Protein 2DGV (pdb70)

Solvent-accessible surface area: 6091 Å² total; per-residue (Å²): 135,101,122,46,60,121,39,12,30,33,0,41,0,88,72,2,17,121,121,14,68,110,119,94,0,48,86,69,2,45,149,31,21,108,1,86,95,15,70,20,74,113,100,155,67,127,25,118,7,23,0,3,0,76,1,108,39,61,128,29,0,99,153,0,6,175,105,16,82,37,40,131,11,97,66,103,104,5,58,0,132,37,30,123,132,40,106,56,138,105,108,131

Nearest PDB structures (foldseek):
  2dgv-assembly1_A  TM=9.023E-01  e=2.043E-18  Homo sapiens
  2dh9-assembly1_A  TM=8.837E-01  e=1.088E-16  Homo sapiens
  2d9p-assembly1_A  TM=7.949E-01  e=2.572E-08  Homo sapiens
  2cq3-assembly1_A  TM=7.608E-01  e=2.253E-08  Homo sapiens
  7vrl-assembly1_B  TM=7.573E-01  e=8.478E-08  Homo sapiens

Structure (mmCIF, N/CA/C/O backbone):
data_2DGV
#
_entry.id   2DGV
#
loop_
_atom_site.group_PDB
_atom_site.id
_atom_site.type_symbol
_atom_site.label_atom_id
_atom_site.label_alt_id
_atom_site.label_comp_id
_atom_site.label_asym_id
_atom_site.label_entity_id
_atom_site.label_seq_id
_atom_site.pdbx_PDB_ins_code
_atom_site.Cartn_x
_atom_site.Cartn_y
_atom_site.Cartn_z
_atom_site.occupancy
_atom_site.B_iso_or_equiv
_atom_site.auth_seq_id
_atom_site.auth_comp_id
_atom_site.auth_asym_id
_atom_site.auth_atom_id
_atom_site.pdbx_PDB_model_num
ATOM 1 N N . GLY A 1 1 ? 23.668 -5.524 2.241 1.00 0.00 644 GLY A N 1
ATOM 2 C CA . GLY A 1 1 ? 23.349 -4.665 3.366 1.00 0.00 644 GLY A CA 1
ATOM 3 C C . GLY A 1 1 ? 22.953 -3.267 2.933 1.00 0.00 644 GLY A C 1
ATOM 4 O O . GLY A 1 1 ? 23.030 -2.930 1.752 1.00 0.00 644 GLY A O 1
ATOM 8 N N . SER A 1 2 ? 22.525 -2.452 3.892 1.00 0.00 645 SER A N 1
ATOM 9 C CA . SER A 1 2 ? 22.110 -1.084 3.603 1.00 0.00 645 SER A CA 1
ATOM 10 C C . SER A 1 2 ? 22.031 -0.258 4.884 1.00 0.00 645 SER A C 1
ATOM 11 O O . SER A 1 2 ? 22.160 -0.789 5.987 1.00 0.00 645 SER A O 1
ATOM 19 N N . SER A 1 3 ? 21.817 1.044 4.728 1.00 0.00 646 SER A N 1
ATOM 20 C CA . SER A 1 3 ? 21.724 1.945 5.871 1.00 0.00 646 SER A CA 1
ATOM 21 C C . SER A 1 3 ? 20.417 2.730 5.839 1.00 0.00 646 SER A C 1
ATOM 22 O O . SER A 1 3 ? 20.393 3.931 6.108 1.00 0.00 646 SER A O 1
ATOM 30 N N . GLY A 1 4 ? 19.328 2.042 5.509 1.00 0.00 647 GLY A N 1
ATOM 31 C CA . GLY A 1 4 ? 18.031 2.689 5.447 1.00 0.00 647 GLY A CA 1
ATOM 32 C C . GLY A 1 4 ? 17.211 2.465 6.702 1.00 0.00 647 GLY A C 1
ATOM 33 O O . GLY A 1 4 ? 17.762 2.305 7.791 1.00 0.00 647 GLY A O 1
ATOM 37 N N . SER A 1 5 ? 15.891 2.456 6.551 1.00 0.00 648 SER A N 1
ATOM 38 C CA . SER A 1 5 ? 14.993 2.255 7.683 1.00 0.00 648 SER A CA 1
ATOM 39 C C . SER A 1 5 ? 15.313 0.950 8.405 1.00 0.00 648 SER A C 1
ATOM 40 O O . SER A 1 5 ? 15.415 -0.107 7.784 1.00 0.00 648 SER A O 1
ATOM 48 N N . SER A 1 6 ? 15.469 1.034 9.723 1.00 0.00 649 SER A N 1
ATOM 49 C CA . SER A 1 6 ? 15.781 -0.139 10.531 1.00 0.00 649 SER A CA 1
ATOM 50 C C . SER A 1 6 ? 14.560 -1.043 10.671 1.00 0.00 649 SER A C 1
ATOM 51 O O . SER A 1 6 ? 13.711 -0.828 11.535 1.00 0.00 649 SER A O 1
ATOM 59 N N . GLY A 1 7 ? 14.479 -2.055 9.813 1.00 0.00 650 GLY A N 1
ATOM 60 C CA . GLY A 1 7 ? 13.359 -2.977 9.857 1.00 0.00 650 GLY A CA 1
ATOM 61 C C . GLY A 1 7 ? 12.370 -2.741 8.733 1.00 0.00 650 GLY A C 1
ATOM 62 O O . GLY A 1 7 ? 11.612 -1.772 8.758 1.00 0.00 650 GLY A O 1
ATOM 66 N N . ALA A 1 8 ? 12.379 -3.628 7.744 1.00 0.00 651 ALA A N 1
ATOM 67 C CA . ALA A 1 8 ? 11.475 -3.512 6.606 1.00 0.00 651 ALA A CA 1
ATOM 68 C C . ALA A 1 8 ? 10.127 -4.159 6.907 1.00 0.00 651 ALA A C 1
ATOM 69 O O . ALA A 1 8 ? 9.930 -5.349 6.659 1.00 0.00 651 ALA A O 1
ATOM 76 N N . CYS A 1 9 ? 9.203 -3.368 7.441 1.00 0.00 652 CYS A N 1
ATOM 77 C CA . CYS A 1 9 ? 7.874 -3.865 7.778 1.00 0.00 652 CYS A CA 1
ATOM 78 C C . CYS A 1 9 ? 6.862 -3.481 6.702 1.00 0.00 652 CYS A C 1
ATOM 79 O O . CYS A 1 9 ? 5.885 -4.193 6.475 1.00 0.00 652 CYS A O 1
ATOM 87 N N . GLN A 1 10 ? 7.105 -2.352 6.045 1.00 0.00 653 GLN A N 1
ATOM 88 C CA . GLN A 1 10 ? 6.213 -1.873 4.995 1.00 0.00 653 GLN A CA 1
ATOM 89 C C . GLN A 1 10 ? 6.678 -2.355 3.625 1.00 0.00 653 GLN A C 1
ATOM 90 O O . GLN A 1 10 ? 7.864 -2.609 3.415 1.00 0.00 653 GLN A O 1
ATOM 104 N N . ILE A 1 11 ? 5.736 -2.480 2.696 1.00 0.00 654 ILE A N 1
ATOM 105 C CA . ILE A 1 11 ? 6.049 -2.931 1.346 1.00 0.00 654 ILE A CA 1
ATOM 106 C C . ILE A 1 11 ? 5.320 -2.091 0.302 1.00 0.00 654 ILE A C 1
ATOM 107 O O . ILE A 1 11 ? 4.545 -1.196 0.641 1.00 0.00 654 ILE A O 1
ATOM 123 N N . PHE A 1 12 ? 5.571 -2.388 -0.968 1.00 0.00 655 PHE A N 1
ATOM 124 C CA . PHE A 1 12 ? 4.938 -1.661 -2.063 1.00 0.00 655 PHE A CA 1
ATOM 125 C C . PHE A 1 12 ? 4.336 -2.626 -3.080 1.00 0.00 655 PHE A C 1
ATOM 126 O O . PHE A 1 12 ? 4.836 -3.735 -3.271 1.00 0.00 655 PHE A O 1
ATOM 143 N N . VAL A 1 13 ? 3.260 -2.196 -3.731 1.00 0.00 656 VAL A N 1
ATOM 144 C CA . VAL A 1 13 ? 2.590 -3.020 -4.729 1.00 0.00 656 VAL A CA 1
ATOM 145 C C . VAL A 1 13 ? 2.264 -2.212 -5.980 1.00 0.00 656 VAL A C 1
ATOM 146 O O . VAL A 1 13 ? 2.070 -0.998 -5.914 1.00 0.00 656 VAL A O 1
ATOM 159 N N . ARG A 1 14 ? 2.205 -2.893 -7.120 1.00 0.00 657 ARG A N 1
ATOM 160 C CA . ARG A 1 14 ? 1.904 -2.239 -8.387 1.00 0.00 657 ARG A CA 1
ATOM 161 C C . ARG A 1 14 ? 1.154 -3.183 -9.322 1.00 0.00 657 ARG A C 1
ATOM 162 O O . ARG A 1 14 ? 1.163 -4.398 -9.130 1.00 0.00 657 ARG A O 1
ATOM 183 N N . ASN A 1 15 ? 0.507 -2.615 -10.334 1.00 0.00 658 ASN A N 1
ATOM 184 C CA . ASN A 1 15 ? -0.249 -3.406 -11.299 1.00 0.00 658 ASN A CA 1
ATOM 185 C C . ASN A 1 15 ? -1.438 -4.089 -10.630 1.00 0.00 658 ASN A C 1
ATOM 186 O O . ASN A 1 15 ? -1.664 -5.286 -10.812 1.00 0.00 658 ASN A O 1
ATOM 197 N N . LEU A 1 16 ? -2.195 -3.320 -9.855 1.00 0.00 659 LEU A N 1
ATOM 198 C CA . LEU A 1 16 ? -3.363 -3.849 -9.159 1.00 0.00 659 LEU A CA 1
ATOM 199 C C . LEU A 1 16 ? -4.640 -3.566 -9.944 1.00 0.00 659 LEU A C 1
ATOM 200 O O . LEU A 1 16 ? -4.793 -2.517 -10.571 1.00 0.00 659 LEU A O 1
ATOM 216 N N . PRO A 1 17 ? -5.581 -4.521 -9.908 1.00 0.00 660 PRO A N 1
ATOM 217 C CA . PRO A 1 17 ? -6.863 -4.396 -10.608 1.00 0.00 660 PRO A CA 1
ATOM 218 C C . PRO A 1 17 ? -7.533 -3.049 -10.355 1.00 0.00 660 PRO A C 1
ATOM 219 O O . PRO A 1 17 ? -7.708 -2.638 -9.208 1.00 0.00 660 PRO A O 1
ATOM 230 N N . PHE A 1 18 ? -7.906 -2.368 -11.432 1.00 0.00 661 PHE A N 1
ATOM 231 C CA . PHE A 1 18 ? -8.557 -1.067 -11.327 1.00 0.00 661 PHE A CA 1
ATOM 232 C C . PHE A 1 18 ? -9.652 -1.091 -10.265 1.00 0.00 661 PHE A C 1
ATOM 233 O O . PHE A 1 18 ? -9.929 -0.080 -9.619 1.00 0.00 661 PHE A O 1
ATOM 250 N N . ASP A 1 19 ? -10.272 -2.253 -10.090 1.00 0.00 662 ASP A N 1
ATOM 251 C CA . ASP A 1 19 ? -11.337 -2.411 -9.106 1.00 0.00 662 ASP A CA 1
ATOM 252 C C . ASP A 1 19 ? -10.761 -2.686 -7.720 1.00 0.00 662 ASP A C 1
ATOM 253 O O . ASP A 1 19 ? -11.371 -2.350 -6.705 1.00 0.00 662 ASP A O 1
ATOM 262 N N . PHE A 1 20 ? -9.582 -3.299 -7.686 1.00 0.00 663 PHE A N 1
ATOM 263 C CA . PHE A 1 20 ? -8.924 -3.620 -6.425 1.00 0.00 663 PHE A CA 1
ATOM 264 C C . PHE A 1 20 ? -9.076 -2.478 -5.425 1.00 0.00 663 PHE A C 1
ATOM 265 O O . PHE A 1 20 ? -8.690 -1.341 -5.700 1.00 0.00 663 PHE A O 1
ATOM 282 N N . THR A 1 21 ? -9.641 -2.788 -4.263 1.00 0.00 664 THR A N 1
ATOM 283 C CA . THR A 1 21 ? -9.846 -1.788 -3.222 1.00 0.00 664 THR A CA 1
ATOM 284 C C . THR A 1 21 ? -8.855 -1.974 -2.078 1.00 0.00 664 THR A C 1
ATOM 285 O O . THR A 1 21 ? -8.061 -2.914 -2.080 1.00 0.00 664 THR A O 1
ATOM 296 N N . TRP A 1 22 ? -8.909 -1.074 -1.104 1.00 0.00 665 TRP A N 1
ATOM 297 C CA . TRP A 1 22 ? -8.016 -1.140 0.048 1.00 0.00 665 TRP A CA 1
ATOM 298 C C . TRP A 1 22 ? -8.354 -2.337 0.930 1.00 0.00 665 TRP A C 1
ATOM 299 O O . TRP A 1 22 ? -7.478 -3.126 1.285 1.00 0.00 665 TRP A O 1
ATOM 320 N N . LYS A 1 23 ? -9.628 -2.466 1.282 1.00 0.00 666 LYS A N 1
ATOM 321 C CA . LYS A 1 23 ? -10.083 -3.567 2.123 1.00 0.00 666 LYS A CA 1
ATOM 322 C C . LYS A 1 23 ? -9.526 -4.897 1.625 1.00 0.00 666 LYS A C 1
ATOM 323 O O . LYS A 1 23 ? -8.956 -5.669 2.395 1.00 0.00 666 LYS A O 1
ATOM 342 N N . MET A 1 24 ? -9.695 -5.157 0.332 1.00 0.00 667 MET A N 1
ATOM 343 C CA . MET A 1 24 ? -9.207 -6.393 -0.268 1.00 0.00 667 MET A CA 1
ATOM 344 C C . MET A 1 24 ? -7.686 -6.475 -0.183 1.00 0.00 667 MET A C 1
ATOM 345 O O . MET A 1 24 ? -7.130 -7.507 0.197 1.00 0.00 667 MET A O 1
ATOM 359 N N . LEU A 1 25 ? -7.018 -5.383 -0.537 1.00 0.00 668 LEU A N 1
ATOM 360 C CA . LEU A 1 25 ? -5.561 -5.332 -0.501 1.00 0.00 668 LEU A CA 1
ATOM 361 C C . LEU A 1 25 ? -5.034 -5.785 0.857 1.00 0.00 668 LEU A C 1
ATOM 362 O O . LEU A 1 25 ? -4.057 -6.531 0.939 1.00 0.00 668 LEU A O 1
ATOM 378 N N . LYS A 1 26 ? -5.688 -5.332 1.921 1.00 0.00 669 LYS A N 1
ATOM 379 C CA . LYS A 1 26 ? -5.288 -5.693 3.276 1.00 0.00 669 LYS A CA 1
ATOM 380 C C . LYS A 1 26 ? -5.475 -7.188 3.518 1.00 0.00 669 LYS A C 1
ATOM 381 O O . LYS A 1 26 ? -4.505 -7.945 3.562 1.00 0.00 669 LYS A O 1
ATOM 400 N N . ASP A 1 27 ? -6.727 -7.605 3.674 1.00 0.00 670 ASP A N 1
ATOM 401 C CA . ASP A 1 27 ? -7.040 -9.010 3.909 1.00 0.00 670 ASP A CA 1
ATOM 402 C C . ASP A 1 27 ? -6.268 -9.907 2.947 1.00 0.00 670 ASP A C 1
ATOM 403 O O . ASP A 1 27 ? -6.040 -11.085 3.226 1.00 0.00 670 ASP A O 1
ATOM 412 N N . LYS A 1 28 ? -5.869 -9.344 1.811 1.00 0.00 671 LYS A N 1
ATOM 413 C CA . LYS A 1 28 ? -5.123 -10.092 0.807 1.00 0.00 671 LYS A CA 1
ATOM 414 C C . LYS A 1 28 ? -3.714 -10.408 1.299 1.00 0.00 671 LYS A C 1
ATOM 415 O O . LYS A 1 28 ? -3.201 -11.506 1.081 1.00 0.00 671 LYS A O 1
ATOM 434 N N . PHE A 1 29 ? -3.094 -9.440 1.966 1.00 0.00 672 PHE A N 1
ATOM 435 C CA . PHE A 1 29 ? -1.745 -9.616 2.490 1.00 0.00 672 PHE A CA 1
ATOM 436 C C . PHE A 1 29 ? -1.781 -10.175 3.909 1.00 0.00 672 PHE A C 1
ATOM 437 O O . PHE A 1 29 ? -0.751 -10.554 4.465 1.00 0.00 672 PHE A O 1
ATOM 454 N N . ASN A 1 30 ? -2.976 -10.223 4.490 1.00 0.00 673 ASN A N 1
ATOM 455 C CA . ASN A 1 30 ? -3.148 -10.734 5.845 1.00 0.00 673 ASN A CA 1
ATOM 456 C C . ASN A 1 30 ? -2.631 -12.165 5.956 1.00 0.00 673 ASN A C 1
ATOM 457 O O . ASN A 1 30 ? -2.090 -12.562 6.987 1.00 0.00 673 ASN A O 1
ATOM 468 N N . GLU A 1 31 ? -2.802 -12.935 4.885 1.00 0.00 674 GLU A N 1
ATOM 469 C CA . GLU A 1 31 ? -2.353 -14.322 4.863 1.00 0.00 674 GLU A CA 1
ATOM 470 C C . GLU A 1 31 ? -0.965 -14.455 5.484 1.00 0.00 674 GLU A C 1
ATOM 471 O O . GLU A 1 31 ? -0.713 -15.360 6.281 1.00 0.00 674 GLU A O 1
ATOM 483 N N . CYS A 1 32 ? -0.069 -13.547 5.114 1.00 0.00 675 CYS A N 1
ATOM 484 C CA . CYS A 1 32 ? 1.295 -13.562 5.633 1.00 0.00 675 CYS A CA 1
ATOM 485 C C . CYS A 1 32 ? 1.312 -13.248 7.125 1.00 0.00 675 CYS A C 1
ATOM 486 O O . CYS A 1 32 ? 1.698 -14.084 7.941 1.00 0.00 675 CYS A O 1
ATOM 494 N N . GLY A 1 33 ? 0.892 -12.036 7.474 1.00 0.00 676 GLY A N 1
ATOM 495 C CA . GLY A 1 33 ? 0.869 -11.632 8.868 1.00 0.00 676 GLY A CA 1
ATOM 496 C C . GLY A 1 33 ? -0.290 -10.707 9.184 1.00 0.00 676 GLY A C 1
ATOM 497 O O . GLY A 1 33 ? -1.313 -10.724 8.499 1.00 0.00 676 GLY A O 1
ATOM 501 N N . HIS A 1 34 ? -0.131 -9.897 10.226 1.00 0.00 677 HIS A N 1
ATOM 502 C CA . HIS A 1 34 ? -1.173 -8.961 10.633 1.00 0.00 677 HIS A CA 1
ATOM 503 C C . HIS A 1 34 ? -0.960 -7.596 9.986 1.00 0.00 677 HIS A C 1
ATOM 504 O O . HIS A 1 34 ? -0.104 -6.821 10.413 1.00 0.00 677 HIS A O 1
ATOM 519 N N . VAL A 1 35 ? -1.744 -7.308 8.952 1.00 0.00 678 VAL A N 1
ATOM 520 C CA . VAL A 1 35 ? -1.641 -6.036 8.245 1.00 0.00 678 VAL A CA 1
ATOM 521 C C . VAL A 1 35 ? -2.275 -4.908 9.051 1.00 0.00 678 VAL A C 1
ATOM 522 O O . VAL A 1 35 ? -3.389 -5.043 9.559 1.00 0.00 678 VAL A O 1
ATOM 535 N N . LEU A 1 36 ? -1.559 -3.794 9.162 1.00 0.00 679 LEU A N 1
ATOM 536 C CA . LEU A 1 36 ? -2.052 -2.640 9.906 1.00 0.00 679 LEU A CA 1
ATOM 537 C C . LEU A 1 36 ? -2.457 -1.515 8.959 1.00 0.00 679 LEU A C 1
ATOM 538 O O . LEU A 1 36 ? -3.620 -1.110 8.922 1.00 0.00 679 LEU A O 1
ATOM 554 N N . TYR A 1 37 ? -1.493 -1.016 8.194 1.00 0.00 680 TYR A N 1
ATOM 555 C CA . TYR A 1 37 ? -1.750 0.062 7.247 1.00 0.00 680 TYR A CA 1
ATOM 556 C C . TYR A 1 37 ? -1.959 -0.488 5.839 1.00 0.00 680 TYR A C 1
ATOM 557 O O . TYR A 1 37 ? -1.156 -1.277 5.343 1.00 0.00 680 TYR A O 1
ATOM 575 N N . ALA A 1 38 ? -3.045 -0.064 5.201 1.00 0.00 681 ALA A N 1
ATOM 576 C CA . ALA A 1 38 ? -3.361 -0.510 3.849 1.00 0.00 681 ALA A CA 1
ATOM 577 C C . ALA A 1 38 ? -4.242 0.503 3.128 1.00 0.00 681 ALA A C 1
ATOM 578 O O . ALA A 1 38 ? -5.324 0.848 3.603 1.00 0.00 681 ALA A O 1
ATOM 585 N N . ASP A 1 39 ? -3.772 0.977 1.979 1.00 0.00 682 ASP A N 1
ATOM 586 C CA . ASP A 1 39 ? -4.518 1.952 1.192 1.00 0.00 682 ASP A CA 1
ATOM 587 C C . ASP A 1 39 ? -4.176 1.829 -0.290 1.00 0.00 682 ASP A C 1
ATOM 588 O O . ASP A 1 39 ? -3.191 1.189 -0.659 1.00 0.00 682 ASP A O 1
ATOM 597 N N . ILE A 1 40 ? -4.996 2.446 -1.134 1.00 0.00 683 ILE A N 1
ATOM 598 C CA . ILE A 1 40 ? -4.780 2.406 -2.575 1.00 0.00 683 ILE A CA 1
ATOM 599 C C . ILE A 1 40 ? -4.487 3.798 -3.126 1.00 0.00 683 ILE A C 1
ATOM 600 O O . ILE A 1 40 ? -5.327 4.696 -3.054 1.00 0.00 683 ILE A O 1
ATOM 616 N N . LYS A 1 41 ? -3.292 3.969 -3.679 1.00 0.00 684 LYS A N 1
ATOM 617 C CA . LYS A 1 41 ? -2.887 5.250 -4.246 1.00 0.00 684 LYS A CA 1
ATOM 618 C C . LYS A 1 41 ? -3.825 5.665 -5.375 1.00 0.00 684 LYS A C 1
ATOM 619 O O . LYS A 1 41 ? -4.211 4.845 -6.208 1.00 0.00 684 LYS A O 1
ATOM 638 N N . MET A 1 42 ? -4.187 6.944 -5.398 1.00 0.00 685 MET A N 1
ATOM 639 C CA . MET A 1 42 ? -5.077 7.468 -6.428 1.00 0.00 685 MET A CA 1
ATOM 640 C C . MET A 1 42 ? -4.621 8.848 -6.891 1.00 0.00 685 MET A C 1
ATOM 641 O O . MET A 1 42 ? -3.932 9.560 -6.162 1.00 0.00 685 MET A O 1
ATOM 655 N N . GLU A 1 43 ? -5.009 9.217 -8.107 1.00 0.00 686 GLU A N 1
ATOM 656 C CA . GLU A 1 43 ? -4.638 10.512 -8.667 1.00 0.00 686 GLU A CA 1
ATOM 657 C C . GLU A 1 43 ? -5.853 11.215 -9.264 1.00 0.00 686 GLU A C 1
ATOM 658 O O . GLU A 1 43 ? -6.432 10.751 -10.245 1.00 0.00 686 GLU A O 1
ATOM 670 N N . ASN A 1 44 ? -6.234 12.338 -8.663 1.00 0.00 687 ASN A N 1
ATOM 671 C CA . ASN A 1 44 ? -7.381 13.105 -9.134 1.00 0.00 687 ASN A CA 1
ATOM 672 C C . ASN A 1 44 ? -8.619 12.221 -9.246 1.00 0.00 687 ASN A C 1
ATOM 673 O O . ASN A 1 44 ? -9.441 12.396 -10.144 1.00 0.00 687 ASN A O 1
ATOM 684 N N . GLY A 1 45 ? -8.745 11.268 -8.327 1.00 0.00 688 GLY A N 1
ATOM 685 C CA . GLY A 1 45 ? -9.885 10.370 -8.340 1.00 0.00 688 GLY A CA 1
ATOM 686 C C . GLY A 1 45 ? -9.750 9.278 -9.382 1.00 0.00 688 GLY A C 1
ATOM 687 O O . GLY A 1 45 ? -10.735 8.877 -10.003 1.00 0.00 688 GLY A O 1
ATOM 691 N N . LYS A 1 46 ? -8.528 8.795 -9.576 1.00 0.00 689 LYS A N 1
ATOM 692 C CA . LYS A 1 46 ? -8.266 7.742 -10.551 1.00 0.00 689 LYS A CA 1
ATOM 693 C C . LYS A 1 46 ? -7.295 6.709 -9.988 1.00 0.00 689 LYS A C 1
ATOM 694 O O . LYS A 1 46 ? -6.160 7.035 -9.641 1.00 0.00 689 LYS A O 1
ATOM 713 N N . SER A 1 47 ? -7.747 5.462 -9.903 1.00 0.00 690 SER A N 1
ATOM 714 C CA . SER A 1 47 ? -6.919 4.382 -9.380 1.00 0.00 690 SER A CA 1
ATOM 715 C C . SER A 1 47 ? -5.625 4.255 -10.180 1.00 0.00 690 SER A C 1
ATOM 716 O O . SER A 1 47 ? -5.632 4.323 -11.409 1.00 0.00 690 SER A O 1
ATOM 724 N N . LYS A 1 48 ? -4.516 4.068 -9.473 1.00 0.00 691 LYS A N 1
ATOM 725 C CA . LYS A 1 48 ? -3.214 3.930 -10.114 1.00 0.00 691 LYS A CA 1
ATOM 726 C C . LYS A 1 48 ? -2.777 2.468 -10.148 1.00 0.00 691 LYS A C 1
ATOM 727 O O . LYS A 1 48 ? -1.857 2.102 -10.878 1.00 0.00 691 LYS A O 1
ATOM 746 N N . GLY A 1 49 ? -3.446 1.637 -9.354 1.00 0.00 692 GLY A N 1
ATOM 747 C CA . GLY A 1 49 ? -3.113 0.225 -9.311 1.00 0.00 692 GLY A CA 1
ATOM 748 C C . GLY A 1 49 ? -1.916 -0.062 -8.426 1.00 0.00 692 GLY A C 1
ATOM 749 O O . GLY A 1 49 ? -1.352 -1.156 -8.468 1.00 0.00 692 GLY A O 1
ATOM 753 N N . CYS A 1 50 ? -1.527 0.923 -7.623 1.00 0.00 693 CYS A N 1
ATOM 754 C CA . CYS A 1 50 ? -0.388 0.772 -6.725 1.00 0.00 693 CYS A CA 1
ATOM 755 C C . CYS A 1 50 ? -0.774 1.122 -5.292 1.00 0.00 693 CYS A C 1
ATOM 756 O O . CYS A 1 50 ? -1.393 2.155 -5.040 1.00 0.00 693 CYS A O 1
ATOM 764 N N . GLY A 1 51 ? -0.406 0.252 -4.356 1.00 0.00 694 GLY A N 1
ATOM 765 C CA . GLY A 1 51 ? -0.725 0.486 -2.960 1.00 0.00 694 GLY A CA 1
ATOM 766 C C . GLY A 1 51 ? 0.413 0.107 -2.033 1.00 0.00 694 GLY A C 1
ATOM 767 O O . GLY A 1 51 ? 1.521 -0.185 -2.486 1.00 0.00 694 GLY A O 1
ATOM 771 N N . VAL A 1 52 ? 0.142 0.111 -0.732 1.00 0.00 695 VAL A N 1
ATOM 772 C CA . VAL A 1 52 ? 1.153 -0.235 0.260 1.00 0.00 695 VAL A CA 1
ATOM 773 C C . VAL A 1 52 ? 0.551 -1.058 1.394 1.00 0.00 695 VAL A C 1
ATOM 774 O O . VAL A 1 52 ? -0.642 -0.959 1.682 1.00 0.00 695 VAL A O 1
ATOM 787 N N . VAL A 1 53 ? 1.385 -1.871 2.035 1.00 0.00 696 VAL A N 1
ATOM 788 C CA . VAL A 1 53 ? 0.935 -2.710 3.139 1.00 0.00 696 VAL A CA 1
ATOM 789 C C . VAL A 1 53 ? 1.970 -2.746 4.258 1.00 0.00 696 VAL A C 1
ATOM 790 O O . VAL A 1 53 ? 3.130 -3.092 4.036 1.00 0.00 696 VAL A O 1
ATOM 803 N N . LYS A 1 54 ? 1.541 -2.386 5.464 1.00 0.00 697 LYS A N 1
ATOM 804 C CA . LYS A 1 54 ? 2.429 -2.378 6.621 1.00 0.00 697 LYS A CA 1
ATOM 805 C C . LYS A 1 54 ? 2.101 -3.529 7.566 1.00 0.00 697 LYS A C 1
ATOM 806 O O . LYS A 1 54 ? 0.932 -3.840 7.799 1.00 0.00 697 LYS A O 1
ATOM 825 N N . PHE A 1 55 ? 3.138 -4.157 8.109 1.00 0.00 698 PHE A N 1
ATOM 826 C CA . PHE A 1 55 ? 2.960 -5.273 9.030 1.00 0.00 698 PHE A CA 1
ATOM 827 C C . PHE A 1 55 ? 3.482 -4.921 10.420 1.00 0.00 698 PHE A C 1
ATOM 828 O O . PHE A 1 55 ? 4.100 -3.875 10.614 1.00 0.00 698 PHE A O 1
ATOM 845 N N . GLU A 1 56 ? 3.229 -5.802 11.382 1.00 0.00 699 GLU A N 1
ATOM 846 C CA . GLU A 1 56 ? 3.672 -5.583 12.754 1.00 0.00 699 GLU A CA 1
ATOM 847 C C . GLU A 1 56 ? 5.171 -5.838 12.888 1.00 0.00 699 GLU A C 1
ATOM 848 O O . GLU A 1 56 ? 5.887 -5.069 13.528 1.00 0.00 699 GLU A O 1
ATOM 860 N N . SER A 1 57 ? 5.637 -6.925 12.281 1.00 0.00 700 SER A N 1
ATOM 861 C CA . SER A 1 57 ? 7.049 -7.285 12.336 1.00 0.00 700 SER A CA 1
ATOM 862 C C . SER A 1 57 ? 7.726 -7.035 10.991 1.00 0.00 700 SER A C 1
ATOM 863 O O . SER A 1 57 ? 7.118 -7.162 9.928 1.00 0.00 700 SER A O 1
ATOM 871 N N . PRO A 1 58 ? 9.016 -6.672 11.038 1.00 0.00 701 PRO A N 1
ATOM 872 C CA . PRO A 1 58 ? 9.805 -6.398 9.833 1.00 0.00 701 PRO A CA 1
ATOM 873 C C . PRO A 1 58 ? 10.088 -7.660 9.025 1.00 0.00 701 PRO A C 1
ATOM 874 O O . PRO A 1 58 ? 10.168 -7.617 7.798 1.00 0.00 701 PRO A O 1
ATOM 885 N N . GLU A 1 59 ? 10.238 -8.782 9.722 1.00 0.00 702 GLU A N 1
ATOM 886 C CA . GLU A 1 59 ? 10.512 -10.056 9.068 1.00 0.00 702 GLU A CA 1
ATOM 887 C C . GLU A 1 59 ? 9.355 -10.461 8.159 1.00 0.00 702 GLU A C 1
ATOM 888 O O . GLU A 1 59 ? 9.565 -10.926 7.039 1.00 0.00 702 GLU A O 1
ATOM 900 N N . VAL A 1 60 ? 8.133 -10.281 8.650 1.00 0.00 703 VAL A N 1
ATOM 901 C CA . VAL A 1 60 ? 6.942 -10.626 7.883 1.00 0.00 703 VAL A CA 1
ATOM 902 C C . VAL A 1 60 ? 6.986 -10.007 6.491 1.00 0.00 703 VAL A C 1
ATOM 903 O O . VAL A 1 60 ? 6.962 -10.714 5.485 1.00 0.00 703 VAL A O 1
ATOM 916 N N . ALA A 1 61 ? 7.051 -8.680 6.442 1.00 0.00 704 ALA A N 1
ATOM 917 C CA . ALA A 1 61 ? 7.100 -7.965 5.173 1.00 0.00 704 ALA A CA 1
ATOM 918 C C . ALA A 1 61 ? 8.033 -8.660 4.187 1.00 0.00 704 ALA A C 1
ATOM 919 O O . ALA A 1 61 ? 7.614 -9.067 3.104 1.00 0.00 704 ALA A O 1
ATOM 926 N N . GLU A 1 62 ? 9.300 -8.791 4.569 1.00 0.00 705 GLU A N 1
ATOM 927 C CA . GLU A 1 62 ? 10.291 -9.436 3.716 1.00 0.00 705 GLU A CA 1
ATOM 928 C C . GLU A 1 62 ? 9.724 -10.705 3.087 1.00 0.00 705 GLU A C 1
ATOM 929 O O . GLU A 1 62 ? 10.098 -11.080 1.975 1.00 0.00 705 GLU A O 1
ATOM 941 N N . ARG A 1 63 ? 8.821 -11.363 3.806 1.00 0.00 706 ARG A N 1
ATOM 942 C CA . ARG A 1 63 ? 8.203 -12.591 3.320 1.00 0.00 706 ARG A CA 1
ATOM 943 C C . ARG A 1 63 ? 7.049 -12.280 2.370 1.00 0.00 706 ARG A C 1
ATOM 944 O O . ARG A 1 63 ? 7.049 -12.711 1.218 1.00 0.00 706 ARG A O 1
ATOM 965 N N . ALA A 1 64 ? 6.069 -11.531 2.864 1.00 0.00 707 ALA A N 1
ATOM 966 C CA . ALA A 1 64 ? 4.911 -11.162 2.060 1.00 0.00 707 ALA A CA 1
ATOM 967 C C . ALA A 1 64 ? 5.333 -10.704 0.667 1.00 0.00 707 ALA A C 1
ATOM 968 O O . ALA A 1 64 ? 4.592 -10.873 -0.302 1.00 0.00 707 ALA A O 1
ATOM 975 N N . CYS A 1 65 ? 6.525 -10.125 0.576 1.00 0.00 708 CYS A N 1
ATOM 976 C CA . CYS A 1 65 ? 7.044 -9.642 -0.699 1.00 0.00 708 CYS A CA 1
ATOM 977 C C . CYS A 1 65 ? 7.079 -10.764 -1.732 1.00 0.00 708 CYS A C 1
ATOM 978 O O . CYS A 1 65 ? 6.386 -10.707 -2.747 1.00 0.00 708 CYS A O 1
ATOM 986 N N . ARG A 1 66 ? 7.892 -11.781 -1.466 1.00 0.00 709 ARG A N 1
ATOM 987 C CA . ARG A 1 66 ? 8.020 -12.914 -2.374 1.00 0.00 709 ARG A CA 1
ATOM 988 C C . ARG A 1 66 ? 6.710 -13.690 -2.463 1.00 0.00 709 ARG A C 1
ATOM 989 O O . ARG A 1 66 ? 6.301 -14.115 -3.543 1.00 0.00 709 ARG A O 1
ATOM 1010 N N . MET A 1 67 ? 6.057 -13.871 -1.320 1.00 0.00 710 MET A N 1
ATOM 1011 C CA . MET A 1 67 ? 4.792 -14.596 -1.269 1.00 0.00 710 MET A CA 1
ATOM 1012 C C . MET A 1 67 ? 3.774 -13.981 -2.225 1.00 0.00 710 MET A C 1
ATOM 1013 O O . MET A 1 67 ? 2.947 -14.685 -2.802 1.00 0.00 710 MET A O 1
ATOM 1027 N N . MET A 1 68 ? 3.842 -12.663 -2.386 1.00 0.00 711 MET A N 1
ATOM 1028 C CA . MET A 1 68 ? 2.926 -11.955 -3.273 1.00 0.00 711 MET A CA 1
ATOM 1029 C C . MET A 1 68 ? 3.633 -11.528 -4.555 1.00 0.00 711 MET A C 1
ATOM 1030 O O . MET A 1 68 ? 2.989 -11.159 -5.536 1.00 0.00 711 MET A O 1
ATOM 1044 N N . ASN A 1 69 ? 4.961 -11.582 -4.540 1.00 0.00 712 ASN A N 1
ATOM 1045 C CA . ASN A 1 69 ? 5.754 -11.200 -5.703 1.00 0.00 712 ASN A CA 1
ATOM 1046 C C . ASN A 1 69 ? 5.311 -11.973 -6.941 1.00 0.00 712 ASN A C 1
ATOM 1047 O O . ASN A 1 69 ? 5.538 -13.177 -7.049 1.00 0.00 712 ASN A O 1
ATOM 1058 N N . GLY A 1 70 ? 4.678 -11.270 -7.876 1.00 0.00 713 GLY A N 1
ATOM 1059 C CA . GLY A 1 70 ? 4.213 -11.905 -9.095 1.00 0.00 713 GLY A CA 1
ATOM 1060 C C . GLY A 1 70 ? 2.866 -12.577 -8.921 1.00 0.00 713 GLY A C 1
ATOM 1061 O O . GLY A 1 70 ? 2.527 -13.502 -9.658 1.00 0.00 713 GLY A O 1
ATOM 1065 N N . MET A 1 71 ? 2.096 -12.112 -7.943 1.00 0.00 714 MET A N 1
ATOM 1066 C CA . MET A 1 71 ? 0.778 -12.675 -7.674 1.00 0.00 714 MET A CA 1
ATOM 1067 C C . MET A 1 71 ? -0.215 -12.278 -8.763 1.00 0.00 714 MET A C 1
ATOM 1068 O O . MET A 1 71 ? -0.761 -11.175 -8.747 1.00 0.00 714 MET A O 1
ATOM 1082 N N . LYS A 1 72 ? -0.443 -13.184 -9.708 1.00 0.00 715 LYS A N 1
ATOM 1083 C CA . LYS A 1 72 ? -1.370 -12.930 -10.804 1.00 0.00 715 LYS A CA 1
ATOM 1084 C C . LYS A 1 72 ? -2.723 -12.463 -10.275 1.00 0.00 715 LYS A C 1
ATOM 1085 O O . LYS A 1 72 ? -3.536 -13.269 -9.821 1.00 0.00 715 LYS A O 1
ATOM 1104 N N . LEU A 1 73 ? -2.958 -11.157 -10.338 1.00 0.00 716 LEU A N 1
ATOM 1105 C CA . LEU A 1 73 ? -4.214 -10.582 -9.867 1.00 0.00 716 LEU A CA 1
ATOM 1106 C C . LEU A 1 73 ? -5.159 -10.308 -11.033 1.00 0.00 716 LEU A C 1
ATOM 1107 O O . LEU A 1 73 ? -4.836 -9.540 -11.939 1.00 0.00 716 LEU A O 1
ATOM 1123 N N . SER A 1 74 ? -6.328 -10.940 -11.002 1.00 0.00 717 SER A N 1
ATOM 1124 C CA . SER A 1 74 ? -7.319 -10.765 -12.057 1.00 0.00 717 SER A CA 1
ATOM 1125 C C . SER A 1 74 ? -6.651 -10.718 -13.428 1.00 0.00 717 SER A C 1
ATOM 1126 O O . SER A 1 74 ? -6.991 -9.887 -14.269 1.00 0.00 717 SER A O 1
ATOM 1134 N N . GLY A 1 75 ? -5.698 -11.619 -13.646 1.00 0.00 718 GLY A N 1
ATOM 1135 C CA . GLY A 1 75 ? -4.996 -11.665 -14.915 1.00 0.00 718 GLY A CA 1
ATOM 1136 C C . GLY A 1 75 ? -3.978 -10.551 -15.056 1.00 0.00 718 GLY A C 1
ATOM 1137 O O . GLY A 1 75 ? -3.656 -10.132 -16.168 1.00 0.00 718 GLY A O 1
ATOM 1141 N N . ARG A 1 76 ? -3.472 -10.069 -13.926 1.00 0.00 719 ARG A N 1
ATOM 1142 C CA . ARG A 1 76 ? -2.486 -8.994 -13.927 1.00 0.00 719 ARG A CA 1
ATOM 1143 C C . ARG A 1 76 ? -1.412 -9.240 -12.872 1.00 0.00 719 ARG A C 1
ATOM 1144 O O . ARG A 1 76 ? -1.679 -9.168 -11.673 1.00 0.00 719 ARG A O 1
ATOM 1165 N N . GLU A 1 77 ? -0.197 -9.530 -13.329 1.00 0.00 720 GLU A N 1
ATOM 1166 C CA . GLU A 1 77 ? 0.916 -9.787 -12.423 1.00 0.00 720 GLU A CA 1
ATOM 1167 C C . GLU A 1 77 ? 1.317 -8.517 -11.678 1.00 0.00 720 GLU A C 1
ATOM 1168 O O . GLU A 1 77 ? 1.557 -7.476 -12.290 1.00 0.00 720 GLU A O 1
ATOM 1180 N N . ILE A 1 78 ? 1.387 -8.612 -10.355 1.00 0.00 721 ILE A N 1
ATOM 1181 C CA . ILE A 1 78 ? 1.758 -7.472 -9.527 1.00 0.00 721 ILE A CA 1
ATOM 1182 C C . ILE A 1 78 ? 3.225 -7.545 -9.116 1.00 0.00 721 ILE A C 1
ATOM 1183 O O . ILE A 1 78 ? 3.794 -8.631 -9.000 1.00 0.00 721 ILE A O 1
ATOM 1199 N N . ASP A 1 79 ? 3.831 -6.383 -8.897 1.00 0.00 722 ASP A N 1
ATOM 1200 C CA . ASP A 1 79 ? 5.232 -6.315 -8.496 1.00 0.00 722 ASP A CA 1
ATOM 1201 C C . ASP A 1 79 ? 5.358 -5.948 -7.021 1.00 0.00 722 ASP A C 1
ATOM 1202 O O . ASP A 1 79 ? 5.251 -4.779 -6.650 1.00 0.00 722 ASP A O 1
ATOM 1211 N N . VAL A 1 80 ? 5.584 -6.955 -6.183 1.00 0.00 723 VAL A N 1
ATOM 1212 C CA . VAL A 1 80 ? 5.725 -6.738 -4.748 1.00 0.00 723 VAL A CA 1
ATOM 1213 C C . VAL A 1 80 ? 7.193 -6.663 -4.345 1.00 0.00 723 VAL A C 1
ATOM 1214 O O . VAL A 1 80 ? 8.011 -7.468 -4.790 1.00 0.00 723 VAL A O 1
ATOM 1227 N N . ARG A 1 81 ? 7.520 -5.691 -3.499 1.00 0.00 724 ARG A N 1
ATOM 1228 C CA . ARG A 1 81 ? 8.890 -5.511 -3.035 1.00 0.00 724 ARG A CA 1
ATOM 1229 C C . ARG A 1 81 ? 8.922 -4.731 -1.724 1.00 0.00 724 ARG A C 1
ATOM 1230 O O . ARG A 1 81 ? 7.938 -4.096 -1.344 1.00 0.00 724 ARG A O 1
ATOM 1251 N N . ILE A 1 82 ? 10.059 -4.786 -1.037 1.00 0.00 725 ILE A N 1
ATOM 1252 C CA . ILE A 1 82 ? 10.219 -4.085 0.231 1.00 0.00 725 ILE A CA 1
ATOM 1253 C C . ILE A 1 82 ? 10.498 -2.602 0.008 1.00 0.00 725 ILE A C 1
ATOM 1254 O O . ILE A 1 82 ? 11.317 -2.234 -0.835 1.00 0.00 725 ILE A O 1
ATOM 1270 N N . ASP A 1 83 ? 9.815 -1.756 0.771 1.00 0.00 726 ASP A N 1
ATOM 1271 C CA . ASP A 1 83 ? 9.992 -0.313 0.659 1.00 0.00 726 ASP A CA 1
ATOM 1272 C C . ASP A 1 83 ? 11.107 0.171 1.581 1.00 0.00 726 ASP A C 1
ATOM 1273 O O . ASP A 1 83 ? 11.011 0.052 2.802 1.00 0.00 726 ASP A O 1
ATOM 1282 N N . ARG A 1 84 ? 12.164 0.715 0.987 1.00 0.00 727 ARG A N 1
ATOM 1283 C CA . ARG A 1 84 ? 13.298 1.214 1.755 1.00 0.00 727 ARG A CA 1
ATOM 1284 C C . ARG A 1 84 ? 13.120 2.692 2.089 1.00 0.00 727 ARG A C 1
ATOM 1285 O O . ARG A 1 84 ? 13.690 3.193 3.058 1.00 0.00 727 ARG A O 1
ATOM 1306 N N . ASN A 1 85 ? 12.326 3.385 1.279 1.00 0.00 728 ASN A N 1
ATOM 1307 C CA . ASN A 1 85 ? 12.073 4.806 1.489 1.00 0.00 728 ASN A CA 1
ATOM 1308 C C . ASN A 1 85 ? 10.610 5.052 1.844 1.00 0.00 728 ASN A C 1
ATOM 1309 O O . ASN A 1 85 ? 9.848 5.591 1.042 1.00 0.00 728 ASN A O 1
ATOM 1320 N N . ALA A 1 86 ? 10.226 4.654 3.052 1.00 0.00 729 ALA A N 1
ATOM 1321 C CA . ALA A 1 86 ? 8.855 4.834 3.515 1.00 0.00 729 ALA A CA 1
ATOM 1322 C C . ALA A 1 86 ? 8.773 5.926 4.576 1.00 0.00 729 ALA A C 1
ATOM 1323 O O . ALA A 1 86 ? 7.856 5.940 5.397 1.00 0.00 729 ALA A O 1
ATOM 1330 N N . SER A 1 87 ? 9.737 6.841 4.554 1.00 0.00 730 SER A N 1
ATOM 1331 C CA . SER A 1 87 ? 9.776 7.935 5.517 1.00 0.00 730 SER A CA 1
ATOM 1332 C C . SER A 1 87 ? 9.141 9.194 4.935 1.00 0.00 730 SER A C 1
ATOM 1333 O O . SER A 1 87 ? 9.742 9.881 4.109 1.00 0.00 730 SER A O 1
ATOM 1341 N N . GLY A 1 88 ? 7.921 9.491 5.372 1.00 0.00 731 GLY A N 1
ATOM 1342 C CA . GLY A 1 88 ? 7.224 10.666 4.884 1.00 0.00 731 GLY A CA 1
ATOM 1343 C C . GLY A 1 88 ? 6.456 10.396 3.605 1.00 0.00 731 GLY A C 1
ATOM 1344 O O . GLY A 1 88 ? 6.495 9.296 3.053 1.00 0.00 731 GLY A O 1
ATOM 1348 N N . PRO A 1 89 ? 5.737 11.416 3.115 1.00 0.00 732 PRO A N 1
ATOM 1349 C CA . PRO A 1 89 ? 4.942 11.308 1.888 1.00 0.00 732 PRO A CA 1
ATOM 1350 C C . PRO A 1 89 ? 5.813 11.194 0.641 1.00 0.00 732 PRO A C 1
ATOM 1351 O O . PRO A 1 89 ? 6.878 11.805 0.559 1.00 0.00 732 PRO A O 1
ATOM 1362 N N . SER A 1 90 ? 5.352 10.409 -0.327 1.00 0.00 733 SER A N 1
ATOM 1363 C CA . SER A 1 90 ? 6.091 10.214 -1.569 1.00 0.00 733 SER A CA 1
ATOM 1364 C C . SER A 1 90 ? 5.317 10.777 -2.757 1.00 0.00 733 SER A C 1
ATOM 1365 O O . SER A 1 90 ? 4.573 10.058 -3.424 1.00 0.00 733 SER A O 1
ATOM 1373 N N . SER A 1 91 ? 5.498 12.068 -3.014 1.00 0.00 734 SER A N 1
ATOM 1374 C CA . SER A 1 91 ? 4.814 12.731 -4.119 1.00 0.00 734 SER A CA 1
ATOM 1375 C C . SER A 1 91 ? 5.455 14.081 -4.424 1.00 0.00 734 SER A C 1
ATOM 1376 O O . SER A 1 91 ? 5.717 14.874 -3.521 1.00 0.00 734 SER A O 1
ATOM 1384 N N . GLY A 1 92 ? 5.707 14.334 -5.705 1.00 0.00 735 GLY A N 1
ATOM 1385 C CA . GLY A 1 92 ? 6.316 15.588 -6.108 1.00 0.00 735 GLY A CA 1
ATOM 1386 C C . GLY A 1 92 ? 5.572 16.793 -5.569 1.00 0.00 735 GLY A C 1
ATOM 1387 O O . GLY A 1 92 ? 6.158 17.645 -4.901 1.00 0.00 735 GLY A O 1
ATOM 1391 N N . GLY A 1 1 ? 31.939 -1.207 4.495 1.00 0.00 644 GLY A N 2
ATOM 1392 C CA . GLY A 1 1 ? 30.961 -0.463 3.723 1.00 0.00 644 GLY A CA 2
ATOM 1393 C C . GLY A 1 1 ? 29.926 0.216 4.597 1.00 0.00 644 GLY A C 2
ATOM 1394 O O . GLY A 1 1 ? 30.227 0.640 5.713 1.00 0.00 644 GLY A O 2
ATOM 1398 N N . SER A 1 2 ? 28.702 0.320 4.090 1.00 0.00 645 SER A N 2
ATOM 1399 C CA . SER A 1 2 ? 27.619 0.957 4.831 1.00 0.00 645 SER A CA 2
ATOM 1400 C C . SER A 1 2 ? 26.973 -0.026 5.801 1.00 0.00 645 SER A C 2
ATOM 1401 O O . SER A 1 2 ? 27.194 -1.234 5.717 1.00 0.00 645 SER A O 2
ATOM 1409 N N . SER A 1 3 ? 26.173 0.500 6.723 1.00 0.00 646 SER A N 2
ATOM 1410 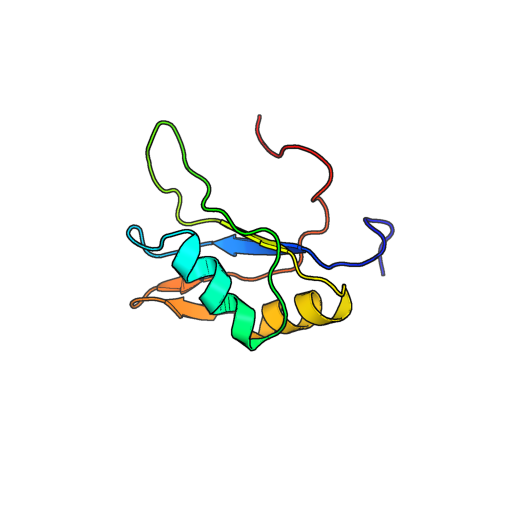C CA . SER A 1 3 ? 25.496 -0.330 7.713 1.00 0.00 646 SER A CA 2
ATOM 1411 C C . SER A 1 3 ? 24.300 0.404 8.311 1.00 0.00 646 SER A C 2
ATOM 1412 O O . SER A 1 3 ? 24.435 1.504 8.844 1.00 0.00 646 SER A O 2
ATOM 1420 N N . GLY A 1 4 ? 23.127 -0.215 8.217 1.00 0.00 647 GLY A N 2
ATOM 1421 C CA . GLY A 1 4 ? 21.922 0.393 8.752 1.00 0.00 647 GLY A CA 2
ATOM 1422 C C . GLY A 1 4 ? 20.665 -0.340 8.328 1.00 0.00 647 GLY A C 2
ATOM 1423 O O . GLY A 1 4 ? 20.294 -0.322 7.154 1.00 0.00 647 GLY A O 2
ATOM 1427 N N . SER A 1 5 ? 20.009 -0.989 9.284 1.00 0.00 648 SER A N 2
ATOM 1428 C CA . SER A 1 5 ? 18.789 -1.737 9.002 1.00 0.00 648 SER A CA 2
ATOM 1429 C C . SER A 1 5 ? 17.612 -1.174 9.794 1.00 0.00 648 SER A C 2
ATOM 1430 O O . SER A 1 5 ? 17.687 -1.020 11.013 1.00 0.00 648 SER A O 2
ATOM 1438 N N . SER A 1 6 ? 16.526 -0.870 9.091 1.00 0.00 649 SER A N 2
ATOM 1439 C CA . SER A 1 6 ? 15.334 -0.321 9.726 1.00 0.00 649 SER A CA 2
ATOM 1440 C C . SER A 1 6 ? 14.159 -1.287 9.604 1.00 0.00 649 SER A C 2
ATOM 1441 O O . SER A 1 6 ? 14.221 -2.267 8.862 1.00 0.00 649 SER A O 2
ATOM 1449 N N . GLY A 1 7 ? 13.088 -1.003 10.339 1.00 0.00 650 GLY A N 2
ATOM 1450 C CA . GLY A 1 7 ? 11.914 -1.855 10.299 1.00 0.00 650 GLY A CA 2
ATOM 1451 C C . GLY A 1 7 ? 11.224 -1.830 8.949 1.00 0.00 650 GLY A C 2
ATOM 1452 O O . GLY A 1 7 ? 10.375 -0.976 8.695 1.00 0.00 650 GLY A O 2
ATOM 1456 N N . ALA A 1 8 ? 11.591 -2.767 8.082 1.00 0.00 651 ALA A N 2
ATOM 1457 C CA . ALA A 1 8 ? 11.002 -2.849 6.751 1.00 0.00 651 ALA A CA 2
ATOM 1458 C C . ALA A 1 8 ? 9.659 -3.572 6.789 1.00 0.00 651 ALA A C 2
ATOM 1459 O O . ALA A 1 8 ? 9.453 -4.557 6.079 1.00 0.00 651 ALA A O 2
ATOM 1466 N N . CYS A 1 9 ? 8.750 -3.077 7.622 1.00 0.00 652 CYS A N 2
ATOM 1467 C CA . CYS A 1 9 ? 7.427 -3.677 7.753 1.00 0.00 652 CYS A CA 2
ATOM 1468 C C . CYS A 1 9 ? 6.504 -3.210 6.632 1.00 0.00 652 CYS A C 2
ATOM 1469 O O . CYS A 1 9 ? 5.499 -3.855 6.334 1.00 0.00 652 CYS A O 2
ATOM 1477 N N . GLN A 1 10 ? 6.853 -2.086 6.016 1.00 0.00 653 GLN A N 2
ATOM 1478 C CA . GLN A 1 10 ? 6.054 -1.532 4.928 1.00 0.00 653 GLN A CA 2
ATOM 1479 C C . GLN A 1 10 ? 6.586 -1.989 3.574 1.00 0.00 653 GLN A C 2
ATOM 1480 O O . GLN A 1 10 ? 7.796 -2.112 3.382 1.00 0.00 653 GLN A O 2
ATOM 1494 N N . ILE A 1 11 ? 5.675 -2.240 2.640 1.00 0.00 654 ILE A N 2
ATOM 1495 C CA . ILE A 1 11 ? 6.053 -2.683 1.304 1.00 0.00 654 ILE A CA 2
ATOM 1496 C C . ILE A 1 11 ? 5.311 -1.893 0.232 1.00 0.00 654 ILE A C 2
ATOM 1497 O O . ILE A 1 11 ? 4.443 -1.075 0.538 1.00 0.00 654 ILE A O 2
ATOM 1513 N N . PHE A 1 12 ? 5.657 -2.144 -1.026 1.00 0.00 655 PHE A N 2
ATOM 1514 C CA . PHE A 1 12 ? 5.023 -1.456 -2.145 1.00 0.00 655 PHE A CA 2
ATOM 1515 C C . PHE A 1 12 ? 4.361 -2.454 -3.091 1.00 0.00 655 PHE A C 2
ATOM 1516 O O . PHE A 1 12 ? 4.708 -3.634 -3.110 1.00 0.00 655 PHE A O 2
ATOM 1533 N N . VAL A 1 13 ? 3.403 -1.969 -3.876 1.00 0.00 656 VAL A N 2
ATOM 1534 C CA . VAL A 1 13 ? 2.692 -2.817 -4.826 1.00 0.00 656 VAL A CA 2
ATOM 1535 C C . VAL A 1 13 ? 2.301 -2.034 -6.075 1.00 0.00 656 VAL A C 2
ATOM 1536 O O . VAL A 1 13 ? 2.004 -0.842 -6.004 1.00 0.00 656 VAL A O 2
ATOM 1549 N N . ARG A 1 14 ? 2.302 -2.714 -7.217 1.00 0.00 657 ARG A N 2
ATOM 1550 C CA . ARG A 1 14 ? 1.947 -2.082 -8.482 1.00 0.00 657 ARG A CA 2
ATOM 1551 C C . ARG A 1 14 ? 1.238 -3.070 -9.403 1.00 0.00 657 ARG A C 2
ATOM 1552 O O . ARG A 1 14 ? 1.377 -4.284 -9.253 1.00 0.00 657 ARG A O 2
ATOM 1573 N N . ASN A 1 15 ? 0.477 -2.542 -10.356 1.00 0.00 658 ASN A N 2
ATOM 1574 C CA . ASN A 1 15 ? -0.255 -3.377 -11.301 1.00 0.00 658 ASN A CA 2
ATOM 1575 C C . ASN A 1 15 ? -1.420 -4.083 -10.613 1.00 0.00 658 ASN A C 2
ATOM 1576 O O . ASN A 1 15 ? -1.585 -5.298 -10.737 1.00 0.00 658 ASN A O 2
ATOM 1587 N N . LEU A 1 16 ? -2.226 -3.315 -9.889 1.00 0.00 659 LEU A N 2
ATOM 1588 C CA . LEU A 1 16 ? -3.377 -3.866 -9.181 1.00 0.00 659 LEU A CA 2
ATOM 1589 C C . LEU A 1 16 ? -4.666 -3.609 -9.956 1.00 0.00 659 LEU A C 2
ATOM 1590 O O . LEU A 1 16 ? -4.843 -2.567 -10.586 1.00 0.00 659 LEU A O 2
ATOM 1606 N N . PRO A 1 17 ? -5.589 -4.581 -9.907 1.00 0.00 660 PRO A N 2
ATOM 1607 C CA . PRO A 1 17 ? -6.879 -4.483 -10.596 1.00 0.00 660 PRO A CA 2
ATOM 1608 C C . PRO A 1 17 ? -7.571 -3.148 -10.343 1.00 0.00 660 PRO A C 2
ATOM 1609 O O . PRO A 1 17 ? -7.797 -2.762 -9.196 1.00 0.00 660 PRO A O 2
ATOM 1620 N N . PHE A 1 18 ? -7.906 -2.447 -11.421 1.00 0.00 661 PHE A N 2
ATOM 1621 C CA . PHE A 1 18 ? -8.572 -1.154 -11.316 1.00 0.00 661 PHE A CA 2
ATOM 1622 C C . PHE A 1 18 ? -9.659 -1.189 -10.246 1.00 0.00 661 PHE A C 2
ATOM 1623 O O . PHE A 1 18 ? -9.870 -0.210 -9.528 1.00 0.00 661 PHE A O 2
ATOM 1640 N N . ASP A 1 19 ? -10.347 -2.321 -10.145 1.00 0.00 662 ASP A N 2
ATOM 1641 C CA . ASP A 1 19 ? -11.412 -2.484 -9.163 1.00 0.00 662 ASP A CA 2
ATOM 1642 C C . ASP A 1 19 ? -10.836 -2.700 -7.767 1.00 0.00 662 ASP A C 2
ATOM 1643 O O . ASP A 1 19 ? -11.437 -2.305 -6.768 1.00 0.00 662 ASP A O 2
ATOM 1652 N N . PHE A 1 20 ? -9.668 -3.332 -7.706 1.00 0.00 663 PHE A N 2
ATOM 1653 C CA . PHE A 1 20 ? -9.011 -3.603 -6.432 1.00 0.00 663 PHE A CA 2
ATOM 1654 C C . PHE A 1 20 ? -9.177 -2.427 -5.474 1.00 0.00 663 PHE A C 2
ATOM 1655 O O . PHE A 1 20 ? -8.890 -1.281 -5.822 1.00 0.00 663 PHE A O 2
ATOM 1672 N N . THR A 1 21 ? -9.643 -2.719 -4.264 1.00 0.00 664 THR A N 2
ATOM 1673 C CA . THR A 1 21 ? -9.849 -1.687 -3.255 1.00 0.00 664 THR A CA 2
ATOM 1674 C C . THR A 1 21 ? -8.886 -1.861 -2.086 1.00 0.00 664 THR A C 2
ATOM 1675 O O . THR A 1 21 ? -8.132 -2.833 -2.030 1.00 0.00 664 THR A O 2
ATOM 1686 N N . TRP A 1 22 ? -8.916 -0.914 -1.156 1.00 0.00 665 TRP A N 2
ATOM 1687 C CA . TRP A 1 22 ? -8.044 -0.963 0.013 1.00 0.00 665 TRP A CA 2
ATOM 1688 C C . TRP A 1 22 ? -8.373 -2.169 0.887 1.00 0.00 665 TRP A C 2
ATOM 1689 O O . TRP A 1 22 ? -7.491 -2.951 1.242 1.00 0.00 665 TRP A O 2
ATOM 1710 N N . LYS A 1 23 ? -9.648 -2.314 1.231 1.00 0.00 666 LYS A N 2
ATOM 1711 C CA . LYS A 1 23 ? -10.095 -3.426 2.063 1.00 0.00 666 LYS A CA 2
ATOM 1712 C C . LYS A 1 23 ? -9.484 -4.740 1.588 1.00 0.00 666 LYS A C 2
ATOM 1713 O O . LYS A 1 23 ? -8.874 -5.470 2.369 1.00 0.00 666 LYS A O 2
ATOM 1732 N N . MET A 1 24 ? -9.652 -5.035 0.303 1.00 0.00 667 MET A N 2
ATOM 1733 C CA . MET A 1 24 ? -9.114 -6.261 -0.276 1.00 0.00 667 MET A CA 2
ATOM 1734 C C . MET A 1 24 ? -7.602 -6.334 -0.087 1.00 0.00 667 MET A C 2
ATOM 1735 O O . MET A 1 24 ? -7.080 -7.311 0.451 1.00 0.00 667 MET A O 2
ATOM 1749 N N . LEU A 1 25 ? -6.904 -5.295 -0.532 1.00 0.00 668 LEU A N 2
ATOM 1750 C CA . LEU A 1 25 ? -5.451 -5.241 -0.412 1.00 0.00 668 LEU A CA 2
ATOM 1751 C C . LEU A 1 25 ? -4.999 -5.751 0.952 1.00 0.00 668 LEU A C 2
ATOM 1752 O O . LEU A 1 25 ? -4.109 -6.598 1.047 1.00 0.00 668 LEU A O 2
ATOM 1768 N N . LYS A 1 26 ? -5.618 -5.233 2.007 1.00 0.00 669 LYS A N 2
ATOM 1769 C CA . LYS A 1 26 ? -5.282 -5.637 3.367 1.00 0.00 669 LYS A CA 2
ATOM 1770 C C . LYS A 1 26 ? -5.527 -7.129 3.568 1.00 0.00 669 LYS A C 2
ATOM 1771 O O . LYS A 1 26 ? -4.586 -7.920 3.628 1.00 0.00 669 LYS A O 2
ATOM 1790 N N . ASP A 1 27 ? -6.797 -7.507 3.669 1.00 0.00 670 ASP A N 2
ATOM 1791 C CA . ASP A 1 27 ? -7.166 -8.904 3.859 1.00 0.00 670 ASP A CA 2
ATOM 1792 C C . ASP A 1 27 ? -6.403 -9.805 2.892 1.00 0.00 670 ASP A C 2
ATOM 1793 O O . ASP A 1 27 ? -6.230 -10.998 3.143 1.00 0.00 670 ASP A O 2
ATOM 1802 N N . LYS A 1 28 ? -5.950 -9.226 1.786 1.00 0.00 671 LYS A N 2
ATOM 1803 C CA . LYS A 1 28 ? -5.206 -9.974 0.780 1.00 0.00 671 LYS A CA 2
ATOM 1804 C C . LYS A 1 28 ? -3.817 -10.341 1.292 1.00 0.00 671 LYS A C 2
ATOM 1805 O O . LYS A 1 28 ? -3.368 -11.478 1.140 1.00 0.00 671 LYS A O 2
ATOM 1824 N N . PHE A 1 29 ? -3.141 -9.373 1.901 1.00 0.00 672 PHE A N 2
ATOM 1825 C CA . PHE A 1 29 ? -1.803 -9.594 2.437 1.00 0.00 672 PHE A CA 2
ATOM 1826 C C . PHE A 1 29 ? -1.870 -10.194 3.838 1.00 0.00 672 PHE A C 2
ATOM 1827 O O . PHE A 1 29 ? -0.863 -10.650 4.378 1.00 0.00 672 PHE A O 2
ATOM 1844 N N . ASN A 1 30 ? -3.065 -10.190 4.420 1.00 0.00 673 ASN A N 2
ATOM 1845 C CA . ASN A 1 30 ? -3.265 -10.733 5.759 1.00 0.00 673 ASN A CA 2
ATOM 1846 C C . ASN A 1 30 ? -2.763 -12.171 5.843 1.00 0.00 673 ASN A C 2
ATOM 1847 O O . ASN A 1 30 ? -2.226 -12.592 6.867 1.00 0.00 673 ASN A O 2
ATOM 1858 N N . GLU A 1 31 ? -2.942 -12.919 4.759 1.00 0.00 674 GLU A N 2
ATOM 1859 C CA . GLU A 1 31 ? -2.507 -14.310 4.711 1.00 0.00 674 GLU A CA 2
ATOM 1860 C C . GLU A 1 31 ? -1.038 -14.435 5.106 1.00 0.00 674 GLU A C 2
ATOM 1861 O O . GLU A 1 31 ? -0.624 -15.440 5.686 1.00 0.00 674 GLU A O 2
ATOM 1873 N N . CYS A 1 32 ? -0.257 -13.409 4.787 1.00 0.00 675 CYS A N 2
ATOM 1874 C CA . CYS A 1 32 ? 1.166 -13.404 5.107 1.00 0.00 675 CYS A CA 2
ATOM 1875 C C . CYS A 1 32 ? 1.395 -13.006 6.561 1.00 0.00 675 CYS A C 2
ATOM 1876 O O . CYS A 1 32 ? 2.124 -13.676 7.292 1.00 0.00 675 CYS A O 2
ATOM 1884 N N . GLY A 1 33 ? 0.768 -11.909 6.975 1.00 0.00 676 GLY A N 2
ATOM 1885 C CA . GLY A 1 33 ? 0.918 -11.439 8.340 1.00 0.00 676 GLY A CA 2
ATOM 1886 C C . GLY A 1 33 ? -0.144 -10.428 8.725 1.00 0.00 676 GLY A C 2
ATOM 1887 O O . GLY A 1 33 ? -0.884 -9.938 7.872 1.00 0.00 676 GLY A O 2
ATOM 1891 N N . HIS A 1 34 ? -0.223 -10.117 10.015 1.00 0.00 677 HIS A N 2
ATOM 1892 C CA . HIS A 1 34 ? -1.204 -9.159 10.512 1.00 0.00 677 HIS A CA 2
ATOM 1893 C C . HIS A 1 34 ? -0.976 -7.781 9.899 1.00 0.00 677 HIS A C 2
ATOM 1894 O O . HIS A 1 34 ? -0.089 -7.040 10.324 1.00 0.00 677 HIS A O 2
ATOM 1909 N N . VAL A 1 35 ? -1.782 -7.443 8.898 1.00 0.00 678 VAL A N 2
ATOM 1910 C CA . VAL A 1 35 ? -1.669 -6.154 8.226 1.00 0.00 678 VAL A CA 2
ATOM 1911 C C . VAL A 1 35 ? -2.349 -5.053 9.032 1.00 0.00 678 VAL A C 2
ATOM 1912 O O . VAL A 1 35 ? -3.479 -5.214 9.494 1.00 0.00 678 VAL A O 2
ATOM 1925 N N . LEU A 1 36 ? -1.653 -3.933 9.198 1.00 0.00 679 LEU A N 2
ATOM 1926 C CA . LEU A 1 36 ? -2.190 -2.803 9.949 1.00 0.00 679 LEU A CA 2
ATOM 1927 C C . LEU A 1 36 ? -2.568 -1.659 9.014 1.00 0.00 679 LEU A C 2
ATOM 1928 O O . LEU A 1 36 ? -3.733 -1.269 8.933 1.00 0.00 679 LEU A O 2
ATOM 1944 N N . TYR A 1 37 ? -1.577 -1.126 8.307 1.00 0.00 680 TYR A N 2
ATOM 1945 C CA . TYR A 1 37 ? -1.806 -0.027 7.378 1.00 0.00 680 TYR A CA 2
ATOM 1946 C C . TYR A 1 37 ? -1.994 -0.546 5.956 1.00 0.00 680 TYR A C 2
ATOM 1947 O O . TYR A 1 37 ? -1.194 -1.340 5.462 1.00 0.00 680 TYR A O 2
ATOM 1965 N N . ALA A 1 38 ? -3.058 -0.090 5.302 1.00 0.00 681 ALA A N 2
ATOM 1966 C CA . ALA A 1 38 ? -3.351 -0.505 3.936 1.00 0.00 681 ALA A CA 2
ATOM 1967 C C . ALA A 1 38 ? -4.244 0.511 3.233 1.00 0.00 681 ALA A C 2
ATOM 1968 O O . ALA A 1 38 ? -5.291 0.896 3.754 1.00 0.00 681 ALA A O 2
ATOM 1975 N N . ASP A 1 39 ? -3.824 0.942 2.049 1.00 0.00 682 ASP A N 2
ATOM 1976 C CA . ASP A 1 39 ? -4.587 1.914 1.274 1.00 0.00 682 ASP A CA 2
ATOM 1977 C C . ASP A 1 39 ? -4.164 1.893 -0.192 1.00 0.00 682 ASP A C 2
ATOM 1978 O O . ASP A 1 39 ? -3.054 1.473 -0.522 1.00 0.00 682 ASP A O 2
ATOM 1987 N N . ILE A 1 40 ? -5.055 2.348 -1.066 1.00 0.00 683 ILE A N 2
ATOM 1988 C CA . ILE A 1 40 ? -4.774 2.381 -2.496 1.00 0.00 683 ILE A CA 2
ATOM 1989 C C . ILE A 1 40 ? -4.414 3.791 -2.953 1.00 0.00 683 ILE A C 2
ATOM 1990 O O . ILE A 1 40 ? -5.257 4.689 -2.955 1.00 0.00 683 ILE A O 2
ATOM 2006 N N . LYS A 1 41 ? -3.158 3.978 -3.341 1.00 0.00 684 LYS A N 2
ATOM 2007 C CA . LYS A 1 41 ? -2.686 5.278 -3.804 1.00 0.00 684 LYS A CA 2
ATOM 2008 C C . LYS A 1 41 ? -3.403 5.693 -5.085 1.00 0.00 684 LYS A C 2
ATOM 2009 O O . LYS A 1 41 ? -3.551 4.896 -6.010 1.00 0.00 684 LYS A O 2
ATOM 2028 N N . MET A 1 42 ? -3.845 6.945 -5.131 1.00 0.00 685 MET A N 2
ATOM 2029 C CA . MET A 1 42 ? -4.545 7.466 -6.299 1.00 0.00 685 MET A CA 2
ATOM 2030 C C . MET A 1 42 ? -3.987 8.827 -6.705 1.00 0.00 685 MET A C 2
ATOM 2031 O O . MET A 1 42 ? -3.555 9.607 -5.858 1.00 0.00 685 MET A O 2
ATOM 2045 N N . GLU A 1 43 ? -4.000 9.103 -8.006 1.00 0.00 686 GLU A N 2
ATOM 2046 C CA . GLU A 1 43 ? -3.494 10.369 -8.522 1.00 0.00 686 GLU A CA 2
ATOM 2047 C C . GLU A 1 43 ? -4.596 11.144 -9.238 1.00 0.00 686 GLU A C 2
ATOM 2048 O O . GLU A 1 43 ? -4.773 11.018 -10.448 1.00 0.00 686 GLU A O 2
ATOM 2060 N N . ASN A 1 44 ? -5.336 11.946 -8.478 1.00 0.00 687 ASN A N 2
ATOM 2061 C CA . ASN A 1 44 ? -6.422 12.742 -9.038 1.00 0.00 687 ASN A CA 2
ATOM 2062 C C . ASN A 1 44 ? -7.596 11.854 -9.438 1.00 0.00 687 ASN A C 2
ATOM 2063 O O . ASN A 1 44 ? -8.123 11.963 -10.545 1.00 0.00 687 ASN A O 2
ATOM 2074 N N . GLY A 1 45 ? -8.003 10.973 -8.528 1.00 0.00 688 GLY A N 2
ATOM 2075 C CA . GLY A 1 45 ? -9.112 10.079 -8.804 1.00 0.00 688 GLY A CA 2
ATOM 2076 C C . GLY A 1 45 ? -8.824 9.136 -9.955 1.00 0.00 688 GLY A C 2
ATOM 2077 O O . GLY A 1 45 ? -9.713 8.819 -10.745 1.00 0.00 688 GLY A O 2
ATOM 2081 N N . LYS A 1 46 ? -7.578 8.686 -10.051 1.00 0.00 689 LYS A N 2
ATOM 2082 C CA . LYS A 1 46 ? -7.173 7.774 -11.114 1.00 0.00 689 LYS A CA 2
ATOM 2083 C C . LYS A 1 46 ? -6.337 6.626 -10.557 1.00 0.00 689 LYS A C 2
ATOM 2084 O O . LYS A 1 46 ? -5.109 6.701 -10.522 1.00 0.00 689 LYS A O 2
ATOM 2103 N N . SER A 1 47 ? -7.010 5.565 -10.124 1.00 0.00 690 SER A N 2
ATOM 2104 C CA . SER A 1 47 ? -6.329 4.403 -9.567 1.00 0.00 690 SER A CA 2
ATOM 2105 C C . SER A 1 47 ? -5.033 4.119 -10.320 1.00 0.00 690 SER A C 2
ATOM 2106 O O . SER A 1 47 ? -5.023 4.022 -11.548 1.00 0.00 690 SER A O 2
ATOM 2114 N N . LYS A 1 48 ? -3.940 3.988 -9.576 1.00 0.00 691 LYS A N 2
ATOM 2115 C CA . LYS A 1 48 ? -2.637 3.714 -10.171 1.00 0.00 691 LYS A CA 2
ATOM 2116 C C . LYS A 1 48 ? -2.260 2.246 -10.003 1.00 0.00 691 LYS A C 2
ATOM 2117 O O . LYS A 1 48 ? -1.135 1.846 -10.299 1.00 0.00 691 LYS A O 2
ATOM 2136 N N . GLY A 1 49 ? -3.209 1.446 -9.526 1.00 0.00 692 GLY A N 2
ATOM 2137 C CA . GLY A 1 49 ? -2.956 0.031 -9.328 1.00 0.00 692 GLY A CA 2
ATOM 2138 C C . GLY A 1 49 ? -1.811 -0.225 -8.368 1.00 0.00 692 GLY A C 2
ATOM 2139 O O . GLY A 1 49 ? -1.243 -1.317 -8.346 1.00 0.00 692 GLY A O 2
ATOM 2143 N N . CYS A 1 50 ? -1.471 0.784 -7.573 1.00 0.00 693 CYS A N 2
ATOM 2144 C CA . CYS A 1 50 ? -0.384 0.664 -6.608 1.00 0.00 693 CYS A CA 2
ATOM 2145 C C . CYS A 1 50 ? -0.857 1.037 -5.207 1.00 0.00 693 CYS A C 2
ATOM 2146 O O . CYS A 1 50 ? -1.770 1.846 -5.044 1.00 0.00 693 CYS A O 2
ATOM 2154 N N . GLY A 1 51 ? -0.231 0.441 -4.197 1.00 0.00 694 GLY A N 2
ATOM 2155 C CA . GLY A 1 51 ? -0.603 0.722 -2.823 1.00 0.00 694 GLY A CA 2
ATOM 2156 C C . GLY A 1 51 ? 0.525 0.446 -1.849 1.00 0.00 694 GLY A C 2
ATOM 2157 O O . GLY A 1 51 ? 1.700 0.534 -2.207 1.00 0.00 694 GLY A O 2
ATOM 2161 N N . VAL A 1 52 ? 0.169 0.112 -0.613 1.00 0.00 695 VAL A N 2
ATOM 2162 C CA . VAL A 1 52 ? 1.160 -0.176 0.417 1.00 0.00 695 VAL A CA 2
ATOM 2163 C C . VAL A 1 52 ? 0.578 -1.071 1.505 1.00 0.00 695 VAL A C 2
ATOM 2164 O O . VAL A 1 52 ? -0.628 -1.059 1.754 1.00 0.00 695 VAL A O 2
ATOM 2177 N N . VAL A 1 53 ? 1.442 -1.847 2.152 1.00 0.00 696 VAL A N 2
ATOM 2178 C CA . VAL A 1 53 ? 1.014 -2.748 3.215 1.00 0.00 696 VAL A CA 2
ATOM 2179 C C . VAL A 1 53 ? 2.037 -2.788 4.345 1.00 0.00 696 VAL A C 2
ATOM 2180 O O . VAL A 1 53 ? 3.194 -3.154 4.138 1.00 0.00 696 VAL A O 2
ATOM 2193 N N . LYS A 1 54 ? 1.602 -2.411 5.543 1.00 0.00 697 LYS A N 2
ATOM 2194 C CA . LYS A 1 54 ? 2.478 -2.406 6.709 1.00 0.00 697 LYS A CA 2
ATOM 2195 C C . LYS A 1 54 ? 2.167 -3.582 7.628 1.00 0.00 697 LYS A C 2
ATOM 2196 O O . LYS A 1 54 ? 1.003 -3.906 7.867 1.00 0.00 697 LYS A O 2
ATOM 2215 N N . PHE A 1 55 ? 3.214 -4.218 8.143 1.00 0.00 698 PHE A N 2
ATOM 2216 C CA . PHE A 1 55 ? 3.053 -5.358 9.037 1.00 0.00 698 PHE A CA 2
ATOM 2217 C C . PHE A 1 55 ? 3.553 -5.025 10.439 1.00 0.00 698 PHE A C 2
ATOM 2218 O O . PHE A 1 55 ? 4.118 -3.957 10.670 1.00 0.00 698 PHE A O 2
ATOM 2235 N N . GLU A 1 56 ? 3.340 -5.948 11.372 1.00 0.00 699 GLU A N 2
ATOM 2236 C CA . GLU A 1 56 ? 3.768 -5.752 12.752 1.00 0.00 699 GLU A CA 2
ATOM 2237 C C . GLU A 1 56 ? 5.278 -5.927 12.884 1.00 0.00 699 GLU A C 2
ATOM 2238 O O . GLU A 1 56 ? 5.931 -5.225 13.655 1.00 0.00 699 GLU A O 2
ATOM 2250 N N . SER A 1 57 ? 5.826 -6.871 12.125 1.00 0.00 700 SER A N 2
ATOM 2251 C CA . SER A 1 57 ? 7.259 -7.143 12.159 1.00 0.00 700 SER A CA 2
ATOM 2252 C C . SER A 1 57 ? 7.865 -7.040 10.763 1.00 0.00 700 SER A C 2
ATOM 2253 O O . SER A 1 57 ? 7.203 -7.279 9.752 1.00 0.00 700 SER A O 2
ATOM 2261 N N . PRO A 1 58 ? 9.154 -6.675 10.704 1.00 0.00 701 PRO A N 2
ATOM 2262 C CA . PRO A 1 58 ? 9.879 -6.532 9.438 1.00 0.00 701 PRO A CA 2
ATOM 2263 C C . PRO A 1 58 ? 10.126 -7.874 8.756 1.00 0.00 701 PRO A C 2
ATOM 2264 O O . PRO A 1 58 ? 10.191 -7.954 7.530 1.00 0.00 701 PRO A O 2
ATOM 2275 N N . GLU A 1 59 ? 10.261 -8.925 9.559 1.00 0.00 702 GLU A N 2
ATOM 2276 C CA . GLU A 1 59 ? 10.501 -10.263 9.032 1.00 0.00 702 GLU A CA 2
ATOM 2277 C C . GLU A 1 59 ? 9.340 -10.716 8.151 1.00 0.00 702 GLU A C 2
ATOM 2278 O O . GLU A 1 59 ? 9.543 -11.355 7.118 1.00 0.00 702 GLU A O 2
ATOM 2290 N N . VAL A 1 60 ? 8.123 -10.382 8.567 1.00 0.00 703 VAL A N 2
ATOM 2291 C CA . VAL A 1 60 ? 6.929 -10.754 7.817 1.00 0.00 703 VAL A CA 2
ATOM 2292 C C . VAL A 1 60 ? 6.883 -10.041 6.470 1.00 0.00 703 VAL A C 2
ATOM 2293 O O . VAL A 1 60 ? 6.630 -10.660 5.437 1.00 0.00 703 VAL A O 2
ATOM 2306 N N . ALA A 1 61 ? 7.130 -8.735 6.489 1.00 0.00 704 ALA A N 2
ATOM 2307 C CA . ALA A 1 61 ? 7.119 -7.938 5.268 1.00 0.00 704 ALA A CA 2
ATOM 2308 C C . ALA A 1 61 ? 8.002 -8.565 4.195 1.00 0.00 704 ALA A C 2
ATOM 2309 O O . ALA A 1 61 ? 7.595 -8.694 3.041 1.00 0.00 704 ALA A O 2
ATOM 2316 N N . GLU A 1 62 ? 9.214 -8.952 4.583 1.00 0.00 705 GLU A N 2
ATOM 2317 C CA . GLU A 1 62 ? 10.154 -9.564 3.652 1.00 0.00 705 GLU A CA 2
ATOM 2318 C C . GLU A 1 62 ? 9.536 -10.786 2.979 1.00 0.00 705 GLU A C 2
ATOM 2319 O O . GLU A 1 62 ? 9.681 -10.982 1.772 1.00 0.00 705 GLU A O 2
ATOM 2331 N N . ARG A 1 63 ? 8.848 -11.604 3.768 1.00 0.00 706 ARG A N 2
ATOM 2332 C CA . ARG A 1 63 ? 8.209 -12.808 3.250 1.00 0.00 706 ARG A CA 2
ATOM 2333 C C . ARG A 1 63 ? 7.037 -12.452 2.341 1.00 0.00 706 ARG A C 2
ATOM 2334 O O . ARG A 1 63 ? 6.976 -12.888 1.191 1.00 0.00 706 ARG A O 2
ATOM 2355 N N . ALA A 1 64 ? 6.107 -11.659 2.864 1.00 0.00 707 ALA A N 2
ATOM 2356 C CA . ALA A 1 64 ? 4.938 -11.245 2.100 1.00 0.00 707 ALA A CA 2
ATOM 2357 C C . ALA A 1 64 ? 5.322 -10.856 0.676 1.00 0.00 707 ALA A C 2
ATOM 2358 O O . ALA A 1 64 ? 4.687 -11.286 -0.288 1.00 0.00 707 ALA A O 2
ATOM 2365 N N . CYS A 1 65 ? 6.364 -10.042 0.551 1.00 0.00 708 CYS A N 2
ATOM 2366 C CA . CYS A 1 65 ? 6.832 -9.594 -0.756 1.00 0.00 708 CYS A CA 2
ATOM 2367 C C . CYS A 1 65 ? 7.117 -10.783 -1.668 1.00 0.00 708 CYS A C 2
ATOM 2368 O O . CYS A 1 65 ? 6.907 -10.713 -2.879 1.00 0.00 708 CYS A O 2
ATOM 2376 N N . ARG A 1 66 ? 7.598 -11.872 -1.078 1.00 0.00 709 ARG A N 2
ATOM 2377 C CA . ARG A 1 66 ? 7.915 -13.075 -1.838 1.00 0.00 709 ARG A CA 2
ATOM 2378 C C . ARG A 1 66 ? 6.659 -13.902 -2.096 1.00 0.00 709 ARG A C 2
ATOM 2379 O O . ARG A 1 66 ? 6.432 -14.375 -3.209 1.00 0.00 709 ARG A O 2
ATOM 2400 N N . MET A 1 67 ? 5.846 -14.073 -1.058 1.00 0.00 710 MET A N 2
ATOM 2401 C CA . MET A 1 67 ? 4.612 -14.842 -1.173 1.00 0.00 710 MET A CA 2
ATOM 2402 C C . MET A 1 67 ? 3.621 -14.146 -2.100 1.00 0.00 710 MET A C 2
ATOM 2403 O O . MET A 1 67 ? 2.648 -14.750 -2.550 1.00 0.00 710 MET A O 2
ATOM 2417 N N . MET A 1 68 ? 3.876 -12.872 -2.382 1.00 0.00 711 MET A N 2
ATOM 2418 C CA . MET A 1 68 ? 3.006 -12.095 -3.257 1.00 0.00 711 MET A CA 2
ATOM 2419 C C . MET A 1 68 ? 3.729 -11.717 -4.546 1.00 0.00 711 MET A C 2
ATOM 2420 O O . MET A 1 68 ? 3.109 -11.586 -5.601 1.00 0.00 711 MET A O 2
ATOM 2434 N N . ASN A 1 69 ? 5.043 -11.543 -4.453 1.00 0.00 712 ASN A N 2
ATOM 2435 C CA . ASN A 1 69 ? 5.850 -11.179 -5.612 1.00 0.00 712 ASN A CA 2
ATOM 2436 C C . ASN A 1 69 ? 5.382 -11.927 -6.857 1.00 0.00 712 ASN A C 2
ATOM 2437 O O . ASN A 1 69 ? 5.526 -13.145 -6.953 1.00 0.00 712 ASN A O 2
ATOM 2448 N N . GLY A 1 70 ? 4.822 -11.187 -7.809 1.00 0.00 713 GLY A N 2
ATOM 2449 C CA . GLY A 1 70 ? 4.342 -11.797 -9.036 1.00 0.00 713 GLY A CA 2
ATOM 2450 C C . GLY A 1 70 ? 3.016 -12.507 -8.850 1.00 0.00 713 GLY A C 2
ATOM 2451 O O . GLY A 1 70 ? 2.694 -13.438 -9.588 1.00 0.00 713 GLY A O 2
ATOM 2455 N N . MET A 1 71 ? 2.245 -12.069 -7.859 1.00 0.00 714 MET A N 2
ATOM 2456 C CA . MET A 1 71 ? 0.947 -12.671 -7.579 1.00 0.00 714 MET A CA 2
ATOM 2457 C C . MET A 1 71 ? -0.065 -12.312 -8.663 1.00 0.00 714 MET A C 2
ATOM 2458 O O . MET A 1 71 ? -0.626 -11.217 -8.665 1.00 0.00 714 MET A O 2
ATOM 2472 N N . LYS A 1 72 ? -0.292 -13.242 -9.584 1.00 0.00 715 LYS A N 2
ATOM 2473 C CA . LYS A 1 72 ? -1.236 -13.025 -10.674 1.00 0.00 715 LYS A CA 2
ATOM 2474 C C . LYS A 1 72 ? -2.603 -12.615 -10.136 1.00 0.00 715 LYS A C 2
ATOM 2475 O O . LYS A 1 72 ? -3.394 -13.459 -9.711 1.00 0.00 715 LYS A O 2
ATOM 2494 N N . LEU A 1 73 ? -2.876 -11.315 -10.157 1.00 0.00 716 LEU A N 2
ATOM 2495 C CA . LEU A 1 73 ? -4.150 -10.793 -9.673 1.00 0.00 716 LEU A CA 2
ATOM 2496 C C . LEU A 1 73 ? -5.097 -10.506 -10.833 1.00 0.00 716 LEU A C 2
ATOM 2497 O O . LEU A 1 73 ? -4.756 -9.771 -11.760 1.00 0.00 716 LEU A O 2
ATOM 2513 N N . SER A 1 74 ? -6.290 -11.090 -10.774 1.00 0.00 717 SER A N 2
ATOM 2514 C CA . SER A 1 74 ? -7.287 -10.898 -11.821 1.00 0.00 717 SER A CA 2
ATOM 2515 C C . SER A 1 74 ? -6.635 -10.902 -13.200 1.00 0.00 717 SER A C 2
ATOM 2516 O O . SER A 1 74 ? -6.953 -10.073 -14.051 1.00 0.00 717 SER A O 2
ATOM 2524 N N . GLY A 1 75 ? -5.719 -11.842 -13.412 1.00 0.00 718 GLY A N 2
ATOM 2525 C CA . GLY A 1 75 ? -5.035 -11.936 -14.689 1.00 0.00 718 GLY A CA 2
ATOM 2526 C C . GLY A 1 75 ? -4.033 -10.818 -14.894 1.00 0.00 718 GLY A C 2
ATOM 2527 O O . GLY A 1 75 ? -3.768 -10.413 -16.026 1.00 0.00 718 GLY A O 2
ATOM 2531 N N . ARG A 1 76 ? -3.476 -10.316 -13.797 1.00 0.00 719 ARG A N 2
ATOM 2532 C CA . ARG A 1 76 ? -2.500 -9.235 -13.862 1.00 0.00 719 ARG A CA 2
ATOM 2533 C C . ARG A 1 76 ? -1.387 -9.445 -12.840 1.00 0.00 719 ARG A C 2
ATOM 2534 O O . ARG A 1 76 ? -1.626 -9.416 -11.633 1.00 0.00 719 ARG A O 2
ATOM 2555 N N . GLU A 1 77 ? -0.170 -9.659 -13.332 1.00 0.00 720 GLU A N 2
ATOM 2556 C CA . GLU A 1 77 ? 0.978 -9.876 -12.461 1.00 0.00 720 GLU A CA 2
ATOM 2557 C C . GLU A 1 77 ? 1.360 -8.590 -11.733 1.00 0.00 720 GLU A C 2
ATOM 2558 O O . GLU A 1 77 ? 1.541 -7.543 -12.355 1.00 0.00 720 GLU A O 2
ATOM 2570 N N . ILE A 1 78 ? 1.478 -8.678 -10.412 1.00 0.00 721 ILE A N 2
ATOM 2571 C CA . ILE A 1 78 ? 1.838 -7.522 -9.600 1.00 0.00 721 ILE A CA 2
ATOM 2572 C C . ILE A 1 78 ? 3.318 -7.548 -9.232 1.00 0.00 721 ILE A C 2
ATOM 2573 O O . ILE A 1 78 ? 3.970 -8.589 -9.312 1.00 0.00 721 ILE A O 2
ATOM 2589 N N . ASP A 1 79 ? 3.841 -6.396 -8.827 1.00 0.00 722 ASP A N 2
ATOM 2590 C CA . ASP A 1 79 ? 5.244 -6.287 -8.444 1.00 0.00 722 ASP A CA 2
ATOM 2591 C C . ASP A 1 79 ? 5.377 -5.867 -6.983 1.00 0.00 722 ASP A C 2
ATOM 2592 O O . ASP A 1 79 ? 5.281 -4.684 -6.655 1.00 0.00 722 ASP A O 2
ATOM 2601 N N . VAL A 1 80 ? 5.597 -6.844 -6.109 1.00 0.00 723 VAL A N 2
ATOM 2602 C CA . VAL A 1 80 ? 5.743 -6.576 -4.684 1.00 0.00 723 VAL A CA 2
ATOM 2603 C C . VAL A 1 80 ? 7.213 -6.475 -4.291 1.00 0.00 723 VAL A C 2
ATOM 2604 O O . VAL A 1 80 ? 8.026 -7.319 -4.668 1.00 0.00 723 VAL A O 2
ATOM 2617 N N . ARG A 1 81 ? 7.547 -5.438 -3.531 1.00 0.00 724 ARG A N 2
ATOM 2618 C CA . ARG A 1 81 ? 8.919 -5.226 -3.087 1.00 0.00 724 ARG A CA 2
ATOM 2619 C C . ARG A 1 81 ? 8.954 -4.401 -1.804 1.00 0.00 724 ARG A C 2
ATOM 2620 O O . ARG A 1 81 ? 8.039 -3.626 -1.527 1.00 0.00 724 ARG A O 2
ATOM 2641 N N . ILE A 1 82 ? 10.016 -4.575 -1.024 1.00 0.00 725 ILE A N 2
ATOM 2642 C CA . ILE A 1 82 ? 10.171 -3.847 0.229 1.00 0.00 725 ILE A CA 2
ATOM 2643 C C . ILE A 1 82 ? 10.298 -2.347 -0.018 1.00 0.00 725 ILE A C 2
ATOM 2644 O O . ILE A 1 82 ? 11.039 -1.914 -0.900 1.00 0.00 725 ILE A O 2
ATOM 2660 N N . ASP A 1 83 ? 9.571 -1.560 0.767 1.00 0.00 726 ASP A N 2
ATOM 2661 C CA . ASP A 1 83 ? 9.604 -0.108 0.636 1.00 0.00 726 ASP A CA 2
ATOM 2662 C C . ASP A 1 83 ? 10.812 0.476 1.362 1.00 0.00 726 ASP A C 2
ATOM 2663 O O . ASP A 1 83 ? 10.724 0.854 2.530 1.00 0.00 726 ASP A O 2
ATOM 2672 N N . ARG A 1 84 ? 11.940 0.545 0.662 1.00 0.00 727 ARG A N 2
ATOM 2673 C CA . ARG A 1 84 ? 13.166 1.080 1.241 1.00 0.00 727 ARG A CA 2
ATOM 2674 C C . ARG A 1 84 ? 12.884 2.357 2.028 1.00 0.00 727 ARG A C 2
ATOM 2675 O O . ARG A 1 84 ? 13.283 2.485 3.184 1.00 0.00 727 ARG A O 2
ATOM 2696 N N . ASN A 1 85 ? 12.195 3.298 1.391 1.00 0.00 728 ASN A N 2
ATOM 2697 C CA . ASN A 1 85 ? 11.860 4.565 2.031 1.00 0.00 728 ASN A CA 2
ATOM 2698 C C . ASN A 1 85 ? 10.461 4.515 2.639 1.00 0.00 728 ASN A C 2
ATOM 2699 O O . ASN A 1 85 ? 9.473 4.821 1.972 1.00 0.00 728 ASN A O 2
ATOM 2710 N N . ALA A 1 86 ? 10.387 4.128 3.908 1.00 0.00 729 ALA A N 2
ATOM 2711 C CA . ALA A 1 86 ? 9.111 4.040 4.606 1.00 0.00 729 ALA A CA 2
ATOM 2712 C C . ALA A 1 86 ? 9.178 4.735 5.962 1.00 0.00 729 ALA A C 2
ATOM 2713 O O . ALA A 1 86 ? 8.317 5.549 6.296 1.00 0.00 729 ALA A O 2
ATOM 2720 N N . SER A 1 87 ? 10.206 4.410 6.739 1.00 0.00 730 SER A N 2
ATOM 2721 C CA . SER A 1 87 ? 10.383 5.000 8.060 1.00 0.00 730 SER A CA 2
ATOM 2722 C C . SER A 1 87 ? 11.819 5.478 8.254 1.00 0.00 730 SER A C 2
ATOM 2723 O O . SER A 1 87 ? 12.742 4.674 8.374 1.00 0.00 730 SER A O 2
ATOM 2731 N N . GLY A 1 88 ? 11.998 6.796 8.283 1.00 0.00 731 GLY A N 2
ATOM 2732 C CA . GLY A 1 88 ? 13.323 7.360 8.462 1.00 0.00 731 GLY A CA 2
ATOM 2733 C C . GLY A 1 88 ? 13.830 7.210 9.883 1.00 0.00 731 GLY A C 2
ATOM 2734 O O . GLY A 1 88 ? 13.068 7.279 10.847 1.00 0.00 731 GLY A O 2
ATOM 2738 N N . PRO A 1 89 ? 15.147 6.998 10.026 1.00 0.00 732 PRO A N 2
ATOM 2739 C CA . PRO A 1 89 ? 15.784 6.832 11.336 1.00 0.00 732 PRO A CA 2
ATOM 2740 C C . PRO A 1 89 ? 15.806 8.128 12.138 1.00 0.00 732 PRO A C 2
ATOM 2741 O O . PRO A 1 89 ? 16.717 8.943 11.994 1.00 0.00 732 PRO A O 2
ATOM 2752 N N . SER A 1 90 ? 14.798 8.313 12.984 1.00 0.00 733 SER A N 2
ATOM 2753 C CA . SER A 1 90 ? 14.700 9.512 13.807 1.00 0.00 733 SER A CA 2
ATOM 2754 C C . SER A 1 90 ? 15.171 9.234 15.231 1.00 0.00 733 SER A C 2
ATOM 2755 O O . SER A 1 90 ? 14.364 8.989 16.128 1.00 0.00 733 SER A O 2
ATOM 2763 N N . SER A 1 91 ? 16.485 9.273 15.431 1.00 0.00 734 SER A N 2
ATOM 2764 C CA . SER A 1 91 ? 17.066 9.021 16.745 1.00 0.00 734 SER A CA 2
ATOM 2765 C C . SER A 1 91 ? 17.930 10.196 17.191 1.00 0.00 734 SER A C 2
ATOM 2766 O O . SER A 1 91 ? 19.043 10.384 16.701 1.00 0.00 734 SER A O 2
ATOM 2774 N N . GLY A 1 92 ? 17.408 10.986 18.125 1.00 0.00 735 GLY A N 2
ATOM 2775 C CA . GLY A 1 92 ? 18.144 12.133 18.622 1.00 0.00 735 GLY A CA 2
ATOM 2776 C C . GLY A 1 92 ? 17.283 13.054 19.465 1.00 0.00 735 GLY A C 2
ATOM 2777 O O . GLY A 1 92 ? 17.398 13.072 20.690 1.00 0.00 735 GLY A O 2
ATOM 2781 N N . GLY A 1 1 ? 29.801 0.023 4.246 1.00 0.00 644 GLY A N 3
ATOM 2782 C CA . GLY A 1 1 ? 30.006 1.460 4.270 1.00 0.00 644 GLY A CA 3
ATOM 2783 C C . GLY A 1 1 ? 29.114 2.156 5.279 1.00 0.00 644 GLY A C 3
ATOM 2784 O O . GLY A 1 1 ? 29.282 1.988 6.487 1.00 0.00 644 GLY A O 3
ATOM 2788 N N . SER A 1 2 ? 28.163 2.941 4.783 1.00 0.00 645 SER A N 3
ATOM 2789 C CA . SER A 1 2 ? 27.244 3.670 5.649 1.00 0.00 645 SER A CA 3
ATOM 2790 C C . SER A 1 2 ? 25.832 3.103 5.543 1.00 0.00 645 SER A C 3
ATOM 2791 O O . SER A 1 2 ? 24.855 3.848 5.472 1.00 0.00 645 SER A O 3
ATOM 2799 N N . SER A 1 3 ? 25.733 1.777 5.531 1.00 0.00 646 SER A N 3
ATOM 2800 C CA . SER A 1 3 ? 24.441 1.108 5.430 1.00 0.00 646 SER A CA 3
ATOM 2801 C C . SER A 1 3 ? 24.116 0.355 6.716 1.00 0.00 646 SER A C 3
ATOM 2802 O O . SER A 1 3 ? 25.013 -0.040 7.460 1.00 0.00 646 SER A O 3
ATOM 2810 N N . GLY A 1 4 ? 22.826 0.160 6.971 1.00 0.00 647 GLY A N 3
ATOM 2811 C CA . GLY A 1 4 ? 22.405 -0.545 8.168 1.00 0.00 647 GLY A CA 3
ATOM 2812 C C . GLY A 1 4 ? 20.993 -0.184 8.586 1.00 0.00 647 GLY A C 3
ATOM 2813 O O . GLY A 1 4 ? 20.722 0.021 9.769 1.00 0.00 647 GLY A O 3
ATOM 2817 N N . SER A 1 5 ? 20.091 -0.105 7.612 1.00 0.00 648 SER A N 3
ATOM 2818 C CA . SER A 1 5 ? 18.700 0.238 7.885 1.00 0.00 648 SER A CA 3
ATOM 2819 C C . SER A 1 5 ? 18.195 -0.486 9.129 1.00 0.00 648 SER A C 3
ATOM 2820 O O . SER A 1 5 ? 18.745 -1.511 9.530 1.00 0.00 648 SER A O 3
ATOM 2828 N N . SER A 1 6 ? 17.145 0.057 9.736 1.00 0.00 649 SER A N 3
ATOM 2829 C CA . SER A 1 6 ? 16.567 -0.534 10.938 1.00 0.00 649 SER A CA 3
ATOM 2830 C C . SER A 1 6 ? 15.808 -1.814 10.602 1.00 0.00 649 SER A C 3
ATOM 2831 O O . SER A 1 6 ? 16.110 -2.884 11.129 1.00 0.00 649 SER A O 3
ATOM 2839 N N . GLY A 1 7 ? 14.820 -1.696 9.721 1.00 0.00 650 GLY A N 3
ATOM 2840 C CA . GLY A 1 7 ? 14.032 -2.850 9.330 1.00 0.00 650 GLY A CA 3
ATOM 2841 C C . GLY A 1 7 ? 13.045 -2.531 8.224 1.00 0.00 650 GLY A C 3
ATOM 2842 O O . GLY A 1 7 ? 12.835 -1.366 7.888 1.00 0.00 650 GLY A O 3
ATOM 2846 N N . ALA A 1 8 ? 12.440 -3.569 7.655 1.00 0.00 651 ALA A N 3
ATOM 2847 C CA . ALA A 1 8 ? 11.471 -3.393 6.581 1.00 0.00 651 ALA A CA 3
ATOM 2848 C C . ALA A 1 8 ? 10.118 -3.985 6.961 1.00 0.00 651 ALA A C 3
ATOM 2849 O O . ALA A 1 8 ? 9.910 -5.195 6.864 1.00 0.00 651 ALA A O 3
ATOM 2856 N N . CYS A 1 9 ? 9.202 -3.126 7.393 1.00 0.00 652 CYS A N 3
ATOM 2857 C CA . CYS A 1 9 ? 7.868 -3.565 7.789 1.00 0.00 652 CYS A CA 3
ATOM 2858 C C . CYS A 1 9 ? 6.832 -3.169 6.741 1.00 0.00 652 CYS A C 3
ATOM 2859 O O . CYS A 1 9 ? 5.765 -3.776 6.650 1.00 0.00 652 CYS A O 3
ATOM 2867 N N . GLN A 1 10 ? 7.154 -2.148 5.955 1.00 0.00 653 GLN A N 3
ATOM 2868 C CA . GLN A 1 10 ? 6.250 -1.670 4.916 1.00 0.00 653 GLN A CA 3
ATOM 2869 C C . GLN A 1 10 ? 6.720 -2.119 3.536 1.00 0.00 653 GLN A C 3
ATOM 2870 O O . GLN A 1 10 ? 7.920 -2.226 3.283 1.00 0.00 653 GLN A O 3
ATOM 2884 N N . ILE A 1 11 ? 5.767 -2.381 2.648 1.00 0.00 654 ILE A N 3
ATOM 2885 C CA . ILE A 1 11 ? 6.084 -2.819 1.294 1.00 0.00 654 ILE A CA 3
ATOM 2886 C C . ILE A 1 11 ? 5.309 -2.010 0.260 1.00 0.00 654 ILE A C 3
ATOM 2887 O O . ILE A 1 11 ? 4.395 -1.259 0.601 1.00 0.00 654 ILE A O 3
ATOM 2903 N N . PHE A 1 12 ? 5.679 -2.170 -1.006 1.00 0.00 655 PHE A N 3
ATOM 2904 C CA . PHE A 1 12 ? 5.018 -1.455 -2.092 1.00 0.00 655 PHE A CA 3
ATOM 2905 C C . PHE A 1 12 ? 4.455 -2.430 -3.122 1.00 0.00 655 PHE A C 3
ATOM 2906 O O . PHE A 1 12 ? 4.994 -3.519 -3.322 1.00 0.00 655 PHE A O 3
ATOM 2923 N N . VAL A 1 13 ? 3.367 -2.032 -3.772 1.00 0.00 656 VAL A N 3
ATOM 2924 C CA . VAL A 1 13 ? 2.730 -2.869 -4.782 1.00 0.00 656 VAL A CA 3
ATOM 2925 C C . VAL A 1 13 ? 2.419 -2.070 -6.042 1.00 0.00 656 VAL A C 3
ATOM 2926 O O . VAL A 1 13 ? 2.232 -0.854 -5.988 1.00 0.00 656 VAL A O 3
ATOM 2939 N N . ARG A 1 14 ? 2.364 -2.761 -7.176 1.00 0.00 657 ARG A N 3
ATOM 2940 C CA . ARG A 1 14 ? 2.076 -2.116 -8.451 1.00 0.00 657 ARG A CA 3
ATOM 2941 C C . ARG A 1 14 ? 1.333 -3.066 -9.386 1.00 0.00 657 ARG A C 3
ATOM 2942 O O . ARG A 1 14 ? 1.361 -4.282 -9.201 1.00 0.00 657 ARG A O 3
ATOM 2963 N N . ASN A 1 15 ? 0.670 -2.501 -10.390 1.00 0.00 658 ASN A N 3
ATOM 2964 C CA . ASN A 1 15 ? -0.082 -3.298 -11.353 1.00 0.00 658 ASN A CA 3
ATOM 2965 C C . ASN A 1 15 ? -1.279 -3.969 -10.688 1.00 0.00 658 ASN A C 3
ATOM 2966 O O . ASN A 1 15 ? -1.541 -5.153 -10.904 1.00 0.00 658 ASN A O 3
ATOM 2977 N N . LEU A 1 16 ? -2.004 -3.205 -9.877 1.00 0.00 659 LEU A N 3
ATOM 2978 C CA . LEU A 1 16 ? -3.175 -3.725 -9.180 1.00 0.00 659 LEU A CA 3
ATOM 2979 C C . LEU A 1 16 ? -4.448 -3.451 -9.975 1.00 0.00 659 LEU A C 3
ATOM 2980 O O . LEU A 1 16 ? -4.598 -2.409 -10.613 1.00 0.00 659 LEU A O 3
ATOM 2996 N N . PRO A 1 17 ? -5.388 -4.406 -9.934 1.00 0.00 660 PRO A N 3
ATOM 2997 C CA . PRO A 1 17 ? -6.666 -4.290 -10.643 1.00 0.00 660 PRO A CA 3
ATOM 2998 C C . PRO A 1 17 ? -7.339 -2.942 -10.407 1.00 0.00 660 PRO A C 3
ATOM 2999 O O . PRO A 1 17 ? -7.582 -2.549 -9.266 1.00 0.00 660 PRO A O 3
ATOM 3010 N N . PHE A 1 18 ? -7.638 -2.237 -11.493 1.00 0.00 661 PHE A N 3
ATOM 3011 C CA . PHE A 1 18 ? -8.283 -0.932 -11.404 1.00 0.00 661 PHE A CA 3
ATOM 3012 C C . PHE A 1 18 ? -9.473 -0.977 -10.450 1.00 0.00 661 PHE A C 3
ATOM 3013 O O . PHE A 1 18 ? -9.872 0.044 -9.889 1.00 0.00 661 PHE A O 3
ATOM 3030 N N . ASP A 1 19 ? -10.035 -2.167 -10.271 1.00 0.00 662 ASP A N 3
ATOM 3031 C CA . ASP A 1 19 ? -11.179 -2.347 -9.384 1.00 0.00 662 ASP A CA 3
ATOM 3032 C C . ASP A 1 19 ? -10.721 -2.631 -7.957 1.00 0.00 662 ASP A C 3
ATOM 3033 O O . ASP A 1 19 ? -11.409 -2.293 -6.994 1.00 0.00 662 ASP A O 3
ATOM 3042 N N . PHE A 1 20 ? -9.555 -3.256 -7.828 1.00 0.00 663 PHE A N 3
ATOM 3043 C CA . PHE A 1 20 ? -9.006 -3.588 -6.519 1.00 0.00 663 PHE A CA 3
ATOM 3044 C C . PHE A 1 20 ? -9.294 -2.479 -5.511 1.00 0.00 663 PHE A C 3
ATOM 3045 O O . PHE A 1 20 ? -9.215 -1.293 -5.835 1.00 0.00 663 PHE A O 3
ATOM 3062 N N . THR A 1 21 ? -9.629 -2.873 -4.286 1.00 0.00 664 THR A N 3
ATOM 3063 C CA . THR A 1 21 ? -9.931 -1.914 -3.231 1.00 0.00 664 THR A CA 3
ATOM 3064 C C . THR A 1 21 ? -8.983 -2.081 -2.049 1.00 0.00 664 THR A C 3
ATOM 3065 O O . THR A 1 21 ? -8.228 -3.050 -1.979 1.00 0.00 664 THR A O 3
ATOM 3076 N N . TRP A 1 22 ? -9.028 -1.130 -1.123 1.00 0.00 665 TRP A N 3
ATOM 3077 C CA . TRP A 1 22 ? -8.173 -1.173 0.058 1.00 0.00 665 TRP A CA 3
ATOM 3078 C C . TRP A 1 22 ? -8.496 -2.387 0.921 1.00 0.00 665 TRP A C 3
ATOM 3079 O O . TRP A 1 22 ? -7.609 -3.163 1.278 1.00 0.00 665 TRP A O 3
ATOM 3100 N N . LYS A 1 23 ? -9.773 -2.547 1.255 1.00 0.00 666 LYS A N 3
ATOM 3101 C CA . LYS A 1 23 ? -10.215 -3.668 2.076 1.00 0.00 666 LYS A CA 3
ATOM 3102 C C . LYS A 1 23 ? -9.572 -4.971 1.609 1.00 0.00 666 LYS A C 3
ATOM 3103 O O . LYS A 1 23 ? -8.990 -5.706 2.406 1.00 0.00 666 LYS A O 3
ATOM 3122 N N . MET A 1 24 ? -9.681 -5.248 0.314 1.00 0.00 667 MET A N 3
ATOM 3123 C CA . MET A 1 24 ? -9.108 -6.461 -0.258 1.00 0.00 667 MET A CA 3
ATOM 3124 C C . MET A 1 24 ? -7.593 -6.481 -0.083 1.00 0.00 667 MET A C 3
ATOM 3125 O O . MET A 1 24 ? -7.019 -7.487 0.337 1.00 0.00 667 MET A O 3
ATOM 3139 N N . LEU A 1 25 ? -6.949 -5.365 -0.408 1.00 0.00 668 LEU A N 3
ATOM 3140 C CA . LEU A 1 25 ? -5.500 -5.255 -0.288 1.00 0.00 668 LEU A CA 3
ATOM 3141 C C . LEU A 1 25 ? -5.026 -5.762 1.071 1.00 0.00 668 LEU A C 3
ATOM 3142 O O . LEU A 1 25 ? -4.079 -6.544 1.158 1.00 0.00 668 LEU A O 3
ATOM 3158 N N . LYS A 1 26 ? -5.693 -5.315 2.129 1.00 0.00 669 LYS A N 3
ATOM 3159 C CA . LYS A 1 26 ? -5.344 -5.726 3.484 1.00 0.00 669 LYS A CA 3
ATOM 3160 C C . LYS A 1 26 ? -5.579 -7.220 3.677 1.00 0.00 669 LYS A C 3
ATOM 3161 O O . LYS A 1 26 ? -4.631 -8.004 3.734 1.00 0.00 669 LYS A O 3
ATOM 3180 N N . ASP A 1 27 ? -6.846 -7.608 3.775 1.00 0.00 670 ASP A N 3
ATOM 3181 C CA . ASP A 1 27 ? -7.204 -9.010 3.958 1.00 0.00 670 ASP A CA 3
ATOM 3182 C C . ASP A 1 27 ? -6.406 -9.903 3.014 1.00 0.00 670 ASP A C 3
ATOM 3183 O O . ASP A 1 27 ? -6.212 -11.089 3.279 1.00 0.00 670 ASP A O 3
ATOM 3192 N N . LYS A 1 28 ? -5.946 -9.326 1.909 1.00 0.00 671 LYS A N 3
ATOM 3193 C CA . LYS A 1 28 ? -5.169 -10.068 0.924 1.00 0.00 671 LYS A CA 3
ATOM 3194 C C . LYS A 1 28 ? -3.790 -10.420 1.472 1.00 0.00 671 LYS A C 3
ATOM 3195 O O . LYS A 1 28 ? -3.370 -11.576 1.429 1.00 0.00 671 LYS A O 3
ATOM 3214 N N . PHE A 1 29 ? -3.089 -9.415 1.989 1.00 0.00 672 PHE A N 3
ATOM 3215 C CA . PHE A 1 29 ? -1.757 -9.619 2.547 1.00 0.00 672 PHE A CA 3
ATOM 3216 C C . PHE A 1 29 ? -1.840 -10.225 3.945 1.00 0.00 672 PHE A C 3
ATOM 3217 O O . PHE A 1 29 ? -0.835 -10.660 4.504 1.00 0.00 672 PHE A O 3
ATOM 3234 N N . ASN A 1 30 ? -3.046 -10.248 4.503 1.00 0.00 673 ASN A N 3
ATOM 3235 C CA . ASN A 1 30 ? -3.261 -10.799 5.836 1.00 0.00 673 ASN A CA 3
ATOM 3236 C C . ASN A 1 30 ? -2.760 -12.238 5.917 1.00 0.00 673 ASN A C 3
ATOM 3237 O O . ASN A 1 30 ? -2.180 -12.648 6.922 1.00 0.00 673 ASN A O 3
ATOM 3248 N N . GLU A 1 31 ? -2.989 -12.999 4.851 1.00 0.00 674 GLU A N 3
ATOM 3249 C CA . GLU A 1 31 ? -2.561 -14.393 4.803 1.00 0.00 674 GLU A CA 3
ATOM 3250 C C . GLU A 1 31 ? -1.113 -14.534 5.264 1.00 0.00 674 GLU A C 3
ATOM 3251 O O . GLU A 1 31 ? -0.750 -15.516 5.912 1.00 0.00 674 GLU A O 3
ATOM 3263 N N . CYS A 1 32 ? -0.292 -13.546 4.926 1.00 0.00 675 CYS A N 3
ATOM 3264 C CA . CYS A 1 32 ? 1.117 -13.560 5.303 1.00 0.00 675 CYS A CA 3
ATOM 3265 C C . CYS A 1 32 ? 1.285 -13.242 6.786 1.00 0.00 675 CYS A C 3
ATOM 3266 O O . CYS A 1 32 ? 1.875 -14.020 7.534 1.00 0.00 675 CYS A O 3
ATOM 3274 N N . GLY A 1 33 ? 0.764 -12.092 7.202 1.00 0.00 676 GLY A N 3
ATOM 3275 C CA . GLY A 1 33 ? 0.869 -11.691 8.593 1.00 0.00 676 GLY A CA 3
ATOM 3276 C C . GLY A 1 33 ? -0.153 -10.637 8.971 1.00 0.00 676 GLY A C 3
ATOM 3277 O O . GLY A 1 33 ? -1.004 -10.268 8.161 1.00 0.00 676 GLY A O 3
ATOM 3281 N N . HIS A 1 34 ? -0.072 -10.153 10.206 1.00 0.00 677 HIS A N 3
ATOM 3282 C CA . HIS A 1 34 ? -0.999 -9.136 10.691 1.00 0.00 677 HIS A CA 3
ATOM 3283 C C . HIS A 1 34 ? -0.766 -7.806 9.980 1.00 0.00 677 HIS A C 3
ATOM 3284 O O . HIS A 1 34 ? 0.245 -7.140 10.203 1.00 0.00 677 HIS A O 3
ATOM 3299 N N . VAL A 1 35 ? -1.709 -7.426 9.124 1.00 0.00 678 VAL A N 3
ATOM 3300 C CA . VAL A 1 35 ? -1.607 -6.175 8.381 1.00 0.00 678 VAL A CA 3
ATOM 3301 C C . VAL A 1 35 ? -2.216 -5.019 9.165 1.00 0.00 678 VAL A C 3
ATOM 3302 O O . VAL A 1 35 ? -3.353 -5.101 9.632 1.00 0.00 678 VAL A O 3
ATOM 3315 N N . LEU A 1 36 ? -1.453 -3.940 9.306 1.00 0.00 679 LEU A N 3
ATOM 3316 C CA . LEU A 1 36 ? -1.918 -2.764 10.034 1.00 0.00 679 LEU A CA 3
ATOM 3317 C C . LEU A 1 36 ? -2.391 -1.680 9.071 1.00 0.00 679 LEU A C 3
ATOM 3318 O O . LEU A 1 36 ? -3.570 -1.326 9.050 1.00 0.00 679 LEU A O 3
ATOM 3334 N N . TYR A 1 37 ? -1.465 -1.158 8.275 1.00 0.00 680 TYR A N 3
ATOM 3335 C CA . TYR A 1 37 ? -1.787 -0.113 7.310 1.00 0.00 680 TYR A CA 3
ATOM 3336 C C . TYR A 1 37 ? -2.000 -0.704 5.919 1.00 0.00 680 TYR A C 3
ATOM 3337 O O . TYR A 1 37 ? -1.179 -1.479 5.429 1.00 0.00 680 TYR A O 3
ATOM 3355 N N . ALA A 1 38 ? -3.108 -0.330 5.288 1.00 0.00 681 ALA A N 3
ATOM 3356 C CA . ALA A 1 38 ? -3.429 -0.819 3.953 1.00 0.00 681 ALA A CA 3
ATOM 3357 C C . ALA A 1 38 ? -4.321 0.167 3.207 1.00 0.00 681 ALA A C 3
ATOM 3358 O O . ALA A 1 38 ? -5.377 0.561 3.701 1.00 0.00 681 ALA A O 3
ATOM 3365 N N . ASP A 1 39 ? -3.889 0.563 2.014 1.00 0.00 682 ASP A N 3
ATOM 3366 C CA . ASP A 1 39 ? -4.648 1.503 1.199 1.00 0.00 682 ASP A CA 3
ATOM 3367 C C . ASP A 1 39 ? -4.165 1.482 -0.248 1.00 0.00 682 ASP A C 3
ATOM 3368 O O . ASP A 1 39 ? -3.037 1.076 -0.529 1.00 0.00 682 ASP A O 3
ATOM 3377 N N . ILE A 1 40 ? -5.026 1.921 -1.160 1.00 0.00 683 ILE A N 3
ATOM 3378 C CA . ILE A 1 40 ? -4.686 1.952 -2.577 1.00 0.00 683 ILE A CA 3
ATOM 3379 C C . ILE A 1 40 ? -4.134 3.315 -2.980 1.00 0.00 683 ILE A C 3
ATOM 3380 O O . ILE A 1 40 ? -4.887 4.271 -3.170 1.00 0.00 683 ILE A O 3
ATOM 3396 N N . LYS A 1 41 ? -2.815 3.397 -3.111 1.00 0.00 684 LYS A N 3
ATOM 3397 C CA . LYS A 1 41 ? -2.160 4.642 -3.495 1.00 0.00 684 LYS A CA 3
ATOM 3398 C C . LYS A 1 41 ? -2.634 5.105 -4.869 1.00 0.00 684 LYS A C 3
ATOM 3399 O O . LYS A 1 41 ? -2.636 4.334 -5.828 1.00 0.00 684 LYS A O 3
ATOM 3418 N N . MET A 1 42 ? -3.036 6.369 -4.956 1.00 0.00 685 MET A N 3
ATOM 3419 C CA . MET A 1 42 ? -3.510 6.935 -6.214 1.00 0.00 685 MET A CA 3
ATOM 3420 C C . MET A 1 42 ? -2.781 8.237 -6.533 1.00 0.00 685 MET A C 3
ATOM 3421 O O . MET A 1 42 ? -1.971 8.715 -5.741 1.00 0.00 685 MET A O 3
ATOM 3435 N N . GLU A 1 43 ? -3.076 8.804 -7.699 1.00 0.00 686 GLU A N 3
ATOM 3436 C CA . GLU A 1 43 ? -2.447 10.050 -8.122 1.00 0.00 686 GLU A CA 3
ATOM 3437 C C . GLU A 1 43 ? -3.495 11.058 -8.586 1.00 0.00 686 GLU A C 3
ATOM 3438 O O . GLU A 1 43 ? -4.179 10.842 -9.585 1.00 0.00 686 GLU A O 3
ATOM 3450 N N . ASN A 1 44 ? -3.613 12.159 -7.851 1.00 0.00 687 ASN A N 3
ATOM 3451 C CA . ASN A 1 44 ? -4.578 13.201 -8.186 1.00 0.00 687 ASN A CA 3
ATOM 3452 C C . ASN A 1 44 ? -5.964 12.606 -8.412 1.00 0.00 687 ASN A C 3
ATOM 3453 O O . ASN A 1 44 ? -6.723 13.076 -9.259 1.00 0.00 687 ASN A O 3
ATOM 3464 N N . GLY A 1 45 ? -6.289 11.568 -7.647 1.00 0.00 688 GLY A N 3
ATOM 3465 C CA . GLY A 1 45 ? -7.584 10.926 -7.778 1.00 0.00 688 GLY A CA 3
ATOM 3466 C C . GLY A 1 45 ? -7.644 9.979 -8.960 1.00 0.00 688 GLY A C 3
ATOM 3467 O O . GLY A 1 45 ? -8.682 9.851 -9.611 1.00 0.00 688 GLY A O 3
ATOM 3471 N N . LYS A 1 46 ? -6.528 9.315 -9.242 1.00 0.00 689 LYS A N 3
ATOM 3472 C CA . LYS A 1 46 ? -6.457 8.375 -10.354 1.00 0.00 689 LYS A CA 3
ATOM 3473 C C . LYS A 1 46 ? -5.762 7.084 -9.932 1.00 0.00 689 LYS A C 3
ATOM 3474 O O . LYS A 1 46 ? -4.592 7.095 -9.550 1.00 0.00 689 LYS A O 3
ATOM 3493 N N . SER A 1 47 ? -6.489 5.974 -10.005 1.00 0.00 690 SER A N 3
ATOM 3494 C CA . SER A 1 47 ? -5.942 4.676 -9.629 1.00 0.00 690 SER A CA 3
ATOM 3495 C C . SER A 1 47 ? -4.612 4.422 -10.331 1.00 0.00 690 SER A C 3
ATOM 3496 O O . SER A 1 47 ? -4.521 4.486 -11.557 1.00 0.00 690 SER A O 3
ATOM 3504 N N . LYS A 1 48 ? -3.580 4.134 -9.545 1.00 0.00 691 LYS A N 3
ATOM 3505 C CA . LYS A 1 48 ? -2.254 3.869 -10.088 1.00 0.00 691 LYS A CA 3
ATOM 3506 C C . LYS A 1 48 ? -1.863 2.409 -9.883 1.00 0.00 691 LYS A C 3
ATOM 3507 O O . LYS A 1 48 ? -0.681 2.076 -9.816 1.00 0.00 691 LYS A O 3
ATOM 3526 N N . GLY A 1 49 ? -2.866 1.541 -9.786 1.00 0.00 692 GLY A N 3
ATOM 3527 C CA . GLY A 1 49 ? -2.606 0.127 -9.591 1.00 0.00 692 GLY A CA 3
ATOM 3528 C C . GLY A 1 49 ? -1.429 -0.125 -8.670 1.00 0.00 692 GLY A C 3
ATOM 3529 O O . GLY A 1 49 ? -0.717 -1.119 -8.819 1.00 0.00 692 GLY A O 3
ATOM 3533 N N . CYS A 1 50 ? -1.222 0.777 -7.717 1.00 0.00 693 CYS A N 3
ATOM 3534 C CA . CYS A 1 50 ? -0.121 0.649 -6.769 1.00 0.00 693 CYS A CA 3
ATOM 3535 C C . CYS A 1 50 ? -0.602 0.888 -5.342 1.00 0.00 693 CYS A C 3
ATOM 3536 O O . CYS A 1 50 ? -1.201 1.919 -5.042 1.00 0.00 693 CYS A O 3
ATOM 3544 N N . GLY A 1 51 ? -0.336 -0.076 -4.464 1.00 0.00 694 GLY A N 3
ATOM 3545 C CA . GLY A 1 51 ? -0.750 0.048 -3.079 1.00 0.00 694 GLY A CA 3
ATOM 3546 C C . GLY A 1 51 ? 0.380 -0.234 -2.109 1.00 0.00 694 GLY A C 3
ATOM 3547 O O . GLY A 1 51 ? 1.465 -0.653 -2.512 1.00 0.00 694 GLY A O 3
ATOM 3551 N N . VAL A 1 52 ? 0.127 -0.001 -0.825 1.00 0.00 695 VAL A N 3
ATOM 3552 C CA . VAL A 1 52 ? 1.132 -0.231 0.206 1.00 0.00 695 VAL A CA 3
ATOM 3553 C C . VAL A 1 52 ? 0.570 -1.078 1.342 1.00 0.00 695 VAL A C 3
ATOM 3554 O O . VAL A 1 52 ? -0.629 -1.045 1.621 1.00 0.00 695 VAL A O 3
ATOM 3567 N N . VAL A 1 53 ? 1.444 -1.837 1.996 1.00 0.00 696 VAL A N 3
ATOM 3568 C CA . VAL A 1 53 ? 1.035 -2.693 3.104 1.00 0.00 696 VAL A CA 3
ATOM 3569 C C . VAL A 1 53 ? 2.075 -2.682 4.218 1.00 0.00 696 VAL A C 3
ATOM 3570 O O . VAL A 1 53 ? 3.240 -3.014 3.999 1.00 0.00 696 VAL A O 3
ATOM 3583 N N . LYS A 1 54 ? 1.646 -2.299 5.416 1.00 0.00 697 LYS A N 3
ATOM 3584 C CA . LYS A 1 54 ? 2.538 -2.247 6.568 1.00 0.00 697 LYS A CA 3
ATOM 3585 C C . LYS A 1 54 ? 2.247 -3.390 7.535 1.00 0.00 697 LYS A C 3
ATOM 3586 O O . LYS A 1 54 ? 1.090 -3.665 7.856 1.00 0.00 697 LYS A O 3
ATOM 3605 N N . PHE A 1 55 ? 3.302 -4.053 7.996 1.00 0.00 698 PHE A N 3
ATOM 3606 C CA . PHE A 1 55 ? 3.159 -5.166 8.927 1.00 0.00 698 PHE A CA 3
ATOM 3607 C C . PHE A 1 55 ? 3.670 -4.785 10.313 1.00 0.00 698 PHE A C 3
ATOM 3608 O O . PHE A 1 55 ? 4.268 -3.726 10.496 1.00 0.00 698 PHE A O 3
ATOM 3625 N N . GLU A 1 56 ? 3.428 -5.658 11.287 1.00 0.00 699 GLU A N 3
ATOM 3626 C CA . GLU A 1 56 ? 3.862 -5.412 12.657 1.00 0.00 699 GLU A CA 3
ATOM 3627 C C . GLU A 1 56 ? 5.363 -5.644 12.803 1.00 0.00 699 GLU A C 3
ATOM 3628 O O . GLU A 1 56 ? 6.069 -4.844 13.416 1.00 0.00 699 GLU A O 3
ATOM 3640 N N . SER A 1 57 ? 5.843 -6.746 12.235 1.00 0.00 700 SER A N 3
ATOM 3641 C CA . SER A 1 57 ? 7.259 -7.087 12.304 1.00 0.00 700 SER A CA 3
ATOM 3642 C C . SER A 1 57 ? 7.922 -6.935 10.938 1.00 0.00 700 SER A C 3
ATOM 3643 O O . SER A 1 57 ? 7.318 -7.185 9.895 1.00 0.00 700 SER A O 3
ATOM 3651 N N . PRO A 1 58 ? 9.196 -6.515 10.944 1.00 0.00 701 PRO A N 3
ATOM 3652 C CA . PRO A 1 58 ? 9.970 -6.320 9.714 1.00 0.00 701 PRO A CA 3
ATOM 3653 C C . PRO A 1 58 ? 10.305 -7.638 9.025 1.00 0.00 701 PRO A C 3
ATOM 3654 O O . PRO A 1 58 ? 10.772 -7.652 7.887 1.00 0.00 701 PRO A O 3
ATOM 3665 N N . GLU A 1 59 ? 10.063 -8.744 9.722 1.00 0.00 702 GLU A N 3
ATOM 3666 C CA . GLU A 1 59 ? 10.340 -10.067 9.176 1.00 0.00 702 GLU A CA 3
ATOM 3667 C C . GLU A 1 59 ? 9.193 -10.539 8.286 1.00 0.00 702 GLU A C 3
ATOM 3668 O O . GLU A 1 59 ? 9.403 -11.279 7.325 1.00 0.00 702 GLU A O 3
ATOM 3680 N N . VAL A 1 60 ? 7.980 -10.106 8.614 1.00 0.00 703 VAL A N 3
ATOM 3681 C CA . VAL A 1 60 ? 6.800 -10.483 7.846 1.00 0.00 703 VAL A CA 3
ATOM 3682 C C . VAL A 1 60 ? 6.831 -9.865 6.452 1.00 0.00 703 VAL A C 3
ATOM 3683 O O . VAL A 1 60 ? 6.775 -10.572 5.447 1.00 0.00 703 VAL A O 3
ATOM 3696 N N . ALA A 1 61 ? 6.921 -8.540 6.401 1.00 0.00 704 ALA A N 3
ATOM 3697 C CA . ALA A 1 61 ? 6.962 -7.826 5.130 1.00 0.00 704 ALA A CA 3
ATOM 3698 C C . ALA A 1 61 ? 7.904 -8.511 4.146 1.00 0.00 704 ALA A C 3
ATOM 3699 O O . ALA A 1 61 ? 7.494 -8.910 3.057 1.00 0.00 704 ALA A O 3
ATOM 3706 N N . GLU A 1 62 ? 9.168 -8.642 4.537 1.00 0.00 705 GLU A N 3
ATOM 3707 C CA . GLU A 1 62 ? 10.168 -9.277 3.687 1.00 0.00 705 GLU A CA 3
ATOM 3708 C C . GLU A 1 62 ? 9.616 -10.553 3.057 1.00 0.00 705 GLU A C 3
ATOM 3709 O O . GLU A 1 62 ? 9.924 -10.875 1.910 1.00 0.00 705 GLU A O 3
ATOM 3721 N N . ARG A 1 63 ? 8.798 -11.275 3.817 1.00 0.00 706 ARG A N 3
ATOM 3722 C CA . ARG A 1 63 ? 8.204 -12.516 3.336 1.00 0.00 706 ARG A CA 3
ATOM 3723 C C . ARG A 1 63 ? 7.049 -12.230 2.381 1.00 0.00 706 ARG A C 3
ATOM 3724 O O . ARG A 1 63 ? 7.112 -12.562 1.197 1.00 0.00 706 ARG A O 3
ATOM 3745 N N . ALA A 1 64 ? 5.994 -11.615 2.904 1.00 0.00 707 ALA A N 3
ATOM 3746 C CA . ALA A 1 64 ? 4.825 -11.284 2.099 1.00 0.00 707 ALA A CA 3
ATOM 3747 C C . ALA A 1 64 ? 5.233 -10.798 0.712 1.00 0.00 707 ALA A C 3
ATOM 3748 O O . ALA A 1 64 ? 4.547 -11.063 -0.276 1.00 0.00 707 ALA A O 3
ATOM 3755 N N . CYS A 1 65 ? 6.353 -10.087 0.646 1.00 0.00 708 CYS A N 3
ATOM 3756 C CA . CYS A 1 65 ? 6.852 -9.564 -0.621 1.00 0.00 708 CYS A CA 3
ATOM 3757 C C . CYS A 1 65 ? 6.963 -10.672 -1.662 1.00 0.00 708 CYS A C 3
ATOM 3758 O O . CYS A 1 65 ? 6.377 -10.584 -2.741 1.00 0.00 708 CYS A O 3
ATOM 3766 N N . ARG A 1 66 ? 7.719 -11.714 -1.332 1.00 0.00 709 ARG A N 3
ATOM 3767 C CA . ARG A 1 66 ? 7.908 -12.839 -2.240 1.00 0.00 709 ARG A CA 3
ATOM 3768 C C . ARG A 1 66 ? 6.631 -13.666 -2.356 1.00 0.00 709 ARG A C 3
ATOM 3769 O O . ARG A 1 66 ? 6.274 -14.125 -3.440 1.00 0.00 709 ARG A O 3
ATOM 3790 N N . MET A 1 67 ? 5.947 -13.850 -1.231 1.00 0.00 710 MET A N 3
ATOM 3791 C CA . MET A 1 67 ? 4.709 -14.620 -1.207 1.00 0.00 710 MET A CA 3
ATOM 3792 C C . MET A 1 67 ? 3.627 -13.936 -2.036 1.00 0.00 710 MET A C 3
ATOM 3793 O O . MET A 1 67 ? 2.595 -14.533 -2.341 1.00 0.00 710 MET A O 3
ATOM 3807 N N . MET A 1 68 ? 3.870 -12.681 -2.398 1.00 0.00 711 MET A N 3
ATOM 3808 C CA . MET A 1 68 ? 2.916 -11.916 -3.193 1.00 0.00 711 MET A CA 3
ATOM 3809 C C . MET A 1 68 ? 3.533 -11.490 -4.521 1.00 0.00 711 MET A C 3
ATOM 3810 O O . MET A 1 68 ? 2.824 -11.110 -5.452 1.00 0.00 711 MET A O 3
ATOM 3824 N N . ASN A 1 69 ? 4.858 -11.556 -4.601 1.00 0.00 712 ASN A N 3
ATOM 3825 C CA . ASN A 1 69 ? 5.570 -11.175 -5.816 1.00 0.00 712 ASN A CA 3
ATOM 3826 C C . ASN A 1 69 ? 5.062 -11.969 -7.015 1.00 0.00 712 ASN A C 3
ATOM 3827 O O . ASN A 1 69 ? 5.098 -13.199 -7.019 1.00 0.00 712 ASN A O 3
ATOM 3838 N N . GLY A 1 70 ? 4.590 -11.256 -8.033 1.00 0.00 713 GLY A N 3
ATOM 3839 C CA . GLY A 1 70 ? 4.083 -11.911 -9.225 1.00 0.00 713 GLY A CA 3
ATOM 3840 C C . GLY A 1 70 ? 2.700 -12.497 -9.020 1.00 0.00 713 GLY A C 3
ATOM 3841 O O . GLY A 1 70 ? 2.229 -13.292 -9.833 1.00 0.00 713 GLY A O 3
ATOM 3845 N N . MET A 1 71 ? 2.048 -12.105 -7.930 1.00 0.00 714 MET A N 3
ATOM 3846 C CA . MET A 1 71 ? 0.711 -12.598 -7.620 1.00 0.00 714 MET A CA 3
ATOM 3847 C C . MET A 1 71 ? -0.278 -12.209 -8.715 1.00 0.00 714 MET A C 3
ATOM 3848 O O . MET A 1 71 ? -0.803 -11.095 -8.725 1.00 0.00 714 MET A O 3
ATOM 3862 N N . LYS A 1 72 ? -0.529 -13.134 -9.635 1.00 0.00 715 LYS A N 3
ATOM 3863 C CA . LYS A 1 72 ? -1.456 -12.889 -10.734 1.00 0.00 715 LYS A CA 3
ATOM 3864 C C . LYS A 1 72 ? -2.813 -12.431 -10.209 1.00 0.00 715 LYS A C 3
ATOM 3865 O O . LYS A 1 72 ? -3.618 -13.241 -9.749 1.00 0.00 715 LYS A O 3
ATOM 3884 N N . LEU A 1 73 ? -3.060 -11.128 -10.282 1.00 0.00 716 LEU A N 3
ATOM 3885 C CA . LEU A 1 73 ? -4.321 -10.561 -9.815 1.00 0.00 716 LEU A CA 3
ATOM 3886 C C . LEU A 1 73 ? -5.267 -10.302 -10.983 1.00 0.00 716 LEU A C 3
ATOM 3887 O O . LEU A 1 73 ? -4.923 -9.592 -11.928 1.00 0.00 716 LEU A O 3
ATOM 3903 N N . SER A 1 74 ? -6.461 -10.882 -10.911 1.00 0.00 717 SER A N 3
ATOM 3904 C CA . SER A 1 74 ? -7.457 -10.715 -11.963 1.00 0.00 717 SER A CA 3
ATOM 3905 C C . SER A 1 74 ? -6.796 -10.695 -13.338 1.00 0.00 717 SER A C 3
ATOM 3906 O O . SER A 1 74 ? -7.162 -9.901 -14.204 1.00 0.00 717 SER A O 3
ATOM 3914 N N . GLY A 1 75 ? -5.818 -11.576 -13.531 1.00 0.00 718 GLY A N 3
ATOM 3915 C CA . GLY A 1 75 ? -5.121 -11.643 -14.802 1.00 0.00 718 GLY A CA 3
ATOM 3916 C C . GLY A 1 75 ? -4.111 -10.525 -14.969 1.00 0.00 718 GLY A C 3
ATOM 3917 O O . GLY A 1 75 ? -3.898 -10.033 -16.077 1.00 0.00 718 GLY A O 3
ATOM 3921 N N . ARG A 1 76 ? -3.488 -10.123 -13.866 1.00 0.00 719 ARG A N 3
ATOM 3922 C CA . ARG A 1 76 ? -2.497 -9.054 -13.895 1.00 0.00 719 ARG A CA 3
ATOM 3923 C C . ARG A 1 76 ? -1.408 -9.294 -12.853 1.00 0.00 719 ARG A C 3
ATOM 3924 O O . ARG A 1 76 ? -1.660 -9.216 -11.651 1.00 0.00 719 ARG A O 3
ATOM 3945 N N . GLU A 1 77 ? -0.199 -9.585 -13.323 1.00 0.00 720 GLU A N 3
ATOM 3946 C CA . GLU A 1 77 ? 0.926 -9.837 -12.431 1.00 0.00 720 GLU A CA 3
ATOM 3947 C C . GLU A 1 77 ? 1.345 -8.559 -11.709 1.00 0.00 720 GLU A C 3
ATOM 3948 O O . GLU A 1 77 ? 1.620 -7.538 -12.341 1.00 0.00 720 GLU A O 3
ATOM 3960 N N . ILE A 1 78 ? 1.390 -8.623 -10.383 1.00 0.00 721 ILE A N 3
ATOM 3961 C CA . ILE A 1 78 ? 1.775 -7.473 -9.575 1.00 0.00 721 ILE A CA 3
ATOM 3962 C C . ILE A 1 78 ? 3.229 -7.576 -9.130 1.00 0.00 721 ILE A C 3
ATOM 3963 O O . ILE A 1 78 ? 3.814 -8.659 -9.129 1.00 0.00 721 ILE A O 3
ATOM 3979 N N . ASP A 1 79 ? 3.808 -6.442 -8.749 1.00 0.00 722 ASP A N 3
ATOM 3980 C CA . ASP A 1 79 ? 5.194 -6.405 -8.298 1.00 0.00 722 ASP A CA 3
ATOM 3981 C C . ASP A 1 79 ? 5.276 -6.001 -6.829 1.00 0.00 722 ASP A C 3
ATOM 3982 O O . ASP A 1 79 ? 5.021 -4.850 -6.475 1.00 0.00 722 ASP A O 3
ATOM 3991 N N . VAL A 1 80 ? 5.634 -6.957 -5.977 1.00 0.00 723 VAL A N 3
ATOM 3992 C CA . VAL A 1 80 ? 5.750 -6.702 -4.546 1.00 0.00 723 VAL A CA 3
ATOM 3993 C C . VAL A 1 80 ? 7.209 -6.703 -4.104 1.00 0.00 723 VAL A C 3
ATOM 3994 O O . VAL A 1 80 ? 7.958 -7.633 -4.404 1.00 0.00 723 VAL A O 3
ATOM 4007 N N . ARG A 1 81 ? 7.606 -5.655 -3.390 1.00 0.00 724 ARG A N 3
ATOM 4008 C CA . ARG A 1 81 ? 8.977 -5.535 -2.907 1.00 0.00 724 ARG A CA 3
ATOM 4009 C C . ARG A 1 81 ? 9.049 -4.596 -1.706 1.00 0.00 724 ARG A C 3
ATOM 4010 O O . ARG A 1 81 ? 8.163 -3.766 -1.500 1.00 0.00 724 ARG A O 3
ATOM 4031 N N . ILE A 1 82 ? 10.110 -4.733 -0.918 1.00 0.00 725 ILE A N 3
ATOM 4032 C CA . ILE A 1 82 ? 10.298 -3.897 0.261 1.00 0.00 725 ILE A CA 3
ATOM 4033 C C . ILE A 1 82 ? 10.161 -2.418 -0.086 1.00 0.00 725 ILE A C 3
ATOM 4034 O O . ILE A 1 82 ? 10.691 -1.956 -1.097 1.00 0.00 725 ILE A O 3
ATOM 4050 N N . ASP A 1 83 ? 9.450 -1.681 0.760 1.00 0.00 726 ASP A N 3
ATOM 4051 C CA . ASP A 1 83 ? 9.246 -0.254 0.545 1.00 0.00 726 ASP A CA 3
ATOM 4052 C C . ASP A 1 83 ? 10.455 0.546 1.021 1.00 0.00 726 ASP A C 3
ATOM 4053 O O . ASP A 1 83 ? 10.535 0.932 2.187 1.00 0.00 726 ASP A O 3
ATOM 4062 N N . ARG A 1 84 ? 11.393 0.789 0.111 1.00 0.00 727 ARG A N 3
ATOM 4063 C CA . ARG A 1 84 ? 12.598 1.540 0.439 1.00 0.00 727 ARG A CA 3
ATOM 4064 C C . ARG A 1 84 ? 12.246 2.901 1.033 1.00 0.00 727 ARG A C 3
ATOM 4065 O O . ARG A 1 84 ? 12.685 3.242 2.131 1.00 0.00 727 ARG A O 3
ATOM 4086 N N . ASN A 1 85 ? 11.452 3.674 0.299 1.00 0.00 728 ASN A N 3
ATOM 4087 C CA . ASN A 1 85 ? 11.043 4.998 0.753 1.00 0.00 728 ASN A CA 3
ATOM 4088 C C . ASN A 1 85 ? 9.652 4.952 1.380 1.00 0.00 728 ASN A C 3
ATOM 4089 O O . ASN A 1 85 ? 8.645 5.119 0.694 1.00 0.00 728 ASN A O 3
ATOM 4100 N N . ALA A 1 86 ? 9.607 4.725 2.689 1.00 0.00 729 ALA A N 3
ATOM 4101 C CA . ALA A 1 86 ? 8.341 4.660 3.409 1.00 0.00 729 ALA A CA 3
ATOM 4102 C C . ALA A 1 86 ? 8.237 5.780 4.439 1.00 0.00 729 ALA A C 3
ATOM 4103 O O . ALA A 1 86 ? 7.292 6.567 4.420 1.00 0.00 729 ALA A O 3
ATOM 4110 N N . SER A 1 87 ? 9.215 5.844 5.337 1.00 0.00 730 SER A N 3
ATOM 4111 C CA . SER A 1 87 ? 9.231 6.865 6.378 1.00 0.00 730 SER A CA 3
ATOM 4112 C C . SER A 1 87 ? 9.596 8.228 5.797 1.00 0.00 730 SER A C 3
ATOM 4113 O O . SER A 1 87 ? 8.886 9.212 6.000 1.00 0.00 730 SER A O 3
ATOM 4121 N N . GLY A 1 88 ? 10.709 8.276 5.071 1.00 0.00 731 GLY A N 3
ATOM 4122 C CA . GLY A 1 88 ? 11.150 9.521 4.471 1.00 0.00 731 GLY A CA 3
ATOM 4123 C C . GLY A 1 88 ? 12.242 9.314 3.441 1.00 0.00 731 GLY A C 3
ATOM 4124 O O . GLY A 1 88 ? 12.573 8.186 3.074 1.00 0.00 731 GLY A O 3
ATOM 4128 N N . PRO A 1 89 ? 12.822 10.422 2.956 1.00 0.00 732 PRO A N 3
ATOM 4129 C CA . PRO A 1 89 ? 13.891 10.382 1.954 1.00 0.00 732 PRO A CA 3
ATOM 4130 C C . PRO A 1 89 ? 15.195 9.830 2.519 1.00 0.00 732 PRO A C 3
ATOM 4131 O O . PRO A 1 89 ? 16.163 9.626 1.787 1.00 0.00 732 PRO A O 3
ATOM 4142 N N . SER A 1 90 ? 15.213 9.590 3.826 1.00 0.00 733 SER A N 3
ATOM 4143 C CA . SER A 1 90 ? 16.400 9.064 4.490 1.00 0.00 733 SER A CA 3
ATOM 4144 C C . SER A 1 90 ? 17.142 8.087 3.584 1.00 0.00 733 SER A C 3
ATOM 4145 O O . SER A 1 90 ? 16.657 6.989 3.307 1.00 0.00 733 SER A O 3
ATOM 4153 N N . SER A 1 91 ? 18.321 8.494 3.124 1.00 0.00 734 SER A N 3
ATOM 4154 C CA . SER A 1 91 ? 19.129 7.657 2.245 1.00 0.00 734 SER A CA 3
ATOM 4155 C C . SER A 1 91 ? 19.463 6.328 2.916 1.00 0.00 734 SER A C 3
ATOM 4156 O O . SER A 1 91 ? 19.363 5.267 2.301 1.00 0.00 734 SER A O 3
ATOM 4164 N N . GLY A 1 92 ? 19.860 6.395 4.184 1.00 0.00 735 GLY A N 3
ATOM 4165 C CA . GLY A 1 92 ? 20.203 5.191 4.918 1.00 0.00 735 GLY A CA 3
ATOM 4166 C C . GLY A 1 92 ? 21.486 4.555 4.422 1.00 0.00 735 GLY A C 3
ATOM 4167 O O . GLY A 1 92 ? 22.569 5.116 4.587 1.00 0.00 735 GLY A O 3
ATOM 4171 N N . GLY A 1 1 ? 23.563 0.125 1.485 1.00 0.00 644 GLY A N 4
ATOM 4172 C CA . GLY A 1 1 ? 24.191 -1.071 0.956 1.00 0.00 644 GLY A CA 4
ATOM 4173 C C . GLY A 1 1 ? 24.664 -2.010 2.048 1.00 0.00 644 GLY A C 4
ATOM 4174 O O . GLY A 1 1 ? 24.060 -3.057 2.281 1.00 0.00 644 GLY A O 4
ATOM 4178 N N . SER A 1 2 ? 25.748 -1.635 2.719 1.00 0.00 645 SER A N 4
ATOM 4179 C CA . SER A 1 2 ? 26.306 -2.454 3.790 1.00 0.00 645 SER A CA 4
ATOM 4180 C C . SER A 1 2 ? 25.200 -3.003 4.686 1.00 0.00 645 SER A C 4
ATOM 4181 O O . SER A 1 2 ? 25.149 -4.201 4.965 1.00 0.00 645 SER A O 4
ATOM 4189 N N . SER A 1 3 ? 24.315 -2.117 5.133 1.00 0.00 646 SER A N 4
ATOM 4190 C CA . SER A 1 3 ? 23.212 -2.511 6.001 1.00 0.00 646 SER A CA 4
ATOM 4191 C C . SER A 1 3 ? 21.964 -2.829 5.183 1.00 0.00 646 SER A C 4
ATOM 4192 O O . SER A 1 3 ? 21.028 -3.458 5.676 1.00 0.00 646 SER A O 4
ATOM 4200 N N . GLY A 1 4 ? 21.958 -2.388 3.928 1.00 0.00 647 GLY A N 4
ATOM 4201 C CA . GLY A 1 4 ? 20.821 -2.634 3.061 1.00 0.00 647 GLY A CA 4
ATOM 4202 C C . GLY A 1 4 ? 19.505 -2.251 3.707 1.00 0.00 647 GLY A C 4
ATOM 4203 O O . GLY A 1 4 ? 19.340 -1.125 4.176 1.00 0.00 647 GLY A O 4
ATOM 4207 N N . SER A 1 5 ? 18.564 -3.190 3.731 1.00 0.00 648 SER A N 4
ATOM 4208 C CA . SER A 1 5 ? 17.253 -2.943 4.320 1.00 0.00 648 SER A CA 4
ATOM 4209 C C . SER A 1 5 ? 17.239 -3.327 5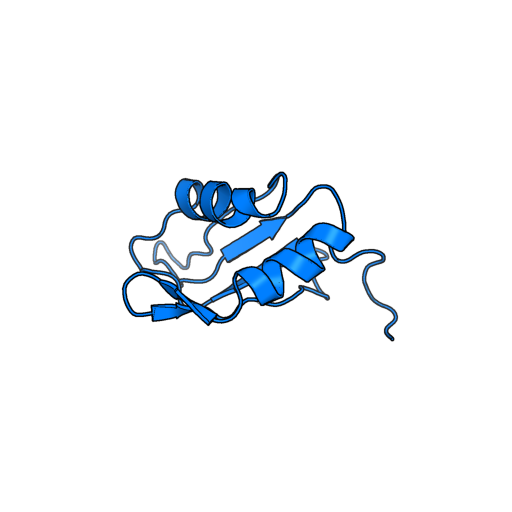.796 1.00 0.00 648 SER A C 4
ATOM 4210 O O . SER A 1 5 ? 17.781 -4.363 6.185 1.00 0.00 648 SER A O 4
ATOM 4218 N N . SER A 1 6 ? 16.616 -2.486 6.615 1.00 0.00 649 SER A N 4
ATOM 4219 C CA . SER A 1 6 ? 16.535 -2.734 8.050 1.00 0.00 649 SER A CA 4
ATOM 4220 C C . SER A 1 6 ? 15.126 -2.464 8.568 1.00 0.00 649 SER A C 4
ATOM 4221 O O . SER A 1 6 ? 14.538 -1.420 8.288 1.00 0.00 649 SER A O 4
ATOM 4229 N N . GLY A 1 7 ? 14.589 -3.414 9.328 1.00 0.00 650 GLY A N 4
ATOM 4230 C CA . GLY A 1 7 ? 13.253 -3.261 9.874 1.00 0.00 650 GLY A CA 4
ATOM 4231 C C . GLY A 1 7 ? 12.209 -3.032 8.799 1.00 0.00 650 GLY A C 4
ATOM 4232 O O . GLY A 1 7 ? 11.310 -2.209 8.963 1.00 0.00 650 GLY A O 4
ATOM 4236 N N . ALA A 1 8 ? 12.330 -3.762 7.695 1.00 0.00 651 ALA A N 4
ATOM 4237 C CA . ALA A 1 8 ? 11.389 -3.634 6.588 1.00 0.00 651 ALA A CA 4
ATOM 4238 C C . ALA A 1 8 ? 10.023 -4.197 6.962 1.00 0.00 651 ALA A C 4
ATOM 4239 O O . ALA A 1 8 ? 9.813 -5.411 6.938 1.00 0.00 651 ALA A O 4
ATOM 4246 N N . CYS A 1 9 ? 9.097 -3.309 7.308 1.00 0.00 652 CYS A N 4
ATOM 4247 C CA . CYS A 1 9 ? 7.750 -3.719 7.689 1.00 0.00 652 CYS A CA 4
ATOM 4248 C C . CYS A 1 9 ? 6.739 -3.325 6.617 1.00 0.00 652 CYS A C 4
ATOM 4249 O O . CYS A 1 9 ? 5.754 -4.029 6.392 1.00 0.00 652 CYS A O 4
ATOM 4257 N N . GLN A 1 10 ? 6.988 -2.197 5.962 1.00 0.00 653 GLN A N 4
ATOM 4258 C CA . GLN A 1 10 ? 6.098 -1.709 4.915 1.00 0.00 653 GLN A CA 4
ATOM 4259 C C . GLN A 1 10 ? 6.540 -2.213 3.545 1.00 0.00 653 GLN A C 4
ATOM 4260 O O . GLN A 1 10 ? 7.726 -2.451 3.314 1.00 0.00 653 GLN A O 4
ATOM 4274 N N . ILE A 1 11 ? 5.579 -2.375 2.641 1.00 0.00 654 ILE A N 4
ATOM 4275 C CA . ILE A 1 11 ? 5.870 -2.850 1.295 1.00 0.00 654 ILE A CA 4
ATOM 4276 C C . ILE A 1 11 ? 5.089 -2.059 0.251 1.00 0.00 654 ILE A C 4
ATOM 4277 O O . ILE A 1 11 ? 4.161 -1.321 0.583 1.00 0.00 654 ILE A O 4
ATOM 4293 N N . PHE A 1 12 ? 5.469 -2.220 -1.012 1.00 0.00 655 PHE A N 4
ATOM 4294 C CA . PHE A 1 12 ? 4.803 -1.521 -2.105 1.00 0.00 655 PHE A CA 4
ATOM 4295 C C . PHE A 1 12 ? 4.217 -2.512 -3.107 1.00 0.00 655 PHE A C 4
ATOM 4296 O O . PHE A 1 12 ? 4.631 -3.670 -3.166 1.00 0.00 655 PHE A O 4
ATOM 4313 N N . VAL A 1 13 ? 3.251 -2.049 -3.893 1.00 0.00 656 VAL A N 4
ATOM 4314 C CA . VAL A 1 13 ? 2.608 -2.892 -4.893 1.00 0.00 656 VAL A CA 4
ATOM 4315 C C . VAL A 1 13 ? 2.230 -2.087 -6.131 1.00 0.00 656 VAL A C 4
ATOM 4316 O O . VAL A 1 13 ? 2.069 -0.868 -6.066 1.00 0.00 656 VAL A O 4
ATOM 4329 N N . ARG A 1 14 ? 2.091 -2.776 -7.259 1.00 0.00 657 ARG A N 4
ATOM 4330 C CA . ARG A 1 14 ? 1.733 -2.125 -8.513 1.00 0.00 657 ARG A CA 4
ATOM 4331 C C . ARG A 1 14 ? 1.019 -3.098 -9.447 1.00 0.00 657 ARG A C 4
ATOM 4332 O O . ARG A 1 14 ? 1.085 -4.313 -9.262 1.00 0.00 657 ARG A O 4
ATOM 4353 N N . ASN A 1 15 ? 0.338 -2.556 -10.451 1.00 0.00 658 ASN A N 4
ATOM 4354 C CA . ASN A 1 15 ? -0.389 -3.376 -11.413 1.00 0.00 658 ASN A CA 4
ATOM 4355 C C . ASN A 1 15 ? -1.595 -4.043 -10.758 1.00 0.00 658 ASN A C 4
ATOM 4356 O O . ASN A 1 15 ? -1.930 -5.187 -11.069 1.00 0.00 658 ASN A O 4
ATOM 4367 N N . LEU A 1 16 ? -2.242 -3.322 -9.850 1.00 0.00 659 LEU A N 4
ATOM 4368 C CA . LEU A 1 16 ? -3.412 -3.843 -9.151 1.00 0.00 659 LEU A CA 4
ATOM 4369 C C . LEU A 1 16 ? -4.685 -3.581 -9.949 1.00 0.00 659 LEU A C 4
ATOM 4370 O O . LEU A 1 16 ? -4.841 -2.545 -10.595 1.00 0.00 659 LEU A O 4
ATOM 4386 N N . PRO A 1 17 ? -5.619 -4.543 -9.905 1.00 0.00 660 PRO A N 4
ATOM 4387 C CA . PRO A 1 17 ? -6.897 -4.438 -10.616 1.00 0.00 660 PRO A CA 4
ATOM 4388 C C . PRO A 1 17 ? -7.578 -3.093 -10.390 1.00 0.00 660 PRO A C 4
ATOM 4389 O O . PRO A 1 17 ? -7.786 -2.675 -9.251 1.00 0.00 660 PRO A O 4
ATOM 4400 N N . PHE A 1 18 ? -7.924 -2.419 -11.482 1.00 0.00 661 PHE A N 4
ATOM 4401 C CA . PHE A 1 18 ? -8.582 -1.120 -11.403 1.00 0.00 661 PHE A CA 4
ATOM 4402 C C . PHE A 1 18 ? -9.656 -1.120 -10.319 1.00 0.00 661 PHE A C 4
ATOM 4403 O O . PHE A 1 18 ? -9.894 -0.104 -9.665 1.00 0.00 661 PHE A O 4
ATOM 4420 N N . ASP A 1 19 ? -10.303 -2.266 -10.135 1.00 0.00 662 ASP A N 4
ATOM 4421 C CA . ASP A 1 19 ? -11.351 -2.400 -9.130 1.00 0.00 662 ASP A CA 4
ATOM 4422 C C . ASP A 1 19 ? -10.752 -2.630 -7.746 1.00 0.00 662 ASP A C 4
ATOM 4423 O O . ASP A 1 19 ? -11.311 -2.200 -6.737 1.00 0.00 662 ASP A O 4
ATOM 4432 N N . PHE A 1 20 ? -9.612 -3.312 -7.707 1.00 0.00 663 PHE A N 4
ATOM 4433 C CA . PHE A 1 20 ? -8.938 -3.601 -6.446 1.00 0.00 663 PHE A CA 4
ATOM 4434 C C . PHE A 1 20 ? -9.095 -2.442 -5.467 1.00 0.00 663 PHE A C 4
ATOM 4435 O O . PHE A 1 20 ? -8.757 -1.299 -5.779 1.00 0.00 663 PHE A O 4
ATOM 4452 N N . THR A 1 21 ? -9.612 -2.743 -4.279 1.00 0.00 664 THR A N 4
ATOM 4453 C CA . THR A 1 21 ? -9.816 -1.728 -3.254 1.00 0.00 664 THR A CA 4
ATOM 4454 C C . THR A 1 21 ? -8.821 -1.893 -2.111 1.00 0.00 664 THR A C 4
ATOM 4455 O O . THR A 1 21 ? -8.048 -2.850 -2.083 1.00 0.00 664 THR A O 4
ATOM 4466 N N . TRP A 1 22 ? -8.847 -0.956 -1.171 1.00 0.00 665 TRP A N 4
ATOM 4467 C CA . TRP A 1 22 ? -7.947 -0.999 -0.024 1.00 0.00 665 TRP A CA 4
ATOM 4468 C C . TRP A 1 22 ? -8.257 -2.198 0.866 1.00 0.00 665 TRP A C 4
ATOM 4469 O O . TRP A 1 22 ? -7.368 -2.982 1.200 1.00 0.00 665 TRP A O 4
ATOM 4490 N N . LYS A 1 23 ? -9.522 -2.335 1.248 1.00 0.00 666 LYS A N 4
ATOM 4491 C CA . LYS A 1 23 ? -9.949 -3.439 2.099 1.00 0.00 666 LYS A CA 4
ATOM 4492 C C . LYS A 1 23 ? -9.341 -4.756 1.627 1.00 0.00 666 LYS A C 4
ATOM 4493 O O . LYS A 1 23 ? -8.698 -5.466 2.400 1.00 0.00 666 LYS A O 4
ATOM 4512 N N . MET A 1 24 ? -9.549 -5.076 0.354 1.00 0.00 667 MET A N 4
ATOM 4513 C CA . MET A 1 24 ? -9.018 -6.307 -0.221 1.00 0.00 667 MET A CA 4
ATOM 4514 C C . MET A 1 24 ? -7.500 -6.364 -0.078 1.00 0.00 667 MET A C 4
ATOM 4515 O O . MET A 1 24 ? -6.947 -7.365 0.378 1.00 0.00 667 MET A O 4
ATOM 4529 N N . LEU A 1 25 ? -6.833 -5.284 -0.469 1.00 0.00 668 LEU A N 4
ATOM 4530 C CA . LEU A 1 25 ? -5.378 -5.211 -0.385 1.00 0.00 668 LEU A CA 4
ATOM 4531 C C . LEU A 1 25 ? -4.887 -5.692 0.977 1.00 0.00 668 LEU A C 4
ATOM 4532 O O . LEU A 1 25 ? -3.924 -6.453 1.069 1.00 0.00 668 LEU A O 4
ATOM 4548 N N . LYS A 1 26 ? -5.557 -5.244 2.034 1.00 0.00 669 LYS A N 4
ATOM 4549 C CA . LYS A 1 26 ? -5.193 -5.630 3.392 1.00 0.00 669 LYS A CA 4
ATOM 4550 C C . LYS A 1 26 ? -5.415 -7.124 3.610 1.00 0.00 669 LYS A C 4
ATOM 4551 O O . LYS A 1 26 ? -4.463 -7.903 3.650 1.00 0.00 669 LYS A O 4
ATOM 4570 N N . ASP A 1 27 ? -6.677 -7.515 3.750 1.00 0.00 670 ASP A N 4
ATOM 4571 C CA . ASP A 1 27 ? -7.023 -8.916 3.963 1.00 0.00 670 ASP A CA 4
ATOM 4572 C C . ASP A 1 27 ? -6.269 -9.816 2.989 1.00 0.00 670 ASP A C 4
ATOM 4573 O O . ASP A 1 27 ? -6.080 -11.005 3.245 1.00 0.00 670 ASP A O 4
ATOM 4582 N N . LYS A 1 28 ? -5.841 -9.241 1.870 1.00 0.00 671 LYS A N 4
ATOM 4583 C CA . LYS A 1 28 ? -5.107 -9.990 0.857 1.00 0.00 671 LYS A CA 4
ATOM 4584 C C . LYS A 1 28 ? -3.705 -10.338 1.347 1.00 0.00 671 LYS A C 4
ATOM 4585 O O . LYS A 1 28 ? -3.222 -11.451 1.138 1.00 0.00 671 LYS A O 4
ATOM 4604 N N . PHE A 1 29 ? -3.057 -9.380 2.001 1.00 0.00 672 PHE A N 4
ATOM 4605 C CA . PHE A 1 29 ? -1.710 -9.586 2.522 1.00 0.00 672 PHE A CA 4
ATOM 4606 C C . PHE A 1 29 ? -1.755 -10.165 3.933 1.00 0.00 672 PHE A C 4
ATOM 4607 O O . PHE A 1 29 ? -0.739 -10.607 4.467 1.00 0.00 672 PHE A O 4
ATOM 4624 N N . ASN A 1 30 ? -2.942 -10.157 4.532 1.00 0.00 673 ASN A N 4
ATOM 4625 C CA . ASN A 1 30 ? -3.120 -10.679 5.882 1.00 0.00 673 ASN A CA 4
ATOM 4626 C C . ASN A 1 30 ? -2.603 -12.111 5.983 1.00 0.00 673 ASN A C 4
ATOM 4627 O O . ASN A 1 30 ? -2.077 -12.519 7.018 1.00 0.00 673 ASN A O 4
ATOM 4638 N N . GLU A 1 31 ? -2.756 -12.868 4.902 1.00 0.00 674 GLU A N 4
ATOM 4639 C CA . GLU A 1 31 ? -2.305 -14.254 4.870 1.00 0.00 674 GLU A CA 4
ATOM 4640 C C . GLU A 1 31 ? -0.895 -14.381 5.440 1.00 0.00 674 GLU A C 4
ATOM 4641 O O . GLU A 1 31 ? -0.613 -15.280 6.233 1.00 0.00 674 GLU A O 4
ATOM 4653 N N . CYS A 1 32 ? -0.014 -13.474 5.030 1.00 0.00 675 CYS A N 4
ATOM 4654 C CA . CYS A 1 32 ? 1.367 -13.484 5.498 1.00 0.00 675 CYS A CA 4
ATOM 4655 C C . CYS A 1 32 ? 1.434 -13.220 6.999 1.00 0.00 675 CYS A C 4
ATOM 4656 O O . CYS A 1 32 ? 2.000 -14.009 7.754 1.00 0.00 675 CYS A O 4
ATOM 4664 N N . GLY A 1 33 ? 0.854 -12.102 7.424 1.00 0.00 676 GLY A N 4
ATOM 4665 C CA . GLY A 1 33 ? 0.861 -11.751 8.833 1.00 0.00 676 GLY A CA 4
ATOM 4666 C C . GLY A 1 33 ? -0.227 -10.758 9.188 1.00 0.00 676 GLY A C 4
ATOM 4667 O O . GLY A 1 33 ? -1.232 -10.647 8.485 1.00 0.00 676 GLY A O 4
ATOM 4671 N N . HIS A 1 34 ? -0.029 -10.032 10.285 1.00 0.00 677 HIS A N 4
ATOM 4672 C CA . HIS A 1 34 ? -1.002 -9.043 10.733 1.00 0.00 677 HIS A CA 4
ATOM 4673 C C . HIS A 1 34 ? -0.761 -7.698 10.055 1.00 0.00 677 HIS A C 4
ATOM 4674 O O . HIS A 1 34 ? 0.231 -7.022 10.327 1.00 0.00 677 HIS A O 4
ATOM 4689 N N . VAL A 1 35 ? -1.676 -7.315 9.169 1.00 0.00 678 VAL A N 4
ATOM 4690 C CA . VAL A 1 35 ? -1.563 -6.051 8.452 1.00 0.00 678 VAL A CA 4
ATOM 4691 C C . VAL A 1 35 ? -2.159 -4.905 9.262 1.00 0.00 678 VAL A C 4
ATOM 4692 O O . VAL A 1 35 ? -3.216 -5.049 9.877 1.00 0.00 678 VAL A O 4
ATOM 4705 N N . LEU A 1 36 ? -1.474 -3.766 9.257 1.00 0.00 679 LEU A N 4
ATOM 4706 C CA . LEU A 1 36 ? -1.936 -2.593 9.991 1.00 0.00 679 LEU A CA 4
ATOM 4707 C C . LEU A 1 36 ? -2.339 -1.476 9.034 1.00 0.00 679 LEU A C 4
ATOM 4708 O O . LEU A 1 36 ? -3.499 -1.064 8.998 1.00 0.00 679 LEU A O 4
ATOM 4724 N N . TYR A 1 37 ? -1.375 -0.991 8.259 1.00 0.00 680 TYR A N 4
ATOM 4725 C CA . TYR A 1 37 ? -1.630 0.078 7.302 1.00 0.00 680 TYR A CA 4
ATOM 4726 C C . TYR A 1 37 ? -1.879 -0.487 5.907 1.00 0.00 680 TYR A C 4
ATOM 4727 O O . TYR A 1 37 ? -1.124 -1.329 5.423 1.00 0.00 680 TYR A O 4
ATOM 4745 N N . ALA A 1 38 ? -2.943 -0.016 5.266 1.00 0.00 681 ALA A N 4
ATOM 4746 C CA . ALA A 1 38 ? -3.291 -0.471 3.925 1.00 0.00 681 ALA A CA 4
ATOM 4747 C C . ALA A 1 38 ? -4.126 0.572 3.191 1.00 0.00 681 ALA A C 4
ATOM 4748 O O . ALA A 1 38 ? -5.166 1.009 3.684 1.00 0.00 681 ALA A O 4
ATOM 4755 N N . ASP A 1 39 ? -3.664 0.969 2.010 1.00 0.00 682 ASP A N 4
ATOM 4756 C CA . ASP A 1 39 ? -4.369 1.961 1.207 1.00 0.00 682 ASP A CA 4
ATOM 4757 C C . ASP A 1 39 ? -3.972 1.853 -0.262 1.00 0.00 682 ASP A C 4
ATOM 4758 O O . ASP A 1 39 ? -2.934 1.279 -0.594 1.00 0.00 682 ASP A O 4
ATOM 4767 N N . ILE A 1 40 ? -4.804 2.406 -1.137 1.00 0.00 683 ILE A N 4
ATOM 4768 C CA . ILE A 1 40 ? -4.540 2.372 -2.570 1.00 0.00 683 ILE A CA 4
ATOM 4769 C C . ILE A 1 40 ? -4.163 3.754 -3.093 1.00 0.00 683 ILE A C 4
ATOM 4770 O O . ILE A 1 40 ? -5.008 4.644 -3.191 1.00 0.00 683 ILE A O 4
ATOM 4786 N N . LYS A 1 41 ? -2.890 3.926 -3.430 1.00 0.00 684 LYS A N 4
ATOM 4787 C CA . LYS A 1 41 ? -2.400 5.198 -3.947 1.00 0.00 684 LYS A CA 4
ATOM 4788 C C . LYS A 1 41 ? -3.164 5.606 -5.203 1.00 0.00 684 LYS A C 4
ATOM 4789 O O . LYS A 1 41 ? -3.414 4.783 -6.082 1.00 0.00 684 LYS A O 4
ATOM 4808 N N . MET A 1 42 ? -3.530 6.881 -5.279 1.00 0.00 685 MET A N 4
ATOM 4809 C CA . MET A 1 42 ? -4.263 7.397 -6.429 1.00 0.00 685 MET A CA 4
ATOM 4810 C C . MET A 1 42 ? -3.682 8.730 -6.891 1.00 0.00 685 MET A C 4
ATOM 4811 O O . MET A 1 42 ? -2.862 9.332 -6.199 1.00 0.00 685 MET A O 4
ATOM 4825 N N . GLU A 1 43 ? -4.112 9.184 -8.064 1.00 0.00 686 GLU A N 4
ATOM 4826 C CA . GLU A 1 43 ? -3.632 10.445 -8.617 1.00 0.00 686 GLU A CA 4
ATOM 4827 C C . GLU A 1 43 ? -4.796 11.304 -9.104 1.00 0.00 686 GLU A C 4
ATOM 4828 O O . GLU A 1 43 ? -5.449 10.979 -10.094 1.00 0.00 686 GLU A O 4
ATOM 4840 N N . ASN A 1 44 ? -5.048 12.401 -8.398 1.00 0.00 687 ASN A N 4
ATOM 4841 C CA . ASN A 1 44 ? -6.134 13.307 -8.756 1.00 0.00 687 ASN A CA 4
ATOM 4842 C C . ASN A 1 44 ? -7.410 12.530 -9.067 1.00 0.00 687 ASN A C 4
ATOM 4843 O O . ASN A 1 44 ? -8.105 12.821 -10.040 1.00 0.00 687 ASN A O 4
ATOM 4854 N N . GLY A 1 45 ? -7.713 11.541 -8.231 1.00 0.00 688 GLY A N 4
ATOM 4855 C CA . GLY A 1 45 ? -8.905 10.739 -8.433 1.00 0.00 688 GLY A CA 4
ATOM 4856 C C . GLY A 1 45 ? -8.738 9.722 -9.545 1.00 0.00 688 GLY A C 4
ATOM 4857 O O . GLY A 1 45 ? -9.696 9.395 -10.246 1.00 0.00 688 GLY A O 4
ATOM 4861 N N . LYS A 1 46 ? -7.518 9.222 -9.709 1.00 0.00 689 LYS A N 4
ATOM 4862 C CA . LYS A 1 46 ? -7.228 8.237 -10.744 1.00 0.00 689 LYS A CA 4
ATOM 4863 C C . LYS A 1 46 ? -6.470 7.047 -10.165 1.00 0.00 689 LYS A C 4
ATOM 4864 O O . LYS A 1 46 ? -5.363 7.195 -9.648 1.00 0.00 689 LYS A O 4
ATOM 4883 N N . SER A 1 47 ? -7.073 5.866 -10.257 1.00 0.00 690 SER A N 4
ATOM 4884 C CA . SER A 1 47 ? -6.456 4.650 -9.739 1.00 0.00 690 SER A CA 4
ATOM 4885 C C . SER A 1 47 ? -5.107 4.399 -10.407 1.00 0.00 690 SER A C 4
ATOM 4886 O O . SER A 1 47 ? -4.976 4.501 -11.627 1.00 0.00 690 SER A O 4
ATOM 4894 N N . LYS A 1 48 ? -4.105 4.071 -9.598 1.00 0.00 691 LYS A N 4
ATOM 4895 C CA . LYS A 1 48 ? -2.766 3.803 -10.108 1.00 0.00 691 LYS A CA 4
ATOM 4896 C C . LYS A 1 48 ? -2.370 2.351 -9.862 1.00 0.00 691 LYS A C 4
ATOM 4897 O O . LYS A 1 48 ? -1.190 2.005 -9.898 1.00 0.00 691 LYS A O 4
ATOM 4916 N N . GLY A 1 49 ? -3.365 1.505 -9.613 1.00 0.00 692 GLY A N 4
ATOM 4917 C CA . GLY A 1 49 ? -3.099 0.100 -9.367 1.00 0.00 692 GLY A CA 4
ATOM 4918 C C . GLY A 1 49 ? -1.871 -0.116 -8.505 1.00 0.00 692 GLY A C 4
ATOM 4919 O O . GLY A 1 49 ? -1.146 -1.096 -8.679 1.00 0.00 692 GLY A O 4
ATOM 4923 N N . CYS A 1 50 ? -1.635 0.802 -7.574 1.00 0.00 693 CYS A N 4
ATOM 4924 C CA . CYS A 1 50 ? -0.484 0.710 -6.683 1.00 0.00 693 CYS A CA 4
ATOM 4925 C C . CYS A 1 50 ? -0.859 1.126 -5.265 1.00 0.00 693 CYS A C 4
ATOM 4926 O O . CYS A 1 50 ? -1.518 2.144 -5.059 1.00 0.00 693 CYS A O 4
ATOM 4934 N N . GLY A 1 51 ? -0.437 0.328 -4.288 1.00 0.00 694 GLY A N 4
ATOM 4935 C CA . GLY A 1 51 ? -0.740 0.629 -2.901 1.00 0.00 694 GLY A CA 4
ATOM 4936 C C . GLY A 1 51 ? 0.413 0.305 -1.972 1.00 0.00 694 GLY A C 4
ATOM 4937 O O . GLY A 1 51 ? 1.572 0.296 -2.388 1.00 0.00 694 GLY A O 4
ATOM 4941 N N . VAL A 1 52 ? 0.096 0.039 -0.709 1.00 0.00 695 VAL A N 4
ATOM 4942 C CA . VAL A 1 52 ? 1.115 -0.287 0.282 1.00 0.00 695 VAL A CA 4
ATOM 4943 C C . VAL A 1 52 ? 0.526 -1.103 1.428 1.00 0.00 695 VAL A C 4
ATOM 4944 O O . VAL A 1 52 ? -0.675 -1.043 1.693 1.00 0.00 695 VAL A O 4
ATOM 4957 N N . VAL A 1 53 ? 1.379 -1.865 2.105 1.00 0.00 696 VAL A N 4
ATOM 4958 C CA . VAL A 1 53 ? 0.944 -2.691 3.224 1.00 0.00 696 VAL A CA 4
ATOM 4959 C C . VAL A 1 53 ? 2.004 -2.737 4.319 1.00 0.00 696 VAL A C 4
ATOM 4960 O O . VAL A 1 53 ? 3.160 -3.076 4.065 1.00 0.00 696 VAL A O 4
ATOM 4973 N N . LYS A 1 54 ? 1.603 -2.394 5.538 1.00 0.00 697 LYS A N 4
ATOM 4974 C CA . LYS A 1 54 ? 2.517 -2.397 6.674 1.00 0.00 697 LYS A CA 4
ATOM 4975 C C . LYS A 1 54 ? 2.180 -3.528 7.640 1.00 0.00 697 LYS A C 4
ATOM 4976 O O . LYS A 1 54 ? 1.011 -3.781 7.933 1.00 0.00 697 LYS A O 4
ATOM 4995 N N . PHE A 1 55 ? 3.211 -4.206 8.133 1.00 0.00 698 PHE A N 4
ATOM 4996 C CA . PHE A 1 55 ? 3.025 -5.310 9.068 1.00 0.00 698 PHE A CA 4
ATOM 4997 C C . PHE A 1 55 ? 3.547 -4.944 10.454 1.00 0.00 698 PHE A C 4
ATOM 4998 O O . PHE A 1 55 ? 4.210 -3.922 10.628 1.00 0.00 698 PHE A O 4
ATOM 5015 N N . GLU A 1 56 ? 3.243 -5.786 11.436 1.00 0.00 699 GLU A N 4
ATOM 5016 C CA . GLU A 1 56 ? 3.681 -5.551 12.807 1.00 0.00 699 GLU A CA 4
ATOM 5017 C C . GLU A 1 56 ? 5.167 -5.856 12.963 1.00 0.00 699 GLU A C 4
ATOM 5018 O O . GLU A 1 56 ? 5.898 -5.117 13.623 1.00 0.00 699 GLU A O 4
ATOM 5030 N N . SER A 1 57 ? 5.608 -6.951 12.352 1.00 0.00 700 SER A N 4
ATOM 5031 C CA . SER A 1 57 ? 7.006 -7.358 12.426 1.00 0.00 700 SER A CA 4
ATOM 5032 C C . SER A 1 57 ? 7.697 -7.176 11.078 1.00 0.00 700 SER A C 4
ATOM 5033 O O . SER A 1 57 ? 7.077 -7.255 10.018 1.00 0.00 700 SER A O 4
ATOM 5041 N N . PRO A 1 58 ? 9.015 -6.926 11.118 1.00 0.00 701 PRO A N 4
ATOM 5042 C CA . PRO A 1 58 ? 9.820 -6.728 9.910 1.00 0.00 701 PRO A CA 4
ATOM 5043 C C . PRO A 1 58 ? 9.989 -8.015 9.108 1.00 0.00 701 PRO A C 4
ATOM 5044 O O . PRO A 1 58 ? 9.953 -7.999 7.879 1.00 0.00 701 PRO A O 4
ATOM 5055 N N . GLU A 1 59 ? 10.173 -9.126 9.814 1.00 0.00 702 GLU A N 4
ATOM 5056 C CA . GLU A 1 59 ? 10.348 -10.421 9.166 1.00 0.00 702 GLU A CA 4
ATOM 5057 C C . GLU A 1 59 ? 9.190 -10.716 8.218 1.00 0.00 702 GLU A C 4
ATOM 5058 O O . GLU A 1 59 ? 9.397 -11.114 7.072 1.00 0.00 702 GLU A O 4
ATOM 5070 N N . VAL A 1 60 ? 7.969 -10.517 8.704 1.00 0.00 703 VAL A N 4
ATOM 5071 C CA . VAL A 1 60 ? 6.776 -10.760 7.901 1.00 0.00 703 VAL A CA 4
ATOM 5072 C C . VAL A 1 60 ? 6.888 -10.091 6.536 1.00 0.00 703 VAL A C 4
ATOM 5073 O O . VAL A 1 60 ? 6.822 -10.754 5.501 1.00 0.00 703 VAL A O 4
ATOM 5086 N N . ALA A 1 61 ? 7.057 -8.773 6.541 1.00 0.00 704 ALA A N 4
ATOM 5087 C CA . ALA A 1 61 ? 7.180 -8.013 5.303 1.00 0.00 704 ALA A CA 4
ATOM 5088 C C . ALA A 1 61 ? 8.057 -8.747 4.294 1.00 0.00 704 ALA A C 4
ATOM 5089 O O . ALA A 1 61 ? 7.577 -9.200 3.256 1.00 0.00 704 ALA A O 4
ATOM 5096 N N . GLU A 1 62 ? 9.344 -8.859 4.607 1.00 0.00 705 GLU A N 4
ATOM 5097 C CA . GLU A 1 62 ? 10.287 -9.536 3.725 1.00 0.00 705 GLU A CA 4
ATOM 5098 C C . GLU A 1 62 ? 9.635 -10.740 3.052 1.00 0.00 705 GLU A C 4
ATOM 5099 O O . GLU A 1 62 ? 9.821 -10.973 1.857 1.00 0.00 705 GLU A O 4
ATOM 5111 N N . ARG A 1 63 ? 8.869 -11.501 3.827 1.00 0.00 706 ARG A N 4
ATOM 5112 C CA . ARG A 1 63 ? 8.190 -12.682 3.307 1.00 0.00 706 ARG A CA 4
ATOM 5113 C C . ARG A 1 63 ? 7.075 -12.287 2.343 1.00 0.00 706 ARG A C 4
ATOM 5114 O O . ARG A 1 63 ? 7.127 -12.603 1.155 1.00 0.00 706 ARG A O 4
ATOM 5135 N N . ALA A 1 64 ? 6.067 -11.596 2.864 1.00 0.00 707 ALA A N 4
ATOM 5136 C CA . ALA A 1 64 ? 4.940 -11.157 2.050 1.00 0.00 707 ALA A CA 4
ATOM 5137 C C . ALA A 1 64 ? 5.394 -10.773 0.646 1.00 0.00 707 ALA A C 4
ATOM 5138 O O . ALA A 1 64 ? 4.796 -11.193 -0.346 1.00 0.00 707 ALA A O 4
ATOM 5145 N N . CYS A 1 65 ? 6.452 -9.974 0.569 1.00 0.00 708 CYS A N 4
ATOM 5146 C CA . CYS A 1 65 ? 6.985 -9.533 -0.715 1.00 0.00 708 CYS A CA 4
ATOM 5147 C C . CYS A 1 65 ? 7.050 -10.692 -1.705 1.00 0.00 708 CYS A C 4
ATOM 5148 O O . CYS A 1 65 ? 6.419 -10.655 -2.761 1.00 0.00 708 CYS A O 4
ATOM 5156 N N . ARG A 1 66 ? 7.818 -11.719 -1.356 1.00 0.00 709 ARG A N 4
ATOM 5157 C CA . ARG A 1 66 ? 7.967 -12.887 -2.214 1.00 0.00 709 ARG A CA 4
ATOM 5158 C C . ARG A 1 66 ? 6.669 -13.688 -2.274 1.00 0.00 709 ARG A C 4
ATOM 5159 O O . ARG A 1 66 ? 6.301 -14.215 -3.324 1.00 0.00 709 ARG A O 4
ATOM 5180 N N . MET A 1 67 ? 5.981 -13.774 -1.141 1.00 0.00 710 MET A N 4
ATOM 5181 C CA . MET A 1 67 ? 4.723 -14.509 -1.065 1.00 0.00 710 MET A CA 4
ATOM 5182 C C . MET A 1 67 ? 3.662 -13.864 -1.949 1.00 0.00 710 MET A C 4
ATOM 5183 O O . MET A 1 67 ? 2.639 -14.477 -2.255 1.00 0.00 710 MET A O 4
ATOM 5197 N N . MET A 1 68 ? 3.911 -12.623 -2.355 1.00 0.00 711 MET A N 4
ATOM 5198 C CA . MET A 1 68 ? 2.975 -11.896 -3.206 1.00 0.00 711 MET A CA 4
ATOM 5199 C C . MET A 1 68 ? 3.657 -11.429 -4.488 1.00 0.00 711 MET A C 4
ATOM 5200 O O . MET A 1 68 ? 3.001 -10.940 -5.407 1.00 0.00 711 MET A O 4
ATOM 5214 N N . ASN A 1 69 ? 4.976 -11.583 -4.542 1.00 0.00 712 ASN A N 4
ATOM 5215 C CA . ASN A 1 69 ? 5.745 -11.176 -5.712 1.00 0.00 712 ASN A CA 4
ATOM 5216 C C . ASN A 1 69 ? 5.360 -12.007 -6.933 1.00 0.00 712 ASN A C 4
ATOM 5217 O O . ASN A 1 69 ? 5.526 -13.226 -6.944 1.00 0.00 712 ASN A O 4
ATOM 5228 N N . GLY A 1 70 ? 4.845 -11.338 -7.959 1.00 0.00 713 GLY A N 4
ATOM 5229 C CA . GLY A 1 70 ? 4.445 -12.030 -9.170 1.00 0.00 713 GLY A CA 4
ATOM 5230 C C . GLY A 1 70 ? 3.102 -12.718 -9.028 1.00 0.00 713 GLY A C 4
ATOM 5231 O O . GLY A 1 70 ? 2.853 -13.745 -9.660 1.00 0.00 713 GLY A O 4
ATOM 5235 N N . MET A 1 71 ? 2.235 -12.154 -8.194 1.00 0.00 714 MET A N 4
ATOM 5236 C CA . MET A 1 71 ? 0.910 -12.721 -7.970 1.00 0.00 714 MET A CA 4
ATOM 5237 C C . MET A 1 71 ? -0.044 -12.336 -9.096 1.00 0.00 714 MET A C 4
ATOM 5238 O O . MET A 1 71 ? -0.430 -11.174 -9.227 1.00 0.00 714 MET A O 4
ATOM 5252 N N . LYS A 1 72 ? -0.420 -13.318 -9.908 1.00 0.00 715 LYS A N 4
ATOM 5253 C CA . LYS A 1 72 ? -1.330 -13.083 -11.024 1.00 0.00 715 LYS A CA 4
ATOM 5254 C C . LYS A 1 72 ? -2.722 -12.715 -10.522 1.00 0.00 715 LYS A C 4
ATOM 5255 O O . LYS A 1 72 ? -3.490 -13.581 -10.099 1.00 0.00 715 LYS A O 4
ATOM 5274 N N . LEU A 1 73 ? -3.043 -11.427 -10.572 1.00 0.00 716 LEU A N 4
ATOM 5275 C CA . LEU A 1 73 ? -4.345 -10.945 -10.124 1.00 0.00 716 LEU A CA 4
ATOM 5276 C C . LEU A 1 73 ? -5.277 -10.713 -11.308 1.00 0.00 716 LEU A C 4
ATOM 5277 O O . LEU A 1 73 ? -4.960 -9.951 -12.221 1.00 0.00 716 LEU A O 4
ATOM 5293 N N . SER A 1 74 ? -6.430 -11.374 -11.285 1.00 0.00 717 SER A N 4
ATOM 5294 C CA . SER A 1 74 ? -7.409 -11.242 -12.359 1.00 0.00 717 SER A CA 4
ATOM 5295 C C . SER A 1 74 ? -6.717 -11.111 -13.712 1.00 0.00 717 SER A C 4
ATOM 5296 O O . SER A 1 74 ? -7.151 -10.346 -14.572 1.00 0.00 717 SER A O 4
ATOM 5304 N N . GLY A 1 75 ? -5.635 -11.863 -13.892 1.00 0.00 718 GLY A N 4
ATOM 5305 C CA . GLY A 1 75 ? -4.899 -11.817 -15.142 1.00 0.00 718 GLY A CA 4
ATOM 5306 C C . GLY A 1 75 ? -3.956 -10.632 -15.216 1.00 0.00 718 GLY A C 4
ATOM 5307 O O . GLY A 1 75 ? -3.745 -10.065 -16.288 1.00 0.00 718 GLY A O 4
ATOM 5311 N N . ARG A 1 76 ? -3.390 -10.256 -14.074 1.00 0.00 719 ARG A N 4
ATOM 5312 C CA . ARG A 1 76 ? -2.467 -9.129 -14.013 1.00 0.00 719 ARG A CA 4
ATOM 5313 C C . ARG A 1 76 ? -1.400 -9.357 -12.947 1.00 0.00 719 ARG A C 4
ATOM 5314 O O . ARG A 1 76 ? -1.692 -9.350 -11.752 1.00 0.00 719 ARG A O 4
ATOM 5335 N N . GLU A 1 77 ? -0.163 -9.560 -13.390 1.00 0.00 720 GLU A N 4
ATOM 5336 C CA . GLU A 1 77 ? 0.947 -9.792 -12.473 1.00 0.00 720 GLU A CA 4
ATOM 5337 C C . GLU A 1 77 ? 1.312 -8.512 -11.726 1.00 0.00 720 GLU A C 4
ATOM 5338 O O . GLU A 1 77 ? 1.558 -7.473 -12.338 1.00 0.00 720 GLU A O 4
ATOM 5350 N N . ILE A 1 78 ? 1.345 -8.597 -10.400 1.00 0.00 721 ILE A N 4
ATOM 5351 C CA . ILE A 1 78 ? 1.680 -7.446 -9.570 1.00 0.00 721 ILE A CA 4
ATOM 5352 C C . ILE A 1 78 ? 3.147 -7.476 -9.157 1.00 0.00 721 ILE A C 4
ATOM 5353 O O . ILE A 1 78 ? 3.785 -8.529 -9.169 1.00 0.00 721 ILE A O 4
ATOM 5369 N N . ASP A 1 79 ? 3.676 -6.314 -8.789 1.00 0.00 722 ASP A N 4
ATOM 5370 C CA . ASP A 1 79 ? 5.068 -6.206 -8.368 1.00 0.00 722 ASP A CA 4
ATOM 5371 C C . ASP A 1 79 ? 5.162 -5.827 -6.893 1.00 0.00 722 ASP A C 4
ATOM 5372 O O . ASP A 1 79 ? 5.032 -4.657 -6.533 1.00 0.00 722 ASP A O 4
ATOM 5381 N N . VAL A 1 80 ? 5.389 -6.825 -6.044 1.00 0.00 723 VAL A N 4
ATOM 5382 C CA . VAL A 1 80 ? 5.500 -6.596 -4.609 1.00 0.00 723 VAL A CA 4
ATOM 5383 C C . VAL A 1 80 ? 6.960 -6.532 -4.174 1.00 0.00 723 VAL A C 4
ATOM 5384 O O . VAL A 1 80 ? 7.753 -7.419 -4.492 1.00 0.00 723 VAL A O 4
ATOM 5397 N N . ARG A 1 81 ? 7.309 -5.477 -3.445 1.00 0.00 724 ARG A N 4
ATOM 5398 C CA . ARG A 1 81 ? 8.674 -5.296 -2.967 1.00 0.00 724 ARG A CA 4
ATOM 5399 C C . ARG A 1 81 ? 8.689 -4.568 -1.626 1.00 0.00 724 ARG A C 4
ATOM 5400 O O . ARG A 1 81 ? 7.651 -4.114 -1.144 1.00 0.00 724 ARG A O 4
ATOM 5421 N N . ILE A 1 82 ? 9.871 -4.462 -1.029 1.00 0.00 725 ILE A N 4
ATOM 5422 C CA . ILE A 1 82 ? 10.020 -3.790 0.255 1.00 0.00 725 ILE A CA 4
ATOM 5423 C C . ILE A 1 82 ? 10.085 -2.276 0.079 1.00 0.00 725 ILE A C 4
ATOM 5424 O O . ILE A 1 82 ? 10.796 -1.772 -0.791 1.00 0.00 725 ILE A O 4
ATOM 5440 N N . ASP A 1 83 ? 9.340 -1.557 0.911 1.00 0.00 726 ASP A N 4
ATOM 5441 C CA . ASP A 1 83 ? 9.315 -0.100 0.850 1.00 0.00 726 ASP A CA 4
ATOM 5442 C C . ASP A 1 83 ? 10.462 0.498 1.658 1.00 0.00 726 ASP A C 4
ATOM 5443 O O . ASP A 1 83 ? 10.412 0.542 2.887 1.00 0.00 726 ASP A O 4
ATOM 5452 N N . ARG A 1 84 ? 11.495 0.956 0.959 1.00 0.00 727 ARG A N 4
ATOM 5453 C CA . ARG A 1 84 ? 12.656 1.549 1.611 1.00 0.00 727 ARG A CA 4
ATOM 5454 C C . ARG A 1 84 ? 12.265 2.810 2.377 1.00 0.00 727 ARG A C 4
ATOM 5455 O O . ARG A 1 84 ? 12.601 2.965 3.550 1.00 0.00 727 ARG A O 4
ATOM 5476 N N . ASN A 1 85 ? 11.553 3.708 1.703 1.00 0.00 728 ASN A N 4
ATOM 5477 C CA . ASN A 1 85 ? 11.117 4.956 2.320 1.00 0.00 728 ASN A CA 4
ATOM 5478 C C . ASN A 1 85 ? 10.762 4.742 3.788 1.00 0.00 728 ASN A C 4
ATOM 5479 O O . ASN A 1 85 ? 11.148 5.530 4.651 1.00 0.00 728 ASN A O 4
ATOM 5490 N N . ALA A 1 86 ? 10.025 3.671 4.063 1.00 0.00 729 ALA A N 4
ATOM 5491 C CA . ALA A 1 86 ? 9.620 3.352 5.427 1.00 0.00 729 ALA A CA 4
ATOM 5492 C C . ALA A 1 86 ? 10.752 3.623 6.413 1.00 0.00 729 ALA A C 4
ATOM 5493 O O . ALA A 1 86 ? 10.618 4.451 7.314 1.00 0.00 729 ALA A O 4
ATOM 5500 N N . SER A 1 87 ? 11.866 2.919 6.237 1.00 0.00 730 SER A N 4
ATOM 5501 C CA . SER A 1 87 ? 13.019 3.081 7.114 1.00 0.00 730 SER A CA 4
ATOM 5502 C C . SER A 1 87 ? 14.315 3.097 6.310 1.00 0.00 730 SER A C 4
ATOM 5503 O O . SER A 1 87 ? 14.554 2.223 5.478 1.00 0.00 730 SER A O 4
ATOM 5511 N N . GLY A 1 88 ? 15.150 4.101 6.564 1.00 0.00 731 GLY A N 4
ATOM 5512 C CA . GLY A 1 88 ? 16.412 4.214 5.856 1.00 0.00 731 GLY A CA 4
ATOM 5513 C C . GLY A 1 88 ? 17.257 5.368 6.358 1.00 0.00 731 GLY A C 4
ATOM 5514 O O . GLY A 1 88 ? 17.247 6.463 5.796 1.00 0.00 731 GLY A O 4
ATOM 5518 N N . PRO A 1 89 ? 18.008 5.128 7.443 1.00 0.00 732 PRO A N 4
ATOM 5519 C CA . PRO A 1 89 ? 18.876 6.144 8.046 1.00 0.00 732 PRO A CA 4
ATOM 5520 C C . PRO A 1 89 ? 20.077 6.476 7.167 1.00 0.00 732 PRO A C 4
ATOM 5521 O O . PRO A 1 89 ? 20.755 5.581 6.662 1.00 0.00 732 PRO A O 4
ATOM 5532 N N . SER A 1 90 ? 20.335 7.768 6.988 1.00 0.00 733 SER A N 4
ATOM 5533 C CA . SER A 1 90 ? 21.452 8.218 6.167 1.00 0.00 733 SER A CA 4
ATOM 5534 C C . SER A 1 90 ? 22.673 8.522 7.030 1.00 0.00 733 SER A C 4
ATOM 5535 O O . SER A 1 90 ? 22.575 8.609 8.254 1.00 0.00 733 SER A O 4
ATOM 5543 N N . SER A 1 91 ? 23.823 8.682 6.383 1.00 0.00 734 SER A N 4
ATOM 5544 C CA . SER A 1 91 ? 25.064 8.972 7.091 1.00 0.00 734 SER A CA 4
ATOM 5545 C C . SER A 1 91 ? 25.892 10.006 6.333 1.00 0.00 734 SER A C 4
ATOM 5546 O O . SER A 1 91 ? 25.616 10.311 5.174 1.00 0.00 734 SER A O 4
ATOM 5554 N N . GLY A 1 92 ? 26.910 10.543 6.999 1.00 0.00 735 GLY A N 4
ATOM 5555 C CA . GLY A 1 92 ? 27.763 11.537 6.374 1.00 0.00 735 GLY A CA 4
ATOM 5556 C C . GLY A 1 92 ? 26.982 12.521 5.525 1.00 0.00 735 GLY A C 4
ATOM 5557 O O . GLY A 1 92 ? 26.457 13.510 6.035 1.00 0.00 735 GLY A O 4
ATOM 5561 N N . GLY A 1 1 ? 29.812 -0.739 -0.167 1.00 0.00 644 GLY A N 5
ATOM 5562 C CA . GLY A 1 1 ? 29.401 0.308 0.750 1.00 0.00 644 GLY A CA 5
ATOM 5563 C C . GLY A 1 1 ? 28.640 -0.233 1.944 1.00 0.00 644 GLY A C 5
ATOM 5564 O O . GLY A 1 1 ? 27.955 -1.251 1.843 1.00 0.00 644 GLY A O 5
ATOM 5568 N N . SER A 1 2 ? 28.762 0.448 3.079 1.00 0.00 645 SER A N 5
ATOM 5569 C CA . SER A 1 2 ? 28.085 0.027 4.300 1.00 0.00 645 SER A CA 5
ATOM 5570 C C . SER A 1 2 ? 26.706 0.672 4.406 1.00 0.00 645 SER A C 5
ATOM 5571 O O . SER A 1 2 ? 26.489 1.781 3.919 1.00 0.00 645 SER A O 5
ATOM 5579 N N . SER A 1 3 ? 25.779 -0.031 5.048 1.00 0.00 646 SER A N 5
ATOM 5580 C CA . SER A 1 3 ? 24.420 0.470 5.216 1.00 0.00 646 SER A CA 5
ATOM 5581 C C . SER A 1 3 ? 23.907 0.188 6.625 1.00 0.00 646 SER A C 5
ATOM 5582 O O . SER A 1 3 ? 24.558 -0.503 7.408 1.00 0.00 646 SER A O 5
ATOM 5590 N N . GLY A 1 4 ? 22.735 0.730 6.941 1.00 0.00 647 GLY A N 5
ATOM 5591 C CA . GLY A 1 4 ? 22.153 0.526 8.256 1.00 0.00 647 GLY A CA 5
ATOM 5592 C C . GLY A 1 4 ? 20.640 0.461 8.216 1.00 0.00 647 GLY A C 5
ATOM 5593 O O . GLY A 1 4 ? 19.965 1.028 9.076 1.00 0.00 647 GLY A O 5
ATOM 5597 N N . SER A 1 5 ? 20.104 -0.230 7.215 1.00 0.00 648 SER A N 5
ATOM 5598 C CA . SER A 1 5 ? 18.660 -0.362 7.064 1.00 0.00 648 SER A CA 5
ATOM 5599 C C . SER A 1 5 ? 18.156 -1.632 7.743 1.00 0.00 648 SER A C 5
ATOM 5600 O O . SER A 1 5 ? 18.360 -2.738 7.244 1.00 0.00 648 SER A O 5
ATOM 5608 N N . SER A 1 6 ? 17.498 -1.463 8.886 1.00 0.00 649 SER A N 5
ATOM 5609 C CA . SER A 1 6 ? 16.968 -2.595 9.637 1.00 0.00 649 SER A CA 5
ATOM 5610 C C . SER A 1 6 ? 15.534 -2.326 10.085 1.00 0.00 649 SER A C 5
ATOM 5611 O O . SER A 1 6 ? 15.236 -1.277 10.653 1.00 0.00 649 SER A O 5
ATOM 5619 N N . GLY A 1 7 ? 14.650 -3.284 9.825 1.00 0.00 650 GLY A N 5
ATOM 5620 C CA . GLY A 1 7 ? 13.258 -3.133 10.207 1.00 0.00 650 GLY A CA 5
ATOM 5621 C C . GLY A 1 7 ? 12.353 -2.884 9.017 1.00 0.00 650 GLY A C 5
ATOM 5622 O O . GLY A 1 7 ? 11.632 -1.887 8.975 1.00 0.00 650 GLY A O 5
ATOM 5626 N N . ALA A 1 8 ? 12.392 -3.790 8.046 1.00 0.00 651 ALA A N 5
ATOM 5627 C CA . ALA A 1 8 ? 11.569 -3.664 6.850 1.00 0.00 651 ALA A CA 5
ATOM 5628 C C . ALA A 1 8 ? 10.192 -4.285 7.062 1.00 0.00 651 ALA A C 5
ATOM 5629 O O . ALA A 1 8 ? 9.997 -5.478 6.831 1.00 0.00 651 ALA A O 5
ATOM 5636 N N . CYS A 1 9 ? 9.242 -3.468 7.504 1.00 0.00 652 CYS A N 5
ATOM 5637 C CA . CYS A 1 9 ? 7.883 -3.938 7.750 1.00 0.00 652 CYS A CA 5
ATOM 5638 C C . CYS A 1 9 ? 6.928 -3.424 6.678 1.00 0.00 652 CYS A C 5
ATOM 5639 O O . CYS A 1 9 ? 5.920 -4.061 6.374 1.00 0.00 652 CYS A O 5
ATOM 5647 N N . GLN A 1 10 ? 7.253 -2.266 6.110 1.00 0.00 653 GLN A N 5
ATOM 5648 C CA . GLN A 1 10 ? 6.421 -1.665 5.073 1.00 0.00 653 GLN A CA 5
ATOM 5649 C C . GLN A 1 10 ? 6.850 -2.140 3.689 1.00 0.00 653 GLN A C 5
ATOM 5650 O O . GLN A 1 10 ? 8.033 -2.379 3.442 1.00 0.00 653 GLN A O 5
ATOM 5664 N N . ILE A 1 11 ? 5.881 -2.275 2.789 1.00 0.00 654 ILE A N 5
ATOM 5665 C CA . ILE A 1 11 ? 6.159 -2.721 1.429 1.00 0.00 654 ILE A CA 5
ATOM 5666 C C . ILE A 1 11 ? 5.360 -1.913 0.412 1.00 0.00 654 ILE A C 5
ATOM 5667 O O . ILE A 1 11 ? 4.572 -1.041 0.777 1.00 0.00 654 ILE A O 5
ATOM 5683 N N . PHE A 1 12 ? 5.568 -2.211 -0.866 1.00 0.00 655 PHE A N 5
ATOM 5684 C CA . PHE A 1 12 ? 4.867 -1.513 -1.937 1.00 0.00 655 PHE A CA 5
ATOM 5685 C C . PHE A 1 12 ? 4.333 -2.500 -2.972 1.00 0.00 655 PHE A C 5
ATOM 5686 O O . PHE A 1 12 ? 4.882 -3.588 -3.149 1.00 0.00 655 PHE A O 5
ATOM 5703 N N . VAL A 1 13 ? 3.260 -2.112 -3.653 1.00 0.00 656 VAL A N 5
ATOM 5704 C CA . VAL A 1 13 ? 2.652 -2.961 -4.670 1.00 0.00 656 VAL A CA 5
ATOM 5705 C C . VAL A 1 13 ? 2.303 -2.159 -5.919 1.00 0.00 656 VAL A C 5
ATOM 5706 O O . VAL A 1 13 ? 2.069 -0.952 -5.849 1.00 0.00 656 VAL A O 5
ATOM 5719 N N . ARG A 1 14 ? 2.269 -2.838 -7.061 1.00 0.00 657 ARG A N 5
ATOM 5720 C CA . ARG A 1 14 ? 1.949 -2.188 -8.326 1.00 0.00 657 ARG A CA 5
ATOM 5721 C C . ARG A 1 14 ? 1.216 -3.148 -9.260 1.00 0.00 657 ARG A C 5
ATOM 5722 O O . ARG A 1 14 ? 1.319 -4.365 -9.120 1.00 0.00 657 ARG A O 5
ATOM 5743 N N . ASN A 1 15 ? 0.476 -2.589 -10.212 1.00 0.00 658 ASN A N 5
ATOM 5744 C CA . ASN A 1 15 ? -0.275 -3.395 -11.168 1.00 0.00 658 ASN A CA 5
ATOM 5745 C C . ASN A 1 15 ? -1.426 -4.122 -10.480 1.00 0.00 658 ASN A C 5
ATOM 5746 O O . ASN A 1 15 ? -1.573 -5.338 -10.610 1.00 0.00 658 ASN A O 5
ATOM 5757 N N . LEU A 1 16 ? -2.241 -3.370 -9.749 1.00 0.00 659 LEU A N 5
ATOM 5758 C CA . LEU A 1 16 ? -3.381 -3.942 -9.041 1.00 0.00 659 LEU A CA 5
ATOM 5759 C C . LEU A 1 16 ? -4.675 -3.709 -9.814 1.00 0.00 659 LEU A C 5
ATOM 5760 O O . LEU A 1 16 ? -4.875 -2.667 -10.437 1.00 0.00 659 LEU A O 5
ATOM 5776 N N . PRO A 1 17 ? -5.577 -4.701 -9.771 1.00 0.00 660 PRO A N 5
ATOM 5777 C CA . PRO A 1 17 ? -6.869 -4.626 -10.459 1.00 0.00 660 PRO A CA 5
ATOM 5778 C C . PRO A 1 17 ? -7.590 -3.308 -10.198 1.00 0.00 660 PRO A C 5
ATOM 5779 O O . PRO A 1 17 ? -7.689 -2.859 -9.055 1.00 0.00 660 PRO A O 5
ATOM 5790 N N . PHE A 1 18 ? -8.093 -2.693 -11.263 1.00 0.00 661 PHE A N 5
ATOM 5791 C CA . PHE A 1 18 ? -8.805 -1.425 -11.148 1.00 0.00 661 PHE A CA 5
ATOM 5792 C C . PHE A 1 18 ? -9.780 -1.453 -9.974 1.00 0.00 661 PHE A C 5
ATOM 5793 O O . PHE A 1 18 ? -9.847 -0.510 -9.186 1.00 0.00 661 PHE A O 5
ATOM 5810 N N . ASP A 1 19 ? -10.533 -2.542 -9.865 1.00 0.00 662 ASP A N 5
ATOM 5811 C CA . ASP A 1 19 ? -11.505 -2.695 -8.788 1.00 0.00 662 ASP A CA 5
ATOM 5812 C C . ASP A 1 19 ? -10.804 -2.841 -7.441 1.00 0.00 662 ASP A C 5
ATOM 5813 O O . ASP A 1 19 ? -11.304 -2.377 -6.416 1.00 0.00 662 ASP A O 5
ATOM 5822 N N . PHE A 1 20 ? -9.644 -3.490 -7.451 1.00 0.00 663 PHE A N 5
ATOM 5823 C CA . PHE A 1 20 ? -8.876 -3.699 -6.229 1.00 0.00 663 PHE A CA 5
ATOM 5824 C C . PHE A 1 20 ? -8.977 -2.487 -5.308 1.00 0.00 663 PHE A C 5
ATOM 5825 O O . PHE A 1 20 ? -8.537 -1.390 -5.655 1.00 0.00 663 PHE A O 5
ATOM 5842 N N . THR A 1 21 ? -9.560 -2.692 -4.132 1.00 0.00 664 THR A N 5
ATOM 5843 C CA . THR A 1 21 ? -9.722 -1.617 -3.161 1.00 0.00 664 THR A CA 5
ATOM 5844 C C . THR A 1 21 ? -8.774 -1.796 -1.980 1.00 0.00 664 THR A C 5
ATOM 5845 O O . THR A 1 21 ? -7.977 -2.733 -1.949 1.00 0.00 664 THR A O 5
ATOM 5856 N N . TRP A 1 22 ? -8.868 -0.893 -1.011 1.00 0.00 665 TRP A N 5
ATOM 5857 C CA . TRP A 1 22 ? -8.018 -0.952 0.174 1.00 0.00 665 TRP A CA 5
ATOM 5858 C C . TRP A 1 22 ? -8.313 -2.204 0.992 1.00 0.00 665 TRP A C 5
ATOM 5859 O O . TRP A 1 22 ? -7.400 -2.932 1.383 1.00 0.00 665 TRP A O 5
ATOM 5880 N N . LYS A 1 23 ? -9.593 -2.450 1.250 1.00 0.00 666 LYS A N 5
ATOM 5881 C CA . LYS A 1 23 ? -10.009 -3.615 2.021 1.00 0.00 666 LYS A CA 5
ATOM 5882 C C . LYS A 1 23 ? -9.340 -4.882 1.497 1.00 0.00 666 LYS A C 5
ATOM 5883 O O . LYS A 1 23 ? -8.624 -5.565 2.229 1.00 0.00 666 LYS A O 5
ATOM 5902 N N . MET A 1 24 ? -9.577 -5.188 0.226 1.00 0.00 667 MET A N 5
ATOM 5903 C CA . MET A 1 24 ? -8.994 -6.371 -0.396 1.00 0.00 667 MET A CA 5
ATOM 5904 C C . MET A 1 24 ? -7.479 -6.387 -0.221 1.00 0.00 667 MET A C 5
ATOM 5905 O O . MET A 1 24 ? -6.901 -7.397 0.185 1.00 0.00 667 MET A O 5
ATOM 5919 N N . LEU A 1 25 ? -6.840 -5.264 -0.530 1.00 0.00 668 LEU A N 5
ATOM 5920 C CA . LEU A 1 25 ? -5.391 -5.149 -0.407 1.00 0.00 668 LEU A CA 5
ATOM 5921 C C . LEU A 1 25 ? -4.918 -5.656 0.952 1.00 0.00 668 LEU A C 5
ATOM 5922 O O . LEU A 1 25 ? -3.958 -6.422 1.041 1.00 0.00 668 LEU A O 5
ATOM 5938 N N . LYS A 1 26 ? -5.600 -5.227 2.008 1.00 0.00 669 LYS A N 5
ATOM 5939 C CA . LYS A 1 26 ? -5.253 -5.640 3.363 1.00 0.00 669 LYS A CA 5
ATOM 5940 C C . LYS A 1 26 ? -5.480 -7.136 3.551 1.00 0.00 669 LYS A C 5
ATOM 5941 O O . LYS A 1 26 ? -4.528 -7.914 3.619 1.00 0.00 669 LYS A O 5
ATOM 5960 N N . ASP A 1 27 ? -6.745 -7.532 3.632 1.00 0.00 670 ASP A N 5
ATOM 5961 C CA . ASP A 1 27 ? -7.097 -8.936 3.809 1.00 0.00 670 ASP A CA 5
ATOM 5962 C C . ASP A 1 27 ? -6.342 -9.815 2.817 1.00 0.00 670 ASP A C 5
ATOM 5963 O O . ASP A 1 27 ? -6.143 -11.007 3.053 1.00 0.00 670 ASP A O 5
ATOM 5972 N N . LYS A 1 28 ? -5.924 -9.219 1.705 1.00 0.00 671 LYS A N 5
ATOM 5973 C CA . LYS A 1 28 ? -5.190 -9.946 0.676 1.00 0.00 671 LYS A CA 5
ATOM 5974 C C . LYS A 1 28 ? -3.791 -10.311 1.161 1.00 0.00 671 LYS A C 5
ATOM 5975 O O . LYS A 1 28 ? -3.316 -11.424 0.936 1.00 0.00 671 LYS A O 5
ATOM 5994 N N . PHE A 1 29 ? -3.136 -9.367 1.828 1.00 0.00 672 PHE A N 5
ATOM 5995 C CA . PHE A 1 29 ? -1.790 -9.590 2.345 1.00 0.00 672 PHE A CA 5
ATOM 5996 C C . PHE A 1 29 ? -1.839 -10.227 3.731 1.00 0.00 672 PHE A C 5
ATOM 5997 O O . PHE A 1 29 ? -0.842 -10.761 4.215 1.00 0.00 672 PHE A O 5
ATOM 6014 N N . ASN A 1 30 ? -3.006 -10.166 4.363 1.00 0.00 673 ASN A N 5
ATOM 6015 C CA . ASN A 1 30 ? -3.186 -10.736 5.693 1.00 0.00 673 ASN A CA 5
ATOM 6016 C C . ASN A 1 30 ? -2.659 -12.167 5.748 1.00 0.00 673 ASN A C 5
ATOM 6017 O O . ASN A 1 30 ? -2.065 -12.582 6.742 1.00 0.00 673 ASN A O 5
ATOM 6028 N N . GLU A 1 31 ? -2.881 -12.915 4.672 1.00 0.00 674 GLU A N 5
ATOM 6029 C CA . GLU A 1 31 ? -2.429 -14.299 4.598 1.00 0.00 674 GLU A CA 5
ATOM 6030 C C . GLU A 1 31 ? -1.048 -14.455 5.228 1.00 0.00 674 GLU A C 5
ATOM 6031 O O . GLU A 1 31 ? -0.801 -15.396 5.983 1.00 0.00 674 GLU A O 5
ATOM 6043 N N . CYS A 1 32 ? -0.152 -13.526 4.912 1.00 0.00 675 CYS A N 5
ATOM 6044 C CA . CYS A 1 32 ? 1.205 -13.560 5.446 1.00 0.00 675 CYS A CA 5
ATOM 6045 C C . CYS A 1 32 ? 1.204 -13.305 6.950 1.00 0.00 675 CYS A C 5
ATOM 6046 O O . CYS A 1 32 ? 1.580 -14.172 7.737 1.00 0.00 675 CYS A O 5
ATOM 6054 N N . GLY A 1 33 ? 0.781 -12.107 7.341 1.00 0.00 676 GLY A N 5
ATOM 6055 C CA . GLY A 1 33 ? 0.741 -11.758 8.749 1.00 0.00 676 GLY A CA 5
ATOM 6056 C C . GLY A 1 33 ? -0.377 -10.787 9.075 1.00 0.00 676 GLY A C 5
ATOM 6057 O O . GLY A 1 33 ? -1.349 -10.674 8.327 1.00 0.00 676 GLY A O 5
ATOM 6061 N N . HIS A 1 34 ? -0.241 -10.085 10.195 1.00 0.00 677 HIS A N 5
ATOM 6062 C CA . HIS A 1 34 ? -1.249 -9.119 10.619 1.00 0.00 677 HIS A CA 5
ATOM 6063 C C . HIS A 1 34 ? -0.991 -7.753 9.991 1.00 0.00 677 HIS A C 5
ATOM 6064 O O . HIS A 1 34 ? -0.053 -7.051 10.369 1.00 0.00 677 HIS A O 5
ATOM 6079 N N . VAL A 1 35 ? -1.829 -7.382 9.028 1.00 0.00 678 VAL A N 5
ATOM 6080 C CA . VAL A 1 35 ? -1.691 -6.100 8.347 1.00 0.00 678 VAL A CA 5
ATOM 6081 C C . VAL A 1 35 ? -2.299 -4.972 9.172 1.00 0.00 678 VAL A C 5
ATOM 6082 O O . VAL A 1 35 ? -3.326 -5.151 9.829 1.00 0.00 678 VAL A O 5
ATOM 6095 N N . LEU A 1 36 ? -1.660 -3.808 9.134 1.00 0.00 679 LEU A N 5
ATOM 6096 C CA . LEU A 1 36 ? -2.137 -2.648 9.879 1.00 0.00 679 LEU A CA 5
ATOM 6097 C C . LEU A 1 36 ? -2.540 -1.522 8.932 1.00 0.00 679 LEU A C 5
ATOM 6098 O O . LEU A 1 36 ? -3.704 -1.121 8.887 1.00 0.00 679 LEU A O 5
ATOM 6114 N N . TYR A 1 37 ? -1.572 -1.016 8.176 1.00 0.00 680 TYR A N 5
ATOM 6115 C CA . TYR A 1 37 ? -1.825 0.064 7.230 1.00 0.00 680 TYR A CA 5
ATOM 6116 C C . TYR A 1 37 ? -1.971 -0.478 5.811 1.00 0.00 680 TYR A C 5
ATOM 6117 O O . TYR A 1 37 ? -1.124 -1.231 5.332 1.00 0.00 680 TYR A O 5
ATOM 6135 N N . ALA A 1 38 ? -3.052 -0.087 5.144 1.00 0.00 681 ALA A N 5
ATOM 6136 C CA . ALA A 1 38 ? -3.309 -0.530 3.779 1.00 0.00 681 ALA A CA 5
ATOM 6137 C C . ALA A 1 38 ? -4.213 0.454 3.044 1.00 0.00 681 ALA A C 5
ATOM 6138 O O . ALA A 1 38 ? -5.317 0.755 3.497 1.00 0.00 681 ALA A O 5
ATOM 6145 N N . ASP A 1 39 ? -3.737 0.951 1.908 1.00 0.00 682 ASP A N 5
ATOM 6146 C CA . ASP A 1 39 ? -4.503 1.901 1.109 1.00 0.00 682 ASP A CA 5
ATOM 6147 C C . ASP A 1 39 ? -4.120 1.805 -0.365 1.00 0.00 682 ASP A C 5
ATOM 6148 O O . ASP A 1 39 ? -3.019 1.368 -0.703 1.00 0.00 682 ASP A O 5
ATOM 6157 N N . ILE A 1 40 ? -5.035 2.216 -1.236 1.00 0.00 683 ILE A N 5
ATOM 6158 C CA . ILE A 1 40 ? -4.793 2.176 -2.673 1.00 0.00 683 ILE A CA 5
ATOM 6159 C C . ILE A 1 40 ? -4.513 3.571 -3.222 1.00 0.00 683 ILE A C 5
ATOM 6160 O O . ILE A 1 40 ? -5.417 4.399 -3.333 1.00 0.00 683 ILE A O 5
ATOM 6176 N N . LYS A 1 41 ? -3.255 3.824 -3.567 1.00 0.00 684 LYS A N 5
ATOM 6177 C CA . LYS A 1 41 ? -2.855 5.117 -4.109 1.00 0.00 684 LYS A CA 5
ATOM 6178 C C . LYS A 1 41 ? -3.703 5.485 -5.322 1.00 0.00 684 LYS A C 5
ATOM 6179 O O . LYS A 1 41 ? -3.957 4.650 -6.189 1.00 0.00 684 LYS A O 5
ATOM 6198 N N . MET A 1 42 ? -4.137 6.740 -5.377 1.00 0.00 685 MET A N 5
ATOM 6199 C CA . MET A 1 42 ? -4.954 7.218 -6.486 1.00 0.00 685 MET A CA 5
ATOM 6200 C C . MET A 1 42 ? -4.465 8.577 -6.975 1.00 0.00 685 MET A C 5
ATOM 6201 O O . MET A 1 42 ? -3.912 9.361 -6.205 1.00 0.00 685 MET A O 5
ATOM 6215 N N . GLU A 1 43 ? -4.673 8.849 -8.260 1.00 0.00 686 GLU A N 5
ATOM 6216 C CA . GLU A 1 43 ? -4.251 10.114 -8.850 1.00 0.00 686 GLU A CA 5
ATOM 6217 C C . GLU A 1 43 ? -5.419 10.804 -9.549 1.00 0.00 686 GLU A C 5
ATOM 6218 O O . GLU A 1 43 ? -5.718 10.519 -10.708 1.00 0.00 686 GLU A O 5
ATOM 6230 N N . ASN A 1 44 ? -6.076 11.712 -8.835 1.00 0.00 687 ASN A N 5
ATOM 6231 C CA . ASN A 1 44 ? -7.212 12.443 -9.386 1.00 0.00 687 ASN A CA 5
ATOM 6232 C C . ASN A 1 44 ? -8.374 11.499 -9.679 1.00 0.00 687 ASN A C 5
ATOM 6233 O O . ASN A 1 44 ? -9.053 11.631 -10.697 1.00 0.00 687 ASN A O 5
ATOM 6244 N N . GLY A 1 45 ? -8.598 10.547 -8.779 1.00 0.00 688 GLY A N 5
ATOM 6245 C CA . GLY A 1 45 ? -9.679 9.596 -8.959 1.00 0.00 688 GLY A CA 5
ATOM 6246 C C . GLY A 1 45 ? -9.384 8.581 -10.045 1.00 0.00 688 GLY A C 5
ATOM 6247 O O . GLY A 1 45 ? -10.292 8.109 -10.729 1.00 0.00 688 GLY A O 5
ATOM 6251 N N . LYS A 1 46 ? -8.109 8.243 -10.206 1.00 0.00 689 LYS A N 5
ATOM 6252 C CA . LYS A 1 46 ? -7.694 7.278 -11.218 1.00 0.00 689 LYS A CA 5
ATOM 6253 C C . LYS A 1 46 ? -6.709 6.269 -10.635 1.00 0.00 689 LYS A C 5
ATOM 6254 O O . LYS A 1 46 ? -5.495 6.446 -10.731 1.00 0.00 689 LYS A O 5
ATOM 6273 N N . SER A 1 47 ? -7.241 5.211 -10.032 1.00 0.00 690 SER A N 5
ATOM 6274 C CA . SER A 1 47 ? -6.409 4.174 -9.432 1.00 0.00 690 SER A CA 5
ATOM 6275 C C . SER A 1 47 ? -5.138 3.958 -10.249 1.00 0.00 690 SER A C 5
ATOM 6276 O O . SER A 1 47 ? -5.175 3.924 -11.479 1.00 0.00 690 SER A O 5
ATOM 6284 N N . LYS A 1 48 ? -4.015 3.811 -9.555 1.00 0.00 691 LYS A N 5
ATOM 6285 C CA . LYS A 1 48 ? -2.731 3.596 -10.213 1.00 0.00 691 LYS A CA 5
ATOM 6286 C C . LYS A 1 48 ? -2.255 2.160 -10.020 1.00 0.00 691 LYS A C 5
ATOM 6287 O O . LYS A 1 48 ? -1.075 1.858 -10.197 1.00 0.00 691 LYS A O 5
ATOM 6306 N N . GLY A 1 49 ? -3.181 1.277 -9.656 1.00 0.00 692 GLY A N 5
ATOM 6307 C CA . GLY A 1 49 ? -2.835 -0.117 -9.447 1.00 0.00 692 GLY A CA 5
ATOM 6308 C C . GLY A 1 49 ? -1.611 -0.285 -8.568 1.00 0.00 692 GLY A C 5
ATOM 6309 O O . GLY A 1 49 ? -0.905 -1.290 -8.662 1.00 0.00 692 GLY A O 5
ATOM 6313 N N . CYS A 1 50 ? -1.358 0.700 -7.714 1.00 0.00 693 CYS A N 5
ATOM 6314 C CA . CYS A 1 50 ? -0.209 0.658 -6.817 1.00 0.00 693 CYS A CA 5
ATOM 6315 C C . CYS A 1 50 ? -0.606 1.081 -5.406 1.00 0.00 693 CYS A C 5
ATOM 6316 O O . CYS A 1 50 ? -1.258 2.107 -5.214 1.00 0.00 693 CYS A O 5
ATOM 6324 N N . GLY A 1 51 ? -0.208 0.282 -4.420 1.00 0.00 694 GLY A N 5
ATOM 6325 C CA . GLY A 1 51 ? -0.532 0.590 -3.039 1.00 0.00 694 GLY A CA 5
ATOM 6326 C C . GLY A 1 51 ? 0.586 0.220 -2.085 1.00 0.00 694 GLY A C 5
ATOM 6327 O O . GLY A 1 51 ? 1.717 -0.021 -2.506 1.00 0.00 694 GLY A O 5
ATOM 6331 N N . VAL A 1 52 ? 0.269 0.175 -0.795 1.00 0.00 695 VAL A N 5
ATOM 6332 C CA . VAL A 1 52 ? 1.256 -0.169 0.223 1.00 0.00 695 VAL A CA 5
ATOM 6333 C C . VAL A 1 52 ? 0.649 -1.065 1.296 1.00 0.00 695 VAL A C 5
ATOM 6334 O O . VAL A 1 52 ? -0.570 -1.120 1.459 1.00 0.00 695 VAL A O 5
ATOM 6347 N N . VAL A 1 53 ? 1.509 -1.767 2.029 1.00 0.00 696 VAL A N 5
ATOM 6348 C CA . VAL A 1 53 ? 1.058 -2.660 3.089 1.00 0.00 696 VAL A CA 5
ATOM 6349 C C . VAL A 1 53 ? 2.057 -2.694 4.240 1.00 0.00 696 VAL A C 5
ATOM 6350 O O . VAL A 1 53 ? 3.190 -3.149 4.081 1.00 0.00 696 VAL A O 5
ATOM 6363 N N . LYS A 1 54 ? 1.629 -2.211 5.402 1.00 0.00 697 LYS A N 5
ATOM 6364 C CA . LYS A 1 54 ? 2.484 -2.188 6.583 1.00 0.00 697 LYS A CA 5
ATOM 6365 C C . LYS A 1 54 ? 2.214 -3.396 7.474 1.00 0.00 697 LYS A C 5
ATOM 6366 O O . LYS A 1 54 ? 1.064 -3.782 7.683 1.00 0.00 697 LYS A O 5
ATOM 6385 N N . PHE A 1 55 ? 3.282 -3.988 7.999 1.00 0.00 698 PHE A N 5
ATOM 6386 C CA . PHE A 1 55 ? 3.160 -5.152 8.869 1.00 0.00 698 PHE A CA 5
ATOM 6387 C C . PHE A 1 55 ? 3.677 -4.841 10.270 1.00 0.00 698 PHE A C 5
ATOM 6388 O O . PHE A 1 55 ? 4.374 -3.848 10.479 1.00 0.00 698 PHE A O 5
ATOM 6405 N N . GLU A 1 56 ? 3.330 -5.697 11.226 1.00 0.00 699 GLU A N 5
ATOM 6406 C CA . GLU A 1 56 ? 3.758 -5.512 12.608 1.00 0.00 699 GLU A CA 5
ATOM 6407 C C . GLU A 1 56 ? 5.253 -5.784 12.756 1.00 0.00 699 GLU A C 5
ATOM 6408 O O . GLU A 1 56 ? 5.961 -5.057 13.453 1.00 0.00 699 GLU A O 5
ATOM 6420 N N . SER A 1 57 ? 5.725 -6.836 12.095 1.00 0.00 700 SER A N 5
ATOM 6421 C CA . SER A 1 57 ? 7.134 -7.207 12.155 1.00 0.00 700 SER A CA 5
ATOM 6422 C C . SER A 1 57 ? 7.801 -7.032 10.794 1.00 0.00 700 SER A C 5
ATOM 6423 O O . SER A 1 57 ? 7.174 -7.173 9.744 1.00 0.00 700 SER A O 5
ATOM 6431 N N . PRO A 1 58 ? 9.104 -6.717 10.812 1.00 0.00 701 PRO A N 5
ATOM 6432 C CA . PRO A 1 58 ? 9.886 -6.516 9.588 1.00 0.00 701 PRO A CA 5
ATOM 6433 C C . PRO A 1 58 ? 10.110 -7.816 8.823 1.00 0.00 701 PRO A C 5
ATOM 6434 O O . PRO A 1 58 ? 10.164 -7.822 7.594 1.00 0.00 701 PRO A O 5
ATOM 6445 N N . GLU A 1 59 ? 10.239 -8.916 9.559 1.00 0.00 702 GLU A N 5
ATOM 6446 C CA . GLU A 1 59 ? 10.457 -10.222 8.947 1.00 0.00 702 GLU A CA 5
ATOM 6447 C C . GLU A 1 59 ? 9.281 -10.608 8.055 1.00 0.00 702 GLU A C 5
ATOM 6448 O O . GLU A 1 59 ? 9.467 -11.128 6.954 1.00 0.00 702 GLU A O 5
ATOM 6460 N N . VAL A 1 60 ? 8.070 -10.350 8.538 1.00 0.00 703 VAL A N 5
ATOM 6461 C CA . VAL A 1 60 ? 6.863 -10.670 7.785 1.00 0.00 703 VAL A CA 5
ATOM 6462 C C . VAL A 1 60 ? 6.890 -10.025 6.403 1.00 0.00 703 VAL A C 5
ATOM 6463 O O . VAL A 1 60 ? 6.848 -10.714 5.385 1.00 0.00 703 VAL A O 5
ATOM 6476 N N . ALA A 1 61 ? 6.961 -8.698 6.377 1.00 0.00 704 ALA A N 5
ATOM 6477 C CA . ALA A 1 61 ? 6.997 -7.960 5.121 1.00 0.00 704 ALA A CA 5
ATOM 6478 C C . ALA A 1 61 ? 7.853 -8.681 4.085 1.00 0.00 704 ALA A C 5
ATOM 6479 O O . ALA A 1 61 ? 7.362 -9.075 3.027 1.00 0.00 704 ALA A O 5
ATOM 6486 N N . GLU A 1 62 ? 9.135 -8.848 4.396 1.00 0.00 705 GLU A N 5
ATOM 6487 C CA . GLU A 1 62 ? 10.058 -9.520 3.489 1.00 0.00 705 GLU A CA 5
ATOM 6488 C C . GLU A 1 62 ? 9.428 -10.782 2.907 1.00 0.00 705 GLU A C 5
ATOM 6489 O O . GLU A 1 62 ? 9.582 -11.076 1.722 1.00 0.00 705 GLU A O 5
ATOM 6501 N N . ARG A 1 63 ? 8.718 -11.525 3.750 1.00 0.00 706 ARG A N 5
ATOM 6502 C CA . ARG A 1 63 ? 8.065 -12.756 3.321 1.00 0.00 706 ARG A CA 5
ATOM 6503 C C . ARG A 1 63 ? 6.938 -12.459 2.337 1.00 0.00 706 ARG A C 5
ATOM 6504 O O . ARG A 1 63 ? 6.950 -12.934 1.202 1.00 0.00 706 ARG A O 5
ATOM 6525 N N . ALA A 1 64 ? 5.964 -11.670 2.780 1.00 0.00 707 ALA A N 5
ATOM 6526 C CA . ALA A 1 64 ? 4.830 -11.309 1.939 1.00 0.00 707 ALA A CA 5
ATOM 6527 C C . ALA A 1 64 ? 5.292 -10.884 0.549 1.00 0.00 707 ALA A C 5
ATOM 6528 O O . ALA A 1 64 ? 4.707 -11.283 -0.459 1.00 0.00 707 ALA A O 5
ATOM 6535 N N . CYS A 1 65 ? 6.342 -10.072 0.502 1.00 0.00 708 CYS A N 5
ATOM 6536 C CA . CYS A 1 65 ? 6.881 -9.591 -0.765 1.00 0.00 708 CYS A CA 5
ATOM 6537 C C . CYS A 1 65 ? 7.123 -10.750 -1.728 1.00 0.00 708 CYS A C 5
ATOM 6538 O O . CYS A 1 65 ? 6.845 -10.646 -2.922 1.00 0.00 708 CYS A O 5
ATOM 6546 N N . ARG A 1 66 ? 7.644 -11.852 -1.199 1.00 0.00 709 ARG A N 5
ATOM 6547 C CA . ARG A 1 66 ? 7.927 -13.029 -2.011 1.00 0.00 709 ARG A CA 5
ATOM 6548 C C . ARG A 1 66 ? 6.668 -13.870 -2.207 1.00 0.00 709 ARG A C 5
ATOM 6549 O O . ARG A 1 66 ? 6.445 -14.430 -3.279 1.00 0.00 709 ARG A O 5
ATOM 6570 N N . MET A 1 67 ? 5.850 -13.953 -1.163 1.00 0.00 710 MET A N 5
ATOM 6571 C CA . MET A 1 67 ? 4.614 -14.724 -1.220 1.00 0.00 710 MET A CA 5
ATOM 6572 C C . MET A 1 67 ? 3.574 -14.020 -2.085 1.00 0.00 710 MET A C 5
ATOM 6573 O O . MET A 1 67 ? 2.528 -14.587 -2.399 1.00 0.00 710 MET A O 5
ATOM 6587 N N . MET A 1 68 ? 3.868 -12.781 -2.466 1.00 0.00 711 MET A N 5
ATOM 6588 C CA . MET A 1 68 ? 2.957 -12.001 -3.295 1.00 0.00 711 MET A CA 5
ATOM 6589 C C . MET A 1 68 ? 3.626 -11.596 -4.605 1.00 0.00 711 MET A C 5
ATOM 6590 O O . MET A 1 68 ? 2.980 -11.541 -5.651 1.00 0.00 711 MET A O 5
ATOM 6604 N N . ASN A 1 69 ? 4.923 -11.314 -4.539 1.00 0.00 712 ASN A N 5
ATOM 6605 C CA . ASN A 1 69 ? 5.679 -10.913 -5.721 1.00 0.00 712 ASN A CA 5
ATOM 6606 C C . ASN A 1 69 ? 5.272 -11.744 -6.934 1.00 0.00 712 ASN A C 5
ATOM 6607 O O . ASN A 1 69 ? 5.535 -12.944 -6.995 1.00 0.00 712 ASN A O 5
ATOM 6618 N N . GLY A 1 70 ? 4.628 -11.095 -7.900 1.00 0.00 713 GLY A N 5
ATOM 6619 C CA . GLY A 1 70 ? 4.195 -11.788 -9.099 1.00 0.00 713 GLY A CA 5
ATOM 6620 C C . GLY A 1 70 ? 2.854 -12.471 -8.922 1.00 0.00 713 GLY A C 5
ATOM 6621 O O . GLY A 1 70 ? 2.507 -13.379 -9.678 1.00 0.00 713 GLY A O 5
ATOM 6625 N N . MET A 1 71 ? 2.098 -12.036 -7.919 1.00 0.00 714 MET A N 5
ATOM 6626 C CA . MET A 1 71 ? 0.787 -12.613 -7.645 1.00 0.00 714 MET A CA 5
ATOM 6627 C C . MET A 1 71 ? -0.207 -12.250 -8.744 1.00 0.00 714 MET A C 5
ATOM 6628 O O . MET A 1 71 ? -0.836 -11.193 -8.702 1.00 0.00 714 MET A O 5
ATOM 6642 N N . LYS A 1 72 ? -0.344 -13.134 -9.727 1.00 0.00 715 LYS A N 5
ATOM 6643 C CA . LYS A 1 72 ? -1.261 -12.909 -10.837 1.00 0.00 715 LYS A CA 5
ATOM 6644 C C . LYS A 1 72 ? -2.653 -12.545 -10.328 1.00 0.00 715 LYS A C 5
ATOM 6645 O O . LYS A 1 72 ? -3.435 -13.419 -9.952 1.00 0.00 715 LYS A O 5
ATOM 6664 N N . LEU A 1 73 ? -2.955 -11.251 -10.318 1.00 0.00 716 LEU A N 5
ATOM 6665 C CA . LEU A 1 73 ? -4.253 -10.772 -9.857 1.00 0.00 716 LEU A CA 5
ATOM 6666 C C . LEU A 1 73 ? -5.172 -10.469 -11.035 1.00 0.00 716 LEU A C 5
ATOM 6667 O O . LEU A 1 73 ? -4.788 -9.767 -11.970 1.00 0.00 716 LEU A O 5
ATOM 6683 N N . SER A 1 74 ? -6.389 -11.002 -10.982 1.00 0.00 717 SER A N 5
ATOM 6684 C CA . SER A 1 74 ? -7.363 -10.791 -12.047 1.00 0.00 717 SER A CA 5
ATOM 6685 C C . SER A 1 74 ? -6.680 -10.763 -13.411 1.00 0.00 717 SER A C 5
ATOM 6686 O O . SER A 1 74 ? -7.042 -9.973 -14.282 1.00 0.00 717 SER A O 5
ATOM 6694 N N . GLY A 1 75 ? -5.689 -11.631 -13.587 1.00 0.00 718 GLY A N 5
ATOM 6695 C CA . GLY A 1 75 ? -4.970 -11.690 -14.847 1.00 0.00 718 GLY A CA 5
ATOM 6696 C C . GLY A 1 75 ? -3.977 -10.556 -15.001 1.00 0.00 718 GLY A C 5
ATOM 6697 O O . GLY A 1 75 ? -3.790 -10.031 -16.099 1.00 0.00 718 GLY A O 5
ATOM 6701 N N . ARG A 1 76 ? -3.339 -10.177 -13.899 1.00 0.00 719 ARG A N 5
ATOM 6702 C CA . ARG A 1 76 ? -2.361 -9.095 -13.916 1.00 0.00 719 ARG A CA 5
ATOM 6703 C C . ARG A 1 76 ? -1.254 -9.347 -12.895 1.00 0.00 719 ARG A C 5
ATOM 6704 O O . ARG A 1 76 ? -1.505 -9.383 -11.691 1.00 0.00 719 ARG A O 5
ATOM 6725 N N . GLU A 1 77 ? -0.031 -9.519 -13.387 1.00 0.00 720 GLU A N 5
ATOM 6726 C CA . GLU A 1 77 ? 1.112 -9.769 -12.517 1.00 0.00 720 GLU A CA 5
ATOM 6727 C C . GLU A 1 77 ? 1.489 -8.511 -11.740 1.00 0.00 720 GLU A C 5
ATOM 6728 O O . GLU A 1 77 ? 1.767 -7.465 -12.327 1.00 0.00 720 GLU A O 5
ATOM 6740 N N . ILE A 1 78 ? 1.495 -8.621 -10.415 1.00 0.00 721 ILE A N 5
ATOM 6741 C CA . ILE A 1 78 ? 1.838 -7.493 -9.557 1.00 0.00 721 ILE A CA 5
ATOM 6742 C C . ILE A 1 78 ? 3.287 -7.577 -9.092 1.00 0.00 721 ILE A C 5
ATOM 6743 O O . ILE A 1 78 ? 3.879 -8.656 -9.064 1.00 0.00 721 ILE A O 5
ATOM 6759 N N . ASP A 1 79 ? 3.853 -6.432 -8.726 1.00 0.00 722 ASP A N 5
ATOM 6760 C CA . ASP A 1 79 ? 5.233 -6.375 -8.259 1.00 0.00 722 ASP A CA 5
ATOM 6761 C C . ASP A 1 79 ? 5.295 -5.923 -6.804 1.00 0.00 722 ASP A C 5
ATOM 6762 O O . ASP A 1 79 ? 5.053 -4.756 -6.494 1.00 0.00 722 ASP A O 5
ATOM 6771 N N . VAL A 1 80 ? 5.621 -6.854 -5.913 1.00 0.00 723 VAL A N 5
ATOM 6772 C CA . VAL A 1 80 ? 5.716 -6.551 -4.490 1.00 0.00 723 VAL A CA 5
ATOM 6773 C C . VAL A 1 80 ? 7.168 -6.527 -4.028 1.00 0.00 723 VAL A C 5
ATOM 6774 O O . VAL A 1 80 ? 7.959 -7.399 -4.389 1.00 0.00 723 VAL A O 5
ATOM 6787 N N . ARG A 1 81 ? 7.513 -5.524 -3.228 1.00 0.00 724 ARG A N 5
ATOM 6788 C CA . ARG A 1 81 ? 8.871 -5.386 -2.717 1.00 0.00 724 ARG A CA 5
ATOM 6789 C C . ARG A 1 81 ? 8.892 -4.531 -1.452 1.00 0.00 724 ARG A C 5
ATOM 6790 O O . ARG A 1 81 ? 7.915 -3.853 -1.133 1.00 0.00 724 ARG A O 5
ATOM 6811 N N . ILE A 1 82 ? 10.011 -4.570 -0.737 1.00 0.00 725 ILE A N 5
ATOM 6812 C CA . ILE A 1 82 ? 10.160 -3.800 0.491 1.00 0.00 725 ILE A CA 5
ATOM 6813 C C . ILE A 1 82 ? 10.058 -2.303 0.217 1.00 0.00 725 ILE A C 5
ATOM 6814 O O . ILE A 1 82 ? 10.609 -1.802 -0.763 1.00 0.00 725 ILE A O 5
ATOM 6830 N N . ASP A 1 83 ? 9.350 -1.594 1.090 1.00 0.00 726 ASP A N 5
ATOM 6831 C CA . ASP A 1 83 ? 9.178 -0.154 0.944 1.00 0.00 726 ASP A CA 5
ATOM 6832 C C . ASP A 1 83 ? 10.316 0.601 1.624 1.00 0.00 726 ASP A C 5
ATOM 6833 O O . ASP A 1 83 ? 10.206 0.994 2.786 1.00 0.00 726 ASP A O 5
ATOM 6842 N N . ARG A 1 84 ? 11.408 0.800 0.893 1.00 0.00 727 ARG A N 5
ATOM 6843 C CA . ARG A 1 84 ? 12.566 1.505 1.427 1.00 0.00 727 ARG A CA 5
ATOM 6844 C C . ARG A 1 84 ? 12.195 2.926 1.840 1.00 0.00 727 ARG A C 5
ATOM 6845 O O . ARG A 1 84 ? 12.236 3.271 3.020 1.00 0.00 727 ARG A O 5
ATOM 6866 N N . ASN A 1 85 ? 11.833 3.747 0.858 1.00 0.00 728 ASN A N 5
ATOM 6867 C CA . ASN A 1 85 ? 11.456 5.131 1.119 1.00 0.00 728 ASN A CA 5
ATOM 6868 C C . ASN A 1 85 ? 10.058 5.208 1.725 1.00 0.00 728 ASN A C 5
ATOM 6869 O O . ASN A 1 85 ? 9.065 5.329 1.008 1.00 0.00 728 ASN A O 5
ATOM 6880 N N . ALA A 1 86 ? 9.989 5.139 3.051 1.00 0.00 729 ALA A N 5
ATOM 6881 C CA . ALA A 1 86 ? 8.714 5.204 3.754 1.00 0.00 729 ALA A CA 5
ATOM 6882 C C . ALA A 1 86 ? 8.831 6.036 5.027 1.00 0.00 729 ALA A C 5
ATOM 6883 O O . ALA A 1 86 ? 9.458 5.616 5.999 1.00 0.00 729 ALA A O 5
ATOM 6890 N N . SER A 1 87 ? 8.224 7.219 5.013 1.00 0.00 730 SER A N 5
ATOM 6891 C CA . SER A 1 87 ? 8.263 8.112 6.165 1.00 0.00 730 SER A CA 5
ATOM 6892 C C . SER A 1 87 ? 6.854 8.441 6.646 1.00 0.00 730 SER A C 5
ATOM 6893 O O . SER A 1 87 ? 6.445 8.032 7.732 1.00 0.00 730 SER A O 5
ATOM 6901 N N . GLY A 1 88 ? 6.114 9.184 5.829 1.00 0.00 731 GLY A N 5
ATOM 6902 C CA . GLY A 1 88 ? 4.758 9.557 6.187 1.00 0.00 731 GLY A CA 5
ATOM 6903 C C . GLY A 1 88 ? 4.511 11.046 6.051 1.00 0.00 731 GLY A C 5
ATOM 6904 O O . GLY A 1 88 ? 5.420 11.824 5.761 1.00 0.00 731 GLY A O 5
ATOM 6908 N N . PRO A 1 89 ? 3.253 11.462 6.261 1.00 0.00 732 PRO A N 5
ATOM 6909 C CA . PRO A 1 89 ? 2.859 12.871 6.164 1.00 0.00 732 PRO A CA 5
ATOM 6910 C C . PRO A 1 89 ? 3.432 13.713 7.299 1.00 0.00 732 PRO A C 5
ATOM 6911 O O . PRO A 1 89 ? 3.193 14.918 7.372 1.00 0.00 732 PRO A O 5
ATOM 6922 N N . SER A 1 90 ? 4.188 13.070 8.183 1.00 0.00 733 SER A N 5
ATOM 6923 C CA . SER A 1 90 ? 4.792 13.759 9.317 1.00 0.00 733 SER A CA 5
ATOM 6924 C C . SER A 1 90 ? 5.189 15.183 8.939 1.00 0.00 733 SER A C 5
ATOM 6925 O O . SER A 1 90 ? 6.237 15.408 8.335 1.00 0.00 733 SER A O 5
ATOM 6933 N N . SER A 1 91 ? 4.341 16.142 9.299 1.00 0.00 734 SER A N 5
ATOM 6934 C CA . SER A 1 91 ? 4.600 17.544 8.995 1.00 0.00 734 SER A CA 5
ATOM 6935 C C . SER A 1 91 ? 5.384 18.209 10.122 1.00 0.00 734 SER A C 5
ATOM 6936 O O . SER A 1 91 ? 6.285 19.010 9.878 1.00 0.00 734 SER A O 5
ATOM 6944 N N . GLY A 1 92 ? 5.034 17.869 11.359 1.00 0.00 735 GLY A N 5
ATOM 6945 C CA . GLY A 1 92 ? 5.714 18.442 12.506 1.00 0.00 735 GLY A CA 5
ATOM 6946 C C . GLY A 1 92 ? 4.955 18.221 13.800 1.00 0.00 735 GLY A C 5
ATOM 6947 O O . GLY A 1 92 ? 5.438 18.567 14.878 1.00 0.00 735 GLY A O 5
ATOM 6951 N N . GLY A 1 1 ? 24.842 0.864 15.379 1.00 0.00 644 GLY A N 6
ATOM 6952 C CA . GLY A 1 1 ? 23.895 1.951 15.212 1.00 0.00 644 GLY A CA 6
ATOM 6953 C C . GLY A 1 1 ? 22.773 1.905 16.231 1.00 0.00 644 GLY A C 6
ATOM 6954 O O . GLY A 1 1 ? 22.926 2.384 17.354 1.00 0.00 644 GLY A O 6
ATOM 6958 N N . SER A 1 2 ? 21.643 1.327 15.838 1.00 0.00 645 SER A N 6
ATOM 6959 C CA . SER A 1 2 ? 20.488 1.225 16.723 1.00 0.00 645 SER A CA 6
ATOM 6960 C C . SER A 1 2 ? 20.066 -0.230 16.900 1.00 0.00 645 SER A C 6
ATOM 6961 O O . SER A 1 2 ? 20.625 -1.130 16.274 1.00 0.00 645 SER A O 6
ATOM 6969 N N . SER A 1 3 ? 19.076 -0.452 17.757 1.00 0.00 646 SER A N 6
ATOM 6970 C CA . SER A 1 3 ? 18.580 -1.798 18.021 1.00 0.00 646 SER A CA 6
ATOM 6971 C C . SER A 1 3 ? 18.227 -2.511 16.719 1.00 0.00 646 SER A C 6
ATOM 6972 O O . SER A 1 3 ? 17.151 -2.306 16.157 1.00 0.00 646 SER A O 6
ATOM 6980 N N . GLY A 1 4 ? 19.142 -3.351 16.244 1.00 0.00 647 GLY A N 6
ATOM 6981 C CA . GLY A 1 4 ? 18.910 -4.083 15.012 1.00 0.00 647 GLY A CA 6
ATOM 6982 C C . GLY A 1 4 ? 19.316 -3.293 13.784 1.00 0.00 647 GLY A C 6
ATOM 6983 O O . GLY A 1 4 ? 19.288 -2.062 13.791 1.00 0.00 647 GLY A O 6
ATOM 6987 N N . SER A 1 5 ? 19.696 -4.002 12.726 1.00 0.00 648 SER A N 6
ATOM 6988 C CA . SER A 1 5 ? 20.116 -3.359 11.486 1.00 0.00 648 SER A CA 6
ATOM 6989 C C . SER A 1 5 ? 18.946 -3.240 10.513 1.00 0.00 648 SER A C 6
ATOM 6990 O O . SER A 1 5 ? 18.651 -2.156 10.010 1.00 0.00 648 SER A O 6
ATOM 6998 N N . SER A 1 6 ? 18.284 -4.362 10.253 1.00 0.00 649 SER A N 6
ATOM 6999 C CA . SER A 1 6 ? 17.149 -4.386 9.338 1.00 0.00 649 SER A CA 6
ATOM 7000 C C . SER A 1 6 ? 15.900 -3.818 10.006 1.00 0.00 649 SER A C 6
ATOM 7001 O O . SER A 1 6 ? 15.874 -3.602 11.217 1.00 0.00 649 SER A O 6
ATOM 7009 N N . GLY A 1 7 ? 14.866 -3.577 9.206 1.00 0.00 650 GLY A N 6
ATOM 7010 C CA . GLY A 1 7 ? 13.628 -3.036 9.737 1.00 0.00 650 GLY A CA 6
ATOM 7011 C C . GLY A 1 7 ? 12.608 -2.751 8.652 1.00 0.00 650 GLY A C 6
ATOM 7012 O O . GLY A 1 7 ? 11.954 -1.709 8.665 1.00 0.00 650 GLY A O 6
ATOM 7016 N N . ALA A 1 8 ? 12.474 -3.679 7.710 1.00 0.00 651 ALA A N 6
ATOM 7017 C CA . ALA A 1 8 ? 11.527 -3.522 6.613 1.00 0.00 651 ALA A CA 6
ATOM 7018 C C . ALA A 1 8 ? 10.165 -4.105 6.976 1.00 0.00 651 ALA A C 6
ATOM 7019 O O . ALA A 1 8 ? 9.942 -5.310 6.851 1.00 0.00 651 ALA A O 6
ATOM 7026 N N . CYS A 1 9 ? 9.259 -3.244 7.426 1.00 0.00 652 CYS A N 6
ATOM 7027 C CA . CYS A 1 9 ? 7.919 -3.675 7.809 1.00 0.00 652 CYS A CA 6
ATOM 7028 C C . CYS A 1 9 ? 6.900 -3.294 6.740 1.00 0.00 652 CYS A C 6
ATOM 7029 O O . CYS A 1 9 ? 5.900 -3.986 6.550 1.00 0.00 652 CYS A O 6
ATOM 7037 N N . GLN A 1 10 ? 7.160 -2.190 6.048 1.00 0.00 653 GLN A N 6
ATOM 7038 C CA . GLN A 1 10 ? 6.263 -1.717 5.000 1.00 0.00 653 GLN A CA 6
ATOM 7039 C C . GLN A 1 10 ? 6.710 -2.222 3.632 1.00 0.00 653 GLN A C 6
ATOM 7040 O O . GLN A 1 10 ? 7.895 -2.470 3.408 1.00 0.00 653 GLN A O 6
ATOM 7054 N N . ILE A 1 11 ? 5.754 -2.373 2.722 1.00 0.00 654 ILE A N 6
ATOM 7055 C CA . ILE A 1 11 ? 6.049 -2.849 1.376 1.00 0.00 654 ILE A CA 6
ATOM 7056 C C . ILE A 1 11 ? 5.306 -2.028 0.328 1.00 0.00 654 ILE A C 6
ATOM 7057 O O . ILE A 1 11 ? 4.493 -1.165 0.661 1.00 0.00 654 ILE A O 6
ATOM 7073 N N . PHE A 1 12 ? 5.589 -2.303 -0.941 1.00 0.00 655 PHE A N 6
ATOM 7074 C CA . PHE A 1 12 ? 4.946 -1.591 -2.039 1.00 0.00 655 PHE A CA 6
ATOM 7075 C C . PHE A 1 12 ? 4.338 -2.569 -3.040 1.00 0.00 655 PHE A C 6
ATOM 7076 O O . PHE A 1 12 ? 4.751 -3.726 -3.124 1.00 0.00 655 PHE A O 6
ATOM 7093 N N . VAL A 1 13 ? 3.353 -2.096 -3.797 1.00 0.00 656 VAL A N 6
ATOM 7094 C CA . VAL A 1 13 ? 2.687 -2.928 -4.792 1.00 0.00 656 VAL A CA 6
ATOM 7095 C C . VAL A 1 13 ? 2.388 -2.135 -6.060 1.00 0.00 656 VAL A C 6
ATOM 7096 O O . VAL A 1 13 ? 2.194 -0.920 -6.013 1.00 0.00 656 VAL A O 6
ATOM 7109 N N . ARG A 1 14 ? 2.354 -2.831 -7.191 1.00 0.00 657 ARG A N 6
ATOM 7110 C CA . ARG A 1 14 ? 2.080 -2.192 -8.473 1.00 0.00 657 ARG A CA 6
ATOM 7111 C C . ARG A 1 14 ? 1.347 -3.146 -9.411 1.00 0.00 657 ARG A C 6
ATOM 7112 O O . ARG A 1 14 ? 1.435 -4.364 -9.265 1.00 0.00 657 ARG A O 6
ATOM 7133 N N . ASN A 1 15 ? 0.623 -2.583 -10.373 1.00 0.00 658 ASN A N 6
ATOM 7134 C CA . ASN A 1 15 ? -0.126 -3.384 -11.334 1.00 0.00 658 ASN A CA 6
ATOM 7135 C C . ASN A 1 15 ? -1.307 -4.078 -10.661 1.00 0.00 658 ASN A C 6
ATOM 7136 O O . ASN A 1 15 ? -1.544 -5.268 -10.872 1.00 0.00 658 ASN A O 6
ATOM 7147 N N . LEU A 1 16 ? -2.044 -3.327 -9.850 1.00 0.00 659 LEU A N 6
ATOM 7148 C CA . LEU A 1 16 ? -3.201 -3.869 -9.146 1.00 0.00 659 LEU A CA 6
ATOM 7149 C C . LEU A 1 16 ? -4.484 -3.610 -9.928 1.00 0.00 659 LEU A C 6
ATOM 7150 O O . LEU A 1 16 ? -4.655 -2.569 -10.562 1.00 0.00 659 LEU A O 6
ATOM 7166 N N . PRO A 1 17 ? -5.411 -4.579 -9.881 1.00 0.00 660 PRO A N 6
ATOM 7167 C CA . PRO A 1 17 ? -6.697 -4.477 -10.578 1.00 0.00 660 PRO A CA 6
ATOM 7168 C C . PRO A 1 17 ? -7.386 -3.140 -10.332 1.00 0.00 660 PRO A C 6
ATOM 7169 O O . PRO A 1 17 ? -7.431 -2.651 -9.202 1.00 0.00 660 PRO A O 6
ATOM 7180 N N . PHE A 1 18 ? -7.922 -2.551 -11.396 1.00 0.00 661 PHE A N 6
ATOM 7181 C CA . PHE A 1 18 ? -8.609 -1.268 -11.295 1.00 0.00 661 PHE A CA 6
ATOM 7182 C C . PHE A 1 18 ? -9.679 -1.308 -10.208 1.00 0.00 661 PHE A C 6
ATOM 7183 O O . PHE A 1 18 ? -9.934 -0.309 -9.536 1.00 0.00 661 PHE A O 6
ATOM 7200 N N . ASP A 1 19 ? -10.303 -2.469 -10.043 1.00 0.00 662 ASP A N 6
ATOM 7201 C CA . ASP A 1 19 ? -11.345 -2.641 -9.038 1.00 0.00 662 ASP A CA 6
ATOM 7202 C C . ASP A 1 19 ? -10.738 -2.836 -7.652 1.00 0.00 662 ASP A C 6
ATOM 7203 O O . ASP A 1 19 ? -11.336 -2.464 -6.643 1.00 0.00 662 ASP A O 6
ATOM 7212 N N . PHE A 1 20 ? -9.546 -3.423 -7.612 1.00 0.00 663 PHE A N 6
ATOM 7213 C CA . PHE A 1 20 ? -8.858 -3.669 -6.350 1.00 0.00 663 PHE A CA 6
ATOM 7214 C C . PHE A 1 20 ? -9.046 -2.498 -5.390 1.00 0.00 663 PHE A C 6
ATOM 7215 O O . PHE A 1 20 ? -8.745 -1.351 -5.724 1.00 0.00 663 PHE A O 6
ATOM 7232 N N . THR A 1 21 ? -9.547 -2.794 -4.195 1.00 0.00 664 THR A N 6
ATOM 7233 C CA . THR A 1 21 ? -9.777 -1.768 -3.186 1.00 0.00 664 THR A CA 6
ATOM 7234 C C . THR A 1 21 ? -8.797 -1.905 -2.027 1.00 0.00 664 THR A C 6
ATOM 7235 O O . THR A 1 21 ? -7.990 -2.835 -1.991 1.00 0.00 664 THR A O 6
ATOM 7246 N N . TRP A 1 22 ? -8.872 -0.976 -1.082 1.00 0.00 665 TRP A N 6
ATOM 7247 C CA . TRP A 1 22 ? -7.991 -0.995 0.080 1.00 0.00 665 TRP A CA 6
ATOM 7248 C C . TRP A 1 22 ? -8.311 -2.178 0.988 1.00 0.00 665 TRP A C 6
ATOM 7249 O O . TRP A 1 22 ? -7.421 -2.933 1.379 1.00 0.00 665 TRP A O 6
ATOM 7270 N N . LYS A 1 23 ? -9.589 -2.334 1.320 1.00 0.00 666 LYS A N 6
ATOM 7271 C CA . LYS A 1 23 ? -10.028 -3.426 2.180 1.00 0.00 666 LYS A CA 6
ATOM 7272 C C . LYS A 1 23 ? -9.521 -4.767 1.660 1.00 0.00 666 LYS A C 6
ATOM 7273 O O . LYS A 1 23 ? -8.985 -5.575 2.418 1.00 0.00 666 LYS A O 6
ATOM 7292 N N . MET A 1 24 ? -9.692 -4.996 0.362 1.00 0.00 667 MET A N 6
ATOM 7293 C CA . MET A 1 24 ? -9.249 -6.238 -0.260 1.00 0.00 667 MET A CA 6
ATOM 7294 C C . MET A 1 24 ? -7.730 -6.364 -0.200 1.00 0.00 667 MET A C 6
ATOM 7295 O O . MET A 1 24 ? -7.195 -7.449 0.034 1.00 0.00 667 MET A O 6
ATOM 7309 N N . LEU A 1 25 ? -7.039 -5.249 -0.412 1.00 0.00 668 LEU A N 6
ATOM 7310 C CA . LEU A 1 25 ? -5.581 -5.235 -0.382 1.00 0.00 668 LEU A CA 6
ATOM 7311 C C . LEU A 1 25 ? -5.058 -5.764 0.949 1.00 0.00 668 LEU A C 6
ATOM 7312 O O . LEU A 1 25 ? -4.146 -6.591 0.987 1.00 0.00 668 LEU A O 6
ATOM 7328 N N . LYS A 1 26 ? -5.643 -5.283 2.042 1.00 0.00 669 LYS A N 6
ATOM 7329 C CA . LYS A 1 26 ? -5.240 -5.710 3.377 1.00 0.00 669 LYS A CA 6
ATOM 7330 C C . LYS A 1 26 ? -5.480 -7.204 3.566 1.00 0.00 669 LYS A C 6
ATOM 7331 O O . LYS A 1 26 ? -4.544 -7.967 3.806 1.00 0.00 669 LYS A O 6
ATOM 7350 N N . ASP A 1 27 ? -6.738 -7.615 3.455 1.00 0.00 670 ASP A N 6
ATOM 7351 C CA . ASP A 1 27 ? -7.100 -9.019 3.612 1.00 0.00 670 ASP A CA 6
ATOM 7352 C C . ASP A 1 27 ? -6.287 -9.899 2.667 1.00 0.00 670 ASP A C 6
ATOM 7353 O O . ASP A 1 27 ? -6.043 -11.072 2.950 1.00 0.00 670 ASP A O 6
ATOM 7362 N N . LYS A 1 28 ? -5.871 -9.325 1.544 1.00 0.00 671 LYS A N 6
ATOM 7363 C CA . LYS A 1 28 ? -5.085 -10.055 0.556 1.00 0.00 671 LYS A CA 6
ATOM 7364 C C . LYS A 1 28 ? -3.712 -10.416 1.113 1.00 0.00 671 LYS A C 6
ATOM 7365 O O . LYS A 1 28 ? -3.200 -11.509 0.870 1.00 0.00 671 LYS A O 6
ATOM 7384 N N . PHE A 1 29 ? -3.120 -9.490 1.861 1.00 0.00 672 PHE A N 6
ATOM 7385 C CA . PHE A 1 29 ? -1.805 -9.711 2.452 1.00 0.00 672 PHE A CA 6
ATOM 7386 C C . PHE A 1 29 ? -1.931 -10.321 3.845 1.00 0.00 672 PHE A C 6
ATOM 7387 O O . PHE A 1 29 ? -0.944 -10.761 4.433 1.00 0.00 672 PHE A O 6
ATOM 7404 N N . ASN A 1 30 ? -3.154 -10.344 4.366 1.00 0.00 673 ASN A N 6
ATOM 7405 C CA . ASN A 1 30 ? -3.410 -10.899 5.691 1.00 0.00 673 ASN A CA 6
ATOM 7406 C C . ASN A 1 30 ? -2.883 -12.327 5.793 1.00 0.00 673 ASN A C 6
ATOM 7407 O O . ASN A 1 30 ? -2.444 -12.761 6.858 1.00 0.00 673 ASN A O 6
ATOM 7418 N N . GLU A 1 31 ? -2.929 -13.050 4.679 1.00 0.00 674 GLU A N 6
ATOM 7419 C CA . GLU A 1 31 ? -2.456 -14.429 4.645 1.00 0.00 674 GLU A CA 6
ATOM 7420 C C . GLU A 1 31 ? -0.988 -14.511 5.054 1.00 0.00 674 GLU A C 6
ATOM 7421 O O . GLU A 1 31 ? -0.538 -15.524 5.592 1.00 0.00 674 GLU A O 6
ATOM 7433 N N . CYS A 1 32 ? -0.247 -13.440 4.794 1.00 0.00 675 CYS A N 6
ATOM 7434 C CA . CYS A 1 32 ? 1.171 -13.391 5.133 1.00 0.00 675 CYS A CA 6
ATOM 7435 C C . CYS A 1 32 ? 1.366 -13.031 6.602 1.00 0.00 675 CYS A C 6
ATOM 7436 O O . CYS A 1 32 ? 2.050 -13.739 7.340 1.00 0.00 675 CYS A O 6
ATOM 7444 N N . GLY A 1 33 ? 0.760 -11.924 7.021 1.00 0.00 676 GLY A N 6
ATOM 7445 C CA . GLY A 1 33 ? 0.881 -11.488 8.400 1.00 0.00 676 GLY A CA 6
ATOM 7446 C C . GLY A 1 33 ? -0.198 -10.498 8.792 1.00 0.00 676 GLY A C 6
ATOM 7447 O O . GLY A 1 33 ? -1.064 -10.161 7.984 1.00 0.00 676 GLY A O 6
ATOM 7451 N N . HIS A 1 34 ? -0.147 -10.032 10.036 1.00 0.00 677 HIS A N 6
ATOM 7452 C CA . HIS A 1 34 ? -1.129 -9.075 10.534 1.00 0.00 677 HIS A CA 6
ATOM 7453 C C . HIS A 1 34 ? -0.938 -7.710 9.879 1.00 0.00 677 HIS A C 6
ATOM 7454 O O . HIS A 1 34 ? 0.015 -6.992 10.184 1.00 0.00 677 HIS A O 6
ATOM 7469 N N . VAL A 1 35 ? -1.849 -7.358 8.978 1.00 0.00 678 VAL A N 6
ATOM 7470 C CA . VAL A 1 35 ? -1.781 -6.080 8.281 1.00 0.00 678 VAL A CA 6
ATOM 7471 C C . VAL A 1 35 ? -2.424 -4.969 9.105 1.00 0.00 678 VAL A C 6
ATOM 7472 O O . VAL A 1 35 ? -3.486 -5.158 9.700 1.00 0.00 678 VAL A O 6
ATOM 7485 N N . LEU A 1 36 ? -1.774 -3.811 9.135 1.00 0.00 679 LEU A N 6
ATOM 7486 C CA . LEU A 1 36 ? -2.283 -2.668 9.886 1.00 0.00 679 LEU A CA 6
ATOM 7487 C C . LEU A 1 36 ? -2.618 -1.509 8.952 1.00 0.00 679 LEU A C 6
ATOM 7488 O O . LEU A 1 36 ? -3.755 -1.037 8.916 1.00 0.00 679 LEU A O 6
ATOM 7504 N N . TYR A 1 37 ? -1.623 -1.057 8.198 1.00 0.00 680 TYR A N 6
ATOM 7505 C CA . TYR A 1 37 ? -1.813 0.047 7.264 1.00 0.00 680 TYR A CA 6
ATOM 7506 C C . TYR A 1 37 ? -2.010 -0.470 5.842 1.00 0.00 680 TYR A C 6
ATOM 7507 O O . TYR A 1 37 ? -1.194 -1.234 5.329 1.00 0.00 680 TYR A O 6
ATOM 7525 N N . ALA A 1 38 ? -3.101 -0.047 5.212 1.00 0.00 681 ALA A N 6
ATOM 7526 C CA . ALA A 1 38 ? -3.406 -0.463 3.849 1.00 0.00 681 ALA A CA 6
ATOM 7527 C C . ALA A 1 38 ? -4.304 0.553 3.152 1.00 0.00 681 ALA A C 6
ATOM 7528 O O . ALA A 1 38 ? -5.387 0.876 3.640 1.00 0.00 681 ALA A O 6
ATOM 7535 N N . ASP A 1 39 ? -3.847 1.054 2.009 1.00 0.00 682 ASP A N 6
ATOM 7536 C CA . ASP A 1 39 ? -4.610 2.034 1.245 1.00 0.00 682 ASP A CA 6
ATOM 7537 C C . ASP A 1 39 ? -4.243 1.974 -0.234 1.00 0.00 682 ASP A C 6
ATOM 7538 O O . ASP A 1 39 ? -3.169 1.495 -0.598 1.00 0.00 682 ASP A O 6
ATOM 7547 N N . ILE A 1 40 ? -5.142 2.463 -1.082 1.00 0.00 683 ILE A N 6
ATOM 7548 C CA . ILE A 1 40 ? -4.912 2.465 -2.522 1.00 0.00 683 ILE A CA 6
ATOM 7549 C C . ILE A 1 40 ? -4.614 3.872 -3.028 1.00 0.00 683 ILE A C 6
ATOM 7550 O O . ILE A 1 40 ? -5.376 4.807 -2.782 1.00 0.00 683 ILE A O 6
ATOM 7566 N N . LYS A 1 41 ? -3.500 4.015 -3.739 1.00 0.00 684 LYS A N 6
ATOM 7567 C CA . LYS A 1 41 ? -3.101 5.307 -4.285 1.00 0.00 684 LYS A CA 6
ATOM 7568 C C . LYS A 1 41 ? -3.988 5.697 -5.463 1.00 0.00 684 LYS A C 6
ATOM 7569 O O . LYS A 1 41 ? -4.310 4.866 -6.312 1.00 0.00 684 LYS A O 6
ATOM 7588 N N . MET A 1 42 ? -4.378 6.967 -5.509 1.00 0.00 685 MET A N 6
ATOM 7589 C CA . MET A 1 42 ? -5.225 7.467 -6.586 1.00 0.00 685 MET A CA 6
ATOM 7590 C C . MET A 1 42 ? -4.772 8.852 -7.035 1.00 0.00 685 MET A C 6
ATOM 7591 O O . MET A 1 42 ? -4.132 9.582 -6.278 1.00 0.00 685 MET A O 6
ATOM 7605 N N . GLU A 1 43 ? -5.106 9.207 -8.272 1.00 0.00 686 GLU A N 6
ATOM 7606 C CA . GLU A 1 43 ? -4.732 10.505 -8.822 1.00 0.00 686 GLU A CA 6
ATOM 7607 C C . GLU A 1 43 ? -5.920 11.167 -9.513 1.00 0.00 686 GLU A C 6
ATOM 7608 O O . GLU A 1 43 ? -6.484 10.621 -10.460 1.00 0.00 686 GLU A O 6
ATOM 7620 N N . ASN A 1 44 ? -6.295 12.347 -9.030 1.00 0.00 687 ASN A N 6
ATOM 7621 C CA . ASN A 1 44 ? -7.418 13.084 -9.600 1.00 0.00 687 ASN A CA 6
ATOM 7622 C C . ASN A 1 44 ? -8.651 12.193 -9.716 1.00 0.00 687 ASN A C 6
ATOM 7623 O O . ASN A 1 44 ? -9.399 12.275 -10.689 1.00 0.00 687 ASN A O 6
ATOM 7634 N N . GLY A 1 45 ? -8.856 11.342 -8.716 1.00 0.00 688 GLY A N 6
ATOM 7635 C CA . GLY A 1 45 ? -9.999 10.448 -8.724 1.00 0.00 688 GLY A CA 6
ATOM 7636 C C . GLY A 1 45 ? -9.878 9.362 -9.775 1.00 0.00 688 GLY A C 6
ATOM 7637 O O . GLY A 1 45 ? -10.872 8.958 -10.379 1.00 0.00 688 GLY A O 6
ATOM 7641 N N . LYS A 1 46 ? -8.656 8.888 -9.995 1.00 0.00 689 LYS A N 6
ATOM 7642 C CA . LYS A 1 46 ? -8.407 7.842 -10.980 1.00 0.00 689 LYS A CA 6
ATOM 7643 C C . LYS A 1 46 ? -7.431 6.804 -10.436 1.00 0.00 689 LYS A C 6
ATOM 7644 O O . LYS A 1 46 ? -6.251 7.092 -10.237 1.00 0.00 689 LYS A O 6
ATOM 7663 N N . SER A 1 47 ? -7.931 5.595 -10.198 1.00 0.00 690 SER A N 6
ATOM 7664 C CA . SER A 1 47 ? -7.103 4.515 -9.675 1.00 0.00 690 SER A CA 6
ATOM 7665 C C . SER A 1 47 ? -5.731 4.509 -10.343 1.00 0.00 690 SER A C 6
ATOM 7666 O O . SER A 1 47 ? -5.574 4.979 -11.470 1.00 0.00 690 SER A O 6
ATOM 7674 N N . LYS A 1 48 ? -4.740 3.975 -9.638 1.00 0.00 691 LYS A N 6
ATOM 7675 C CA . LYS A 1 48 ? -3.380 3.906 -10.161 1.00 0.00 691 LYS A CA 6
ATOM 7676 C C . LYS A 1 48 ? -2.913 2.458 -10.273 1.00 0.00 691 LYS A C 6
ATOM 7677 O O . LYS A 1 48 ? -2.172 2.104 -11.189 1.00 0.00 691 LYS A O 6
ATOM 7696 N N . GLY A 1 49 ? -3.354 1.624 -9.336 1.00 0.00 692 GLY A N 6
ATOM 7697 C CA . GLY A 1 49 ? -2.972 0.224 -9.349 1.00 0.00 692 GLY A CA 6
ATOM 7698 C C . GLY A 1 49 ? -1.780 -0.060 -8.456 1.00 0.00 692 GLY A C 6
ATOM 7699 O O . GLY A 1 49 ? -1.164 -1.122 -8.552 1.00 0.00 692 GLY A O 6
ATOM 7703 N N . CYS A 1 50 ? -1.455 0.890 -7.586 1.00 0.00 693 CYS A N 6
ATOM 7704 C CA . CYS A 1 50 ? -0.327 0.737 -6.673 1.00 0.00 693 CYS A CA 6
ATOM 7705 C C . CYS A 1 50 ? -0.720 1.132 -5.254 1.00 0.00 693 CYS A C 6
ATOM 7706 O O . CYS A 1 50 ? -1.323 2.182 -5.035 1.00 0.00 693 CYS A O 6
ATOM 7714 N N . GLY A 1 51 ? -0.375 0.282 -4.291 1.00 0.00 694 GLY A N 6
ATOM 7715 C CA . GLY A 1 51 ? -0.701 0.559 -2.905 1.00 0.00 694 GLY A CA 6
ATOM 7716 C C . GLY A 1 51 ? 0.429 0.200 -1.960 1.00 0.00 694 GLY A C 6
ATOM 7717 O O . GLY A 1 51 ? 1.579 0.069 -2.378 1.00 0.00 694 GLY A O 6
ATOM 7721 N N . VAL A 1 52 ? 0.101 0.042 -0.682 1.00 0.00 695 VAL A N 6
ATOM 7722 C CA . VAL A 1 52 ? 1.098 -0.304 0.325 1.00 0.00 695 VAL A CA 6
ATOM 7723 C C . VAL A 1 52 ? 0.493 -1.175 1.420 1.00 0.00 695 VAL A C 6
ATOM 7724 O O . VAL A 1 52 ? -0.725 -1.211 1.599 1.00 0.00 695 VAL A O 6
ATOM 7737 N N . VAL A 1 53 ? 1.352 -1.878 2.152 1.00 0.00 696 VAL A N 6
ATOM 7738 C CA . VAL A 1 53 ? 0.903 -2.749 3.232 1.00 0.00 696 VAL A CA 6
ATOM 7739 C C . VAL A 1 53 ? 1.933 -2.809 4.354 1.00 0.00 696 VAL A C 6
ATOM 7740 O O . VAL A 1 53 ? 3.036 -3.326 4.173 1.00 0.00 696 VAL A O 6
ATOM 7753 N N . LYS A 1 54 ? 1.567 -2.278 5.515 1.00 0.00 697 LYS A N 6
ATOM 7754 C CA . LYS A 1 54 ? 2.458 -2.272 6.669 1.00 0.00 697 LYS A CA 6
ATOM 7755 C C . LYS A 1 54 ? 2.161 -3.450 7.592 1.00 0.00 697 LYS A C 6
ATOM 7756 O O . LYS A 1 54 ? 1.006 -3.839 7.766 1.00 0.00 697 LYS A O 6
ATOM 7775 N N . PHE A 1 55 ? 3.211 -4.012 8.182 1.00 0.00 698 PHE A N 6
ATOM 7776 C CA . PHE A 1 55 ? 3.062 -5.146 9.087 1.00 0.00 698 PHE A CA 6
ATOM 7777 C C . PHE A 1 55 ? 3.585 -4.802 10.479 1.00 0.00 698 PHE A C 6
ATOM 7778 O O . PHE A 1 55 ? 4.239 -3.778 10.672 1.00 0.00 698 PHE A O 6
ATOM 7795 N N . GLU A 1 56 ? 3.292 -5.667 11.445 1.00 0.00 699 GLU A N 6
ATOM 7796 C CA . GLU A 1 56 ? 3.732 -5.455 12.819 1.00 0.00 699 GLU A CA 6
ATOM 7797 C C . GLU A 1 56 ? 5.221 -5.752 12.966 1.00 0.00 699 GLU A C 6
ATOM 7798 O O . GLU A 1 56 ? 5.920 -5.104 13.745 1.00 0.00 699 GLU A O 6
ATOM 7810 N N . SER A 1 57 ? 5.700 -6.736 12.211 1.00 0.00 700 SER A N 6
ATOM 7811 C CA . SER A 1 57 ? 7.105 -7.122 12.260 1.00 0.00 700 SER A CA 6
ATOM 7812 C C . SER A 1 57 ? 7.727 -7.084 10.867 1.00 0.00 700 SER A C 6
ATOM 7813 O O . SER A 1 57 ? 7.051 -7.252 9.852 1.00 0.00 700 SER A O 6
ATOM 7821 N N . PRO A 1 58 ? 9.048 -6.858 10.816 1.00 0.00 701 PRO A N 6
ATOM 7822 C CA . PRO A 1 58 ? 9.792 -6.793 9.555 1.00 0.00 701 PRO A CA 6
ATOM 7823 C C . PRO A 1 58 ? 9.900 -8.154 8.874 1.00 0.00 701 PRO A C 6
ATOM 7824 O O . PRO A 1 58 ? 9.601 -8.289 7.689 1.00 0.00 701 PRO A O 6
ATOM 7835 N N . GLU A 1 59 ? 10.328 -9.157 9.633 1.00 0.00 702 GLU A N 6
ATOM 7836 C CA . GLU A 1 59 ? 10.475 -10.507 9.102 1.00 0.00 702 GLU A CA 6
ATOM 7837 C C . GLU A 1 59 ? 9.265 -10.893 8.256 1.00 0.00 702 GLU A C 6
ATOM 7838 O O . GLU A 1 59 ? 9.369 -11.712 7.342 1.00 0.00 702 GLU A O 6
ATOM 7850 N N . VAL A 1 60 ? 8.118 -10.298 8.567 1.00 0.00 703 VAL A N 6
ATOM 7851 C CA . VAL A 1 60 ? 6.888 -10.579 7.836 1.00 0.00 703 VAL A CA 6
ATOM 7852 C C . VAL A 1 60 ? 6.913 -9.938 6.453 1.00 0.00 703 VAL A C 6
ATOM 7853 O O . VAL A 1 60 ? 6.720 -10.612 5.442 1.00 0.00 703 VAL A O 6
ATOM 7866 N N . ALA A 1 61 ? 7.152 -8.631 6.417 1.00 0.00 704 ALA A N 6
ATOM 7867 C CA . ALA A 1 61 ? 7.204 -7.898 5.158 1.00 0.00 704 ALA A CA 6
ATOM 7868 C C . ALA A 1 61 ? 8.093 -8.611 4.145 1.00 0.00 704 ALA A C 6
ATOM 7869 O O . ALA A 1 61 ? 7.650 -8.949 3.048 1.00 0.00 704 ALA A O 6
ATOM 7876 N N . GLU A 1 62 ? 9.348 -8.836 4.520 1.00 0.00 705 GLU A N 6
ATOM 7877 C CA . GLU A 1 62 ? 10.299 -9.507 3.642 1.00 0.00 705 GLU A CA 6
ATOM 7878 C C . GLU A 1 62 ? 9.672 -10.746 3.007 1.00 0.00 705 GLU A C 6
ATOM 7879 O O . GLU A 1 62 ? 9.917 -11.049 1.840 1.00 0.00 705 GLU A O 6
ATOM 7891 N N . ARG A 1 63 ? 8.863 -11.457 3.786 1.00 0.00 706 ARG A N 6
ATOM 7892 C CA . ARG A 1 63 ? 8.203 -12.663 3.301 1.00 0.00 706 ARG A CA 6
ATOM 7893 C C . ARG A 1 63 ? 7.062 -12.314 2.350 1.00 0.00 706 ARG A C 6
ATOM 7894 O O . ARG A 1 63 ? 7.048 -12.744 1.197 1.00 0.00 706 ARG A O 6
ATOM 7915 N N . ALA A 1 64 ? 6.107 -11.531 2.843 1.00 0.00 707 ALA A N 6
ATOM 7916 C CA . ALA A 1 64 ? 4.963 -11.123 2.037 1.00 0.00 707 ALA A CA 6
ATOM 7917 C C . ALA A 1 64 ? 5.408 -10.610 0.672 1.00 0.00 707 ALA A C 6
ATOM 7918 O O . ALA A 1 64 ? 4.651 -10.662 -0.299 1.00 0.00 707 ALA A O 6
ATOM 7925 N N . CYS A 1 65 ? 6.639 -10.115 0.604 1.00 0.00 708 CYS A N 6
ATOM 7926 C CA . CYS A 1 65 ? 7.184 -9.590 -0.644 1.00 0.00 708 CYS A CA 6
ATOM 7927 C C . CYS A 1 65 ? 7.221 -10.672 -1.718 1.00 0.00 708 CYS A C 6
ATOM 7928 O O . CYS A 1 65 ? 6.601 -10.535 -2.772 1.00 0.00 708 CYS A O 6
ATOM 7936 N N . ARG A 1 66 ? 7.954 -11.747 -1.443 1.00 0.00 709 ARG A N 6
ATOM 7937 C CA . ARG A 1 66 ? 8.075 -12.851 -2.388 1.00 0.00 709 ARG A CA 6
ATOM 7938 C C . ARG A 1 66 ? 6.785 -13.665 -2.439 1.00 0.00 709 ARG A C 6
ATOM 7939 O O . ARG A 1 66 ? 6.382 -14.141 -3.500 1.00 0.00 709 ARG A O 6
ATOM 7960 N N . MET A 1 67 ? 6.144 -13.822 -1.286 1.00 0.00 710 MET A N 6
ATOM 7961 C CA . MET A 1 67 ? 4.900 -14.578 -1.201 1.00 0.00 710 MET A CA 6
ATOM 7962 C C . MET A 1 67 ? 3.828 -13.965 -2.097 1.00 0.00 710 MET A C 6
ATOM 7963 O O . MET A 1 67 ? 2.957 -14.668 -2.609 1.00 0.00 710 MET A O 6
ATOM 7977 N N . MET A 1 68 ? 3.898 -12.651 -2.282 1.00 0.00 711 MET A N 6
ATOM 7978 C CA . MET A 1 68 ? 2.934 -11.945 -3.118 1.00 0.00 711 MET A CA 6
ATOM 7979 C C . MET A 1 68 ? 3.569 -11.517 -4.437 1.00 0.00 711 MET A C 6
ATOM 7980 O O . MET A 1 68 ? 2.870 -11.174 -5.390 1.00 0.00 711 MET A O 6
ATOM 7994 N N . ASN A 1 69 ? 4.897 -11.540 -4.485 1.00 0.00 712 ASN A N 6
ATOM 7995 C CA . ASN A 1 69 ? 5.625 -11.154 -5.688 1.00 0.00 712 ASN A CA 6
ATOM 7996 C C . ASN A 1 69 ? 5.138 -11.946 -6.897 1.00 0.00 712 ASN A C 6
ATOM 7997 O O . ASN A 1 69 ? 5.184 -13.176 -6.907 1.00 0.00 712 ASN A O 6
ATOM 8008 N N . GLY A 1 70 ? 4.671 -11.232 -7.917 1.00 0.00 713 GLY A N 6
ATOM 8009 C CA . GLY A 1 70 ? 4.182 -11.885 -9.117 1.00 0.00 713 GLY A CA 6
ATOM 8010 C C . GLY A 1 70 ? 2.798 -12.475 -8.934 1.00 0.00 713 GLY A C 6
ATOM 8011 O O . GLY A 1 70 ? 2.336 -13.260 -9.762 1.00 0.00 713 GLY A O 6
ATOM 8015 N N . MET A 1 71 ? 2.135 -12.099 -7.845 1.00 0.00 714 MET A N 6
ATOM 8016 C CA . MET A 1 71 ? 0.796 -12.597 -7.555 1.00 0.00 714 MET A CA 6
ATOM 8017 C C . MET A 1 71 ? -0.174 -12.230 -8.673 1.00 0.00 714 MET A C 6
ATOM 8018 O O . MET A 1 71 ? -0.604 -11.082 -8.784 1.00 0.00 714 MET A O 6
ATOM 8032 N N . LYS A 1 72 ? -0.516 -13.212 -9.501 1.00 0.00 715 LYS A N 6
ATOM 8033 C CA . LYS A 1 72 ? -1.436 -12.993 -10.610 1.00 0.00 715 LYS A CA 6
ATOM 8034 C C . LYS A 1 72 ? -2.807 -12.560 -10.102 1.00 0.00 715 LYS A C 6
ATOM 8035 O O . LYS A 1 72 ? -3.610 -13.387 -9.668 1.00 0.00 715 LYS A O 6
ATOM 8054 N N . LEU A 1 73 ? -3.071 -11.259 -10.161 1.00 0.00 716 LEU A N 6
ATOM 8055 C CA . LEU A 1 73 ? -4.346 -10.715 -9.709 1.00 0.00 716 LEU A CA 6
ATOM 8056 C C . LEU A 1 73 ? -5.276 -10.452 -10.889 1.00 0.00 716 LEU A C 6
ATOM 8057 O O . LEU A 1 73 ? -4.904 -9.769 -11.844 1.00 0.00 716 LEU A O 6
ATOM 8073 N N . SER A 1 74 ? -6.486 -10.996 -10.816 1.00 0.00 717 SER A N 6
ATOM 8074 C CA . SER A 1 74 ? -7.468 -10.821 -11.879 1.00 0.00 717 SER A CA 6
ATOM 8075 C C . SER A 1 74 ? -6.794 -10.823 -13.248 1.00 0.00 717 SER A C 6
ATOM 8076 O O . SER A 1 74 ? -7.158 -10.049 -14.132 1.00 0.00 717 SER A O 6
ATOM 8084 N N . GLY A 1 75 ? -5.807 -11.698 -13.414 1.00 0.00 718 GLY A N 6
ATOM 8085 C CA . GLY A 1 75 ? -5.096 -11.785 -14.676 1.00 0.00 718 GLY A CA 6
ATOM 8086 C C . GLY A 1 75 ? -4.092 -10.664 -14.854 1.00 0.00 718 GLY A C 6
ATOM 8087 O O . GLY A 1 75 ? -3.899 -10.165 -15.963 1.00 0.00 718 GLY A O 6
ATOM 8091 N N . ARG A 1 76 ? -3.452 -10.265 -13.759 1.00 0.00 719 ARG A N 6
ATOM 8092 C CA . ARG A 1 76 ? -2.465 -9.193 -13.799 1.00 0.00 719 ARG A CA 6
ATOM 8093 C C . ARG A 1 76 ? -1.382 -9.412 -12.747 1.00 0.00 719 ARG A C 6
ATOM 8094 O O . ARG A 1 76 ? -1.652 -9.373 -11.547 1.00 0.00 719 ARG A O 6
ATOM 8115 N N . GLU A 1 77 ? -0.156 -9.644 -13.206 1.00 0.00 720 GLU A N 6
ATOM 8116 C CA . GLU A 1 77 ? 0.967 -9.871 -12.304 1.00 0.00 720 GLU A CA 6
ATOM 8117 C C . GLU A 1 77 ? 1.379 -8.575 -11.612 1.00 0.00 720 GLU A C 6
ATOM 8118 O O . GLU A 1 77 ? 1.620 -7.559 -12.265 1.00 0.00 720 GLU A O 6
ATOM 8130 N N . ILE A 1 78 ? 1.457 -8.618 -10.286 1.00 0.00 721 ILE A N 6
ATOM 8131 C CA . ILE A 1 78 ? 1.840 -7.449 -9.505 1.00 0.00 721 ILE A CA 6
ATOM 8132 C C . ILE A 1 78 ? 3.306 -7.519 -9.093 1.00 0.00 721 ILE A C 6
ATOM 8133 O O . ILE A 1 78 ? 3.894 -8.599 -9.032 1.00 0.00 721 ILE A O 6
ATOM 8149 N N . ASP A 1 79 ? 3.891 -6.360 -8.809 1.00 0.00 722 ASP A N 6
ATOM 8150 C CA . ASP A 1 79 ? 5.289 -6.290 -8.400 1.00 0.00 722 ASP A CA 6
ATOM 8151 C C . ASP A 1 79 ? 5.405 -5.926 -6.923 1.00 0.00 722 ASP A C 6
ATOM 8152 O O . ASP A 1 79 ? 5.319 -4.755 -6.553 1.00 0.00 722 ASP A O 6
ATOM 8161 N N . VAL A 1 80 ? 5.599 -6.937 -6.083 1.00 0.00 723 VAL A N 6
ATOM 8162 C CA . VAL A 1 80 ? 5.726 -6.724 -4.646 1.00 0.00 723 VAL A CA 6
ATOM 8163 C C . VAL A 1 80 ? 7.191 -6.682 -4.224 1.00 0.00 723 VAL A C 6
ATOM 8164 O O . VAL A 1 80 ? 7.975 -7.563 -4.577 1.00 0.00 723 VAL A O 6
ATOM 8177 N N . ARG A 1 81 ? 7.553 -5.652 -3.467 1.00 0.00 724 ARG A N 6
ATOM 8178 C CA . ARG A 1 81 ? 8.924 -5.493 -2.997 1.00 0.00 724 ARG A CA 6
ATOM 8179 C C . ARG A 1 81 ? 8.967 -4.678 -1.708 1.00 0.00 724 ARG A C 6
ATOM 8180 O O . ARG A 1 81 ? 7.942 -4.176 -1.246 1.00 0.00 724 ARG A O 6
ATOM 8201 N N . ILE A 1 82 ? 10.158 -4.552 -1.133 1.00 0.00 725 ILE A N 6
ATOM 8202 C CA . ILE A 1 82 ? 10.333 -3.798 0.102 1.00 0.00 725 ILE A CA 6
ATOM 8203 C C . ILE A 1 82 ? 10.401 -2.300 -0.174 1.00 0.00 725 ILE A C 6
ATOM 8204 O O . ILE A 1 82 ? 11.113 -1.856 -1.075 1.00 0.00 725 ILE A O 6
ATOM 8220 N N . ASP A 1 83 ? 9.658 -1.525 0.609 1.00 0.00 726 ASP A N 6
ATOM 8221 C CA . ASP A 1 83 ? 9.635 -0.076 0.452 1.00 0.00 726 ASP A CA 6
ATOM 8222 C C . ASP A 1 83 ? 10.803 0.569 1.191 1.00 0.00 726 ASP A C 6
ATOM 8223 O O . ASP A 1 83 ? 10.922 0.448 2.410 1.00 0.00 726 ASP A O 6
ATOM 8232 N N . ARG A 1 84 ? 11.663 1.254 0.445 1.00 0.00 727 ARG A N 6
ATOM 8233 C CA . ARG A 1 84 ? 12.823 1.917 1.029 1.00 0.00 727 ARG A CA 6
ATOM 8234 C C . ARG A 1 84 ? 12.444 3.285 1.587 1.00 0.00 727 ARG A C 6
ATOM 8235 O O . ARG A 1 84 ? 13.034 3.755 2.559 1.00 0.00 727 ARG A O 6
ATOM 8256 N N . ASN A 1 85 ? 11.455 3.919 0.965 1.00 0.00 728 ASN A N 6
ATOM 8257 C CA . ASN A 1 85 ? 10.998 5.234 1.399 1.00 0.00 728 ASN A CA 6
ATOM 8258 C C . ASN A 1 85 ? 9.785 5.113 2.316 1.00 0.00 728 ASN A C 6
ATOM 8259 O O . ASN A 1 85 ? 8.729 5.685 2.044 1.00 0.00 728 ASN A O 6
ATOM 8270 N N . ALA A 1 86 ? 9.943 4.364 3.402 1.00 0.00 729 ALA A N 6
ATOM 8271 C CA . ALA A 1 86 ? 8.862 4.170 4.360 1.00 0.00 729 ALA A CA 6
ATOM 8272 C C . ALA A 1 86 ? 9.031 5.080 5.572 1.00 0.00 729 ALA A C 6
ATOM 8273 O O . ALA A 1 86 ? 8.135 5.853 5.909 1.00 0.00 729 ALA A O 6
ATOM 8280 N N . SER A 1 87 ? 10.186 4.982 6.222 1.00 0.00 730 SER A N 6
ATOM 8281 C CA . SER A 1 87 ? 10.471 5.794 7.400 1.00 0.00 730 SER A CA 6
ATOM 8282 C C . SER A 1 87 ? 11.566 6.814 7.104 1.00 0.00 730 SER A C 6
ATOM 8283 O O . SER A 1 87 ? 12.224 6.752 6.067 1.00 0.00 730 SER A O 6
ATOM 8291 N N . GLY A 1 88 ? 11.756 7.754 8.025 1.00 0.00 731 GLY A N 6
ATOM 8292 C CA . GLY A 1 88 ? 12.771 8.775 7.846 1.00 0.00 731 GLY A CA 6
ATOM 8293 C C . GLY A 1 88 ? 13.979 8.554 8.735 1.00 0.00 731 GLY A C 6
ATOM 8294 O O . GLY A 1 88 ? 13.864 8.096 9.872 1.00 0.00 731 GLY A O 6
ATOM 8298 N N . PRO A 1 89 ? 15.170 8.882 8.214 1.00 0.00 732 PRO A N 6
ATOM 8299 C CA . PRO A 1 89 ? 16.427 8.724 8.952 1.00 0.00 732 PRO A CA 6
ATOM 8300 C C . PRO A 1 89 ? 16.550 9.712 10.107 1.00 0.00 732 PRO A C 6
ATOM 8301 O O . PRO A 1 89 ? 15.606 10.439 10.417 1.00 0.00 732 PRO A O 6
ATOM 8312 N N . SER A 1 90 ? 17.719 9.734 10.739 1.00 0.00 733 SER A N 6
ATOM 8313 C CA . SER A 1 90 ? 17.964 10.631 11.862 1.00 0.00 733 SER A CA 6
ATOM 8314 C C . SER A 1 90 ? 19.339 11.281 11.749 1.00 0.00 733 SER A C 6
ATOM 8315 O O . SER A 1 90 ? 20.362 10.641 11.990 1.00 0.00 733 SER A O 6
ATOM 8323 N N . SER A 1 91 ? 19.355 12.558 11.380 1.00 0.00 734 SER A N 6
ATOM 8324 C CA . SER A 1 91 ? 20.604 13.295 11.230 1.00 0.00 734 SER A CA 6
ATOM 8325 C C . SER A 1 91 ? 20.336 14.786 11.047 1.00 0.00 734 SER A C 6
ATOM 8326 O O . SER A 1 91 ? 19.752 15.205 10.049 1.00 0.00 734 SER A O 6
ATOM 8334 N N . GLY A 1 92 ? 20.769 15.583 12.019 1.00 0.00 735 GLY A N 6
ATOM 8335 C CA . GLY A 1 92 ? 20.568 17.018 11.947 1.00 0.00 735 GLY A CA 6
ATOM 8336 C C . GLY A 1 92 ? 19.317 17.465 12.678 1.00 0.00 735 GLY A C 6
ATOM 8337 O O . GLY A 1 92 ? 18.367 16.696 12.824 1.00 0.00 735 GLY A O 6
ATOM 8341 N N . GLY A 1 1 ? 29.208 -3.649 8.344 1.00 0.00 644 GLY A N 7
ATOM 8342 C CA . GLY A 1 1 ? 27.847 -3.167 8.492 1.00 0.00 644 GLY A CA 7
ATOM 8343 C C . GLY A 1 1 ? 26.826 -4.131 7.921 1.00 0.00 644 GLY A C 7
ATOM 8344 O O . GLY A 1 1 ? 26.923 -5.341 8.125 1.00 0.00 644 GLY A O 7
ATOM 8348 N N . SER A 1 2 ? 25.843 -3.594 7.206 1.00 0.00 645 SER A N 7
ATOM 8349 C CA . SER A 1 2 ? 24.796 -4.415 6.609 1.00 0.00 645 SER A CA 7
ATOM 8350 C C . SER A 1 2 ? 24.115 -5.281 7.665 1.00 0.00 645 SER A C 7
ATOM 8351 O O . SER A 1 2 ? 23.856 -6.463 7.442 1.00 0.00 645 SER A O 7
ATOM 8359 N N . SER A 1 3 ? 23.828 -4.681 8.816 1.00 0.00 646 SER A N 7
ATOM 8360 C CA . SER A 1 3 ? 23.181 -5.397 9.910 1.00 0.00 646 SER A CA 7
ATOM 8361 C C . SER A 1 3 ? 21.669 -5.196 9.871 1.00 0.00 646 SER A C 7
ATOM 8362 O O . SER A 1 3 ? 20.907 -6.156 9.772 1.00 0.00 646 SER A O 7
ATOM 8370 N N . GLY A 1 4 ? 21.243 -3.939 9.950 1.00 0.00 647 GLY A N 7
ATOM 8371 C CA . GLY A 1 4 ? 19.825 -3.634 9.922 1.00 0.00 647 GLY A CA 7
ATOM 8372 C C . GLY A 1 4 ? 19.398 -2.755 11.082 1.00 0.00 647 GLY A C 7
ATOM 8373 O O . GLY A 1 4 ? 19.130 -3.249 12.177 1.00 0.00 647 GLY A O 7
ATOM 8377 N N . SER A 1 5 ? 19.338 -1.449 10.842 1.00 0.00 648 SER A N 7
ATOM 8378 C CA . SER A 1 5 ? 18.946 -0.499 11.877 1.00 0.00 648 SER A CA 7
ATOM 8379 C C . SER A 1 5 ? 17.436 -0.283 11.873 1.00 0.00 648 SER A C 7
ATOM 8380 O O . SER A 1 5 ? 16.784 -0.359 12.914 1.00 0.00 648 SER A O 7
ATOM 8388 N N . SER A 1 6 ? 16.887 -0.013 10.693 1.00 0.00 649 SER A N 7
ATOM 8389 C CA . SER A 1 6 ? 15.454 0.218 10.552 1.00 0.00 649 SER A CA 7
ATOM 8390 C C . SER A 1 6 ? 14.750 -1.032 10.032 1.00 0.00 649 SER A C 7
ATOM 8391 O O . SER A 1 6 ? 15.099 -1.562 8.978 1.00 0.00 649 SER A O 7
ATOM 8399 N N . GLY A 1 7 ? 13.755 -1.498 10.781 1.00 0.00 650 GLY A N 7
ATOM 8400 C CA . GLY A 1 7 ? 13.018 -2.682 10.381 1.00 0.00 650 GLY A CA 7
ATOM 8401 C C . GLY A 1 7 ? 12.108 -2.425 9.196 1.00 0.00 650 GLY A C 7
ATOM 8402 O O . GLY A 1 7 ? 11.209 -1.587 9.265 1.00 0.00 650 GLY A O 7
ATOM 8406 N N . ALA A 1 8 ? 12.341 -3.147 8.105 1.00 0.00 651 ALA A N 7
ATOM 8407 C CA . ALA A 1 8 ? 11.535 -2.994 6.900 1.00 0.00 651 ALA A CA 7
ATOM 8408 C C . ALA A 1 8 ? 10.122 -3.526 7.114 1.00 0.00 651 ALA A C 7
ATOM 8409 O O . ALA A 1 8 ? 9.773 -4.600 6.623 1.00 0.00 651 ALA A O 7
ATOM 8416 N N . CYS A 1 9 ? 9.314 -2.769 7.848 1.00 0.00 652 CYS A N 7
ATOM 8417 C CA . CYS A 1 9 ? 7.939 -3.166 8.127 1.00 0.00 652 CYS A CA 7
ATOM 8418 C C . CYS A 1 9 ? 6.972 -2.494 7.158 1.00 0.00 652 CYS A C 7
ATOM 8419 O O . CYS A 1 9 ? 5.948 -1.947 7.567 1.00 0.00 652 CYS A O 7
ATOM 8427 N N . GLN A 1 10 ? 7.305 -2.538 5.872 1.00 0.00 653 GLN A N 7
ATOM 8428 C CA . GLN A 1 10 ? 6.466 -1.932 4.844 1.00 0.00 653 GLN A CA 7
ATOM 8429 C C . GLN A 1 10 ? 6.843 -2.448 3.460 1.00 0.00 653 GLN A C 7
ATOM 8430 O O . GLN A 1 10 ? 8.000 -2.785 3.206 1.00 0.00 653 GLN A O 7
ATOM 8444 N N . ILE A 1 11 ? 5.859 -2.509 2.569 1.00 0.00 654 ILE A N 7
ATOM 8445 C CA . ILE A 1 11 ? 6.088 -2.984 1.210 1.00 0.00 654 ILE A CA 7
ATOM 8446 C C . ILE A 1 11 ? 5.298 -2.160 0.199 1.00 0.00 654 ILE A C 7
ATOM 8447 O O . ILE A 1 11 ? 4.487 -1.311 0.572 1.00 0.00 654 ILE A O 7
ATOM 8463 N N . PHE A 1 12 ? 5.538 -2.416 -1.082 1.00 0.00 655 PHE A N 7
ATOM 8464 C CA . PHE A 1 12 ? 4.849 -1.698 -2.148 1.00 0.00 655 PHE A CA 7
ATOM 8465 C C . PHE A 1 12 ? 4.274 -2.670 -3.175 1.00 0.00 655 PHE A C 7
ATOM 8466 O O . PHE A 1 12 ? 4.869 -3.708 -3.465 1.00 0.00 655 PHE A O 7
ATOM 8483 N N . VAL A 1 13 ? 3.113 -2.325 -3.722 1.00 0.00 656 VAL A N 7
ATOM 8484 C CA . VAL A 1 13 ? 2.457 -3.166 -4.716 1.00 0.00 656 VAL A CA 7
ATOM 8485 C C . VAL A 1 13 ? 2.122 -2.370 -5.973 1.00 0.00 656 VAL A C 7
ATOM 8486 O O . VAL A 1 13 ? 1.686 -1.222 -5.895 1.00 0.00 656 VAL A O 7
ATOM 8499 N N . ARG A 1 14 ? 2.328 -2.990 -7.131 1.00 0.00 657 ARG A N 7
ATOM 8500 C CA . ARG A 1 14 ? 2.048 -2.339 -8.405 1.00 0.00 657 ARG A CA 7
ATOM 8501 C C . ARG A 1 14 ? 1.276 -3.272 -9.334 1.00 0.00 657 ARG A C 7
ATOM 8502 O O . ARG A 1 14 ? 1.343 -4.493 -9.200 1.00 0.00 657 ARG A O 7
ATOM 8523 N N . ASN A 1 15 ? 0.543 -2.687 -10.276 1.00 0.00 658 ASN A N 7
ATOM 8524 C CA . ASN A 1 15 ? -0.243 -3.465 -11.226 1.00 0.00 658 ASN A CA 7
ATOM 8525 C C . ASN A 1 15 ? -1.438 -4.119 -10.538 1.00 0.00 658 ASN A C 7
ATOM 8526 O O . ASN A 1 15 ? -1.649 -5.327 -10.651 1.00 0.00 658 ASN A O 7
ATOM 8537 N N . LEU A 1 16 ? -2.217 -3.312 -9.825 1.00 0.00 659 LEU A N 7
ATOM 8538 C CA . LEU A 1 16 ? -3.391 -3.811 -9.118 1.00 0.00 659 LEU A CA 7
ATOM 8539 C C . LEU A 1 16 ? -4.664 -3.524 -9.908 1.00 0.00 659 LEU A C 7
ATOM 8540 O O . LEU A 1 16 ? -4.792 -2.498 -10.576 1.00 0.00 659 LEU A O 7
ATOM 8556 N N . PRO A 1 17 ? -5.631 -4.451 -9.829 1.00 0.00 660 PRO A N 7
ATOM 8557 C CA . PRO A 1 17 ? -6.913 -4.318 -10.527 1.00 0.00 660 PRO A CA 7
ATOM 8558 C C . PRO A 1 17 ? -7.544 -2.945 -10.326 1.00 0.00 660 PRO A C 7
ATOM 8559 O O . PRO A 1 17 ? -7.463 -2.366 -9.242 1.00 0.00 660 PRO A O 7
ATOM 8570 N N . PHE A 1 18 ? -8.174 -2.428 -11.376 1.00 0.00 661 PHE A N 7
ATOM 8571 C CA . PHE A 1 18 ? -8.818 -1.122 -11.314 1.00 0.00 661 PHE A CA 7
ATOM 8572 C C . PHE A 1 18 ? -9.915 -1.106 -10.253 1.00 0.00 661 PHE A C 7
ATOM 8573 O O . PHE A 1 18 ? -10.264 -0.052 -9.721 1.00 0.00 661 PHE A O 7
ATOM 8590 N N . ASP A 1 19 ? -10.453 -2.282 -9.950 1.00 0.00 662 ASP A N 7
ATOM 8591 C CA . ASP A 1 19 ? -11.510 -2.405 -8.952 1.00 0.00 662 ASP A CA 7
ATOM 8592 C C . ASP A 1 19 ? -10.938 -2.836 -7.606 1.00 0.00 662 ASP A C 7
ATOM 8593 O O . ASP A 1 19 ? -11.676 -3.233 -6.704 1.00 0.00 662 ASP A O 7
ATOM 8602 N N . PHE A 1 20 ? -9.617 -2.757 -7.477 1.00 0.00 663 PHE A N 7
ATOM 8603 C CA . PHE A 1 20 ? -8.946 -3.141 -6.241 1.00 0.00 663 PHE A CA 7
ATOM 8604 C C . PHE A 1 20 ? -9.036 -2.026 -5.203 1.00 0.00 663 PHE A C 7
ATOM 8605 O O . PHE A 1 20 ? -8.538 -0.920 -5.418 1.00 0.00 663 PHE A O 7
ATOM 8622 N N . THR A 1 21 ? -9.674 -2.325 -4.076 1.00 0.00 664 THR A N 7
ATOM 8623 C CA . THR A 1 21 ? -9.832 -1.348 -3.006 1.00 0.00 664 THR A CA 7
ATOM 8624 C C . THR A 1 21 ? -8.899 -1.656 -1.840 1.00 0.00 664 THR A C 7
ATOM 8625 O O . THR A 1 21 ? -8.292 -2.725 -1.784 1.00 0.00 664 THR A O 7
ATOM 8636 N N . TRP A 1 22 ? -8.791 -0.713 -0.911 1.00 0.00 665 TRP A N 7
ATOM 8637 C CA . TRP A 1 22 ? -7.932 -0.884 0.255 1.00 0.00 665 TRP A CA 7
ATOM 8638 C C . TRP A 1 22 ? -8.319 -2.134 1.038 1.00 0.00 665 TRP A C 7
ATOM 8639 O O . TRP A 1 22 ? -7.468 -2.960 1.370 1.00 0.00 665 TRP A O 7
ATOM 8660 N N . LYS A 1 23 ? -9.608 -2.268 1.330 1.00 0.00 666 LYS A N 7
ATOM 8661 C CA . LYS A 1 23 ? -10.109 -3.418 2.073 1.00 0.00 666 LYS A CA 7
ATOM 8662 C C . LYS A 1 23 ? -9.529 -4.717 1.521 1.00 0.00 666 LYS A C 7
ATOM 8663 O O . LYS A 1 23 ? -8.943 -5.508 2.259 1.00 0.00 666 LYS A O 7
ATOM 8682 N N . MET A 1 24 ? -9.695 -4.928 0.220 1.00 0.00 667 MET A N 7
ATOM 8683 C CA . MET A 1 24 ? -9.185 -6.130 -0.431 1.00 0.00 667 MET A CA 7
ATOM 8684 C C . MET A 1 24 ? -7.672 -6.232 -0.273 1.00 0.00 667 MET A C 7
ATOM 8685 O O . MET A 1 24 ? -7.155 -7.233 0.224 1.00 0.00 667 MET A O 7
ATOM 8699 N N . LEU A 1 25 ? -6.965 -5.191 -0.700 1.00 0.00 668 LEU A N 7
ATOM 8700 C CA . LEU A 1 25 ? -5.510 -5.164 -0.607 1.00 0.00 668 LEU A CA 7
ATOM 8701 C C . LEU A 1 25 ? -5.041 -5.697 0.743 1.00 0.00 668 LEU A C 7
ATOM 8702 O O . LEU A 1 25 ? -4.129 -6.521 0.815 1.00 0.00 668 LEU A O 7
ATOM 8718 N N . LYS A 1 26 ? -5.671 -5.222 1.812 1.00 0.00 669 LYS A N 7
ATOM 8719 C CA . LYS A 1 26 ? -5.322 -5.653 3.161 1.00 0.00 669 LYS A CA 7
ATOM 8720 C C . LYS A 1 26 ? -5.572 -7.148 3.337 1.00 0.00 669 LYS A C 7
ATOM 8721 O O . LYS A 1 26 ? -4.631 -7.938 3.422 1.00 0.00 669 LYS A O 7
ATOM 8740 N N . ASP A 1 27 ? -6.843 -7.528 3.388 1.00 0.00 670 ASP A N 7
ATOM 8741 C CA . ASP A 1 27 ? -7.216 -8.929 3.551 1.00 0.00 670 ASP A CA 7
ATOM 8742 C C . ASP A 1 27 ? -6.409 -9.819 2.612 1.00 0.00 670 ASP A C 7
ATOM 8743 O O . ASP A 1 27 ? -6.230 -11.010 2.868 1.00 0.00 670 ASP A O 7
ATOM 8752 N N . LYS A 1 28 ? -5.923 -9.234 1.522 1.00 0.00 671 LYS A N 7
ATOM 8753 C CA . LYS A 1 28 ? -5.134 -9.972 0.544 1.00 0.00 671 LYS A CA 7
ATOM 8754 C C . LYS A 1 28 ? -3.778 -10.366 1.123 1.00 0.00 671 LYS A C 7
ATOM 8755 O O . LYS A 1 28 ? -3.384 -11.531 1.070 1.00 0.00 671 LYS A O 7
ATOM 8774 N N . PHE A 1 29 ? -3.070 -9.387 1.677 1.00 0.00 672 PHE A N 7
ATOM 8775 C CA . PHE A 1 29 ? -1.759 -9.632 2.267 1.00 0.00 672 PHE A CA 7
ATOM 8776 C C . PHE A 1 29 ? -1.894 -10.259 3.652 1.00 0.00 672 PHE A C 7
ATOM 8777 O O . PHE A 1 29 ? -0.931 -10.793 4.199 1.00 0.00 672 PHE A O 7
ATOM 8794 N N . ASN A 1 30 ? -3.097 -10.187 4.212 1.00 0.00 673 ASN A N 7
ATOM 8795 C CA . ASN A 1 30 ? -3.359 -10.746 5.533 1.00 0.00 673 ASN A CA 7
ATOM 8796 C C . ASN A 1 30 ? -2.853 -12.182 5.627 1.00 0.00 673 ASN A C 7
ATOM 8797 O O . ASN A 1 30 ? -2.389 -12.619 6.680 1.00 0.00 673 ASN A O 7
ATOM 8808 N N . GLU A 1 31 ? -2.946 -12.910 4.519 1.00 0.00 674 GLU A N 7
ATOM 8809 C CA . GLU A 1 31 ? -2.497 -14.297 4.477 1.00 0.00 674 GLU A CA 7
ATOM 8810 C C . GLU A 1 31 ? -1.053 -14.416 4.956 1.00 0.00 674 GLU A C 7
ATOM 8811 O O . GLU A 1 31 ? -0.699 -15.359 5.664 1.00 0.00 674 GLU A O 7
ATOM 8823 N N . CYS A 1 32 ? -0.225 -13.455 4.563 1.00 0.00 675 CYS A N 7
ATOM 8824 C CA . CYS A 1 32 ? 1.182 -13.452 4.951 1.00 0.00 675 CYS A CA 7
ATOM 8825 C C . CYS A 1 32 ? 1.337 -13.121 6.431 1.00 0.00 675 CYS A C 7
ATOM 8826 O O . CYS A 1 32 ? 2.064 -13.799 7.157 1.00 0.00 675 CYS A O 7
ATOM 8834 N N . GLY A 1 33 ? 0.649 -12.072 6.873 1.00 0.00 676 GLY A N 7
ATOM 8835 C CA . GLY A 1 33 ? 0.726 -11.668 8.265 1.00 0.00 676 GLY A CA 7
ATOM 8836 C C . GLY A 1 33 ? -0.370 -10.693 8.647 1.00 0.00 676 GLY A C 7
ATOM 8837 O O . GLY A 1 33 ? -1.232 -10.365 7.830 1.00 0.00 676 GLY A O 7
ATOM 8841 N N . HIS A 1 34 ? -0.340 -10.229 9.892 1.00 0.00 677 HIS A N 7
ATOM 8842 C CA . HIS A 1 34 ? -1.340 -9.286 10.381 1.00 0.00 677 HIS A CA 7
ATOM 8843 C C . HIS A 1 34 ? -1.114 -7.898 9.788 1.00 0.00 677 HIS A C 7
ATOM 8844 O O . HIS A 1 34 ? -0.301 -7.122 10.290 1.00 0.00 677 HIS A O 7
ATOM 8859 N N . VAL A 1 35 ? -1.838 -7.593 8.716 1.00 0.00 678 VAL A N 7
ATOM 8860 C CA . VAL A 1 35 ? -1.716 -6.299 8.055 1.00 0.00 678 VAL A CA 7
ATOM 8861 C C . VAL A 1 35 ? -2.365 -5.195 8.883 1.00 0.00 678 VAL A C 7
ATOM 8862 O O . VAL A 1 35 ? -3.445 -5.380 9.446 1.00 0.00 678 VAL A O 7
ATOM 8875 N N . LEU A 1 36 ? -1.699 -4.048 8.954 1.00 0.00 679 LEU A N 7
ATOM 8876 C CA . LEU A 1 36 ? -2.211 -2.912 9.713 1.00 0.00 679 LEU A CA 7
ATOM 8877 C C . LEU A 1 36 ? -2.577 -1.758 8.786 1.00 0.00 679 LEU A C 7
ATOM 8878 O O . LEU A 1 36 ? -3.735 -1.343 8.722 1.00 0.00 679 LEU A O 7
ATOM 8894 N N . TYR A 1 37 ? -1.584 -1.244 8.069 1.00 0.00 680 TYR A N 7
ATOM 8895 C CA . TYR A 1 37 ? -1.802 -0.137 7.145 1.00 0.00 680 TYR A CA 7
ATOM 8896 C C . TYR A 1 37 ? -2.020 -0.648 5.724 1.00 0.00 680 TYR A C 7
ATOM 8897 O O . TYR A 1 37 ? -1.234 -1.444 5.211 1.00 0.00 680 TYR A O 7
ATOM 8915 N N . ALA A 1 38 ? -3.094 -0.184 5.094 1.00 0.00 681 ALA A N 7
ATOM 8916 C CA . ALA A 1 38 ? -3.416 -0.591 3.732 1.00 0.00 681 ALA A CA 7
ATOM 8917 C C . ALA A 1 38 ? -4.301 0.444 3.045 1.00 0.00 681 ALA A C 7
ATOM 8918 O O . ALA A 1 38 ? -5.362 0.803 3.554 1.00 0.00 681 ALA A O 7
ATOM 8925 N N . ASP A 1 39 ? -3.857 0.919 1.886 1.00 0.00 682 ASP A N 7
ATOM 8926 C CA . ASP A 1 39 ? -4.609 1.913 1.129 1.00 0.00 682 ASP A CA 7
ATOM 8927 C C . ASP A 1 39 ? -4.243 1.859 -0.351 1.00 0.00 682 ASP A C 7
ATOM 8928 O O . ASP A 1 39 ? -3.204 1.312 -0.724 1.00 0.00 682 ASP A O 7
ATOM 8937 N N . ILE A 1 40 ? -5.102 2.429 -1.189 1.00 0.00 683 ILE A N 7
ATOM 8938 C CA . ILE A 1 40 ? -4.869 2.446 -2.628 1.00 0.00 683 ILE A CA 7
ATOM 8939 C C . ILE A 1 40 ? -4.527 3.851 -3.113 1.00 0.00 683 ILE A C 7
ATOM 8940 O O . ILE A 1 40 ? -5.392 4.725 -3.178 1.00 0.00 683 ILE A O 7
ATOM 8956 N N . LYS A 1 41 ? -3.261 4.062 -3.454 1.00 0.00 684 LYS A N 7
ATOM 8957 C CA . LYS A 1 41 ? -2.803 5.359 -3.937 1.00 0.00 684 LYS A CA 7
ATOM 8958 C C . LYS A 1 41 ? -3.533 5.751 -5.217 1.00 0.00 684 LYS A C 7
ATOM 8959 O O . LYS A 1 41 ? -3.651 4.951 -6.145 1.00 0.00 684 LYS A O 7
ATOM 8978 N N . MET A 1 42 ? -4.020 6.987 -5.261 1.00 0.00 685 MET A N 7
ATOM 8979 C CA . MET A 1 42 ? -4.736 7.486 -6.430 1.00 0.00 685 MET A CA 7
ATOM 8980 C C . MET A 1 42 ? -4.240 8.874 -6.820 1.00 0.00 685 MET A C 7
ATOM 8981 O O . MET A 1 42 ? -3.863 9.672 -5.962 1.00 0.00 685 MET A O 7
ATOM 8995 N N . GLU A 1 43 ? -4.243 9.156 -8.119 1.00 0.00 686 GLU A N 7
ATOM 8996 C CA . GLU A 1 43 ? -3.792 10.449 -8.621 1.00 0.00 686 GLU A CA 7
ATOM 8997 C C . GLU A 1 43 ? -4.972 11.286 -9.105 1.00 0.00 686 GLU A C 7
ATOM 8998 O O . GLU A 1 43 ? -5.632 10.941 -10.084 1.00 0.00 686 GLU A O 7
ATOM 9010 N N . ASN A 1 44 ? -5.232 12.389 -8.409 1.00 0.00 687 ASN A N 7
ATOM 9011 C CA . ASN A 1 44 ? -6.333 13.276 -8.766 1.00 0.00 687 ASN A CA 7
ATOM 9012 C C . ASN A 1 44 ? -7.630 12.491 -8.937 1.00 0.00 687 ASN A C 7
ATOM 9013 O O . ASN A 1 44 ? -8.401 12.738 -9.864 1.00 0.00 687 ASN A O 7
ATOM 9024 N N . GLY A 1 45 ? -7.866 11.543 -8.035 1.00 0.00 688 GLY A N 7
ATOM 9025 C CA . GLY A 1 45 ? -9.070 10.737 -8.103 1.00 0.00 688 GLY A CA 7
ATOM 9026 C C . GLY A 1 45 ? -8.992 9.666 -9.172 1.00 0.00 688 GLY A C 7
ATOM 9027 O O . GLY A 1 45 ? -9.978 9.382 -9.852 1.00 0.00 688 GLY A O 7
ATOM 9031 N N . LYS A 1 46 ? -7.814 9.069 -9.324 1.00 0.00 689 LYS A N 7
ATOM 9032 C CA . LYS A 1 46 ? -7.609 8.023 -10.318 1.00 0.00 689 LYS A CA 7
ATOM 9033 C C . LYS A 1 46 ? -6.819 6.859 -9.728 1.00 0.00 689 LYS A C 7
ATOM 9034 O O . LYS A 1 46 ? -5.769 7.056 -9.116 1.00 0.00 689 LYS A O 7
ATOM 9053 N N . SER A 1 47 ? -7.329 5.646 -9.918 1.00 0.00 690 SER A N 7
ATOM 9054 C CA . SER A 1 47 ? -6.672 4.451 -9.402 1.00 0.00 690 SER A CA 7
ATOM 9055 C C . SER A 1 47 ? -5.380 4.170 -10.164 1.00 0.00 690 SER A C 7
ATOM 9056 O O . SER A 1 47 ? -5.358 4.172 -11.395 1.00 0.00 690 SER A O 7
ATOM 9064 N N . LYS A 1 48 ? -4.305 3.927 -9.422 1.00 0.00 691 LYS A N 7
ATOM 9065 C CA . LYS A 1 48 ? -3.008 3.643 -10.025 1.00 0.00 691 LYS A CA 7
ATOM 9066 C C . LYS A 1 48 ? -2.580 2.206 -9.742 1.00 0.00 691 LYS A C 7
ATOM 9067 O O . LYS A 1 48 ? -1.391 1.889 -9.754 1.00 0.00 691 LYS A O 7
ATOM 9086 N N . GLY A 1 49 ? -3.557 1.341 -9.488 1.00 0.00 692 GLY A N 7
ATOM 9087 C CA . GLY A 1 49 ? -3.261 -0.051 -9.207 1.00 0.00 692 GLY A CA 7
ATOM 9088 C C . GLY A 1 49 ? -2.009 -0.220 -8.369 1.00 0.00 692 GLY A C 7
ATOM 9089 O O . GLY A 1 49 ? -1.331 -1.245 -8.454 1.00 0.00 692 GLY A O 7
ATOM 9093 N N . CYS A 1 50 ? -1.701 0.787 -7.560 1.00 0.00 693 CYS A N 7
ATOM 9094 C CA . CYS A 1 50 ? -0.520 0.747 -6.704 1.00 0.00 693 CYS A CA 7
ATOM 9095 C C . CYS A 1 50 ? -0.867 1.164 -5.279 1.00 0.00 693 CYS A C 7
ATOM 9096 O O . CYS A 1 50 ? -1.483 2.206 -5.059 1.00 0.00 693 CYS A O 7
ATOM 9104 N N . GLY A 1 51 ? -0.467 0.342 -4.313 1.00 0.00 694 GLY A N 7
ATOM 9105 C CA . GLY A 1 51 ? -0.746 0.642 -2.921 1.00 0.00 694 GLY A CA 7
ATOM 9106 C C . GLY A 1 51 ? 0.402 0.267 -2.006 1.00 0.00 694 GLY A C 7
ATOM 9107 O O . GLY A 1 51 ? 1.526 0.056 -2.462 1.00 0.00 694 GLY A O 7
ATOM 9111 N N . VAL A 1 52 ? 0.121 0.184 -0.709 1.00 0.00 695 VAL A N 7
ATOM 9112 C CA . VAL A 1 52 ? 1.140 -0.167 0.273 1.00 0.00 695 VAL A CA 7
ATOM 9113 C C . VAL A 1 52 ? 0.559 -1.044 1.377 1.00 0.00 695 VAL A C 7
ATOM 9114 O O . VAL A 1 52 ? -0.635 -0.981 1.671 1.00 0.00 695 VAL A O 7
ATOM 9127 N N . VAL A 1 53 ? 1.412 -1.861 1.987 1.00 0.00 696 VAL A N 7
ATOM 9128 C CA . VAL A 1 53 ? 0.985 -2.750 3.060 1.00 0.00 696 VAL A CA 7
ATOM 9129 C C . VAL A 1 53 ? 2.020 -2.798 4.179 1.00 0.00 696 VAL A C 7
ATOM 9130 O O . VAL A 1 53 ? 3.159 -3.214 3.968 1.00 0.00 696 VAL A O 7
ATOM 9143 N N . LYS A 1 54 ? 1.616 -2.370 5.370 1.00 0.00 697 LYS A N 7
ATOM 9144 C CA . LYS A 1 54 ? 2.507 -2.366 6.524 1.00 0.00 697 LYS A CA 7
ATOM 9145 C C . LYS A 1 54 ? 2.218 -3.552 7.439 1.00 0.00 697 LYS A C 7
ATOM 9146 O O . LYS A 1 54 ? 1.077 -4.001 7.548 1.00 0.00 697 LYS A O 7
ATOM 9165 N N . PHE A 1 55 ? 3.259 -4.054 8.096 1.00 0.00 698 PHE A N 7
ATOM 9166 C CA . PHE A 1 55 ? 3.116 -5.187 9.002 1.00 0.00 698 PHE A CA 7
ATOM 9167 C C . PHE A 1 55 ? 3.621 -4.834 10.399 1.00 0.00 698 PHE A C 7
ATOM 9168 O O . PHE A 1 55 ? 4.173 -3.756 10.615 1.00 0.00 698 PHE A O 7
ATOM 9185 N N . GLU A 1 56 ? 3.426 -5.751 11.341 1.00 0.00 699 GLU A N 7
ATOM 9186 C CA . GLU A 1 56 ? 3.860 -5.536 12.716 1.00 0.00 699 GLU A CA 7
ATOM 9187 C C . GLU A 1 56 ? 5.341 -5.867 12.878 1.00 0.00 699 GLU A C 7
ATOM 9188 O O . GLU A 1 56 ? 6.088 -5.126 13.517 1.00 0.00 699 GLU A O 7
ATOM 9200 N N . SER A 1 57 ? 5.758 -6.986 12.295 1.00 0.00 700 SER A N 7
ATOM 9201 C CA . SER A 1 57 ? 7.148 -7.419 12.377 1.00 0.00 700 SER A CA 7
ATOM 9202 C C . SER A 1 57 ? 7.883 -7.137 11.070 1.00 0.00 700 SER A C 7
ATOM 9203 O O . SER A 1 57 ? 7.330 -7.260 9.978 1.00 0.00 700 SER A O 7
ATOM 9211 N N . PRO A 1 58 ? 9.162 -6.747 11.184 1.00 0.00 701 PRO A N 7
ATOM 9212 C CA . PRO A 1 58 ? 10.002 -6.439 10.023 1.00 0.00 701 PRO A CA 7
ATOM 9213 C C . PRO A 1 58 ? 10.350 -7.683 9.213 1.00 0.00 701 PRO A C 7
ATOM 9214 O O . PRO A 1 58 ? 10.708 -7.590 8.039 1.00 0.00 701 PRO A O 7
ATOM 9225 N N . GLU A 1 59 ? 10.243 -8.846 9.848 1.00 0.00 702 GLU A N 7
ATOM 9226 C CA . GLU A 1 59 ? 10.548 -10.109 9.185 1.00 0.00 702 GLU A CA 7
ATOM 9227 C C . GLU A 1 59 ? 9.426 -10.506 8.230 1.00 0.00 702 GLU A C 7
ATOM 9228 O O . GLU A 1 59 ? 9.677 -10.976 7.120 1.00 0.00 702 GLU A O 7
ATOM 9240 N N . VAL A 1 60 ? 8.187 -10.316 8.671 1.00 0.00 703 VAL A N 7
ATOM 9241 C CA . VAL A 1 60 ? 7.025 -10.654 7.857 1.00 0.00 703 VAL A CA 7
ATOM 9242 C C . VAL A 1 60 ? 7.072 -9.941 6.510 1.00 0.00 703 VAL A C 7
ATOM 9243 O O . VAL A 1 60 ? 7.012 -10.576 5.458 1.00 0.00 703 VAL A O 7
ATOM 9256 N N . ALA A 1 61 ? 7.180 -8.617 6.551 1.00 0.00 704 ALA A N 7
ATOM 9257 C CA . ALA A 1 61 ? 7.238 -7.817 5.333 1.00 0.00 704 ALA A CA 7
ATOM 9258 C C . ALA A 1 61 ? 8.223 -8.411 4.333 1.00 0.00 704 ALA A C 7
ATOM 9259 O O . ALA A 1 61 ? 7.934 -8.497 3.140 1.00 0.00 704 ALA A O 7
ATOM 9266 N N . GLU A 1 62 ? 9.388 -8.819 4.827 1.00 0.00 705 GLU A N 7
ATOM 9267 C CA . GLU A 1 62 ? 10.417 -9.403 3.974 1.00 0.00 705 GLU A CA 7
ATOM 9268 C C . GLU A 1 62 ? 9.900 -10.663 3.284 1.00 0.00 705 GLU A C 7
ATOM 9269 O O . GLU A 1 62 ? 10.271 -10.957 2.148 1.00 0.00 705 GLU A O 7
ATOM 9281 N N . ARG A 1 63 ? 9.044 -11.403 3.981 1.00 0.00 706 ARG A N 7
ATOM 9282 C CA . ARG A 1 63 ? 8.478 -12.631 3.437 1.00 0.00 706 ARG A CA 7
ATOM 9283 C C . ARG A 1 63 ? 7.325 -12.324 2.486 1.00 0.00 706 ARG A C 7
ATOM 9284 O O . ARG A 1 63 ? 7.352 -12.710 1.318 1.00 0.00 706 ARG A O 7
ATOM 9305 N N . ALA A 1 64 ? 6.314 -11.628 2.995 1.00 0.00 707 ALA A N 7
ATOM 9306 C CA . ALA A 1 64 ? 5.152 -11.268 2.191 1.00 0.00 707 ALA A CA 7
ATOM 9307 C C . ALA A 1 64 ? 5.574 -10.733 0.827 1.00 0.00 707 ALA A C 7
ATOM 9308 O O . ALA A 1 64 ? 4.880 -10.934 -0.171 1.00 0.00 707 ALA A O 7
ATOM 9315 N N . CYS A 1 65 ? 6.714 -10.052 0.790 1.00 0.00 708 CYS A N 7
ATOM 9316 C CA . CYS A 1 65 ? 7.227 -9.487 -0.453 1.00 0.00 708 CYS A CA 7
ATOM 9317 C C . CYS A 1 65 ? 7.313 -10.553 -1.540 1.00 0.00 708 CYS A C 7
ATOM 9318 O O . CYS A 1 65 ? 6.793 -10.373 -2.642 1.00 0.00 708 CYS A O 7
ATOM 9326 N N . ARG A 1 66 ? 7.974 -11.661 -1.224 1.00 0.00 709 ARG A N 7
ATOM 9327 C CA . ARG A 1 66 ? 8.131 -12.755 -2.175 1.00 0.00 709 ARG A CA 7
ATOM 9328 C C . ARG A 1 66 ? 6.859 -13.594 -2.254 1.00 0.00 709 ARG A C 7
ATOM 9329 O O . ARG A 1 66 ? 6.443 -14.008 -3.336 1.00 0.00 709 ARG A O 7
ATOM 9350 N N . MET A 1 67 ? 6.246 -13.840 -1.101 1.00 0.00 710 MET A N 7
ATOM 9351 C CA . MET A 1 67 ? 5.020 -14.628 -1.040 1.00 0.00 710 MET A CA 7
ATOM 9352 C C . MET A 1 67 ? 3.936 -14.017 -1.922 1.00 0.00 710 MET A C 7
ATOM 9353 O O . MET A 1 67 ? 2.957 -14.679 -2.266 1.00 0.00 710 MET A O 7
ATOM 9367 N N . MET A 1 68 ? 4.118 -12.751 -2.285 1.00 0.00 711 MET A N 7
ATOM 9368 C CA . MET A 1 68 ? 3.155 -12.052 -3.128 1.00 0.00 711 MET A CA 7
ATOM 9369 C C . MET A 1 68 ? 3.793 -11.633 -4.449 1.00 0.00 711 MET A C 7
ATOM 9370 O O . MET A 1 68 ? 3.103 -11.454 -5.452 1.00 0.00 711 MET A O 7
ATOM 9384 N N . ASN A 1 69 ? 5.113 -11.478 -4.441 1.00 0.00 712 ASN A N 7
ATOM 9385 C CA . ASN A 1 69 ? 5.842 -11.079 -5.639 1.00 0.00 712 ASN A CA 7
ATOM 9386 C C . ASN A 1 69 ? 5.427 -11.927 -6.837 1.00 0.00 712 ASN A C 7
ATOM 9387 O O . ASN A 1 69 ? 5.674 -13.132 -6.873 1.00 0.00 712 ASN A O 7
ATOM 9398 N N . GLY A 1 70 ? 4.795 -11.289 -7.817 1.00 0.00 713 GLY A N 7
ATOM 9399 C CA . GLY A 1 70 ? 4.355 -12.000 -9.003 1.00 0.00 713 GLY A CA 7
ATOM 9400 C C . GLY A 1 70 ? 3.029 -12.705 -8.799 1.00 0.00 713 GLY A C 7
ATOM 9401 O O . GLY A 1 70 ? 2.782 -13.759 -9.384 1.00 0.00 713 GLY A O 7
ATOM 9405 N N . MET A 1 71 ? 2.174 -12.123 -7.964 1.00 0.00 714 MET A N 7
ATOM 9406 C CA . MET A 1 71 ? 0.866 -12.703 -7.684 1.00 0.00 714 MET A CA 7
ATOM 9407 C C . MET A 1 71 ? -0.140 -12.326 -8.767 1.00 0.00 714 MET A C 7
ATOM 9408 O O . MET A 1 71 ? -0.606 -11.188 -8.827 1.00 0.00 714 MET A O 7
ATOM 9422 N N . LYS A 1 72 ? -0.470 -13.287 -9.623 1.00 0.00 715 LYS A N 7
ATOM 9423 C CA . LYS A 1 72 ? -1.421 -13.057 -10.704 1.00 0.00 715 LYS A CA 7
ATOM 9424 C C . LYS A 1 72 ? -2.785 -12.654 -10.152 1.00 0.00 715 LYS A C 7
ATOM 9425 O O . LYS A 1 72 ? -3.563 -13.501 -9.712 1.00 0.00 715 LYS A O 7
ATOM 9444 N N . LEU A 1 73 ? -3.069 -11.356 -10.180 1.00 0.00 716 LEU A N 7
ATOM 9445 C CA . LEU A 1 73 ? -4.340 -10.841 -9.684 1.00 0.00 716 LEU A CA 7
ATOM 9446 C C . LEU A 1 73 ? -5.305 -10.571 -10.834 1.00 0.00 716 LEU A C 7
ATOM 9447 O O . LEU A 1 73 ? -4.978 -9.846 -11.774 1.00 0.00 716 LEU A O 7
ATOM 9463 N N . SER A 1 74 ? -6.495 -11.158 -10.752 1.00 0.00 717 SER A N 7
ATOM 9464 C CA . SER A 1 74 ? -7.507 -10.982 -11.787 1.00 0.00 717 SER A CA 7
ATOM 9465 C C . SER A 1 74 ? -6.865 -10.923 -13.170 1.00 0.00 717 SER A C 7
ATOM 9466 O O . SER A 1 74 ? -7.286 -10.150 -14.030 1.00 0.00 717 SER A O 7
ATOM 9474 N N . GLY A 1 75 ? -5.841 -11.747 -13.377 1.00 0.00 718 GLY A N 7
ATOM 9475 C CA . GLY A 1 75 ? -5.156 -11.773 -14.656 1.00 0.00 718 GLY A CA 7
ATOM 9476 C C . GLY A 1 75 ? -4.171 -10.632 -14.810 1.00 0.00 718 GLY A C 7
ATOM 9477 O O . GLY A 1 75 ? -3.990 -10.103 -15.907 1.00 0.00 718 GLY A O 7
ATOM 9481 N N . ARG A 1 76 ? -3.534 -10.249 -13.708 1.00 0.00 719 ARG A N 7
ATOM 9482 C CA . ARG A 1 76 ? -2.564 -9.161 -13.725 1.00 0.00 719 ARG A CA 7
ATOM 9483 C C . ARG A 1 76 ? -1.447 -9.412 -12.716 1.00 0.00 719 ARG A C 7
ATOM 9484 O O . ARG A 1 76 ? -1.677 -9.401 -11.507 1.00 0.00 719 ARG A O 7
ATOM 9505 N N . GLU A 1 77 ? -0.239 -9.639 -13.222 1.00 0.00 720 GLU A N 7
ATOM 9506 C CA . GLU A 1 77 ? 0.912 -9.895 -12.365 1.00 0.00 720 GLU A CA 7
ATOM 9507 C C . GLU A 1 77 ? 1.332 -8.627 -11.626 1.00 0.00 720 GLU A C 7
ATOM 9508 O O . GLU A 1 77 ? 1.612 -7.600 -12.244 1.00 0.00 720 GLU A O 7
ATOM 9520 N N . ILE A 1 78 ? 1.372 -8.708 -10.300 1.00 0.00 721 ILE A N 7
ATOM 9521 C CA . ILE A 1 78 ? 1.758 -7.569 -9.477 1.00 0.00 721 ILE A CA 7
ATOM 9522 C C . ILE A 1 78 ? 3.211 -7.681 -9.029 1.00 0.00 721 ILE A C 7
ATOM 9523 O O . ILE A 1 78 ? 3.770 -8.776 -8.968 1.00 0.00 721 ILE A O 7
ATOM 9539 N N . ASP A 1 79 ? 3.817 -6.542 -8.714 1.00 0.00 722 ASP A N 7
ATOM 9540 C CA . ASP A 1 79 ? 5.205 -6.511 -8.268 1.00 0.00 722 ASP A CA 7
ATOM 9541 C C . ASP A 1 79 ? 5.300 -6.044 -6.819 1.00 0.00 722 ASP A C 7
ATOM 9542 O O . ASP A 1 79 ? 5.146 -4.858 -6.527 1.00 0.00 722 ASP A O 7
ATOM 9551 N N . VAL A 1 80 ? 5.554 -6.985 -5.915 1.00 0.00 723 VAL A N 7
ATOM 9552 C CA . VAL A 1 80 ? 5.669 -6.670 -4.496 1.00 0.00 723 VAL A CA 7
ATOM 9553 C C . VAL A 1 80 ? 7.131 -6.591 -4.068 1.00 0.00 723 VAL A C 7
ATOM 9554 O O . VAL A 1 80 ? 7.930 -7.472 -4.387 1.00 0.00 723 VAL A O 7
ATOM 9567 N N . ARG A 1 81 ? 7.473 -5.531 -3.343 1.00 0.00 724 ARG A N 7
ATOM 9568 C CA . ARG A 1 81 ? 8.838 -5.337 -2.872 1.00 0.00 724 ARG A CA 7
ATOM 9569 C C . ARG A 1 81 ? 8.862 -4.470 -1.616 1.00 0.00 724 ARG A C 7
ATOM 9570 O O . ARG A 1 81 ? 7.898 -3.762 -1.321 1.00 0.00 724 ARG A O 7
ATOM 9591 N N . ILE A 1 82 ? 9.967 -4.531 -0.881 1.00 0.00 725 ILE A N 7
ATOM 9592 C CA . ILE A 1 82 ? 10.116 -3.752 0.341 1.00 0.00 725 ILE A CA 7
ATOM 9593 C C . ILE A 1 82 ? 10.315 -2.272 0.029 1.00 0.00 725 ILE A C 7
ATOM 9594 O O . ILE A 1 82 ? 11.099 -1.913 -0.849 1.00 0.00 725 ILE A O 7
ATOM 9610 N N . ASP A 1 83 ? 9.601 -1.419 0.756 1.00 0.00 726 ASP A N 7
ATOM 9611 C CA . ASP A 1 83 ? 9.702 0.023 0.559 1.00 0.00 726 ASP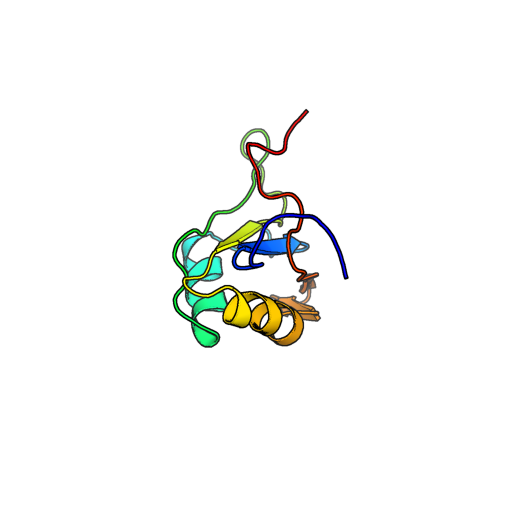 A CA 7
ATOM 9612 C C . ASP A 1 83 ? 10.869 0.600 1.354 1.00 0.00 726 ASP A C 7
ATOM 9613 O O . ASP A 1 83 ? 10.686 1.121 2.454 1.00 0.00 726 ASP A O 7
ATOM 9622 N N . ARG A 1 84 ? 12.068 0.501 0.790 1.00 0.00 727 ARG A N 7
ATOM 9623 C CA . ARG A 1 84 ? 13.266 1.011 1.447 1.00 0.00 727 ARG A CA 7
ATOM 9624 C C . ARG A 1 84 ? 13.407 2.515 1.228 1.00 0.00 727 ARG A C 7
ATOM 9625 O O . ARG A 1 84 ? 14.506 3.016 0.991 1.00 0.00 727 ARG A O 7
ATOM 9646 N N . ASN A 1 85 ? 12.288 3.227 1.307 1.00 0.00 728 ASN A N 7
ATOM 9647 C CA . ASN A 1 85 ? 12.288 4.673 1.116 1.00 0.00 728 ASN A CA 7
ATOM 9648 C C . ASN A 1 85 ? 11.564 5.373 2.263 1.00 0.00 728 ASN A C 7
ATOM 9649 O O . ASN A 1 85 ? 11.973 6.446 2.706 1.00 0.00 728 ASN A O 7
ATOM 9660 N N . ALA A 1 86 ? 10.486 4.757 2.738 1.00 0.00 729 ALA A N 7
ATOM 9661 C CA . ALA A 1 86 ? 9.707 5.319 3.834 1.00 0.00 729 ALA A CA 7
ATOM 9662 C C . ALA A 1 86 ? 10.615 5.880 4.923 1.00 0.00 729 ALA A C 7
ATOM 9663 O O . ALA A 1 86 ? 10.417 6.999 5.395 1.00 0.00 729 ALA A O 7
ATOM 9670 N N . SER A 1 87 ? 11.613 5.095 5.318 1.00 0.00 730 SER A N 7
ATOM 9671 C CA . SER A 1 87 ? 12.549 5.511 6.355 1.00 0.00 730 SER A CA 7
ATOM 9672 C C . SER A 1 87 ? 13.161 6.869 6.021 1.00 0.00 730 SER A C 7
ATOM 9673 O O . SER A 1 87 ? 13.986 6.984 5.116 1.00 0.00 730 SER A O 7
ATOM 9681 N N . GLY A 1 88 ? 12.749 7.894 6.760 1.00 0.00 731 GLY A N 7
ATOM 9682 C CA . GLY A 1 88 ? 13.265 9.231 6.527 1.00 0.00 731 GLY A CA 7
ATOM 9683 C C . GLY A 1 88 ? 12.197 10.188 6.037 1.00 0.00 731 GLY A C 7
ATOM 9684 O O . GLY A 1 88 ? 12.128 10.522 4.854 1.00 0.00 731 GLY A O 7
ATOM 9688 N N . PRO A 1 89 ? 11.338 10.645 6.961 1.00 0.00 732 PRO A N 7
ATOM 9689 C CA . PRO A 1 89 ? 10.252 11.575 6.639 1.00 0.00 732 PRO A CA 7
ATOM 9690 C C . PRO A 1 89 ? 10.766 12.967 6.287 1.00 0.00 732 PRO A C 7
ATOM 9691 O O . PRO A 1 89 ? 10.001 13.831 5.856 1.00 0.00 732 PRO A O 7
ATOM 9702 N N . SER A 1 90 ? 12.065 13.178 6.472 1.00 0.00 733 SER A N 7
ATOM 9703 C CA . SER A 1 90 ? 12.680 14.466 6.177 1.00 0.00 733 SER A CA 7
ATOM 9704 C C . SER A 1 90 ? 12.125 15.556 7.090 1.00 0.00 733 SER A C 7
ATOM 9705 O O . SER A 1 90 ? 11.927 16.694 6.666 1.00 0.00 733 SER A O 7
ATOM 9713 N N . SER A 1 91 ? 11.875 15.197 8.345 1.00 0.00 734 SER A N 7
ATOM 9714 C CA . SER A 1 91 ? 11.339 16.141 9.318 1.00 0.00 734 SER A CA 7
ATOM 9715 C C . SER A 1 91 ? 12.033 15.984 10.667 1.00 0.00 734 SER A C 7
ATOM 9716 O O . SER A 1 91 ? 12.084 14.890 11.228 1.00 0.00 734 SER A O 7
ATOM 9724 N N . GLY A 1 92 ? 12.566 17.087 11.184 1.00 0.00 735 GLY A N 7
ATOM 9725 C CA . GLY A 1 92 ? 13.251 17.051 12.463 1.00 0.00 735 GLY A CA 7
ATOM 9726 C C . GLY A 1 92 ? 13.637 18.433 12.953 1.00 0.00 735 GLY A C 7
ATOM 9727 O O . GLY A 1 92 ? 14.589 18.584 13.718 1.00 0.00 735 GLY A O 7
ATOM 9731 N N . GLY A 1 1 ? 26.411 -0.895 8.508 1.00 0.00 644 GLY A N 8
ATOM 9732 C CA . GLY A 1 1 ? 26.535 -2.011 9.427 1.00 0.00 644 GLY A CA 8
ATOM 9733 C C . GLY A 1 1 ? 25.364 -2.106 10.386 1.00 0.00 644 GLY A C 8
ATOM 9734 O O . GLY A 1 1 ? 24.296 -2.598 10.024 1.00 0.00 644 GLY A O 8
ATOM 9738 N N . SER A 1 2 ? 25.566 -1.635 11.612 1.00 0.00 645 SER A N 8
ATOM 9739 C CA . SER A 1 2 ? 24.521 -1.674 12.628 1.00 0.00 645 SER A CA 8
ATOM 9740 C C . SER A 1 2 ? 24.501 -0.380 13.436 1.00 0.00 645 SER A C 8
ATOM 9741 O O . SER A 1 2 ? 25.412 -0.110 14.218 1.00 0.00 645 SER A O 8
ATOM 9749 N N . SER A 1 3 ? 23.454 0.416 13.242 1.00 0.00 646 SER A N 8
ATOM 9750 C CA . SER A 1 3 ? 23.315 1.683 13.949 1.00 0.00 646 SER A CA 8
ATOM 9751 C C . SER A 1 3 ? 22.190 1.612 14.977 1.00 0.00 646 SER A C 8
ATOM 9752 O O . SER A 1 3 ? 22.339 2.065 16.111 1.00 0.00 646 SER A O 8
ATOM 9760 N N . GLY A 1 4 ? 21.061 1.038 14.570 1.00 0.00 647 GLY A N 8
ATOM 9761 C CA . GLY A 1 4 ? 19.926 0.917 15.465 1.00 0.00 647 GLY A CA 8
ATOM 9762 C C . GLY A 1 4 ? 19.075 -0.300 15.162 1.00 0.00 647 GLY A C 8
ATOM 9763 O O . GLY A 1 4 ? 19.582 -1.320 14.696 1.00 0.00 647 GLY A O 8
ATOM 9767 N N . SER A 1 5 ? 17.777 -0.194 15.428 1.00 0.00 648 SER A N 8
ATOM 9768 C CA . SER A 1 5 ? 16.854 -1.297 15.186 1.00 0.00 648 SER A CA 8
ATOM 9769 C C . SER A 1 5 ? 16.097 -1.094 13.877 1.00 0.00 648 SER A C 8
ATOM 9770 O O . SER A 1 5 ? 15.036 -0.470 13.851 1.00 0.00 648 SER A O 8
ATOM 9778 N N . SER A 1 6 ? 16.650 -1.626 12.792 1.00 0.00 649 SER A N 8
ATOM 9779 C CA . SER A 1 6 ? 16.031 -1.501 11.478 1.00 0.00 649 SER A CA 8
ATOM 9780 C C . SER A 1 6 ? 15.228 -2.752 11.134 1.00 0.00 649 SER A C 8
ATOM 9781 O O . SER A 1 6 ? 15.529 -3.846 11.609 1.00 0.00 649 SER A O 8
ATOM 9789 N N . GLY A 1 7 ? 14.203 -2.581 10.304 1.00 0.00 650 GLY A N 8
ATOM 9790 C CA . GLY A 1 7 ? 13.372 -3.704 9.911 1.00 0.00 650 GLY A CA 8
ATOM 9791 C C . GLY A 1 7 ? 12.327 -3.319 8.883 1.00 0.00 650 GLY A C 8
ATOM 9792 O O . GLY A 1 7 ? 11.576 -2.365 9.080 1.00 0.00 650 GLY A O 8
ATOM 9796 N N . ALA A 1 8 ? 12.279 -4.063 7.783 1.00 0.00 651 ALA A N 8
ATOM 9797 C CA . ALA A 1 8 ? 11.318 -3.795 6.720 1.00 0.00 651 ALA A CA 8
ATOM 9798 C C . ALA A 1 8 ? 9.913 -4.222 7.131 1.00 0.00 651 ALA A C 8
ATOM 9799 O O . ALA A 1 8 ? 9.628 -5.414 7.256 1.00 0.00 651 ALA A O 8
ATOM 9806 N N . CYS A 1 9 ? 9.039 -3.244 7.339 1.00 0.00 652 CYS A N 8
ATOM 9807 C CA . CYS A 1 9 ? 7.663 -3.519 7.737 1.00 0.00 652 CYS A CA 8
ATOM 9808 C C . CYS A 1 9 ? 6.687 -3.117 6.636 1.00 0.00 652 CYS A C 8
ATOM 9809 O O . CYS A 1 9 ? 5.679 -3.786 6.413 1.00 0.00 652 CYS A O 8
ATOM 9817 N N . GLN A 1 10 ? 6.994 -2.018 5.954 1.00 0.00 653 GLN A N 8
ATOM 9818 C CA . GLN A 1 10 ? 6.143 -1.525 4.878 1.00 0.00 653 GLN A CA 8
ATOM 9819 C C . GLN A 1 10 ? 6.617 -2.048 3.526 1.00 0.00 653 GLN A C 8
ATOM 9820 O O . GLN A 1 10 ? 7.803 -2.317 3.335 1.00 0.00 653 GLN A O 8
ATOM 9834 N N . ILE A 1 11 ? 5.683 -2.189 2.591 1.00 0.00 654 ILE A N 8
ATOM 9835 C CA . ILE A 1 11 ? 6.006 -2.678 1.257 1.00 0.00 654 ILE A CA 8
ATOM 9836 C C . ILE A 1 11 ? 5.254 -1.894 0.186 1.00 0.00 654 ILE A C 8
ATOM 9837 O O . ILE A 1 11 ? 4.408 -1.055 0.496 1.00 0.00 654 ILE A O 8
ATOM 9853 N N . PHE A 1 12 ? 5.567 -2.175 -1.074 1.00 0.00 655 PHE A N 8
ATOM 9854 C CA . PHE A 1 12 ? 4.920 -1.497 -2.192 1.00 0.00 655 PHE A CA 8
ATOM 9855 C C . PHE A 1 12 ? 4.335 -2.506 -3.175 1.00 0.00 655 PHE A C 8
ATOM 9856 O O . PHE A 1 12 ? 4.774 -3.654 -3.239 1.00 0.00 655 PHE A O 8
ATOM 9873 N N . VAL A 1 13 ? 3.339 -2.069 -3.940 1.00 0.00 656 VAL A N 8
ATOM 9874 C CA . VAL A 1 13 ? 2.693 -2.932 -4.921 1.00 0.00 656 VAL A CA 8
ATOM 9875 C C . VAL A 1 13 ? 2.346 -2.160 -6.189 1.00 0.00 656 VAL A C 8
ATOM 9876 O O . VAL A 1 13 ? 2.079 -0.960 -6.143 1.00 0.00 656 VAL A O 8
ATOM 9889 N N . ARG A 1 14 ? 2.352 -2.858 -7.320 1.00 0.00 657 ARG A N 8
ATOM 9890 C CA . ARG A 1 14 ? 2.039 -2.238 -8.602 1.00 0.00 657 ARG A CA 8
ATOM 9891 C C . ARG A 1 14 ? 1.288 -3.210 -9.507 1.00 0.00 657 ARG A C 8
ATOM 9892 O O . ARG A 1 14 ? 1.410 -4.426 -9.365 1.00 0.00 657 ARG A O 8
ATOM 9913 N N . ASN A 1 15 ? 0.510 -2.665 -10.436 1.00 0.00 658 ASN A N 8
ATOM 9914 C CA . ASN A 1 15 ? -0.262 -3.484 -11.364 1.00 0.00 658 ASN A CA 8
ATOM 9915 C C . ASN A 1 15 ? -1.453 -4.127 -10.660 1.00 0.00 658 ASN A C 8
ATOM 9916 O O . ASN A 1 15 ? -1.726 -5.315 -10.839 1.00 0.00 658 ASN A O 8
ATOM 9927 N N . LEU A 1 16 ? -2.158 -3.336 -9.860 1.00 0.00 659 LEU A N 8
ATOM 9928 C CA . LEU A 1 16 ? -3.321 -3.827 -9.128 1.00 0.00 659 LEU A CA 8
ATOM 9929 C C . LEU A 1 16 ? -4.610 -3.503 -9.876 1.00 0.00 659 LEU A C 8
ATOM 9930 O O . LEU A 1 16 ? -4.743 -2.457 -10.511 1.00 0.00 659 LEU A O 8
ATOM 9946 N N . PRO A 1 17 ? -5.586 -4.420 -9.797 1.00 0.00 660 PRO A N 8
ATOM 9947 C CA . PRO A 1 17 ? -6.884 -4.253 -10.457 1.00 0.00 660 PRO A CA 8
ATOM 9948 C C . PRO A 1 17 ? -7.493 -2.879 -10.200 1.00 0.00 660 PRO A C 8
ATOM 9949 O O . PRO A 1 17 ? -7.422 -2.355 -9.088 1.00 0.00 660 PRO A O 8
ATOM 9960 N N . PHE A 1 18 ? -8.091 -2.299 -11.236 1.00 0.00 661 PHE A N 8
ATOM 9961 C CA . PHE A 1 18 ? -8.712 -0.984 -11.122 1.00 0.00 661 PHE A CA 8
ATOM 9962 C C . PHE A 1 18 ? -9.856 -1.008 -10.112 1.00 0.00 661 PHE A C 8
ATOM 9963 O O . PHE A 1 18 ? -10.207 0.019 -9.532 1.00 0.00 661 PHE A O 8
ATOM 9980 N N . ASP A 1 19 ? -10.433 -2.188 -9.909 1.00 0.00 662 ASP A N 8
ATOM 9981 C CA . ASP A 1 19 ? -11.536 -2.347 -8.969 1.00 0.00 662 ASP A CA 8
ATOM 9982 C C . ASP A 1 19 ? -11.026 -2.785 -7.600 1.00 0.00 662 ASP A C 8
ATOM 9983 O O . ASP A 1 19 ? -11.809 -3.032 -6.683 1.00 0.00 662 ASP A O 8
ATOM 9992 N N . PHE A 1 20 ? -9.707 -2.880 -7.469 1.00 0.00 663 PHE A N 8
ATOM 9993 C CA . PHE A 1 20 ? -9.091 -3.290 -6.212 1.00 0.00 663 PHE A CA 8
ATOM 9994 C C . PHE A 1 20 ? -9.234 -2.199 -5.155 1.00 0.00 663 PHE A C 8
ATOM 9995 O O . PHE A 1 20 ? -8.829 -1.055 -5.366 1.00 0.00 663 PHE A O 8
ATOM 10012 N N . THR A 1 21 ? -9.815 -2.561 -4.015 1.00 0.00 664 THR A N 8
ATOM 10013 C CA . THR A 1 21 ? -10.014 -1.614 -2.925 1.00 0.00 664 THR A CA 8
ATOM 10014 C C . THR A 1 21 ? -9.008 -1.847 -1.803 1.00 0.00 664 THR A C 8
ATOM 10015 O O . THR A 1 21 ? -8.304 -2.857 -1.789 1.00 0.00 664 THR A O 8
ATOM 10026 N N . TRP A 1 22 ? -8.947 -0.909 -0.866 1.00 0.00 665 TRP A N 8
ATOM 10027 C CA . TRP A 1 22 ? -8.027 -1.014 0.261 1.00 0.00 665 TRP A CA 8
ATOM 10028 C C . TRP A 1 22 ? -8.364 -2.221 1.129 1.00 0.00 665 TRP A C 8
ATOM 10029 O O . TRP A 1 22 ? -7.500 -3.048 1.422 1.00 0.00 665 TRP A O 8
ATOM 10050 N N . LYS A 1 23 ? -9.625 -2.317 1.537 1.00 0.00 666 LYS A N 8
ATOM 10051 C CA . LYS A 1 23 ? -10.077 -3.425 2.371 1.00 0.00 666 LYS A CA 8
ATOM 10052 C C . LYS A 1 23 ? -9.584 -4.758 1.818 1.00 0.00 666 LYS A C 8
ATOM 10053 O O . LYS A 1 23 ? -9.132 -5.622 2.568 1.00 0.00 666 LYS A O 8
ATOM 10072 N N . MET A 1 24 ? -9.674 -4.917 0.502 1.00 0.00 667 MET A N 8
ATOM 10073 C CA . MET A 1 24 ? -9.234 -6.145 -0.151 1.00 0.00 667 MET A CA 8
ATOM 10074 C C . MET A 1 24 ? -7.718 -6.290 -0.072 1.00 0.00 667 MET A C 8
ATOM 10075 O O . MET A 1 24 ? -7.204 -7.332 0.337 1.00 0.00 667 MET A O 8
ATOM 10089 N N . LEU A 1 25 ? -7.007 -5.239 -0.466 1.00 0.00 668 LEU A N 8
ATOM 10090 C CA . LEU A 1 25 ? -5.548 -5.249 -0.441 1.00 0.00 668 LEU A CA 8
ATOM 10091 C C . LEU A 1 25 ? -5.031 -5.758 0.901 1.00 0.00 668 LEU A C 8
ATOM 10092 O O . LEU A 1 25 ? -4.143 -6.610 0.954 1.00 0.00 668 LEU A O 8
ATOM 10108 N N . LYS A 1 26 ? -5.593 -5.232 1.984 1.00 0.00 669 LYS A N 8
ATOM 10109 C CA . LYS A 1 26 ? -5.192 -5.635 3.327 1.00 0.00 669 LYS A CA 8
ATOM 10110 C C . LYS A 1 26 ? -5.412 -7.130 3.535 1.00 0.00 669 LYS A C 8
ATOM 10111 O O . LYS A 1 26 ? -4.460 -7.910 3.555 1.00 0.00 669 LYS A O 8
ATOM 10130 N N . ASP A 1 27 ? -6.672 -7.521 3.689 1.00 0.00 670 ASP A N 8
ATOM 10131 C CA . ASP A 1 27 ? -7.018 -8.923 3.893 1.00 0.00 670 ASP A CA 8
ATOM 10132 C C . ASP A 1 27 ? -6.261 -9.817 2.915 1.00 0.00 670 ASP A C 8
ATOM 10133 O O . ASP A 1 27 ? -5.988 -10.982 3.206 1.00 0.00 670 ASP A O 8
ATOM 10142 N N . LYS A 1 28 ? -5.926 -9.265 1.754 1.00 0.00 671 LYS A N 8
ATOM 10143 C CA . LYS A 1 28 ? -5.202 -10.011 0.732 1.00 0.00 671 LYS A CA 8
ATOM 10144 C C . LYS A 1 28 ? -3.775 -10.305 1.183 1.00 0.00 671 LYS A C 8
ATOM 10145 O O . LYS A 1 28 ? -3.250 -11.393 0.945 1.00 0.00 671 LYS A O 8
ATOM 10164 N N . PHE A 1 29 ? -3.152 -9.330 1.837 1.00 0.00 672 PHE A N 8
ATOM 10165 C CA . PHE A 1 29 ? -1.786 -9.485 2.321 1.00 0.00 672 PHE A CA 8
ATOM 10166 C C . PHE A 1 29 ? -1.771 -10.092 3.721 1.00 0.00 672 PHE A C 8
ATOM 10167 O O . PHE A 1 29 ? -0.731 -10.538 4.205 1.00 0.00 672 PHE A O 8
ATOM 10184 N N . ASN A 1 30 ? -2.933 -10.104 4.367 1.00 0.00 673 ASN A N 8
ATOM 10185 C CA . ASN A 1 30 ? -3.054 -10.655 5.712 1.00 0.00 673 ASN A CA 8
ATOM 10186 C C . ASN A 1 30 ? -2.577 -12.104 5.751 1.00 0.00 673 ASN A C 8
ATOM 10187 O O . ASN A 1 30 ? -1.986 -12.546 6.735 1.00 0.00 673 ASN A O 8
ATOM 10198 N N . GLU A 1 31 ? -2.840 -12.837 4.674 1.00 0.00 674 GLU A N 8
ATOM 10199 C CA . GLU A 1 31 ? -2.438 -14.236 4.586 1.00 0.00 674 GLU A CA 8
ATOM 10200 C C . GLU A 1 31 ? -1.027 -14.432 5.134 1.00 0.00 674 GLU A C 8
ATOM 10201 O O . GLU A 1 31 ? -0.755 -15.400 5.845 1.00 0.00 674 GLU A O 8
ATOM 10213 N N . CYS A 1 32 ? -0.135 -13.507 4.798 1.00 0.00 675 CYS A N 8
ATOM 10214 C CA . CYS A 1 32 ? 1.249 -13.578 5.254 1.00 0.00 675 CYS A CA 8
ATOM 10215 C C . CYS A 1 32 ? 1.343 -13.295 6.750 1.00 0.00 675 CYS A C 8
ATOM 10216 O O . CYS A 1 32 ? 1.809 -14.131 7.522 1.00 0.00 675 CYS A O 8
ATOM 10224 N N . GLY A 1 33 ? 0.900 -12.107 7.151 1.00 0.00 676 GLY A N 8
ATOM 10225 C CA . GLY A 1 33 ? 0.944 -11.734 8.553 1.00 0.00 676 GLY A CA 8
ATOM 10226 C C . GLY A 1 33 ? -0.187 -10.802 8.941 1.00 0.00 676 GLY A C 8
ATOM 10227 O O . GLY A 1 33 ? -1.247 -10.807 8.315 1.00 0.00 676 GLY A O 8
ATOM 10231 N N . HIS A 1 34 ? 0.037 -10.002 9.978 1.00 0.00 677 HIS A N 8
ATOM 10232 C CA . HIS A 1 34 ? -0.973 -9.061 10.450 1.00 0.00 677 HIS A CA 8
ATOM 10233 C C . HIS A 1 34 ? -0.749 -7.677 9.849 1.00 0.00 677 HIS A C 8
ATOM 10234 O O . HIS A 1 34 ? 0.154 -6.949 10.260 1.00 0.00 677 HIS A O 8
ATOM 10249 N N . VAL A 1 35 ? -1.578 -7.320 8.873 1.00 0.00 678 VAL A N 8
ATOM 10250 C CA . VAL A 1 35 ? -1.471 -6.023 8.215 1.00 0.00 678 VAL A CA 8
ATOM 10251 C C . VAL A 1 35 ? -2.171 -4.937 9.024 1.00 0.00 678 VAL A C 8
ATOM 10252 O O . VAL A 1 35 ? -3.280 -5.135 9.522 1.00 0.00 678 VAL A O 8
ATOM 10265 N N . LEU A 1 36 ? -1.516 -3.788 9.152 1.00 0.00 679 LEU A N 8
ATOM 10266 C CA . LEU A 1 36 ? -2.076 -2.668 9.901 1.00 0.00 679 LEU A CA 8
ATOM 10267 C C . LEU A 1 36 ? -2.470 -1.530 8.966 1.00 0.00 679 LEU A C 8
ATOM 10268 O O . LEU A 1 36 ? -3.633 -1.128 8.917 1.00 0.00 679 LEU A O 8
ATOM 10284 N N . TYR A 1 37 ? -1.496 -1.017 8.223 1.00 0.00 680 TYR A N 8
ATOM 10285 C CA . TYR A 1 37 ? -1.742 0.075 7.288 1.00 0.00 680 TYR A CA 8
ATOM 10286 C C . TYR A 1 37 ? -1.951 -0.455 5.873 1.00 0.00 680 TYR A C 8
ATOM 10287 O O . TYR A 1 37 ? -1.154 -1.247 5.371 1.00 0.00 680 TYR A O 8
ATOM 10305 N N . ALA A 1 38 ? -3.029 -0.012 5.236 1.00 0.00 681 ALA A N 8
ATOM 10306 C CA . ALA A 1 38 ? -3.343 -0.439 3.878 1.00 0.00 681 ALA A CA 8
ATOM 10307 C C . ALA A 1 38 ? -4.257 0.566 3.184 1.00 0.00 681 ALA A C 8
ATOM 10308 O O . ALA A 1 38 ? -5.345 0.871 3.673 1.00 0.00 681 ALA A O 8
ATOM 10315 N N . ASP A 1 39 ? -3.807 1.077 2.043 1.00 0.00 682 ASP A N 8
ATOM 10316 C CA . ASP A 1 39 ? -4.585 2.048 1.282 1.00 0.00 682 ASP A CA 8
ATOM 10317 C C . ASP A 1 39 ? -4.325 1.899 -0.214 1.00 0.00 682 ASP A C 8
ATOM 10318 O O . ASP A 1 39 ? -3.379 1.226 -0.626 1.00 0.00 682 ASP A O 8
ATOM 10327 N N . ILE A 1 40 ? -5.171 2.529 -1.022 1.00 0.00 683 ILE A N 8
ATOM 10328 C CA . ILE A 1 40 ? -5.033 2.466 -2.472 1.00 0.00 683 ILE A CA 8
ATOM 10329 C C . ILE A 1 40 ? -4.699 3.836 -3.052 1.00 0.00 683 ILE A C 8
ATOM 10330 O O . ILE A 1 40 ? -5.553 4.720 -3.116 1.00 0.00 683 ILE A O 8
ATOM 10346 N N . LYS A 1 41 ? -3.452 4.004 -3.477 1.00 0.00 684 LYS A N 8
ATOM 10347 C CA . LYS A 1 41 ? -3.004 5.265 -4.057 1.00 0.00 684 LYS A CA 8
ATOM 10348 C C . LYS A 1 41 ? -3.782 5.586 -5.329 1.00 0.00 684 LYS A C 8
ATOM 10349 O O . LYS A 1 41 ? -4.113 4.692 -6.107 1.00 0.00 684 LYS A O 8
ATOM 10368 N N . MET A 1 42 ? -4.067 6.867 -5.535 1.00 0.00 685 MET A N 8
ATOM 10369 C CA . MET A 1 42 ? -4.804 7.305 -6.715 1.00 0.00 685 MET A CA 8
ATOM 10370 C C . MET A 1 42 ? -4.197 8.580 -7.292 1.00 0.00 685 MET A C 8
ATOM 10371 O O . MET A 1 42 ? -3.552 9.348 -6.580 1.00 0.00 685 MET A O 8
ATOM 10385 N N . GLU A 1 43 ? -4.408 8.797 -8.587 1.00 0.00 686 GLU A N 8
ATOM 10386 C CA . GLU A 1 43 ? -3.880 9.979 -9.258 1.00 0.00 686 GLU A CA 8
ATOM 10387 C C . GLU A 1 43 ? -4.922 10.585 -10.193 1.00 0.00 686 GLU A C 8
ATOM 10388 O O . GLU A 1 43 ? -5.363 9.944 -11.147 1.00 0.00 686 GLU A O 8
ATOM 10400 N N . ASN A 1 44 ? -5.312 11.824 -9.912 1.00 0.00 687 ASN A N 8
ATOM 10401 C CA . ASN A 1 44 ? -6.304 12.517 -10.727 1.00 0.00 687 ASN A CA 8
ATOM 10402 C C . ASN A 1 44 ? -7.701 11.958 -10.476 1.00 0.00 687 ASN A C 8
ATOM 10403 O O . ASN A 1 44 ? -8.566 12.005 -11.349 1.00 0.00 687 ASN A O 8
ATOM 10414 N N . GLY A 1 45 ? -7.914 11.430 -9.274 1.00 0.00 688 GLY A N 8
ATOM 10415 C CA . GLY A 1 45 ? -9.207 10.870 -8.929 1.00 0.00 688 GLY A CA 8
ATOM 10416 C C . GLY A 1 45 ? -9.411 9.483 -9.504 1.00 0.00 688 GLY A C 8
ATOM 10417 O O . GLY A 1 45 ? -10.538 8.994 -9.582 1.00 0.00 688 GLY A O 8
ATOM 10421 N N . LYS A 1 46 ? -8.317 8.846 -9.909 1.00 0.00 689 LYS A N 8
ATOM 10422 C CA . LYS A 1 46 ? -8.380 7.506 -10.481 1.00 0.00 689 LYS A CA 8
ATOM 10423 C C . LYS A 1 46 ? -7.242 6.636 -9.955 1.00 0.00 689 LYS A C 8
ATOM 10424 O O . LYS A 1 46 ? -6.082 7.049 -9.954 1.00 0.00 689 LYS A O 8
ATOM 10443 N N . SER A 1 47 ? -7.583 5.431 -9.509 1.00 0.00 690 SER A N 8
ATOM 10444 C CA . SER A 1 47 ? -6.590 4.504 -8.978 1.00 0.00 690 SER A CA 8
ATOM 10445 C C . SER A 1 47 ? -5.399 4.383 -9.923 1.00 0.00 690 SER A C 8
ATOM 10446 O O . SER A 1 47 ? -5.480 4.753 -11.095 1.00 0.00 690 SER A O 8
ATOM 10454 N N . LYS A 1 48 ? -4.291 3.863 -9.406 1.00 0.00 691 LYS A N 8
ATOM 10455 C CA . LYS A 1 48 ? -3.082 3.690 -10.202 1.00 0.00 691 LYS A CA 8
ATOM 10456 C C . LYS A 1 48 ? -2.538 2.272 -10.065 1.00 0.00 691 LYS A C 8
ATOM 10457 O O . LYS A 1 48 ? -1.381 2.007 -10.388 1.00 0.00 691 LYS A O 8
ATOM 10476 N N . GLY A 1 49 ? -3.381 1.363 -9.584 1.00 0.00 692 GLY A N 8
ATOM 10477 C CA . GLY A 1 49 ? -2.966 -0.017 -9.414 1.00 0.00 692 GLY A CA 8
ATOM 10478 C C . GLY A 1 49 ? -1.729 -0.148 -8.547 1.00 0.00 692 GLY A C 8
ATOM 10479 O O . GLY A 1 49 ? -0.999 -1.135 -8.642 1.00 0.00 692 GLY A O 8
ATOM 10483 N N . CYS A 1 50 ? -1.493 0.848 -7.701 1.00 0.00 693 CYS A N 8
ATOM 10484 C CA . CYS A 1 50 ? -0.335 0.841 -6.815 1.00 0.00 693 CYS A CA 8
ATOM 10485 C C . CYS A 1 50 ? -0.741 1.185 -5.386 1.00 0.00 693 CYS A C 8
ATOM 10486 O O . CYS A 1 50 ? -1.393 2.199 -5.142 1.00 0.00 693 CYS A O 8
ATOM 10494 N N . GLY A 1 51 ? -0.352 0.331 -4.444 1.00 0.00 694 GLY A N 8
ATOM 10495 C CA . GLY A 1 51 ? -0.686 0.561 -3.050 1.00 0.00 694 GLY A CA 8
ATOM 10496 C C . GLY A 1 51 ? 0.436 0.164 -2.112 1.00 0.00 694 GLY A C 8
ATOM 10497 O O . GLY A 1 51 ? 1.555 -0.105 -2.549 1.00 0.00 694 GLY A O 8
ATOM 10501 N N . VAL A 1 52 ? 0.138 0.130 -0.817 1.00 0.00 695 VAL A N 8
ATOM 10502 C CA . VAL A 1 52 ? 1.131 -0.236 0.187 1.00 0.00 695 VAL A CA 8
ATOM 10503 C C . VAL A 1 52 ? 0.524 -1.134 1.258 1.00 0.00 695 VAL A C 8
ATOM 10504 O O . VAL A 1 52 ? -0.696 -1.271 1.351 1.00 0.00 695 VAL A O 8
ATOM 10517 N N . VAL A 1 53 ? 1.383 -1.745 2.068 1.00 0.00 696 VAL A N 8
ATOM 10518 C CA . VAL A 1 53 ? 0.932 -2.630 3.135 1.00 0.00 696 VAL A CA 8
ATOM 10519 C C . VAL A 1 53 ? 1.960 -2.705 4.258 1.00 0.00 696 VAL A C 8
ATOM 10520 O O . VAL A 1 53 ? 3.112 -3.079 4.037 1.00 0.00 696 VAL A O 8
ATOM 10533 N N . LYS A 1 54 ? 1.536 -2.348 5.466 1.00 0.00 697 LYS A N 8
ATOM 10534 C CA . LYS A 1 54 ? 2.418 -2.376 6.626 1.00 0.00 697 LYS A CA 8
ATOM 10535 C C . LYS A 1 54 ? 2.082 -3.552 7.537 1.00 0.00 697 LYS A C 8
ATOM 10536 O O . LYS A 1 54 ? 0.914 -3.904 7.708 1.00 0.00 697 LYS A O 8
ATOM 10555 N N . PHE A 1 55 ? 3.111 -4.156 8.122 1.00 0.00 698 PHE A N 8
ATOM 10556 C CA . PHE A 1 55 ? 2.924 -5.292 9.016 1.00 0.00 698 PHE A CA 8
ATOM 10557 C C . PHE A 1 55 ? 3.430 -4.969 10.419 1.00 0.00 698 PHE A C 8
ATOM 10558 O O . PHE A 1 55 ? 4.091 -3.953 10.632 1.00 0.00 698 PHE A O 8
ATOM 10575 N N . GLU A 1 56 ? 3.113 -5.841 11.371 1.00 0.00 699 GLU A N 8
ATOM 10576 C CA . GLU A 1 56 ? 3.534 -5.647 12.754 1.00 0.00 699 GLU A CA 8
ATOM 10577 C C . GLU A 1 56 ? 5.008 -6.000 12.928 1.00 0.00 699 GLU A C 8
ATOM 10578 O O . GLU A 1 56 ? 5.762 -5.266 13.566 1.00 0.00 699 GLU A O 8
ATOM 10590 N N . SER A 1 57 ? 5.412 -7.131 12.357 1.00 0.00 700 SER A N 8
ATOM 10591 C CA . SER A 1 57 ? 6.794 -7.584 12.452 1.00 0.00 700 SER A CA 8
ATOM 10592 C C . SER A 1 57 ? 7.535 -7.349 11.139 1.00 0.00 700 SER A C 8
ATOM 10593 O O . SER A 1 57 ? 6.961 -7.416 10.052 1.00 0.00 700 SER A O 8
ATOM 10601 N N . PRO A 1 58 ? 8.842 -7.066 11.241 1.00 0.00 701 PRO A N 8
ATOM 10602 C CA . PRO A 1 58 ? 9.691 -6.815 10.073 1.00 0.00 701 PRO A CA 8
ATOM 10603 C C . PRO A 1 58 ? 9.928 -8.075 9.247 1.00 0.00 701 PRO A C 8
ATOM 10604 O O . PRO A 1 58 ? 10.083 -8.008 8.028 1.00 0.00 701 PRO A O 8
ATOM 10615 N N . GLU A 1 59 ? 9.954 -9.221 9.919 1.00 0.00 702 GLU A N 8
ATOM 10616 C CA . GLU A 1 59 ? 10.173 -10.496 9.246 1.00 0.00 702 GLU A CA 8
ATOM 10617 C C . GLU A 1 59 ? 9.066 -10.773 8.232 1.00 0.00 702 GLU A C 8
ATOM 10618 O O . GLU A 1 59 ? 9.329 -11.224 7.117 1.00 0.00 702 GLU A O 8
ATOM 10630 N N . VAL A 1 60 ? 7.827 -10.500 8.628 1.00 0.00 703 VAL A N 8
ATOM 10631 C CA . VAL A 1 60 ? 6.680 -10.718 7.756 1.00 0.00 703 VAL A CA 8
ATOM 10632 C C . VAL A 1 60 ? 6.873 -10.029 6.410 1.00 0.00 703 VAL A C 8
ATOM 10633 O O . VAL A 1 60 ? 6.867 -10.676 5.363 1.00 0.00 703 VAL A O 8
ATOM 10646 N N . ALA A 1 61 ? 7.047 -8.712 6.445 1.00 0.00 704 ALA A N 8
ATOM 10647 C CA . ALA A 1 61 ? 7.245 -7.934 5.229 1.00 0.00 704 ALA A CA 8
ATOM 10648 C C . ALA A 1 61 ? 8.160 -8.666 4.252 1.00 0.00 704 ALA A C 8
ATOM 10649 O O . ALA A 1 61 ? 7.732 -9.067 3.170 1.00 0.00 704 ALA A O 8
ATOM 10656 N N . GLU A 1 62 ? 9.419 -8.837 4.642 1.00 0.00 705 GLU A N 8
ATOM 10657 C CA . GLU A 1 62 ? 10.393 -9.520 3.799 1.00 0.00 705 GLU A CA 8
ATOM 10658 C C . GLU A 1 62 ? 9.770 -10.739 3.126 1.00 0.00 705 GLU A C 8
ATOM 10659 O O . GLU A 1 62 ? 10.064 -11.040 1.969 1.00 0.00 705 GLU A O 8
ATOM 10671 N N . ARG A 1 63 ? 8.908 -11.436 3.859 1.00 0.00 706 ARG A N 8
ATOM 10672 C CA . ARG A 1 63 ? 8.244 -12.624 3.334 1.00 0.00 706 ARG A CA 8
ATOM 10673 C C . ARG A 1 63 ? 7.136 -12.240 2.358 1.00 0.00 706 ARG A C 8
ATOM 10674 O O . ARG A 1 63 ? 7.206 -12.554 1.170 1.00 0.00 706 ARG A O 8
ATOM 10695 N N . ALA A 1 64 ? 6.114 -11.561 2.868 1.00 0.00 707 ALA A N 8
ATOM 10696 C CA . ALA A 1 64 ? 4.992 -11.134 2.042 1.00 0.00 707 ALA A CA 8
ATOM 10697 C C . ALA A 1 64 ? 5.469 -10.641 0.680 1.00 0.00 707 ALA A C 8
ATOM 10698 O O . ALA A 1 64 ? 4.798 -10.841 -0.333 1.00 0.00 707 ALA A O 8
ATOM 10705 N N . CYS A 1 65 ? 6.631 -9.996 0.663 1.00 0.00 708 CYS A N 8
ATOM 10706 C CA . CYS A 1 65 ? 7.197 -9.473 -0.575 1.00 0.00 708 CYS A CA 8
ATOM 10707 C C . CYS A 1 65 ? 7.283 -10.564 -1.637 1.00 0.00 708 CYS A C 8
ATOM 10708 O O . CYS A 1 65 ? 6.745 -10.419 -2.735 1.00 0.00 708 CYS A O 8
ATOM 10716 N N . ARG A 1 66 ? 7.964 -11.656 -1.303 1.00 0.00 709 ARG A N 8
ATOM 10717 C CA . ARG A 1 66 ? 8.123 -12.770 -2.229 1.00 0.00 709 ARG A CA 8
ATOM 10718 C C . ARG A 1 66 ? 6.849 -13.608 -2.295 1.00 0.00 709 ARG A C 8
ATOM 10719 O O . ARG A 1 66 ? 6.460 -14.080 -3.363 1.00 0.00 709 ARG A O 8
ATOM 10740 N N . MET A 1 67 ? 6.206 -13.789 -1.146 1.00 0.00 710 MET A N 8
ATOM 10741 C CA . MET A 1 67 ? 4.976 -14.569 -1.074 1.00 0.00 710 MET A CA 8
ATOM 10742 C C . MET A 1 67 ? 3.915 -14.000 -2.011 1.00 0.00 710 MET A C 8
ATOM 10743 O O . MET A 1 67 ? 2.996 -14.706 -2.424 1.00 0.00 710 MET A O 8
ATOM 10757 N N . MET A 1 68 ? 4.050 -12.720 -2.342 1.00 0.00 711 MET A N 8
ATOM 10758 C CA . MET A 1 68 ? 3.103 -12.057 -3.232 1.00 0.00 711 MET A CA 8
ATOM 10759 C C . MET A 1 68 ? 3.760 -11.708 -4.563 1.00 0.00 711 MET A C 8
ATOM 10760 O O . MET A 1 68 ? 3.120 -11.752 -5.612 1.00 0.00 711 MET A O 8
ATOM 10774 N N . ASN A 1 69 ? 5.042 -11.361 -4.512 1.00 0.00 712 ASN A N 8
ATOM 10775 C CA . ASN A 1 69 ? 5.786 -11.004 -5.715 1.00 0.00 712 ASN A CA 8
ATOM 10776 C C . ASN A 1 69 ? 5.376 -11.886 -6.890 1.00 0.00 712 ASN A C 8
ATOM 10777 O O . ASN A 1 69 ? 5.636 -13.088 -6.898 1.00 0.00 712 ASN A O 8
ATOM 10788 N N . GLY A 1 70 ? 4.733 -11.278 -7.883 1.00 0.00 713 GLY A N 8
ATOM 10789 C CA . GLY A 1 70 ? 4.298 -12.023 -9.050 1.00 0.00 713 GLY A CA 8
ATOM 10790 C C . GLY A 1 70 ? 2.962 -12.706 -8.837 1.00 0.00 713 GLY A C 8
ATOM 10791 O O . GLY A 1 70 ? 2.681 -13.738 -9.445 1.00 0.00 713 GLY A O 8
ATOM 10795 N N . MET A 1 71 ? 2.136 -12.130 -7.969 1.00 0.00 714 MET A N 8
ATOM 10796 C CA . MET A 1 71 ? 0.822 -12.691 -7.677 1.00 0.00 714 MET A CA 8
ATOM 10797 C C . MET A 1 71 ? -0.167 -12.369 -8.792 1.00 0.00 714 MET A C 8
ATOM 10798 O O . MET A 1 71 ? -0.724 -11.272 -8.845 1.00 0.00 714 MET A O 8
ATOM 10812 N N . LYS A 1 72 ? -0.381 -13.331 -9.683 1.00 0.00 715 LYS A N 8
ATOM 10813 C CA . LYS A 1 72 ? -1.303 -13.151 -10.798 1.00 0.00 715 LYS A CA 8
ATOM 10814 C C . LYS A 1 72 ? -2.692 -12.764 -10.298 1.00 0.00 715 LYS A C 8
ATOM 10815 O O . LYS A 1 72 ? -3.474 -13.620 -9.883 1.00 0.00 715 LYS A O 8
ATOM 10834 N N . LEU A 1 73 ? -2.992 -11.471 -10.342 1.00 0.00 716 LEU A N 8
ATOM 10835 C CA . LEU A 1 73 ? -4.287 -10.970 -9.895 1.00 0.00 716 LEU A CA 8
ATOM 10836 C C . LEU A 1 73 ? -5.211 -10.715 -11.081 1.00 0.00 716 LEU A C 8
ATOM 10837 O O . LEU A 1 73 ? -4.860 -9.986 -12.008 1.00 0.00 716 LEU A O 8
ATOM 10853 N N . SER A 1 74 ? -6.394 -11.320 -11.043 1.00 0.00 717 SER A N 8
ATOM 10854 C CA . SER A 1 74 ? -7.369 -11.160 -12.116 1.00 0.00 717 SER A CA 8
ATOM 10855 C C . SER A 1 74 ? -6.680 -11.140 -13.477 1.00 0.00 717 SER A C 8
ATOM 10856 O O . SER A 1 74 ? -7.066 -10.387 -14.370 1.00 0.00 717 SER A O 8
ATOM 10864 N N . GLY A 1 75 ? -5.657 -11.975 -13.628 1.00 0.00 718 GLY A N 8
ATOM 10865 C CA . GLY A 1 75 ? -4.929 -12.039 -14.882 1.00 0.00 718 GLY A CA 8
ATOM 10866 C C . GLY A 1 75 ? -3.945 -10.897 -15.040 1.00 0.00 718 GLY A C 8
ATOM 10867 O O . GLY A 1 75 ? -3.677 -10.449 -16.156 1.00 0.00 718 GLY A O 8
ATOM 10871 N N . ARG A 1 76 ? -3.407 -10.422 -13.922 1.00 0.00 719 ARG A N 8
ATOM 10872 C CA . ARG A 1 76 ? -2.450 -9.323 -13.941 1.00 0.00 719 ARG A CA 8
ATOM 10873 C C . ARG A 1 76 ? -1.342 -9.549 -12.916 1.00 0.00 719 ARG A C 8
ATOM 10874 O O . ARG A 1 76 ? -1.590 -9.559 -11.711 1.00 0.00 719 ARG A O 8
ATOM 10895 N N . GLU A 1 77 ? -0.119 -9.731 -13.405 1.00 0.00 720 GLU A N 8
ATOM 10896 C CA . GLU A 1 77 ? 1.026 -9.959 -12.532 1.00 0.00 720 GLU A CA 8
ATOM 10897 C C . GLU A 1 77 ? 1.433 -8.671 -11.821 1.00 0.00 720 GLU A C 8
ATOM 10898 O O . GLU A 1 77 ? 1.668 -7.645 -12.459 1.00 0.00 720 GLU A O 8
ATOM 10910 N N . ILE A 1 78 ? 1.512 -8.734 -10.496 1.00 0.00 721 ILE A N 8
ATOM 10911 C CA . ILE A 1 78 ? 1.890 -7.574 -9.698 1.00 0.00 721 ILE A CA 8
ATOM 10912 C C . ILE A 1 78 ? 3.358 -7.643 -9.289 1.00 0.00 721 ILE A C 8
ATOM 10913 O O . ILE A 1 78 ? 3.979 -8.704 -9.345 1.00 0.00 721 ILE A O 8
ATOM 10929 N N . ASP A 1 79 ? 3.905 -6.505 -8.876 1.00 0.00 722 ASP A N 8
ATOM 10930 C CA . ASP A 1 79 ? 5.299 -6.436 -8.454 1.00 0.00 722 ASP A CA 8
ATOM 10931 C C . ASP A 1 79 ? 5.405 -5.994 -6.997 1.00 0.00 722 ASP A C 8
ATOM 10932 O O . ASP A 1 79 ? 5.282 -4.810 -6.686 1.00 0.00 722 ASP A O 8
ATOM 10941 N N . VAL A 1 80 ? 5.632 -6.956 -6.108 1.00 0.00 723 VAL A N 8
ATOM 10942 C CA . VAL A 1 80 ? 5.754 -6.667 -4.684 1.00 0.00 723 VAL A CA 8
ATOM 10943 C C . VAL A 1 80 ? 7.216 -6.636 -4.253 1.00 0.00 723 VAL A C 8
ATOM 10944 O O . VAL A 1 80 ? 7.990 -7.536 -4.581 1.00 0.00 723 VAL A O 8
ATOM 10957 N N . ARG A 1 81 ? 7.588 -5.595 -3.516 1.00 0.00 724 ARG A N 8
ATOM 10958 C CA . ARG A 1 81 ? 8.958 -5.446 -3.040 1.00 0.00 724 ARG A CA 8
ATOM 10959 C C . ARG A 1 81 ? 9.008 -4.567 -1.794 1.00 0.00 724 ARG A C 8
ATOM 10960 O O . ARG A 1 81 ? 8.055 -3.850 -1.489 1.00 0.00 724 ARG A O 8
ATOM 10981 N N . ILE A 1 82 ? 10.126 -4.629 -1.077 1.00 0.00 725 ILE A N 8
ATOM 10982 C CA . ILE A 1 82 ? 10.300 -3.838 0.135 1.00 0.00 725 ILE A CA 8
ATOM 10983 C C . ILE A 1 82 ? 10.313 -2.346 -0.179 1.00 0.00 725 ILE A C 8
ATOM 10984 O O . ILE A 1 82 ? 10.957 -1.908 -1.133 1.00 0.00 725 ILE A O 8
ATOM 11000 N N . ASP A 1 83 ? 9.600 -1.570 0.629 1.00 0.00 726 ASP A N 8
ATOM 11001 C CA . ASP A 1 83 ? 9.532 -0.126 0.440 1.00 0.00 726 ASP A CA 8
ATOM 11002 C C . ASP A 1 83 ? 10.615 0.580 1.249 1.00 0.00 726 ASP A C 8
ATOM 11003 O O . ASP A 1 83 ? 10.334 1.192 2.280 1.00 0.00 726 ASP A O 8
ATOM 11012 N N . ARG A 1 84 ? 11.854 0.489 0.776 1.00 0.00 727 ARG A N 8
ATOM 11013 C CA . ARG A 1 84 ? 12.980 1.117 1.457 1.00 0.00 727 ARG A CA 8
ATOM 11014 C C . ARG A 1 84 ? 12.668 2.572 1.796 1.00 0.00 727 ARG A C 8
ATOM 11015 O O . ARG A 1 84 ? 11.914 3.237 1.086 1.00 0.00 727 ARG A O 8
ATOM 11036 N N . ASN A 1 85 ? 13.253 3.059 2.885 1.00 0.00 728 ASN A N 8
ATOM 11037 C CA . ASN A 1 85 ? 13.036 4.435 3.318 1.00 0.00 728 ASN A CA 8
ATOM 11038 C C . ASN A 1 85 ? 11.576 4.663 3.698 1.00 0.00 728 ASN A C 8
ATOM 11039 O O . ASN A 1 85 ? 10.980 5.675 3.331 1.00 0.00 728 ASN A O 8
ATOM 11050 N N . ALA A 1 86 ? 11.007 3.714 4.435 1.00 0.00 729 ALA A N 8
ATOM 11051 C CA . ALA A 1 86 ? 9.619 3.812 4.866 1.00 0.00 729 ALA A CA 8
ATOM 11052 C C . ALA A 1 86 ? 9.467 4.817 6.003 1.00 0.00 729 ALA A C 8
ATOM 11053 O O . ALA A 1 86 ? 8.736 5.800 5.881 1.00 0.00 729 ALA A O 8
ATOM 11060 N N . SER A 1 87 ? 10.160 4.563 7.108 1.00 0.00 730 SER A N 8
ATOM 11061 C CA . SER A 1 87 ? 10.098 5.444 8.268 1.00 0.00 730 SER A CA 8
ATOM 11062 C C . SER A 1 87 ? 11.300 6.383 8.302 1.00 0.00 730 SER A C 8
ATOM 11063 O O . SER A 1 87 ? 11.148 7.604 8.318 1.00 0.00 730 SER A O 8
ATOM 11071 N N . GLY A 1 88 ? 12.497 5.804 8.313 1.00 0.00 731 GLY A N 8
ATOM 11072 C CA . GLY A 1 88 ? 13.708 6.603 8.345 1.00 0.00 731 GLY A CA 8
ATOM 11073 C C . GLY A 1 88 ? 14.859 5.884 9.020 1.00 0.00 731 GLY A C 8
ATOM 11074 O O . GLY A 1 88 ? 14.681 4.850 9.664 1.00 0.00 731 GLY A O 8
ATOM 11078 N N . PRO A 1 89 ? 16.073 6.434 8.873 1.00 0.00 732 PRO A N 8
ATOM 11079 C CA . PRO A 1 89 ? 17.282 5.855 9.465 1.00 0.00 732 PRO A CA 8
ATOM 11080 C C . PRO A 1 89 ? 17.301 5.980 10.984 1.00 0.00 732 PRO A C 8
ATOM 11081 O O . PRO A 1 89 ? 16.969 7.030 11.534 1.00 0.00 732 PRO A O 8
ATOM 11092 N N . SER A 1 90 ? 17.693 4.903 11.658 1.00 0.00 733 SER A N 8
ATOM 11093 C CA . SER A 1 90 ? 17.752 4.892 13.115 1.00 0.00 733 SER A CA 8
ATOM 11094 C C . SER A 1 90 ? 19.003 5.609 13.613 1.00 0.00 733 SER A C 8
ATOM 11095 O O . SER A 1 90 ? 20.113 5.335 13.155 1.00 0.00 733 SER A O 8
ATOM 11103 N N . SER A 1 91 ? 18.815 6.529 14.554 1.00 0.00 734 SER A N 8
ATOM 11104 C CA . SER A 1 91 ? 19.927 7.289 15.112 1.00 0.00 734 SER A CA 8
ATOM 11105 C C . SER A 1 91 ? 20.544 6.557 16.300 1.00 0.00 734 SER A C 8
ATOM 11106 O O . SER A 1 91 ? 21.759 6.381 16.372 1.00 0.00 734 SER A O 8
ATOM 11114 N N . GLY A 1 92 ? 19.695 6.130 17.230 1.00 0.00 735 GLY A N 8
ATOM 11115 C CA . GLY A 1 92 ? 20.174 5.421 18.403 1.00 0.00 735 GLY A CA 8
ATOM 11116 C C . GLY A 1 92 ? 21.155 4.320 18.053 1.00 0.00 735 GLY A C 8
ATOM 11117 O O . GLY A 1 92 ? 21.264 3.326 18.771 1.00 0.00 735 GLY A O 8
ATOM 11121 N N . GLY A 1 1 ? 20.840 -6.453 -3.384 1.00 0.00 644 GLY A N 9
ATOM 11122 C CA . GLY A 1 1 ? 21.459 -6.524 -2.073 1.00 0.00 644 GLY A CA 9
ATOM 11123 C C . GLY A 1 1 ? 21.125 -5.324 -1.209 1.00 0.00 644 GLY A C 9
ATOM 11124 O O . GLY A 1 1 ? 21.763 -4.277 -1.316 1.00 0.00 644 GLY A O 9
ATOM 11128 N N . SER A 1 2 ? 20.121 -5.476 -0.351 1.00 0.00 645 SER A N 9
ATOM 11129 C CA . SER A 1 2 ? 19.700 -4.394 0.531 1.00 0.00 645 SER A CA 9
ATOM 11130 C C . SER A 1 2 ? 20.598 -4.315 1.762 1.00 0.00 645 SER A C 9
ATOM 11131 O O . SER A 1 2 ? 20.789 -5.305 2.469 1.00 0.00 645 SER A O 9
ATOM 11139 N N . SER A 1 3 ? 21.148 -3.131 2.011 1.00 0.00 646 SER A N 9
ATOM 11140 C CA . SER A 1 3 ? 22.030 -2.923 3.153 1.00 0.00 646 SER A CA 9
ATOM 11141 C C . SER A 1 3 ? 21.800 -1.548 3.773 1.00 0.00 646 SER A C 9
ATOM 11142 O O . SER A 1 3 ? 21.195 -0.670 3.158 1.00 0.00 646 SER A O 9
ATOM 11150 N N . GLY A 1 4 ? 22.290 -1.367 4.996 1.00 0.00 647 GLY A N 9
ATOM 11151 C CA . GLY A 1 4 ? 22.128 -0.097 5.680 1.00 0.00 647 GLY A CA 9
ATOM 11152 C C . GLY A 1 4 ? 20.806 0.002 6.414 1.00 0.00 647 GLY A C 9
ATOM 11153 O O . GLY A 1 4 ? 20.775 0.169 7.633 1.00 0.00 647 GLY A O 9
ATOM 11157 N N . SER A 1 5 ? 19.709 -0.099 5.669 1.00 0.00 648 SER A N 9
ATOM 11158 C CA . SER A 1 5 ? 18.377 -0.013 6.256 1.00 0.00 648 SER A CA 9
ATOM 11159 C C . SER A 1 5 ? 17.914 -1.379 6.754 1.00 0.00 648 SER A C 9
ATOM 11160 O O . SER A 1 5 ? 17.336 -2.163 6.001 1.00 0.00 648 SER A O 9
ATOM 11168 N N . SER A 1 6 ? 18.172 -1.657 8.028 1.00 0.00 649 SER A N 9
ATOM 11169 C CA . SER A 1 6 ? 17.786 -2.929 8.626 1.00 0.00 649 SER A CA 9
ATOM 11170 C C . SER A 1 6 ? 16.342 -2.882 9.118 1.00 0.00 649 SER A C 9
ATOM 11171 O O . SER A 1 6 ? 15.939 -1.946 9.808 1.00 0.00 649 SER A O 9
ATOM 11179 N N . GLY A 1 7 ? 15.567 -3.900 8.757 1.00 0.00 650 GLY A N 9
ATOM 11180 C CA . GLY A 1 7 ? 14.177 -3.957 9.169 1.00 0.00 650 GLY A CA 9
ATOM 11181 C C . GLY A 1 7 ? 13.232 -3.456 8.094 1.00 0.00 650 GLY A C 9
ATOM 11182 O O . GLY A 1 7 ? 13.315 -2.302 7.676 1.00 0.00 650 GLY A O 9
ATOM 11186 N N . ALA A 1 8 ? 12.334 -4.326 7.645 1.00 0.00 651 ALA A N 9
ATOM 11187 C CA . ALA A 1 8 ? 11.370 -3.966 6.613 1.00 0.00 651 ALA A CA 9
ATOM 11188 C C . ALA A 1 8 ? 9.967 -4.431 6.986 1.00 0.00 651 ALA A C 9
ATOM 11189 O O . ALA A 1 8 ? 9.669 -5.626 6.953 1.00 0.00 651 ALA A O 9
ATOM 11196 N N . CYS A 1 9 ? 9.108 -3.481 7.340 1.00 0.00 652 CYS A N 9
ATOM 11197 C CA . CYS A 1 9 ? 7.736 -3.794 7.721 1.00 0.00 652 CYS A CA 9
ATOM 11198 C C . CYS A 1 9 ? 6.757 -3.349 6.639 1.00 0.00 652 CYS A C 9
ATOM 11199 O O . CYS A 1 9 ? 5.700 -3.954 6.459 1.00 0.00 652 CYS A O 9
ATOM 11207 N N . GLN A 1 10 ? 7.115 -2.288 5.924 1.00 0.00 653 GLN A N 9
ATOM 11208 C CA . GLN A 1 10 ? 6.267 -1.761 4.862 1.00 0.00 653 GLN A CA 9
ATOM 11209 C C . GLN A 1 10 ? 6.703 -2.294 3.501 1.00 0.00 653 GLN A C 9
ATOM 11210 O O . GLN A 1 10 ? 7.866 -2.649 3.307 1.00 0.00 653 GLN A O 9
ATOM 11224 N N . ILE A 1 11 ? 5.764 -2.347 2.563 1.00 0.00 654 ILE A N 9
ATOM 11225 C CA . ILE A 1 11 ? 6.053 -2.836 1.220 1.00 0.00 654 ILE A CA 9
ATOM 11226 C C . ILE A 1 11 ? 5.303 -2.026 0.167 1.00 0.00 654 ILE A C 9
ATOM 11227 O O . ILE A 1 11 ? 4.431 -1.220 0.493 1.00 0.00 654 ILE A O 9
ATOM 11243 N N . PHE A 1 12 ? 5.647 -2.248 -1.097 1.00 0.00 655 PHE A N 9
ATOM 11244 C CA . PHE A 1 12 ? 5.007 -1.540 -2.199 1.00 0.00 655 PHE A CA 9
ATOM 11245 C C . PHE A 1 12 ? 4.375 -2.521 -3.182 1.00 0.00 655 PHE A C 9
ATOM 11246 O O . PHE A 1 12 ? 4.809 -3.667 -3.297 1.00 0.00 655 PHE A O 9
ATOM 11263 N N . VAL A 1 13 ? 3.347 -2.062 -3.889 1.00 0.00 656 VAL A N 9
ATOM 11264 C CA . VAL A 1 13 ? 2.656 -2.898 -4.863 1.00 0.00 656 VAL A CA 9
ATOM 11265 C C . VAL A 1 13 ? 2.300 -2.104 -6.115 1.00 0.00 656 VAL A C 9
ATOM 11266 O O . VAL A 1 13 ? 2.043 -0.902 -6.047 1.00 0.00 656 VAL A O 9
ATOM 11279 N N . ARG A 1 14 ? 2.287 -2.784 -7.257 1.00 0.00 657 ARG A N 9
ATOM 11280 C CA . ARG A 1 14 ? 1.964 -2.142 -8.525 1.00 0.00 657 ARG A CA 9
ATOM 11281 C C . ARG A 1 14 ? 1.236 -3.109 -9.454 1.00 0.00 657 ARG A C 9
ATOM 11282 O O . ARG A 1 14 ? 1.369 -4.325 -9.327 1.00 0.00 657 ARG A O 9
ATOM 11303 N N . ASN A 1 15 ? 0.467 -2.559 -10.388 1.00 0.00 658 ASN A N 9
ATOM 11304 C CA . ASN A 1 15 ? -0.283 -3.373 -11.338 1.00 0.00 658 ASN A CA 9
ATOM 11305 C C . ASN A 1 15 ? -1.446 -4.081 -10.649 1.00 0.00 658 ASN A C 9
ATOM 11306 O O . ASN A 1 15 ? -1.606 -5.296 -10.770 1.00 0.00 658 ASN A O 9
ATOM 11317 N N . LEU A 1 16 ? -2.254 -3.313 -9.927 1.00 0.00 659 LEU A N 9
ATOM 11318 C CA . LEU A 1 16 ? -3.403 -3.866 -9.218 1.00 0.00 659 LEU A CA 9
ATOM 11319 C C . LEU A 1 16 ? -4.695 -3.599 -9.984 1.00 0.00 659 LEU A C 9
ATOM 11320 O O . LEU A 1 16 ? -4.875 -2.548 -10.600 1.00 0.00 659 LEU A O 9
ATOM 11336 N N . PRO A 1 17 ? -5.619 -4.571 -9.945 1.00 0.00 660 PRO A N 9
ATOM 11337 C CA . PRO A 1 17 ? -6.911 -4.463 -10.628 1.00 0.00 660 PRO A CA 9
ATOM 11338 C C . PRO A 1 17 ? -7.602 -3.131 -10.354 1.00 0.00 660 PRO A C 9
ATOM 11339 O O . PRO A 1 17 ? -7.800 -2.749 -9.201 1.00 0.00 660 PRO A O 9
ATOM 11350 N N . PHE A 1 18 ? -7.967 -2.429 -11.421 1.00 0.00 661 PHE A N 9
ATOM 11351 C CA . PHE A 1 18 ? -8.636 -1.139 -11.296 1.00 0.00 661 PHE A CA 9
ATOM 11352 C C . PHE A 1 18 ? -9.669 -1.169 -10.173 1.00 0.00 661 PHE A C 9
ATOM 11353 O O . PHE A 1 18 ? -9.802 -0.211 -9.412 1.00 0.00 661 PHE A O 9
ATOM 11370 N N . ASP A 1 19 ? -10.398 -2.276 -10.077 1.00 0.00 662 ASP A N 9
ATOM 11371 C CA . ASP A 1 19 ? -11.419 -2.432 -9.047 1.00 0.00 662 ASP A CA 9
ATOM 11372 C C . ASP A 1 19 ? -10.781 -2.653 -7.679 1.00 0.00 662 ASP A C 9
ATOM 11373 O O . ASP A 1 19 ? -11.313 -2.218 -6.657 1.00 0.00 662 ASP A O 9
ATOM 11382 N N . PHE A 1 20 ? -9.639 -3.332 -7.667 1.00 0.00 663 PHE A N 9
ATOM 11383 C CA . PHE A 1 20 ? -8.930 -3.613 -6.424 1.00 0.00 663 PHE A CA 9
ATOM 11384 C C . PHE A 1 20 ? -9.051 -2.443 -5.452 1.00 0.00 663 PHE A C 9
ATOM 11385 O O . PHE A 1 20 ? -8.632 -1.325 -5.753 1.00 0.00 663 PHE A O 9
ATOM 11402 N N . THR A 1 21 ? -9.629 -2.708 -4.285 1.00 0.00 664 THR A N 9
ATOM 11403 C CA . THR A 1 21 ? -9.808 -1.679 -3.269 1.00 0.00 664 THR A CA 9
ATOM 11404 C C . THR A 1 21 ? -8.809 -1.850 -2.130 1.00 0.00 664 THR A C 9
ATOM 11405 O O . THR A 1 21 ? -7.989 -2.768 -2.145 1.00 0.00 664 THR A O 9
ATOM 11416 N N . TRP A 1 22 ? -8.884 -0.963 -1.145 1.00 0.00 665 TRP A N 9
ATOM 11417 C CA . TRP A 1 22 ? -7.985 -1.017 0.002 1.00 0.00 665 TRP A CA 9
ATOM 11418 C C . TRP A 1 22 ? -8.326 -2.197 0.905 1.00 0.00 665 TRP A C 9
ATOM 11419 O O . TRP A 1 22 ? -7.453 -2.984 1.272 1.00 0.00 665 TRP A O 9
ATOM 11440 N N . LYS A 1 23 ? -9.601 -2.317 1.260 1.00 0.00 666 LYS A N 9
ATOM 11441 C CA . LYS A 1 23 ? -10.058 -3.402 2.119 1.00 0.00 666 LYS A CA 9
ATOM 11442 C C . LYS A 1 23 ? -9.533 -4.746 1.623 1.00 0.00 666 LYS A C 9
ATOM 11443 O O . LYS A 1 23 ? -9.077 -5.573 2.412 1.00 0.00 666 LYS A O 9
ATOM 11462 N N . MET A 1 24 ? -9.600 -4.955 0.313 1.00 0.00 667 MET A N 9
ATOM 11463 C CA . MET A 1 24 ? -9.128 -6.198 -0.287 1.00 0.00 667 MET A CA 9
ATOM 11464 C C . MET A 1 24 ? -7.617 -6.338 -0.132 1.00 0.00 667 MET A C 9
ATOM 11465 O O . MET A 1 24 ? -7.124 -7.360 0.346 1.00 0.00 667 MET A O 9
ATOM 11479 N N . LEU A 1 25 ? -6.887 -5.305 -0.538 1.00 0.00 668 LEU A N 9
ATOM 11480 C CA . LEU A 1 25 ? -5.431 -5.312 -0.444 1.00 0.00 668 LEU A CA 9
ATOM 11481 C C . LEU A 1 25 ? -4.977 -5.807 0.925 1.00 0.00 668 LEU A C 9
ATOM 11482 O O . LEU A 1 25 ? -4.074 -6.638 1.029 1.00 0.00 668 LEU A O 9
ATOM 11498 N N . LYS A 1 26 ? -5.609 -5.293 1.974 1.00 0.00 669 LYS A N 9
ATOM 11499 C CA . LYS A 1 26 ? -5.273 -5.684 3.338 1.00 0.00 669 LYS A CA 9
ATOM 11500 C C . LYS A 1 26 ? -5.493 -7.180 3.545 1.00 0.00 669 LYS A C 9
ATOM 11501 O O . LYS A 1 26 ? -4.537 -7.952 3.618 1.00 0.00 669 LYS A O 9
ATOM 11520 N N . ASP A 1 27 ? -6.756 -7.581 3.637 1.00 0.00 670 ASP A N 9
ATOM 11521 C CA . ASP A 1 27 ? -7.100 -8.984 3.832 1.00 0.00 670 ASP A CA 9
ATOM 11522 C C . ASP A 1 27 ? -6.318 -9.874 2.872 1.00 0.00 670 ASP A C 9
ATOM 11523 O O . ASP A 1 27 ? -6.042 -11.037 3.171 1.00 0.00 670 ASP A O 9
ATOM 11532 N N . LYS A 1 28 ? -5.963 -9.322 1.717 1.00 0.00 671 LYS A N 9
ATOM 11533 C CA . LYS A 1 28 ? -5.213 -10.065 0.712 1.00 0.00 671 LYS A CA 9
ATOM 11534 C C . LYS A 1 28 ? -3.827 -10.435 1.231 1.00 0.00 671 LYS A C 9
ATOM 11535 O O . LYS A 1 28 ? -3.346 -11.546 1.009 1.00 0.00 671 LYS A O 9
ATOM 11554 N N . PHE A 1 29 ? -3.190 -9.497 1.924 1.00 0.00 672 PHE A N 9
ATOM 11555 C CA . PHE A 1 29 ? -1.859 -9.724 2.475 1.00 0.00 672 PHE A CA 9
ATOM 11556 C C . PHE A 1 29 ? -1.946 -10.328 3.874 1.00 0.00 672 PHE A C 9
ATOM 11557 O O . PHE A 1 29 ? -0.960 -10.838 4.403 1.00 0.00 672 PHE A O 9
ATOM 11574 N N . ASN A 1 30 ? -3.134 -10.266 4.466 1.00 0.00 673 ASN A N 9
ATOM 11575 C CA . ASN A 1 30 ? -3.351 -10.805 5.803 1.00 0.00 673 ASN A CA 9
ATOM 11576 C C . ASN A 1 30 ? -2.876 -12.253 5.890 1.00 0.00 673 ASN A C 9
ATOM 11577 O O . ASN A 1 30 ? -2.284 -12.663 6.887 1.00 0.00 673 ASN A O 9
ATOM 11588 N N . GLU A 1 31 ? -3.140 -13.020 4.837 1.00 0.00 674 GLU A N 9
ATOM 11589 C CA . GLU A 1 31 ? -2.740 -14.422 4.795 1.00 0.00 674 GLU A CA 9
ATOM 11590 C C . GLU A 1 31 ? -1.308 -14.594 5.295 1.00 0.00 674 GLU A C 9
ATOM 11591 O O . GLU A 1 31 ? -0.990 -15.573 5.971 1.00 0.00 674 GLU A O 9
ATOM 11603 N N . CYS A 1 32 ? -0.451 -13.637 4.958 1.00 0.00 675 CYS A N 9
ATOM 11604 C CA . CYS A 1 32 ? 0.947 -13.683 5.372 1.00 0.00 675 CYS A CA 9
ATOM 11605 C C . CYS A 1 32 ? 1.084 -13.374 6.859 1.00 0.00 675 CYS A C 9
ATOM 11606 O O . CYS A 1 32 ? 1.604 -14.183 7.627 1.00 0.00 675 CYS A O 9
ATOM 11614 N N . GLY A 1 33 ? 0.615 -12.196 7.260 1.00 0.00 676 GLY A N 9
ATOM 11615 C CA . GLY A 1 33 ? 0.697 -11.800 8.653 1.00 0.00 676 GLY A CA 9
ATOM 11616 C C . GLY A 1 33 ? -0.394 -10.822 9.043 1.00 0.00 676 GLY A C 9
ATOM 11617 O O . GLY A 1 33 ? -1.464 -10.800 8.435 1.00 0.00 676 GLY A O 9
ATOM 11621 N N . HIS A 1 34 ? -0.123 -10.011 10.061 1.00 0.00 677 HIS A N 9
ATOM 11622 C CA . HIS A 1 34 ? -1.091 -9.027 10.532 1.00 0.00 677 HIS A CA 9
ATOM 11623 C C . HIS A 1 34 ? -0.871 -7.680 9.850 1.00 0.00 677 HIS A C 9
ATOM 11624 O O . HIS A 1 34 ? 0.087 -6.968 10.152 1.00 0.00 677 HIS A O 9
ATOM 11639 N N . VAL A 1 35 ? -1.765 -7.337 8.927 1.00 0.00 678 VAL A N 9
ATOM 11640 C CA . VAL A 1 35 ? -1.669 -6.075 8.202 1.00 0.00 678 VAL A CA 9
ATOM 11641 C C . VAL A 1 35 ? -2.301 -4.937 8.995 1.00 0.00 678 VAL A C 9
ATOM 11642 O O . VAL A 1 35 ? -3.449 -5.031 9.431 1.00 0.00 678 VAL A O 9
ATOM 11655 N N . LEU A 1 36 ? -1.545 -3.860 9.178 1.00 0.00 679 LEU A N 9
ATOM 11656 C CA . LEU A 1 36 ? -2.030 -2.700 9.918 1.00 0.00 679 LEU A CA 9
ATOM 11657 C C . LEU A 1 36 ? -2.410 -1.568 8.969 1.00 0.00 679 LEU A C 9
ATOM 11658 O O . LEU A 1 36 ? -3.560 -1.129 8.937 1.00 0.00 679 LEU A O 9
ATOM 11674 N N . TYR A 1 37 ? -1.436 -1.101 8.195 1.00 0.00 680 TYR A N 9
ATOM 11675 C CA . TYR A 1 37 ? -1.668 -0.020 7.244 1.00 0.00 680 TYR A CA 9
ATOM 11676 C C . TYR A 1 37 ? -1.869 -0.568 5.835 1.00 0.00 680 TYR A C 9
ATOM 11677 O O . TYR A 1 37 ? -1.066 -1.360 5.344 1.00 0.00 680 TYR A O 9
ATOM 11695 N N . ALA A 1 38 ? -2.949 -0.138 5.189 1.00 0.00 681 ALA A N 9
ATOM 11696 C CA . ALA A 1 38 ? -3.256 -0.582 3.835 1.00 0.00 681 ALA A CA 9
ATOM 11697 C C . ALA A 1 38 ? -4.171 0.411 3.126 1.00 0.00 681 ALA A C 9
ATOM 11698 O O . ALA A 1 38 ? -5.273 0.697 3.593 1.00 0.00 681 ALA A O 9
ATOM 11705 N N . ASP A 1 39 ? -3.705 0.935 1.997 1.00 0.00 682 ASP A N 9
ATOM 11706 C CA . ASP A 1 39 ? -4.482 1.896 1.223 1.00 0.00 682 ASP A CA 9
ATOM 11707 C C . ASP A 1 39 ? -4.095 1.846 -0.251 1.00 0.00 682 ASP A C 9
ATOM 11708 O O . ASP A 1 39 ? -2.994 1.418 -0.600 1.00 0.00 682 ASP A O 9
ATOM 11717 N N . ILE A 1 40 ? -5.006 2.286 -1.112 1.00 0.00 683 ILE A N 9
ATOM 11718 C CA . ILE A 1 40 ? -4.759 2.291 -2.549 1.00 0.00 683 ILE A CA 9
ATOM 11719 C C . ILE A 1 40 ? -4.344 3.677 -3.030 1.00 0.00 683 ILE A C 9
ATOM 11720 O O . ILE A 1 40 ? -5.179 4.569 -3.185 1.00 0.00 683 ILE A O 9
ATOM 11736 N N . LYS A 1 41 ? -3.049 3.851 -3.268 1.00 0.00 684 LYS A N 9
ATOM 11737 C CA . LYS A 1 41 ? -2.521 5.128 -3.736 1.00 0.00 684 LYS A CA 9
ATOM 11738 C C . LYS A 1 41 ? -3.190 5.548 -5.041 1.00 0.00 684 LYS A C 9
ATOM 11739 O O . LYS A 1 41 ? -3.421 4.723 -5.924 1.00 0.00 684 LYS A O 9
ATOM 11758 N N . MET A 1 42 ? -3.497 6.836 -5.155 1.00 0.00 685 MET A N 9
ATOM 11759 C CA . MET A 1 42 ? -4.136 7.365 -6.354 1.00 0.00 685 MET A CA 9
ATOM 11760 C C . MET A 1 42 ? -3.504 8.690 -6.768 1.00 0.00 685 MET A C 9
ATOM 11761 O O . MET A 1 42 ? -2.755 9.296 -6.002 1.00 0.00 685 MET A O 9
ATOM 11775 N N . GLU A 1 43 ? -3.810 9.132 -7.984 1.00 0.00 686 GLU A N 9
ATOM 11776 C CA . GLU A 1 43 ? -3.269 10.385 -8.499 1.00 0.00 686 GLU A CA 9
ATOM 11777 C C . GLU A 1 43 ? -4.381 11.269 -9.055 1.00 0.00 686 GLU A C 9
ATOM 11778 O O . GLU A 1 43 ? -4.779 11.130 -10.210 1.00 0.00 686 GLU A O 9
ATOM 11790 N N . ASN A 1 44 ? -4.878 12.179 -8.223 1.00 0.00 687 ASN A N 9
ATOM 11791 C CA . ASN A 1 44 ? -5.944 13.086 -8.631 1.00 0.00 687 ASN A CA 9
ATOM 11792 C C . ASN A 1 44 ? -7.266 12.339 -8.782 1.00 0.00 687 ASN A C 9
ATOM 11793 O O . ASN A 1 44 ? -8.039 12.603 -9.702 1.00 0.00 687 ASN A O 9
ATOM 11804 N N . GLY A 1 45 ? -7.518 11.403 -7.872 1.00 0.00 688 GLY A N 9
ATOM 11805 C CA . GLY A 1 45 ? -8.746 10.632 -7.922 1.00 0.00 688 GLY A CA 9
ATOM 11806 C C . GLY A 1 45 ? -8.738 9.600 -9.032 1.00 0.00 688 GLY A C 9
ATOM 11807 O O . GLY A 1 45 ? -9.727 9.438 -9.747 1.00 0.00 688 GLY A O 9
ATOM 11811 N N . LYS A 1 46 ? -7.619 8.899 -9.179 1.00 0.00 689 LYS A N 9
ATOM 11812 C CA . LYS A 1 46 ? -7.484 7.878 -10.210 1.00 0.00 689 LYS A CA 9
ATOM 11813 C C . LYS A 1 46 ? -6.752 6.653 -9.670 1.00 0.00 689 LYS A C 9
ATOM 11814 O O . LYS A 1 46 ? -5.740 6.777 -8.980 1.00 0.00 689 LYS A O 9
ATOM 11833 N N . SER A 1 47 ? -7.269 5.471 -9.990 1.00 0.00 690 SER A N 9
ATOM 11834 C CA . SER A 1 47 ? -6.666 4.224 -9.535 1.00 0.00 690 SER A CA 9
ATOM 11835 C C . SER A 1 47 ? -5.405 3.908 -10.334 1.00 0.00 690 SER A C 9
ATOM 11836 O O . SER A 1 47 ? -5.451 3.750 -11.554 1.00 0.00 690 SER A O 9
ATOM 11844 N N . LYS A 1 48 ? -4.278 3.817 -9.636 1.00 0.00 691 LYS A N 9
ATOM 11845 C CA . LYS A 1 48 ? -3.003 3.518 -10.277 1.00 0.00 691 LYS A CA 9
ATOM 11846 C C . LYS A 1 48 ? -2.598 2.067 -10.035 1.00 0.00 691 LYS A C 9
ATOM 11847 O O . LYS A 1 48 ? -1.452 1.685 -10.268 1.00 0.00 691 LYS A O 9
ATOM 11866 N N . GLY A 1 49 ? -3.548 1.263 -9.566 1.00 0.00 692 GLY A N 9
ATOM 11867 C CA . GLY A 1 49 ? -3.270 -0.136 -9.301 1.00 0.00 692 GLY A CA 9
ATOM 11868 C C . GLY A 1 49 ? -2.070 -0.329 -8.396 1.00 0.00 692 GLY A C 9
ATOM 11869 O O . GLY A 1 49 ? -1.410 -1.367 -8.441 1.00 0.00 692 GLY A O 9
ATOM 11873 N N . CYS A 1 50 ? -1.785 0.675 -7.574 1.00 0.00 693 CYS A N 9
ATOM 11874 C CA . CYS A 1 50 ? -0.653 0.613 -6.655 1.00 0.00 693 CYS A CA 9
ATOM 11875 C C . CYS A 1 50 ? -1.093 0.923 -5.228 1.00 0.00 693 CYS A C 9
ATOM 11876 O O . CYS A 1 50 ? -1.945 1.782 -5.003 1.00 0.00 693 CYS A O 9
ATOM 11884 N N . GLY A 1 51 ? -0.508 0.215 -4.267 1.00 0.00 694 GLY A N 9
ATOM 11885 C CA . GLY A 1 51 ? -0.854 0.428 -2.874 1.00 0.00 694 GLY A CA 9
ATOM 11886 C C . GLY A 1 51 ? 0.299 0.126 -1.937 1.00 0.00 694 GLY A C 9
ATOM 11887 O O . GLY A 1 51 ? 1.437 -0.041 -2.376 1.00 0.00 694 GLY A O 9
ATOM 11891 N N . VAL A 1 52 ? 0.005 0.056 -0.643 1.00 0.00 695 VAL A N 9
ATOM 11892 C CA . VAL A 1 52 ? 1.026 -0.227 0.359 1.00 0.00 695 VAL A CA 9
ATOM 11893 C C . VAL A 1 52 ? 0.482 -1.134 1.457 1.00 0.00 695 VAL A C 9
ATOM 11894 O O . VAL A 1 52 ? -0.728 -1.211 1.671 1.00 0.00 695 VAL A O 9
ATOM 11907 N N . VAL A 1 53 ? 1.384 -1.818 2.153 1.00 0.00 696 VAL A N 9
ATOM 11908 C CA . VAL A 1 53 ? 0.995 -2.719 3.231 1.00 0.00 696 VAL A CA 9
ATOM 11909 C C . VAL A 1 53 ? 2.053 -2.752 4.329 1.00 0.00 696 VAL A C 9
ATOM 11910 O O . VAL A 1 53 ? 3.199 -3.134 4.091 1.00 0.00 696 VAL A O 9
ATOM 11923 N N . LYS A 1 54 ? 1.661 -2.348 5.533 1.00 0.00 697 LYS A N 9
ATOM 11924 C CA . LYS A 1 54 ? 2.574 -2.332 6.669 1.00 0.00 697 LYS A CA 9
ATOM 11925 C C . LYS A 1 54 ? 2.263 -3.472 7.634 1.00 0.00 697 LYS A C 9
ATOM 11926 O O . LYS A 1 54 ? 1.100 -3.746 7.932 1.00 0.00 697 LYS A O 9
ATOM 11945 N N . PHE A 1 55 ? 3.308 -4.132 8.121 1.00 0.00 698 PHE A N 9
ATOM 11946 C CA . PHE A 1 55 ? 3.145 -5.242 9.052 1.00 0.00 698 PHE A CA 9
ATOM 11947 C C . PHE A 1 55 ? 3.672 -4.872 10.436 1.00 0.00 698 PHE A C 9
ATOM 11948 O O . PHE A 1 55 ? 4.258 -3.806 10.623 1.00 0.00 698 PHE A O 9
ATOM 11965 N N . GLU A 1 56 ? 3.458 -5.761 11.401 1.00 0.00 699 GLU A N 9
ATOM 11966 C CA . GLU A 1 56 ? 3.910 -5.527 12.768 1.00 0.00 699 GLU A CA 9
ATOM 11967 C C . GLU A 1 56 ? 5.401 -5.820 12.905 1.00 0.00 699 GLU A C 9
ATOM 11968 O O . GLU A 1 56 ? 6.129 -5.089 13.577 1.00 0.00 699 GLU A O 9
ATOM 11980 N N . SER A 1 57 ? 5.849 -6.894 12.263 1.00 0.00 700 SER A N 9
ATOM 11981 C CA . SER A 1 57 ? 7.253 -7.287 12.317 1.00 0.00 700 SER A CA 9
ATOM 11982 C C . SER A 1 57 ? 7.930 -7.068 10.967 1.00 0.00 700 SER A C 9
ATOM 11983 O O . SER A 1 57 ? 7.310 -7.175 9.909 1.00 0.00 700 SER A O 9
ATOM 11991 N N . PRO A 1 58 ? 9.233 -6.754 11.004 1.00 0.00 701 PRO A N 9
ATOM 11992 C CA . PRO A 1 58 ? 10.024 -6.514 9.794 1.00 0.00 701 PRO A CA 9
ATOM 11993 C C . PRO A 1 58 ? 10.254 -7.789 8.989 1.00 0.00 701 PRO A C 9
ATOM 11994 O O . PRO A 1 58 ? 10.603 -7.735 7.810 1.00 0.00 701 PRO A O 9
ATOM 12005 N N . GLU A 1 59 ? 10.054 -8.934 9.633 1.00 0.00 702 GLU A N 9
ATOM 12006 C CA . GLU A 1 59 ? 10.240 -10.223 8.976 1.00 0.00 702 GLU A CA 9
ATOM 12007 C C . GLU A 1 59 ? 9.046 -10.557 8.087 1.00 0.00 702 GLU A C 9
ATOM 12008 O O . GLU A 1 59 ? 9.207 -10.925 6.923 1.00 0.00 702 GLU A O 9
ATOM 12020 N N . VAL A 1 60 ? 7.846 -10.427 8.644 1.00 0.00 703 VAL A N 9
ATOM 12021 C CA . VAL A 1 60 ? 6.624 -10.714 7.903 1.00 0.00 703 VAL A CA 9
ATOM 12022 C C . VAL A 1 60 ? 6.655 -10.072 6.521 1.00 0.00 703 VAL A C 9
ATOM 12023 O O . VAL A 1 60 ? 6.256 -10.685 5.531 1.00 0.00 703 VAL A O 9
ATOM 12036 N N . ALA A 1 61 ? 7.133 -8.833 6.461 1.00 0.00 704 ALA A N 9
ATOM 12037 C CA . ALA A 1 61 ? 7.219 -8.108 5.199 1.00 0.00 704 ALA A CA 9
ATOM 12038 C C . ALA A 1 61 ? 8.101 -8.848 4.199 1.00 0.00 704 ALA A C 9
ATOM 12039 O O . ALA A 1 61 ? 7.640 -9.251 3.132 1.00 0.00 704 ALA A O 9
ATOM 12046 N N . GLU A 1 62 ? 9.370 -9.023 4.553 1.00 0.00 705 GLU A N 9
ATOM 12047 C CA . GLU A 1 62 ? 10.316 -9.714 3.684 1.00 0.00 705 GLU A CA 9
ATOM 12048 C C . GLU A 1 62 ? 9.705 -10.995 3.124 1.00 0.00 705 GLU A C 9
ATOM 12049 O O . GLU A 1 62 ? 10.010 -11.402 2.003 1.00 0.00 705 GLU A O 9
ATOM 12061 N N . ARG A 1 63 ? 8.841 -11.625 3.913 1.00 0.00 706 ARG A N 9
ATOM 12062 C CA . ARG A 1 63 ? 8.187 -12.861 3.498 1.00 0.00 706 ARG A CA 9
ATOM 12063 C C . ARG A 1 63 ? 7.001 -12.568 2.585 1.00 0.00 706 ARG A C 9
ATOM 12064 O O . ARG A 1 63 ? 6.812 -13.229 1.564 1.00 0.00 706 ARG A O 9
ATOM 12085 N N . ALA A 1 64 ? 6.204 -11.572 2.960 1.00 0.00 707 ALA A N 9
ATOM 12086 C CA . ALA A 1 64 ? 5.037 -11.191 2.174 1.00 0.00 707 ALA A CA 9
ATOM 12087 C C . ALA A 1 64 ? 5.440 -10.740 0.775 1.00 0.00 707 ALA A C 9
ATOM 12088 O O . ALA A 1 64 ? 5.056 -11.355 -0.221 1.00 0.00 707 ALA A O 9
ATOM 12095 N N . CYS A 1 65 ? 6.215 -9.663 0.706 1.00 0.00 708 CYS A N 9
ATOM 12096 C CA . CYS A 1 65 ? 6.670 -9.129 -0.573 1.00 0.00 708 CYS A CA 9
ATOM 12097 C C . CYS A 1 65 ? 7.210 -10.241 -1.466 1.00 0.00 708 CYS A C 9
ATOM 12098 O O . CYS A 1 65 ? 7.138 -10.156 -2.692 1.00 0.00 708 CYS A O 9
ATOM 12106 N N . ARG A 1 66 ? 7.752 -11.282 -0.843 1.00 0.00 709 ARG A N 9
ATOM 12107 C CA . ARG A 1 66 ? 8.308 -12.410 -1.581 1.00 0.00 709 ARG A CA 9
ATOM 12108 C C . ARG A 1 66 ? 7.241 -13.470 -1.837 1.00 0.00 709 ARG A C 9
ATOM 12109 O O . ARG A 1 66 ? 7.339 -14.245 -2.788 1.00 0.00 709 ARG A O 9
ATOM 12130 N N . MET A 1 67 ? 6.224 -13.498 -0.982 1.00 0.00 710 MET A N 9
ATOM 12131 C CA . MET A 1 67 ? 5.139 -14.463 -1.117 1.00 0.00 710 MET A CA 9
ATOM 12132 C C . MET A 1 67 ? 4.046 -13.927 -2.037 1.00 0.00 710 MET A C 9
ATOM 12133 O O . MET A 1 67 ? 3.156 -14.667 -2.454 1.00 0.00 710 MET A O 9
ATOM 12147 N N . MET A 1 68 ? 4.121 -12.637 -2.348 1.00 0.00 711 MET A N 9
ATOM 12148 C CA . MET A 1 68 ? 3.138 -12.004 -3.219 1.00 0.00 711 MET A CA 9
ATOM 12149 C C . MET A 1 68 ? 3.762 -11.625 -4.559 1.00 0.00 711 MET A C 9
ATOM 12150 O O . MET A 1 68 ? 3.063 -11.481 -5.561 1.00 0.00 711 MET A O 9
ATOM 12164 N N . ASN A 1 69 ? 5.081 -11.465 -4.568 1.00 0.00 712 ASN A N 9
ATOM 12165 C CA . ASN A 1 69 ? 5.799 -11.102 -5.784 1.00 0.00 712 ASN A CA 9
ATOM 12166 C C . ASN A 1 69 ? 5.273 -11.889 -6.981 1.00 0.00 712 ASN A C 9
ATOM 12167 O O . ASN A 1 69 ? 5.364 -13.115 -7.020 1.00 0.00 712 ASN A O 9
ATOM 12178 N N . GLY A 1 70 ? 4.721 -11.173 -7.957 1.00 0.00 713 GLY A N 9
ATOM 12179 C CA . GLY A 1 70 ? 4.189 -11.820 -9.142 1.00 0.00 713 GLY A CA 9
ATOM 12180 C C . GLY A 1 70 ? 2.813 -12.412 -8.911 1.00 0.00 713 GLY A C 9
ATOM 12181 O O . GLY A 1 70 ? 2.386 -13.309 -9.637 1.00 0.00 713 GLY A O 9
ATOM 12185 N N . MET A 1 71 ? 2.117 -11.909 -7.896 1.00 0.00 714 MET A N 9
ATOM 12186 C CA . MET A 1 71 ? 0.781 -12.394 -7.571 1.00 0.00 714 MET A CA 9
ATOM 12187 C C . MET A 1 71 ? -0.202 -12.070 -8.691 1.00 0.00 714 MET A C 9
ATOM 12188 O O . MET A 1 71 ? -0.776 -10.981 -8.732 1.00 0.00 714 MET A O 9
ATOM 12202 N N . LYS A 1 72 ? -0.393 -13.021 -9.599 1.00 0.00 715 LYS A N 9
ATOM 12203 C CA . LYS A 1 72 ? -1.307 -12.837 -10.720 1.00 0.00 715 LYS A CA 9
ATOM 12204 C C . LYS A 1 72 ? -2.705 -12.475 -10.228 1.00 0.00 715 LYS A C 9
ATOM 12205 O O . LYS A 1 72 ? -3.476 -13.344 -9.821 1.00 0.00 715 LYS A O 9
ATOM 12224 N N . LEU A 1 73 ? -3.026 -11.186 -10.270 1.00 0.00 716 LEU A N 9
ATOM 12225 C CA . LEU A 1 73 ? -4.332 -10.708 -9.829 1.00 0.00 716 LEU A CA 9
ATOM 12226 C C . LEU A 1 73 ? -5.252 -10.463 -11.021 1.00 0.00 716 LEU A C 9
ATOM 12227 O O . LEU A 1 73 ? -4.860 -9.827 -11.999 1.00 0.00 716 LEU A O 9
ATOM 12243 N N . SER A 1 74 ? -6.477 -10.969 -10.930 1.00 0.00 717 SER A N 9
ATOM 12244 C CA . SER A 1 74 ? -7.453 -10.806 -12.002 1.00 0.00 717 SER A CA 9
ATOM 12245 C C . SER A 1 74 ? -6.775 -10.860 -13.367 1.00 0.00 717 SER A C 9
ATOM 12246 O O . SER A 1 74 ? -7.161 -10.149 -14.293 1.00 0.00 717 SER A O 9
ATOM 12254 N N . GLY A 1 75 ? -5.759 -11.711 -13.483 1.00 0.00 718 GLY A N 9
ATOM 12255 C CA . GLY A 1 75 ? -5.042 -11.843 -14.738 1.00 0.00 718 GLY A CA 9
ATOM 12256 C C . GLY A 1 75 ? -4.060 -10.711 -14.967 1.00 0.00 718 GLY A C 9
ATOM 12257 O O . GLY A 1 75 ? -3.910 -10.228 -16.089 1.00 0.00 718 GLY A O 9
ATOM 12261 N N . ARG A 1 76 ? -3.390 -10.287 -13.900 1.00 0.00 719 ARG A N 9
ATOM 12262 C CA . ARG A 1 76 ? -2.419 -9.203 -13.989 1.00 0.00 719 ARG A CA 9
ATOM 12263 C C . ARG A 1 76 ? -1.306 -9.384 -12.961 1.00 0.00 719 ARG A C 9
ATOM 12264 O O . ARG A 1 76 ? -1.518 -9.195 -11.764 1.00 0.00 719 ARG A O 9
ATOM 12285 N N . GLU A 1 77 ? -0.121 -9.752 -13.438 1.00 0.00 720 GLU A N 9
ATOM 12286 C CA . GLU A 1 77 ? 1.024 -9.960 -12.560 1.00 0.00 720 GLU A CA 9
ATOM 12287 C C . GLU A 1 77 ? 1.407 -8.665 -11.850 1.00 0.00 720 GLU A C 9
ATOM 12288 O O . GLU A 1 77 ? 1.669 -7.647 -12.491 1.00 0.00 720 GLU A O 9
ATOM 12300 N N . ILE A 1 78 ? 1.436 -8.712 -10.522 1.00 0.00 721 ILE A N 9
ATOM 12301 C CA . ILE A 1 78 ? 1.787 -7.544 -9.724 1.00 0.00 721 ILE A CA 9
ATOM 12302 C C . ILE A 1 78 ? 3.241 -7.607 -9.267 1.00 0.00 721 ILE A C 9
ATOM 12303 O O . ILE A 1 78 ? 3.827 -8.685 -9.174 1.00 0.00 721 ILE A O 9
ATOM 12319 N N . ASP A 1 79 ? 3.816 -6.444 -8.983 1.00 0.00 722 ASP A N 9
ATOM 12320 C CA . ASP A 1 79 ? 5.201 -6.366 -8.532 1.00 0.00 722 ASP A CA 9
ATOM 12321 C C . ASP A 1 79 ? 5.273 -5.943 -7.068 1.00 0.00 722 ASP A C 9
ATOM 12322 O O . ASP A 1 79 ? 4.976 -4.798 -6.726 1.00 0.00 722 ASP A O 9
ATOM 12331 N N . VAL A 1 80 ? 5.669 -6.875 -6.207 1.00 0.00 723 VAL A N 9
ATOM 12332 C CA . VAL A 1 80 ? 5.780 -6.599 -4.780 1.00 0.00 723 VAL A CA 9
ATOM 12333 C C . VAL A 1 80 ? 7.239 -6.557 -4.340 1.00 0.00 723 VAL A C 9
ATOM 12334 O O . VAL A 1 80 ? 8.044 -7.397 -4.743 1.00 0.00 723 VAL A O 9
ATOM 12347 N N . ARG A 1 81 ? 7.574 -5.574 -3.511 1.00 0.00 724 ARG A N 9
ATOM 12348 C CA . ARG A 1 81 ? 8.937 -5.421 -3.017 1.00 0.00 724 ARG A CA 9
ATOM 12349 C C . ARG A 1 81 ? 8.958 -4.614 -1.722 1.00 0.00 724 ARG A C 9
ATOM 12350 O O . ARG A 1 81 ? 7.948 -4.034 -1.324 1.00 0.00 724 ARG A O 9
ATOM 12371 N N . ILE A 1 82 ? 10.116 -4.584 -1.069 1.00 0.00 725 ILE A N 9
ATOM 12372 C CA . ILE A 1 82 ? 10.268 -3.849 0.180 1.00 0.00 725 ILE A CA 9
ATOM 12373 C C . ILE A 1 82 ? 10.398 -2.351 -0.076 1.00 0.00 725 ILE A C 9
ATOM 12374 O O . ILE A 1 82 ? 11.017 -1.929 -1.054 1.00 0.00 725 ILE A O 9
ATOM 12390 N N . ASP A 1 83 ? 9.812 -1.552 0.809 1.00 0.00 726 ASP A N 9
ATOM 12391 C CA . ASP A 1 83 ? 9.865 -0.100 0.681 1.00 0.00 726 ASP A CA 9
ATOM 12392 C C . ASP A 1 83 ? 11.024 0.475 1.488 1.00 0.00 726 ASP A C 9
ATOM 12393 O O . ASP A 1 83 ? 10.918 0.657 2.701 1.00 0.00 726 ASP A O 9
ATOM 12402 N N . ARG A 1 84 ? 12.129 0.759 0.808 1.00 0.00 727 ARG A N 9
ATOM 12403 C CA . ARG A 1 84 ? 13.309 1.311 1.462 1.00 0.00 727 ARG A CA 9
ATOM 12404 C C . ARG A 1 84 ? 12.985 2.643 2.132 1.00 0.00 727 ARG A C 9
ATOM 12405 O O . ARG A 1 84 ? 13.365 2.881 3.278 1.00 0.00 727 ARG A O 9
ATOM 12426 N N . ASN A 1 85 ? 12.282 3.508 1.408 1.00 0.00 728 ASN A N 9
ATOM 12427 C CA . ASN A 1 85 ? 11.909 4.817 1.932 1.00 0.00 728 ASN A CA 9
ATOM 12428 C C . ASN A 1 85 ? 10.497 4.789 2.510 1.00 0.00 728 ASN A C 9
ATOM 12429 O O . ASN A 1 85 ? 9.548 5.252 1.878 1.00 0.00 728 ASN A O 9
ATOM 12440 N N . ALA A 1 86 ? 10.367 4.243 3.714 1.00 0.00 729 ALA A N 9
ATOM 12441 C CA . ALA A 1 86 ? 9.073 4.156 4.379 1.00 0.00 729 ALA A CA 9
ATOM 12442 C C . ALA A 1 86 ? 9.085 4.908 5.705 1.00 0.00 729 ALA A C 9
ATOM 12443 O O . ALA A 1 86 ? 9.795 4.531 6.637 1.00 0.00 729 ALA A O 9
ATOM 12450 N N . SER A 1 87 ? 8.295 5.974 5.783 1.00 0.00 730 SER A N 9
ATOM 12451 C CA . SER A 1 87 ? 8.219 6.782 6.995 1.00 0.00 730 SER A CA 9
ATOM 12452 C C . SER A 1 87 ? 6.898 7.542 7.059 1.00 0.00 730 SER A C 9
ATOM 12453 O O . SER A 1 87 ? 6.236 7.747 6.042 1.00 0.00 730 SER A O 9
ATOM 12461 N N . GLY A 1 88 ? 6.519 7.958 8.264 1.00 0.00 731 GLY A N 9
ATOM 12462 C CA . GLY A 1 88 ? 5.279 8.690 8.440 1.00 0.00 731 GLY A CA 9
ATOM 12463 C C . GLY A 1 88 ? 4.918 8.877 9.901 1.00 0.00 731 GLY A C 9
ATOM 12464 O O . GLY A 1 88 ? 5.556 8.322 10.796 1.00 0.00 731 GLY A O 9
ATOM 12468 N N . PRO A 1 89 ? 3.873 9.676 10.159 1.00 0.00 732 PRO A N 9
ATOM 12469 C CA . PRO A 1 89 ? 3.405 9.954 11.520 1.00 0.00 732 PRO A CA 9
ATOM 12470 C C . PRO A 1 89 ? 2.759 8.736 12.171 1.00 0.00 732 PRO A C 9
ATOM 12471 O O . PRO A 1 89 ? 2.561 8.701 13.386 1.00 0.00 732 PRO A O 9
ATOM 12482 N N . SER A 1 90 ? 2.434 7.738 11.356 1.00 0.00 733 SER A N 9
ATOM 12483 C CA . SER A 1 90 ? 1.807 6.519 11.853 1.00 0.00 733 SER A CA 9
ATOM 12484 C C . SER A 1 90 ? 2.530 6.002 13.093 1.00 0.00 733 SER A C 9
ATOM 12485 O O . SER A 1 90 ? 3.618 5.434 13.000 1.00 0.00 733 SER A O 9
ATOM 12493 N N . SER A 1 91 ? 1.917 6.205 14.255 1.00 0.00 734 SER A N 9
ATOM 12494 C CA . SER A 1 91 ? 2.503 5.764 15.516 1.00 0.00 734 SER A CA 9
ATOM 12495 C C . SER A 1 91 ? 3.229 4.434 15.341 1.00 0.00 734 SER A C 9
ATOM 12496 O O . SER A 1 91 ? 4.362 4.268 15.791 1.00 0.00 734 SER A O 9
ATOM 12504 N N . GLY A 1 92 ? 2.567 3.487 14.683 1.00 0.00 735 GLY A N 9
ATOM 12505 C CA . GLY A 1 92 ? 3.163 2.183 14.461 1.00 0.00 735 GLY A CA 9
ATOM 12506 C C . GLY A 1 92 ? 3.788 1.608 15.717 1.00 0.00 735 GLY A C 9
ATOM 12507 O O . GLY A 1 92 ? 3.750 0.398 15.939 1.00 0.00 735 GLY A O 9
ATOM 12511 N N . GLY A 1 1 ? 26.783 -6.558 0.723 1.00 0.00 644 GLY A N 10
ATOM 12512 C CA . GLY A 1 1 ? 27.274 -5.804 -0.415 1.00 0.00 644 GLY A CA 10
ATOM 12513 C C . GLY A 1 1 ? 26.250 -4.819 -0.944 1.00 0.00 644 GLY A C 10
ATOM 12514 O O . GLY A 1 1 ? 25.921 -3.838 -0.277 1.00 0.00 644 GLY A O 10
ATOM 12518 N N . SER A 1 2 ? 25.746 -5.080 -2.146 1.00 0.00 645 SER A N 10
ATOM 12519 C CA . SER A 1 2 ? 24.758 -4.205 -2.766 1.00 0.00 645 SER A CA 10
ATOM 12520 C C . SER A 1 2 ? 23.449 -4.223 -1.983 1.00 0.00 645 SER A C 10
ATOM 12521 O O . SER A 1 2 ? 22.967 -3.183 -1.533 1.00 0.00 645 SER A O 10
ATOM 12529 N N . SER A 1 3 ? 22.878 -5.413 -1.823 1.00 0.00 646 SER A N 10
ATOM 12530 C CA . SER A 1 3 ? 21.623 -5.568 -1.098 1.00 0.00 646 SER A CA 10
ATOM 12531 C C . SER A 1 3 ? 21.862 -6.186 0.276 1.00 0.00 646 SER A C 10
ATOM 12532 O O . SER A 1 3 ? 22.678 -7.095 0.427 1.00 0.00 646 SER A O 10
ATOM 12540 N N . GLY A 1 4 ? 21.144 -5.685 1.277 1.00 0.00 647 GLY A N 10
ATOM 12541 C CA . GLY A 1 4 ? 21.292 -6.199 2.626 1.00 0.00 647 GLY A CA 10
ATOM 12542 C C . GLY A 1 4 ? 20.679 -5.282 3.666 1.00 0.00 647 GLY A C 10
ATOM 12543 O O . GLY A 1 4 ? 21.391 -4.683 4.471 1.00 0.00 647 GLY A O 10
ATOM 12547 N N . SER A 1 5 ? 19.354 -5.172 3.648 1.00 0.00 648 SER A N 10
ATOM 12548 C CA . SER A 1 5 ? 18.646 -4.317 4.594 1.00 0.00 648 SER A CA 10
ATOM 12549 C C . SER A 1 5 ? 17.946 -5.151 5.662 1.00 0.00 648 SER A C 10
ATOM 12550 O O . SER A 1 5 ? 17.251 -6.119 5.353 1.00 0.00 648 SER A O 10
ATOM 12558 N N . SER A 1 6 ? 18.135 -4.769 6.921 1.00 0.00 649 SER A N 10
ATOM 12559 C CA . SER A 1 6 ? 17.526 -5.483 8.037 1.00 0.00 649 SER A CA 10
ATOM 12560 C C . SER A 1 6 ? 16.542 -4.588 8.783 1.00 0.00 649 SER A C 10
ATOM 12561 O O . SER A 1 6 ? 16.927 -3.827 9.670 1.00 0.00 649 SER A O 10
ATOM 12569 N N . GLY A 1 7 ? 15.268 -4.683 8.415 1.00 0.00 650 GLY A N 10
ATOM 12570 C CA . GLY A 1 7 ? 14.247 -3.877 9.059 1.00 0.00 650 GLY A CA 10
ATOM 12571 C C . GLY A 1 7 ? 13.244 -3.314 8.071 1.00 0.00 650 GLY A C 10
ATOM 12572 O O . GLY A 1 7 ? 13.224 -2.111 7.814 1.00 0.00 650 GLY A O 10
ATOM 12576 N N . ALA A 1 8 ? 12.411 -4.187 7.514 1.00 0.00 651 ALA A N 10
ATOM 12577 C CA . ALA A 1 8 ? 11.401 -3.771 6.549 1.00 0.00 651 ALA A CA 10
ATOM 12578 C C . ALA A 1 8 ? 10.023 -4.300 6.934 1.00 0.00 651 ALA A C 10
ATOM 12579 O O . ALA A 1 8 ? 9.768 -5.502 6.863 1.00 0.00 651 ALA A O 10
ATOM 12586 N N . CYS A 1 9 ? 9.141 -3.395 7.342 1.00 0.00 652 CYS A N 10
ATOM 12587 C CA . CYS A 1 9 ? 7.789 -3.771 7.740 1.00 0.00 652 CYS A CA 10
ATOM 12588 C C . CYS A 1 9 ? 6.778 -3.382 6.666 1.00 0.00 652 CYS A C 10
ATOM 12589 O O . CYS A 1 9 ? 5.789 -4.082 6.448 1.00 0.00 652 CYS A O 10
ATOM 12597 N N . GLN A 1 10 ? 7.033 -2.260 5.999 1.00 0.00 653 GLN A N 10
ATOM 12598 C CA . GLN A 1 10 ? 6.143 -1.777 4.950 1.00 0.00 653 GLN A CA 10
ATOM 12599 C C . GLN A 1 10 ? 6.621 -2.237 3.577 1.00 0.00 653 GLN A C 10
ATOM 12600 O O . GLN A 1 10 ? 7.819 -2.421 3.356 1.00 0.00 653 GLN A O 10
ATOM 12614 N N . ILE A 1 11 ? 5.679 -2.420 2.658 1.00 0.00 654 ILE A N 10
ATOM 12615 C CA . ILE A 1 11 ? 6.005 -2.857 1.306 1.00 0.00 654 ILE A CA 10
ATOM 12616 C C . ILE A 1 11 ? 5.238 -2.048 0.267 1.00 0.00 654 ILE A C 10
ATOM 12617 O O . ILE A 1 11 ? 4.412 -1.201 0.609 1.00 0.00 654 ILE A O 10
ATOM 12633 N N . PHE A 1 12 ? 5.514 -2.315 -1.005 1.00 0.00 655 PHE A N 10
ATOM 12634 C CA . PHE A 1 12 ? 4.849 -1.612 -2.096 1.00 0.00 655 PHE A CA 10
ATOM 12635 C C . PHE A 1 12 ? 4.330 -2.596 -3.141 1.00 0.00 655 PHE A C 10
ATOM 12636 O O . PHE A 1 12 ? 4.966 -3.612 -3.423 1.00 0.00 655 PHE A O 10
ATOM 12653 N N . VAL A 1 13 ? 3.170 -2.287 -3.711 1.00 0.00 656 VAL A N 10
ATOM 12654 C CA . VAL A 1 13 ? 2.565 -3.143 -4.725 1.00 0.00 656 VAL A CA 10
ATOM 12655 C C . VAL A 1 13 ? 2.163 -2.338 -5.955 1.00 0.00 656 VAL A C 10
ATOM 12656 O O . VAL A 1 13 ? 1.764 -1.178 -5.848 1.00 0.00 656 VAL A O 10
ATOM 12669 N N . ARG A 1 14 ? 2.272 -2.960 -7.125 1.00 0.00 657 ARG A N 10
ATOM 12670 C CA . ARG A 1 14 ? 1.921 -2.301 -8.377 1.00 0.00 657 ARG A CA 10
ATOM 12671 C C . ARG A 1 14 ? 1.116 -3.235 -9.276 1.00 0.00 657 ARG A C 10
ATOM 12672 O O . ARG A 1 14 ? 1.013 -4.432 -9.010 1.00 0.00 657 ARG A O 10
ATOM 12693 N N . ASN A 1 15 ? 0.547 -2.679 -10.340 1.00 0.00 658 ASN A N 10
ATOM 12694 C CA . ASN A 1 15 ? -0.249 -3.462 -11.278 1.00 0.00 658 ASN A CA 10
ATOM 12695 C C . ASN A 1 15 ? -1.442 -4.104 -10.575 1.00 0.00 658 ASN A C 10
ATOM 12696 O O . ASN A 1 15 ? -1.711 -5.294 -10.747 1.00 0.00 658 ASN A O 10
ATOM 12707 N N . LEU A 1 16 ? -2.153 -3.309 -9.784 1.00 0.00 659 LEU A N 10
ATOM 12708 C CA . LEU A 1 16 ? -3.318 -3.799 -9.055 1.00 0.00 659 LEU A CA 10
ATOM 12709 C C . LEU A 1 16 ? -4.602 -3.519 -9.829 1.00 0.00 659 LEU A C 10
ATOM 12710 O O . LEU A 1 16 ? -4.749 -2.487 -10.484 1.00 0.00 659 LEU A O 10
ATOM 12726 N N . PRO A 1 17 ? -5.556 -4.459 -9.751 1.00 0.00 660 PRO A N 10
ATOM 12727 C CA . PRO A 1 17 ? -6.847 -4.335 -10.436 1.00 0.00 660 PRO A CA 10
ATOM 12728 C C . PRO A 1 17 ? -7.493 -2.972 -10.213 1.00 0.00 660 PRO A C 10
ATOM 12729 O O . PRO A 1 17 ? -7.369 -2.383 -9.138 1.00 0.00 660 PRO A O 10
ATOM 12740 N N . PHE A 1 18 ? -8.184 -2.475 -11.233 1.00 0.00 661 PHE A N 10
ATOM 12741 C CA . PHE A 1 18 ? -8.850 -1.181 -11.148 1.00 0.00 661 PHE A CA 10
ATOM 12742 C C . PHE A 1 18 ? -9.916 -1.188 -10.057 1.00 0.00 661 PHE A C 10
ATOM 12743 O O . PHE A 1 18 ? -10.160 -0.172 -9.406 1.00 0.00 661 PHE A O 10
ATOM 12760 N N . ASP A 1 19 ? -10.547 -2.341 -9.863 1.00 0.00 662 ASP A N 10
ATOM 12761 C CA . ASP A 1 19 ? -11.587 -2.482 -8.850 1.00 0.00 662 ASP A CA 10
ATOM 12762 C C . ASP A 1 19 ? -10.988 -2.898 -7.511 1.00 0.00 662 ASP A C 10
ATOM 12763 O O . ASP A 1 19 ? -11.712 -3.210 -6.565 1.00 0.00 662 ASP A O 10
ATOM 12772 N N . PHE A 1 20 ? -9.661 -2.901 -7.437 1.00 0.00 663 PHE A N 10
ATOM 12773 C CA . PHE A 1 20 ? -8.964 -3.281 -6.214 1.00 0.00 663 PHE A CA 10
ATOM 12774 C C . PHE A 1 20 ? -9.072 -2.181 -5.162 1.00 0.00 663 PHE A C 10
ATOM 12775 O O . PHE A 1 20 ? -8.542 -1.083 -5.338 1.00 0.00 663 PHE A O 10
ATOM 12792 N N . THR A 1 21 ? -9.764 -2.482 -4.068 1.00 0.00 664 THR A N 10
ATOM 12793 C CA . THR A 1 21 ? -9.944 -1.520 -2.988 1.00 0.00 664 THR A CA 10
ATOM 12794 C C . THR A 1 21 ? -8.977 -1.792 -1.841 1.00 0.00 664 THR A C 10
ATOM 12795 O O . THR A 1 21 ? -8.363 -2.857 -1.775 1.00 0.00 664 THR A O 10
ATOM 12806 N N . TRP A 1 22 ? -8.848 -0.825 -0.941 1.00 0.00 665 TRP A N 10
ATOM 12807 C CA . TRP A 1 22 ? -7.955 -0.962 0.205 1.00 0.00 665 TRP A CA 10
ATOM 12808 C C . TRP A 1 22 ? -8.293 -2.211 1.012 1.00 0.00 665 TRP A C 10
ATOM 12809 O O . TRP A 1 22 ? -7.408 -2.984 1.379 1.00 0.00 665 TRP A O 10
ATOM 12830 N N . LYS A 1 23 ? -9.579 -2.403 1.286 1.00 0.00 666 LYS A N 10
ATOM 12831 C CA . LYS A 1 23 ? -10.036 -3.559 2.048 1.00 0.00 666 LYS A CA 10
ATOM 12832 C C . LYS A 1 23 ? -9.426 -4.846 1.502 1.00 0.00 666 LYS A C 10
ATOM 12833 O O . LYS A 1 23 ? -8.835 -5.628 2.246 1.00 0.00 666 LYS A O 10
ATOM 12852 N N . MET A 1 24 ? -9.573 -5.058 0.198 1.00 0.00 667 MET A N 10
ATOM 12853 C CA . MET A 1 24 ? -9.034 -6.250 -0.447 1.00 0.00 667 MET A CA 10
ATOM 12854 C C . MET A 1 24 ? -7.518 -6.315 -0.289 1.00 0.00 667 MET A C 10
ATOM 12855 O O . MET A 1 24 ? -6.977 -7.308 0.200 1.00 0.00 667 MET A O 10
ATOM 12869 N N . LEU A 1 25 ? -6.838 -5.253 -0.706 1.00 0.00 668 LEU A N 10
ATOM 12870 C CA . LEU A 1 25 ? -5.384 -5.190 -0.611 1.00 0.00 668 LEU A CA 10
ATOM 12871 C C . LEU A 1 25 ? -4.907 -5.653 0.761 1.00 0.00 668 LEU A C 10
ATOM 12872 O O . LEU A 1 25 ? -3.963 -6.436 0.872 1.00 0.00 668 LEU A O 10
ATOM 12888 N N . LYS A 1 26 ? -5.568 -5.167 1.807 1.00 0.00 669 LYS A N 10
ATOM 12889 C CA . LYS A 1 26 ? -5.215 -5.532 3.173 1.00 0.00 669 LYS A CA 10
ATOM 12890 C C . LYS A 1 26 ? -5.451 -7.020 3.416 1.00 0.00 669 LYS A C 10
ATOM 12891 O O . LYS A 1 26 ? -4.505 -7.806 3.477 1.00 0.00 669 LYS A O 10
ATOM 12910 N N . ASP A 1 27 ? -6.716 -7.399 3.553 1.00 0.00 670 ASP A N 10
ATOM 12911 C CA . ASP A 1 27 ? -7.076 -8.793 3.787 1.00 0.00 670 ASP A CA 10
ATOM 12912 C C . ASP A 1 27 ? -6.314 -9.717 2.841 1.00 0.00 670 ASP A C 10
ATOM 12913 O O . ASP A 1 27 ? -6.157 -10.908 3.111 1.00 0.00 670 ASP A O 10
ATOM 12922 N N . LYS A 1 28 ? -5.844 -9.160 1.730 1.00 0.00 671 LYS A N 10
ATOM 12923 C CA . LYS A 1 28 ? -5.098 -9.932 0.743 1.00 0.00 671 LYS A CA 10
ATOM 12924 C C . LYS A 1 28 ? -3.711 -10.289 1.267 1.00 0.00 671 LYS A C 10
ATOM 12925 O O . LYS A 1 28 ? -3.267 -11.431 1.146 1.00 0.00 671 LYS A O 10
ATOM 12944 N N . PHE A 1 29 ? -3.032 -9.307 1.850 1.00 0.00 672 PHE A N 10
ATOM 12945 C CA . PHE A 1 29 ? -1.696 -9.519 2.393 1.00 0.00 672 PHE A CA 10
ATOM 12946 C C . PHE A 1 29 ? -1.767 -10.085 3.808 1.00 0.00 672 PHE A C 10
ATOM 12947 O O . PHE A 1 29 ? -0.753 -10.483 4.380 1.00 0.00 672 PHE A O 10
ATOM 12964 N N . ASN A 1 30 ? -2.972 -10.116 4.366 1.00 0.00 673 ASN A N 10
ATOM 12965 C CA . ASN A 1 30 ? -3.177 -10.632 5.715 1.00 0.00 673 ASN A CA 10
ATOM 12966 C C . ASN A 1 30 ? -2.714 -12.083 5.819 1.00 0.00 673 ASN A C 10
ATOM 12967 O O . ASN A 1 30 ? -2.282 -12.532 6.880 1.00 0.00 673 ASN A O 10
ATOM 12978 N N . GLU A 1 31 ? -2.809 -12.809 4.709 1.00 0.00 674 GLU A N 10
ATOM 12979 C CA . GLU A 1 31 ? -2.401 -14.208 4.676 1.00 0.00 674 GLU A CA 10
ATOM 12980 C C . GLU A 1 31 ? -1.014 -14.385 5.287 1.00 0.00 674 GLU A C 10
ATOM 12981 O O . GLU A 1 31 ? -0.777 -15.318 6.056 1.00 0.00 674 GLU A O 10
ATOM 12993 N N . CYS A 1 32 ? -0.102 -13.484 4.940 1.00 0.00 675 CYS A N 10
ATOM 12994 C CA . CYS A 1 32 ? 1.263 -13.540 5.453 1.00 0.00 675 CYS A CA 10
ATOM 12995 C C . CYS A 1 32 ? 1.290 -13.279 6.956 1.00 0.00 675 CYS A C 10
ATOM 12996 O O . CYS A 1 32 ? 1.693 -14.138 7.738 1.00 0.00 675 CYS A O 10
ATOM 13004 N N . GLY A 1 33 ? 0.859 -12.085 7.352 1.00 0.00 676 GLY A N 10
ATOM 13005 C CA . GLY A 1 33 ? 0.844 -11.731 8.759 1.00 0.00 676 GLY A CA 10
ATOM 13006 C C . GLY A 1 33 ? -0.298 -10.797 9.110 1.00 0.00 676 GLY A C 10
ATOM 13007 O O . GLY A 1 33 ? -1.368 -10.859 8.504 1.00 0.00 676 GLY A O 10
ATOM 13011 N N . HIS A 1 34 ? -0.071 -9.930 10.091 1.00 0.00 677 HIS A N 10
ATOM 13012 C CA . HIS A 1 34 ? -1.089 -8.979 10.523 1.00 0.00 677 HIS A CA 10
ATOM 13013 C C . HIS A 1 34 ? -0.856 -7.609 9.893 1.00 0.00 677 HIS A C 10
ATOM 13014 O O . HIS A 1 34 ? 0.006 -6.850 10.336 1.00 0.00 677 HIS A O 10
ATOM 13029 N N . VAL A 1 35 ? -1.629 -7.300 8.857 1.00 0.00 678 VAL A N 10
ATOM 13030 C CA . VAL A 1 35 ? -1.507 -6.022 8.166 1.00 0.00 678 VAL A CA 10
ATOM 13031 C C . VAL A 1 35 ? -2.155 -4.899 8.969 1.00 0.00 678 VAL A C 10
ATOM 13032 O O . VAL A 1 35 ? -3.252 -5.058 9.505 1.00 0.00 678 VAL A O 10
ATOM 13045 N N . LEU A 1 36 ? -1.470 -3.764 9.048 1.00 0.00 679 LEU A N 10
ATOM 13046 C CA . LEU A 1 36 ? -1.978 -2.613 9.785 1.00 0.00 679 LEU A CA 10
ATOM 13047 C C . LEU A 1 36 ? -2.366 -1.485 8.834 1.00 0.00 679 LEU A C 10
ATOM 13048 O O . LEU A 1 36 ? -3.531 -1.095 8.760 1.00 0.00 679 LEU A O 10
ATOM 13064 N N . TYR A 1 37 ? -1.382 -0.967 8.108 1.00 0.00 680 TYR A N 10
ATOM 13065 C CA . TYR A 1 37 ? -1.620 0.116 7.161 1.00 0.00 680 TYR A CA 10
ATOM 13066 C C . TYR A 1 37 ? -1.819 -0.428 5.749 1.00 0.00 680 TYR A C 10
ATOM 13067 O O . TYR A 1 37 ? -0.987 -1.176 5.237 1.00 0.00 680 TYR A O 10
ATOM 13085 N N . ALA A 1 38 ? -2.928 -0.045 5.126 1.00 0.00 681 ALA A N 10
ATOM 13086 C CA . ALA A 1 38 ? -3.237 -0.491 3.773 1.00 0.00 681 ALA A CA 10
ATOM 13087 C C . ALA A 1 38 ? -4.195 0.474 3.082 1.00 0.00 681 ALA A C 10
ATOM 13088 O O . ALA A 1 38 ? -5.266 0.780 3.605 1.00 0.00 681 ALA A O 10
ATOM 13095 N N . ASP A 1 39 ? -3.802 0.949 1.906 1.00 0.00 682 ASP A N 10
ATOM 13096 C CA . ASP A 1 39 ? -4.627 1.879 1.143 1.00 0.00 682 ASP A CA 10
ATOM 13097 C C . ASP A 1 39 ? -4.260 1.842 -0.338 1.00 0.00 682 ASP A C 10
ATOM 13098 O O . ASP A 1 39 ? -3.153 1.445 -0.703 1.00 0.00 682 ASP A O 10
ATOM 13107 N N . ILE A 1 40 ? -5.197 2.255 -1.184 1.00 0.00 683 ILE A N 10
ATOM 13108 C CA . ILE A 1 40 ? -4.972 2.269 -2.624 1.00 0.00 683 ILE A CA 10
ATOM 13109 C C . ILE A 1 40 ? -4.566 3.658 -3.104 1.00 0.00 683 ILE A C 10
ATOM 13110 O O . ILE A 1 40 ? -5.399 4.558 -3.214 1.00 0.00 683 ILE A O 10
ATOM 13126 N N . LYS A 1 41 ? -3.279 3.826 -3.391 1.00 0.00 684 LYS A N 10
ATOM 13127 C CA . LYS A 1 41 ? -2.760 5.104 -3.862 1.00 0.00 684 LYS A CA 10
ATOM 13128 C C . LYS A 1 41 ? -3.433 5.516 -5.168 1.00 0.00 684 LYS A C 10
ATOM 13129 O O . LYS A 1 41 ? -3.606 4.700 -6.073 1.00 0.00 684 LYS A O 10
ATOM 13148 N N . MET A 1 42 ? -3.811 6.787 -5.258 1.00 0.00 685 MET A N 10
ATOM 13149 C CA . MET A 1 42 ? -4.462 7.307 -6.454 1.00 0.00 685 MET A CA 10
ATOM 13150 C C . MET A 1 42 ? -3.862 8.650 -6.861 1.00 0.00 685 MET A C 10
ATOM 13151 O O . MET A 1 42 ? -3.120 9.264 -6.095 1.00 0.00 685 MET A O 10
ATOM 13165 N N . GLU A 1 43 ? -4.188 9.097 -8.069 1.00 0.00 686 GLU A N 10
ATOM 13166 C CA . GLU A 1 43 ? -3.679 10.366 -8.576 1.00 0.00 686 GLU A CA 10
ATOM 13167 C C . GLU A 1 43 ? -4.809 11.216 -9.148 1.00 0.00 686 GLU A C 10
ATOM 13168 O O . GLU A 1 43 ? -5.334 10.928 -10.223 1.00 0.00 686 GLU A O 10
ATOM 13180 N N . ASN A 1 44 ? -5.178 12.266 -8.421 1.00 0.00 687 ASN A N 10
ATOM 13181 C CA . ASN A 1 44 ? -6.247 13.158 -8.855 1.00 0.00 687 ASN A CA 10
ATOM 13182 C C . ASN A 1 44 ? -7.538 12.382 -9.101 1.00 0.00 687 ASN A C 10
ATOM 13183 O O . ASN A 1 44 ? -8.233 12.609 -10.090 1.00 0.00 687 ASN A O 10
ATOM 13194 N N . GLY A 1 45 ? -7.852 11.465 -8.191 1.00 0.00 688 GLY A N 10
ATOM 13195 C CA . GLY A 1 45 ? -9.059 10.669 -8.326 1.00 0.00 688 GLY A CA 10
ATOM 13196 C C . GLY A 1 45 ? -8.935 9.607 -9.400 1.00 0.00 688 GLY A C 10
ATOM 13197 O O . GLY A 1 45 ? -9.893 9.328 -10.122 1.00 0.00 688 GLY A O 10
ATOM 13201 N N . LYS A 1 46 ? -7.752 9.012 -9.508 1.00 0.00 689 LYS A N 10
ATOM 13202 C CA . LYS A 1 46 ? -7.505 7.974 -10.502 1.00 0.00 689 LYS A CA 10
ATOM 13203 C C . LYS A 1 46 ? -6.664 6.846 -9.913 1.00 0.00 689 LYS A C 10
ATOM 13204 O O . LYS A 1 46 ? -5.619 7.087 -9.310 1.00 0.00 689 LYS A O 10
ATOM 13223 N N . SER A 1 47 ? -7.128 5.613 -10.092 1.00 0.00 690 SER A N 10
ATOM 13224 C CA . SER A 1 47 ? -6.420 4.447 -9.576 1.00 0.00 690 SER A CA 10
ATOM 13225 C C . SER A 1 47 ? -5.158 4.174 -10.389 1.00 0.00 690 SER A C 10
ATOM 13226 O O . SER A 1 47 ? -5.190 4.158 -11.620 1.00 0.00 690 SER A O 10
ATOM 13234 N N . LYS A 1 48 ? -4.048 3.959 -9.692 1.00 0.00 691 LYS A N 10
ATOM 13235 C CA . LYS A 1 48 ? -2.774 3.685 -10.346 1.00 0.00 691 LYS A CA 10
ATOM 13236 C C . LYS A 1 48 ? -2.325 2.251 -10.083 1.00 0.00 691 LYS A C 10
ATOM 13237 O O . LYS A 1 48 ? -1.136 1.942 -10.143 1.00 0.00 691 LYS A O 10
ATOM 13256 N N . GLY A 1 49 ? -3.285 1.378 -9.793 1.00 0.00 692 GLY A N 10
ATOM 13257 C CA . GLY A 1 49 ? -2.968 -0.013 -9.527 1.00 0.00 692 GLY A CA 10
ATOM 13258 C C . GLY A 1 49 ? -1.760 -0.169 -8.625 1.00 0.00 692 GLY A C 10
ATOM 13259 O O . GLY A 1 49 ? -0.964 -1.093 -8.797 1.00 0.00 692 GLY A O 10
ATOM 13263 N N . CYS A 1 50 ? -1.621 0.735 -7.662 1.00 0.00 693 CYS A N 10
ATOM 13264 C CA . CYS A 1 50 ? -0.499 0.695 -6.731 1.00 0.00 693 CYS A CA 10
ATOM 13265 C C . CYS A 1 50 ? -0.961 0.994 -5.309 1.00 0.00 693 CYS A C 10
ATOM 13266 O O . CYS A 1 50 ? -1.837 1.831 -5.093 1.00 0.00 693 CYS A O 10
ATOM 13274 N N . GLY A 1 51 ? -0.367 0.302 -4.341 1.00 0.00 694 GLY A N 10
ATOM 13275 C CA . GLY A 1 51 ? -0.733 0.507 -2.951 1.00 0.00 694 GLY A CA 10
ATOM 13276 C C . GLY A 1 51 ? 0.404 0.191 -2.000 1.00 0.00 694 GLY A C 10
ATOM 13277 O O . GLY A 1 51 ? 1.567 0.153 -2.402 1.00 0.00 694 GLY A O 10
ATOM 13281 N N . VAL A 1 52 ? 0.069 -0.035 -0.734 1.00 0.00 695 VAL A N 10
ATOM 13282 C CA . VAL A 1 52 ? 1.071 -0.349 0.278 1.00 0.00 695 VAL A CA 10
ATOM 13283 C C . VAL A 1 52 ? 0.493 -1.252 1.362 1.00 0.00 695 VAL A C 10
ATOM 13284 O O . VAL A 1 52 ? -0.719 -1.287 1.575 1.00 0.00 695 VAL A O 10
ATOM 13297 N N . VAL A 1 53 ? 1.369 -1.981 2.046 1.00 0.00 696 VAL A N 10
ATOM 13298 C CA . VAL A 1 53 ? 0.946 -2.884 3.110 1.00 0.00 696 VAL A CA 10
ATOM 13299 C C . VAL A 1 53 ? 1.988 -2.948 4.222 1.00 0.00 696 VAL A C 10
ATOM 13300 O O . VAL A 1 53 ? 3.127 -3.358 3.998 1.00 0.00 696 VAL A O 10
ATOM 13313 N N . LYS A 1 54 ? 1.589 -2.541 5.422 1.00 0.00 697 LYS A N 10
ATOM 13314 C CA . LYS A 1 54 ? 2.487 -2.554 6.572 1.00 0.00 697 LYS A CA 10
ATOM 13315 C C . LYS A 1 54 ? 2.161 -3.717 7.504 1.00 0.00 697 LYS A C 10
ATOM 13316 O O . LYS A 1 54 ? 1.000 -4.100 7.653 1.00 0.00 697 LYS A O 10
ATOM 13335 N N . PHE A 1 55 ? 3.192 -4.274 8.130 1.00 0.00 698 PHE A N 10
ATOM 13336 C CA . PHE A 1 55 ? 3.015 -5.393 9.048 1.00 0.00 698 PHE A CA 10
ATOM 13337 C C . PHE A 1 55 ? 3.558 -5.051 10.433 1.00 0.00 698 PHE A C 10
ATOM 13338 O O . PHE A 1 55 ? 4.301 -4.085 10.598 1.00 0.00 698 PHE A O 10
ATOM 13355 N N . GLU A 1 56 ? 3.180 -5.852 11.424 1.00 0.00 699 GLU A N 10
ATOM 13356 C CA . GLU A 1 56 ? 3.628 -5.634 12.795 1.00 0.00 699 GLU A CA 10
ATOM 13357 C C . GLU A 1 56 ? 5.122 -5.914 12.930 1.00 0.00 699 GLU A C 10
ATOM 13358 O O . GLU A 1 56 ? 5.846 -5.171 13.593 1.00 0.00 699 GLU A O 10
ATOM 13370 N N . SER A 1 57 ? 5.576 -6.990 12.296 1.00 0.00 700 SER A N 10
ATOM 13371 C CA . SER A 1 57 ? 6.983 -7.371 12.349 1.00 0.00 700 SER A CA 10
ATOM 13372 C C . SER A 1 57 ? 7.649 -7.176 10.991 1.00 0.00 700 SER A C 10
ATOM 13373 O O . SER A 1 57 ? 7.031 -7.337 9.938 1.00 0.00 700 SER A O 10
ATOM 13381 N N . PRO A 1 58 ? 8.943 -6.821 11.013 1.00 0.00 701 PRO A N 10
ATOM 13382 C CA . PRO A 1 58 ? 9.723 -6.596 9.793 1.00 0.00 701 PRO A CA 10
ATOM 13383 C C . PRO A 1 58 ? 9.990 -7.889 9.029 1.00 0.00 701 PRO A C 10
ATOM 13384 O O . PRO A 1 58 ? 10.130 -7.880 7.807 1.00 0.00 701 PRO A O 10
ATOM 13395 N N . GLU A 1 59 ? 10.060 -8.998 9.759 1.00 0.00 702 GLU A N 10
ATOM 13396 C CA . GLU A 1 59 ? 10.311 -10.298 9.149 1.00 0.00 702 GLU A CA 10
ATOM 13397 C C . GLU A 1 59 ? 9.177 -10.684 8.203 1.00 0.00 702 GLU A C 10
ATOM 13398 O O . GLU A 1 59 ? 9.412 -11.219 7.119 1.00 0.00 702 GLU A O 10
ATOM 13410 N N . VAL A 1 60 ? 7.946 -10.408 8.621 1.00 0.00 703 VAL A N 10
ATOM 13411 C CA . VAL A 1 60 ? 6.774 -10.725 7.813 1.00 0.00 703 VAL A CA 10
ATOM 13412 C C . VAL A 1 60 ? 6.837 -10.027 6.459 1.00 0.00 703 VAL A C 10
ATOM 13413 O O . VAL A 1 60 ? 6.784 -10.674 5.413 1.00 0.00 703 VAL A O 10
ATOM 13426 N N . ALA A 1 61 ? 6.950 -8.703 6.486 1.00 0.00 704 ALA A N 10
ATOM 13427 C CA . ALA A 1 61 ? 7.022 -7.918 5.260 1.00 0.00 704 ALA A CA 10
ATOM 13428 C C . ALA A 1 61 ? 7.947 -8.574 4.241 1.00 0.00 704 ALA A C 10
ATOM 13429 O O . ALA A 1 61 ? 7.501 -9.030 3.189 1.00 0.00 704 ALA A O 10
ATOM 13436 N N . GLU A 1 62 ? 9.236 -8.617 4.560 1.00 0.00 705 GLU A N 10
ATOM 13437 C CA . GLU A 1 62 ? 10.223 -9.217 3.670 1.00 0.00 705 GLU A CA 10
ATOM 13438 C C . GLU A 1 62 ? 9.669 -10.478 3.014 1.00 0.00 705 GLU A C 10
ATOM 13439 O O . GLU A 1 62 ? 9.911 -10.735 1.834 1.00 0.00 705 GLU A O 10
ATOM 13451 N N . ARG A 1 63 ? 8.924 -11.262 3.787 1.00 0.00 706 ARG A N 10
ATOM 13452 C CA . ARG A 1 63 ? 8.337 -12.497 3.282 1.00 0.00 706 ARG A CA 10
ATOM 13453 C C . ARG A 1 63 ? 7.166 -12.201 2.349 1.00 0.00 706 ARG A C 10
ATOM 13454 O O . ARG A 1 63 ? 7.215 -12.510 1.159 1.00 0.00 706 ARG A O 10
ATOM 13475 N N . ALA A 1 64 ? 6.116 -11.599 2.898 1.00 0.00 707 ALA A N 10
ATOM 13476 C CA . ALA A 1 64 ? 4.934 -11.260 2.115 1.00 0.00 707 ALA A CA 10
ATOM 13477 C C . ALA A 1 64 ? 5.320 -10.765 0.725 1.00 0.00 707 ALA A C 10
ATOM 13478 O O . ALA A 1 64 ? 4.567 -10.931 -0.235 1.00 0.00 707 ALA A O 10
ATOM 13485 N N . CYS A 1 65 ? 6.497 -10.156 0.625 1.00 0.00 708 CYS A N 10
ATOM 13486 C CA . CYS A 1 65 ? 6.982 -9.634 -0.648 1.00 0.00 708 CYS A CA 10
ATOM 13487 C C . CYS A 1 65 ? 7.150 -10.757 -1.666 1.00 0.00 708 CYS A C 10
ATOM 13488 O O . CYS A 1 65 ? 6.680 -10.657 -2.800 1.00 0.00 708 CYS A O 10
ATOM 13496 N N . ARG A 1 66 ? 7.826 -11.825 -1.256 1.00 0.00 709 ARG A N 10
ATOM 13497 C CA . ARG A 1 66 ? 8.060 -12.966 -2.133 1.00 0.00 709 ARG A CA 10
ATOM 13498 C C . ARG A 1 66 ? 6.805 -13.826 -2.252 1.00 0.00 709 ARG A C 10
ATOM 13499 O O . ARG A 1 66 ? 6.545 -14.421 -3.297 1.00 0.00 709 ARG A O 10
ATOM 13520 N N . MET A 1 67 ? 6.032 -13.888 -1.173 1.00 0.00 710 MET A N 10
ATOM 13521 C CA . MET A 1 67 ? 4.805 -14.675 -1.156 1.00 0.00 710 MET A CA 10
ATOM 13522 C C . MET A 1 67 ? 3.739 -14.038 -2.043 1.00 0.00 710 MET A C 10
ATOM 13523 O O . MET A 1 67 ? 2.753 -14.681 -2.402 1.00 0.00 710 MET A O 10
ATOM 13537 N N . MET A 1 68 ? 3.943 -12.772 -2.390 1.00 0.00 711 MET A N 10
ATOM 13538 C CA . MET A 1 68 ? 2.999 -12.050 -3.235 1.00 0.00 711 MET A CA 10
ATOM 13539 C C . MET A 1 68 ? 3.665 -11.597 -4.531 1.00 0.00 711 MET A C 10
ATOM 13540 O O . MET A 1 68 ? 2.991 -11.315 -5.520 1.00 0.00 711 MET A O 10
ATOM 13554 N N . ASN A 1 69 ? 4.993 -11.531 -4.517 1.00 0.00 712 ASN A N 10
ATOM 13555 C CA . ASN A 1 69 ? 5.749 -11.112 -5.691 1.00 0.00 712 ASN A CA 10
ATOM 13556 C C . ASN A 1 69 ? 5.362 -11.940 -6.912 1.00 0.00 712 ASN A C 10
ATOM 13557 O O . ASN A 1 69 ? 5.469 -13.166 -6.903 1.00 0.00 712 ASN A O 10
ATOM 13568 N N . GLY A 1 70 ? 4.912 -11.261 -7.963 1.00 0.00 713 GLY A N 10
ATOM 13569 C CA . GLY A 1 70 ? 4.516 -11.950 -9.177 1.00 0.00 713 GLY A CA 10
ATOM 13570 C C . GLY A 1 70 ? 3.182 -12.656 -9.035 1.00 0.00 713 GLY A C 10
ATOM 13571 O O . GLY A 1 70 ? 2.896 -13.609 -9.759 1.00 0.00 713 GLY A O 10
ATOM 13575 N N . MET A 1 71 ? 2.364 -12.188 -8.097 1.00 0.00 714 MET A N 10
ATOM 13576 C CA . MET A 1 71 ? 1.053 -12.782 -7.862 1.00 0.00 714 MET A CA 10
ATOM 13577 C C . MET A 1 71 ? 0.062 -12.356 -8.940 1.00 0.00 714 MET A C 10
ATOM 13578 O O . MET A 1 71 ? -0.332 -11.192 -9.011 1.00 0.00 714 MET A O 10
ATOM 13592 N N . LYS A 1 72 ? -0.336 -13.306 -9.780 1.00 0.00 715 LYS A N 10
ATOM 13593 C CA . LYS A 1 72 ? -1.282 -13.030 -10.854 1.00 0.00 715 LYS A CA 10
ATOM 13594 C C . LYS A 1 72 ? -2.633 -12.599 -10.293 1.00 0.00 715 LYS A C 10
ATOM 13595 O O . LYS A 1 72 ? -3.418 -13.428 -9.831 1.00 0.00 715 LYS A O 10
ATOM 13614 N N . LEU A 1 73 ? -2.899 -11.298 -10.337 1.00 0.00 716 LEU A N 10
ATOM 13615 C CA . LEU A 1 73 ? -4.157 -10.756 -9.834 1.00 0.00 716 LEU A CA 10
ATOM 13616 C C . LEU A 1 73 ? -5.130 -10.487 -10.978 1.00 0.00 716 LEU A C 10
ATOM 13617 O O . LEU A 1 73 ? -4.820 -9.742 -11.907 1.00 0.00 716 LEU A O 10
ATOM 13633 N N . SER A 1 74 ? -6.308 -11.097 -10.901 1.00 0.00 717 SER A N 10
ATOM 13634 C CA . SER A 1 74 ? -7.326 -10.925 -11.930 1.00 0.00 717 SER A CA 10
ATOM 13635 C C . SER A 1 74 ? -6.691 -10.843 -13.315 1.00 0.00 717 SER A C 10
ATOM 13636 O O . SER A 1 74 ? -7.084 -10.024 -14.144 1.00 0.00 717 SER A O 10
ATOM 13644 N N . GLY A 1 75 ? -5.704 -11.700 -13.558 1.00 0.00 718 GLY A N 10
ATOM 13645 C CA . GLY A 1 75 ? -5.029 -11.710 -14.843 1.00 0.00 718 GLY A CA 10
ATOM 13646 C C . GLY A 1 75 ? -4.041 -10.569 -14.986 1.00 0.00 718 GLY A C 10
ATOM 13647 O O . GLY A 1 75 ? -3.837 -10.050 -16.084 1.00 0.00 718 GLY A O 10
ATOM 13651 N N . ARG A 1 76 ? -3.427 -10.177 -13.875 1.00 0.00 719 ARG A N 10
ATOM 13652 C CA . ARG A 1 76 ? -2.457 -9.088 -13.882 1.00 0.00 719 ARG A CA 10
ATOM 13653 C C . ARG A 1 76 ? -1.363 -9.328 -12.846 1.00 0.00 719 ARG A C 10
ATOM 13654 O O . ARG A 1 76 ? -1.611 -9.268 -11.642 1.00 0.00 719 ARG A O 10
ATOM 13675 N N . GLU A 1 77 ? -0.152 -9.601 -13.323 1.00 0.00 720 GLU A N 10
ATOM 13676 C CA . GLU A 1 77 ? 0.979 -9.852 -12.438 1.00 0.00 720 GLU A CA 10
ATOM 13677 C C . GLU A 1 77 ? 1.382 -8.580 -11.698 1.00 0.00 720 GLU A C 10
ATOM 13678 O O . GLU A 1 77 ? 1.647 -7.548 -12.315 1.00 0.00 720 GLU A O 10
ATOM 13690 N N . ILE A 1 78 ? 1.427 -8.663 -10.372 1.00 0.00 721 ILE A N 10
ATOM 13691 C CA . ILE A 1 78 ? 1.798 -7.520 -9.548 1.00 0.00 721 ILE A CA 10
ATOM 13692 C C . ILE A 1 78 ? 3.257 -7.607 -9.113 1.00 0.00 721 ILE A C 10
ATOM 13693 O O . ILE A 1 78 ? 3.830 -8.694 -9.040 1.00 0.00 721 ILE A O 10
ATOM 13709 N N . ASP A 1 79 ? 3.852 -6.455 -8.823 1.00 0.00 722 ASP A N 10
ATOM 13710 C CA . ASP A 1 79 ? 5.244 -6.400 -8.391 1.00 0.00 722 ASP A CA 10
ATOM 13711 C C . ASP A 1 79 ? 5.343 -5.982 -6.928 1.00 0.00 722 ASP A C 10
ATOM 13712 O O . ASP A 1 79 ? 5.168 -4.811 -6.592 1.00 0.00 722 ASP A O 10
ATOM 13721 N N . VAL A 1 80 ? 5.625 -6.949 -6.059 1.00 0.00 723 VAL A N 10
ATOM 13722 C CA . VAL A 1 80 ? 5.747 -6.682 -4.631 1.00 0.00 723 VAL A CA 10
ATOM 13723 C C . VAL A 1 80 ? 7.210 -6.585 -4.214 1.00 0.00 723 VAL A C 10
ATOM 13724 O O . VAL A 1 80 ? 8.025 -7.439 -4.565 1.00 0.00 723 VAL A O 10
ATOM 13737 N N . ARG A 1 81 ? 7.537 -5.539 -3.462 1.00 0.00 724 ARG A N 10
ATOM 13738 C CA . ARG A 1 81 ? 8.903 -5.329 -2.997 1.00 0.00 724 ARG A CA 10
ATOM 13739 C C . ARG A 1 81 ? 8.922 -4.479 -1.730 1.00 0.00 724 ARG A C 10
ATOM 13740 O O . ARG A 1 81 ? 7.957 -3.776 -1.429 1.00 0.00 724 ARG A O 10
ATOM 13761 N N . ILE A 1 82 ? 10.025 -4.550 -0.993 1.00 0.00 725 ILE A N 10
ATOM 13762 C CA . ILE A 1 82 ? 10.168 -3.787 0.241 1.00 0.00 725 ILE A CA 10
ATOM 13763 C C . ILE A 1 82 ? 10.078 -2.289 -0.026 1.00 0.00 725 ILE A C 10
ATOM 13764 O O . ILE A 1 82 ? 10.671 -1.780 -0.977 1.00 0.00 725 ILE A O 10
ATOM 13780 N N . ASP A 1 83 ? 9.332 -1.587 0.821 1.00 0.00 726 ASP A N 10
ATOM 13781 C CA . ASP A 1 83 ? 9.166 -0.145 0.679 1.00 0.00 726 ASP A CA 10
ATOM 13782 C C . ASP A 1 83 ? 10.281 0.605 1.400 1.00 0.00 726 ASP A C 10
ATOM 13783 O O . ASP A 1 83 ? 10.135 0.990 2.560 1.00 0.00 726 ASP A O 10
ATOM 13792 N N . ARG A 1 84 ? 11.397 0.806 0.706 1.00 0.00 727 ARG A N 10
ATOM 13793 C CA . ARG A 1 84 ? 12.538 1.507 1.281 1.00 0.00 727 ARG A CA 10
ATOM 13794 C C . ARG A 1 84 ? 12.088 2.764 2.021 1.00 0.00 727 ARG A C 10
ATOM 13795 O O . ARG A 1 84 ? 11.143 3.434 1.608 1.00 0.00 727 ARG A O 10
ATOM 13816 N N . ASN A 1 85 ? 12.772 3.075 3.118 1.00 0.00 728 ASN A N 10
ATOM 13817 C CA . ASN A 1 85 ? 12.441 4.250 3.916 1.00 0.00 728 ASN A CA 10
ATOM 13818 C C . ASN A 1 85 ? 11.043 4.126 4.514 1.00 0.00 728 ASN A C 10
ATOM 13819 O O . ASN A 1 85 ? 10.200 5.003 4.332 1.00 0.00 728 ASN A O 10
ATOM 13830 N N . ALA A 1 86 ? 10.806 3.031 5.229 1.00 0.00 729 ALA A N 10
ATOM 13831 C CA . ALA A 1 86 ? 9.512 2.793 5.856 1.00 0.00 729 ALA A CA 10
ATOM 13832 C C . ALA A 1 86 ? 9.540 3.172 7.332 1.00 0.00 729 ALA A C 10
ATOM 13833 O O . ALA A 1 86 ? 8.990 2.464 8.175 1.00 0.00 729 ALA A O 10
ATOM 13840 N N . SER A 1 87 ? 10.184 4.294 7.639 1.00 0.00 730 SER A N 10
ATOM 13841 C CA . SER A 1 87 ? 10.287 4.765 9.015 1.00 0.00 730 SER A CA 10
ATOM 13842 C C . SER A 1 87 ? 9.735 6.181 9.147 1.00 0.00 730 SER A C 10
ATOM 13843 O O . SER A 1 87 ? 10.241 7.117 8.529 1.00 0.00 730 SER A O 10
ATOM 13851 N N . GLY A 1 88 ? 8.692 6.329 9.958 1.00 0.00 731 GLY A N 10
ATOM 13852 C CA . GLY A 1 88 ? 8.087 7.633 10.158 1.00 0.00 731 GLY A CA 10
ATOM 13853 C C . GLY A 1 88 ? 9.106 8.696 10.520 1.00 0.00 731 GLY A C 10
ATOM 13854 O O . GLY A 1 88 ? 9.485 9.529 9.696 1.00 0.00 731 GLY A O 10
ATOM 13858 N N . PRO A 1 89 ? 9.565 8.676 11.780 1.00 0.00 732 PRO A N 10
ATOM 13859 C CA . PRO A 1 89 ? 10.551 9.639 12.278 1.00 0.00 732 PRO A CA 10
ATOM 13860 C C . PRO A 1 89 ? 11.932 9.423 11.668 1.00 0.00 732 PRO A C 10
ATOM 13861 O O . PRO A 1 89 ? 12.779 8.745 12.250 1.00 0.00 732 PRO A O 10
ATOM 13872 N N . SER A 1 90 ? 12.152 10.004 10.493 1.00 0.00 733 SER A N 10
ATOM 13873 C CA . SER A 1 90 ? 13.430 9.872 9.803 1.00 0.00 733 SER A CA 10
ATOM 13874 C C . SER A 1 90 ? 14.512 10.689 10.502 1.00 0.00 733 SER A C 10
ATOM 13875 O O . SER A 1 90 ? 15.639 10.226 10.676 1.00 0.00 733 SER A O 10
ATOM 13883 N N . SER A 1 91 ? 14.161 11.907 10.901 1.00 0.00 734 SER A N 10
ATOM 13884 C CA . SER A 1 91 ? 15.102 12.792 11.578 1.00 0.00 734 SER A CA 10
ATOM 13885 C C . SER A 1 91 ? 15.722 12.100 12.788 1.00 0.00 734 SER A C 10
ATOM 13886 O O . SER A 1 91 ? 15.306 11.009 13.174 1.00 0.00 734 SER A O 10
ATOM 13894 N N . GLY A 1 92 ? 16.720 12.746 13.384 1.00 0.00 735 GLY A N 10
ATOM 13895 C CA . GLY A 1 92 ? 17.382 12.180 14.545 1.00 0.00 735 GLY A CA 10
ATOM 13896 C C . GLY A 1 92 ? 18.880 12.050 14.352 1.00 0.00 735 GLY A C 10
ATOM 13897 O O . GLY A 1 92 ? 19.394 10.949 14.160 1.00 0.00 735 GLY A O 10
ATOM 13901 N N . GLY A 1 1 ? 28.838 3.464 5.098 1.00 0.00 644 GLY A N 11
ATOM 13902 C CA . GLY A 1 1 ? 29.438 2.250 5.619 1.00 0.00 644 GLY A CA 11
ATOM 13903 C C . GLY A 1 1 ? 29.313 1.084 4.659 1.00 0.00 644 GLY A C 11
ATOM 13904 O O . GLY A 1 1 ? 30.285 0.700 4.008 1.00 0.00 644 GLY A O 11
ATOM 13908 N N . SER A 1 2 ? 28.114 0.517 4.571 1.00 0.00 645 SER A N 11
ATOM 13909 C CA . SER A 1 2 ? 27.867 -0.616 3.687 1.00 0.00 645 SER A CA 11
ATOM 13910 C C . SER A 1 2 ? 26.371 -0.883 3.550 1.00 0.00 645 SER A C 11
ATOM 13911 O O . SER A 1 2 ? 25.712 -1.289 4.507 1.00 0.00 645 SER A O 11
ATOM 13919 N N . SER A 1 3 ? 25.842 -0.651 2.353 1.00 0.00 646 SER A N 11
ATOM 13920 C CA . SER A 1 3 ? 24.423 -0.862 2.091 1.00 0.00 646 SER A CA 11
ATOM 13921 C C . SER A 1 3 ? 23.947 -2.177 2.701 1.00 0.00 646 SER A C 11
ATOM 13922 O O . SER A 1 3 ? 24.528 -3.234 2.457 1.00 0.00 646 SER A O 11
ATOM 13930 N N . GLY A 1 4 ? 22.885 -2.102 3.498 1.00 0.00 647 GLY A N 11
ATOM 13931 C CA . GLY A 1 4 ? 22.348 -3.292 4.132 1.00 0.00 647 GLY A CA 11
ATOM 13932 C C . GLY A 1 4 ? 21.866 -3.029 5.545 1.00 0.00 647 GLY A C 11
ATOM 13933 O O . GLY A 1 4 ? 22.671 -2.873 6.463 1.00 0.00 647 GLY A O 11
ATOM 13937 N N . SER A 1 5 ? 20.550 -2.978 5.719 1.00 0.00 648 SER A N 11
ATOM 13938 C CA . SER A 1 5 ? 19.962 -2.727 7.030 1.00 0.00 648 SER A CA 11
ATOM 13939 C C . SER A 1 5 ? 18.749 -3.623 7.262 1.00 0.00 648 SER A C 11
ATOM 13940 O O . SER A 1 5 ? 18.032 -3.971 6.324 1.00 0.00 648 SER A O 11
ATOM 13948 N N . SER A 1 6 ? 18.527 -3.993 8.519 1.00 0.00 649 SER A N 11
ATOM 13949 C CA . SER A 1 6 ? 17.404 -4.852 8.876 1.00 0.00 649 SER A CA 11
ATOM 13950 C C . SER A 1 6 ? 16.235 -4.027 9.404 1.00 0.00 649 SER A C 11
ATOM 13951 O O . SER A 1 6 ? 16.335 -3.385 10.449 1.00 0.00 649 SER A O 11
ATOM 13959 N N . GLY A 1 7 ? 15.125 -4.049 8.672 1.00 0.00 650 GLY A N 11
ATOM 13960 C CA . GLY A 1 7 ? 13.952 -3.299 9.081 1.00 0.00 650 GLY A CA 11
ATOM 13961 C C . GLY A 1 7 ? 13.035 -2.976 7.918 1.00 0.00 650 GLY A C 11
ATOM 13962 O O . GLY A 1 7 ? 13.104 -1.887 7.348 1.00 0.00 650 GLY A O 11
ATOM 13966 N N . ALA A 1 8 ? 12.176 -3.925 7.562 1.00 0.00 651 ALA A N 11
ATOM 13967 C CA . ALA A 1 8 ? 11.242 -3.737 6.459 1.00 0.00 651 ALA A CA 11
ATOM 13968 C C . ALA A 1 8 ? 9.840 -4.197 6.842 1.00 0.00 651 ALA A C 11
ATOM 13969 O O . ALA A 1 8 ? 9.486 -5.362 6.657 1.00 0.00 651 ALA A O 11
ATOM 13976 N N . CYS A 1 9 ? 9.046 -3.276 7.378 1.00 0.00 652 CYS A N 11
ATOM 13977 C CA . CYS A 1 9 ? 7.681 -3.589 7.789 1.00 0.00 652 CYS A CA 11
ATOM 13978 C C . CYS A 1 9 ? 6.684 -3.205 6.700 1.00 0.00 652 CYS A C 11
ATOM 13979 O O . CYS A 1 9 ? 5.637 -3.835 6.555 1.00 0.00 652 CYS A O 11
ATOM 13987 N N . GLN A 1 10 ? 7.017 -2.167 5.940 1.00 0.00 653 GLN A N 11
ATOM 13988 C CA . GLN A 1 10 ? 6.149 -1.698 4.866 1.00 0.00 653 GLN A CA 11
ATOM 13989 C C . GLN A 1 10 ? 6.608 -2.243 3.518 1.00 0.00 653 GLN A C 11
ATOM 13990 O O . GLN A 1 10 ? 7.776 -2.594 3.344 1.00 0.00 653 GLN A O 11
ATOM 14004 N N . ILE A 1 11 ? 5.682 -2.312 2.567 1.00 0.00 654 ILE A N 11
ATOM 14005 C CA . ILE A 1 11 ? 5.993 -2.814 1.234 1.00 0.00 654 ILE A CA 11
ATOM 14006 C C . ILE A 1 11 ? 5.238 -2.034 0.163 1.00 0.00 654 ILE A C 11
ATOM 14007 O O . ILE A 1 11 ? 4.310 -1.283 0.465 1.00 0.00 654 ILE A O 11
ATOM 14023 N N . PHE A 1 12 ? 5.640 -2.218 -1.090 1.00 0.00 655 PHE A N 11
ATOM 14024 C CA . PHE A 1 12 ? 5.001 -1.533 -2.207 1.00 0.00 655 PHE A CA 11
ATOM 14025 C C . PHE A 1 12 ? 4.393 -2.534 -3.184 1.00 0.00 655 PHE A C 11
ATOM 14026 O O . PHE A 1 12 ? 4.810 -3.691 -3.244 1.00 0.00 655 PHE A O 11
ATOM 14043 N N . VAL A 1 13 ? 3.403 -2.081 -3.947 1.00 0.00 656 VAL A N 11
ATOM 14044 C CA . VAL A 1 13 ? 2.736 -2.936 -4.921 1.00 0.00 656 VAL A CA 11
ATOM 14045 C C . VAL A 1 13 ? 2.362 -2.153 -6.175 1.00 0.00 656 VAL A C 11
ATOM 14046 O O . VAL A 1 13 ? 2.120 -0.947 -6.116 1.00 0.00 656 VAL A O 11
ATOM 14059 N N . ARG A 1 14 ? 2.316 -2.847 -7.307 1.00 0.00 657 ARG A N 11
ATOM 14060 C CA . ARG A 1 14 ? 1.972 -2.216 -8.576 1.00 0.00 657 ARG A CA 11
ATOM 14061 C C . ARG A 1 14 ? 1.224 -3.190 -9.482 1.00 0.00 657 ARG A C 11
ATOM 14062 O O . ARG A 1 14 ? 1.342 -4.405 -9.335 1.00 0.00 657 ARG A O 11
ATOM 14083 N N . ASN A 1 15 ? 0.455 -2.646 -10.420 1.00 0.00 658 ASN A N 11
ATOM 14084 C CA . ASN A 1 15 ? -0.313 -3.467 -11.349 1.00 0.00 658 ASN A CA 11
ATOM 14085 C C . ASN A 1 15 ? -1.467 -4.163 -10.635 1.00 0.00 658 ASN A C 11
ATOM 14086 O O . ASN A 1 15 ? -1.631 -5.379 -10.736 1.00 0.00 658 ASN A O 11
ATOM 14097 N N . LEU A 1 16 ? -2.265 -3.383 -9.914 1.00 0.00 659 LEU A N 11
ATOM 14098 C CA . LEU A 1 16 ? -3.406 -3.924 -9.183 1.00 0.00 659 LEU A CA 11
ATOM 14099 C C . LEU A 1 16 ? -4.706 -3.679 -9.944 1.00 0.00 659 LEU A C 11
ATOM 14100 O O . LEU A 1 16 ? -4.895 -2.644 -10.582 1.00 0.00 659 LEU A O 11
ATOM 14116 N N . PRO A 1 17 ? -5.625 -4.653 -9.873 1.00 0.00 660 PRO A N 11
ATOM 14117 C CA . PRO A 1 17 ? -6.924 -4.566 -10.546 1.00 0.00 660 PRO A CA 11
ATOM 14118 C C . PRO A 1 17 ? -7.617 -3.231 -10.298 1.00 0.00 660 PRO A C 11
ATOM 14119 O O . PRO A 1 17 ? -7.763 -2.799 -9.155 1.00 0.00 660 PRO A O 11
ATOM 14130 N N . PHE A 1 18 ? -8.044 -2.581 -11.376 1.00 0.00 661 PHE A N 11
ATOM 14131 C CA . PHE A 1 18 ? -8.721 -1.294 -11.275 1.00 0.00 661 PHE A CA 11
ATOM 14132 C C . PHE A 1 18 ? -9.737 -1.302 -10.136 1.00 0.00 661 PHE A C 11
ATOM 14133 O O . PHE A 1 18 ? -9.980 -0.277 -9.500 1.00 0.00 661 PHE A O 11
ATOM 14150 N N . ASP A 1 19 ? -10.326 -2.466 -9.885 1.00 0.00 662 ASP A N 11
ATOM 14151 C CA . ASP A 1 19 ? -11.315 -2.609 -8.823 1.00 0.00 662 ASP A CA 11
ATOM 14152 C C . ASP A 1 19 ? -10.636 -2.813 -7.472 1.00 0.00 662 ASP A C 11
ATOM 14153 O O . ASP A 1 19 ? -11.147 -2.382 -6.438 1.00 0.00 662 ASP A O 11
ATOM 14162 N N . PHE A 1 20 ? -9.482 -3.472 -7.489 1.00 0.00 663 PHE A N 11
ATOM 14163 C CA . PHE A 1 20 ? -8.734 -3.735 -6.265 1.00 0.00 663 PHE A CA 11
ATOM 14164 C C . PHE A 1 20 ? -8.769 -2.525 -5.336 1.00 0.00 663 PHE A C 11
ATOM 14165 O O . PHE A 1 20 ? -8.209 -1.472 -5.647 1.00 0.00 663 PHE A O 11
ATOM 14182 N N . THR A 1 21 ? -9.431 -2.682 -4.194 1.00 0.00 664 THR A N 11
ATOM 14183 C CA . THR A 1 21 ? -9.541 -1.603 -3.220 1.00 0.00 664 THR A CA 11
ATOM 14184 C C . THR A 1 21 ? -8.624 -1.845 -2.026 1.00 0.00 664 THR A C 11
ATOM 14185 O O . THR A 1 21 ? -7.881 -2.825 -1.991 1.00 0.00 664 THR A O 11
ATOM 14196 N N . TRP A 1 22 ? -8.683 -0.946 -1.050 1.00 0.00 665 TRP A N 11
ATOM 14197 C CA . TRP A 1 22 ? -7.857 -1.062 0.146 1.00 0.00 665 TRP A CA 11
ATOM 14198 C C . TRP A 1 22 ? -8.267 -2.275 0.974 1.00 0.00 665 TRP A C 11
ATOM 14199 O O . TRP A 1 22 ? -7.433 -3.109 1.329 1.00 0.00 665 TRP A O 11
ATOM 14220 N N . LYS A 1 23 ? -9.557 -2.369 1.280 1.00 0.00 666 LYS A N 11
ATOM 14221 C CA . LYS A 1 23 ? -10.078 -3.481 2.066 1.00 0.00 666 LYS A CA 11
ATOM 14222 C C . LYS A 1 23 ? -9.504 -4.808 1.579 1.00 0.00 666 LYS A C 11
ATOM 14223 O O . LYS A 1 23 ? -8.924 -5.566 2.356 1.00 0.00 666 LYS A O 11
ATOM 14242 N N . MET A 1 24 ? -9.668 -5.080 0.289 1.00 0.00 667 MET A N 11
ATOM 14243 C CA . MET A 1 24 ? -9.163 -6.315 -0.301 1.00 0.00 667 MET A CA 11
ATOM 14244 C C . MET A 1 24 ? -7.649 -6.410 -0.149 1.00 0.00 667 MET A C 11
ATOM 14245 O O . MET A 1 24 ? -7.118 -7.453 0.236 1.00 0.00 667 MET A O 11
ATOM 14259 N N . LEU A 1 25 ? -6.958 -5.317 -0.452 1.00 0.00 668 LEU A N 11
ATOM 14260 C CA . LEU A 1 25 ? -5.503 -5.278 -0.348 1.00 0.00 668 LEU A CA 11
ATOM 14261 C C . LEU A 1 25 ? -5.042 -5.761 1.023 1.00 0.00 668 LEU A C 11
ATOM 14262 O O . LEU A 1 25 ? -4.080 -6.521 1.135 1.00 0.00 668 LEU A O 11
ATOM 14278 N N . LYS A 1 26 ? -5.736 -5.316 2.065 1.00 0.00 669 LYS A N 11
ATOM 14279 C CA . LYS A 1 26 ? -5.401 -5.705 3.430 1.00 0.00 669 LYS A CA 11
ATOM 14280 C C . LYS A 1 26 ? -5.629 -7.198 3.642 1.00 0.00 669 LYS A C 11
ATOM 14281 O O . LYS A 1 26 ? -4.678 -7.977 3.710 1.00 0.00 669 LYS A O 11
ATOM 14300 N N . ASP A 1 27 ? -6.894 -7.590 3.745 1.00 0.00 670 ASP A N 11
ATOM 14301 C CA . ASP A 1 27 ? -7.247 -8.991 3.947 1.00 0.00 670 ASP A CA 11
ATOM 14302 C C . ASP A 1 27 ? -6.456 -9.891 3.003 1.00 0.00 670 ASP A C 11
ATOM 14303 O O . ASP A 1 27 ? -6.253 -11.074 3.280 1.00 0.00 670 ASP A O 11
ATOM 14312 N N . LYS A 1 28 ? -6.013 -9.325 1.886 1.00 0.00 671 LYS A N 11
ATOM 14313 C CA . LYS A 1 28 ? -5.244 -10.075 0.900 1.00 0.00 671 LYS A CA 11
ATOM 14314 C C . LYS A 1 28 ? -3.865 -10.434 1.444 1.00 0.00 671 LYS A C 11
ATOM 14315 O O . LYS A 1 28 ? -3.463 -11.598 1.426 1.00 0.00 671 LYS A O 11
ATOM 14334 N N . PHE A 1 29 ? -3.144 -9.428 1.928 1.00 0.00 672 PHE A N 11
ATOM 14335 C CA . PHE A 1 29 ? -1.810 -9.638 2.478 1.00 0.00 672 PHE A CA 11
ATOM 14336 C C . PHE A 1 29 ? -1.887 -10.240 3.878 1.00 0.00 672 PHE A C 11
ATOM 14337 O O . PHE A 1 29 ? -0.890 -10.722 4.414 1.00 0.00 672 PHE A O 11
ATOM 14354 N N . ASN A 1 30 ? -3.079 -10.207 4.465 1.00 0.00 673 ASN A N 11
ATOM 14355 C CA . ASN A 1 30 ? -3.288 -10.748 5.803 1.00 0.00 673 ASN A CA 11
ATOM 14356 C C . ASN A 1 30 ? -2.784 -12.186 5.893 1.00 0.00 673 ASN A C 11
ATOM 14357 O O . ASN A 1 30 ? -2.383 -12.647 6.961 1.00 0.00 673 ASN A O 11
ATOM 14368 N N . GLU A 1 31 ? -2.808 -12.888 4.765 1.00 0.00 674 GLU A N 11
ATOM 14369 C CA . GLU A 1 31 ? -2.354 -14.272 4.717 1.00 0.00 674 GLU A CA 11
ATOM 14370 C C . GLU A 1 31 ? -0.973 -14.414 5.350 1.00 0.00 674 GLU A C 11
ATOM 14371 O O . GLU A 1 31 ? -0.736 -15.316 6.154 1.00 0.00 674 GLU A O 11
ATOM 14383 N N . CYS A 1 32 ? -0.065 -13.517 4.980 1.00 0.00 675 CYS A N 11
ATOM 14384 C CA . CYS A 1 32 ? 1.294 -13.542 5.510 1.00 0.00 675 CYS A CA 11
ATOM 14385 C C . CYS A 1 32 ? 1.297 -13.280 7.012 1.00 0.00 675 CYS A C 11
ATOM 14386 O O . CYS A 1 32 ? 1.728 -14.123 7.799 1.00 0.00 675 CYS A O 11
ATOM 14394 N N . GLY A 1 33 ? 0.814 -12.105 7.404 1.00 0.00 676 GLY A N 11
ATOM 14395 C CA . GLY A 1 33 ? 0.772 -11.752 8.811 1.00 0.00 676 GLY A CA 11
ATOM 14396 C C . GLY A 1 33 ? -0.342 -10.775 9.130 1.00 0.00 676 GLY A C 11
ATOM 14397 O O . GLY A 1 33 ? -1.402 -10.805 8.504 1.00 0.00 676 GLY A O 11
ATOM 14401 N N . HIS A 1 34 ? -0.104 -9.907 10.108 1.00 0.00 677 HIS A N 11
ATOM 14402 C CA . HIS A 1 34 ? -1.096 -8.917 10.511 1.00 0.00 677 HIS A CA 11
ATOM 14403 C C . HIS A 1 34 ? -0.849 -7.584 9.811 1.00 0.00 677 HIS A C 11
ATOM 14404 O O . HIS A 1 34 ? 0.166 -6.927 10.046 1.00 0.00 677 HIS A O 11
ATOM 14419 N N . VAL A 1 35 ? -1.782 -7.190 8.951 1.00 0.00 678 VAL A N 11
ATOM 14420 C CA . VAL A 1 35 ? -1.665 -5.935 8.218 1.00 0.00 678 VAL A CA 11
ATOM 14421 C C . VAL A 1 35 ? -2.267 -4.779 9.008 1.00 0.00 678 VAL A C 11
ATOM 14422 O O . VAL A 1 35 ? -3.438 -4.814 9.388 1.00 0.00 678 VAL A O 11
ATOM 14435 N N . LEU A 1 36 ? -1.459 -3.753 9.252 1.00 0.00 679 LEU A N 11
ATOM 14436 C CA . LEU A 1 36 ? -1.911 -2.583 9.998 1.00 0.00 679 LEU A CA 11
ATOM 14437 C C . LEU A 1 36 ? -2.331 -1.463 9.052 1.00 0.00 679 LEU A C 11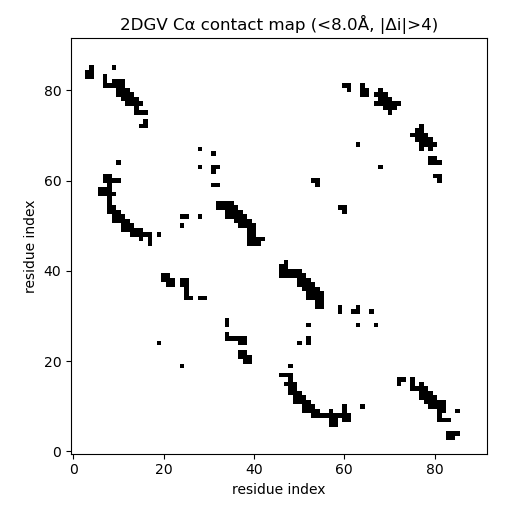
ATOM 14438 O O . LEU A 1 36 ? -3.489 -1.046 9.042 1.00 0.00 679 LEU A O 11
ATOM 14454 N N . TYR A 1 37 ? -1.382 -0.982 8.256 1.00 0.00 680 TYR A N 11
ATOM 14455 C CA . TYR A 1 37 ? -1.653 0.090 7.305 1.00 0.00 680 TYR A CA 11
ATOM 14456 C C . TYR A 1 37 ? -1.859 -0.467 5.900 1.00 0.00 680 TYR A C 11
ATOM 14457 O O . TYR A 1 37 ? -0.996 -1.162 5.363 1.00 0.00 680 TYR A O 11
ATOM 14475 N N . ALA A 1 38 ? -3.008 -0.156 5.309 1.00 0.00 681 ALA A N 11
ATOM 14476 C CA . ALA A 1 38 ? -3.327 -0.622 3.966 1.00 0.00 681 ALA A CA 11
ATOM 14477 C C . ALA A 1 38 ? -4.221 0.375 3.237 1.00 0.00 681 ALA A C 11
ATOM 14478 O O . ALA A 1 38 ? -5.315 0.697 3.701 1.00 0.00 681 ALA A O 11
ATOM 14485 N N . ASP A 1 39 ? -3.749 0.860 2.094 1.00 0.00 682 ASP A N 11
ATOM 14486 C CA . ASP A 1 39 ? -4.507 1.821 1.300 1.00 0.00 682 ASP A CA 11
ATOM 14487 C C . ASP A 1 39 ? -4.084 1.770 -0.164 1.00 0.00 682 ASP A C 11
ATOM 14488 O O . ASP A 1 39 ? -2.968 1.357 -0.484 1.00 0.00 682 ASP A O 11
ATOM 14497 N N . ILE A 1 40 ? -4.981 2.191 -1.049 1.00 0.00 683 ILE A N 11
ATOM 14498 C CA . ILE A 1 40 ? -4.700 2.193 -2.480 1.00 0.00 683 ILE A CA 11
ATOM 14499 C C . ILE A 1 40 ? -4.348 3.594 -2.969 1.00 0.00 683 ILE A C 11
ATOM 14500 O O . ILE A 1 40 ? -5.218 4.456 -3.096 1.00 0.00 683 ILE A O 11
ATOM 14516 N N . LYS A 1 41 ? -3.067 3.815 -3.244 1.00 0.00 684 LYS A N 11
ATOM 14517 C CA . LYS A 1 41 ? -2.599 5.110 -3.722 1.00 0.00 684 LYS A CA 11
ATOM 14518 C C . LYS A 1 41 ? -3.387 5.553 -4.951 1.00 0.00 684 LYS A C 11
ATOM 14519 O O . LYS A 1 41 ? -3.732 4.738 -5.806 1.00 0.00 684 LYS A O 11
ATOM 14538 N N . MET A 1 42 ? -3.668 6.850 -5.032 1.00 0.00 685 MET A N 11
ATOM 14539 C CA . MET A 1 42 ? -4.413 7.401 -6.158 1.00 0.00 685 MET A CA 11
ATOM 14540 C C . MET A 1 42 ? -3.833 8.744 -6.589 1.00 0.00 685 MET A C 11
ATOM 14541 O O . MET A 1 42 ? -3.036 9.345 -5.869 1.00 0.00 685 MET A O 11
ATOM 14555 N N . GLU A 1 43 ? -4.237 9.208 -7.767 1.00 0.00 686 GLU A N 11
ATOM 14556 C CA . GLU A 1 43 ? -3.755 10.480 -8.293 1.00 0.00 686 GLU A CA 11
ATOM 14557 C C . GLU A 1 43 ? -4.907 11.306 -8.858 1.00 0.00 686 GLU A C 11
ATOM 14558 O O . GLU A 1 43 ? -5.544 10.916 -9.836 1.00 0.00 686 GLU A O 11
ATOM 14570 N N . ASN A 1 44 ? -5.167 12.451 -8.235 1.00 0.00 687 ASN A N 11
ATOM 14571 C CA . ASN A 1 44 ? -6.243 13.333 -8.674 1.00 0.00 687 ASN A CA 11
ATOM 14572 C C . ASN A 1 44 ? -7.524 12.544 -8.927 1.00 0.00 687 ASN A C 11
ATOM 14573 O O . ASN A 1 44 ? -8.239 12.797 -9.896 1.00 0.00 687 ASN A O 11
ATOM 14584 N N . GLY A 1 45 ? -7.807 11.587 -8.048 1.00 0.00 688 GLY A N 11
ATOM 14585 C CA . GLY A 1 45 ? -9.002 10.777 -8.194 1.00 0.00 688 GLY A CA 11
ATOM 14586 C C . GLY A 1 45 ? -8.860 9.724 -9.275 1.00 0.00 688 GLY A C 11
ATOM 14587 O O . GLY A 1 45 ? -9.833 9.374 -9.943 1.00 0.00 688 GLY A O 11
ATOM 14591 N N . LYS A 1 46 ? -7.644 9.217 -9.449 1.00 0.00 689 LYS A N 11
ATOM 14592 C CA . LYS A 1 46 ? -7.377 8.198 -10.457 1.00 0.00 689 LYS A CA 11
ATOM 14593 C C . LYS A 1 46 ? -6.578 7.042 -9.863 1.00 0.00 689 LYS A C 11
ATOM 14594 O O . LYS A 1 46 ? -5.544 7.251 -9.229 1.00 0.00 689 LYS A O 11
ATOM 14613 N N . SER A 1 47 ? -7.063 5.823 -10.075 1.00 0.00 690 SER A N 11
ATOM 14614 C CA . SER A 1 47 ? -6.395 4.634 -9.559 1.00 0.00 690 SER A CA 11
ATOM 14615 C C . SER A 1 47 ? -5.117 4.346 -10.341 1.00 0.00 690 SER A C 11
ATOM 14616 O O . SER A 1 47 ? -5.060 4.543 -11.555 1.00 0.00 690 SER A O 11
ATOM 14624 N N . LYS A 1 48 ? -4.093 3.878 -9.637 1.00 0.00 691 LYS A N 11
ATOM 14625 C CA . LYS A 1 48 ? -2.815 3.560 -10.263 1.00 0.00 691 LYS A CA 11
ATOM 14626 C C . LYS A 1 48 ? -2.458 2.091 -10.057 1.00 0.00 691 LYS A C 11
ATOM 14627 O O . LYS A 1 48 ? -1.355 1.658 -10.388 1.00 0.00 691 LYS A O 11
ATOM 14646 N N . GLY A 1 49 ? -3.400 1.329 -9.510 1.00 0.00 692 GLY A N 11
ATOM 14647 C CA . GLY A 1 49 ? -3.166 -0.083 -9.271 1.00 0.00 692 GLY A CA 11
ATOM 14648 C C . GLY A 1 49 ? -1.973 -0.328 -8.368 1.00 0.00 692 GLY A C 11
ATOM 14649 O O . GLY A 1 49 ? -1.449 -1.441 -8.310 1.00 0.00 692 GLY A O 11
ATOM 14653 N N . CYS A 1 50 ? -1.543 0.712 -7.664 1.00 0.00 693 CYS A N 11
ATOM 14654 C CA . CYS A 1 50 ? -0.402 0.605 -6.761 1.00 0.00 693 CYS A CA 11
ATOM 14655 C C . CYS A 1 50 ? -0.787 1.024 -5.346 1.00 0.00 693 CYS A C 11
ATOM 14656 O O . CYS A 1 50 ? -1.370 2.088 -5.140 1.00 0.00 693 CYS A O 11
ATOM 14664 N N . GLY A 1 51 ? -0.458 0.179 -4.374 1.00 0.00 694 GLY A N 11
ATOM 14665 C CA . GLY A 1 51 ? -0.779 0.479 -2.991 1.00 0.00 694 GLY A CA 11
ATOM 14666 C C . GLY A 1 51 ? 0.368 0.170 -2.049 1.00 0.00 694 GLY A C 11
ATOM 14667 O O . GLY A 1 51 ? 1.521 0.080 -2.472 1.00 0.00 694 GLY A O 11
ATOM 14671 N N . VAL A 1 52 ? 0.053 0.008 -0.768 1.00 0.00 695 VAL A N 11
ATOM 14672 C CA . VAL A 1 52 ? 1.066 -0.292 0.236 1.00 0.00 695 VAL A CA 11
ATOM 14673 C C . VAL A 1 52 ? 0.494 -1.160 1.352 1.00 0.00 695 VAL A C 11
ATOM 14674 O O . VAL A 1 52 ? -0.712 -1.162 1.595 1.00 0.00 695 VAL A O 11
ATOM 14687 N N . VAL A 1 53 ? 1.370 -1.896 2.029 1.00 0.00 696 VAL A N 11
ATOM 14688 C CA . VAL A 1 53 ? 0.953 -2.767 3.122 1.00 0.00 696 VAL A CA 11
ATOM 14689 C C . VAL A 1 53 ? 1.993 -2.790 4.235 1.00 0.00 696 VAL A C 11
ATOM 14690 O O . VAL A 1 53 ? 3.141 -3.180 4.020 1.00 0.00 696 VAL A O 11
ATOM 14703 N N . LYS A 1 54 ? 1.585 -2.368 5.427 1.00 0.00 697 LYS A N 11
ATOM 14704 C CA . LYS A 1 54 ? 2.481 -2.341 6.577 1.00 0.00 697 LYS A CA 11
ATOM 14705 C C . LYS A 1 54 ? 2.175 -3.490 7.533 1.00 0.00 697 LYS A C 11
ATOM 14706 O O . LYS A 1 54 ? 1.014 -3.824 7.766 1.00 0.00 697 LYS A O 11
ATOM 14725 N N . PHE A 1 55 ? 3.225 -4.091 8.084 1.00 0.00 698 PHE A N 11
ATOM 14726 C CA . PHE A 1 55 ? 3.069 -5.202 9.014 1.00 0.00 698 PHE A CA 11
ATOM 14727 C C . PHE A 1 55 ? 3.635 -4.847 10.386 1.00 0.00 698 PHE A C 11
ATOM 14728 O O . PHE A 1 55 ? 4.331 -3.844 10.540 1.00 0.00 698 PHE A O 11
ATOM 14745 N N . GLU A 1 56 ? 3.332 -5.678 11.378 1.00 0.00 699 GLU A N 11
ATOM 14746 C CA . GLU A 1 56 ? 3.810 -5.451 12.737 1.00 0.00 699 GLU A CA 11
ATOM 14747 C C . GLU A 1 56 ? 5.283 -5.827 12.865 1.00 0.00 699 GLU A C 11
ATOM 14748 O O . GLU A 1 56 ? 6.052 -5.146 13.544 1.00 0.00 699 GLU A O 11
ATOM 14760 N N . SER A 1 57 ? 5.669 -6.917 12.209 1.00 0.00 700 SER A N 11
ATOM 14761 C CA . SER A 1 57 ? 7.049 -7.387 12.253 1.00 0.00 700 SER A CA 11
ATOM 14762 C C . SER A 1 57 ? 7.743 -7.160 10.913 1.00 0.00 700 SER A C 11
ATOM 14763 O O . SER A 1 57 ? 7.146 -7.298 9.845 1.00 0.00 700 SER A O 11
ATOM 14771 N N . PRO A 1 58 ? 9.034 -6.803 10.970 1.00 0.00 701 PRO A N 11
ATOM 14772 C CA . PRO A 1 58 ? 9.839 -6.550 9.771 1.00 0.00 701 PRO A CA 11
ATOM 14773 C C . PRO A 1 58 ? 10.124 -7.824 8.984 1.00 0.00 701 PRO A C 11
ATOM 14774 O O . PRO A 1 58 ? 10.371 -7.778 7.779 1.00 0.00 701 PRO A O 11
ATOM 14785 N N . GLU A 1 59 ? 10.088 -8.961 9.673 1.00 0.00 702 GLU A N 11
ATOM 14786 C CA . GLU A 1 59 ? 10.343 -10.248 9.037 1.00 0.00 702 GLU A CA 11
ATOM 14787 C C . GLU A 1 59 ? 9.160 -10.671 8.172 1.00 0.00 702 GLU A C 11
ATOM 14788 O O . GLU A 1 59 ? 9.333 -11.304 7.130 1.00 0.00 702 GLU A O 11
ATOM 14800 N N . VAL A 1 60 ? 7.956 -10.318 8.612 1.00 0.00 703 VAL A N 11
ATOM 14801 C CA . VAL A 1 60 ? 6.743 -10.660 7.879 1.00 0.00 703 VAL A CA 11
ATOM 14802 C C . VAL A 1 60 ? 6.739 -10.022 6.494 1.00 0.00 703 VAL A C 11
ATOM 14803 O O . VAL A 1 60 ? 6.627 -10.712 5.482 1.00 0.00 703 VAL A O 11
ATOM 14816 N N . ALA A 1 61 ? 6.863 -8.699 6.458 1.00 0.00 704 ALA A N 11
ATOM 14817 C CA . ALA A 1 61 ? 6.877 -7.967 5.198 1.00 0.00 704 ALA A CA 11
ATOM 14818 C C . ALA A 1 61 ? 7.747 -8.672 4.163 1.00 0.00 704 ALA A C 11
ATOM 14819 O O . ALA A 1 61 ? 7.260 -9.100 3.117 1.00 0.00 704 ALA A O 11
ATOM 14826 N N . GLU A 1 62 ? 9.038 -8.787 4.462 1.00 0.00 705 GLU A N 11
ATOM 14827 C CA . GLU A 1 62 ? 9.976 -9.439 3.556 1.00 0.00 705 GLU A CA 11
ATOM 14828 C C . GLU A 1 62 ? 9.378 -10.721 2.983 1.00 0.00 705 GLU A C 11
ATOM 14829 O O . GLU A 1 62 ? 9.504 -10.999 1.790 1.00 0.00 705 GLU A O 11
ATOM 14841 N N . ARG A 1 63 ? 8.727 -11.498 3.842 1.00 0.00 706 ARG A N 11
ATOM 14842 C CA . ARG A 1 63 ? 8.111 -12.752 3.423 1.00 0.00 706 ARG A CA 11
ATOM 14843 C C . ARG A 1 63 ? 6.956 -12.494 2.459 1.00 0.00 706 ARG A C 11
ATOM 14844 O O . ARG A 1 63 ? 6.957 -12.982 1.330 1.00 0.00 706 ARG A O 11
ATOM 14865 N N . ALA A 1 64 ? 5.973 -11.725 2.914 1.00 0.00 707 ALA A N 11
ATOM 14866 C CA . ALA A 1 64 ? 4.813 -11.402 2.092 1.00 0.00 707 ALA A CA 11
ATOM 14867 C C . ALA A 1 64 ? 5.238 -10.880 0.724 1.00 0.00 707 ALA A C 11
ATOM 14868 O O . ALA A 1 64 ? 4.568 -11.125 -0.280 1.00 0.00 707 ALA A O 11
ATOM 14875 N N . CYS A 1 65 ? 6.354 -10.160 0.691 1.00 0.00 708 CYS A N 11
ATOM 14876 C CA . CYS A 1 65 ? 6.868 -9.603 -0.555 1.00 0.00 708 CYS A CA 11
ATOM 14877 C C . CYS A 1 65 ? 7.196 -10.710 -1.551 1.00 0.00 708 CYS A C 11
ATOM 14878 O O . CYS A 1 65 ? 6.903 -10.594 -2.742 1.00 0.00 708 CYS A O 11
ATOM 14886 N N . ARG A 1 66 ? 7.808 -11.781 -1.057 1.00 0.00 709 ARG A N 11
ATOM 14887 C CA . ARG A 1 66 ? 8.179 -12.908 -1.905 1.00 0.00 709 ARG A CA 11
ATOM 14888 C C . ARG A 1 66 ? 7.002 -13.863 -2.085 1.00 0.00 709 ARG A C 11
ATOM 14889 O O . ARG A 1 66 ? 6.973 -14.656 -3.026 1.00 0.00 709 ARG A O 11
ATOM 14910 N N . MET A 1 67 ? 6.036 -13.781 -1.177 1.00 0.00 710 MET A N 11
ATOM 14911 C CA . MET A 1 67 ? 4.857 -14.638 -1.236 1.00 0.00 710 MET A CA 11
ATOM 14912 C C . MET A 1 67 ? 3.761 -13.997 -2.081 1.00 0.00 710 MET A C 11
ATOM 14913 O O . MET A 1 67 ? 2.759 -14.635 -2.401 1.00 0.00 710 MET A O 11
ATOM 14927 N N . MET A 1 68 ? 3.959 -12.733 -2.439 1.00 0.00 711 MET A N 11
ATOM 14928 C CA . MET A 1 68 ? 2.987 -12.007 -3.249 1.00 0.00 711 MET A CA 11
ATOM 14929 C C . MET A 1 68 ? 3.615 -11.529 -4.554 1.00 0.00 711 MET A C 11
ATOM 14930 O O . MET A 1 68 ? 2.918 -11.070 -5.458 1.00 0.00 711 MET A O 11
ATOM 14944 N N . ASN A 1 69 ? 4.936 -11.641 -4.646 1.00 0.00 712 ASN A N 11
ATOM 14945 C CA . ASN A 1 69 ? 5.658 -11.219 -5.841 1.00 0.00 712 ASN A CA 11
ATOM 14946 C C . ASN A 1 69 ? 5.083 -11.886 -7.087 1.00 0.00 712 ASN A C 11
ATOM 14947 O O . ASN A 1 69 ? 4.959 -13.109 -7.148 1.00 0.00 712 ASN A O 11
ATOM 14958 N N . GLY A 1 70 ? 4.734 -11.073 -8.080 1.00 0.00 713 GLY A N 11
ATOM 14959 C CA . GLY A 1 70 ? 4.177 -11.602 -9.311 1.00 0.00 713 GLY A CA 11
ATOM 14960 C C . GLY A 1 70 ? 2.784 -12.168 -9.121 1.00 0.00 713 GLY A C 11
ATOM 14961 O O . GLY A 1 70 ? 2.230 -12.789 -10.028 1.00 0.00 713 GLY A O 11
ATOM 14965 N N . MET A 1 71 ? 2.216 -11.955 -7.938 1.00 0.00 714 MET A N 11
ATOM 14966 C CA . MET A 1 71 ? 0.879 -12.449 -7.632 1.00 0.00 714 MET A CA 11
ATOM 14967 C C . MET A 1 71 ? -0.104 -12.078 -8.739 1.00 0.00 714 MET A C 11
ATOM 14968 O O . MET A 1 71 ? -0.605 -10.955 -8.788 1.00 0.00 714 MET A O 11
ATOM 14982 N N . LYS A 1 72 ? -0.375 -13.030 -9.626 1.00 0.00 715 LYS A N 11
ATOM 14983 C CA . LYS A 1 72 ? -1.298 -12.804 -10.732 1.00 0.00 715 LYS A CA 11
ATOM 14984 C C . LYS A 1 72 ? -2.660 -12.346 -10.219 1.00 0.00 715 LYS A C 11
ATOM 14985 O O . LYS A 1 72 ? -3.455 -13.152 -9.735 1.00 0.00 715 LYS A O 11
ATOM 15004 N N . LEU A 1 73 ? -2.922 -11.049 -10.330 1.00 0.00 716 LEU A N 11
ATOM 15005 C CA . LEU A 1 73 ? -4.189 -10.484 -9.879 1.00 0.00 716 LEU A CA 11
ATOM 15006 C C . LEU A 1 73 ? -5.139 -10.271 -11.053 1.00 0.00 716 LEU A C 11
ATOM 15007 O O . LEU A 1 73 ? -4.857 -9.487 -11.959 1.00 0.00 716 LEU A O 11
ATOM 15023 N N . SER A 1 74 ? -6.268 -10.974 -11.029 1.00 0.00 717 SER A N 11
ATOM 15024 C CA . SER A 1 74 ? -7.259 -10.863 -12.093 1.00 0.00 717 SER A CA 11
ATOM 15025 C C . SER A 1 74 ? -6.585 -10.795 -13.460 1.00 0.00 717 SER A C 11
ATOM 15026 O O . SER A 1 74 ? -6.953 -9.982 -14.306 1.00 0.00 717 SER A O 11
ATOM 15034 N N . GLY A 1 75 ? -5.594 -11.657 -13.667 1.00 0.00 718 GLY A N 11
ATOM 15035 C CA . GLY A 1 75 ? -4.883 -11.679 -14.932 1.00 0.00 718 GLY A CA 11
ATOM 15036 C C . GLY A 1 75 ? -3.899 -10.534 -15.064 1.00 0.00 718 GLY A C 11
ATOM 15037 O O . GLY A 1 75 ? -3.650 -10.045 -16.166 1.00 0.00 718 GLY A O 11
ATOM 15041 N N . ARG A 1 76 ? -3.340 -10.103 -13.938 1.00 0.00 719 ARG A N 11
ATOM 15042 C CA . ARG A 1 76 ? -2.380 -9.006 -13.933 1.00 0.00 719 ARG A CA 11
ATOM 15043 C C . ARG A 1 76 ? -1.297 -9.236 -12.883 1.00 0.00 719 ARG A C 11
ATOM 15044 O O . ARG A 1 76 ? -1.545 -9.108 -11.685 1.00 0.00 719 ARG A O 11
ATOM 15065 N N . GLU A 1 77 ? -0.097 -9.576 -13.343 1.00 0.00 720 GLU A N 11
ATOM 15066 C CA . GLU A 1 77 ? 1.023 -9.825 -12.442 1.00 0.00 720 GLU A CA 11
ATOM 15067 C C . GLU A 1 77 ? 1.434 -8.546 -11.719 1.00 0.00 720 GLU A C 11
ATOM 15068 O O . GLU A 1 77 ? 1.709 -7.525 -12.349 1.00 0.00 720 GLU A O 11
ATOM 15080 N N . ILE A 1 78 ? 1.473 -8.610 -10.392 1.00 0.00 721 ILE A N 11
ATOM 15081 C CA . ILE A 1 78 ? 1.851 -7.458 -9.583 1.00 0.00 721 ILE A CA 11
ATOM 15082 C C . ILE A 1 78 ? 3.319 -7.530 -9.177 1.00 0.00 721 ILE A C 11
ATOM 15083 O O . ILE A 1 78 ? 3.910 -8.609 -9.132 1.00 0.00 721 ILE A O 11
ATOM 15099 N N . ASP A 1 79 ? 3.901 -6.373 -8.879 1.00 0.00 722 ASP A N 11
ATOM 15100 C CA . ASP A 1 79 ? 5.300 -6.304 -8.473 1.00 0.00 722 ASP A CA 11
ATOM 15101 C C . ASP A 1 79 ? 5.420 -5.926 -7.000 1.00 0.00 722 ASP A C 11
ATOM 15102 O O . ASP A 1 79 ? 5.348 -4.751 -6.642 1.00 0.00 722 ASP A O 11
ATOM 15111 N N . VAL A 1 80 ? 5.604 -6.931 -6.150 1.00 0.00 723 VAL A N 11
ATOM 15112 C CA . VAL A 1 80 ? 5.734 -6.705 -4.715 1.00 0.00 723 VAL A CA 11
ATOM 15113 C C . VAL A 1 80 ? 7.199 -6.606 -4.305 1.00 0.00 723 VAL A C 11
ATOM 15114 O O . VAL A 1 80 ? 8.029 -7.409 -4.731 1.00 0.00 723 VAL A O 11
ATOM 15127 N N . ARG A 1 81 ? 7.510 -5.615 -3.476 1.00 0.00 724 ARG A N 11
ATOM 15128 C CA . ARG A 1 81 ? 8.876 -5.410 -3.008 1.00 0.00 724 ARG A CA 11
ATOM 15129 C C . ARG A 1 81 ? 8.891 -4.608 -1.710 1.00 0.00 724 ARG A C 11
ATOM 15130 O O . ARG A 1 81 ? 7.848 -4.163 -1.232 1.00 0.00 724 ARG A O 11
ATOM 15151 N N . ILE A 1 82 ? 10.081 -4.428 -1.146 1.00 0.00 725 ILE A N 11
ATOM 15152 C CA . ILE A 1 82 ? 10.232 -3.680 0.095 1.00 0.00 725 ILE A CA 11
ATOM 15153 C C . ILE A 1 82 ? 10.170 -2.177 -0.158 1.00 0.00 725 ILE A C 11
ATOM 15154 O O . ILE A 1 82 ? 10.732 -1.678 -1.132 1.00 0.00 725 ILE A O 11
ATOM 15170 N N . ASP A 1 83 ? 9.484 -1.462 0.727 1.00 0.00 726 ASP A N 11
ATOM 15171 C CA . ASP A 1 83 ? 9.350 -0.015 0.601 1.00 0.00 726 ASP A CA 11
ATOM 15172 C C . ASP A 1 83 ? 10.454 0.701 1.373 1.00 0.00 726 ASP A C 11
ATOM 15173 O O . ASP A 1 83 ? 10.226 1.219 2.466 1.00 0.00 726 ASP A O 11
ATOM 15182 N N . ARG A 1 84 ? 11.651 0.727 0.796 1.00 0.00 727 ARG A N 11
ATOM 15183 C CA . ARG A 1 84 ? 12.791 1.377 1.431 1.00 0.00 727 ARG A CA 11
ATOM 15184 C C . ARG A 1 84 ? 12.398 2.742 1.987 1.00 0.00 727 ARG A C 11
ATOM 15185 O O . ARG A 1 84 ? 12.470 2.976 3.193 1.00 0.00 727 ARG A O 11
ATOM 15206 N N . ASN A 1 85 ? 11.981 3.640 1.100 1.00 0.00 728 ASN A N 11
ATOM 15207 C CA . ASN A 1 85 ? 11.577 4.982 1.502 1.00 0.00 728 ASN A CA 11
ATOM 15208 C C . ASN A 1 85 ? 10.127 4.994 1.977 1.00 0.00 728 ASN A C 11
ATOM 15209 O O . ASN A 1 85 ? 9.205 5.171 1.182 1.00 0.00 728 ASN A O 11
ATOM 15220 N N . ALA A 1 86 ? 9.934 4.805 3.278 1.00 0.00 729 ALA A N 11
ATOM 15221 C CA . ALA A 1 86 ? 8.598 4.797 3.859 1.00 0.00 729 ALA A CA 11
ATOM 15222 C C . ALA A 1 86 ? 8.510 5.748 5.048 1.00 0.00 729 ALA A C 11
ATOM 15223 O O . ALA A 1 86 ? 9.099 5.499 6.099 1.00 0.00 729 ALA A O 11
ATOM 15230 N N . SER A 1 87 ? 7.771 6.840 4.873 1.00 0.00 730 SER A N 11
ATOM 15231 C CA . SER A 1 87 ? 7.610 7.831 5.930 1.00 0.00 730 SER A CA 11
ATOM 15232 C C . SER A 1 87 ? 6.158 7.904 6.390 1.00 0.00 730 SER A C 11
ATOM 15233 O O . SER A 1 87 ? 5.868 7.832 7.583 1.00 0.00 730 SER A O 11
ATOM 15241 N N . GLY A 1 88 ? 5.246 8.047 5.432 1.00 0.00 731 GLY A N 11
ATOM 15242 C CA . GLY A 1 88 ? 3.834 8.127 5.758 1.00 0.00 731 GLY A CA 11
ATOM 15243 C C . GLY A 1 88 ? 3.219 9.450 5.347 1.00 0.00 731 GLY A C 11
ATOM 15244 O O . GLY A 1 88 ? 3.745 10.166 4.495 1.00 0.00 731 GLY A O 11
ATOM 15248 N N . PRO A 1 89 ? 2.075 9.791 5.959 1.00 0.00 732 PRO A N 11
ATOM 15249 C CA . PRO A 1 89 ? 1.362 11.038 5.667 1.00 0.00 732 PRO A CA 11
ATOM 15250 C C . PRO A 1 89 ? 2.112 12.266 6.170 1.00 0.00 732 PRO A C 11
ATOM 15251 O O . PRO A 1 89 ? 2.873 12.189 7.135 1.00 0.00 732 PRO A O 11
ATOM 15262 N N . SER A 1 90 ? 1.893 13.399 5.511 1.00 0.00 733 SER A N 11
ATOM 15263 C CA . SER A 1 90 ? 2.551 14.644 5.890 1.00 0.00 733 SER A CA 11
ATOM 15264 C C . SER A 1 90 ? 2.514 14.840 7.402 1.00 0.00 733 SER A C 11
ATOM 15265 O O . SER A 1 90 ? 3.554 14.884 8.059 1.00 0.00 733 SER A O 11
ATOM 15273 N N . SER A 1 91 ? 1.307 14.958 7.948 1.00 0.00 734 SER A N 11
ATOM 15274 C CA . SER A 1 91 ? 1.133 15.153 9.382 1.00 0.00 734 SER A CA 11
ATOM 15275 C C . SER A 1 91 ? 1.623 13.935 10.160 1.00 0.00 734 SER A C 11
ATOM 15276 O O . SER A 1 91 ? 1.659 12.823 9.635 1.00 0.00 734 SER A O 11
ATOM 15284 N N . GLY A 1 92 ? 1.999 14.155 11.416 1.00 0.00 735 GLY A N 11
ATOM 15285 C CA . GLY A 1 92 ? 2.482 13.067 12.247 1.00 0.00 735 GLY A CA 11
ATOM 15286 C C . GLY A 1 92 ? 3.989 13.083 12.404 1.00 0.00 735 GLY A C 11
ATOM 15287 O O . GLY A 1 92 ? 4.575 12.138 12.932 1.00 0.00 735 GLY A O 11
ATOM 15291 N N . GLY A 1 1 ? 18.292 11.791 2.213 1.00 0.00 644 GLY A N 12
ATOM 15292 C CA . GLY A 1 1 ? 17.480 12.474 3.203 1.00 0.00 644 GLY A CA 12
ATOM 15293 C C . GLY A 1 1 ? 17.540 11.806 4.562 1.00 0.00 644 GLY A C 12
ATOM 15294 O O . GLY A 1 1 ? 18.622 11.561 5.094 1.00 0.00 644 GLY A O 12
ATOM 15298 N N . SER A 1 2 ? 16.373 11.512 5.127 1.00 0.00 645 SER A N 12
ATOM 15299 C CA . SER A 1 2 ? 16.297 10.873 6.436 1.00 0.00 645 SER A CA 12
ATOM 15300 C C . SER A 1 2 ? 17.128 9.594 6.466 1.00 0.00 645 SER A C 12
ATOM 15301 O O . SER A 1 2 ? 16.856 8.647 5.728 1.00 0.00 645 SER A O 12
ATOM 15309 N N . SER A 1 3 ? 18.143 9.575 7.324 1.00 0.00 646 SER A N 12
ATOM 15310 C CA . SER A 1 3 ? 19.017 8.415 7.449 1.00 0.00 646 SER A CA 12
ATOM 15311 C C . SER A 1 3 ? 18.641 7.580 8.669 1.00 0.00 646 SER A C 12
ATOM 15312 O O . SER A 1 3 ? 18.503 8.102 9.774 1.00 0.00 646 SER A O 12
ATOM 15320 N N . GLY A 1 4 ? 18.476 6.277 8.459 1.00 0.00 647 GLY A N 12
ATOM 15321 C CA . GLY A 1 4 ? 18.117 5.389 9.549 1.00 0.00 647 GLY A CA 12
ATOM 15322 C C . GLY A 1 4 ? 17.298 4.202 9.085 1.00 0.00 647 GLY A C 12
ATOM 15323 O O . GLY A 1 4 ? 16.225 4.368 8.504 1.00 0.00 647 GLY A O 12
ATOM 15327 N N . SER A 1 5 ? 17.805 2.999 9.339 1.00 0.00 648 SER A N 12
ATOM 15328 C CA . SER A 1 5 ? 17.116 1.779 8.937 1.00 0.00 648 SER A CA 12
ATOM 15329 C C . SER A 1 5 ? 17.197 0.723 10.035 1.00 0.00 648 SER A C 12
ATOM 15330 O O . SER A 1 5 ? 18.226 0.577 10.696 1.00 0.00 648 SER A O 12
ATOM 15338 N N . SER A 1 6 ? 16.105 -0.011 10.224 1.00 0.00 649 SER A N 12
ATOM 15339 C CA . SER A 1 6 ? 16.051 -1.052 11.244 1.00 0.00 649 SER A CA 12
ATOM 15340 C C . SER A 1 6 ? 15.488 -2.348 10.669 1.00 0.00 649 SER A C 12
ATOM 15341 O O . SER A 1 6 ? 16.104 -3.407 10.777 1.00 0.00 649 SER A O 12
ATOM 15349 N N . GLY A 1 7 ? 14.312 -2.255 10.055 1.00 0.00 650 GLY A N 12
ATOM 15350 C CA . GLY A 1 7 ? 13.685 -3.426 9.471 1.00 0.00 650 GLY A CA 12
ATOM 15351 C C . GLY A 1 7 ? 12.700 -3.071 8.376 1.00 0.00 650 GLY A C 12
ATOM 15352 O O . GLY A 1 7 ? 12.325 -1.909 8.222 1.00 0.00 650 GLY A O 12
ATOM 15356 N N . ALA A 1 8 ? 12.280 -4.074 7.611 1.00 0.00 651 ALA A N 12
ATOM 15357 C CA . ALA A 1 8 ? 11.332 -3.861 6.524 1.00 0.00 651 ALA A CA 12
ATOM 15358 C C . ALA A 1 8 ? 9.925 -4.281 6.934 1.00 0.00 651 ALA A C 12
ATOM 15359 O O . ALA A 1 8 ? 9.567 -5.456 6.846 1.00 0.00 651 ALA A O 12
ATOM 15366 N N . CYS A 1 9 ? 9.131 -3.314 7.381 1.00 0.00 652 CYS A N 12
ATOM 15367 C CA . CYS A 1 9 ? 7.762 -3.584 7.806 1.00 0.00 652 CYS A CA 12
ATOM 15368 C C . CYS A 1 9 ? 6.763 -3.116 6.752 1.00 0.00 652 CYS A C 12
ATOM 15369 O O . CYS A 1 9 ? 5.653 -3.639 6.660 1.00 0.00 652 CYS A O 12
ATOM 15377 N N . GLN A 1 10 ? 7.166 -2.127 5.961 1.00 0.00 653 GLN A N 12
ATOM 15378 C CA . GLN A 1 10 ? 6.305 -1.586 4.916 1.00 0.00 653 GLN A CA 12
ATOM 15379 C C . GLN A 1 10 ? 6.743 -2.079 3.541 1.00 0.00 653 GLN A C 12
ATOM 15380 O O . GLN A 1 10 ? 7.931 -2.284 3.294 1.00 0.00 653 GLN A O 12
ATOM 15394 N N . ILE A 1 11 ? 5.775 -2.269 2.651 1.00 0.00 654 ILE A N 12
ATOM 15395 C CA . ILE A 1 11 ? 6.061 -2.738 1.300 1.00 0.00 654 ILE A CA 12
ATOM 15396 C C . ILE A 1 11 ? 5.281 -1.938 0.264 1.00 0.00 654 ILE A C 12
ATOM 15397 O O . ILE A 1 11 ? 4.426 -1.121 0.608 1.00 0.00 654 ILE A O 12
ATOM 15413 N N . PHE A 1 12 ? 5.579 -2.179 -1.009 1.00 0.00 655 PHE A N 12
ATOM 15414 C CA . PHE A 1 12 ? 4.904 -1.481 -2.097 1.00 0.00 655 PHE A CA 12
ATOM 15415 C C . PHE A 1 12 ? 4.355 -2.471 -3.120 1.00 0.00 655 PHE A C 12
ATOM 15416 O O . PHE A 1 12 ? 4.914 -3.550 -3.319 1.00 0.00 655 PHE A O 12
ATOM 15433 N N . VAL A 1 13 ? 3.255 -2.096 -3.766 1.00 0.00 656 VAL A N 12
ATOM 15434 C CA . VAL A 1 13 ? 2.629 -2.950 -4.769 1.00 0.00 656 VAL A CA 12
ATOM 15435 C C . VAL A 1 13 ? 2.310 -2.165 -6.036 1.00 0.00 656 VAL A C 12
ATOM 15436 O O . VAL A 1 13 ? 2.099 -0.953 -5.992 1.00 0.00 656 VAL A O 12
ATOM 15449 N N . ARG A 1 14 ? 2.275 -2.865 -7.166 1.00 0.00 657 ARG A N 12
ATOM 15450 C CA . ARG A 1 14 ? 1.983 -2.234 -8.447 1.00 0.00 657 ARG A CA 12
ATOM 15451 C C . ARG A 1 14 ? 1.223 -3.189 -9.363 1.00 0.00 657 ARG A C 12
ATOM 15452 O O . ARG A 1 14 ? 1.245 -4.403 -9.165 1.00 0.00 657 ARG A O 12
ATOM 15473 N N . ASN A 1 15 ? 0.551 -2.631 -10.365 1.00 0.00 658 ASN A N 12
ATOM 15474 C CA . ASN A 1 15 ? -0.216 -3.433 -11.310 1.00 0.00 658 ASN A CA 12
ATOM 15475 C C . ASN A 1 15 ? -1.410 -4.091 -10.623 1.00 0.00 658 ASN A C 12
ATOM 15476 O O . ASN A 1 15 ? -1.642 -5.291 -10.773 1.00 0.00 658 ASN A O 12
ATOM 15487 N N . LEU A 1 16 ? -2.163 -3.297 -9.870 1.00 0.00 659 LEU A N 12
ATOM 15488 C CA . LEU A 1 16 ? -3.333 -3.801 -9.160 1.00 0.00 659 LEU A CA 12
ATOM 15489 C C . LEU A 1 16 ? -4.612 -3.496 -9.933 1.00 0.00 659 LEU A C 12
ATOM 15490 O O . LEU A 1 16 ? -4.739 -2.462 -10.589 1.00 0.00 659 LEU A O 12
ATOM 15506 N N . PRO A 1 17 ? -5.585 -4.416 -9.854 1.00 0.00 660 PRO A N 12
ATOM 15507 C CA . PRO A 1 17 ? -6.873 -4.267 -10.538 1.00 0.00 660 PRO A CA 12
ATOM 15508 C C . PRO A 1 17 ? -7.492 -2.891 -10.315 1.00 0.00 660 PRO A C 12
ATOM 15509 O O . PRO A 1 17 ? -7.662 -2.453 -9.177 1.00 0.00 660 PRO A O 12
ATOM 15520 N N . PHE A 1 18 ? -7.828 -2.214 -11.408 1.00 0.00 661 PHE A N 12
ATOM 15521 C CA . PHE A 1 18 ? -8.428 -0.887 -11.331 1.00 0.00 661 PHE A CA 12
ATOM 15522 C C . PHE A 1 18 ? -9.596 -0.875 -10.349 1.00 0.00 661 PHE A C 12
ATOM 15523 O O . PHE A 1 18 ? -9.931 0.164 -9.780 1.00 0.00 661 PHE A O 12
ATOM 15540 N N . ASP A 1 19 ? -10.212 -2.036 -10.157 1.00 0.00 662 ASP A N 12
ATOM 15541 C CA . ASP A 1 19 ? -11.342 -2.160 -9.245 1.00 0.00 662 ASP A CA 12
ATOM 15542 C C . ASP A 1 19 ? -10.866 -2.456 -7.826 1.00 0.00 662 ASP A C 12
ATOM 15543 O O . ASP A 1 19 ? -11.558 -2.159 -6.852 1.00 0.00 662 ASP A O 12
ATOM 15552 N N . PHE A 1 20 ? -9.679 -3.045 -7.717 1.00 0.00 663 PHE A N 12
ATOM 15553 C CA . PHE A 1 20 ? -9.111 -3.384 -6.417 1.00 0.00 663 PHE A CA 12
ATOM 15554 C C . PHE A 1 20 ? -9.355 -2.265 -5.409 1.00 0.00 663 PHE A C 12
ATOM 15555 O O . PHE A 1 20 ? -9.394 -1.088 -5.767 1.00 0.00 663 PHE A O 12
ATOM 15572 N N . THR A 1 21 ? -9.518 -2.642 -4.144 1.00 0.00 664 THR A N 12
ATOM 15573 C CA . THR A 1 21 ? -9.760 -1.672 -3.083 1.00 0.00 664 THR A CA 12
ATOM 15574 C C . THR A 1 21 ? -8.785 -1.867 -1.928 1.00 0.00 664 THR A C 12
ATOM 15575 O O . THR A 1 21 ? -8.063 -2.863 -1.874 1.00 0.00 664 THR A O 12
ATOM 15586 N N . TRP A 1 22 ? -8.769 -0.912 -1.006 1.00 0.00 665 TRP A N 12
ATOM 15587 C CA . TRP A 1 22 ? -7.882 -0.979 0.150 1.00 0.00 665 TRP A CA 12
ATOM 15588 C C . TRP A 1 22 ? -8.231 -2.171 1.035 1.00 0.00 665 TRP A C 12
ATOM 15589 O O . TRP A 1 22 ? -7.370 -2.988 1.362 1.00 0.00 665 TRP A O 12
ATOM 15610 N N . LYS A 1 23 ? -9.499 -2.264 1.421 1.00 0.00 666 LYS A N 12
ATOM 15611 C CA . LYS A 1 23 ? -9.963 -3.357 2.267 1.00 0.00 666 LYS A CA 12
ATOM 15612 C C . LYS A 1 23 ? -9.466 -4.700 1.743 1.00 0.00 666 LYS A C 12
ATOM 15613 O O . LYS A 1 23 ? -8.947 -5.519 2.501 1.00 0.00 666 LYS A O 12
ATOM 15632 N N . MET A 1 24 ? -9.627 -4.919 0.442 1.00 0.00 667 MET A N 12
ATOM 15633 C CA . MET A 1 24 ? -9.192 -6.162 -0.183 1.00 0.00 667 MET A CA 12
ATOM 15634 C C . MET A 1 24 ? -7.679 -6.325 -0.074 1.00 0.00 667 MET A C 12
ATOM 15635 O O . MET A 1 24 ? -7.187 -7.369 0.358 1.00 0.00 667 MET A O 12
ATOM 15649 N N . LEU A 1 25 ? -6.947 -5.289 -0.467 1.00 0.00 668 LEU A N 12
ATOM 15650 C CA . LEU A 1 25 ? -5.489 -5.318 -0.413 1.00 0.00 668 LEU A CA 12
ATOM 15651 C C . LEU A 1 25 ? -5.004 -5.852 0.931 1.00 0.00 668 LEU A C 12
ATOM 15652 O O . LEU A 1 25 ? -4.109 -6.694 0.990 1.00 0.00 668 LEU A O 12
ATOM 15668 N N . LYS A 1 26 ? -5.604 -5.358 2.009 1.00 0.00 669 LYS A N 12
ATOM 15669 C CA . LYS A 1 26 ? -5.237 -5.787 3.353 1.00 0.00 669 LYS A CA 12
ATOM 15670 C C . LYS A 1 26 ? -5.471 -7.284 3.530 1.00 0.00 669 LYS A C 12
ATOM 15671 O O . LYS A 1 26 ? -4.524 -8.068 3.588 1.00 0.00 669 LYS A O 12
ATOM 15690 N N . ASP A 1 27 ? -6.739 -7.674 3.613 1.00 0.00 670 ASP A N 12
ATOM 15691 C CA . ASP A 1 27 ? -7.098 -9.077 3.779 1.00 0.00 670 ASP A CA 12
ATOM 15692 C C . ASP A 1 27 ? -6.324 -9.956 2.802 1.00 0.00 670 ASP A C 12
ATOM 15693 O O . ASP A 1 27 ? -6.115 -11.144 3.049 1.00 0.00 670 ASP A O 12
ATOM 15702 N N . LYS A 1 28 ? -5.901 -9.365 1.689 1.00 0.00 671 LYS A N 12
ATOM 15703 C CA . LYS A 1 28 ? -5.150 -10.092 0.673 1.00 0.00 671 LYS A CA 12
ATOM 15704 C C . LYS A 1 28 ? -3.763 -10.465 1.185 1.00 0.00 671 LYS A C 12
ATOM 15705 O O . LYS A 1 28 ? -3.298 -11.588 0.985 1.00 0.00 671 LYS A O 12
ATOM 15724 N N . PHE A 1 29 ? -3.107 -9.519 1.848 1.00 0.00 672 PHE A N 12
ATOM 15725 C CA . PHE A 1 29 ? -1.773 -9.749 2.389 1.00 0.00 672 PHE A CA 12
ATOM 15726 C C . PHE A 1 29 ? -1.850 -10.353 3.788 1.00 0.00 672 PHE A C 12
ATOM 15727 O O . PHE A 1 29 ? -0.856 -10.847 4.318 1.00 0.00 672 PHE A O 12
ATOM 15744 N N . ASN A 1 30 ? -3.039 -10.310 4.380 1.00 0.00 673 ASN A N 12
ATOM 15745 C CA . ASN A 1 30 ? -3.247 -10.852 5.718 1.00 0.00 673 ASN A CA 12
ATOM 15746 C C . ASN A 1 30 ? -2.708 -12.276 5.817 1.00 0.00 673 ASN A C 12
ATOM 15747 O O . ASN A 1 30 ? -2.165 -12.673 6.848 1.00 0.00 673 ASN A O 12
ATOM 15758 N N . GLU A 1 31 ? -2.860 -13.038 4.739 1.00 0.00 674 GLU A N 12
ATOM 15759 C CA . GLU A 1 31 ? -2.389 -14.417 4.706 1.00 0.00 674 GLU A CA 12
ATOM 15760 C C . GLU A 1 31 ? -0.931 -14.504 5.149 1.00 0.00 674 GLU A C 12
ATOM 15761 O O . GLU A 1 31 ? -0.543 -15.429 5.864 1.00 0.00 674 GLU A O 12
ATOM 15773 N N . CYS A 1 32 ? -0.129 -13.536 4.720 1.00 0.00 675 CYS A N 12
ATOM 15774 C CA . CYS A 1 32 ? 1.286 -13.503 5.071 1.00 0.00 675 CYS A CA 12
ATOM 15775 C C . CYS A 1 32 ? 1.474 -13.131 6.538 1.00 0.00 675 CYS A C 12
ATOM 15776 O O . CYS A 1 32 ? 2.300 -13.716 7.237 1.00 0.00 675 CYS A O 12
ATOM 15784 N N . GLY A 1 33 ? 0.702 -12.150 6.997 1.00 0.00 676 GLY A N 12
ATOM 15785 C CA . GLY A 1 33 ? 0.800 -11.715 8.378 1.00 0.00 676 GLY A CA 12
ATOM 15786 C C . GLY A 1 33 ? -0.209 -10.637 8.719 1.00 0.00 676 GLY A C 12
ATOM 15787 O O . GLY A 1 33 ? -0.872 -10.095 7.835 1.00 0.00 676 GLY A O 12
ATOM 15791 N N . HIS A 1 34 ? -0.328 -10.325 10.006 1.00 0.00 677 HIS A N 12
ATOM 15792 C CA . HIS A 1 34 ? -1.265 -9.305 10.462 1.00 0.00 677 HIS A CA 12
ATOM 15793 C C . HIS A 1 34 ? -0.953 -7.955 9.823 1.00 0.00 677 HIS A C 12
ATOM 15794 O O . HIS A 1 34 ? 0.102 -7.370 10.067 1.00 0.00 677 HIS A O 12
ATOM 15809 N N . VAL A 1 35 ? -1.877 -7.467 9.002 1.00 0.00 678 VAL A N 12
ATOM 15810 C CA . VAL A 1 35 ? -1.701 -6.186 8.327 1.00 0.00 678 VAL A CA 12
ATOM 15811 C C . VAL A 1 35 ? -2.271 -5.044 9.160 1.00 0.00 678 VAL A C 12
ATOM 15812 O O . VAL A 1 35 ? -3.335 -5.174 9.767 1.00 0.00 678 VAL A O 12
ATOM 15825 N N . LEU A 1 36 ? -1.558 -3.923 9.184 1.00 0.00 679 LEU A N 12
ATOM 15826 C CA . LEU A 1 36 ? -1.993 -2.755 9.942 1.00 0.00 679 LEU A CA 12
ATOM 15827 C C . LEU A 1 36 ? -2.411 -1.624 9.008 1.00 0.00 679 LEU A C 12
ATOM 15828 O O . LEU A 1 36 ? -3.574 -1.221 8.987 1.00 0.00 679 LEU A O 12
ATOM 15844 N N . TYR A 1 37 ? -1.456 -1.119 8.235 1.00 0.00 680 TYR A N 12
ATOM 15845 C CA . TYR A 1 37 ? -1.725 -0.035 7.298 1.00 0.00 680 TYR A CA 12
ATOM 15846 C C . TYR A 1 37 ? -1.922 -0.572 5.884 1.00 0.00 680 TYR A C 12
ATOM 15847 O O . TYR A 1 37 ? -1.122 -1.369 5.394 1.00 0.00 680 TYR A O 12
ATOM 15865 N N . ALA A 1 38 ? -2.993 -0.130 5.234 1.00 0.00 681 ALA A N 12
ATOM 15866 C CA . ALA A 1 38 ? -3.295 -0.563 3.875 1.00 0.00 681 ALA A CA 12
ATOM 15867 C C . ALA A 1 38 ? -4.188 0.446 3.163 1.00 0.00 681 ALA A C 12
ATOM 15868 O O . ALA A 1 38 ? -5.296 0.738 3.615 1.00 0.00 681 ALA A O 12
ATOM 15875 N N . ASP A 1 39 ? -3.701 0.977 2.047 1.00 0.00 682 ASP A N 12
ATOM 15876 C CA . ASP A 1 39 ? -4.456 1.954 1.271 1.00 0.00 682 ASP A CA 12
ATOM 15877 C C . ASP A 1 39 ? -4.137 1.832 -0.216 1.00 0.00 682 ASP A C 12
ATOM 15878 O O . ASP A 1 39 ? -3.144 1.211 -0.598 1.00 0.00 682 ASP A O 12
ATOM 15887 N N . ILE A 1 40 ? -4.984 2.427 -1.048 1.00 0.00 683 ILE A N 12
ATOM 15888 C CA . ILE A 1 40 ? -4.792 2.384 -2.493 1.00 0.00 683 ILE A CA 12
ATOM 15889 C C . ILE A 1 40 ? -4.378 3.749 -3.033 1.00 0.00 683 ILE A C 12
ATOM 15890 O O . ILE A 1 40 ? -5.191 4.669 -3.115 1.00 0.00 683 ILE A O 12
ATOM 15906 N N . LYS A 1 41 ? -3.107 3.872 -3.401 1.00 0.00 684 LYS A N 12
ATOM 15907 C CA . LYS A 1 41 ? -2.584 5.123 -3.937 1.00 0.00 684 LYS A CA 12
ATOM 15908 C C . LYS A 1 41 ? -3.374 5.562 -5.166 1.00 0.00 684 LYS A C 12
ATOM 15909 O O . LYS A 1 41 ? -3.640 4.762 -6.062 1.00 0.00 684 LYS A O 12
ATOM 15928 N N . MET A 1 42 ? -3.745 6.838 -5.200 1.00 0.00 685 MET A N 12
ATOM 15929 C CA . MET A 1 42 ? -4.502 7.382 -6.321 1.00 0.00 685 MET A CA 12
ATOM 15930 C C . MET A 1 42 ? -3.867 8.672 -6.831 1.00 0.00 685 MET A C 12
ATOM 15931 O O . MET A 1 42 ? -3.087 9.310 -6.126 1.00 0.00 685 MET A O 12
ATOM 15945 N N . GLU A 1 43 ? -4.207 9.049 -8.060 1.00 0.00 686 GLU A N 12
ATOM 15946 C CA . GLU A 1 43 ? -3.668 10.262 -8.663 1.00 0.00 686 GLU A CA 12
ATOM 15947 C C . GLU A 1 43 ? -4.777 11.088 -9.308 1.00 0.00 686 GLU A C 12
ATOM 15948 O O . GLU A 1 43 ? -5.176 10.831 -10.443 1.00 0.00 686 GLU A O 12
ATOM 15960 N N . ASN A 1 44 ? -5.271 12.080 -8.575 1.00 0.00 687 ASN A N 12
ATOM 15961 C CA . ASN A 1 44 ? -6.335 12.944 -9.075 1.00 0.00 687 ASN A CA 12
ATOM 15962 C C . ASN A 1 44 ? -7.597 12.138 -9.368 1.00 0.00 687 ASN A C 12
ATOM 15963 O O . ASN A 1 44 ? -8.288 12.385 -10.355 1.00 0.00 687 ASN A O 12
ATOM 15974 N N . GLY A 1 45 ? -7.891 11.173 -8.502 1.00 0.00 688 GLY A N 12
ATOM 15975 C CA . GLY A 1 45 ? -9.069 10.346 -8.685 1.00 0.00 688 GLY A CA 12
ATOM 15976 C C . GLY A 1 45 ? -8.874 9.287 -9.752 1.00 0.00 688 GLY A C 12
ATOM 15977 O O . GLY A 1 45 ? -9.800 8.970 -10.500 1.00 0.00 688 GLY A O 12
ATOM 15981 N N . LYS A 1 46 ? -7.667 8.738 -9.825 1.00 0.00 689 LYS A N 12
ATOM 15982 C CA . LYS A 1 46 ? -7.352 7.709 -10.809 1.00 0.00 689 LYS A CA 12
ATOM 15983 C C . LYS A 1 46 ? -6.487 6.614 -10.192 1.00 0.00 689 LYS A C 12
ATOM 15984 O O . LYS A 1 46 ? -5.338 6.852 -9.822 1.00 0.00 689 LYS A O 12
ATOM 16003 N N . SER A 1 47 ? -7.047 5.413 -10.087 1.00 0.00 690 SER A N 12
ATOM 16004 C CA . SER A 1 47 ? -6.327 4.281 -9.514 1.00 0.00 690 SER A CA 12
ATOM 16005 C C . SER A 1 47 ? -5.027 4.025 -10.269 1.00 0.00 690 SER A C 12
ATOM 16006 O O . SER A 1 47 ? -5.010 3.968 -11.499 1.00 0.00 690 SER A O 12
ATOM 16014 N N . LYS A 1 48 ? -3.937 3.873 -9.524 1.00 0.00 691 LYS A N 12
ATOM 16015 C CA . LYS A 1 48 ? -2.631 3.622 -10.121 1.00 0.00 691 LYS A CA 12
ATOM 16016 C C . LYS A 1 48 ? -2.229 2.159 -9.956 1.00 0.00 691 LYS A C 12
ATOM 16017 O O . LYS A 1 48 ? -1.077 1.793 -10.182 1.00 0.00 691 LYS A O 12
ATOM 16036 N N . GLY A 1 49 ? -3.189 1.328 -9.562 1.00 0.00 692 GLY A N 12
ATOM 16037 C CA . GLY A 1 49 ? -2.915 -0.085 -9.375 1.00 0.00 692 GLY A CA 12
ATOM 16038 C C . GLY A 1 49 ? -1.766 -0.332 -8.418 1.00 0.00 692 GLY A C 12
ATOM 16039 O O . GLY A 1 49 ? -1.220 -1.434 -8.364 1.00 0.00 692 GLY A O 12
ATOM 16043 N N . CYS A 1 50 ? -1.398 0.696 -7.662 1.00 0.00 693 CYS A N 12
ATOM 16044 C CA . CYS A 1 50 ? -0.304 0.587 -6.703 1.00 0.00 693 CYS A CA 12
ATOM 16045 C C . CYS A 1 50 ? -0.773 0.953 -5.299 1.00 0.00 693 CYS A C 12
ATOM 16046 O O . CYS A 1 50 ? -1.539 1.899 -5.116 1.00 0.00 693 CYS A O 12
ATOM 16054 N N . GLY A 1 51 ? -0.308 0.197 -4.309 1.00 0.00 694 GLY A N 12
ATOM 16055 C CA . GLY A 1 51 ? -0.693 0.457 -2.934 1.00 0.00 694 GLY A CA 12
ATOM 16056 C C . GLY A 1 51 ? 0.442 0.211 -1.959 1.00 0.00 694 GLY A C 12
ATOM 16057 O O . GLY A 1 51 ? 1.613 0.248 -2.336 1.00 0.00 694 GLY A O 12
ATOM 16061 N N . VAL A 1 52 ? 0.095 -0.038 -0.700 1.00 0.00 695 VAL A N 12
ATOM 16062 C CA . VAL A 1 52 ? 1.093 -0.290 0.333 1.00 0.00 695 VAL A CA 12
ATOM 16063 C C . VAL A 1 52 ? 0.526 -1.169 1.442 1.00 0.00 695 VAL A C 12
ATOM 16064 O O . VAL A 1 52 ? -0.678 -1.162 1.701 1.00 0.00 695 VAL A O 12
ATOM 16077 N N . VAL A 1 53 ? 1.402 -1.927 2.095 1.00 0.00 696 VAL A N 12
ATOM 16078 C CA . VAL A 1 53 ? 0.989 -2.811 3.178 1.00 0.00 696 VAL A CA 12
ATOM 16079 C C . VAL A 1 53 ? 2.024 -2.829 4.297 1.00 0.00 696 VAL A C 12
ATOM 16080 O O . VAL A 1 53 ? 3.178 -3.204 4.086 1.00 0.00 696 VAL A O 12
ATOM 16093 N N . LYS A 1 54 ? 1.605 -2.421 5.490 1.00 0.00 697 LYS A N 12
ATOM 16094 C CA . LYS A 1 54 ? 2.494 -2.390 6.645 1.00 0.00 697 LYS A CA 12
ATOM 16095 C C . LYS A 1 54 ? 2.165 -3.521 7.615 1.00 0.00 697 LYS A C 12
ATOM 16096 O O . LYS A 1 54 ? 1.000 -3.759 7.935 1.00 0.00 697 LYS A O 12
ATOM 16115 N N . PHE A 1 55 ? 3.198 -4.215 8.080 1.00 0.00 698 PHE A N 12
ATOM 16116 C CA . PHE A 1 55 ? 3.019 -5.321 9.013 1.00 0.00 698 PHE A CA 12
ATOM 16117 C C . PHE A 1 55 ? 3.526 -4.947 10.403 1.00 0.00 698 PHE A C 12
ATOM 16118 O O . PHE A 1 55 ? 4.184 -3.923 10.580 1.00 0.00 698 PHE A O 12
ATOM 16135 N N . GLU A 1 56 ? 3.213 -5.785 11.386 1.00 0.00 699 GLU A N 12
ATOM 16136 C CA . GLU A 1 56 ? 3.635 -5.542 12.761 1.00 0.00 699 GLU A CA 12
ATOM 16137 C C . GLU A 1 56 ? 5.135 -5.777 12.919 1.00 0.00 699 GLU A C 12
ATOM 16138 O O . GLU A 1 56 ? 5.813 -5.057 13.651 1.00 0.00 699 GLU A O 12
ATOM 16150 N N . SER A 1 57 ? 5.645 -6.791 12.226 1.00 0.00 700 SER A N 12
ATOM 16151 C CA . SER A 1 57 ? 7.063 -7.125 12.293 1.00 0.00 700 SER A CA 12
ATOM 16152 C C . SER A 1 57 ? 7.735 -6.912 10.940 1.00 0.00 700 SER A C 12
ATOM 16153 O O . SER A 1 57 ? 7.150 -7.151 9.883 1.00 0.00 700 SER A O 12
ATOM 16161 N N . PRO A 1 58 ? 8.994 -6.451 10.972 1.00 0.00 701 PRO A N 12
ATOM 16162 C CA . PRO A 1 58 ? 9.775 -6.195 9.758 1.00 0.00 701 PRO A CA 12
ATOM 16163 C C . PRO A 1 58 ? 10.160 -7.481 9.035 1.00 0.00 701 PRO A C 12
ATOM 16164 O O . PRO A 1 58 ? 10.640 -7.447 7.903 1.00 0.00 701 PRO A O 12
ATOM 16175 N N . GLU A 1 59 ? 9.945 -8.614 9.696 1.00 0.00 702 GLU A N 12
ATOM 16176 C CA . GLU A 1 59 ? 10.270 -9.911 9.115 1.00 0.00 702 GLU A CA 12
ATOM 16177 C C . GLU A 1 59 ? 9.154 -10.389 8.192 1.00 0.00 702 GLU A C 12
ATOM 16178 O O . GLU A 1 59 ? 9.407 -10.844 7.076 1.00 0.00 702 GLU A O 12
ATOM 16190 N N . VAL A 1 60 ? 7.916 -10.284 8.665 1.00 0.00 703 VAL A N 12
ATOM 16191 C CA . VAL A 1 60 ? 6.760 -10.704 7.883 1.00 0.00 703 VAL A CA 12
ATOM 16192 C C . VAL A 1 60 ? 6.794 -10.101 6.483 1.00 0.00 703 VAL A C 12
ATOM 16193 O O . VAL A 1 60 ? 6.600 -10.801 5.490 1.00 0.00 703 VAL A O 12
ATOM 16206 N N . ALA A 1 61 ? 7.043 -8.797 6.413 1.00 0.00 704 ALA A N 12
ATOM 16207 C CA . ALA A 1 61 ? 7.106 -8.100 5.134 1.00 0.00 704 ALA A CA 12
ATOM 16208 C C . ALA A 1 61 ? 8.007 -8.837 4.150 1.00 0.00 704 ALA A C 12
ATOM 16209 O O . ALA A 1 61 ? 7.558 -9.274 3.091 1.00 0.00 704 ALA A O 12
ATOM 16216 N N . GLU A 1 62 ? 9.281 -8.971 4.507 1.00 0.00 705 GLU A N 12
ATOM 16217 C CA . GLU A 1 62 ? 10.245 -9.655 3.653 1.00 0.00 705 GLU A CA 12
ATOM 16218 C C . GLU A 1 62 ? 9.685 -10.986 3.158 1.00 0.00 705 GLU A C 12
ATOM 16219 O O . GLU A 1 62 ? 10.114 -11.508 2.129 1.00 0.00 705 GLU A O 12
ATOM 16231 N N . ARG A 1 63 ? 8.726 -11.530 3.899 1.00 0.00 706 ARG A N 12
ATOM 16232 C CA . ARG A 1 63 ? 8.109 -12.801 3.538 1.00 0.00 706 ARG A CA 12
ATOM 16233 C C . ARG A 1 63 ? 6.939 -12.584 2.582 1.00 0.00 706 ARG A C 12
ATOM 16234 O O . ARG A 1 63 ? 6.784 -13.311 1.601 1.00 0.00 706 ARG A O 12
ATOM 16255 N N . ALA A 1 64 ? 6.119 -11.581 2.876 1.00 0.00 707 ALA A N 12
ATOM 16256 C CA . ALA A 1 64 ? 4.965 -11.268 2.042 1.00 0.00 707 ALA A CA 12
ATOM 16257 C C . ALA A 1 64 ? 5.399 -10.803 0.656 1.00 0.00 707 ALA A C 12
ATOM 16258 O O . ALA A 1 64 ? 5.005 -11.385 -0.356 1.00 0.00 707 ALA A O 12
ATOM 16265 N N . CYS A 1 65 ? 6.211 -9.753 0.616 1.00 0.00 708 CYS A N 12
ATOM 16266 C CA . CYS A 1 65 ? 6.697 -9.209 -0.647 1.00 0.00 708 CYS A CA 12
ATOM 16267 C C . CYS A 1 65 ? 7.112 -10.328 -1.597 1.00 0.00 708 CYS A C 12
ATOM 16268 O O . CYS A 1 65 ? 6.825 -10.279 -2.793 1.00 0.00 708 CYS A O 12
ATOM 16276 N N . ARG A 1 66 ? 7.791 -11.335 -1.056 1.00 0.00 709 ARG A N 12
ATOM 16277 C CA . ARG A 1 66 ? 8.248 -12.465 -1.856 1.00 0.00 709 ARG A CA 12
ATOM 16278 C C . ARG A 1 66 ? 7.114 -13.459 -2.092 1.00 0.00 709 ARG A C 12
ATOM 16279 O O . ARG A 1 66 ? 7.028 -14.077 -3.152 1.00 0.00 709 ARG A O 12
ATOM 16300 N N . MET A 1 67 ? 6.246 -13.606 -1.096 1.00 0.00 710 MET A N 12
ATOM 16301 C CA . MET A 1 67 ? 5.117 -14.523 -1.195 1.00 0.00 710 MET A CA 12
ATOM 16302 C C . MET A 1 67 ? 3.997 -13.918 -2.036 1.00 0.00 710 MET A C 12
ATOM 16303 O O . MET A 1 67 ? 3.029 -14.596 -2.376 1.00 0.00 710 MET A O 12
ATOM 16317 N N . MET A 1 68 ? 4.136 -12.638 -2.366 1.00 0.00 711 MET A N 12
ATOM 16318 C CA . MET A 1 68 ? 3.136 -11.943 -3.167 1.00 0.00 711 MET A CA 12
ATOM 16319 C C . MET A 1 68 ? 3.722 -11.500 -4.504 1.00 0.00 711 MET A C 12
ATOM 16320 O O . MET A 1 68 ? 2.990 -11.237 -5.456 1.00 0.00 711 MET A O 12
ATOM 16334 N N . ASN A 1 69 ? 5.047 -11.419 -4.566 1.00 0.00 712 ASN A N 12
ATOM 16335 C CA . ASN A 1 69 ? 5.731 -11.007 -5.786 1.00 0.00 712 ASN A CA 12
ATOM 16336 C C . ASN A 1 69 ? 5.318 -11.883 -6.964 1.00 0.00 712 ASN A C 12
ATOM 16337 O O . ASN A 1 69 ? 5.589 -13.083 -6.985 1.00 0.00 712 ASN A O 12
ATOM 16348 N N . GLY A 1 70 ? 4.659 -11.274 -7.946 1.00 0.00 713 GLY A N 12
ATOM 16349 C CA . GLY A 1 70 ? 4.218 -12.014 -9.114 1.00 0.00 713 GLY A CA 12
ATOM 16350 C C . GLY A 1 70 ? 2.873 -12.680 -8.906 1.00 0.00 713 GLY A C 12
ATOM 16351 O O . GLY A 1 70 ? 2.512 -13.606 -9.632 1.00 0.00 713 GLY A O 12
ATOM 16355 N N . MET A 1 71 ? 2.130 -12.210 -7.909 1.00 0.00 714 MET A N 12
ATOM 16356 C CA . MET A 1 71 ? 0.816 -12.768 -7.607 1.00 0.00 714 MET A CA 12
ATOM 16357 C C . MET A 1 71 ? -0.196 -12.390 -8.684 1.00 0.00 714 MET A C 12
ATOM 16358 O O . MET A 1 71 ? -0.773 -11.303 -8.654 1.00 0.00 714 MET A O 12
ATOM 16372 N N . LYS A 1 72 ? -0.406 -13.294 -9.635 1.00 0.00 715 LYS A N 12
ATOM 16373 C CA . LYS A 1 72 ? -1.349 -13.056 -10.722 1.00 0.00 715 LYS A CA 12
ATOM 16374 C C . LYS A 1 72 ? -2.707 -12.622 -10.179 1.00 0.00 715 LYS A C 12
ATOM 16375 O O . LYS A 1 72 ? -3.491 -13.447 -9.708 1.00 0.00 715 LYS A O 12
ATOM 16394 N N . LEU A 1 73 ? -2.979 -11.324 -10.248 1.00 0.00 716 LEU A N 12
ATOM 16395 C CA . LEU A 1 73 ? -4.243 -10.780 -9.765 1.00 0.00 716 LEU A CA 12
ATOM 16396 C C . LEU A 1 73 ? -5.206 -10.531 -10.921 1.00 0.00 716 LEU A C 12
ATOM 16397 O O . LEU A 1 73 ? -4.909 -9.762 -11.835 1.00 0.00 716 LEU A O 12
ATOM 16413 N N . SER A 1 74 ? -6.362 -11.186 -10.873 1.00 0.00 717 SER A N 12
ATOM 16414 C CA . SER A 1 74 ? -7.369 -11.037 -11.918 1.00 0.00 717 SER A CA 12
ATOM 16415 C C . SER A 1 74 ? -6.718 -10.986 -13.296 1.00 0.00 717 SER A C 12
ATOM 16416 O O . SER A 1 74 ? -7.067 -10.152 -14.130 1.00 0.00 717 SER A O 12
ATOM 16424 N N . GLY A 1 75 ? -5.768 -11.887 -13.529 1.00 0.00 718 GLY A N 12
ATOM 16425 C CA . GLY A 1 75 ? -5.082 -11.929 -14.807 1.00 0.00 718 GLY A CA 12
ATOM 16426 C C . GLY A 1 75 ? -4.091 -10.794 -14.971 1.00 0.00 718 GLY A C 12
ATOM 16427 O O . GLY A 1 75 ? -3.803 -10.369 -16.090 1.00 0.00 718 GLY A O 12
ATOM 16431 N N . ARG A 1 76 ? -3.569 -10.300 -13.853 1.00 0.00 719 ARG A N 12
ATOM 16432 C CA . ARG A 1 76 ? -2.607 -9.205 -13.877 1.00 0.00 719 ARG A CA 12
ATOM 16433 C C . ARG A 1 76 ? -1.492 -9.438 -12.861 1.00 0.00 719 ARG A C 12
ATOM 16434 O O . ARG A 1 76 ? -1.715 -9.359 -11.654 1.00 0.00 719 ARG A O 12
ATOM 16455 N N . GLU A 1 77 ? -0.294 -9.726 -13.360 1.00 0.00 720 GLU A N 12
ATOM 16456 C CA . GLU A 1 77 ? 0.854 -9.972 -12.495 1.00 0.00 720 GLU A CA 12
ATOM 16457 C C . GLU A 1 77 ? 1.259 -8.701 -11.755 1.00 0.00 720 GLU A C 12
ATOM 16458 O O . GLU A 1 77 ? 1.506 -7.664 -12.371 1.00 0.00 720 GLU A O 12
ATOM 16470 N N . ILE A 1 78 ? 1.325 -8.790 -10.431 1.00 0.00 721 ILE A N 12
ATOM 16471 C CA . ILE A 1 78 ? 1.701 -7.648 -9.607 1.00 0.00 721 ILE A CA 12
ATOM 16472 C C . ILE A 1 78 ? 3.164 -7.731 -9.186 1.00 0.00 721 ILE A C 12
ATOM 16473 O O . ILE A 1 78 ? 3.747 -8.815 -9.143 1.00 0.00 721 ILE A O 12
ATOM 16489 N N . ASP A 1 79 ? 3.751 -6.581 -8.874 1.00 0.00 722 ASP A N 12
ATOM 16490 C CA . ASP A 1 79 ? 5.146 -6.524 -8.453 1.00 0.00 722 ASP A CA 12
ATOM 16491 C C . ASP A 1 79 ? 5.260 -6.022 -7.017 1.00 0.00 722 ASP A C 12
ATOM 16492 O O . ASP A 1 79 ? 5.105 -4.830 -6.751 1.00 0.00 722 ASP A O 12
ATOM 16501 N N . VAL A 1 80 ? 5.530 -6.939 -6.094 1.00 0.00 723 VAL A N 12
ATOM 16502 C CA . VAL A 1 80 ? 5.665 -6.589 -4.685 1.00 0.00 723 VAL A CA 12
ATOM 16503 C C . VAL A 1 80 ? 7.128 -6.590 -4.256 1.00 0.00 723 VAL A C 12
ATOM 16504 O O . VAL A 1 80 ? 7.883 -7.502 -4.591 1.00 0.00 723 VAL A O 12
ATOM 16517 N N . ARG A 1 81 ? 7.521 -5.562 -3.511 1.00 0.00 724 ARG A N 12
ATOM 16518 C CA . ARG A 1 81 ? 8.894 -5.443 -3.036 1.00 0.00 724 ARG A CA 12
ATOM 16519 C C . ARG A 1 81 ? 8.969 -4.537 -1.810 1.00 0.00 724 ARG A C 12
ATOM 16520 O O . ARG A 1 81 ? 8.074 -3.727 -1.570 1.00 0.00 724 ARG A O 12
ATOM 16541 N N . ILE A 1 82 ? 10.041 -4.682 -1.039 1.00 0.00 725 ILE A N 12
ATOM 16542 C CA . ILE A 1 82 ? 10.233 -3.877 0.161 1.00 0.00 725 ILE A CA 12
ATOM 16543 C C . ILE A 1 82 ? 10.312 -2.392 -0.180 1.00 0.00 725 ILE A C 12
ATOM 16544 O O . ILE A 1 82 ? 10.995 -1.998 -1.126 1.00 0.00 725 ILE A O 12
ATOM 16560 N N . ASP A 1 83 ? 9.611 -1.574 0.597 1.00 0.00 726 ASP A N 12
ATOM 16561 C CA . ASP A 1 83 ? 9.604 -0.132 0.380 1.00 0.00 726 ASP A CA 12
ATOM 16562 C C . ASP A 1 83 ? 10.761 0.534 1.117 1.00 0.00 726 ASP A C 12
ATOM 16563 O O . ASP A 1 83 ? 10.580 1.095 2.198 1.00 0.00 726 ASP A O 12
ATOM 16572 N N . ARG A 1 84 ? 11.949 0.467 0.526 1.00 0.00 727 ARG A N 12
ATOM 16573 C CA . ARG A 1 84 ? 13.137 1.061 1.128 1.00 0.00 727 ARG A CA 12
ATOM 16574 C C . ARG A 1 84 ? 12.837 2.464 1.650 1.00 0.00 727 ARG A C 12
ATOM 16575 O O . ARG A 1 84 ? 13.228 2.819 2.761 1.00 0.00 727 ARG A O 12
ATOM 16596 N N . ASN A 1 85 ? 12.142 3.255 0.840 1.00 0.00 728 ASN A N 12
ATOM 16597 C CA . ASN A 1 85 ? 11.791 4.619 1.220 1.00 0.00 728 ASN A CA 12
ATOM 16598 C C . ASN A 1 85 ? 10.488 4.645 2.013 1.00 0.00 728 ASN A C 12
ATOM 16599 O O . ASN A 1 85 ? 9.643 5.516 1.810 1.00 0.00 728 ASN A O 12
ATOM 16610 N N . ALA A 1 86 ? 10.334 3.683 2.918 1.00 0.00 729 ALA A N 12
ATOM 16611 C CA . ALA A 1 86 ? 9.136 3.597 3.743 1.00 0.00 729 ALA A CA 12
ATOM 16612 C C . ALA A 1 86 ? 8.633 4.984 4.128 1.00 0.00 729 ALA A C 12
ATOM 16613 O O . ALA A 1 86 ? 7.478 5.328 3.876 1.00 0.00 729 ALA A O 12
ATOM 16620 N N . SER A 1 87 ? 9.507 5.777 4.740 1.00 0.00 730 SER A N 12
ATOM 16621 C CA . SER A 1 87 ? 9.149 7.126 5.164 1.00 0.00 730 SER A CA 12
ATOM 16622 C C . SER A 1 87 ? 7.751 7.151 5.773 1.00 0.00 730 SER A C 12
ATOM 16623 O O . SER A 1 87 ? 7.002 8.111 5.597 1.00 0.00 730 SER A O 12
ATOM 16631 N N . GLY A 1 88 ? 7.406 6.087 6.492 1.00 0.00 731 GLY A N 12
ATOM 16632 C CA . GLY A 1 88 ? 6.099 6.006 7.117 1.00 0.00 731 GLY A CA 12
ATOM 16633 C C . GLY A 1 88 ? 6.147 5.340 8.478 1.00 0.00 731 GLY A C 12
ATOM 16634 O O . GLY A 1 88 ? 5.679 4.217 8.660 1.00 0.00 731 GLY A O 12
ATOM 16638 N N . PRO A 1 89 ? 6.728 6.041 9.464 1.00 0.00 732 PRO A N 12
ATOM 16639 C CA . PRO A 1 89 ? 6.851 5.530 10.832 1.00 0.00 732 PRO A CA 12
ATOM 16640 C C . PRO A 1 89 ? 5.505 5.454 11.546 1.00 0.00 732 PRO A C 12
ATOM 16641 O O . PRO A 1 89 ? 5.343 4.702 12.507 1.00 0.00 732 PRO A O 12
ATOM 16652 N N . SER A 1 90 ? 4.543 6.237 11.069 1.00 0.00 733 SER A N 12
ATOM 16653 C CA . SER A 1 90 ? 3.212 6.261 11.664 1.00 0.00 733 SER A CA 12
ATOM 16654 C C . SER A 1 90 ? 2.765 4.854 12.052 1.00 0.00 733 SER A C 12
ATOM 16655 O O . SER A 1 90 ? 3.087 3.879 11.372 1.00 0.00 733 SER A O 12
ATOM 16663 N N . SER A 1 91 ? 2.020 4.758 13.149 1.00 0.00 734 SER A N 12
ATOM 16664 C CA . SER A 1 91 ? 1.532 3.471 13.630 1.00 0.00 734 SER A CA 12
ATOM 16665 C C . SER A 1 91 ? 0.195 3.632 14.347 1.00 0.00 734 SER A C 12
ATOM 16666 O O . SER A 1 91 ? 0.119 4.237 15.415 1.00 0.00 734 SER A O 12
ATOM 16674 N N . GLY A 1 92 ? -0.860 3.084 13.750 1.00 0.00 735 GLY A N 12
ATOM 16675 C CA . GLY A 1 92 ? -2.180 3.177 14.345 1.00 0.00 735 GLY A CA 12
ATOM 16676 C C . GLY A 1 92 ? -2.674 4.607 14.440 1.00 0.00 735 GLY A C 12
ATOM 16677 O O . GLY A 1 92 ? -3.552 5.019 13.683 1.00 0.00 735 GLY A O 12
ATOM 16681 N N . GLY A 1 1 ? 25.659 2.423 -0.950 1.00 0.00 644 GLY A N 13
ATOM 16682 C CA . GLY A 1 1 ? 25.071 1.174 -0.505 1.00 0.00 644 GLY A CA 13
ATOM 16683 C C . GLY A 1 1 ? 25.972 0.417 0.451 1.00 0.00 644 GLY A C 13
ATOM 16684 O O . GLY A 1 1 ? 27.174 0.297 0.217 1.00 0.00 644 GLY A O 13
ATOM 16688 N N . SER A 1 2 ? 25.390 -0.093 1.532 1.00 0.00 645 SER A N 13
ATOM 16689 C CA . SER A 1 2 ? 26.150 -0.837 2.530 1.00 0.00 645 SER A CA 13
ATOM 16690 C C . SER A 1 2 ? 25.449 -2.146 2.880 1.00 0.00 645 SER A C 13
ATOM 16691 O O . SER A 1 2 ? 24.225 -2.195 3.002 1.00 0.00 645 SER A O 13
ATOM 16699 N N . SER A 1 3 ? 26.236 -3.206 3.042 1.00 0.00 646 SER A N 13
ATOM 16700 C CA . SER A 1 3 ? 25.692 -4.517 3.375 1.00 0.00 646 SER A CA 13
ATOM 16701 C C . SER A 1 3 ? 24.854 -4.451 4.648 1.00 0.00 646 SER A C 13
ATOM 16702 O O . SER A 1 3 ? 24.935 -3.487 5.408 1.00 0.00 646 SER A O 13
ATOM 16710 N N . GLY A 1 4 ? 24.049 -5.484 4.874 1.00 0.00 647 GLY A N 13
ATOM 16711 C CA . GLY A 1 4 ? 23.207 -5.524 6.056 1.00 0.00 647 GLY A CA 13
ATOM 16712 C C . GLY A 1 4 ? 22.022 -4.584 5.956 1.00 0.00 647 GLY A C 13
ATOM 16713 O O . GLY A 1 4 ? 22.142 -3.392 6.237 1.00 0.00 647 GLY A O 13
ATOM 16717 N N . SER A 1 5 ? 20.875 -5.121 5.552 1.00 0.00 648 SER A N 13
ATOM 16718 C CA . SER A 1 5 ? 19.665 -4.320 5.410 1.00 0.00 648 SER A CA 13
ATOM 16719 C C . SER A 1 5 ? 18.538 -4.880 6.273 1.00 0.00 648 SER A C 13
ATOM 16720 O O . SER A 1 5 ? 17.398 -4.998 5.824 1.00 0.00 648 SER A O 13
ATOM 16728 N N . SER A 1 6 ? 18.867 -5.224 7.514 1.00 0.00 649 SER A N 13
ATOM 16729 C CA . SER A 1 6 ? 17.885 -5.776 8.440 1.00 0.00 649 SER A CA 13
ATOM 16730 C C . SER A 1 6 ? 16.957 -4.684 8.963 1.00 0.00 649 SER A C 13
ATOM 16731 O O . SER A 1 6 ? 17.389 -3.772 9.667 1.00 0.00 649 SER A O 13
ATOM 16739 N N . GLY A 1 7 ? 15.679 -4.783 8.612 1.00 0.00 650 GLY A N 13
ATOM 16740 C CA . GLY A 1 7 ? 14.709 -3.798 9.054 1.00 0.00 650 GLY A CA 13
ATOM 16741 C C . GLY A 1 7 ? 13.796 -3.340 7.934 1.00 0.00 650 GLY A C 13
ATOM 16742 O O . GLY A 1 7 ? 14.128 -2.417 7.192 1.00 0.00 650 GLY A O 13
ATOM 16746 N N . ALA A 1 8 ? 12.643 -3.989 7.810 1.00 0.00 651 ALA A N 13
ATOM 16747 C CA . ALA A 1 8 ? 11.679 -3.643 6.773 1.00 0.00 651 ALA A CA 13
ATOM 16748 C C . ALA A 1 8 ? 10.327 -4.294 7.041 1.00 0.00 651 ALA A C 13
ATOM 16749 O O . ALA A 1 8 ? 10.157 -5.498 6.844 1.00 0.00 651 ALA A O 13
ATOM 16756 N N . CYS A 1 9 ? 9.368 -3.492 7.490 1.00 0.00 652 CYS A N 13
ATOM 16757 C CA . CYS A 1 9 ? 8.030 -3.991 7.787 1.00 0.00 652 CYS A CA 13
ATOM 16758 C C . CYS A 1 9 ? 7.027 -3.511 6.743 1.00 0.00 652 CYS A C 13
ATOM 16759 O O . CYS A 1 9 ? 5.991 -4.141 6.529 1.00 0.00 652 CYS A O 13
ATOM 16767 N N . GLN A 1 10 ? 7.341 -2.393 6.098 1.00 0.00 653 GLN A N 13
ATOM 16768 C CA . GLN A 1 10 ? 6.466 -1.827 5.078 1.00 0.00 653 GLN A CA 13
ATOM 16769 C C . GLN A 1 10 ? 6.858 -2.321 3.689 1.00 0.00 653 GLN A C 13
ATOM 16770 O O . GLN A 1 10 ? 8.036 -2.548 3.411 1.00 0.00 653 GLN A O 13
ATOM 16784 N N . ILE A 1 11 ? 5.865 -2.486 2.823 1.00 0.00 654 ILE A N 13
ATOM 16785 C CA . ILE A 1 11 ? 6.107 -2.952 1.463 1.00 0.00 654 ILE A CA 13
ATOM 16786 C C . ILE A 1 11 ? 5.331 -2.117 0.450 1.00 0.00 654 ILE A C 13
ATOM 16787 O O . ILE A 1 11 ? 4.574 -1.219 0.818 1.00 0.00 654 ILE A O 13
ATOM 16803 N N . PHE A 1 12 ? 5.524 -2.421 -0.830 1.00 0.00 655 PHE A N 13
ATOM 16804 C CA . PHE A 1 12 ? 4.842 -1.699 -1.898 1.00 0.00 655 PHE A CA 13
ATOM 16805 C C . PHE A 1 12 ? 4.241 -2.668 -2.911 1.00 0.00 655 PHE A C 13
ATOM 16806 O O . PHE A 1 12 ? 4.651 -3.826 -2.999 1.00 0.00 655 PHE A O 13
ATOM 16823 N N . VAL A 1 13 ? 3.266 -2.186 -3.676 1.00 0.00 656 VAL A N 13
ATOM 16824 C CA . VAL A 1 13 ? 2.608 -3.009 -4.684 1.00 0.00 656 VAL A CA 13
ATOM 16825 C C . VAL A 1 13 ? 2.327 -2.206 -5.949 1.00 0.00 656 VAL A C 13
ATOM 16826 O O . VAL A 1 13 ? 2.123 -0.993 -5.895 1.00 0.00 656 VAL A O 13
ATOM 16839 N N . ARG A 1 14 ? 2.316 -2.892 -7.088 1.00 0.00 657 ARG A N 13
ATOM 16840 C CA . ARG A 1 14 ? 2.061 -2.243 -8.368 1.00 0.00 657 ARG A CA 13
ATOM 16841 C C . ARG A 1 14 ? 1.315 -3.180 -9.314 1.00 0.00 657 ARG A C 13
ATOM 16842 O O . ARG A 1 14 ? 1.362 -4.400 -9.158 1.00 0.00 657 ARG A O 13
ATOM 16863 N N . ASN A 1 15 ? 0.628 -2.601 -10.293 1.00 0.00 658 ASN A N 13
ATOM 16864 C CA . ASN A 1 15 ? -0.128 -3.385 -11.263 1.00 0.00 658 ASN A CA 13
ATOM 16865 C C . ASN A 1 15 ? -1.308 -4.085 -10.596 1.00 0.00 658 ASN A C 13
ATOM 16866 O O . ASN A 1 15 ? -1.459 -5.303 -10.696 1.00 0.00 658 ASN A O 13
ATOM 16877 N N . LEU A 1 16 ? -2.142 -3.307 -9.915 1.00 0.00 659 LEU A N 13
ATOM 16878 C CA . LEU A 1 16 ? -3.310 -3.851 -9.231 1.00 0.00 659 LEU A CA 13
ATOM 16879 C C . LEU A 1 16 ? -4.582 -3.583 -10.029 1.00 0.00 659 LEU A C 13
ATOM 16880 O O . LEU A 1 16 ? -4.732 -2.546 -10.676 1.00 0.00 659 LEU A O 13
ATOM 16896 N N . PRO A 1 17 ? -5.522 -4.539 -9.982 1.00 0.00 660 PRO A N 13
ATOM 16897 C CA . PRO A 1 17 ? -6.799 -4.428 -10.693 1.00 0.00 660 PRO A CA 13
ATOM 16898 C C . PRO A 1 17 ? -7.473 -3.078 -10.468 1.00 0.00 660 PRO A C 13
ATOM 16899 O O . PRO A 1 17 ? -7.564 -2.599 -9.337 1.00 0.00 660 PRO A O 13
ATOM 16910 N N . PHE A 1 18 ? -7.944 -2.469 -11.551 1.00 0.00 661 PHE A N 13
ATOM 16911 C CA . PHE A 1 18 ? -8.609 -1.174 -11.472 1.00 0.00 661 PHE A CA 13
ATOM 16912 C C . PHE A 1 18 ? -9.744 -1.207 -10.452 1.00 0.00 661 PHE A C 13
ATOM 16913 O O . PHE A 1 18 ? -10.085 -0.186 -9.854 1.00 0.00 661 PHE A O 13
ATOM 16930 N N . ASP A 1 19 ? -10.324 -2.386 -10.261 1.00 0.00 662 ASP A N 13
ATOM 16931 C CA . ASP A 1 19 ? -11.421 -2.553 -9.314 1.00 0.00 662 ASP A CA 13
ATOM 16932 C C . ASP A 1 19 ? -10.890 -2.827 -7.910 1.00 0.00 662 ASP A C 13
ATOM 16933 O O . ASP A 1 19 ? -11.599 -2.644 -6.920 1.00 0.00 662 ASP A O 13
ATOM 16942 N N . PHE A 1 20 ? -9.638 -3.266 -7.832 1.00 0.00 663 PHE A N 13
ATOM 16943 C CA . PHE A 1 20 ? -9.012 -3.567 -6.550 1.00 0.00 663 PHE A CA 13
ATOM 16944 C C . PHE A 1 20 ? -9.209 -2.418 -5.565 1.00 0.00 663 PHE A C 13
ATOM 16945 O O . PHE A 1 20 ? -9.054 -1.248 -5.918 1.00 0.00 663 PHE A O 13
ATOM 16962 N N . THR A 1 21 ? -9.553 -2.759 -4.327 1.00 0.00 664 THR A N 13
ATOM 16963 C CA . THR A 1 21 ? -9.774 -1.758 -3.291 1.00 0.00 664 THR A CA 13
ATOM 16964 C C . THR A 1 21 ? -8.833 -1.972 -2.111 1.00 0.00 664 THR A C 13
ATOM 16965 O O . THR A 1 21 ? -8.081 -2.946 -2.073 1.00 0.00 664 THR A O 13
ATOM 16976 N N . TRP A 1 22 ? -8.881 -1.057 -1.150 1.00 0.00 665 TRP A N 13
ATOM 16977 C CA . TRP A 1 22 ? -8.032 -1.146 0.033 1.00 0.00 665 TRP A CA 13
ATOM 16978 C C . TRP A 1 22 ? -8.414 -2.350 0.887 1.00 0.00 665 TRP A C 13
ATOM 16979 O O . TRP A 1 22 ? -7.561 -3.157 1.258 1.00 0.00 665 TRP A O 13
ATOM 17000 N N . LYS A 1 23 ? -9.701 -2.466 1.197 1.00 0.00 666 LYS A N 13
ATOM 17001 C CA . LYS A 1 23 ? -10.197 -3.573 2.007 1.00 0.00 666 LYS A CA 13
ATOM 17002 C C . LYS A 1 23 ? -9.615 -4.899 1.529 1.00 0.00 666 LYS A C 13
ATOM 17003 O O . LYS A 1 23 ? -9.179 -5.722 2.334 1.00 0.00 666 LYS A O 13
ATOM 17022 N N . MET A 1 24 ? -9.612 -5.100 0.215 1.00 0.00 667 MET A N 13
ATOM 17023 C CA . MET A 1 24 ? -9.081 -6.326 -0.368 1.00 0.00 667 MET A CA 13
ATOM 17024 C C . MET A 1 24 ? -7.567 -6.402 -0.192 1.00 0.00 667 MET A C 13
ATOM 17025 O O . MET A 1 24 ? -7.039 -7.398 0.305 1.00 0.00 667 MET A O 13
ATOM 17039 N N . LEU A 1 25 ? -6.875 -5.345 -0.602 1.00 0.00 668 LEU A N 13
ATOM 17040 C CA . LEU A 1 25 ? -5.422 -5.292 -0.489 1.00 0.00 668 LEU A CA 13
ATOM 17041 C C . LEU A 1 25 ? -4.965 -5.759 0.890 1.00 0.00 668 LEU A C 13
ATOM 17042 O O . LEU A 1 25 ? -3.991 -6.502 1.014 1.00 0.00 668 LEU A O 13
ATOM 17058 N N . LYS A 1 26 ? -5.676 -5.321 1.923 1.00 0.00 669 LYS A N 13
ATOM 17059 C CA . LYS A 1 26 ? -5.348 -5.697 3.293 1.00 0.00 669 LYS A CA 13
ATOM 17060 C C . LYS A 1 26 ? -5.560 -7.191 3.513 1.00 0.00 669 LYS A C 13
ATOM 17061 O O . LYS A 1 26 ? -4.600 -7.955 3.618 1.00 0.00 669 LYS A O 13
ATOM 17080 N N . ASP A 1 27 ? -6.821 -7.602 3.581 1.00 0.00 670 ASP A N 13
ATOM 17081 C CA . ASP A 1 27 ? -7.159 -9.005 3.786 1.00 0.00 670 ASP A CA 13
ATOM 17082 C C . ASP A 1 27 ? -6.371 -9.899 2.833 1.00 0.00 670 ASP A C 13
ATOM 17083 O O . ASP A 1 27 ? -6.163 -11.082 3.102 1.00 0.00 670 ASP A O 13
ATOM 17092 N N . LYS A 1 28 ? -5.934 -9.325 1.717 1.00 0.00 671 LYS A N 13
ATOM 17093 C CA . LYS A 1 28 ? -5.168 -10.067 0.723 1.00 0.00 671 LYS A CA 13
ATOM 17094 C C . LYS A 1 28 ? -3.779 -10.410 1.251 1.00 0.00 671 LYS A C 13
ATOM 17095 O O . LYS A 1 28 ? -3.302 -11.533 1.089 1.00 0.00 671 LYS A O 13
ATOM 17114 N N . PHE A 1 29 ? -3.135 -9.436 1.886 1.00 0.00 672 PHE A N 13
ATOM 17115 C CA . PHE A 1 29 ? -1.801 -9.635 2.439 1.00 0.00 672 PHE A CA 13
ATOM 17116 C C . PHE A 1 29 ? -1.876 -10.238 3.838 1.00 0.00 672 PHE A C 13
ATOM 17117 O O . PHE A 1 29 ? -0.881 -10.729 4.369 1.00 0.00 672 PHE A O 13
ATOM 17134 N N . ASN A 1 30 ? -3.065 -10.195 4.431 1.00 0.00 673 ASN A N 13
ATOM 17135 C CA . ASN A 1 30 ? -3.272 -10.736 5.770 1.00 0.00 673 ASN A CA 13
ATOM 17136 C C . ASN A 1 30 ? -2.835 -12.196 5.840 1.00 0.00 673 ASN A C 13
ATOM 17137 O O . ASN A 1 30 ? -2.441 -12.686 6.898 1.00 0.00 673 ASN A O 13
ATOM 17148 N N . GLU A 1 31 ? -2.907 -12.885 4.705 1.00 0.00 674 GLU A N 13
ATOM 17149 C CA . GLU A 1 31 ? -2.519 -14.289 4.639 1.00 0.00 674 GLU A CA 13
ATOM 17150 C C . GLU A 1 31 ? -1.036 -14.459 4.953 1.00 0.00 674 GLU A C 13
ATOM 17151 O O . GLU A 1 31 ? -0.586 -15.551 5.305 1.00 0.00 674 GLU A O 13
ATOM 17163 N N . CYS A 1 32 ? -0.281 -13.374 4.823 1.00 0.00 675 CYS A N 13
ATOM 17164 C CA . CYS A 1 32 ? 1.152 -13.402 5.092 1.00 0.00 675 CYS A CA 13
ATOM 17165 C C . CYS A 1 32 ? 1.437 -13.091 6.558 1.00 0.00 675 CYS A C 13
ATOM 17166 O O . CYS A 1 32 ? 2.353 -13.653 7.156 1.00 0.00 675 CYS A O 13
ATOM 17174 N N . GLY A 1 33 ? 0.644 -12.190 7.131 1.00 0.00 676 GLY A N 13
ATOM 17175 C CA . GLY A 1 33 ? 0.828 -11.818 8.522 1.00 0.00 676 GLY A CA 13
ATOM 17176 C C . GLY A 1 33 ? -0.215 -10.828 9.000 1.00 0.00 676 GLY A C 13
ATOM 17177 O O . GLY A 1 33 ? -1.318 -10.767 8.458 1.00 0.00 676 GLY A O 13
ATOM 17181 N N . HIS A 1 34 ? 0.134 -10.051 10.021 1.00 0.00 677 HIS A N 13
ATOM 17182 C CA . HIS A 1 34 ? -0.782 -9.058 10.573 1.00 0.00 677 HIS A CA 13
ATOM 17183 C C . HIS A 1 34 ? -0.586 -7.704 9.899 1.00 0.00 677 HIS A C 13
ATOM 17184 O O . HIS A 1 34 ? 0.421 -7.030 10.116 1.00 0.00 677 HIS A O 13
ATOM 17199 N N . VAL A 1 35 ? -1.556 -7.311 9.078 1.00 0.00 678 VAL A N 13
ATOM 17200 C CA . VAL A 1 35 ? -1.491 -6.037 8.372 1.00 0.00 678 VAL A CA 13
ATOM 17201 C C . VAL A 1 35 ? -2.141 -4.924 9.186 1.00 0.00 678 VAL A C 13
ATOM 17202 O O . VAL A 1 35 ? -3.216 -5.106 9.760 1.00 0.00 678 VAL A O 13
ATOM 17215 N N . LEU A 1 36 ? -1.484 -3.771 9.231 1.00 0.00 679 LEU A N 13
ATOM 17216 C CA . LEU A 1 36 ? -1.998 -2.626 9.974 1.00 0.00 679 LEU A CA 13
ATOM 17217 C C . LEU A 1 36 ? -2.445 -1.517 9.027 1.00 0.00 679 LEU A C 13
ATOM 17218 O O . LEU A 1 36 ? -3.619 -1.148 8.997 1.00 0.00 679 LEU A O 13
ATOM 17234 N N . TYR A 1 37 ? -1.502 -0.992 8.252 1.00 0.00 680 TYR A N 13
ATOM 17235 C CA . TYR A 1 37 ? -1.799 0.074 7.303 1.00 0.00 680 TYR A CA 13
ATOM 17236 C C . TYR A 1 37 ? -1.984 -0.485 5.896 1.00 0.00 680 TYR A C 13
ATOM 17237 O O . TYR A 1 37 ? -1.163 -1.264 5.412 1.00 0.00 680 TYR A O 13
ATOM 17255 N N . ALA A 1 38 ? -3.069 -0.081 5.244 1.00 0.00 681 ALA A N 13
ATOM 17256 C CA . ALA A 1 38 ? -3.363 -0.539 3.891 1.00 0.00 681 ALA A CA 13
ATOM 17257 C C . ALA A 1 38 ? -4.250 0.459 3.154 1.00 0.00 681 ALA A C 13
ATOM 17258 O O . ALA A 1 38 ? -5.319 0.830 3.639 1.00 0.00 681 ALA A O 13
ATOM 17265 N N . ASP A 1 39 ? -3.800 0.890 1.981 1.00 0.00 682 ASP A N 13
ATOM 17266 C CA . ASP A 1 39 ? -4.553 1.845 1.177 1.00 0.00 682 ASP A CA 13
ATOM 17267 C C . ASP A 1 39 ? -4.170 1.737 -0.296 1.00 0.00 682 ASP A C 13
ATOM 17268 O O . ASP A 1 39 ? -3.104 1.222 -0.633 1.00 0.00 682 ASP A O 13
ATOM 17277 N N . ILE A 1 40 ? -5.046 2.225 -1.167 1.00 0.00 683 ILE A N 13
ATOM 17278 C CA . ILE A 1 40 ? -4.799 2.183 -2.603 1.00 0.00 683 ILE A CA 13
ATOM 17279 C C . ILE A 1 40 ? -4.424 3.562 -3.137 1.00 0.00 683 ILE A C 13
ATOM 17280 O O . ILE A 1 40 ? -5.292 4.390 -3.413 1.00 0.00 683 ILE A O 13
ATOM 17296 N N . LYS A 1 41 ? -3.125 3.801 -3.281 1.00 0.00 684 LYS A N 13
ATOM 17297 C CA . LYS A 1 41 ? -2.633 5.077 -3.785 1.00 0.00 684 LYS A CA 13
ATOM 17298 C C . LYS A 1 41 ? -3.308 5.439 -5.104 1.00 0.00 684 LYS A C 13
ATOM 17299 O O . LYS A 1 41 ? -3.423 4.605 -6.002 1.00 0.00 684 LYS A O 13
ATOM 17318 N N . MET A 1 42 ? -3.752 6.687 -5.214 1.00 0.00 685 MET A N 13
ATOM 17319 C CA . MET A 1 42 ? -4.413 7.159 -6.425 1.00 0.00 685 MET A CA 13
ATOM 17320 C C . MET A 1 42 ? -3.804 8.474 -6.900 1.00 0.00 685 MET A C 13
ATOM 17321 O O . MET A 1 42 ? -3.004 9.088 -6.194 1.00 0.00 685 MET A O 13
ATOM 17335 N N . GLU A 1 43 ? -4.188 8.899 -8.099 1.00 0.00 686 GLU A N 13
ATOM 17336 C CA . GLU A 1 43 ? -3.677 10.142 -8.668 1.00 0.00 686 GLU A CA 13
ATOM 17337 C C . GLU A 1 43 ? -4.822 11.039 -9.130 1.00 0.00 686 GLU A C 13
ATOM 17338 O O . GLU A 1 43 ? -5.257 10.966 -10.279 1.00 0.00 686 GLU A O 13
ATOM 17350 N N . ASN A 1 44 ? -5.305 11.885 -8.226 1.00 0.00 687 ASN A N 13
ATOM 17351 C CA . ASN A 1 44 ? -6.400 12.796 -8.540 1.00 0.00 687 ASN A CA 13
ATOM 17352 C C . ASN A 1 44 ? -7.719 12.040 -8.663 1.00 0.00 687 ASN A C 13
ATOM 17353 O O . ASN A 1 44 ? -8.557 12.365 -9.502 1.00 0.00 687 ASN A O 13
ATOM 17364 N N . GLY A 1 45 ? -7.895 11.028 -7.819 1.00 0.00 688 GLY A N 13
ATOM 17365 C CA . GLY A 1 45 ? -9.115 10.241 -7.848 1.00 0.00 688 GLY A CA 13
ATOM 17366 C C . GLY A 1 45 ? -9.123 9.227 -8.975 1.00 0.00 688 GLY A C 13
ATOM 17367 O O . GLY A 1 45 ? -10.169 8.949 -9.563 1.00 0.00 688 GLY A O 13
ATOM 17371 N N . LYS A 1 46 ? -7.954 8.673 -9.279 1.00 0.00 689 LYS A N 13
ATOM 17372 C CA . LYS A 1 46 ? -7.829 7.684 -10.343 1.00 0.00 689 LYS A CA 13
ATOM 17373 C C . LYS A 1 46 ? -6.959 6.513 -9.898 1.00 0.00 689 LYS A C 13
ATOM 17374 O O . LYS A 1 46 ? -5.824 6.702 -9.461 1.00 0.00 689 LYS A O 13
ATOM 17393 N N . SER A 1 47 ? -7.498 5.304 -10.014 1.00 0.00 690 SER A N 13
ATOM 17394 C CA . SER A 1 47 ? -6.771 4.102 -9.621 1.00 0.00 690 SER A CA 13
ATOM 17395 C C . SER A 1 47 ? -5.465 3.979 -10.399 1.00 0.00 690 SER A C 13
ATOM 17396 O O . SER A 1 47 ? -5.449 4.064 -11.627 1.00 0.00 690 SER A O 13
ATOM 17404 N N . LYS A 1 48 ? -4.369 3.779 -9.675 1.00 0.00 691 LYS A N 13
ATOM 17405 C CA . LYS A 1 48 ? -3.056 3.643 -10.295 1.00 0.00 691 LYS A CA 13
ATOM 17406 C C . LYS A 1 48 ? -2.544 2.211 -10.175 1.00 0.00 691 LYS A C 13
ATOM 17407 O O . LYS A 1 48 ? -1.415 1.911 -10.561 1.00 0.00 691 LYS A O 13
ATOM 17426 N N . GLY A 1 49 ? -3.383 1.330 -9.639 1.00 0.00 692 GLY A N 13
ATOM 17427 C CA . GLY A 1 49 ? -2.997 -0.060 -9.480 1.00 0.00 692 GLY A CA 13
ATOM 17428 C C . GLY A 1 49 ? -1.782 -0.226 -8.588 1.00 0.00 692 GLY A C 13
ATOM 17429 O O . GLY A 1 49 ? -1.022 -1.183 -8.736 1.00 0.00 692 GLY A O 13
ATOM 17433 N N . CYS A 1 50 ? -1.599 0.708 -7.661 1.00 0.00 693 CYS A N 13
ATOM 17434 C CA . CYS A 1 50 ? -0.466 0.662 -6.743 1.00 0.00 693 CYS A CA 13
ATOM 17435 C C . CYS A 1 50 ? -0.907 0.986 -5.320 1.00 0.00 693 CYS A C 13
ATOM 17436 O O . CYS A 1 50 ? -1.763 1.842 -5.104 1.00 0.00 693 CYS A O 13
ATOM 17444 N N . GLY A 1 51 ? -0.316 0.293 -4.351 1.00 0.00 694 GLY A N 13
ATOM 17445 C CA . GLY A 1 51 ? -0.662 0.520 -2.960 1.00 0.00 694 GLY A CA 13
ATOM 17446 C C . GLY A 1 51 ? 0.481 0.198 -2.018 1.00 0.00 694 GLY A C 13
ATOM 17447 O O . GLY A 1 51 ? 1.628 0.063 -2.445 1.00 0.00 694 GLY A O 13
ATOM 17451 N N . VAL A 1 52 ? 0.170 0.076 -0.731 1.00 0.00 695 VAL A N 13
ATOM 17452 C CA . VAL A 1 52 ? 1.180 -0.231 0.274 1.00 0.00 695 VAL A CA 13
ATOM 17453 C C . VAL A 1 52 ? 0.587 -1.046 1.418 1.00 0.00 695 VAL A C 13
ATOM 17454 O O . VAL A 1 52 ? -0.618 -1.001 1.667 1.00 0.00 695 VAL A O 13
ATOM 17467 N N . VAL A 1 53 ? 1.442 -1.792 2.111 1.00 0.00 696 VAL A N 13
ATOM 17468 C CA . VAL A 1 53 ? 1.003 -2.616 3.231 1.00 0.00 696 VAL A CA 13
ATOM 17469 C C . VAL A 1 53 ? 2.043 -2.629 4.345 1.00 0.00 696 VAL A C 13
ATOM 17470 O O . VAL A 1 53 ? 3.201 -2.985 4.124 1.00 0.00 696 VAL A O 13
ATOM 17483 N N . LYS A 1 54 ? 1.623 -2.240 5.544 1.00 0.00 697 LYS A N 13
ATOM 17484 C CA . LYS A 1 54 ? 2.518 -2.208 6.695 1.00 0.00 697 LYS A CA 13
ATOM 17485 C C . LYS A 1 54 ? 2.262 -3.397 7.616 1.00 0.00 697 LYS A C 13
ATOM 17486 O O . LYS A 1 54 ? 1.114 -3.771 7.859 1.00 0.00 697 LYS A O 13
ATOM 17505 N N . PHE A 1 55 ? 3.337 -3.986 8.127 1.00 0.00 698 PHE A N 13
ATOM 17506 C CA . PHE A 1 55 ? 3.229 -5.132 9.022 1.00 0.00 698 PHE A CA 13
ATOM 17507 C C . PHE A 1 55 ? 3.782 -4.797 10.404 1.00 0.00 698 PHE A C 13
ATOM 17508 O O . PHE A 1 55 ? 4.478 -3.797 10.580 1.00 0.00 698 PHE A O 13
ATOM 17525 N N . GLU A 1 56 ? 3.466 -5.641 11.382 1.00 0.00 699 GLU A N 13
ATOM 17526 C CA . GLU A 1 56 ? 3.930 -5.433 12.749 1.00 0.00 699 GLU A CA 13
ATOM 17527 C C . GLU A 1 56 ? 5.423 -5.723 12.866 1.00 0.00 699 GLU A C 13
ATOM 17528 O O . GLU A 1 56 ? 6.163 -4.978 13.509 1.00 0.00 699 GLU A O 13
ATOM 17540 N N . SER A 1 57 ? 5.860 -6.811 12.240 1.00 0.00 700 SER A N 13
ATOM 17541 C CA . SER A 1 57 ? 7.264 -7.203 12.278 1.00 0.00 700 SER A CA 13
ATOM 17542 C C . SER A 1 57 ? 7.912 -7.035 10.906 1.00 0.00 700 SER A C 13
ATOM 17543 O O . SER A 1 57 ? 7.266 -7.167 9.866 1.00 0.00 700 SER A O 13
ATOM 17551 N N . PRO A 1 58 ? 9.219 -6.738 10.903 1.00 0.00 701 PRO A N 13
ATOM 17552 C CA . PRO A 1 58 ? 9.984 -6.546 9.667 1.00 0.00 701 PRO A CA 13
ATOM 17553 C C . PRO A 1 58 ? 10.178 -7.848 8.897 1.00 0.00 701 PRO A C 13
ATOM 17554 O O . PRO A 1 58 ? 10.291 -7.844 7.672 1.00 0.00 701 PRO A O 13
ATOM 17565 N N . GLU A 1 59 ? 10.216 -8.960 9.625 1.00 0.00 702 GLU A N 13
ATOM 17566 C CA . GLU A 1 59 ? 10.397 -10.269 9.008 1.00 0.00 702 GLU A CA 13
ATOM 17567 C C . GLU A 1 59 ? 9.230 -10.601 8.083 1.00 0.00 702 GLU A C 13
ATOM 17568 O O . GLU A 1 59 ? 9.427 -11.045 6.952 1.00 0.00 702 GLU A O 13
ATOM 17580 N N . VAL A 1 60 ? 8.013 -10.381 8.572 1.00 0.00 703 VAL A N 13
ATOM 17581 C CA . VAL A 1 60 ? 6.814 -10.656 7.790 1.00 0.00 703 VAL A CA 13
ATOM 17582 C C . VAL A 1 60 ? 6.898 -10.012 6.410 1.00 0.00 703 VAL A C 13
ATOM 17583 O O . VAL A 1 60 ? 6.783 -10.690 5.390 1.00 0.00 703 VAL A O 13
ATOM 17596 N N . ALA A 1 61 ? 7.101 -8.699 6.388 1.00 0.00 704 ALA A N 13
ATOM 17597 C CA . ALA A 1 61 ? 7.203 -7.964 5.133 1.00 0.00 704 ALA A CA 13
ATOM 17598 C C . ALA A 1 61 ? 8.099 -8.695 4.140 1.00 0.00 704 ALA A C 13
ATOM 17599 O O . ALA A 1 61 ? 7.656 -9.080 3.058 1.00 0.00 704 ALA A O 13
ATOM 17606 N N . GLU A 1 62 ? 9.361 -8.882 4.514 1.00 0.00 705 GLU A N 13
ATOM 17607 C CA . GLU A 1 62 ? 10.319 -9.566 3.653 1.00 0.00 705 GLU A CA 13
ATOM 17608 C C . GLU A 1 62 ? 9.698 -10.814 3.032 1.00 0.00 705 GLU A C 13
ATOM 17609 O O . GLU A 1 62 ? 9.993 -11.164 1.889 1.00 0.00 705 GLU A O 13
ATOM 17621 N N . ARG A 1 63 ? 8.837 -11.481 3.794 1.00 0.00 706 ARG A N 13
ATOM 17622 C CA . ARG A 1 63 ? 8.175 -12.690 3.319 1.00 0.00 706 ARG A CA 13
ATOM 17623 C C . ARG A 1 63 ? 7.026 -12.347 2.376 1.00 0.00 706 ARG A C 13
ATOM 17624 O O . ARG A 1 63 ? 7.018 -12.758 1.216 1.00 0.00 706 ARG A O 13
ATOM 17645 N N . ALA A 1 64 ? 6.057 -11.592 2.882 1.00 0.00 707 ALA A N 13
ATOM 17646 C CA . ALA A 1 64 ? 4.904 -11.193 2.085 1.00 0.00 707 ALA A CA 13
ATOM 17647 C C . ALA A 1 64 ? 5.328 -10.758 0.686 1.00 0.00 707 ALA A C 13
ATOM 17648 O O . ALA A 1 64 ? 4.592 -10.948 -0.283 1.00 0.00 707 ALA A O 13
ATOM 17655 N N . CYS A 1 65 ? 6.517 -10.174 0.588 1.00 0.00 708 CYS A N 13
ATOM 17656 C CA . CYS A 1 65 ? 7.038 -9.711 -0.693 1.00 0.00 708 CYS A CA 13
ATOM 17657 C C . CYS A 1 65 ? 7.103 -10.855 -1.699 1.00 0.00 708 CYS A C 13
ATOM 17658 O O . CYS A 1 65 ? 6.466 -10.806 -2.752 1.00 0.00 708 CYS A O 13
ATOM 17666 N N . ARG A 1 66 ? 7.878 -11.883 -1.369 1.00 0.00 709 ARG A N 13
ATOM 17667 C CA . ARG A 1 66 ? 8.029 -13.039 -2.245 1.00 0.00 709 ARG A CA 13
ATOM 17668 C C . ARG A 1 66 ? 6.729 -13.835 -2.324 1.00 0.00 709 ARG A C 13
ATOM 17669 O O . ARG A 1 66 ? 6.432 -14.457 -3.343 1.00 0.00 709 ARG A O 13
ATOM 17690 N N . MET A 1 67 ? 5.960 -13.810 -1.240 1.00 0.00 710 MET A N 13
ATOM 17691 C CA . MET A 1 67 ? 4.692 -14.529 -1.187 1.00 0.00 710 MET A CA 13
ATOM 17692 C C . MET A 1 67 ? 3.653 -13.865 -2.086 1.00 0.00 710 MET A C 13
ATOM 17693 O O . MET A 1 67 ? 2.773 -14.532 -2.629 1.00 0.00 710 MET A O 13
ATOM 17707 N N . MET A 1 68 ? 3.761 -12.550 -2.237 1.00 0.00 711 MET A N 13
ATOM 17708 C CA . MET A 1 68 ? 2.831 -11.797 -3.071 1.00 0.00 711 MET A CA 13
ATOM 17709 C C . MET A 1 68 ? 3.504 -11.340 -4.361 1.00 0.00 711 MET A C 13
ATOM 17710 O O . MET A 1 68 ? 2.845 -10.846 -5.274 1.00 0.00 711 MET A O 13
ATOM 17724 N N . ASN A 1 69 ? 4.821 -11.509 -4.427 1.00 0.00 712 ASN A N 13
ATOM 17725 C CA . ASN A 1 69 ? 5.584 -11.112 -5.606 1.00 0.00 712 ASN A CA 13
ATOM 17726 C C . ASN A 1 69 ? 5.139 -11.903 -6.833 1.00 0.00 712 ASN A C 13
ATOM 17727 O O . ASN A 1 69 ? 5.317 -13.118 -6.899 1.00 0.00 712 ASN A O 13
ATOM 17738 N N . GLY A 1 70 ? 4.559 -11.202 -7.803 1.00 0.00 713 GLY A N 13
ATOM 17739 C CA . GLY A 1 70 ? 4.098 -11.854 -9.015 1.00 0.00 713 GLY A CA 13
ATOM 17740 C C . GLY A 1 70 ? 2.705 -12.434 -8.867 1.00 0.00 713 GLY A C 13
ATOM 17741 O O . GLY A 1 70 ? 2.261 -13.221 -9.703 1.00 0.00 713 GLY A O 13
ATOM 17745 N N . MET A 1 71 ? 2.014 -12.045 -7.801 1.00 0.00 714 MET A N 13
ATOM 17746 C CA . MET A 1 71 ? 0.663 -12.533 -7.547 1.00 0.00 714 MET A CA 13
ATOM 17747 C C . MET A 1 71 ? -0.271 -12.168 -8.696 1.00 0.00 714 MET A C 13
ATOM 17748 O O . MET A 1 71 ? -0.741 -11.034 -8.792 1.00 0.00 714 MET A O 13
ATOM 17762 N N . LYS A 1 72 ? -0.538 -13.136 -9.566 1.00 0.00 715 LYS A N 13
ATOM 17763 C CA . LYS A 1 72 ? -1.417 -12.918 -10.709 1.00 0.00 715 LYS A CA 13
ATOM 17764 C C . LYS A 1 72 ? -2.829 -12.569 -10.250 1.00 0.00 715 LYS A C 13
ATOM 17765 O O . LYS A 1 72 ? -3.607 -13.448 -9.877 1.00 0.00 715 LYS A O 13
ATOM 17784 N N . LEU A 1 73 ? -3.155 -11.281 -10.280 1.00 0.00 716 LEU A N 13
ATOM 17785 C CA . LEU A 1 73 ? -4.475 -10.816 -9.869 1.00 0.00 716 LEU A CA 13
ATOM 17786 C C . LEU A 1 73 ? -5.363 -10.557 -11.081 1.00 0.00 716 LEU A C 13
ATOM 17787 O O . LEU A 1 73 ? -4.975 -9.844 -12.006 1.00 0.00 716 LEU A O 13
ATOM 17803 N N . SER A 1 74 ? -6.558 -11.140 -11.068 1.00 0.00 717 SER A N 13
ATOM 17804 C CA . SER A 1 74 ? -7.501 -10.973 -12.168 1.00 0.00 717 SER A CA 13
ATOM 17805 C C . SER A 1 74 ? -6.770 -10.895 -13.504 1.00 0.00 717 SER A C 13
ATOM 17806 O O . SER A 1 74 ? -7.152 -10.131 -14.390 1.00 0.00 717 SER A O 13
ATOM 17814 N N . GLY A 1 75 ? -5.714 -11.692 -13.642 1.00 0.00 718 GLY A N 13
ATOM 17815 C CA . GLY A 1 75 ? -4.945 -11.698 -14.872 1.00 0.00 718 GLY A CA 13
ATOM 17816 C C . GLY A 1 75 ? -3.979 -10.532 -14.958 1.00 0.00 718 GLY A C 13
ATOM 17817 O O . GLY A 1 75 ? -3.782 -9.959 -16.029 1.00 0.00 718 GLY A O 13
ATOM 17821 N N . ARG A 1 76 ? -3.377 -10.180 -13.827 1.00 0.00 719 ARG A N 13
ATOM 17822 C CA . ARG A 1 76 ? -2.429 -9.073 -13.778 1.00 0.00 719 ARG A CA 13
ATOM 17823 C C . ARG A 1 76 ? -1.352 -9.326 -12.727 1.00 0.00 719 ARG A C 13
ATOM 17824 O O . ARG A 1 76 ? -1.635 -9.359 -11.531 1.00 0.00 719 ARG A O 13
ATOM 17845 N N . GLU A 1 77 ? -0.116 -9.504 -13.185 1.00 0.00 720 GLU A N 13
ATOM 17846 C CA . GLU A 1 77 ? 1.002 -9.755 -12.284 1.00 0.00 720 GLU A CA 13
ATOM 17847 C C . GLU A 1 77 ? 1.412 -8.478 -11.557 1.00 0.00 720 GLU A C 13
ATOM 17848 O O . GLU A 1 77 ? 1.689 -7.455 -12.185 1.00 0.00 720 GLU A O 13
ATOM 17860 N N . ILE A 1 78 ? 1.448 -8.544 -10.230 1.00 0.00 721 ILE A N 13
ATOM 17861 C CA . ILE A 1 78 ? 1.824 -7.394 -9.418 1.00 0.00 721 ILE A CA 13
ATOM 17862 C C . ILE A 1 78 ? 3.279 -7.490 -8.970 1.00 0.00 721 ILE A C 13
ATOM 17863 O O . ILE A 1 78 ? 3.833 -8.583 -8.856 1.00 0.00 721 ILE A O 13
ATOM 17879 N N . ASP A 1 79 ? 3.891 -6.338 -8.717 1.00 0.00 722 ASP A N 13
ATOM 17880 C CA . ASP A 1 79 ? 5.281 -6.291 -8.279 1.00 0.00 722 ASP A CA 13
ATOM 17881 C C . ASP A 1 79 ? 5.375 -5.878 -6.814 1.00 0.00 722 ASP A C 13
ATOM 17882 O O . ASP A 1 79 ? 5.325 -4.692 -6.487 1.00 0.00 722 ASP A O 13
ATOM 17891 N N . VAL A 1 80 ? 5.511 -6.865 -5.933 1.00 0.00 723 VAL A N 13
ATOM 17892 C CA . VAL A 1 80 ? 5.612 -6.605 -4.502 1.00 0.00 723 VAL A CA 13
ATOM 17893 C C . VAL A 1 80 ? 7.069 -6.525 -4.060 1.00 0.00 723 VAL A C 13
ATOM 17894 O O . VAL A 1 80 ? 7.892 -7.354 -4.449 1.00 0.00 723 VAL A O 13
ATOM 17907 N N . ARG A 1 81 ? 7.380 -5.523 -3.244 1.00 0.00 724 ARG A N 13
ATOM 17908 C CA . ARG A 1 81 ? 8.739 -5.335 -2.749 1.00 0.00 724 ARG A CA 13
ATOM 17909 C C . ARG A 1 81 ? 8.738 -4.529 -1.454 1.00 0.00 724 ARG A C 13
ATOM 17910 O O . ARG A 1 81 ? 7.691 -4.067 -0.999 1.00 0.00 724 ARG A O 13
ATOM 17931 N N . ILE A 1 82 ? 9.918 -4.364 -0.865 1.00 0.00 725 ILE A N 13
ATOM 17932 C CA . ILE A 1 82 ? 10.053 -3.613 0.377 1.00 0.00 725 ILE A CA 13
ATOM 17933 C C . ILE A 1 82 ? 10.025 -2.111 0.117 1.00 0.00 725 ILE A C 13
ATOM 17934 O O . ILE A 1 82 ? 10.545 -1.636 -0.893 1.00 0.00 725 ILE A O 13
ATOM 17950 N N . ASP A 1 83 ? 9.418 -1.368 1.036 1.00 0.00 726 ASP A N 13
ATOM 17951 C CA . ASP A 1 83 ? 9.326 0.082 0.908 1.00 0.00 726 ASP A CA 13
ATOM 17952 C C . ASP A 1 83 ? 10.417 0.770 1.723 1.00 0.00 726 ASP A C 13
ATOM 17953 O O . ASP A 1 83 ? 10.322 0.869 2.946 1.00 0.00 726 ASP A O 13
ATOM 17962 N N . ARG A 1 84 ? 11.452 1.242 1.036 1.00 0.00 727 ARG A N 13
ATOM 17963 C CA . ARG A 1 84 ? 12.562 1.919 1.697 1.00 0.00 727 ARG A CA 13
ATOM 17964 C C . ARG A 1 84 ? 12.160 3.326 2.130 1.00 0.00 727 ARG A C 13
ATOM 17965 O O . ARG A 1 84 ? 12.285 3.685 3.300 1.00 0.00 727 ARG A O 13
ATOM 17986 N N . ASN A 1 85 ? 11.678 4.118 1.178 1.00 0.00 728 ASN A N 13
ATOM 17987 C CA . ASN A 1 85 ? 11.260 5.486 1.461 1.00 0.00 728 ASN A CA 13
ATOM 17988 C C . ASN A 1 85 ? 10.467 5.554 2.763 1.00 0.00 728 ASN A C 13
ATOM 17989 O O . ASN A 1 85 ? 10.596 6.508 3.530 1.00 0.00 728 ASN A O 13
ATOM 18000 N N . ALA A 1 86 ? 9.649 4.535 3.005 1.00 0.00 729 ALA A N 13
ATOM 18001 C CA . ALA A 1 86 ? 8.838 4.478 4.215 1.00 0.00 729 ALA A CA 13
ATOM 18002 C C . ALA A 1 86 ? 9.666 4.828 5.448 1.00 0.00 729 ALA A C 13
ATOM 18003 O O . ALA A 1 86 ? 9.473 5.880 6.057 1.00 0.00 729 ALA A O 13
ATOM 18010 N N . SER A 1 87 ? 10.586 3.940 5.809 1.00 0.00 730 SER A N 13
ATOM 18011 C CA . SER A 1 87 ? 11.439 4.154 6.972 1.00 0.00 730 SER A CA 13
ATOM 18012 C C . SER A 1 87 ? 12.475 5.239 6.693 1.00 0.00 730 SER A C 13
ATOM 18013 O O . SER A 1 87 ? 13.429 5.025 5.946 1.00 0.00 730 SER A O 13
ATOM 18021 N N . GLY A 1 88 ? 12.280 6.405 7.302 1.00 0.00 731 GLY A N 13
ATOM 18022 C CA . GLY A 1 88 ? 13.204 7.507 7.107 1.00 0.00 731 GLY A CA 13
ATOM 18023 C C . GLY A 1 88 ? 12.972 8.234 5.797 1.00 0.00 731 GLY A C 13
ATOM 18024 O O . GLY A 1 88 ? 13.597 7.938 4.779 1.00 0.00 731 GLY A O 13
ATOM 18028 N N . PRO A 1 89 ? 12.051 9.209 5.813 1.00 0.00 732 PRO A N 13
ATOM 18029 C CA . PRO A 1 89 ? 11.716 10.000 4.625 1.00 0.00 732 PRO A CA 13
ATOM 18030 C C . PRO A 1 89 ? 12.845 10.939 4.215 1.00 0.00 732 PRO A C 13
ATOM 18031 O O . PRO A 1 89 ? 12.944 11.338 3.055 1.00 0.00 732 PRO A O 13
ATOM 18042 N N . SER A 1 90 ? 13.696 11.287 5.175 1.00 0.00 733 SER A N 13
ATOM 18043 C CA . SER A 1 90 ? 14.818 12.182 4.915 1.00 0.00 733 SER A CA 13
ATOM 18044 C C . SER A 1 90 ? 16.063 11.393 4.524 1.00 0.00 733 SER A C 13
ATOM 18045 O O . SER A 1 90 ? 16.667 11.641 3.481 1.00 0.00 733 SER A O 13
ATOM 18053 N N . SER A 1 91 ? 16.442 10.440 5.370 1.00 0.00 734 SER A N 13
ATOM 18054 C CA . SER A 1 91 ? 17.617 9.615 5.116 1.00 0.00 734 SER A CA 13
ATOM 18055 C C . SER A 1 91 ? 17.427 8.770 3.860 1.00 0.00 734 SER A C 13
ATOM 18056 O O . SER A 1 91 ? 16.541 7.919 3.799 1.00 0.00 734 SER A O 13
ATOM 18064 N N . GLY A 1 92 ? 18.268 9.013 2.859 1.00 0.00 735 GLY A N 13
ATOM 18065 C CA . GLY A 1 92 ? 18.177 8.267 1.617 1.00 0.00 735 GLY A CA 13
ATOM 18066 C C . GLY A 1 92 ? 19.519 8.125 0.927 1.00 0.00 735 GLY A C 13
ATOM 18067 O O . GLY A 1 92 ? 20.565 8.172 1.573 1.00 0.00 735 GLY A O 13
ATOM 18071 N N . GLY A 1 1 ? 27.579 -7.922 1.289 1.00 0.00 644 GLY A N 14
ATOM 18072 C CA . GLY A 1 1 ? 27.408 -7.966 2.730 1.00 0.00 644 GLY A CA 14
ATOM 18073 C C . GLY A 1 1 ? 26.070 -7.409 3.172 1.00 0.00 644 GLY A C 14
ATOM 18074 O O . GLY A 1 1 ? 25.019 -7.919 2.785 1.00 0.00 644 GLY A O 14
ATOM 18078 N N . SER A 1 2 ? 26.108 -6.360 3.988 1.00 0.00 645 SER A N 14
ATOM 18079 C CA . SER A 1 2 ?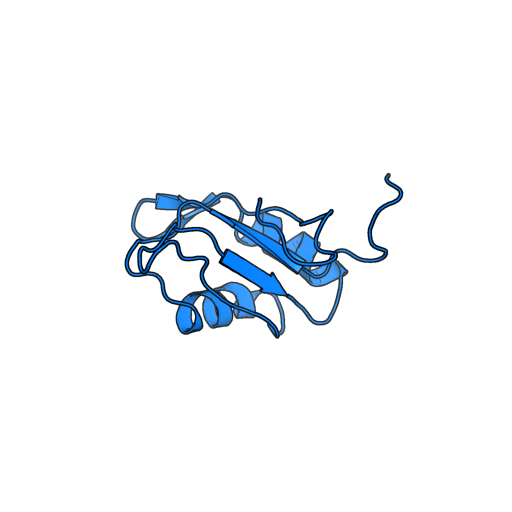 24.888 -5.737 4.489 1.00 0.00 645 SER A CA 14
ATOM 18080 C C . SER A 1 2 ? 25.209 -4.468 5.272 1.00 0.00 645 SER A C 14
ATOM 18081 O O . SER A 1 2 ? 25.968 -4.499 6.241 1.00 0.00 645 SER A O 14
ATOM 18089 N N . SER A 1 3 ? 24.625 -3.353 4.845 1.00 0.00 646 SER A N 14
ATOM 18090 C CA . SER A 1 3 ? 24.851 -2.071 5.503 1.00 0.00 646 SER A CA 14
ATOM 18091 C C . SER A 1 3 ? 23.543 -1.300 5.655 1.00 0.00 646 SER A C 14
ATOM 18092 O O . SER A 1 3 ? 22.671 -1.359 4.789 1.00 0.00 646 SER A O 14
ATOM 18100 N N . GLY A 1 4 ? 23.415 -0.577 6.763 1.00 0.00 647 GLY A N 14
ATOM 18101 C CA . GLY A 1 4 ? 22.211 0.196 7.009 1.00 0.00 647 GLY A CA 14
ATOM 18102 C C . GLY A 1 4 ? 21.500 -0.228 8.279 1.00 0.00 647 GLY A C 14
ATOM 18103 O O . GLY A 1 4 ? 22.108 -0.292 9.347 1.00 0.00 647 GLY A O 14
ATOM 18107 N N . SER A 1 5 ? 20.207 -0.516 8.163 1.00 0.00 648 SER A N 14
ATOM 18108 C CA . SER A 1 5 ? 19.411 -0.930 9.312 1.00 0.00 648 SER A CA 14
ATOM 18109 C C . SER A 1 5 ? 18.349 -1.945 8.900 1.00 0.00 648 SER A C 14
ATOM 18110 O O . SER A 1 5 ? 17.794 -1.868 7.804 1.00 0.00 648 SER A O 14
ATOM 18118 N N . SER A 1 6 ? 18.072 -2.895 9.787 1.00 0.00 649 SER A N 14
ATOM 18119 C CA . SER A 1 6 ? 17.079 -3.928 9.515 1.00 0.00 649 SER A CA 14
ATOM 18120 C C . SER A 1 6 ? 15.723 -3.547 10.102 1.00 0.00 649 SER A C 14
ATOM 18121 O O . SER A 1 6 ? 15.530 -3.576 11.316 1.00 0.00 649 SER A O 14
ATOM 18129 N N . GLY A 1 7 ? 14.787 -3.190 9.228 1.00 0.00 650 GLY A N 14
ATOM 18130 C CA . GLY A 1 7 ? 13.461 -2.808 9.678 1.00 0.00 650 GLY A CA 14
ATOM 18131 C C . GLY A 1 7 ? 12.513 -2.540 8.525 1.00 0.00 650 GLY A C 14
ATOM 18132 O O . GLY A 1 7 ? 12.122 -1.398 8.287 1.00 0.00 650 GLY A O 14
ATOM 18136 N N . ALA A 1 8 ? 12.144 -3.595 7.807 1.00 0.00 651 ALA A N 14
ATOM 18137 C CA . ALA A 1 8 ? 11.237 -3.468 6.673 1.00 0.00 651 ALA A CA 14
ATOM 18138 C C . ALA A 1 8 ? 9.855 -4.019 7.011 1.00 0.00 651 ALA A C 14
ATOM 18139 O O . ALA A 1 8 ? 9.621 -5.226 6.929 1.00 0.00 651 ALA A O 14
ATOM 18146 N N . CYS A 1 9 ? 8.946 -3.129 7.392 1.00 0.00 652 CYS A N 14
ATOM 18147 C CA . CYS A 1 9 ? 7.587 -3.528 7.745 1.00 0.00 652 CYS A CA 14
ATOM 18148 C C . CYS A 1 9 ? 6.597 -3.089 6.671 1.00 0.00 652 CYS A C 14
ATOM 18149 O O . CYS A 1 9 ? 5.490 -3.619 6.582 1.00 0.00 652 CYS A O 14
ATOM 18157 N N . GLN A 1 10 ? 7.002 -2.117 5.860 1.00 0.00 653 GLN A N 14
ATOM 18158 C CA . GLN A 1 10 ? 6.148 -1.606 4.795 1.00 0.00 653 GLN A CA 14
ATOM 18159 C C . GLN A 1 10 ? 6.615 -2.113 3.433 1.00 0.00 653 GLN A C 14
ATOM 18160 O O . GLN A 1 10 ? 7.809 -2.315 3.212 1.00 0.00 653 GLN A O 14
ATOM 18174 N N . ILE A 1 11 ? 5.665 -2.316 2.526 1.00 0.00 654 ILE A N 14
ATOM 18175 C CA . ILE A 1 11 ? 5.980 -2.798 1.187 1.00 0.00 654 ILE A CA 14
ATOM 18176 C C . ILE A 1 11 ? 5.212 -2.015 0.127 1.00 0.00 654 ILE A C 14
ATOM 18177 O O . ILE A 1 11 ? 4.332 -1.215 0.446 1.00 0.00 654 ILE A O 14
ATOM 18193 N N . PHE A 1 12 ? 5.551 -2.251 -1.136 1.00 0.00 655 PHE A N 14
ATOM 18194 C CA . PHE A 1 12 ? 4.893 -1.569 -2.244 1.00 0.00 655 PHE A CA 14
ATOM 18195 C C . PHE A 1 12 ? 4.258 -2.574 -3.201 1.00 0.00 655 PHE A C 14
ATOM 18196 O O . PHE A 1 12 ? 4.638 -3.744 -3.233 1.00 0.00 655 PHE A O 14
ATOM 18213 N N . VAL A 1 13 ? 3.286 -2.108 -3.980 1.00 0.00 656 VAL A N 14
ATOM 18214 C CA . VAL A 1 13 ? 2.597 -2.964 -4.938 1.00 0.00 656 VAL A CA 14
ATOM 18215 C C . VAL A 1 13 ? 2.172 -2.176 -6.172 1.00 0.00 656 VAL A C 14
ATOM 18216 O O . VAL A 1 13 ? 1.825 -0.998 -6.080 1.00 0.00 656 VAL A O 14
ATOM 18229 N N . ARG A 1 14 ? 2.201 -2.834 -7.326 1.00 0.00 657 ARG A N 14
ATOM 18230 C CA . ARG A 1 14 ? 1.819 -2.195 -8.580 1.00 0.00 657 ARG A CA 14
ATOM 18231 C C . ARG A 1 14 ? 1.094 -3.179 -9.493 1.00 0.00 657 ARG A C 14
ATOM 18232 O O . ARG A 1 14 ? 1.194 -4.393 -9.317 1.00 0.00 657 ARG A O 14
ATOM 18253 N N . ASN A 1 15 ? 0.363 -2.646 -10.467 1.00 0.00 658 ASN A N 14
ATOM 18254 C CA . ASN A 1 15 ? -0.380 -3.478 -11.407 1.00 0.00 658 ASN A CA 14
ATOM 18255 C C . ASN A 1 15 ? -1.554 -4.164 -10.716 1.00 0.00 658 ASN A C 14
ATOM 18256 O O . ASN A 1 15 ? -1.759 -5.369 -10.865 1.00 0.00 658 ASN A O 14
ATOM 18267 N N . LEU A 1 16 ? -2.323 -3.389 -9.959 1.00 0.00 659 LEU A N 14
ATOM 18268 C CA . LEU A 1 16 ? -3.478 -3.921 -9.244 1.00 0.00 659 LEU A CA 14
ATOM 18269 C C . LEU A 1 16 ? -4.773 -3.588 -9.978 1.00 0.00 659 LEU A C 14
ATOM 18270 O O . LEU A 1 16 ? -4.923 -2.519 -10.569 1.00 0.00 659 LEU A O 14
ATOM 18286 N N . PRO A 1 17 ? -5.733 -4.524 -9.939 1.00 0.00 660 PRO A N 14
ATOM 18287 C CA . PRO A 1 17 ? -7.033 -4.353 -10.594 1.00 0.00 660 PRO A CA 14
ATOM 18288 C C . PRO A 1 17 ? -7.666 -3.001 -10.280 1.00 0.00 660 PRO A C 14
ATOM 18289 O O . PRO A 1 17 ? -7.699 -2.573 -9.126 1.00 0.00 660 PRO A O 14
ATOM 18300 N N . PHE A 1 18 ? -8.168 -2.333 -11.313 1.00 0.00 661 PHE A N 14
ATOM 18301 C CA . PHE A 1 18 ? -8.799 -1.030 -11.147 1.00 0.00 661 PHE A CA 14
ATOM 18302 C C . PHE A 1 18 ? -9.802 -1.054 -9.997 1.00 0.00 661 PHE A C 14
ATOM 18303 O O . PHE A 1 18 ? -9.879 -0.113 -9.207 1.00 0.00 661 PHE A O 14
ATOM 18320 N N . ASP A 1 19 ? -10.569 -2.135 -9.912 1.00 0.00 662 ASP A N 14
ATOM 18321 C CA . ASP A 1 19 ? -11.567 -2.283 -8.859 1.00 0.00 662 ASP A CA 14
ATOM 18322 C C . ASP A 1 19 ? -10.901 -2.545 -7.511 1.00 0.00 662 ASP A C 14
ATOM 18323 O O . ASP A 1 19 ? -11.430 -2.174 -6.463 1.00 0.00 662 ASP A O 14
ATOM 18332 N N . PHE A 1 20 ? -9.738 -3.187 -7.547 1.00 0.00 663 PHE A N 14
ATOM 18333 C CA . PHE A 1 20 ? -9.001 -3.501 -6.328 1.00 0.00 663 PHE A CA 14
ATOM 18334 C C . PHE A 1 20 ? -9.092 -2.353 -5.327 1.00 0.00 663 PHE A C 14
ATOM 18335 O O . PHE A 1 20 ? -8.615 -1.248 -5.585 1.00 0.00 663 PHE A O 14
ATOM 18352 N N . THR A 1 21 ? -9.711 -2.623 -4.181 1.00 0.00 664 THR A N 14
ATOM 18353 C CA . THR A 1 21 ? -9.867 -1.615 -3.141 1.00 0.00 664 THR A CA 14
ATOM 18354 C C . THR A 1 21 ? -8.851 -1.816 -2.022 1.00 0.00 664 THR A C 14
ATOM 18355 O O . THR A 1 21 ? -8.045 -2.746 -2.064 1.00 0.00 664 THR A O 14
ATOM 18366 N N . TRP A 1 22 ? -8.896 -0.941 -1.024 1.00 0.00 665 TRP A N 14
ATOM 18367 C CA . TRP A 1 22 ? -7.979 -1.024 0.107 1.00 0.00 665 TRP A CA 14
ATOM 18368 C C . TRP A 1 22 ? -8.285 -2.245 0.967 1.00 0.00 665 TRP A C 14
ATOM 18369 O O . TRP A 1 22 ? -7.385 -3.001 1.333 1.00 0.00 665 TRP A O 14
ATOM 18390 N N . LYS A 1 23 ? -9.561 -2.432 1.288 1.00 0.00 666 LYS A N 14
ATOM 18391 C CA . LYS A 1 23 ? -9.987 -3.563 2.105 1.00 0.00 666 LYS A CA 14
ATOM 18392 C C . LYS A 1 23 ? -9.424 -4.871 1.559 1.00 0.00 666 LYS A C 14
ATOM 18393 O O . LYS A 1 23 ? -8.909 -5.698 2.312 1.00 0.00 666 LYS A O 14
ATOM 18412 N N . MET A 1 24 ? -9.523 -5.051 0.246 1.00 0.00 667 MET A N 14
ATOM 18413 C CA . MET A 1 24 ? -9.021 -6.258 -0.400 1.00 0.00 667 MET A CA 14
ATOM 18414 C C . MET A 1 24 ? -7.502 -6.340 -0.293 1.00 0.00 667 MET A C 14
ATOM 18415 O O . MET A 1 24 ? -6.954 -7.347 0.158 1.00 0.00 667 MET A O 14
ATOM 18429 N N . LEU A 1 25 ? -6.826 -5.275 -0.709 1.00 0.00 668 LEU A N 14
ATOM 18430 C CA . LEU A 1 25 ? -5.369 -5.227 -0.661 1.00 0.00 668 LEU A CA 14
ATOM 18431 C C . LEU A 1 25 ? -4.852 -5.714 0.690 1.00 0.00 668 LEU A C 14
ATOM 18432 O O . LEU A 1 25 ? -3.933 -6.530 0.757 1.00 0.00 668 LEU A O 14
ATOM 18448 N N . LYS A 1 26 ? -5.452 -5.210 1.763 1.00 0.00 669 LYS A N 14
ATOM 18449 C CA . LYS A 1 26 ? -5.056 -5.596 3.113 1.00 0.00 669 LYS A CA 14
ATOM 18450 C C . LYS A 1 26 ? -5.306 -7.082 3.349 1.00 0.00 669 LYS A C 14
ATOM 18451 O O . LYS A 1 26 ? -4.368 -7.877 3.408 1.00 0.00 669 LYS A O 14
ATOM 18470 N N . ASP A 1 27 ? -6.576 -7.450 3.483 1.00 0.00 670 ASP A N 14
ATOM 18471 C CA . ASP A 1 27 ? -6.949 -8.841 3.710 1.00 0.00 670 ASP A CA 14
ATOM 18472 C C . ASP A 1 27 ? -6.183 -9.769 2.772 1.00 0.00 670 ASP A C 14
ATOM 18473 O O . ASP A 1 27 ? -5.962 -10.940 3.083 1.00 0.00 670 ASP A O 14
ATOM 18482 N N . LYS A 1 28 ? -5.782 -9.239 1.621 1.00 0.00 671 LYS A N 14
ATOM 18483 C CA . LYS A 1 28 ? -5.041 -10.019 0.637 1.00 0.00 671 LYS A CA 14
ATOM 18484 C C . LYS A 1 28 ? -3.652 -10.373 1.157 1.00 0.00 671 LYS A C 14
ATOM 18485 O O . LYS A 1 28 ? -3.178 -11.495 0.978 1.00 0.00 671 LYS A O 14
ATOM 18504 N N . PHE A 1 29 ? -3.003 -9.409 1.802 1.00 0.00 672 PHE A N 14
ATOM 18505 C CA . PHE A 1 29 ? -1.668 -9.620 2.349 1.00 0.00 672 PHE A CA 14
ATOM 18506 C C . PHE A 1 29 ? -1.742 -10.224 3.748 1.00 0.00 672 PHE A C 14
ATOM 18507 O O . PHE A 1 29 ? -0.769 -10.792 4.243 1.00 0.00 672 PHE A O 14
ATOM 18524 N N . ASN A 1 30 ? -2.904 -10.097 4.381 1.00 0.00 673 ASN A N 14
ATOM 18525 C CA . ASN A 1 30 ? -3.106 -10.629 5.723 1.00 0.00 673 ASN A CA 14
ATOM 18526 C C . ASN A 1 30 ? -2.662 -12.086 5.803 1.00 0.00 673 ASN A C 14
ATOM 18527 O O . ASN A 1 30 ? -2.144 -12.532 6.827 1.00 0.00 673 ASN A O 14
ATOM 18538 N N . GLU A 1 31 ? -2.868 -12.823 4.716 1.00 0.00 674 GLU A N 14
ATOM 18539 C CA . GLU A 1 31 ? -2.488 -14.230 4.664 1.00 0.00 674 GLU A CA 14
ATOM 18540 C C . GLU A 1 31 ? -1.134 -14.453 5.331 1.00 0.00 674 GLU A C 14
ATOM 18541 O O . GLU A 1 31 ? -0.946 -15.421 6.069 1.00 0.00 674 GLU A O 14
ATOM 18553 N N . CYS A 1 32 ? -0.195 -13.553 5.065 1.00 0.00 675 CYS A N 14
ATOM 18554 C CA . CYS A 1 32 ? 1.143 -13.651 5.638 1.00 0.00 675 CYS A CA 14
ATOM 18555 C C . CYS A 1 32 ? 1.116 -13.364 7.135 1.00 0.00 675 CYS A C 14
ATOM 18556 O O . CYS A 1 32 ? 1.405 -14.238 7.951 1.00 0.00 675 CYS A O 14
ATOM 18564 N N . GLY A 1 33 ? 0.768 -12.130 7.490 1.00 0.00 676 GLY A N 14
ATOM 18565 C CA . GLY A 1 33 ? 0.711 -11.749 8.889 1.00 0.00 676 GLY A CA 14
ATOM 18566 C C . GLY A 1 33 ? -0.447 -10.817 9.189 1.00 0.00 676 GLY A C 14
ATOM 18567 O O . GLY A 1 33 ? -1.479 -10.862 8.519 1.00 0.00 676 GLY A O 14
ATOM 18571 N N . HIS A 1 34 ? -0.277 -9.972 10.201 1.00 0.00 677 HIS A N 14
ATOM 18572 C CA . HIS A 1 34 ? -1.317 -9.026 10.589 1.00 0.00 677 HIS A CA 14
ATOM 18573 C C . HIS A 1 34 ? -1.041 -7.644 10.004 1.00 0.00 677 HIS A C 14
ATOM 18574 O O . HIS A 1 34 ? -0.212 -6.894 10.520 1.00 0.00 677 HIS A O 14
ATOM 18589 N N . VAL A 1 35 ? -1.740 -7.314 8.923 1.00 0.00 678 VAL A N 14
ATOM 18590 C CA . VAL A 1 35 ? -1.571 -6.022 8.268 1.00 0.00 678 VAL A CA 14
ATOM 18591 C C . VAL A 1 35 ? -2.227 -4.907 9.074 1.00 0.00 678 VAL A C 14
ATOM 18592 O O . VAL A 1 35 ? -3.301 -5.090 9.648 1.00 0.00 678 VAL A O 14
ATOM 18605 N N . LEU A 1 36 ? -1.575 -3.750 9.112 1.00 0.00 679 LEU A N 14
ATOM 18606 C CA . LEU A 1 36 ? -2.095 -2.603 9.848 1.00 0.00 679 LEU A CA 14
ATOM 18607 C C . LEU A 1 36 ? -2.458 -1.466 8.898 1.00 0.00 679 LEU A C 14
ATOM 18608 O O . LEU A 1 36 ? -3.608 -1.029 8.847 1.00 0.00 679 LEU A O 14
ATOM 18624 N N . TYR A 1 37 ? -1.471 -0.993 8.145 1.00 0.00 680 TYR A N 14
ATOM 18625 C CA . TYR A 1 37 ? -1.687 0.093 7.196 1.00 0.00 680 TYR A CA 14
ATOM 18626 C C . TYR A 1 37 ? -1.892 -0.450 5.784 1.00 0.00 680 TYR A C 14
ATOM 18627 O O . TYR A 1 37 ? -1.071 -1.212 5.275 1.00 0.00 680 TYR A O 14
ATOM 18645 N N . ALA A 1 38 ? -2.993 -0.049 5.158 1.00 0.00 681 ALA A N 14
ATOM 18646 C CA . ALA A 1 38 ? -3.306 -0.491 3.804 1.00 0.00 681 ALA A CA 14
ATOM 18647 C C . ALA A 1 38 ? -4.194 0.520 3.088 1.00 0.00 681 ALA A C 14
ATOM 18648 O O . ALA A 1 38 ? -5.274 0.863 3.571 1.00 0.00 681 ALA A O 14
ATOM 18655 N N . ASP A 1 39 ? -3.734 0.993 1.935 1.00 0.00 682 ASP A N 14
ATOM 18656 C CA . ASP A 1 39 ? -4.488 1.965 1.152 1.00 0.00 682 ASP A CA 14
ATOM 18657 C C . ASP A 1 39 ? -4.162 1.837 -0.333 1.00 0.00 682 ASP A C 14
ATOM 18658 O O . ASP A 1 39 ? -3.136 1.267 -0.706 1.00 0.00 682 ASP A O 14
ATOM 18667 N N . ILE A 1 40 ? -5.041 2.369 -1.175 1.00 0.00 683 ILE A N 14
ATOM 18668 C CA . ILE A 1 40 ? -4.846 2.314 -2.618 1.00 0.00 683 ILE A CA 14
ATOM 18669 C C . ILE A 1 40 ? -4.567 3.701 -3.188 1.00 0.00 683 ILE A C 14
ATOM 18670 O O . ILE A 1 40 ? -5.405 4.599 -3.105 1.00 0.00 683 ILE A O 14
ATOM 18686 N N . LYS A 1 41 ? -3.384 3.868 -3.770 1.00 0.00 684 LYS A N 14
ATOM 18687 C CA . LYS A 1 41 ? -2.994 5.144 -4.358 1.00 0.00 684 LYS A CA 14
ATOM 18688 C C . LYS A 1 41 ? -3.935 5.530 -5.494 1.00 0.00 684 LYS A C 14
ATOM 18689 O O . LYS A 1 41 ? -4.274 4.703 -6.340 1.00 0.00 684 LYS A O 14
ATOM 18708 N N . MET A 1 42 ? -4.354 6.792 -5.506 1.00 0.00 685 MET A N 14
ATOM 18709 C CA . MET A 1 42 ? -5.254 7.287 -6.541 1.00 0.00 685 MET A CA 14
ATOM 18710 C C . MET A 1 42 ? -4.855 8.692 -6.981 1.00 0.00 685 MET A C 14
ATOM 18711 O O . MET A 1 42 ? -4.404 9.501 -6.172 1.00 0.00 685 MET A O 14
ATOM 18725 N N . GLU A 1 43 ? -5.025 8.974 -8.269 1.00 0.00 686 GLU A N 14
ATOM 18726 C CA . GLU A 1 43 ? -4.681 10.281 -8.816 1.00 0.00 686 GLU A CA 14
ATOM 18727 C C . GLU A 1 43 ? -5.873 10.899 -9.541 1.00 0.00 686 GLU A C 14
ATOM 18728 O O . GLU A 1 43 ? -6.349 10.366 -10.542 1.00 0.00 686 GLU A O 14
ATOM 18740 N N . ASN A 1 44 ? -6.352 12.027 -9.025 1.00 0.00 687 ASN A N 14
ATOM 18741 C CA . ASN A 1 44 ? -7.490 12.717 -9.622 1.00 0.00 687 ASN A CA 14
ATOM 18742 C C . ASN A 1 44 ? -8.678 11.773 -9.778 1.00 0.00 687 ASN A C 14
ATOM 18743 O O . ASN A 1 44 ? -9.373 11.796 -10.793 1.00 0.00 687 ASN A O 14
ATOM 18754 N N . GLY A 1 45 ? -8.905 10.944 -8.765 1.00 0.00 688 GLY A N 14
ATOM 18755 C CA . GLY A 1 45 ? -10.010 10.003 -8.809 1.00 0.00 688 GLY A CA 14
ATOM 18756 C C . GLY A 1 45 ? -9.823 8.938 -9.871 1.00 0.00 688 GLY A C 14
ATOM 18757 O O . GLY A 1 45 ? -10.793 8.457 -10.458 1.00 0.00 688 GLY A O 14
ATOM 18761 N N . LYS A 1 46 ? -8.571 8.569 -10.122 1.00 0.00 689 LYS A N 14
ATOM 18762 C CA . LYS A 1 46 ? -8.258 7.555 -11.122 1.00 0.00 689 LYS A CA 14
ATOM 18763 C C . LYS A 1 46 ? -7.301 6.511 -10.556 1.00 0.00 689 LYS A C 14
ATOM 18764 O O . LYS A 1 46 ? -6.083 6.690 -10.586 1.00 0.00 689 LYS A O 14
ATOM 18783 N N . SER A 1 47 ? -7.858 5.420 -10.041 1.00 0.00 690 SER A N 14
ATOM 18784 C CA . SER A 1 47 ? -7.054 4.348 -9.466 1.00 0.00 690 SER A CA 14
ATOM 18785 C C . SER A 1 47 ? -5.775 4.137 -10.271 1.00 0.00 690 SER A C 14
ATOM 18786 O O . SER A 1 47 ? -5.788 4.179 -11.502 1.00 0.00 690 SER A O 14
ATOM 18794 N N . LYS A 1 48 ? -4.671 3.911 -9.568 1.00 0.00 691 LYS A N 14
ATOM 18795 C CA . LYS A 1 48 ? -3.383 3.691 -10.214 1.00 0.00 691 LYS A CA 14
ATOM 18796 C C . LYS A 1 48 ? -3.007 2.213 -10.192 1.00 0.00 691 LYS A C 14
ATOM 18797 O O . LYS A 1 48 ? -2.146 1.770 -10.951 1.00 0.00 691 LYS A O 14
ATOM 18816 N N . GLY A 1 49 ? -3.660 1.455 -9.316 1.00 0.00 692 GLY A N 14
ATOM 18817 C CA . GLY A 1 49 ? -3.381 0.034 -9.213 1.00 0.00 692 GLY A CA 14
ATOM 18818 C C . GLY A 1 49 ? -2.137 -0.254 -8.395 1.00 0.00 692 GLY A C 14
ATOM 18819 O O . GLY A 1 49 ? -1.563 -1.340 -8.489 1.00 0.00 692 GLY A O 14
ATOM 18823 N N . CYS A 1 50 ? -1.720 0.718 -7.593 1.00 0.00 693 CYS A N 14
ATOM 18824 C CA . CYS A 1 50 ? -0.534 0.564 -6.757 1.00 0.00 693 CYS A CA 14
ATOM 18825 C C . CYS A 1 50 ? -0.821 0.994 -5.322 1.00 0.00 693 CYS A C 14
ATOM 18826 O O . CYS A 1 50 ? -1.252 2.119 -5.074 1.00 0.00 693 CYS A O 14
ATOM 18834 N N . GLY A 1 51 ? -0.579 0.088 -4.380 1.00 0.00 694 GLY A N 14
ATOM 18835 C CA . GLY A 1 51 ? -0.819 0.391 -2.981 1.00 0.00 694 GLY A CA 14
ATOM 18836 C C . GLY A 1 51 ? 0.342 -0.012 -2.093 1.00 0.00 694 GLY A C 14
ATOM 18837 O O . GLY A 1 51 ? 1.456 -0.222 -2.573 1.00 0.00 694 GLY A O 14
ATOM 18841 N N . VAL A 1 52 ? 0.082 -0.118 -0.794 1.00 0.00 695 VAL A N 14
ATOM 18842 C CA . VAL A 1 52 ? 1.114 -0.498 0.164 1.00 0.00 695 VAL A CA 14
ATOM 18843 C C . VAL A 1 52 ? 0.538 -1.363 1.279 1.00 0.00 695 VAL A C 14
ATOM 18844 O O . VAL A 1 52 ? -0.679 -1.468 1.432 1.00 0.00 695 VAL A O 14
ATOM 18857 N N . VAL A 1 53 ? 1.421 -1.982 2.056 1.00 0.00 696 VAL A N 14
ATOM 18858 C CA . VAL A 1 53 ? 1.001 -2.838 3.159 1.00 0.00 696 VAL A CA 14
ATOM 18859 C C . VAL A 1 53 ? 2.040 -2.846 4.275 1.00 0.00 696 VAL A C 14
ATOM 18860 O O . VAL A 1 53 ? 3.202 -3.187 4.054 1.00 0.00 696 VAL A O 14
ATOM 18873 N N . LYS A 1 54 ? 1.613 -2.469 5.475 1.00 0.00 697 LYS A N 14
ATOM 18874 C CA . LYS A 1 54 ? 2.505 -2.433 6.628 1.00 0.00 697 LYS A CA 14
ATOM 18875 C C . LYS A 1 54 ? 2.191 -3.572 7.594 1.00 0.00 697 LYS A C 14
ATOM 18876 O O . LYS A 1 54 ? 1.027 -3.854 7.879 1.00 0.00 697 LYS A O 14
ATOM 18895 N N . PHE A 1 55 ? 3.236 -4.221 8.096 1.00 0.00 698 PHE A N 14
ATOM 18896 C CA . PHE A 1 55 ? 3.072 -5.328 9.030 1.00 0.00 698 PHE A CA 14
ATOM 18897 C C . PHE A 1 55 ? 3.619 -4.964 10.407 1.00 0.00 698 PHE A C 14
ATOM 18898 O O . PHE A 1 55 ? 4.239 -3.916 10.582 1.00 0.00 698 PHE A O 14
ATOM 18915 N N . GLU A 1 56 ? 3.382 -5.837 11.381 1.00 0.00 699 GLU A N 14
ATOM 18916 C CA . GLU A 1 56 ? 3.850 -5.607 12.743 1.00 0.00 699 GLU A CA 14
ATOM 18917 C C . GLU A 1 56 ? 5.331 -5.950 12.875 1.00 0.00 699 GLU A C 14
ATOM 18918 O O . GLU A 1 56 ? 6.093 -5.225 13.514 1.00 0.00 699 GLU A O 14
ATOM 18930 N N . SER A 1 57 ? 5.731 -7.062 12.266 1.00 0.00 700 SER A N 14
ATOM 18931 C CA . SER A 1 57 ? 7.119 -7.505 12.319 1.00 0.00 700 SER A CA 14
ATOM 18932 C C . SER A 1 57 ? 7.803 -7.313 10.969 1.00 0.00 700 SER A C 14
ATOM 18933 O O . SER A 1 57 ? 7.199 -7.482 9.909 1.00 0.00 700 SER A O 14
ATOM 18941 N N . PRO A 1 58 ? 9.094 -6.951 11.006 1.00 0.00 701 PRO A N 14
ATOM 18942 C CA . PRO A 1 58 ? 9.889 -6.729 9.794 1.00 0.00 701 PRO A CA 14
ATOM 18943 C C . PRO A 1 58 ? 10.172 -8.023 9.040 1.00 0.00 701 PRO A C 14
ATOM 18944 O O . PRO A 1 58 ? 10.340 -8.018 7.822 1.00 0.00 701 PRO A O 14
ATOM 18955 N N . GLU A 1 59 ? 10.223 -9.131 9.774 1.00 0.00 702 GLU A N 14
ATOM 18956 C CA . GLU A 1 59 ? 10.486 -10.433 9.173 1.00 0.00 702 GLU A CA 14
ATOM 18957 C C . GLU A 1 59 ? 9.319 -10.872 8.293 1.00 0.00 702 GLU A C 14
ATOM 18958 O O . GLU A 1 59 ? 9.510 -11.541 7.277 1.00 0.00 702 GLU A O 14
ATOM 18970 N N . VAL A 1 60 ? 8.109 -10.493 8.692 1.00 0.00 703 VAL A N 14
ATOM 18971 C CA . VAL A 1 60 ? 6.911 -10.846 7.941 1.00 0.00 703 VAL A CA 14
ATOM 18972 C C . VAL A 1 60 ? 6.919 -10.204 6.559 1.00 0.00 703 VAL A C 14
ATOM 18973 O O . VAL A 1 60 ? 6.836 -10.893 5.543 1.00 0.00 703 VAL A O 14
ATOM 18986 N N . ALA A 1 61 ? 7.020 -8.879 6.528 1.00 0.00 704 ALA A N 14
ATOM 18987 C CA . ALA A 1 61 ? 7.042 -8.144 5.270 1.00 0.00 704 ALA A CA 14
ATOM 18988 C C . ALA A 1 61 ? 7.966 -8.814 4.258 1.00 0.00 704 ALA A C 14
ATOM 18989 O O . ALA A 1 61 ? 7.565 -9.093 3.129 1.00 0.00 704 ALA A O 14
ATOM 18996 N N . GLU A 1 62 ? 9.203 -9.068 4.671 1.00 0.00 705 GLU A N 14
ATOM 18997 C CA . GLU A 1 62 ? 10.183 -9.705 3.799 1.00 0.00 705 GLU A CA 14
ATOM 18998 C C . GLU A 1 62 ? 9.641 -11.015 3.236 1.00 0.00 705 GLU A C 14
ATOM 18999 O O . GLU A 1 62 ? 9.995 -11.421 2.129 1.00 0.00 705 GLU A O 14
ATOM 19011 N N . ARG A 1 63 ? 8.780 -11.672 4.006 1.00 0.00 706 ARG A N 14
ATOM 19012 C CA . ARG A 1 63 ? 8.190 -12.937 3.586 1.00 0.00 706 ARG A CA 14
ATOM 19013 C C . ARG A 1 63 ? 6.998 -12.701 2.663 1.00 0.00 706 ARG A C 14
ATOM 19014 O O . ARG A 1 63 ? 6.845 -13.376 1.646 1.00 0.00 706 ARG A O 14
ATOM 19035 N N . ALA A 1 64 ? 6.156 -11.739 3.027 1.00 0.00 707 ALA A N 14
ATOM 19036 C CA . ALA A 1 64 ? 4.979 -11.413 2.232 1.00 0.00 707 ALA A CA 14
ATOM 19037 C C . ALA A 1 64 ? 5.373 -10.945 0.835 1.00 0.00 707 ALA A C 14
ATOM 19038 O O . ALA A 1 64 ? 4.939 -11.516 -0.167 1.00 0.00 707 ALA A O 14
ATOM 19045 N N . CYS A 1 65 ? 6.196 -9.904 0.774 1.00 0.00 708 CYS A N 14
ATOM 19046 C CA . CYS A 1 65 ? 6.647 -9.359 -0.501 1.00 0.00 708 CYS A CA 14
ATOM 19047 C C . CYS A 1 65 ? 7.095 -10.474 -1.441 1.00 0.00 708 CYS A C 14
ATOM 19048 O O . CYS A 1 65 ? 6.944 -10.371 -2.658 1.00 0.00 708 CYS A O 14
ATOM 19056 N N . ARG A 1 66 ? 7.649 -11.537 -0.867 1.00 0.00 709 ARG A N 14
ATOM 19057 C CA . ARG A 1 66 ? 8.123 -12.670 -1.654 1.00 0.00 709 ARG A CA 14
ATOM 19058 C C . ARG A 1 66 ? 6.975 -13.620 -1.983 1.00 0.00 709 ARG A C 14
ATOM 19059 O O . ARG A 1 66 ? 6.933 -14.206 -3.064 1.00 0.00 709 ARG A O 14
ATOM 19080 N N . MET A 1 67 ? 6.048 -13.768 -1.043 1.00 0.00 710 MET A N 14
ATOM 19081 C CA . MET A 1 67 ? 4.900 -14.647 -1.234 1.00 0.00 710 MET A CA 14
ATOM 19082 C C . MET A 1 67 ? 3.851 -13.986 -2.123 1.00 0.00 710 MET A C 14
ATOM 19083 O O . MET A 1 67 ? 2.907 -14.635 -2.573 1.00 0.00 710 MET A O 14
ATOM 19097 N N . MET A 1 68 ? 4.022 -12.692 -2.371 1.00 0.00 711 MET A N 14
ATOM 19098 C CA . MET A 1 68 ? 3.090 -11.944 -3.207 1.00 0.00 711 MET A CA 14
ATOM 19099 C C . MET A 1 68 ? 3.755 -11.512 -4.510 1.00 0.00 711 MET A C 14
ATOM 19100 O O . MET A 1 68 ? 3.112 -11.461 -5.558 1.00 0.00 711 MET A O 14
ATOM 19114 N N . ASN A 1 69 ? 5.045 -11.202 -4.437 1.00 0.00 712 ASN A N 14
ATOM 19115 C CA . ASN A 1 69 ? 5.796 -10.774 -5.612 1.00 0.00 712 ASN A CA 14
ATOM 19116 C C . ASN A 1 69 ? 5.382 -11.574 -6.843 1.00 0.00 712 ASN A C 14
ATOM 19117 O O . ASN A 1 69 ? 5.727 -12.747 -6.979 1.00 0.00 712 ASN A O 14
ATOM 19128 N N . GLY A 1 70 ? 4.642 -10.929 -7.740 1.00 0.00 713 GLY A N 14
ATOM 19129 C CA . GLY A 1 70 ? 4.193 -11.596 -8.949 1.00 0.00 713 GLY A CA 14
ATOM 19130 C C . GLY A 1 70 ? 2.840 -12.256 -8.779 1.00 0.00 713 GLY A C 14
ATOM 19131 O O . GLY A 1 70 ? 2.478 -13.150 -9.543 1.00 0.00 713 GLY A O 14
ATOM 19135 N N . MET A 1 71 ? 2.090 -11.816 -7.774 1.00 0.00 714 MET A N 14
ATOM 19136 C CA . MET A 1 71 ? 0.768 -12.371 -7.506 1.00 0.00 714 MET A CA 14
ATOM 19137 C C . MET A 1 71 ? -0.188 -12.077 -8.657 1.00 0.00 714 MET A C 14
ATOM 19138 O O . MET A 1 71 ? -0.733 -10.977 -8.760 1.00 0.00 714 MET A O 14
ATOM 19152 N N . LYS A 1 72 ? -0.388 -13.066 -9.522 1.00 0.00 715 LYS A N 14
ATOM 19153 C CA . LYS A 1 72 ? -1.279 -12.914 -10.666 1.00 0.00 715 LYS A CA 14
ATOM 19154 C C . LYS A 1 72 ? -2.699 -12.592 -10.211 1.00 0.00 715 LYS A C 14
ATOM 19155 O O . LYS A 1 72 ? -3.452 -13.483 -9.816 1.00 0.00 715 LYS A O 14
ATOM 19174 N N . LEU A 1 73 ? -3.059 -11.315 -10.269 1.00 0.00 716 LEU A N 14
ATOM 19175 C CA . LEU A 1 73 ? -4.390 -10.875 -9.864 1.00 0.00 716 LEU A CA 14
ATOM 19176 C C . LEU A 1 73 ? -5.289 -10.672 -11.079 1.00 0.00 716 LEU A C 14
ATOM 19177 O O . LEU A 1 73 ? -4.944 -9.936 -12.003 1.00 0.00 716 LEU A O 14
ATOM 19193 N N . SER A 1 74 ? -6.445 -11.329 -11.070 1.00 0.00 717 SER A N 14
ATOM 19194 C CA . SER A 1 74 ? -7.394 -11.222 -12.171 1.00 0.00 717 SER A CA 14
ATOM 19195 C C . SER A 1 74 ? -6.666 -11.154 -13.511 1.00 0.00 717 SER A C 14
ATOM 19196 O O . SER A 1 74 ? -7.052 -10.399 -14.402 1.00 0.00 717 SER A O 14
ATOM 19204 N N . GLY A 1 75 ? -5.609 -11.950 -13.644 1.00 0.00 718 GLY A N 14
ATOM 19205 C CA . GLY A 1 75 ? -4.843 -11.966 -14.876 1.00 0.00 718 GLY A CA 14
ATOM 19206 C C . GLY A 1 75 ? -3.907 -10.779 -14.992 1.00 0.00 718 GLY A C 14
ATOM 19207 O O . GLY A 1 75 ? -3.655 -10.284 -16.091 1.00 0.00 718 GLY A O 14
ATOM 19211 N N . ARG A 1 76 ? -3.392 -10.320 -13.857 1.00 0.00 719 ARG A N 14
ATOM 19212 C CA . ARG A 1 76 ? -2.481 -9.182 -13.836 1.00 0.00 719 ARG A CA 14
ATOM 19213 C C . ARG A 1 76 ? -1.378 -9.387 -12.802 1.00 0.00 719 ARG A C 14
ATOM 19214 O O . ARG A 1 76 ? -1.631 -9.360 -11.598 1.00 0.00 719 ARG A O 14
ATOM 19235 N N . GLU A 1 77 ? -0.155 -9.591 -13.281 1.00 0.00 720 GLU A N 14
ATOM 19236 C CA . GLU A 1 77 ? 0.985 -9.802 -12.397 1.00 0.00 720 GLU A CA 14
ATOM 19237 C C . GLU A 1 77 ? 1.370 -8.507 -11.687 1.00 0.00 720 GLU A C 14
ATOM 19238 O O . GLU A 1 77 ? 1.571 -7.473 -12.325 1.00 0.00 720 GLU A O 14
ATOM 19250 N N . ILE A 1 78 ? 1.471 -8.572 -10.364 1.00 0.00 721 ILE A N 14
ATOM 19251 C CA . ILE A 1 78 ? 1.832 -7.406 -9.567 1.00 0.00 721 ILE A CA 14
ATOM 19252 C C . ILE A 1 78 ? 3.317 -7.414 -9.223 1.00 0.00 721 ILE A C 14
ATOM 19253 O O . ILE A 1 78 ? 3.973 -8.455 -9.280 1.00 0.00 721 ILE A O 14
ATOM 19269 N N . ASP A 1 79 ? 3.842 -6.248 -8.863 1.00 0.00 722 ASP A N 14
ATOM 19270 C CA . ASP A 1 79 ? 5.250 -6.121 -8.506 1.00 0.00 722 ASP A CA 14
ATOM 19271 C C . ASP A 1 79 ? 5.404 -5.692 -7.050 1.00 0.00 722 ASP A C 14
ATOM 19272 O O . ASP A 1 79 ? 5.267 -4.514 -6.720 1.00 0.00 722 ASP A O 14
ATOM 19281 N N . VAL A 1 80 ? 5.690 -6.657 -6.181 1.00 0.00 723 VAL A N 14
ATOM 19282 C CA . VAL A 1 80 ? 5.863 -6.381 -4.760 1.00 0.00 723 VAL A CA 14
ATOM 19283 C C . VAL A 1 80 ? 7.340 -6.307 -4.391 1.00 0.00 723 VAL A C 14
ATOM 19284 O O . VAL A 1 80 ? 8.141 -7.137 -4.822 1.00 0.00 723 VAL A O 14
ATOM 19297 N N . ARG A 1 81 ? 7.695 -5.308 -3.589 1.00 0.00 724 ARG A N 14
ATOM 19298 C CA . ARG A 1 81 ? 9.077 -5.126 -3.162 1.00 0.00 724 ARG A CA 14
ATOM 19299 C C . ARG A 1 81 ? 9.145 -4.305 -1.877 1.00 0.00 724 ARG A C 14
ATOM 19300 O O . ARG A 1 81 ? 8.305 -3.437 -1.639 1.00 0.00 724 ARG A O 14
ATOM 19321 N N . ILE A 1 82 ? 10.149 -4.587 -1.053 1.00 0.00 725 ILE A N 14
ATOM 19322 C CA . ILE A 1 82 ? 10.326 -3.876 0.206 1.00 0.00 725 ILE A CA 14
ATOM 19323 C C . ILE A 1 82 ? 10.435 -2.372 -0.023 1.00 0.00 725 ILE A C 14
ATOM 19324 O O . ILE A 1 82 ? 11.150 -1.920 -0.918 1.00 0.00 725 ILE A O 14
ATOM 19340 N N . ASP A 1 83 ? 9.723 -1.602 0.792 1.00 0.00 726 ASP A N 14
ATOM 19341 C CA . ASP A 1 83 ? 9.741 -0.148 0.681 1.00 0.00 726 ASP A CA 14
ATOM 19342 C C . ASP A 1 83 ? 10.818 0.452 1.579 1.00 0.00 726 ASP A C 14
ATOM 19343 O O . ASP A 1 83 ? 10.524 0.971 2.656 1.00 0.00 726 ASP A O 14
ATOM 19352 N N . ARG A 1 84 ? 12.066 0.377 1.129 1.00 0.00 727 ARG A N 14
ATOM 19353 C CA . ARG A 1 84 ? 13.187 0.910 1.894 1.00 0.00 727 ARG A CA 14
ATOM 19354 C C . ARG A 1 84 ? 13.146 2.435 1.926 1.00 0.00 727 ARG A C 14
ATOM 19355 O O . ARG A 1 84 ? 13.408 3.051 2.959 1.00 0.00 727 ARG A O 14
ATOM 19376 N N . ASN A 1 85 ? 12.817 3.038 0.789 1.00 0.00 728 ASN A N 14
ATOM 19377 C CA . ASN A 1 85 ? 12.743 4.491 0.687 1.00 0.00 728 ASN A CA 14
ATOM 19378 C C . ASN A 1 85 ? 11.938 5.077 1.843 1.00 0.00 728 ASN A C 14
ATOM 19379 O O . ASN A 1 85 ? 12.320 6.090 2.428 1.00 0.00 728 ASN A O 14
ATOM 19390 N N . ALA A 1 86 ? 10.822 4.432 2.167 1.00 0.00 729 ALA A N 14
ATOM 19391 C CA . ALA A 1 86 ? 9.965 4.887 3.254 1.00 0.00 729 ALA A CA 14
ATOM 19392 C C . ALA A 1 86 ? 10.792 5.383 4.435 1.00 0.00 729 ALA A C 14
ATOM 19393 O O . ALA A 1 86 ? 11.254 4.592 5.258 1.00 0.00 729 ALA A O 14
ATOM 19400 N N . SER A 1 87 ? 10.977 6.697 4.512 1.00 0.00 730 SER A N 14
ATOM 19401 C CA . SER A 1 87 ? 11.754 7.298 5.590 1.00 0.00 730 SER A CA 14
ATOM 19402 C C . SER A 1 87 ? 11.283 6.787 6.949 1.00 0.00 730 SER A C 14
ATOM 19403 O O . SER A 1 87 ? 12.090 6.402 7.794 1.00 0.00 730 SER A O 14
ATOM 19411 N N . GLY A 1 88 ? 9.969 6.787 7.151 1.00 0.00 731 GLY A N 14
ATOM 19412 C CA . GLY A 1 88 ? 9.412 6.322 8.408 1.00 0.00 731 GLY A CA 14
ATOM 19413 C C . GLY A 1 88 ? 9.389 7.405 9.468 1.00 0.00 731 GLY A C 14
ATOM 19414 O O . GLY A 1 88 ? 9.395 8.599 9.167 1.00 0.00 731 GLY A O 14
ATOM 19418 N N . PRO A 1 89 ? 9.362 6.990 10.743 1.00 0.00 732 PRO A N 14
ATOM 19419 C CA . PRO A 1 89 ? 9.337 7.918 11.877 1.00 0.00 732 PRO A CA 14
ATOM 19420 C C . PRO A 1 89 ? 10.657 8.663 12.046 1.00 0.00 732 PRO A C 14
ATOM 19421 O O . PRO A 1 89 ? 11.686 8.250 11.513 1.00 0.00 732 PRO A O 14
ATOM 19432 N N . SER A 1 90 ? 10.619 9.763 12.791 1.00 0.00 733 SER A N 14
ATOM 19433 C CA . SER A 1 90 ? 11.812 10.568 13.027 1.00 0.00 733 SER A CA 14
ATOM 19434 C C . SER A 1 90 ? 11.692 11.347 14.333 1.00 0.00 733 SER A C 14
ATOM 19435 O O . SER A 1 90 ? 10.593 11.554 14.847 1.00 0.00 733 SER A O 14
ATOM 19443 N N . SER A 1 91 ? 12.832 11.776 14.866 1.00 0.00 734 SER A N 14
ATOM 19444 C CA . SER A 1 91 ? 12.856 12.529 16.115 1.00 0.00 734 SER A CA 14
ATOM 19445 C C . SER A 1 91 ? 12.703 14.023 15.850 1.00 0.00 734 SER A C 14
ATOM 19446 O O . SER A 1 91 ? 11.826 14.678 16.412 1.00 0.00 734 SER A O 14
ATOM 19454 N N . GLY A 1 92 ? 13.565 14.557 14.990 1.00 0.00 735 GLY A N 14
ATOM 19455 C CA . GLY A 1 92 ? 13.510 15.971 14.666 1.00 0.00 735 GLY A CA 14
ATOM 19456 C C . GLY A 1 92 ? 13.812 16.852 15.861 1.00 0.00 735 GLY A C 14
ATOM 19457 O O . GLY A 1 92 ? 13.225 17.923 16.016 1.00 0.00 735 GLY A O 14
ATOM 19461 N N . GLY A 1 1 ? 29.572 -5.933 16.567 1.00 0.00 644 GLY A N 15
ATOM 19462 C CA . GLY A 1 1 ? 29.697 -4.510 16.823 1.00 0.00 644 GLY A CA 15
ATOM 19463 C C . GLY A 1 1 ? 28.701 -3.688 16.029 1.00 0.00 644 GLY A C 15
ATOM 19464 O O . GLY A 1 1 ? 28.029 -2.814 16.577 1.00 0.00 644 GLY A O 15
ATOM 19468 N N . SER A 1 2 ? 28.606 -3.968 14.733 1.00 0.00 645 SER A N 15
ATOM 19469 C CA . SER A 1 2 ? 27.689 -3.245 13.860 1.00 0.00 645 SER A CA 15
ATOM 19470 C C . SER A 1 2 ? 26.386 -4.017 13.681 1.00 0.00 645 SER A C 15
ATOM 19471 O O . SER A 1 2 ? 26.365 -5.246 13.752 1.00 0.00 645 SER A O 15
ATOM 19479 N N . SER A 1 3 ? 25.299 -3.287 13.449 1.00 0.00 646 SER A N 15
ATOM 19480 C CA . SER A 1 3 ? 23.990 -3.903 13.263 1.00 0.00 646 SER A CA 15
ATOM 19481 C C . SER A 1 3 ? 22.998 -2.903 12.676 1.00 0.00 646 SER A C 15
ATOM 19482 O O . SER A 1 3 ? 22.949 -1.745 13.089 1.00 0.00 646 SER A O 15
ATOM 19490 N N . GLY A 1 4 ? 22.209 -3.360 11.709 1.00 0.00 647 GLY A N 15
ATOM 19491 C CA . GLY A 1 4 ? 21.229 -2.494 11.080 1.00 0.00 647 GLY A CA 15
ATOM 19492 C C . GLY A 1 4 ? 19.815 -3.024 11.216 1.00 0.00 647 GLY A C 15
ATOM 19493 O O . GLY A 1 4 ? 19.476 -4.060 10.644 1.00 0.00 647 GLY A O 15
ATOM 19497 N N . SER A 1 5 ? 18.990 -2.313 11.977 1.00 0.00 648 SER A N 15
ATOM 19498 C CA . SER A 1 5 ? 17.606 -2.721 12.191 1.00 0.00 648 SER A CA 15
ATOM 19499 C C . SER A 1 5 ? 16.696 -2.141 11.113 1.00 0.00 648 SER A C 15
ATOM 19500 O O . SER A 1 5 ? 15.669 -1.532 11.413 1.00 0.00 648 SER A O 15
ATOM 19508 N N . SER A 1 6 ? 17.080 -2.335 9.855 1.00 0.00 649 SER A N 15
ATOM 19509 C CA . SER A 1 6 ? 16.302 -1.828 8.731 1.00 0.00 649 SER A CA 15
ATOM 19510 C C . SER A 1 6 ? 14.816 -2.113 8.927 1.00 0.00 649 SER A C 15
ATOM 19511 O O . SER A 1 6 ? 13.975 -1.234 8.747 1.00 0.00 649 SER A O 15
ATOM 19519 N N . GLY A 1 7 ? 14.500 -3.350 9.298 1.00 0.00 650 GLY A N 15
ATOM 19520 C CA . GLY A 1 7 ? 13.116 -3.730 9.513 1.00 0.00 650 GLY A CA 15
ATOM 19521 C C . GLY A 1 7 ? 12.361 -3.928 8.213 1.00 0.00 650 GLY A C 15
ATOM 19522 O O . GLY A 1 7 ? 12.097 -5.059 7.807 1.00 0.00 650 GLY A O 15
ATOM 19526 N N . ALA A 1 8 ? 12.012 -2.825 7.560 1.00 0.00 651 ALA A N 15
ATOM 19527 C CA . ALA A 1 8 ? 11.283 -2.882 6.299 1.00 0.00 651 ALA A CA 15
ATOM 19528 C C . ALA A 1 8 ? 9.943 -3.590 6.471 1.00 0.00 651 ALA A C 15
ATOM 19529 O O . ALA A 1 8 ? 9.643 -4.552 5.764 1.00 0.00 651 ALA A O 15
ATOM 19536 N N . CYS A 1 9 ? 9.142 -3.108 7.415 1.00 0.00 652 CYS A N 15
ATOM 19537 C CA . CYS A 1 9 ? 7.834 -3.696 7.681 1.00 0.00 652 CYS A CA 15
ATOM 19538 C C . CYS A 1 9 ? 6.813 -3.243 6.642 1.00 0.00 652 CYS A C 15
ATOM 19539 O O . CYS A 1 9 ? 5.704 -3.773 6.577 1.00 0.00 652 CYS A O 15
ATOM 19547 N N . GLN A 1 10 ? 7.195 -2.259 5.834 1.00 0.00 653 GLN A N 15
ATOM 19548 C CA . GLN A 1 10 ? 6.311 -1.733 4.801 1.00 0.00 653 GLN A CA 15
ATOM 19549 C C . GLN A 1 10 ? 6.743 -2.214 3.419 1.00 0.00 653 GLN A C 15
ATOM 19550 O O . GLN A 1 10 ? 7.932 -2.403 3.161 1.00 0.00 653 GLN A O 15
ATOM 19564 N N . ILE A 1 11 ? 5.771 -2.409 2.535 1.00 0.00 654 ILE A N 15
ATOM 19565 C CA . ILE A 1 11 ? 6.051 -2.867 1.180 1.00 0.00 654 ILE A CA 15
ATOM 19566 C C . ILE A 1 11 ? 5.257 -2.066 0.154 1.00 0.00 654 ILE A C 15
ATOM 19567 O O . ILE A 1 11 ? 4.379 -1.279 0.509 1.00 0.00 654 ILE A O 15
ATOM 19583 N N . PHE A 1 12 ? 5.569 -2.274 -1.121 1.00 0.00 655 PHE A N 15
ATOM 19584 C CA . PHE A 1 12 ? 4.883 -1.572 -2.200 1.00 0.00 655 PHE A CA 15
ATOM 19585 C C . PHE A 1 12 ? 4.300 -2.560 -3.207 1.00 0.00 655 PHE A C 15
ATOM 19586 O O . PHE A 1 12 ? 4.819 -3.662 -3.384 1.00 0.00 655 PHE A O 15
ATOM 19603 N N . VAL A 1 13 ? 3.218 -2.156 -3.864 1.00 0.00 656 VAL A N 15
ATOM 19604 C CA . VAL A 1 13 ? 2.564 -3.003 -4.854 1.00 0.00 656 VAL A CA 15
ATOM 19605 C C . VAL A 1 13 ? 2.256 -2.224 -6.127 1.00 0.00 656 VAL A C 15
ATOM 19606 O O . VAL A 1 13 ? 2.070 -1.008 -6.093 1.00 0.00 656 VAL A O 15
ATOM 19619 N N . ARG A 1 14 ? 2.204 -2.933 -7.250 1.00 0.00 657 ARG A N 15
ATOM 19620 C CA . ARG A 1 14 ? 1.919 -2.308 -8.536 1.00 0.00 657 ARG A CA 15
ATOM 19621 C C . ARG A 1 14 ? 1.161 -3.266 -9.450 1.00 0.00 657 ARG A C 15
ATOM 19622 O O . ARG A 1 14 ? 1.210 -4.481 -9.269 1.00 0.00 657 ARG A O 15
ATOM 19643 N N . ASN A 1 15 ? 0.460 -2.708 -10.432 1.00 0.00 658 ASN A N 15
ATOM 19644 C CA . ASN A 1 15 ? -0.310 -3.512 -11.374 1.00 0.00 658 ASN A CA 15
ATOM 19645 C C . ASN A 1 15 ? -1.541 -4.110 -10.700 1.00 0.00 658 ASN A C 15
ATOM 19646 O O . ASN A 1 15 ? -1.951 -5.230 -11.011 1.00 0.00 658 ASN A O 15
ATOM 19657 N N . LEU A 1 16 ? -2.128 -3.356 -9.777 1.00 0.00 659 LEU A N 15
ATOM 19658 C CA . LEU A 1 16 ? -3.313 -3.811 -9.058 1.00 0.00 659 LEU A CA 15
ATOM 19659 C C . LEU A 1 16 ? -4.580 -3.506 -9.851 1.00 0.00 659 LEU A C 15
ATOM 19660 O O . LEU A 1 16 ? -4.693 -2.477 -10.516 1.00 0.00 659 LEU A O 15
ATOM 19676 N N . PRO A 1 17 ? -5.558 -4.421 -9.778 1.00 0.00 660 PRO A N 15
ATOM 19677 C CA . PRO A 1 17 ? -6.837 -4.271 -10.480 1.00 0.00 660 PRO A CA 15
ATOM 19678 C C . PRO A 1 17 ? -7.452 -2.891 -10.276 1.00 0.00 660 PRO A C 15
ATOM 19679 O O . PRO A 1 17 ? -7.304 -2.285 -9.214 1.00 0.00 660 PRO A O 15
ATOM 19690 N N . PHE A 1 18 ? -8.143 -2.399 -11.299 1.00 0.00 661 PHE A N 15
ATOM 19691 C CA . PHE A 1 18 ? -8.780 -1.089 -11.232 1.00 0.00 661 PHE A CA 15
ATOM 19692 C C . PHE A 1 18 ? -9.878 -1.072 -10.172 1.00 0.00 661 PHE A C 15
ATOM 19693 O O . PHE A 1 18 ? -10.171 -0.032 -9.583 1.00 0.00 661 PHE A O 15
ATOM 19710 N N . ASP A 1 19 ? -10.481 -2.232 -9.936 1.00 0.00 662 ASP A N 15
ATOM 19711 C CA . ASP A 1 19 ? -11.547 -2.352 -8.947 1.00 0.00 662 ASP A CA 15
ATOM 19712 C C . ASP A 1 19 ? -10.992 -2.817 -7.604 1.00 0.00 662 ASP A C 15
ATOM 19713 O O . ASP A 1 19 ? -11.743 -3.224 -6.718 1.00 0.00 662 ASP A O 15
ATOM 19722 N N . PHE A 1 20 ? -9.672 -2.755 -7.462 1.00 0.00 663 PHE A N 15
ATOM 19723 C CA . PHE A 1 20 ? -9.016 -3.171 -6.227 1.00 0.00 663 PHE A CA 15
ATOM 19724 C C . PHE A 1 20 ? -9.127 -2.087 -5.160 1.00 0.00 663 PHE A C 15
ATOM 19725 O O . PHE A 1 20 ? -8.689 -0.953 -5.361 1.00 0.00 663 PHE A O 15
ATOM 19742 N N . THR A 1 21 ? -9.717 -2.442 -4.023 1.00 0.00 664 THR A N 15
ATOM 19743 C CA . THR A 1 21 ? -9.887 -1.500 -2.923 1.00 0.00 664 THR A CA 15
ATOM 19744 C C . THR A 1 21 ? -8.899 -1.784 -1.798 1.00 0.00 664 THR A C 15
ATOM 19745 O O . THR A 1 21 ? -8.227 -2.816 -1.795 1.00 0.00 664 THR A O 15
ATOM 19756 N N . TRP A 1 22 ? -8.816 -0.864 -0.844 1.00 0.00 665 TRP A N 15
ATOM 19757 C CA . TRP A 1 22 ? -7.910 -1.016 0.288 1.00 0.00 665 TRP A CA 15
ATOM 19758 C C . TRP A 1 22 ? -8.283 -2.236 1.124 1.00 0.00 665 TRP A C 15
ATOM 19759 O O . TRP A 1 22 ? -7.420 -3.021 1.516 1.00 0.00 665 TRP A O 15
ATOM 19780 N N . LYS A 1 23 ? -9.575 -2.388 1.395 1.00 0.00 666 LYS A N 15
ATOM 19781 C CA . LYS A 1 23 ? -10.064 -3.513 2.184 1.00 0.00 666 LYS A CA 15
ATOM 19782 C C . LYS A 1 23 ? -9.542 -4.835 1.629 1.00 0.00 666 LYS A C 15
ATOM 19783 O O . LYS A 1 23 ? -9.074 -5.691 2.378 1.00 0.00 666 LYS A O 15
ATOM 19802 N N . MET A 1 24 ? -9.626 -4.992 0.312 1.00 0.00 667 MET A N 15
ATOM 19803 C CA . MET A 1 24 ? -9.159 -6.209 -0.343 1.00 0.00 667 MET A CA 15
ATOM 19804 C C . MET A 1 24 ? -7.642 -6.332 -0.244 1.00 0.00 667 MET A C 15
ATOM 19805 O O . MET A 1 24 ? -7.120 -7.362 0.184 1.00 0.00 667 MET A O 15
ATOM 19819 N N . LEU A 1 25 ? -6.940 -5.277 -0.641 1.00 0.00 668 LEU A N 15
ATOM 19820 C CA . LEU A 1 25 ? -5.482 -5.268 -0.597 1.00 0.00 668 LEU A CA 15
ATOM 19821 C C . LEU A 1 25 ? -4.975 -5.768 0.752 1.00 0.00 668 LEU A C 15
ATOM 19822 O O . LEU A 1 25 ? -4.047 -6.574 0.819 1.00 0.00 668 LEU A O 15
ATOM 19838 N N . LYS A 1 26 ? -5.591 -5.286 1.826 1.00 0.00 669 LYS A N 15
ATOM 19839 C CA . LYS A 1 26 ? -5.206 -5.686 3.174 1.00 0.00 669 LYS A CA 15
ATOM 19840 C C . LYS A 1 26 ? -5.464 -7.173 3.395 1.00 0.00 669 LYS A C 15
ATOM 19841 O O . LYS A 1 26 ? -4.528 -7.968 3.485 1.00 0.00 669 LYS A O 15
ATOM 19860 N N . ASP A 1 27 ? -6.737 -7.542 3.480 1.00 0.00 670 ASP A N 15
ATOM 19861 C CA . ASP A 1 27 ? -7.117 -8.934 3.688 1.00 0.00 670 ASP A CA 15
ATOM 19862 C C . ASP A 1 27 ? -6.353 -9.853 2.740 1.00 0.00 670 ASP A C 15
ATOM 19863 O O . ASP A 1 27 ? -6.167 -11.037 3.021 1.00 0.00 670 ASP A O 15
ATOM 19872 N N . LYS A 1 28 ? -5.913 -9.301 1.614 1.00 0.00 671 LYS A N 15
ATOM 19873 C CA . LYS A 1 28 ? -5.169 -10.069 0.624 1.00 0.00 671 LYS A CA 15
ATOM 19874 C C . LYS A 1 28 ? -3.786 -10.438 1.149 1.00 0.00 671 LYS A C 15
ATOM 19875 O O . LYS A 1 28 ? -3.321 -11.564 0.965 1.00 0.00 671 LYS A O 15
ATOM 19894 N N . PHE A 1 29 ? -3.132 -9.484 1.803 1.00 0.00 672 PHE A N 15
ATOM 19895 C CA . PHE A 1 29 ? -1.801 -9.710 2.355 1.00 0.00 672 PHE A CA 15
ATOM 19896 C C . PHE A 1 29 ? -1.888 -10.327 3.748 1.00 0.00 672 PHE A C 15
ATOM 19897 O O . PHE A 1 29 ? -0.941 -10.956 4.219 1.00 0.00 672 PHE A O 15
ATOM 19914 N N . ASN A 1 30 ? -3.031 -10.143 4.401 1.00 0.00 673 ASN A N 15
ATOM 19915 C CA . ASN A 1 30 ? -3.242 -10.681 5.740 1.00 0.00 673 ASN A CA 15
ATOM 19916 C C . ASN A 1 30 ? -2.758 -12.125 5.828 1.00 0.00 673 ASN A C 15
ATOM 19917 O O . ASN A 1 30 ? -2.209 -12.544 6.846 1.00 0.00 673 ASN A O 15
ATOM 19928 N N . GLU A 1 31 ? -2.967 -12.880 4.754 1.00 0.00 674 GLU A N 15
ATOM 19929 C CA . GLU A 1 31 ? -2.552 -14.277 4.711 1.00 0.00 674 GLU A CA 15
ATOM 19930 C C . GLU A 1 31 ? -1.124 -14.437 5.224 1.00 0.00 674 GLU A C 15
ATOM 19931 O O . GLU A 1 31 ? -0.833 -15.335 6.015 1.00 0.00 674 GLU A O 15
ATOM 19943 N N . CYS A 1 32 ? -0.236 -13.560 4.767 1.00 0.00 675 CYS A N 15
ATOM 19944 C CA . CYS A 1 32 ? 1.163 -13.604 5.177 1.00 0.00 675 CYS A CA 15
ATOM 19945 C C . CYS A 1 32 ? 1.306 -13.267 6.658 1.00 0.00 675 CYS A C 15
ATOM 19946 O O . CYS A 1 32 ? 1.881 -14.035 7.427 1.00 0.00 675 CYS A O 15
ATOM 19954 N N . GLY A 1 33 ? 0.778 -12.111 7.050 1.00 0.00 676 GLY A N 15
ATOM 19955 C CA . GLY A 1 33 ? 0.859 -11.692 8.437 1.00 0.00 676 GLY A CA 15
ATOM 19956 C C . GLY A 1 33 ? -0.265 -10.752 8.825 1.00 0.00 676 GLY A C 15
ATOM 19957 O O . GLY A 1 33 ? -1.216 -10.563 8.066 1.00 0.00 676 GLY A O 15
ATOM 19961 N N . HIS A 1 34 ? -0.158 -10.163 10.012 1.00 0.00 677 HIS A N 15
ATOM 19962 C CA . HIS A 1 34 ? -1.176 -9.238 10.500 1.00 0.00 677 HIS A CA 15
ATOM 19963 C C . HIS A 1 34 ? -0.954 -7.838 9.935 1.00 0.00 677 HIS A C 15
ATOM 19964 O O . HIS A 1 34 ? -0.198 -7.044 10.494 1.00 0.00 677 HIS A O 15
ATOM 19979 N N . VAL A 1 35 ? -1.618 -7.543 8.822 1.00 0.00 678 VAL A N 15
ATOM 19980 C CA . VAL A 1 35 ? -1.494 -6.240 8.181 1.00 0.00 678 VAL A CA 15
ATOM 19981 C C . VAL A 1 35 ? -2.160 -5.151 9.015 1.00 0.00 678 VAL A C 15
ATOM 19982 O O . VAL A 1 35 ? -3.221 -5.366 9.602 1.00 0.00 678 VAL A O 15
ATOM 19995 N N . LEU A 1 36 ? -1.531 -3.982 9.062 1.00 0.00 679 LEU A N 15
ATOM 19996 C CA . LEU A 1 36 ? -2.064 -2.858 9.824 1.00 0.00 679 LEU A CA 15
ATOM 19997 C C . LEU A 1 36 ? -2.443 -1.705 8.900 1.00 0.00 679 LEU A C 15
ATOM 19998 O O . LEU A 1 36 ? -3.601 -1.287 8.856 1.00 0.00 679 LEU A O 15
ATOM 20014 N N . TYR A 1 37 ? -1.462 -1.196 8.163 1.00 0.00 680 TYR A N 15
ATOM 20015 C CA . TYR A 1 37 ? -1.693 -0.091 7.240 1.00 0.00 680 TYR A CA 15
ATOM 20016 C C . TYR A 1 37 ? -1.873 -0.602 5.814 1.00 0.00 680 TYR A C 15
ATOM 20017 O O . TYR A 1 37 ? -1.026 -1.325 5.290 1.00 0.00 680 TYR A O 15
ATOM 20035 N N . ALA A 1 38 ? -2.982 -0.218 5.191 1.00 0.00 681 ALA A N 15
ATOM 20036 C CA . ALA A 1 38 ? -3.274 -0.634 3.825 1.00 0.00 681 ALA A CA 15
ATOM 20037 C C . ALA A 1 38 ? -4.195 0.364 3.132 1.00 0.00 681 ALA A C 15
ATOM 20038 O O . ALA A 1 38 ? -5.308 0.620 3.593 1.00 0.00 681 ALA A O 15
ATOM 20045 N N . ASP A 1 39 ? -3.725 0.926 2.023 1.00 0.00 682 ASP A N 15
ATOM 20046 C CA . ASP A 1 39 ? -4.508 1.896 1.267 1.00 0.00 682 ASP A CA 15
ATOM 20047 C C . ASP A 1 39 ? -4.131 1.864 -0.211 1.00 0.00 682 ASP A C 15
ATOM 20048 O O . ASP A 1 39 ? -3.040 1.423 -0.574 1.00 0.00 682 ASP A O 15
ATOM 20057 N N . ILE A 1 40 ? -5.040 2.334 -1.059 1.00 0.00 683 ILE A N 15
ATOM 20058 C CA . ILE A 1 40 ? -4.803 2.359 -2.497 1.00 0.00 683 ILE A CA 15
ATOM 20059 C C . ILE A 1 40 ? -4.485 3.771 -2.977 1.00 0.00 683 ILE A C 15
ATOM 20060 O O . ILE A 1 40 ? -5.377 4.611 -3.101 1.00 0.00 683 ILE A O 15
ATOM 20076 N N . LYS A 1 41 ? -3.210 4.025 -3.247 1.00 0.00 68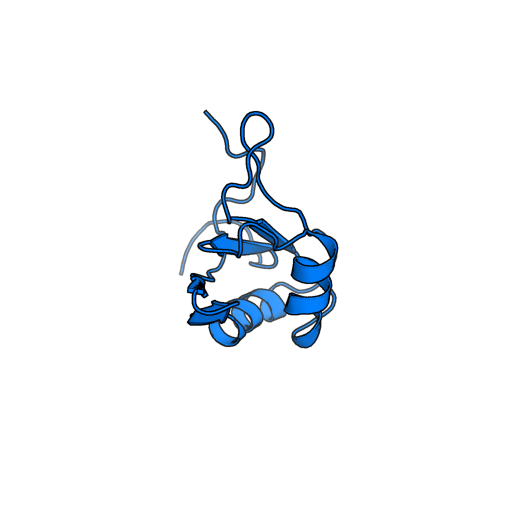4 LYS A N 15
ATOM 20077 C CA . LYS A 1 41 ? -2.773 5.335 -3.717 1.00 0.00 684 LYS A CA 15
ATOM 20078 C C . LYS A 1 41 ? -3.418 5.675 -5.057 1.00 0.00 684 LYS A C 15
ATOM 20079 O O . LYS A 1 41 ? -3.499 4.831 -5.949 1.00 0.00 684 LYS A O 15
ATOM 20098 N N . MET A 1 42 ? -3.874 6.916 -5.191 1.00 0.00 685 MET A N 15
ATOM 20099 C CA . MET A 1 42 ? -4.510 7.367 -6.424 1.00 0.00 685 MET A CA 15
ATOM 20100 C C . MET A 1 42 ? -3.921 8.697 -6.883 1.00 0.00 685 MET A C 15
ATOM 20101 O O . MET A 1 42 ? -3.479 9.505 -6.067 1.00 0.00 685 MET A O 15
ATOM 20115 N N . GLU A 1 43 ? -3.920 8.917 -8.194 1.00 0.00 686 GLU A N 15
ATOM 20116 C CA . GLU A 1 43 ? -3.384 10.150 -8.760 1.00 0.00 686 GLU A CA 15
ATOM 20117 C C . GLU A 1 43 ? -4.500 11.008 -9.349 1.00 0.00 686 GLU A C 15
ATOM 20118 O O . GLU A 1 43 ? -4.929 10.795 -10.482 1.00 0.00 686 GLU A O 15
ATOM 20130 N N . ASN A 1 44 ? -4.967 11.978 -8.569 1.00 0.00 687 ASN A N 15
ATOM 20131 C CA . ASN A 1 44 ? -6.034 12.868 -9.012 1.00 0.00 687 ASN A CA 15
ATOM 20132 C C . ASN A 1 44 ? -7.349 12.109 -9.160 1.00 0.00 687 ASN A C 15
ATOM 20133 O O . ASN A 1 44 ? -8.073 12.285 -10.139 1.00 0.00 687 ASN A O 15
ATOM 20144 N N . GLY A 1 45 ? -7.652 11.264 -8.179 1.00 0.00 688 GLY A N 15
ATOM 20145 C CA . GLY A 1 45 ? -8.880 10.491 -8.218 1.00 0.00 688 GLY A CA 15
ATOM 20146 C C . GLY A 1 45 ? -8.833 9.381 -9.249 1.00 0.00 688 GLY A C 15
ATOM 20147 O O . GLY A 1 45 ? -9.859 9.010 -9.820 1.00 0.00 688 GLY A O 15
ATOM 20151 N N . LYS A 1 46 ? -7.640 8.849 -9.490 1.00 0.00 689 LYS A N 15
ATOM 20152 C CA . LYS A 1 46 ? -7.462 7.775 -10.460 1.00 0.00 689 LYS A CA 15
ATOM 20153 C C . LYS A 1 46 ? -6.576 6.671 -9.892 1.00 0.00 689 LYS A C 15
ATOM 20154 O O . LYS A 1 46 ? -5.410 6.900 -9.572 1.00 0.00 689 LYS A O 15
ATOM 20173 N N . SER A 1 47 ? -7.137 5.472 -9.771 1.00 0.00 690 SER A N 15
ATOM 20174 C CA . SER A 1 47 ? -6.398 4.332 -9.240 1.00 0.00 690 SER A CA 15
ATOM 20175 C C . SER A 1 47 ? -5.184 4.019 -10.110 1.00 0.00 690 SER A C 15
ATOM 20176 O O . SER A 1 47 ? -5.306 3.819 -11.318 1.00 0.00 690 SER A O 15
ATOM 20184 N N . LYS A 1 48 ? -4.012 3.977 -9.485 1.00 0.00 691 LYS A N 15
ATOM 20185 C CA . LYS A 1 48 ? -2.775 3.686 -10.199 1.00 0.00 691 LYS A CA 15
ATOM 20186 C C . LYS A 1 48 ? -2.316 2.256 -9.933 1.00 0.00 691 LYS A C 15
ATOM 20187 O O . LYS A 1 48 ? -1.124 1.956 -9.988 1.00 0.00 691 LYS A O 15
ATOM 20206 N N . GLY A 1 49 ? -3.270 1.377 -9.645 1.00 0.00 692 GLY A N 15
ATOM 20207 C CA . GLY A 1 49 ? -2.944 -0.011 -9.376 1.00 0.00 692 GLY A CA 15
ATOM 20208 C C . GLY A 1 49 ? -1.699 -0.159 -8.524 1.00 0.00 692 GLY A C 15
ATOM 20209 O O . GLY A 1 49 ? -0.969 -1.144 -8.645 1.00 0.00 692 GLY A O 15
ATOM 20213 N N . CYS A 1 50 ? -1.456 0.820 -7.660 1.00 0.00 693 CYS A N 15
ATOM 20214 C CA . CYS A 1 50 ? -0.289 0.796 -6.785 1.00 0.00 693 CYS A CA 15
ATOM 20215 C C . CYS A 1 50 ? -0.659 1.240 -5.374 1.00 0.00 693 CYS A C 15
ATOM 20216 O O . CYS A 1 50 ? -1.264 2.293 -5.182 1.00 0.00 693 CYS A O 15
ATOM 20224 N N . GLY A 1 51 ? -0.291 0.427 -4.388 1.00 0.00 694 GLY A N 15
ATOM 20225 C CA . GLY A 1 51 ? -0.593 0.752 -3.006 1.00 0.00 694 GLY A CA 15
ATOM 20226 C C . GLY A 1 51 ? 0.539 0.392 -2.064 1.00 0.00 694 GLY A C 15
ATOM 20227 O O . GLY A 1 51 ? 1.707 0.404 -2.453 1.00 0.00 694 GLY A O 15
ATOM 20231 N N . VAL A 1 52 ? 0.193 0.073 -0.821 1.00 0.00 695 VAL A N 15
ATOM 20232 C CA . VAL A 1 52 ? 1.189 -0.290 0.180 1.00 0.00 695 VAL A CA 15
ATOM 20233 C C . VAL A 1 52 ? 0.592 -1.208 1.241 1.00 0.00 695 VAL A C 15
ATOM 20234 O O . VAL A 1 52 ? -0.627 -1.290 1.391 1.00 0.00 695 VAL A O 15
ATOM 20247 N N . VAL A 1 53 ? 1.460 -1.896 1.977 1.00 0.00 696 VAL A N 15
ATOM 20248 C CA . VAL A 1 53 ? 1.019 -2.807 3.026 1.00 0.00 696 VAL A CA 15
ATOM 20249 C C . VAL A 1 53 ? 2.037 -2.875 4.158 1.00 0.00 696 VAL A C 15
ATOM 20250 O O . VAL A 1 53 ? 3.162 -3.338 3.970 1.00 0.00 696 VAL A O 15
ATOM 20263 N N . LYS A 1 54 ? 1.636 -2.409 5.337 1.00 0.00 697 LYS A N 15
ATOM 20264 C CA . LYS A 1 54 ? 2.512 -2.418 6.502 1.00 0.00 697 LYS A CA 15
ATOM 20265 C C . LYS A 1 54 ? 2.174 -3.582 7.428 1.00 0.00 697 LYS A C 15
ATOM 20266 O O . LYS A 1 54 ? 1.011 -3.962 7.565 1.00 0.00 697 LYS A O 15
ATOM 20285 N N . PHE A 1 55 ? 3.197 -4.144 8.063 1.00 0.00 698 PHE A N 15
ATOM 20286 C CA . PHE A 1 55 ? 3.009 -5.264 8.977 1.00 0.00 698 PHE A CA 15
ATOM 20287 C C . PHE A 1 55 ? 3.515 -4.918 10.374 1.00 0.00 698 PHE A C 15
ATOM 20288 O O . PHE A 1 55 ? 4.221 -3.928 10.561 1.00 0.00 698 PHE A O 15
ATOM 20305 N N . GLU A 1 56 ? 3.146 -5.741 11.351 1.00 0.00 699 GLU A N 15
ATOM 20306 C CA . GLU A 1 56 ? 3.562 -5.521 12.731 1.00 0.00 699 GLU A CA 15
ATOM 20307 C C . GLU A 1 56 ? 5.058 -5.771 12.896 1.00 0.00 699 GLU A C 15
ATOM 20308 O O . GLU A 1 56 ? 5.750 -5.027 13.591 1.00 0.00 699 GLU A O 15
ATOM 20320 N N . SER A 1 57 ? 5.551 -6.823 12.250 1.00 0.00 700 SER A N 15
ATOM 20321 C CA . SER A 1 57 ? 6.964 -7.175 12.328 1.00 0.00 700 SER A CA 15
ATOM 20322 C C . SER A 1 57 ? 7.626 -7.066 10.958 1.00 0.00 700 SER A C 15
ATOM 20323 O O . SER A 1 57 ? 6.992 -7.241 9.917 1.00 0.00 700 SER A O 15
ATOM 20331 N N . PRO A 1 58 ? 8.935 -6.772 10.956 1.00 0.00 701 PRO A N 15
ATOM 20332 C CA . PRO A 1 58 ? 9.714 -6.634 9.722 1.00 0.00 701 PRO A CA 15
ATOM 20333 C C . PRO A 1 58 ? 9.913 -7.967 9.010 1.00 0.00 701 PRO A C 15
ATOM 20334 O O . PRO A 1 58 ? 9.759 -8.060 7.792 1.00 0.00 701 PRO A O 15
ATOM 20345 N N . GLU A 1 59 ? 10.256 -8.997 9.777 1.00 0.00 702 GLU A N 15
ATOM 20346 C CA . GLU A 1 59 ? 10.476 -10.326 9.218 1.00 0.00 702 GLU A CA 15
ATOM 20347 C C . GLU A 1 59 ? 9.301 -10.749 8.342 1.00 0.00 702 GLU A C 15
ATOM 20348 O O . GLU A 1 59 ? 9.476 -11.449 7.344 1.00 0.00 702 GLU A O 15
ATOM 20360 N N . VAL A 1 60 ? 8.102 -10.320 8.722 1.00 0.00 703 VAL A N 15
ATOM 20361 C CA . VAL A 1 60 ? 6.897 -10.653 7.971 1.00 0.00 703 VAL A CA 15
ATOM 20362 C C . VAL A 1 60 ? 6.947 -10.069 6.564 1.00 0.00 703 VAL A C 15
ATOM 20363 O O . VAL A 1 60 ? 6.874 -10.798 5.575 1.00 0.00 703 VAL A O 15
ATOM 20376 N N . ALA A 1 61 ? 7.072 -8.748 6.481 1.00 0.00 704 ALA A N 15
ATOM 20377 C CA . ALA A 1 61 ? 7.135 -8.066 5.195 1.00 0.00 704 ALA A CA 15
ATOM 20378 C C . ALA A 1 61 ? 8.058 -8.800 4.228 1.00 0.00 704 ALA A C 15
ATOM 20379 O O . ALA A 1 61 ? 7.638 -9.211 3.147 1.00 0.00 704 ALA A O 15
ATOM 20386 N N . GLU A 1 62 ? 9.316 -8.960 4.626 1.00 0.00 705 GLU A N 15
ATOM 20387 C CA . GLU A 1 62 ? 10.298 -9.644 3.792 1.00 0.00 705 GLU A CA 15
ATOM 20388 C C . GLU A 1 62 ? 9.727 -10.943 3.232 1.00 0.00 705 GLU A C 15
ATOM 20389 O O . GLU A 1 62 ? 10.066 -11.356 2.123 1.00 0.00 705 GLU A O 15
ATOM 20401 N N . ARG A 1 63 ? 8.857 -11.583 4.008 1.00 0.00 706 ARG A N 15
ATOM 20402 C CA . ARG A 1 63 ? 8.240 -12.836 3.591 1.00 0.00 706 ARG A CA 15
ATOM 20403 C C . ARG A 1 63 ? 7.043 -12.575 2.680 1.00 0.00 706 ARG A C 15
ATOM 20404 O O . ARG A 1 63 ? 6.833 -13.285 1.697 1.00 0.00 706 ARG A O 15
ATOM 20425 N N . ALA A 1 64 ? 6.262 -11.554 3.015 1.00 0.00 707 ALA A N 15
ATOM 20426 C CA . ALA A 1 64 ? 5.089 -11.199 2.227 1.00 0.00 707 ALA A CA 15
ATOM 20427 C C . ALA A 1 64 ? 5.488 -10.677 0.851 1.00 0.00 707 ALA A C 15
ATOM 20428 O O . ALA A 1 64 ? 5.075 -11.221 -0.173 1.00 0.00 707 ALA A O 15
ATOM 20435 N N . CYS A 1 65 ? 6.293 -9.620 0.835 1.00 0.00 708 CYS A N 15
ATOM 20436 C CA . CYS A 1 65 ? 6.747 -9.024 -0.416 1.00 0.00 708 CYS A CA 15
ATOM 20437 C C . CYS A 1 65 ? 7.044 -10.101 -1.455 1.00 0.00 708 CYS A C 15
ATOM 20438 O O . CYS A 1 65 ? 6.711 -9.952 -2.631 1.00 0.00 708 CYS A O 15
ATOM 20446 N N . ARG A 1 66 ? 7.675 -11.184 -1.013 1.00 0.00 709 ARG A N 15
ATOM 20447 C CA . ARG A 1 66 ? 8.020 -12.284 -1.905 1.00 0.00 709 ARG A CA 15
ATOM 20448 C C . ARG A 1 66 ? 6.835 -13.228 -2.088 1.00 0.00 709 ARG A C 15
ATOM 20449 O O . ARG A 1 66 ? 6.531 -13.649 -3.204 1.00 0.00 709 ARG A O 15
ATOM 20470 N N . MET A 1 67 ? 6.170 -13.556 -0.985 1.00 0.00 710 MET A N 15
ATOM 20471 C CA . MET A 1 67 ? 5.018 -14.449 -1.024 1.00 0.00 710 MET A CA 15
ATOM 20472 C C . MET A 1 67 ? 3.940 -13.905 -1.956 1.00 0.00 710 MET A C 15
ATOM 20473 O O . MET A 1 67 ? 3.003 -14.616 -2.317 1.00 0.00 710 MET A O 15
ATOM 20487 N N . MET A 1 68 ? 4.080 -12.641 -2.340 1.00 0.00 711 MET A N 15
ATOM 20488 C CA . MET A 1 68 ? 3.117 -12.003 -3.231 1.00 0.00 711 MET A CA 15
ATOM 20489 C C . MET A 1 68 ? 3.786 -11.564 -4.530 1.00 0.00 711 MET A C 15
ATOM 20490 O O . MET A 1 68 ? 3.148 -11.512 -5.580 1.00 0.00 711 MET A O 15
ATOM 20504 N N . ASN A 1 69 ? 5.075 -11.250 -4.450 1.00 0.00 712 ASN A N 15
ATOM 20505 C CA . ASN A 1 69 ? 5.829 -10.815 -5.620 1.00 0.00 712 ASN A CA 15
ATOM 20506 C C . ASN A 1 69 ? 5.421 -11.609 -6.857 1.00 0.00 712 ASN A C 15
ATOM 20507 O O . ASN A 1 69 ? 5.790 -12.773 -7.009 1.00 0.00 712 ASN A O 15
ATOM 20518 N N . GLY A 1 70 ? 4.658 -10.971 -7.738 1.00 0.00 713 GLY A N 15
ATOM 20519 C CA . GLY A 1 70 ? 4.212 -11.633 -8.951 1.00 0.00 713 GLY A CA 15
ATOM 20520 C C . GLY A 1 70 ? 2.898 -12.364 -8.763 1.00 0.00 713 GLY A C 15
ATOM 20521 O O . GLY A 1 70 ? 2.619 -13.340 -9.458 1.00 0.00 713 GLY A O 15
ATOM 20525 N N . MET A 1 71 ? 2.090 -11.893 -7.819 1.00 0.00 714 MET A N 15
ATOM 20526 C CA . MET A 1 71 ? 0.798 -12.510 -7.542 1.00 0.00 714 MET A CA 15
ATOM 20527 C C . MET A 1 71 ? -0.199 -12.209 -8.657 1.00 0.00 714 MET A C 15
ATOM 20528 O O . MET A 1 71 ? -0.815 -11.143 -8.682 1.00 0.00 714 MET A O 15
ATOM 20542 N N . LYS A 1 72 ? -0.353 -13.154 -9.578 1.00 0.00 715 LYS A N 15
ATOM 20543 C CA . LYS A 1 72 ? -1.275 -12.991 -10.695 1.00 0.00 715 LYS A CA 15
ATOM 20544 C C . LYS A 1 72 ? -2.674 -12.641 -10.199 1.00 0.00 715 LYS A C 15
ATOM 20545 O O . LYS A 1 72 ? -3.431 -13.516 -9.775 1.00 0.00 715 LYS A O 15
ATOM 20564 N N . LEU A 1 73 ? -3.013 -11.358 -10.255 1.00 0.00 716 LEU A N 15
ATOM 20565 C CA . LEU A 1 73 ? -4.323 -10.892 -9.813 1.00 0.00 716 LEU A CA 15
ATOM 20566 C C . LEU A 1 73 ? -5.254 -10.678 -11.002 1.00 0.00 716 LEU A C 15
ATOM 20567 O O . LEU A 1 73 ? -4.895 -10.013 -11.973 1.00 0.00 716 LEU A O 15
ATOM 20583 N N . SER A 1 74 ? -6.454 -11.244 -10.916 1.00 0.00 717 SER A N 15
ATOM 20584 C CA . SER A 1 74 ? -7.437 -11.117 -11.986 1.00 0.00 717 SER A CA 15
ATOM 20585 C C . SER A 1 74 ? -6.757 -11.106 -13.351 1.00 0.00 717 SER A C 15
ATOM 20586 O O . SER A 1 74 ? -7.173 -10.388 -14.259 1.00 0.00 717 SER A O 15
ATOM 20594 N N . GLY A 1 75 ? -5.705 -11.909 -13.488 1.00 0.00 718 GLY A N 15
ATOM 20595 C CA . GLY A 1 75 ? -4.983 -11.977 -14.744 1.00 0.00 718 GLY A CA 15
ATOM 20596 C C . GLY A 1 75 ? -4.018 -10.822 -14.922 1.00 0.00 718 GLY A C 15
ATOM 20597 O O . GLY A 1 75 ? -3.870 -10.292 -16.024 1.00 0.00 718 GLY A O 15
ATOM 20601 N N . ARG A 1 76 ? -3.362 -10.428 -13.836 1.00 0.00 719 ARG A N 15
ATOM 20602 C CA . ARG A 1 76 ? -2.409 -9.325 -13.877 1.00 0.00 719 ARG A CA 15
ATOM 20603 C C . ARG A 1 76 ? -1.289 -9.537 -12.862 1.00 0.00 719 ARG A C 15
ATOM 20604 O O . ARG A 1 76 ? -1.522 -9.519 -11.654 1.00 0.00 719 ARG A O 15
ATOM 20625 N N . GLU A 1 77 ? -0.074 -9.738 -13.363 1.00 0.00 720 GLU A N 15
ATOM 20626 C CA . GLU A 1 77 ? 1.081 -9.955 -12.500 1.00 0.00 720 GLU A CA 15
ATOM 20627 C C . GLU A 1 77 ? 1.458 -8.673 -11.763 1.00 0.00 720 GLU A C 15
ATOM 20628 O O . GLU A 1 77 ? 1.726 -7.644 -12.384 1.00 0.00 720 GLU A O 15
ATOM 20640 N N . ILE A 1 78 ? 1.475 -8.743 -10.436 1.00 0.00 721 ILE A N 15
ATOM 20641 C CA . ILE A 1 78 ? 1.818 -7.589 -9.615 1.00 0.00 721 ILE A CA 15
ATOM 20642 C C . ILE A 1 78 ? 3.272 -7.652 -9.159 1.00 0.00 721 ILE A C 15
ATOM 20643 O O . ILE A 1 78 ? 3.835 -8.735 -8.993 1.00 0.00 721 ILE A O 15
ATOM 20659 N N . ASP A 1 79 ? 3.874 -6.486 -8.956 1.00 0.00 722 ASP A N 15
ATOM 20660 C CA . ASP A 1 79 ? 5.262 -6.408 -8.516 1.00 0.00 722 ASP A CA 15
ATOM 20661 C C . ASP A 1 79 ? 5.346 -5.976 -7.055 1.00 0.00 722 ASP A C 15
ATOM 20662 O O . ASP A 1 79 ? 5.239 -4.791 -6.740 1.00 0.00 722 ASP A O 15
ATOM 20671 N N . VAL A 1 80 ? 5.536 -6.946 -6.166 1.00 0.00 723 VAL A N 15
ATOM 20672 C CA . VAL A 1 80 ? 5.634 -6.666 -4.739 1.00 0.00 723 VAL A CA 15
ATOM 20673 C C . VAL A 1 80 ? 7.084 -6.708 -4.269 1.00 0.00 723 VAL A C 15
ATOM 20674 O O . VAL A 1 80 ? 7.810 -7.661 -4.548 1.00 0.00 723 VAL A O 15
ATOM 20687 N N . ARG A 1 81 ? 7.498 -5.667 -3.553 1.00 0.00 724 ARG A N 15
ATOM 20688 C CA . ARG A 1 81 ? 8.861 -5.584 -3.044 1.00 0.00 724 ARG A CA 15
ATOM 20689 C C . ARG A 1 81 ? 8.940 -4.635 -1.852 1.00 0.00 724 ARG A C 15
ATOM 20690 O O . ARG A 1 81 ? 8.066 -3.789 -1.661 1.00 0.00 724 ARG A O 15
ATOM 20711 N N . ILE A 1 82 ? 9.991 -4.783 -1.053 1.00 0.00 725 ILE A N 15
ATOM 20712 C CA . ILE A 1 82 ? 10.184 -3.938 0.120 1.00 0.00 725 ILE A CA 15
ATOM 20713 C C . ILE A 1 82 ? 10.124 -2.461 -0.251 1.00 0.00 725 ILE A C 15
ATOM 20714 O O . ILE A 1 82 ? 10.697 -2.039 -1.256 1.00 0.00 725 ILE A O 15
ATOM 20730 N N . ASP A 1 83 ? 9.429 -1.679 0.567 1.00 0.00 726 ASP A N 15
ATOM 20731 C CA . ASP A 1 83 ? 9.297 -0.246 0.327 1.00 0.00 726 ASP A CA 15
ATOM 20732 C C . ASP A 1 83 ? 10.497 0.512 0.887 1.00 0.00 726 ASP A C 15
ATOM 20733 O O . ASP A 1 83 ? 10.491 0.937 2.042 1.00 0.00 726 ASP A O 15
ATOM 20742 N N . ARG A 1 84 ? 11.525 0.675 0.061 1.00 0.00 727 ARG A N 15
ATOM 20743 C CA . ARG A 1 84 ? 12.733 1.379 0.475 1.00 0.00 727 ARG A CA 15
ATOM 20744 C C . ARG A 1 84 ? 12.385 2.676 1.200 1.00 0.00 727 ARG A C 15
ATOM 20745 O O . ARG A 1 84 ? 11.330 3.265 0.968 1.00 0.00 727 ARG A O 15
ATOM 20766 N N . ASN A 1 85 ? 13.279 3.114 2.080 1.00 0.00 728 ASN A N 15
ATOM 20767 C CA . ASN A 1 85 ? 13.066 4.340 2.840 1.00 0.00 728 ASN A CA 15
ATOM 20768 C C . ASN A 1 85 ? 11.874 4.197 3.781 1.00 0.00 728 ASN A C 15
ATOM 20769 O O . ASN A 1 85 ? 11.008 5.069 3.840 1.00 0.00 728 ASN A O 15
ATOM 20780 N N . ALA A 1 86 ? 11.836 3.090 4.515 1.00 0.00 729 ALA A N 15
ATOM 20781 C CA . ALA A 1 86 ? 10.752 2.833 5.455 1.00 0.00 729 ALA A CA 15
ATOM 20782 C C . ALA A 1 86 ? 11.252 2.873 6.895 1.00 0.00 729 ALA A C 15
ATOM 20783 O O . ALA A 1 86 ? 11.688 1.859 7.439 1.00 0.00 729 ALA A O 15
ATOM 20790 N N . SER A 1 87 ? 11.187 4.051 7.507 1.00 0.00 730 SER A N 15
ATOM 20791 C CA . SER A 1 87 ? 11.637 4.224 8.883 1.00 0.00 730 SER A CA 15
ATOM 20792 C C . SER A 1 87 ? 10.687 5.133 9.656 1.00 0.00 730 SER A C 15
ATOM 20793 O O . SER A 1 87 ? 10.590 6.328 9.380 1.00 0.00 730 SER A O 15
ATOM 20801 N N . GLY A 1 88 ? 9.985 4.555 10.627 1.00 0.00 731 GLY A N 15
ATOM 20802 C CA . GLY A 1 88 ? 9.050 5.326 11.426 1.00 0.00 731 GLY A CA 15
ATOM 20803 C C . GLY A 1 88 ? 9.735 6.409 12.236 1.00 0.00 731 GLY A C 15
ATOM 20804 O O . GLY A 1 88 ? 10.819 6.210 12.785 1.00 0.00 731 GLY A O 15
ATOM 20808 N N . PRO A 1 89 ? 9.097 7.585 12.318 1.00 0.00 732 PRO A N 15
ATOM 20809 C CA . PRO A 1 89 ? 9.634 8.727 13.065 1.00 0.00 732 PRO A CA 15
ATOM 20810 C C . PRO A 1 89 ? 9.610 8.497 14.572 1.00 0.00 732 PRO A C 15
ATOM 20811 O O . PRO A 1 89 ? 8.592 8.720 15.227 1.00 0.00 732 PRO A O 15
ATOM 20822 N N . SER A 1 90 ? 10.737 8.050 15.116 1.00 0.00 733 SER A N 15
ATOM 20823 C CA . SER A 1 90 ? 10.844 7.787 16.546 1.00 0.00 733 SER A CA 15
ATOM 20824 C C . SER A 1 90 ? 11.709 8.841 17.230 1.00 0.00 733 SER A C 15
ATOM 20825 O O . SER A 1 90 ? 12.495 9.532 16.580 1.00 0.00 733 SER A O 15
ATOM 20833 N N . SER A 1 91 ? 11.559 8.960 18.545 1.00 0.00 734 SER A N 15
ATOM 20834 C CA . SER A 1 91 ? 12.323 9.932 19.318 1.00 0.00 734 SER A CA 15
ATOM 20835 C C . SER A 1 91 ? 13.119 9.244 20.422 1.00 0.00 734 SER A C 15
ATOM 20836 O O . SER A 1 91 ? 12.750 8.169 20.892 1.00 0.00 734 SER A O 15
ATOM 20844 N N . GLY A 1 92 ? 14.217 9.873 20.831 1.00 0.00 735 GLY A N 15
ATOM 20845 C CA . GLY A 1 92 ? 15.050 9.308 21.876 1.00 0.00 735 GLY A CA 15
ATOM 20846 C C . GLY A 1 92 ? 15.717 10.372 22.725 1.00 0.00 735 GLY A C 15
ATOM 20847 O O . GLY A 1 92 ? 15.764 11.541 22.343 1.00 0.00 735 GLY A O 15
ATOM 20851 N N . GLY A 1 1 ? 24.708 1.868 -4.462 1.00 0.00 644 GLY A N 16
ATOM 20852 C CA . GLY A 1 1 ? 25.864 1.559 -3.640 1.00 0.00 644 GLY A CA 16
ATOM 20853 C C . GLY A 1 1 ? 25.505 0.729 -2.423 1.00 0.00 644 GLY A C 16
ATOM 20854 O O . GLY A 1 1 ? 26.226 -0.202 -2.065 1.00 0.00 644 GLY A O 16
ATOM 20858 N N . SER A 1 2 ? 24.389 1.067 -1.786 1.00 0.00 645 SER A N 16
ATOM 20859 C CA . SER A 1 2 ? 23.939 0.350 -0.599 1.00 0.00 645 SER A CA 16
ATOM 20860 C C . SER A 1 2 ? 22.464 0.627 -0.323 1.00 0.00 645 SER A C 16
ATOM 20861 O O . SER A 1 2 ? 21.960 1.711 -0.615 1.00 0.00 645 SER A O 16
ATOM 20869 N N . SER A 1 3 ? 21.779 -0.362 0.242 1.00 0.00 646 SER A N 16
ATOM 20870 C CA . SER A 1 3 ? 20.361 -0.228 0.554 1.00 0.00 646 SER A CA 16
ATOM 20871 C C . SER A 1 3 ? 20.165 0.327 1.962 1.00 0.00 646 SER A C 16
ATOM 20872 O O . SER A 1 3 ? 19.510 1.351 2.152 1.00 0.00 646 SER A O 16
ATOM 20880 N N . GLY A 1 4 ? 20.738 -0.359 2.946 1.00 0.00 647 GLY A N 16
ATOM 20881 C CA . GLY A 1 4 ? 20.615 0.080 4.325 1.00 0.00 647 GLY A CA 16
ATOM 20882 C C . GLY A 1 4 ? 19.170 0.238 4.756 1.00 0.00 647 GLY A C 16
ATOM 20883 O O . GLY A 1 4 ? 18.745 1.329 5.136 1.00 0.00 647 GLY A O 16
ATOM 20887 N N . SER A 1 5 ? 18.414 -0.853 4.696 1.00 0.00 648 SER A N 16
ATOM 20888 C CA . SER A 1 5 ? 17.007 -0.829 5.079 1.00 0.00 648 SER A CA 16
ATOM 20889 C C . SER A 1 5 ? 16.852 -0.971 6.590 1.00 0.00 648 SER A C 16
ATOM 20890 O O . SER A 1 5 ? 17.347 -1.926 7.189 1.00 0.00 648 SER A O 16
ATOM 20898 N N . SER A 1 6 ? 16.162 -0.013 7.200 1.00 0.00 649 SER A N 16
ATOM 20899 C CA . SER A 1 6 ? 15.945 -0.027 8.642 1.00 0.00 649 SER A CA 16
ATOM 20900 C C . SER A 1 6 ? 14.501 -0.395 8.970 1.00 0.00 649 SER A C 16
ATOM 20901 O O . SER A 1 6 ? 13.595 0.429 8.846 1.00 0.00 649 SER A O 16
ATOM 20909 N N . GLY A 1 7 ? 14.295 -1.639 9.390 1.00 0.00 650 GLY A N 16
ATOM 20910 C CA . GLY A 1 7 ? 12.960 -2.096 9.730 1.00 0.00 650 GLY A CA 16
ATOM 20911 C C . GLY A 1 7 ? 11.990 -1.965 8.572 1.00 0.00 650 GLY A C 16
ATOM 20912 O O . GLY A 1 7 ? 11.140 -1.076 8.563 1.00 0.00 650 GLY A O 16
ATOM 20916 N N . ALA A 1 8 ? 12.119 -2.854 7.592 1.00 0.00 651 ALA A N 16
ATOM 20917 C CA . ALA A 1 8 ? 11.247 -2.834 6.424 1.00 0.00 651 ALA A CA 16
ATOM 20918 C C . ALA A 1 8 ? 9.905 -3.489 6.730 1.00 0.00 651 ALA A C 16
ATOM 20919 O O . ALA A 1 8 ? 9.595 -4.563 6.212 1.00 0.00 651 ALA A O 16
ATOM 20926 N N . CYS A 1 9 ? 9.113 -2.838 7.574 1.00 0.00 652 CYS A N 16
ATOM 20927 C CA . CYS A 1 9 ? 7.803 -3.359 7.951 1.00 0.00 652 CYS A CA 16
ATOM 20928 C C . CYS A 1 9 ? 6.750 -2.982 6.914 1.00 0.00 652 CYS A C 16
ATOM 20929 O O . CYS A 1 9 ? 5.607 -3.432 6.986 1.00 0.00 652 CYS A O 16
ATOM 20937 N N . GLN A 1 10 ? 7.143 -2.152 5.953 1.00 0.00 653 GLN A N 16
ATOM 20938 C CA . GLN A 1 10 ? 6.231 -1.713 4.904 1.00 0.00 653 GLN A CA 16
ATOM 20939 C C . GLN A 1 10 ? 6.690 -2.215 3.539 1.00 0.00 653 GLN A C 16
ATOM 20940 O O . GLN A 1 10 ? 7.875 -2.471 3.327 1.00 0.00 653 GLN A O 16
ATOM 20954 N N . ILE A 1 11 ? 5.743 -2.355 2.617 1.00 0.00 654 ILE A N 16
ATOM 20955 C CA . ILE A 1 11 ? 6.051 -2.826 1.272 1.00 0.00 654 ILE A CA 16
ATOM 20956 C C . ILE A 1 11 ? 5.283 -2.030 0.222 1.00 0.00 654 ILE A C 16
ATOM 20957 O O . ILE A 1 11 ? 4.354 -1.290 0.545 1.00 0.00 654 ILE A O 16
ATOM 20973 N N . PHE A 1 12 ? 5.677 -2.189 -1.037 1.00 0.00 655 PHE A N 16
ATOM 20974 C CA . PHE A 1 12 ? 5.026 -1.486 -2.137 1.00 0.00 655 PHE A CA 16
ATOM 20975 C C . PHE A 1 12 ? 4.395 -2.472 -3.115 1.00 0.00 655 PHE A C 16
ATOM 20976 O O . PHE A 1 12 ? 4.822 -3.623 -3.216 1.00 0.00 655 PHE A O 16
ATOM 20993 N N . VAL A 1 13 ? 3.375 -2.013 -3.833 1.00 0.00 656 VAL A N 16
ATOM 20994 C CA . VAL A 1 13 ? 2.684 -2.854 -4.804 1.00 0.00 656 VAL A CA 16
ATOM 20995 C C . VAL A 1 13 ? 2.315 -2.061 -6.053 1.00 0.00 656 VAL A C 16
ATOM 20996 O O . VAL A 1 13 ? 2.089 -0.853 -5.989 1.00 0.00 656 VAL A O 16
ATOM 21009 N N . ARG A 1 14 ? 2.255 -2.750 -7.188 1.00 0.00 657 ARG A N 16
ATOM 21010 C CA . ARG A 1 14 ? 1.914 -2.110 -8.453 1.00 0.00 657 ARG A CA 16
ATOM 21011 C C . ARG A 1 14 ? 1.203 -3.089 -9.383 1.00 0.00 657 ARG A C 16
ATOM 21012 O O . ARG A 1 14 ? 1.217 -4.298 -9.156 1.00 0.00 657 ARG A O 16
ATOM 21033 N N . ASN A 1 15 ? 0.581 -2.556 -10.430 1.00 0.00 658 ASN A N 16
ATOM 21034 C CA . ASN A 1 15 ? -0.137 -3.383 -11.394 1.00 0.00 658 ASN A CA 16
ATOM 21035 C C . ASN A 1 15 ? -1.337 -4.062 -10.741 1.00 0.00 658 ASN A C 16
ATOM 21036 O O . ASN A 1 15 ? -1.582 -5.251 -10.951 1.00 0.00 658 ASN A O 16
ATOM 21047 N N . LEU A 1 16 ? -2.082 -3.300 -9.948 1.00 0.00 659 LEU A N 16
ATOM 21048 C CA . LEU A 1 16 ? -3.258 -3.827 -9.265 1.00 0.00 659 LEU A CA 16
ATOM 21049 C C . LEU A 1 16 ? -4.531 -3.496 -10.037 1.00 0.00 659 LEU A C 16
ATOM 21050 O O . LEU A 1 16 ? -4.664 -2.428 -10.635 1.00 0.00 659 LEU A O 16
ATOM 21066 N N . PRO A 1 17 ? -5.491 -4.432 -10.024 1.00 0.00 660 PRO A N 16
ATOM 21067 C CA . PRO A 1 17 ? -6.772 -4.262 -10.716 1.00 0.00 660 PRO A CA 16
ATOM 21068 C C . PRO A 1 17 ? -7.414 -2.910 -10.424 1.00 0.00 660 PRO A C 16
ATOM 21069 O O . PRO A 1 17 ? -7.545 -2.511 -9.267 1.00 0.00 660 PRO A O 16
ATOM 21080 N N . PHE A 1 18 ? -7.813 -2.209 -11.480 1.00 0.00 661 PHE A N 16
ATOM 21081 C CA . PHE A 1 18 ? -8.441 -0.901 -11.336 1.00 0.00 661 PHE A CA 16
ATOM 21082 C C . PHE A 1 18 ? -9.559 -0.945 -10.298 1.00 0.00 661 PHE A C 16
ATOM 21083 O O . PHE A 1 18 ? -9.866 0.061 -9.658 1.00 0.00 661 PHE A O 16
ATOM 21100 N N . ASP A 1 19 ? -10.163 -2.117 -10.139 1.00 0.00 662 ASP A N 16
ATOM 21101 C CA . ASP A 1 19 ? -11.247 -2.294 -9.179 1.00 0.00 662 ASP A CA 16
ATOM 21102 C C . ASP A 1 19 ? -10.697 -2.605 -7.790 1.00 0.00 662 ASP A C 16
ATOM 21103 O O . ASP A 1 19 ? -11.322 -2.287 -6.778 1.00 0.00 662 ASP A O 16
ATOM 21112 N N . PHE A 1 20 ? -9.525 -3.230 -7.749 1.00 0.00 663 PHE A N 16
ATOM 21113 C CA . PHE A 1 20 ? -8.891 -3.586 -6.485 1.00 0.00 663 PHE A CA 16
ATOM 21114 C C . PHE A 1 20 ? -9.092 -2.485 -5.447 1.00 0.00 663 PHE A C 16
ATOM 21115 O O . PHE A 1 20 ? -8.669 -1.345 -5.644 1.00 0.00 663 PHE A O 16
ATOM 21132 N N . THR A 1 21 ? -9.741 -2.834 -4.341 1.00 0.00 664 THR A N 16
ATOM 21133 C CA . THR A 1 21 ? -10.000 -1.878 -3.273 1.00 0.00 664 THR A CA 16
ATOM 21134 C C . THR A 1 21 ? -9.001 -2.042 -2.133 1.00 0.00 664 THR A C 16
ATOM 21135 O O . THR A 1 21 ? -8.221 -2.995 -2.112 1.00 0.00 664 THR A O 16
ATOM 21146 N N . TRP A 1 22 ? -9.030 -1.110 -1.188 1.00 0.00 665 TRP A N 16
ATOM 21147 C CA . TRP A 1 22 ? -8.127 -1.153 -0.044 1.00 0.00 665 TRP A CA 16
ATOM 21148 C C . TRP A 1 22 ? -8.441 -2.345 0.854 1.00 0.00 665 TRP A C 16
ATOM 21149 O O . TRP A 1 22 ? -7.558 -3.137 1.184 1.00 0.00 665 TRP A O 16
ATOM 21170 N N . LYS A 1 23 ? -9.705 -2.467 1.246 1.00 0.00 666 LYS A N 16
ATOM 21171 C CA . LYS A 1 23 ? -10.137 -3.563 2.105 1.00 0.00 666 LYS A CA 16
ATOM 21172 C C . LYS A 1 23 ? -9.563 -4.892 1.622 1.00 0.00 666 LYS A C 16
ATOM 21173 O O . LYS A 1 23 ? -9.031 -5.671 2.411 1.00 0.00 666 LYS A O 16
ATOM 21192 N N . MET A 1 24 ? -9.674 -5.141 0.321 1.00 0.00 667 MET A N 16
ATOM 21193 C CA . MET A 1 24 ? -9.163 -6.374 -0.266 1.00 0.00 667 MET A CA 16
ATOM 21194 C C . MET A 1 24 ? -7.650 -6.467 -0.104 1.00 0.00 667 MET A C 16
ATOM 21195 O O . MET A 1 24 ? -7.129 -7.462 0.404 1.00 0.00 667 MET A O 16
ATOM 21209 N N . LEU A 1 25 ? -6.948 -5.426 -0.537 1.00 0.00 668 LEU A N 16
ATOM 21210 C CA . LEU A 1 25 ? -5.492 -5.391 -0.440 1.00 0.00 668 LEU A CA 16
ATOM 21211 C C . LEU A 1 25 ? -5.026 -5.877 0.929 1.00 0.00 668 LEU A C 16
ATOM 21212 O O . LEU A 1 25 ? -4.135 -6.720 1.030 1.00 0.00 668 LEU A O 16
ATOM 21228 N N . LYS A 1 26 ? -5.636 -5.341 1.980 1.00 0.00 669 LYS A N 16
ATOM 21229 C CA . LYS A 1 26 ? -5.287 -5.721 3.344 1.00 0.00 669 LYS A CA 16
ATOM 21230 C C . LYS A 1 26 ? -5.516 -7.213 3.568 1.00 0.00 669 LYS A C 16
ATOM 21231 O O . LYS A 1 26 ? -4.565 -7.985 3.690 1.00 0.00 669 LYS A O 16
ATOM 21250 N N . ASP A 1 27 ? -6.782 -7.611 3.620 1.00 0.00 670 ASP A N 16
ATOM 21251 C CA . ASP A 1 27 ? -7.136 -9.010 3.827 1.00 0.00 670 ASP A CA 16
ATOM 21252 C C . ASP A 1 27 ? -6.365 -9.913 2.868 1.00 0.00 670 ASP A C 16
ATOM 21253 O O . ASP A 1 27 ? -6.162 -11.096 3.140 1.00 0.00 670 ASP A O 16
ATOM 21262 N N . LYS A 1 28 ? -5.939 -9.347 1.744 1.00 0.00 671 LYS A N 16
ATOM 21263 C CA . LYS A 1 28 ? -5.191 -10.099 0.744 1.00 0.00 671 LYS A CA 16
ATOM 21264 C C . LYS A 1 28 ? -3.803 -10.463 1.263 1.00 0.00 671 LYS A C 16
ATOM 21265 O O . LYS A 1 28 ? -3.331 -11.583 1.069 1.00 0.00 671 LYS A O 16
ATOM 21284 N N . PHE A 1 29 ? -3.155 -9.510 1.925 1.00 0.00 672 PHE A N 16
ATOM 21285 C CA . PHE A 1 29 ? -1.822 -9.731 2.472 1.00 0.00 672 PHE A CA 16
ATOM 21286 C C . PHE A 1 29 ? -1.901 -10.336 3.871 1.00 0.00 672 PHE A C 16
ATOM 21287 O O . PHE A 1 29 ? -0.907 -10.825 4.404 1.00 0.00 672 PHE A O 16
ATOM 21304 N N . ASN A 1 30 ? -3.093 -10.298 4.458 1.00 0.00 673 ASN A N 16
ATOM 21305 C CA . ASN A 1 30 ? -3.303 -10.841 5.795 1.00 0.00 673 ASN A CA 16
ATOM 21306 C C . ASN A 1 30 ? -2.801 -12.279 5.883 1.00 0.00 673 ASN A C 16
ATOM 21307 O O . ASN A 1 30 ? -2.218 -12.682 6.889 1.00 0.00 673 ASN A O 16
ATOM 21318 N N . GLU A 1 31 ? -3.032 -13.047 4.823 1.00 0.00 674 GLU A N 16
ATOM 21319 C CA . GLU A 1 31 ? -2.603 -14.440 4.782 1.00 0.00 674 GLU A CA 16
ATOM 21320 C C . GLU A 1 31 ? -1.144 -14.573 5.210 1.00 0.00 674 GLU A C 16
ATOM 21321 O O . GLU A 1 31 ? -0.769 -15.533 5.885 1.00 0.00 674 GLU A O 16
ATOM 21333 N N . CYS A 1 32 ? -0.327 -13.605 4.813 1.00 0.00 675 CYS A N 16
ATOM 21334 C CA . CYS A 1 32 ? 1.092 -13.613 5.154 1.00 0.00 675 CYS A CA 16
ATOM 21335 C C . CYS A 1 32 ? 1.301 -13.241 6.618 1.00 0.00 675 CYS A C 16
ATOM 21336 O O . CYS A 1 32 ? 1.931 -13.980 7.373 1.00 0.00 675 CYS A O 16
ATOM 21344 N N . GLY A 1 33 ? 0.769 -12.087 7.012 1.00 0.00 676 GLY A N 16
ATOM 21345 C CA . GLY A 1 33 ? 0.910 -11.636 8.384 1.00 0.00 676 GLY A CA 16
ATOM 21346 C C . GLY A 1 33 ? -0.127 -10.597 8.762 1.00 0.00 676 GLY A C 16
ATOM 21347 O O . GLY A 1 33 ? -1.022 -10.287 7.974 1.00 0.00 676 GLY A O 16
ATOM 21351 N N . HIS A 1 34 ? -0.010 -10.059 9.972 1.00 0.00 677 HIS A N 16
ATOM 21352 C CA . HIS A 1 34 ? -0.947 -9.050 10.453 1.00 0.00 677 HIS A CA 16
ATOM 21353 C C . HIS A 1 34 ? -0.738 -7.725 9.727 1.00 0.00 677 HIS A C 16
ATOM 21354 O O . HIS A 1 34 ? 0.322 -7.108 9.832 1.00 0.00 677 HIS A O 16
ATOM 21369 N N . VAL A 1 35 ? -1.757 -7.292 8.990 1.00 0.00 678 VAL A N 16
ATOM 21370 C CA . VAL A 1 35 ? -1.685 -6.040 8.247 1.00 0.00 678 VAL A CA 16
ATOM 21371 C C . VAL A 1 35 ? -2.332 -4.901 9.026 1.00 0.00 678 VAL A C 16
ATOM 21372 O O . VAL A 1 35 ? -3.493 -4.990 9.428 1.00 0.00 678 VAL A O 16
ATOM 21385 N N . LEU A 1 36 ? -1.574 -3.830 9.236 1.00 0.00 679 LEU A N 16
ATOM 21386 C CA . LEU A 1 36 ? -2.074 -2.671 9.967 1.00 0.00 679 LEU A CA 16
ATOM 21387 C C . LEU A 1 36 ? -2.518 -1.571 9.007 1.00 0.00 679 LEU A C 16
ATOM 21388 O O . LEU A 1 36 ? -3.691 -1.199 8.974 1.00 0.00 679 LEU A O 16
ATOM 21404 N N . TYR A 1 37 ? -1.574 -1.057 8.227 1.00 0.00 680 TYR A N 16
ATOM 21405 C CA . TYR A 1 37 ? -1.867 -0.001 7.267 1.00 0.00 680 TYR A CA 16
ATOM 21406 C C . TYR A 1 37 ? -2.062 -0.576 5.867 1.00 0.00 680 TYR A C 16
ATOM 21407 O O . TYR A 1 37 ? -1.264 -1.388 5.401 1.00 0.00 680 TYR A O 16
ATOM 21425 N N . ALA A 1 38 ? -3.130 -0.147 5.202 1.00 0.00 681 ALA A N 16
ATOM 21426 C CA . ALA A 1 38 ? -3.430 -0.616 3.855 1.00 0.00 681 ALA A CA 16
ATOM 21427 C C . ALA A 1 38 ? -4.313 0.380 3.111 1.00 0.00 681 ALA A C 16
ATOM 21428 O O . ALA A 1 38 ? -5.400 0.727 3.573 1.00 0.00 681 ALA A O 16
ATOM 21435 N N . ASP A 1 39 ? -3.839 0.837 1.957 1.00 0.00 682 ASP A N 16
ATOM 21436 C CA . ASP A 1 39 ? -4.586 1.794 1.149 1.00 0.00 682 ASP A CA 16
ATOM 21437 C C . ASP A 1 39 ? -4.146 1.732 -0.311 1.00 0.00 682 ASP A C 16
ATOM 21438 O O . ASP A 1 39 ? -3.034 1.300 -0.616 1.00 0.00 682 ASP A O 16
ATOM 21447 N N . ILE A 1 40 ? -5.026 2.165 -1.207 1.00 0.00 683 ILE A N 16
ATOM 21448 C CA . ILE A 1 40 ? -4.728 2.159 -2.634 1.00 0.00 683 ILE A CA 16
ATOM 21449 C C . ILE A 1 40 ? -4.247 3.529 -3.101 1.00 0.00 683 ILE A C 16
ATOM 21450 O O . ILE A 1 40 ? -5.044 4.447 -3.294 1.00 0.00 683 ILE A O 16
ATOM 21466 N N . LYS A 1 41 ? -2.937 3.659 -3.283 1.00 0.00 684 LYS A N 16
ATOM 21467 C CA . LYS A 1 41 ? -2.348 4.915 -3.731 1.00 0.00 684 LYS A CA 16
ATOM 21468 C C . LYS A 1 41 ? -2.934 5.343 -5.073 1.00 0.00 684 LYS A C 16
ATOM 21469 O O . LYS A 1 41 ? -3.086 4.528 -5.982 1.00 0.00 684 LYS A O 16
ATOM 21488 N N . MET A 1 42 ? -3.260 6.627 -5.188 1.00 0.00 685 MET A N 16
ATOM 21489 C CA . MET A 1 42 ? -3.826 7.163 -6.420 1.00 0.00 685 MET A CA 16
ATOM 21490 C C . MET A 1 42 ? -3.148 8.474 -6.805 1.00 0.00 685 MET A C 16
ATOM 21491 O O . MET A 1 42 ? -2.347 9.015 -6.044 1.00 0.00 685 MET A O 16
ATOM 21505 N N . GLU A 1 43 ? -3.475 8.978 -7.991 1.00 0.00 686 GLU A N 16
ATOM 21506 C CA . GLU A 1 43 ? -2.896 10.225 -8.476 1.00 0.00 686 GLU A CA 16
ATOM 21507 C C . GLU A 1 43 ? -3.982 11.170 -8.982 1.00 0.00 686 GLU A C 16
ATOM 21508 O O . GLU A 1 43 ? -4.415 11.076 -10.130 1.00 0.00 686 GLU A O 16
ATOM 21520 N N . ASN A 1 44 ? -4.419 12.078 -8.116 1.00 0.00 687 ASN A N 16
ATOM 21521 C CA . ASN A 1 44 ? -5.456 13.039 -8.474 1.00 0.00 687 ASN A CA 16
ATOM 21522 C C . ASN A 1 44 ? -6.801 12.343 -8.660 1.00 0.00 687 ASN A C 16
ATOM 21523 O O . ASN A 1 44 ? -7.583 12.705 -9.539 1.00 0.00 687 ASN A O 16
ATOM 21534 N N . GLY A 1 45 ? -7.065 11.342 -7.825 1.00 0.00 688 GLY A N 16
ATOM 21535 C CA . GLY A 1 45 ? -8.316 10.612 -7.914 1.00 0.00 688 GLY A CA 16
ATOM 21536 C C . GLY A 1 45 ? -8.326 9.617 -9.057 1.00 0.00 688 GLY A C 16
ATOM 21537 O O . GLY A 1 45 ? -9.329 9.473 -9.757 1.00 0.00 688 GLY A O 16
ATOM 21541 N N . LYS A 1 46 ? -7.207 8.927 -9.249 1.00 0.00 689 LYS A N 16
ATOM 21542 C CA . LYS A 1 46 ? -7.089 7.940 -10.316 1.00 0.00 689 LYS A CA 16
ATOM 21543 C C . LYS A 1 46 ? -6.338 6.704 -9.832 1.00 0.00 689 LYS A C 16
ATOM 21544 O O . LYS A 1 46 ? -5.244 6.809 -9.276 1.00 0.00 689 LYS A O 16
ATOM 21563 N N . SER A 1 47 ? -6.930 5.534 -10.050 1.00 0.00 690 SER A N 16
ATOM 21564 C CA . SER A 1 47 ? -6.316 4.278 -9.634 1.00 0.00 690 SER A CA 16
ATOM 21565 C C . SER A 1 47 ? -5.058 3.992 -10.448 1.00 0.00 690 SER A C 16
ATOM 21566 O O . SER A 1 47 ? -5.103 3.915 -11.676 1.00 0.00 690 SER A O 16
ATOM 21574 N N . LYS A 1 48 ? -3.936 3.835 -9.755 1.00 0.00 691 LYS A N 16
ATOM 21575 C CA . LYS A 1 48 ? -2.664 3.556 -10.411 1.00 0.00 691 LYS A CA 16
ATOM 21576 C C . LYS A 1 48 ? -2.222 2.119 -10.152 1.00 0.00 691 LYS A C 16
ATOM 21577 O O . LYS A 1 48 ? -1.045 1.787 -10.292 1.00 0.00 691 LYS A O 16
ATOM 21596 N N . GLY A 1 49 ? -3.173 1.270 -9.776 1.00 0.00 692 GLY A N 16
ATOM 21597 C CA . GLY A 1 49 ? -2.862 -0.121 -9.505 1.00 0.00 692 GLY A CA 16
ATOM 21598 C C . GLY A 1 49 ? -1.657 -0.280 -8.600 1.00 0.00 692 GLY A C 16
ATOM 21599 O O . GLY A 1 49 ? -0.905 -1.248 -8.720 1.00 0.00 692 GLY A O 16
ATOM 21603 N N . CYS A 1 50 ? -1.471 0.672 -7.692 1.00 0.00 693 CYS A N 16
ATOM 21604 C CA . CYS A 1 50 ? -0.347 0.635 -6.764 1.00 0.00 693 CYS A CA 16
ATOM 21605 C C . CYS A 1 50 ? -0.809 0.917 -5.338 1.00 0.00 693 CYS A C 16
ATOM 21606 O O . CYS A 1 50 ? -1.512 1.894 -5.084 1.00 0.00 693 CYS A O 16
ATOM 21614 N N . GLY A 1 51 ? -0.410 0.052 -4.410 1.00 0.00 694 GLY A N 16
ATOM 21615 C CA . GLY A 1 51 ? -0.795 0.224 -3.021 1.00 0.00 694 GLY A CA 16
ATOM 21616 C C . GLY A 1 51 ? 0.341 -0.078 -2.064 1.00 0.00 694 GLY A C 16
ATOM 21617 O O . GLY A 1 51 ? 1.475 -0.304 -2.486 1.00 0.00 694 GLY A O 16
ATOM 21621 N N . VAL A 1 52 ? 0.037 -0.079 -0.770 1.00 0.00 695 VAL A N 16
ATOM 21622 C CA . VAL A 1 52 ? 1.041 -0.354 0.251 1.00 0.00 695 VAL A CA 16
ATOM 21623 C C . VAL A 1 52 ? 0.472 -1.233 1.359 1.00 0.00 695 VAL A C 16
ATOM 21624 O O . VAL A 1 52 ? -0.738 -1.256 1.588 1.00 0.00 695 VAL A O 16
ATOM 21637 N N . VAL A 1 53 ? 1.352 -1.955 2.046 1.00 0.00 696 VAL A N 16
ATOM 21638 C CA . VAL A 1 53 ? 0.937 -2.835 3.132 1.00 0.00 696 VAL A CA 16
ATOM 21639 C C . VAL A 1 53 ? 1.962 -2.834 4.261 1.00 0.00 696 VAL A C 16
ATOM 21640 O O . VAL A 1 53 ? 3.130 -3.164 4.054 1.00 0.00 696 VAL A O 16
ATOM 21653 N N . LYS A 1 54 ? 1.517 -2.462 5.456 1.00 0.00 697 LYS A N 16
ATOM 21654 C CA . LYS A 1 54 ? 2.394 -2.420 6.620 1.00 0.00 697 LYS A CA 16
ATOM 21655 C C . LYS A 1 54 ? 2.115 -3.593 7.554 1.00 0.00 697 LYS A C 16
ATOM 21656 O O . LYS A 1 54 ? 0.968 -4.005 7.724 1.00 0.00 697 LYS A O 16
ATOM 21675 N N . PHE A 1 55 ? 3.172 -4.126 8.159 1.00 0.00 698 PHE A N 16
ATOM 21676 C CA . PHE A 1 55 ? 3.041 -5.252 9.076 1.00 0.00 698 PHE A CA 16
ATOM 21677 C C . PHE A 1 55 ? 3.569 -4.890 10.461 1.00 0.00 698 PHE A C 16
ATOM 21678 O O . PHE A 1 55 ? 4.175 -3.835 10.648 1.00 0.00 698 PHE A O 16
ATOM 21695 N N . GLU A 1 56 ? 3.333 -5.772 11.427 1.00 0.00 699 GLU A N 16
ATOM 21696 C CA . GLU A 1 56 ? 3.784 -5.544 12.795 1.00 0.00 699 GLU A CA 16
ATOM 21697 C C . GLU A 1 56 ? 5.294 -5.737 12.909 1.00 0.00 699 GLU A C 16
ATOM 21698 O O . GLU A 1 56 ? 5.987 -4.935 13.536 1.00 0.00 699 GLU A O 16
ATOM 21710 N N . SER A 1 57 ? 5.796 -6.806 12.300 1.00 0.00 700 SER A N 16
ATOM 21711 C CA . SER A 1 57 ? 7.222 -7.107 12.337 1.00 0.00 700 SER A CA 16
ATOM 21712 C C . SER A 1 57 ? 7.843 -6.967 10.950 1.00 0.00 700 SER A C 16
ATOM 21713 O O . SER A 1 57 ? 7.194 -7.185 9.927 1.00 0.00 700 SER A O 16
ATOM 21721 N N . PRO A 1 58 ? 9.130 -6.593 10.914 1.00 0.00 701 PRO A N 16
ATOM 21722 C CA . PRO A 1 58 ? 9.868 -6.415 9.660 1.00 0.00 701 PRO A CA 16
ATOM 21723 C C . PRO A 1 58 ? 10.131 -7.738 8.949 1.00 0.00 701 PRO A C 16
ATOM 21724 O O . PRO A 1 58 ? 10.130 -7.804 7.721 1.00 0.00 701 PRO A O 16
ATOM 21735 N N . GLU A 1 59 ? 10.355 -8.790 9.731 1.00 0.00 702 GLU A N 16
ATOM 21736 C CA . GLU A 1 59 ? 10.620 -10.112 9.174 1.00 0.00 702 GLU A CA 16
ATOM 21737 C C . GLU A 1 59 ? 9.470 -10.566 8.280 1.00 0.00 702 GLU A C 16
ATOM 21738 O O . GLU A 1 59 ? 9.685 -11.186 7.238 1.00 0.00 702 GLU A O 16
ATOM 21750 N N . VAL A 1 60 ? 8.246 -10.253 8.694 1.00 0.00 703 VAL A N 16
ATOM 21751 C CA . VAL A 1 60 ? 7.061 -10.627 7.932 1.00 0.00 703 VAL A CA 16
ATOM 21752 C C . VAL A 1 60 ? 7.068 -9.979 6.552 1.00 0.00 703 VAL A C 16
ATOM 21753 O O . VAL A 1 60 ? 6.868 -10.648 5.539 1.00 0.00 703 VAL A O 16
ATOM 21766 N N . ALA A 1 61 ? 7.300 -8.670 6.520 1.00 0.00 704 ALA A N 16
ATOM 21767 C CA . ALA A 1 61 ? 7.336 -7.931 5.264 1.00 0.00 704 ALA A CA 16
ATOM 21768 C C . ALA A 1 61 ? 8.281 -8.591 4.266 1.00 0.00 704 ALA A C 16
ATOM 21769 O O . ALA A 1 61 ? 7.885 -8.921 3.149 1.00 0.00 704 ALA A O 16
ATOM 21776 N N . GLU A 1 62 ? 9.531 -8.778 4.676 1.00 0.00 705 GLU A N 16
ATOM 21777 C CA . GLU A 1 62 ? 10.532 -9.397 3.815 1.00 0.00 705 GLU A CA 16
ATOM 21778 C C . GLU A 1 62 ? 9.980 -10.659 3.158 1.00 0.00 705 GLU A C 16
ATOM 21779 O O . GLU A 1 62 ? 10.436 -11.065 2.090 1.00 0.00 705 GLU A O 16
ATOM 21791 N N . ARG A 1 63 ? 8.995 -11.274 3.806 1.00 0.00 706 ARG A N 16
ATOM 21792 C CA . ARG A 1 63 ? 8.382 -12.490 3.287 1.00 0.00 706 ARG A CA 16
ATOM 21793 C C . ARG A 1 63 ? 7.191 -12.158 2.392 1.00 0.00 706 ARG A C 16
ATOM 21794 O O . ARG A 1 63 ? 7.192 -12.469 1.201 1.00 0.00 706 ARG A O 16
ATOM 21815 N N . ALA A 1 64 ? 6.178 -11.526 2.974 1.00 0.00 707 ALA A N 16
ATOM 21816 C CA . ALA A 1 64 ? 4.982 -11.151 2.229 1.00 0.00 707 ALA A CA 16
ATOM 21817 C C . ALA A 1 64 ? 5.330 -10.741 0.802 1.00 0.00 707 ALA A C 16
ATOM 21818 O O . ALA A 1 64 ? 4.612 -11.073 -0.142 1.00 0.00 707 ALA A O 16
ATOM 21825 N N . CYS A 1 65 ? 6.434 -10.018 0.652 1.00 0.00 708 CYS A N 16
ATOM 21826 C CA . CYS A 1 65 ? 6.877 -9.561 -0.661 1.00 0.00 708 CYS A CA 16
ATOM 21827 C C . CYS A 1 65 ? 7.057 -10.738 -1.614 1.00 0.00 708 CYS A C 16
ATOM 21828 O O . CYS A 1 65 ? 6.596 -10.701 -2.755 1.00 0.00 708 CYS A O 16
ATOM 21836 N N . ARG A 1 66 ? 7.731 -11.780 -1.138 1.00 0.00 709 ARG A N 16
ATOM 21837 C CA . ARG A 1 66 ? 7.975 -12.967 -1.949 1.00 0.00 709 ARG A CA 16
ATOM 21838 C C . ARG A 1 66 ? 6.699 -13.789 -2.107 1.00 0.00 709 ARG A C 16
ATOM 21839 O O . ARG A 1 66 ? 6.481 -14.424 -3.138 1.00 0.00 709 ARG A O 16
ATOM 21860 N N . MET A 1 67 ? 5.859 -13.772 -1.076 1.00 0.00 710 MET A N 16
ATOM 21861 C CA . MET A 1 67 ? 4.605 -14.516 -1.101 1.00 0.00 710 MET A CA 16
ATOM 21862 C C . MET A 1 67 ? 3.604 -13.862 -2.049 1.00 0.00 710 MET A C 16
ATOM 21863 O O . MET A 1 67 ? 2.655 -14.501 -2.501 1.00 0.00 710 MET A O 16
ATOM 21877 N N . MET A 1 68 ? 3.822 -12.584 -2.344 1.00 0.00 711 MET A N 16
ATOM 21878 C CA . MET A 1 68 ? 2.939 -11.845 -3.238 1.00 0.00 711 MET A CA 16
ATOM 21879 C C . MET A 1 68 ? 3.667 -11.455 -4.520 1.00 0.00 711 MET A C 16
ATOM 21880 O O . MET A 1 68 ? 3.049 -10.998 -5.481 1.00 0.00 711 MET A O 16
ATOM 21894 N N . ASN A 1 69 ? 4.984 -11.637 -4.527 1.00 0.00 712 ASN A N 16
ATOM 21895 C CA . ASN A 1 69 ? 5.796 -11.302 -5.691 1.00 0.00 712 ASN A CA 16
ATOM 21896 C C . ASN A 1 69 ? 5.318 -12.063 -6.925 1.00 0.00 712 ASN A C 16
ATOM 21897 O O . ASN A 1 69 ? 5.561 -13.261 -7.060 1.00 0.00 712 ASN A O 16
ATOM 21908 N N . GLY A 1 70 ? 4.637 -11.357 -7.822 1.00 0.00 713 GLY A N 16
ATOM 21909 C CA . GLY A 1 70 ? 4.136 -11.982 -9.032 1.00 0.00 713 GLY A CA 16
ATOM 21910 C C . GLY A 1 70 ? 2.724 -12.509 -8.871 1.00 0.00 713 GLY A C 16
ATOM 21911 O O . GLY A 1 70 ? 2.255 -13.305 -9.684 1.00 0.00 713 GLY A O 16
ATOM 21915 N N . MET A 1 71 ? 2.045 -12.065 -7.818 1.00 0.00 714 MET A N 16
ATOM 21916 C CA . MET A 1 71 ? 0.678 -12.499 -7.553 1.00 0.00 714 MET A CA 16
ATOM 21917 C C . MET A 1 71 ? -0.256 -12.071 -8.680 1.00 0.00 714 MET A C 16
ATOM 21918 O O . MET A 1 71 ? -0.671 -10.913 -8.752 1.00 0.00 714 MET A O 16
ATOM 21932 N N . LYS A 1 72 ? -0.584 -13.011 -9.560 1.00 0.00 715 LYS A N 16
ATOM 21933 C CA . LYS A 1 72 ? -1.471 -12.732 -10.684 1.00 0.00 715 LYS A CA 16
ATOM 21934 C C . LYS A 1 72 ? -2.880 -12.408 -10.198 1.00 0.00 715 LYS A C 16
ATOM 21935 O O . LYS A 1 72 ? -3.642 -13.303 -9.831 1.00 0.00 715 LYS A O 16
ATOM 21954 N N . LEU A 1 73 ? -3.221 -11.124 -10.201 1.00 0.00 716 LEU A N 16
ATOM 21955 C CA . LEU A 1 73 ? -4.540 -10.682 -9.762 1.00 0.00 716 LEU A CA 16
ATOM 21956 C C . LEU A 1 73 ? -5.449 -10.413 -10.956 1.00 0.00 716 LEU A C 16
ATOM 21957 O O . LEU A 1 73 ? -5.042 -9.778 -11.929 1.00 0.00 716 LEU A O 16
ATOM 21973 N N . SER A 1 74 ? -6.684 -10.899 -10.874 1.00 0.00 717 SER A N 16
ATOM 21974 C CA . SER A 1 74 ? -7.651 -10.712 -11.950 1.00 0.00 717 SER A CA 16
ATOM 21975 C C . SER A 1 74 ? -6.964 -10.749 -13.311 1.00 0.00 717 SER A C 16
ATOM 21976 O O . SER A 1 74 ? -7.392 -10.084 -14.253 1.00 0.00 717 SER A O 16
ATOM 21984 N N . GLY A 1 75 ? -5.894 -11.533 -13.406 1.00 0.00 718 GLY A N 16
ATOM 21985 C CA . GLY A 1 75 ? -5.164 -11.643 -14.656 1.00 0.00 718 GLY A CA 16
ATOM 21986 C C . GLY A 1 75 ? -4.158 -10.524 -14.840 1.00 0.00 718 GLY A C 16
ATOM 21987 O O . GLY A 1 75 ? -4.024 -9.975 -15.933 1.00 0.00 718 GLY A O 16
ATOM 21991 N N . ARG A 1 76 ? -3.451 -10.184 -13.767 1.00 0.00 719 ARG A N 16
ATOM 21992 C CA . ARG A 1 76 ? -2.455 -9.120 -13.815 1.00 0.00 719 ARG A CA 16
ATOM 21993 C C . ARG A 1 76 ? -1.353 -9.361 -12.788 1.00 0.00 719 ARG A C 16
ATOM 21994 O O . ARG A 1 76 ? -1.608 -9.387 -11.584 1.00 0.00 719 ARG A O 16
ATOM 22015 N N . GLU A 1 77 ? -0.127 -9.538 -13.272 1.00 0.00 720 GLU A N 16
ATOM 22016 C CA . GLU A 1 77 ? 1.013 -9.778 -12.395 1.00 0.00 720 GLU A CA 16
ATOM 22017 C C . GLU A 1 77 ? 1.410 -8.503 -11.657 1.00 0.00 720 GLU A C 16
ATOM 22018 O O . GLU A 1 77 ? 1.652 -7.466 -12.275 1.00 0.00 720 GLU A O 16
ATOM 22030 N N . ILE A 1 78 ? 1.474 -8.588 -10.333 1.00 0.00 721 ILE A N 16
ATOM 22031 C CA . ILE A 1 78 ? 1.842 -7.442 -9.511 1.00 0.00 721 ILE A CA 16
ATOM 22032 C C . ILE A 1 78 ? 3.304 -7.518 -9.084 1.00 0.00 721 ILE A C 16
ATOM 22033 O O . ILE A 1 78 ? 3.891 -8.599 -9.033 1.00 0.00 721 ILE A O 16
ATOM 22049 N N . ASP A 1 79 ? 3.886 -6.364 -8.776 1.00 0.00 722 ASP A N 16
ATOM 22050 C CA . ASP A 1 79 ? 5.279 -6.300 -8.350 1.00 0.00 722 ASP A CA 16
ATOM 22051 C C . ASP A 1 79 ? 5.380 -5.918 -6.877 1.00 0.00 722 ASP A C 16
ATOM 22052 O O . ASP A 1 79 ? 5.213 -4.754 -6.514 1.00 0.00 722 ASP A O 16
ATOM 22061 N N . VAL A 1 80 ? 5.653 -6.907 -6.031 1.00 0.00 723 VAL A N 16
ATOM 22062 C CA . VAL A 1 80 ? 5.776 -6.675 -4.597 1.00 0.00 723 VAL A CA 16
ATOM 22063 C C . VAL A 1 80 ? 7.237 -6.681 -4.163 1.00 0.00 723 VAL A C 16
ATOM 22064 O O . VAL A 1 80 ? 7.995 -7.586 -4.512 1.00 0.00 723 VAL A O 16
ATOM 22077 N N . ARG A 1 81 ? 7.626 -5.665 -3.399 1.00 0.00 724 ARG A N 16
ATOM 22078 C CA . ARG A 1 81 ? 8.997 -5.553 -2.917 1.00 0.00 724 ARG A CA 16
ATOM 22079 C C . ARG A 1 81 ? 9.067 -4.662 -1.680 1.00 0.00 724 ARG A C 16
ATOM 22080 O O . ARG A 1 81 ? 8.154 -3.879 -1.414 1.00 0.00 724 ARG A O 16
ATOM 22101 N N . ILE A 1 82 ? 10.156 -4.787 -0.928 1.00 0.00 725 ILE A N 16
ATOM 22102 C CA . ILE A 1 82 ? 10.345 -3.993 0.279 1.00 0.00 725 ILE A CA 16
ATOM 22103 C C . ILE A 1 82 ? 10.355 -2.502 -0.039 1.00 0.00 725 ILE A C 16
ATOM 22104 O O . ILE A 1 82 ? 11.054 -2.055 -0.949 1.00 0.00 725 ILE A O 16
ATOM 22120 N N . ASP A 1 83 ? 9.576 -1.736 0.716 1.00 0.00 726 ASP A N 16
ATOM 22121 C CA . ASP A 1 83 ? 9.497 -0.293 0.517 1.00 0.00 726 ASP A CA 16
ATOM 22122 C C . ASP A 1 83 ? 10.685 0.411 1.164 1.00 0.00 726 ASP A C 16
ATOM 22123 O O . ASP A 1 83 ? 10.766 0.514 2.388 1.00 0.00 726 ASP A O 16
ATOM 22132 N N . ARG A 1 84 ? 11.605 0.892 0.335 1.00 0.00 727 ARG A N 16
ATOM 22133 C CA . ARG A 1 84 ? 12.790 1.584 0.827 1.00 0.00 727 ARG A CA 16
ATOM 22134 C C . ARG A 1 84 ? 12.407 2.874 1.547 1.00 0.00 727 ARG A C 16
ATOM 22135 O O . ARG A 1 84 ? 13.046 3.265 2.523 1.00 0.00 727 ARG A O 16
ATOM 22156 N N . ASN A 1 85 ? 11.360 3.530 1.057 1.00 0.00 728 ASN A N 16
ATOM 22157 C CA . ASN A 1 85 ? 10.892 4.776 1.654 1.00 0.00 728 ASN A CA 16
ATOM 22158 C C . ASN A 1 85 ? 9.885 4.502 2.767 1.00 0.00 728 ASN A C 16
ATOM 22159 O O . ASN A 1 85 ? 8.701 4.811 2.636 1.00 0.00 728 ASN A O 16
ATOM 22170 N N . ALA A 1 86 ? 10.365 3.921 3.861 1.00 0.00 729 ALA A N 16
ATOM 22171 C CA . ALA A 1 86 ? 9.508 3.608 4.998 1.00 0.00 729 ALA A CA 16
ATOM 22172 C C . ALA A 1 86 ? 9.917 4.407 6.231 1.00 0.00 729 ALA A C 16
ATOM 22173 O O . ALA A 1 86 ? 9.568 4.052 7.356 1.00 0.00 729 ALA A O 16
ATOM 22180 N N . SER A 1 87 ? 10.659 5.488 6.010 1.00 0.00 730 SER A N 16
ATOM 22181 C CA . SER A 1 87 ? 11.119 6.335 7.104 1.00 0.00 730 SER A CA 16
ATOM 22182 C C . SER A 1 87 ? 10.761 7.796 6.848 1.00 0.00 730 SER A C 16
ATOM 22183 O O . SER A 1 87 ? 10.694 8.238 5.702 1.00 0.00 730 SER A O 16
ATOM 22191 N N . GLY A 1 88 ? 10.531 8.540 7.925 1.00 0.00 731 GLY A N 16
ATOM 22192 C CA . GLY A 1 88 ? 10.182 9.943 7.797 1.00 0.00 731 GLY A CA 16
ATOM 22193 C C . GLY A 1 88 ? 11.398 10.847 7.820 1.00 0.00 731 GLY A C 16
ATOM 22194 O O . GLY A 1 88 ? 12.532 10.395 7.983 1.00 0.00 731 GLY A O 16
ATOM 22198 N N . PRO A 1 89 ? 11.168 12.158 7.652 1.00 0.00 732 PRO A N 16
ATOM 22199 C CA . PRO A 1 89 ? 12.242 13.156 7.649 1.00 0.00 732 PRO A CA 16
ATOM 22200 C C . PRO A 1 89 ? 12.865 13.342 9.028 1.00 0.00 732 PRO A C 16
ATOM 22201 O O . PRO A 1 89 ? 13.876 14.028 9.176 1.00 0.00 732 PRO A O 16
ATOM 22212 N N . SER A 1 90 ? 12.254 12.726 10.036 1.00 0.00 733 SER A N 16
ATOM 22213 C CA . SER A 1 90 ? 12.747 12.827 11.405 1.00 0.00 733 SER A CA 16
ATOM 22214 C C . SER A 1 90 ? 12.714 14.273 11.889 1.00 0.00 733 SER A C 16
ATOM 22215 O O . SER A 1 90 ? 13.679 14.766 12.472 1.00 0.00 733 SER A O 16
ATOM 22223 N N . SER A 1 91 ? 11.596 14.948 11.642 1.00 0.00 734 SER A N 16
ATOM 22224 C CA . SER A 1 91 ? 11.437 16.339 12.048 1.00 0.00 734 SER A CA 16
ATOM 22225 C C . SER A 1 91 ? 10.911 16.431 13.477 1.00 0.00 734 SER A C 16
ATOM 22226 O O . SER A 1 91 ? 9.851 15.894 13.796 1.00 0.00 734 SER A O 16
ATOM 22234 N N . GLY A 1 92 ? 11.661 17.116 14.335 1.00 0.00 735 GLY A N 16
ATOM 22235 C CA . GLY A 1 92 ? 11.256 17.266 15.720 1.00 0.00 735 GLY A CA 16
ATOM 22236 C C . GLY A 1 92 ? 10.938 15.938 16.378 1.00 0.00 735 GLY A C 16
ATOM 22237 O O . GLY A 1 92 ? 11.441 15.637 17.461 1.00 0.00 735 GLY A O 16
ATOM 22241 N N . GLY A 1 1 ? 23.889 -4.656 1.912 1.00 0.00 644 GLY A N 17
ATOM 22242 C CA . GLY A 1 1 ? 24.805 -3.770 2.607 1.00 0.00 644 GLY A CA 17
ATOM 22243 C C . GLY A 1 1 ? 25.983 -4.510 3.208 1.00 0.00 644 GLY A C 17
ATOM 22244 O O . GLY A 1 1 ? 26.280 -5.640 2.819 1.00 0.00 644 GLY A O 17
ATOM 22248 N N . SER A 1 2 ? 26.658 -3.872 4.159 1.00 0.00 645 SER A N 17
ATOM 22249 C CA . SER A 1 2 ? 27.814 -4.475 4.812 1.00 0.00 645 SER A CA 17
ATOM 22250 C C . SER A 1 2 ? 27.586 -4.599 6.316 1.00 0.00 645 SER A C 17
ATOM 22251 O O . SER A 1 2 ? 27.883 -5.631 6.917 1.00 0.00 645 SER A O 17
ATOM 22259 N N . SER A 1 3 ? 27.056 -3.538 6.917 1.00 0.00 646 SER A N 17
ATOM 22260 C CA . SER A 1 3 ? 26.791 -3.525 8.350 1.00 0.00 646 SER A CA 17
ATOM 22261 C C . SER A 1 3 ? 25.589 -4.402 8.689 1.00 0.00 646 SER A C 17
ATOM 22262 O O . SER A 1 3 ? 25.609 -5.154 9.662 1.00 0.00 646 SER A O 17
ATOM 22270 N N . GLY A 1 4 ? 24.542 -4.299 7.876 1.00 0.00 647 GLY A N 17
ATOM 22271 C CA . GLY A 1 4 ? 23.345 -5.087 8.105 1.00 0.00 647 GLY A CA 17
ATOM 22272 C C . GLY A 1 4 ? 22.124 -4.226 8.361 1.00 0.00 647 GLY A C 17
ATOM 22273 O O . GLY A 1 4 ? 22.068 -3.495 9.350 1.00 0.00 647 GLY A O 17
ATOM 22277 N N . SER A 1 5 ? 21.143 -4.311 7.468 1.00 0.00 648 SER A N 17
ATOM 22278 C CA . SER A 1 5 ? 19.919 -3.529 7.599 1.00 0.00 648 SER A CA 17
ATOM 22279 C C . SER A 1 5 ? 18.758 -4.410 8.050 1.00 0.00 648 SER A C 17
ATOM 22280 O O . SER A 1 5 ? 18.622 -5.550 7.608 1.00 0.00 648 SER A O 17
ATOM 22288 N N . SER A 1 6 ? 17.923 -3.871 8.933 1.00 0.00 649 SER A N 17
ATOM 22289 C CA . SER A 1 6 ? 16.775 -4.608 9.448 1.00 0.00 649 SER A CA 17
ATOM 22290 C C . SER A 1 6 ? 15.731 -3.655 10.022 1.00 0.00 649 SER A C 17
ATOM 22291 O O . SER A 1 6 ? 15.948 -3.028 11.058 1.00 0.00 649 SER A O 17
ATOM 22299 N N . GLY A 1 7 ? 14.594 -3.552 9.339 1.00 0.00 650 GLY A N 17
ATOM 22300 C CA . GLY A 1 7 ? 13.532 -2.674 9.795 1.00 0.00 650 GLY A CA 17
ATOM 22301 C C . GLY A 1 7 ? 12.570 -2.303 8.684 1.00 0.00 650 GLY A C 17
ATOM 22302 O O . GLY A 1 7 ? 12.079 -1.176 8.630 1.00 0.00 650 GLY A O 17
ATOM 22306 N N . ALA A 1 8 ? 12.301 -3.252 7.794 1.00 0.00 651 ALA A N 17
ATOM 22307 C CA . ALA A 1 8 ? 11.392 -3.020 6.679 1.00 0.00 651 ALA A CA 17
ATOM 22308 C C . ALA A 1 8 ? 10.088 -3.788 6.865 1.00 0.00 651 ALA A C 17
ATOM 22309 O O . ALA A 1 8 ? 10.007 -4.977 6.553 1.00 0.00 651 ALA A O 17
ATOM 22316 N N . CYS A 1 9 ? 9.070 -3.103 7.375 1.00 0.00 652 CYS A N 17
ATOM 22317 C CA . CYS A 1 9 ? 7.770 -3.723 7.604 1.00 0.00 652 CYS A CA 17
ATOM 22318 C C . CYS A 1 9 ? 6.787 -3.347 6.500 1.00 0.00 652 CYS A C 17
ATOM 22319 O O . CYS A 1 9 ? 5.884 -4.116 6.172 1.00 0.00 652 CYS A O 17
ATOM 22327 N N . GLN A 1 10 ? 6.969 -2.159 5.932 1.00 0.00 653 GLN A N 17
ATOM 22328 C CA . GLN A 1 10 ? 6.096 -1.681 4.866 1.00 0.00 653 GLN A CA 17
ATOM 22329 C C . GLN A 1 10 ? 6.570 -2.183 3.507 1.00 0.00 653 GLN A C 17
ATOM 22330 O O . GLN A 1 10 ? 7.767 -2.375 3.289 1.00 0.00 653 GLN A O 17
ATOM 22344 N N . ILE A 1 11 ? 5.625 -2.395 2.597 1.00 0.00 654 ILE A N 17
ATOM 22345 C CA . ILE A 1 11 ? 5.947 -2.875 1.259 1.00 0.00 654 ILE A CA 17
ATOM 22346 C C . ILE A 1 11 ? 5.198 -2.080 0.195 1.00 0.00 654 ILE A C 17
ATOM 22347 O O . ILE A 1 11 ? 4.357 -1.238 0.511 1.00 0.00 654 ILE A O 17
ATOM 22363 N N . PHE A 1 12 ? 5.506 -2.355 -1.068 1.00 0.00 655 PHE A N 17
ATOM 22364 C CA . PHE A 1 12 ? 4.861 -1.667 -2.180 1.00 0.00 655 PHE A CA 17
ATOM 22365 C C . PHE A 1 12 ? 4.251 -2.667 -3.158 1.00 0.00 655 PHE A C 17
ATOM 22366 O O . PHE A 1 12 ? 4.659 -3.827 -3.212 1.00 0.00 655 PHE A O 17
ATOM 22383 N N . VAL A 1 13 ? 3.270 -2.208 -3.929 1.00 0.00 656 VAL A N 17
ATOM 22384 C CA . VAL A 1 13 ? 2.603 -3.061 -4.906 1.00 0.00 656 VAL A CA 17
ATOM 22385 C C . VAL A 1 13 ? 2.248 -2.279 -6.166 1.00 0.00 656 VAL A C 17
ATOM 22386 O O . VAL A 1 13 ? 2.018 -1.071 -6.115 1.00 0.00 656 VAL A O 17
ATOM 22399 N N . ARG A 1 14 ? 2.205 -2.977 -7.296 1.00 0.00 657 ARG A N 17
ATOM 22400 C CA . ARG A 1 14 ? 1.878 -2.349 -8.570 1.00 0.00 657 ARG A CA 17
ATOM 22401 C C . ARG A 1 14 ? 1.115 -3.314 -9.472 1.00 0.00 657 ARG A C 17
ATOM 22402 O O . ARG A 1 14 ? 1.122 -4.524 -9.251 1.00 0.00 657 ARG A O 17
ATOM 22423 N N . ASN A 1 15 ? 0.456 -2.769 -10.490 1.00 0.00 658 ASN A N 17
ATOM 22424 C CA . ASN A 1 15 ? -0.313 -3.581 -11.426 1.00 0.00 658 ASN A CA 17
ATOM 22425 C C . ASN A 1 15 ? -1.548 -4.167 -10.749 1.00 0.00 658 ASN A C 17
ATOM 22426 O O . ASN A 1 15 ? -2.003 -5.258 -11.098 1.00 0.00 658 ASN A O 17
ATOM 22437 N N . LEU A 1 16 ? -2.088 -3.436 -9.779 1.00 0.00 659 LEU A N 17
ATOM 22438 C CA . LEU A 1 16 ? -3.272 -3.883 -9.053 1.00 0.00 659 LEU A CA 17
ATOM 22439 C C . LEU A 1 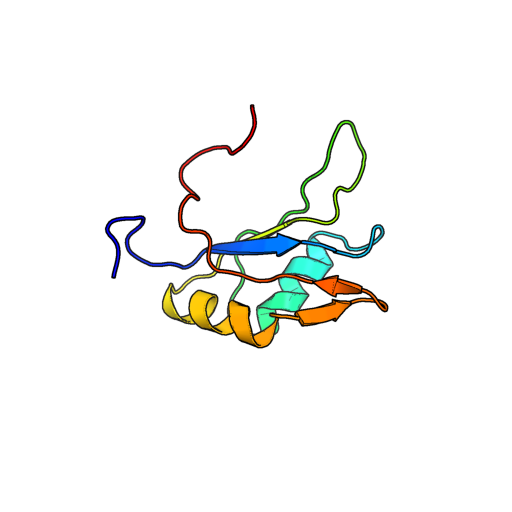16 ? -4.542 -3.566 -9.835 1.00 0.00 659 LEU A C 17
ATOM 22440 O O . LEU A 1 16 ? -4.646 -2.541 -10.510 1.00 0.00 659 LEU A O 17
ATOM 22456 N N . PRO A 1 17 ? -5.534 -4.464 -9.743 1.00 0.00 660 PRO A N 17
ATOM 22457 C CA . PRO A 1 17 ? -6.817 -4.301 -10.433 1.00 0.00 660 PRO A CA 17
ATOM 22458 C C . PRO A 1 17 ? -7.408 -2.909 -10.236 1.00 0.00 660 PRO A C 17
ATOM 22459 O O . PRO A 1 17 ? -7.174 -2.263 -9.215 1.00 0.00 660 PRO A O 17
ATOM 22470 N N . PHE A 1 18 ? -8.176 -2.453 -11.220 1.00 0.00 661 PHE A N 17
ATOM 22471 C CA . PHE A 1 18 ? -8.800 -1.137 -11.155 1.00 0.00 661 PHE A CA 17
ATOM 22472 C C . PHE A 1 18 ? -9.926 -1.120 -10.126 1.00 0.00 661 PHE A C 17
ATOM 22473 O O . PHE A 1 18 ? -10.304 -0.063 -9.620 1.00 0.00 661 PHE A O 17
ATOM 22490 N N . ASP A 1 19 ? -10.459 -2.298 -9.821 1.00 0.00 662 ASP A N 17
ATOM 22491 C CA . ASP A 1 19 ? -11.542 -2.420 -8.852 1.00 0.00 662 ASP A CA 17
ATOM 22492 C C . ASP A 1 19 ? -11.003 -2.826 -7.483 1.00 0.00 662 ASP A C 17
ATOM 22493 O O . ASP A 1 19 ? -11.769 -3.067 -6.550 1.00 0.00 662 ASP A O 17
ATOM 22502 N N . PHE A 1 20 ? -9.681 -2.901 -7.372 1.00 0.00 663 PHE A N 17
ATOM 22503 C CA . PHE A 1 20 ? -9.040 -3.280 -6.119 1.00 0.00 663 PHE A CA 17
ATOM 22504 C C . PHE A 1 20 ? -9.140 -2.154 -5.094 1.00 0.00 663 PHE A C 17
ATOM 22505 O O . PHE A 1 20 ? -8.628 -1.055 -5.310 1.00 0.00 663 PHE A O 17
ATOM 22522 N N . THR A 1 21 ? -9.803 -2.435 -3.977 1.00 0.00 664 THR A N 17
ATOM 22523 C CA . THR A 1 21 ? -9.973 -1.447 -2.919 1.00 0.00 664 THR A CA 17
ATOM 22524 C C . THR A 1 21 ? -8.982 -1.680 -1.785 1.00 0.00 664 THR A C 17
ATOM 22525 O O . THR A 1 21 ? -8.304 -2.707 -1.742 1.00 0.00 664 THR A O 17
ATOM 22536 N N . TRP A 1 22 ? -8.903 -0.722 -0.868 1.00 0.00 665 TRP A N 17
ATOM 22537 C CA . TRP A 1 22 ? -7.994 -0.825 0.268 1.00 0.00 665 TRP A CA 17
ATOM 22538 C C . TRP A 1 22 ? -8.274 -2.086 1.077 1.00 0.00 665 TRP A C 17
ATOM 22539 O O . TRP A 1 22 ? -7.367 -2.869 1.360 1.00 0.00 665 TRP A O 17
ATOM 22560 N N . LYS A 1 23 ? -9.536 -2.278 1.447 1.00 0.00 666 LYS A N 17
ATOM 22561 C CA . LYS A 1 23 ? -9.936 -3.446 2.224 1.00 0.00 666 LYS A CA 17
ATOM 22562 C C . LYS A 1 23 ? -9.380 -4.725 1.608 1.00 0.00 666 LYS A C 17
ATOM 22563 O O . LYS A 1 23 ? -8.623 -5.455 2.247 1.00 0.00 666 LYS A O 17
ATOM 22582 N N . MET A 1 24 ? -9.760 -4.991 0.362 1.00 0.00 667 MET A N 17
ATOM 22583 C CA . MET A 1 24 ? -9.296 -6.181 -0.341 1.00 0.00 667 MET A CA 17
ATOM 22584 C C . MET A 1 24 ? -7.776 -6.295 -0.273 1.00 0.00 667 MET A C 17
ATOM 22585 O O . MET A 1 24 ? -7.235 -7.372 -0.019 1.00 0.00 667 MET A O 17
ATOM 22599 N N . LEU A 1 25 ? -7.093 -5.179 -0.502 1.00 0.00 668 LEU A N 17
ATOM 22600 C CA . LEU A 1 25 ? -5.635 -5.154 -0.467 1.00 0.00 668 LEU A CA 17
ATOM 22601 C C . LEU A 1 25 ? -5.114 -5.648 0.879 1.00 0.00 668 LEU A C 17
ATOM 22602 O O . LEU A 1 25 ? -4.170 -6.437 0.941 1.00 0.00 668 LEU A O 17
ATOM 22618 N N . LYS A 1 26 ? -5.736 -5.181 1.956 1.00 0.00 669 LYS A N 17
ATOM 22619 C CA . LYS A 1 26 ? -5.338 -5.577 3.302 1.00 0.00 669 LYS A CA 17
ATOM 22620 C C . LYS A 1 26 ? -5.573 -7.068 3.522 1.00 0.00 669 LYS A C 17
ATOM 22621 O O . LYS A 1 26 ? -4.626 -7.841 3.660 1.00 0.00 669 LYS A O 17
ATOM 22640 N N . ASP A 1 27 ? -6.841 -7.464 3.552 1.00 0.00 670 ASP A N 17
ATOM 22641 C CA . ASP A 1 27 ? -7.200 -8.863 3.753 1.00 0.00 670 ASP A CA 17
ATOM 22642 C C . ASP A 1 27 ? -6.426 -9.765 2.797 1.00 0.00 670 ASP A C 17
ATOM 22643 O O . ASP A 1 27 ? -6.238 -10.952 3.062 1.00 0.00 670 ASP A O 17
ATOM 22652 N N . LYS A 1 28 ? -5.981 -9.194 1.683 1.00 0.00 671 LYS A N 17
ATOM 22653 C CA . LYS A 1 28 ? -5.226 -9.946 0.687 1.00 0.00 671 LYS A CA 17
ATOM 22654 C C . LYS A 1 28 ? -3.841 -10.308 1.212 1.00 0.00 671 LYS A C 17
ATOM 22655 O O . LYS A 1 28 ? -3.347 -11.411 0.978 1.00 0.00 671 LYS A O 17
ATOM 22674 N N . PHE A 1 29 ? -3.221 -9.374 1.925 1.00 0.00 672 PHE A N 17
ATOM 22675 C CA . PHE A 1 29 ? -1.892 -9.597 2.485 1.00 0.00 672 PHE A CA 17
ATOM 22676 C C . PHE A 1 29 ? -1.985 -10.178 3.892 1.00 0.00 672 PHE A C 17
ATOM 22677 O O . PHE A 1 29 ? -0.980 -10.579 4.478 1.00 0.00 672 PHE A O 17
ATOM 22694 N N . ASN A 1 30 ? -3.200 -10.219 4.430 1.00 0.00 673 ASN A N 17
ATOM 22695 C CA . ASN A 1 30 ? -3.425 -10.750 5.770 1.00 0.00 673 ASN A CA 17
ATOM 22696 C C . ASN A 1 30 ? -2.971 -12.203 5.863 1.00 0.00 673 ASN A C 17
ATOM 22697 O O . ASN A 1 30 ? -2.607 -12.682 6.936 1.00 0.00 673 ASN A O 17
ATOM 22708 N N . GLU A 1 31 ? -2.996 -12.899 4.730 1.00 0.00 674 GLU A N 17
ATOM 22709 C CA . GLU A 1 31 ? -2.586 -14.297 4.684 1.00 0.00 674 GLU A CA 17
ATOM 22710 C C . GLU A 1 31 ? -1.119 -14.448 5.075 1.00 0.00 674 GLU A C 17
ATOM 22711 O O . GLU A 1 31 ? -0.738 -15.414 5.738 1.00 0.00 674 GLU A O 17
ATOM 22723 N N . CYS A 1 32 ? -0.301 -13.487 4.660 1.00 0.00 675 CYS A N 17
ATOM 22724 C CA . CYS A 1 32 ? 1.125 -13.513 4.965 1.00 0.00 675 CYS A CA 17
ATOM 22725 C C . CYS A 1 32 ? 1.373 -13.182 6.433 1.00 0.00 675 CYS A C 17
ATOM 22726 O O . CYS A 1 32 ? 2.210 -13.802 7.087 1.00 0.00 675 CYS A O 17
ATOM 22734 N N . GLY A 1 33 ? 0.640 -12.197 6.945 1.00 0.00 676 GLY A N 17
ATOM 22735 C CA . GLY A 1 33 ? 0.797 -11.799 8.331 1.00 0.00 676 GLY A CA 17
ATOM 22736 C C . GLY A 1 33 ? -0.270 -10.818 8.777 1.00 0.00 676 GLY A C 17
ATOM 22737 O O . GLY A 1 33 ? -1.270 -10.622 8.086 1.00 0.00 676 GLY A O 17
ATOM 22741 N N . HIS A 1 34 ? -0.058 -10.202 9.935 1.00 0.00 677 HIS A N 17
ATOM 22742 C CA . HIS A 1 34 ? -1.010 -9.237 10.473 1.00 0.00 677 HIS A CA 17
ATOM 22743 C C . HIS A 1 34 ? -0.790 -7.857 9.860 1.00 0.00 677 HIS A C 17
ATOM 22744 O O . HIS A 1 34 ? 0.174 -7.166 10.192 1.00 0.00 677 HIS A O 17
ATOM 22759 N N . VAL A 1 35 ? -1.689 -7.462 8.964 1.00 0.00 678 VAL A N 17
ATOM 22760 C CA . VAL A 1 35 ? -1.593 -6.165 8.305 1.00 0.00 678 VAL A CA 17
ATOM 22761 C C . VAL A 1 35 ? -2.224 -5.069 9.156 1.00 0.00 678 VAL A C 17
ATOM 22762 O O . VAL A 1 35 ? -3.226 -5.294 9.836 1.00 0.00 678 VAL A O 17
ATOM 22775 N N . LEU A 1 36 ? -1.632 -3.880 9.113 1.00 0.00 679 LEU A N 17
ATOM 22776 C CA . LEU A 1 36 ? -2.137 -2.746 9.879 1.00 0.00 679 LEU A CA 17
ATOM 22777 C C . LEU A 1 36 ? -2.538 -1.600 8.956 1.00 0.00 679 LEU A C 17
ATOM 22778 O O . LEU A 1 36 ? -3.700 -1.194 8.924 1.00 0.00 679 LEU A O 17
ATOM 22794 N N . TYR A 1 37 ? -1.571 -1.085 8.207 1.00 0.00 680 TYR A N 17
ATOM 22795 C CA . TYR A 1 37 ? -1.823 0.015 7.283 1.00 0.00 680 TYR A CA 17
ATOM 22796 C C . TYR A 1 37 ? -1.981 -0.499 5.855 1.00 0.00 680 TYR A C 17
ATOM 22797 O O . TYR A 1 37 ? -1.109 -1.193 5.333 1.00 0.00 680 TYR A O 17
ATOM 22815 N N . ALA A 1 38 ? -3.100 -0.151 5.228 1.00 0.00 681 ALA A N 17
ATOM 22816 C CA . ALA A 1 38 ? -3.372 -0.574 3.860 1.00 0.00 681 ALA A CA 17
ATOM 22817 C C . ALA A 1 38 ? -4.217 0.461 3.124 1.00 0.00 681 ALA A C 17
ATOM 22818 O O . ALA A 1 38 ? -5.319 0.798 3.556 1.00 0.00 681 ALA A O 17
ATOM 22825 N N . ASP A 1 39 ? -3.692 0.961 2.010 1.00 0.00 682 ASP A N 17
ATOM 22826 C CA . ASP A 1 39 ? -4.398 1.958 1.213 1.00 0.00 682 ASP A CA 17
ATOM 22827 C C . ASP A 1 39 ? -4.010 1.850 -0.258 1.00 0.00 682 ASP A C 17
ATOM 22828 O O . ASP A 1 39 ? -2.950 1.322 -0.594 1.00 0.00 682 ASP A O 17
ATOM 22837 N N . ILE A 1 40 ? -4.877 2.354 -1.131 1.00 0.00 683 ILE A N 17
ATOM 22838 C CA . ILE A 1 40 ? -4.625 2.314 -2.566 1.00 0.00 683 ILE A CA 17
ATOM 22839 C C . ILE A 1 40 ? -4.213 3.686 -3.090 1.00 0.00 683 ILE A C 17
ATOM 22840 O O . ILE A 1 40 ? -5.044 4.583 -3.235 1.00 0.00 683 ILE A O 17
ATOM 22856 N N . LYS A 1 41 ? -2.925 3.842 -3.375 1.00 0.00 684 LYS A N 17
ATOM 22857 C CA . LYS A 1 41 ? -2.401 5.104 -3.886 1.00 0.00 684 LYS A CA 17
ATOM 22858 C C . LYS A 1 41 ? -3.099 5.495 -5.185 1.00 0.00 684 LYS A C 17
ATOM 22859 O O . LYS A 1 41 ? -3.262 4.672 -6.085 1.00 0.00 684 LYS A O 17
ATOM 22878 N N . MET A 1 42 ? -3.507 6.757 -5.275 1.00 0.00 685 MET A N 17
ATOM 22879 C CA . MET A 1 42 ? -4.184 7.258 -6.466 1.00 0.00 685 MET A CA 17
ATOM 22880 C C . MET A 1 42 ? -3.550 8.560 -6.945 1.00 0.00 685 MET A C 17
ATOM 22881 O O . MET A 1 42 ? -2.884 9.255 -6.178 1.00 0.00 685 MET A O 17
ATOM 22895 N N . GLU A 1 43 ? -3.761 8.883 -8.217 1.00 0.00 686 GLU A N 17
ATOM 22896 C CA . GLU A 1 43 ? -3.208 10.101 -8.797 1.00 0.00 686 GLU A CA 17
ATOM 22897 C C . GLU A 1 43 ? -4.319 11.011 -9.313 1.00 0.00 686 GLU A C 17
ATOM 22898 O O . GLU A 1 43 ? -4.992 10.693 -10.292 1.00 0.00 686 GLU A O 17
ATOM 22910 N N . ASN A 1 44 ? -4.505 12.145 -8.644 1.00 0.00 687 ASN A N 17
ATOM 22911 C CA . ASN A 1 44 ? -5.535 13.101 -9.034 1.00 0.00 687 ASN A CA 17
ATOM 22912 C C . ASN A 1 44 ? -6.899 12.423 -9.130 1.00 0.00 687 ASN A C 17
ATOM 22913 O O . ASN A 1 44 ? -7.688 12.716 -10.027 1.00 0.00 687 ASN A O 17
ATOM 22924 N N . GLY A 1 45 ? -7.169 11.515 -8.197 1.00 0.00 688 GLY A N 17
ATOM 22925 C CA . GLY A 1 45 ? -8.437 10.810 -8.194 1.00 0.00 688 GLY A CA 17
ATOM 22926 C C . GLY A 1 45 ? -8.502 9.728 -9.253 1.00 0.00 688 GLY A C 17
ATOM 22927 O O . GLY A 1 45 ? -9.526 9.555 -9.914 1.00 0.00 688 GLY A O 17
ATOM 22931 N N . LYS A 1 46 ? -7.405 8.997 -9.418 1.00 0.00 689 LYS A N 17
ATOM 22932 C CA . LYS A 1 46 ? -7.339 7.926 -10.405 1.00 0.00 689 LYS A CA 17
ATOM 22933 C C . LYS A 1 46 ? -6.588 6.719 -9.850 1.00 0.00 689 LYS A C 17
ATOM 22934 O O . LYS A 1 46 ? -5.601 6.868 -9.130 1.00 0.00 689 LYS A O 17
ATOM 22953 N N . SER A 1 47 ? -7.062 5.525 -10.191 1.00 0.00 690 SER A N 17
ATOM 22954 C CA . SER A 1 47 ? -6.436 4.293 -9.724 1.00 0.00 690 SER A CA 17
ATOM 22955 C C . SER A 1 47 ? -5.162 4.000 -10.511 1.00 0.00 690 SER A C 17
ATOM 22956 O O . SER A 1 47 ? -5.187 3.887 -11.737 1.00 0.00 690 SER A O 17
ATOM 22964 N N . LYS A 1 48 ? -4.049 3.876 -9.796 1.00 0.00 691 LYS A N 17
ATOM 22965 C CA . LYS A 1 48 ? -2.764 3.594 -10.424 1.00 0.00 691 LYS A CA 17
ATOM 22966 C C . LYS A 1 48 ? -2.321 2.163 -10.139 1.00 0.00 691 LYS A C 17
ATOM 22967 O O . LYS A 1 48 ? -1.148 1.824 -10.288 1.00 0.00 691 LYS A O 17
ATOM 22986 N N . GLY A 1 49 ? -3.269 1.325 -9.729 1.00 0.00 692 GLY A N 17
ATOM 22987 C CA . GLY A 1 49 ? -2.957 -0.060 -9.431 1.00 0.00 692 GLY A CA 17
ATOM 22988 C C . GLY A 1 49 ? -1.702 -0.204 -8.592 1.00 0.00 692 GLY A C 17
ATOM 22989 O O . GLY A 1 49 ? -0.911 -1.125 -8.800 1.00 0.00 692 GLY A O 17
ATOM 22993 N N . CYS A 1 50 ? -1.518 0.708 -7.644 1.00 0.00 693 CYS A N 17
ATOM 22994 C CA . CYS A 1 50 ? -0.349 0.679 -6.773 1.00 0.00 693 CYS A CA 17
ATOM 22995 C C . CYS A 1 50 ? -0.732 1.022 -5.337 1.00 0.00 693 CYS A C 17
ATOM 22996 O O . CYS A 1 50 ? -1.414 2.015 -5.086 1.00 0.00 693 CYS A O 17
ATOM 23004 N N . GLY A 1 51 ? -0.290 0.192 -4.397 1.00 0.00 694 GLY A N 17
ATOM 23005 C CA . GLY A 1 51 ? -0.598 0.423 -2.998 1.00 0.00 694 GLY A CA 17
ATOM 23006 C C . GLY A 1 51 ? 0.506 -0.052 -2.075 1.00 0.00 694 GLY A C 17
ATOM 23007 O O . GLY A 1 51 ? 1.568 -0.476 -2.532 1.00 0.00 694 GLY A O 17
ATOM 23011 N N . VAL A 1 52 ? 0.258 0.022 -0.771 1.00 0.00 695 VAL A N 17
ATOM 23012 C CA . VAL A 1 52 ? 1.240 -0.403 0.219 1.00 0.00 695 VAL A CA 17
ATOM 23013 C C . VAL A 1 52 ? 0.597 -1.275 1.292 1.00 0.00 695 VAL A C 17
ATOM 23014 O O . VAL A 1 52 ? -0.626 -1.305 1.432 1.00 0.00 695 VAL A O 17
ATOM 23027 N N . VAL A 1 53 ? 1.429 -1.982 2.050 1.00 0.00 696 VAL A N 17
ATOM 23028 C CA . VAL A 1 53 ? 0.942 -2.853 3.113 1.00 0.00 696 VAL A CA 17
ATOM 23029 C C . VAL A 1 53 ? 1.945 -2.936 4.258 1.00 0.00 696 VAL A C 17
ATOM 23030 O O . VAL A 1 53 ? 3.049 -3.456 4.096 1.00 0.00 696 VAL A O 17
ATOM 23043 N N . LYS A 1 54 ? 1.554 -2.419 5.418 1.00 0.00 697 LYS A N 17
ATOM 23044 C CA . LYS A 1 54 ? 2.416 -2.436 6.593 1.00 0.00 697 LYS A CA 17
ATOM 23045 C C . LYS A 1 54 ? 2.125 -3.653 7.466 1.00 0.00 697 LYS A C 17
ATOM 23046 O O . LYS A 1 54 ? 0.984 -4.106 7.555 1.00 0.00 697 LYS A O 17
ATOM 23065 N N . PHE A 1 55 ? 3.164 -4.177 8.108 1.00 0.00 698 PHE A N 17
ATOM 23066 C CA . PHE A 1 55 ? 3.019 -5.341 8.973 1.00 0.00 698 PHE A CA 17
ATOM 23067 C C . PHE A 1 55 ? 3.497 -5.030 10.389 1.00 0.00 698 PHE A C 17
ATOM 23068 O O . PHE A 1 55 ? 4.165 -4.023 10.621 1.00 0.00 698 PHE A O 17
ATOM 23085 N N . GLU A 1 56 ? 3.149 -5.902 11.330 1.00 0.00 699 GLU A N 17
ATOM 23086 C CA . GLU A 1 56 ? 3.542 -5.719 12.722 1.00 0.00 699 GLU A CA 17
ATOM 23087 C C . GLU A 1 56 ? 5.050 -5.886 12.889 1.00 0.00 699 GLU A C 17
ATOM 23088 O O . GLU A 1 56 ? 5.692 -5.127 13.614 1.00 0.00 699 GLU A O 17
ATOM 23100 N N . SER A 1 57 ? 5.607 -6.885 12.212 1.00 0.00 700 SER A N 17
ATOM 23101 C CA . SER A 1 57 ? 7.038 -7.155 12.288 1.00 0.00 700 SER A CA 17
ATOM 23102 C C . SER A 1 57 ? 7.701 -6.956 10.928 1.00 0.00 700 SER A C 17
ATOM 23103 O O . SER A 1 57 ? 7.079 -7.109 9.877 1.00 0.00 700 SER A O 17
ATOM 23111 N N . PRO A 1 58 ? 8.996 -6.606 10.948 1.00 0.00 701 PRO A N 17
ATOM 23112 C CA . PRO A 1 58 ? 9.773 -6.379 9.726 1.00 0.00 701 PRO A CA 17
ATOM 23113 C C . PRO A 1 58 ? 10.032 -7.669 8.956 1.00 0.00 701 PRO A C 17
ATOM 23114 O O . PRO A 1 58 ? 9.980 -7.689 7.726 1.00 0.00 701 PRO A O 17
ATOM 23125 N N . GLU A 1 59 ? 10.312 -8.743 9.686 1.00 0.00 702 GLU A N 17
ATOM 23126 C CA . GLU A 1 59 ? 10.579 -10.037 9.070 1.00 0.00 702 GLU A CA 17
ATOM 23127 C C . GLU A 1 59 ? 9.448 -10.435 8.126 1.00 0.00 702 GLU A C 17
ATOM 23128 O O . GLU A 1 59 ? 9.687 -10.848 6.991 1.00 0.00 702 GLU A O 17
ATOM 23140 N N . VAL A 1 60 ? 8.214 -10.307 8.604 1.00 0.00 703 VAL A N 17
ATOM 23141 C CA . VAL A 1 60 ? 7.045 -10.652 7.804 1.00 0.00 703 VAL A CA 17
ATOM 23142 C C . VAL A 1 60 ? 7.102 -9.987 6.433 1.00 0.00 703 VAL A C 17
ATOM 23143 O O . VAL A 1 60 ? 7.019 -10.657 5.404 1.00 0.00 703 VAL A O 17
ATOM 23156 N N . ALA A 1 61 ? 7.244 -8.666 6.427 1.00 0.00 704 ALA A N 17
ATOM 23157 C CA . ALA A 1 61 ? 7.315 -7.911 5.183 1.00 0.00 704 ALA A CA 17
ATOM 23158 C C . ALA A 1 61 ? 8.175 -8.632 4.151 1.00 0.00 704 ALA A C 17
ATOM 23159 O O . ALA A 1 61 ? 7.678 -9.074 3.116 1.00 0.00 704 ALA A O 17
ATOM 23166 N N . GLU A 1 62 ? 9.468 -8.746 4.440 1.00 0.00 705 GLU A N 17
ATOM 23167 C CA . GLU A 1 62 ? 10.396 -9.413 3.535 1.00 0.00 705 GLU A CA 17
ATOM 23168 C C . GLU A 1 62 ? 9.784 -10.692 2.972 1.00 0.00 705 GLU A C 17
ATOM 23169 O O . GLU A 1 62 ? 9.979 -11.024 1.803 1.00 0.00 705 GLU A O 17
ATOM 23181 N N . ARG A 1 63 ? 9.042 -11.406 3.813 1.00 0.00 706 ARG A N 17
ATOM 23182 C CA . ARG A 1 63 ? 8.402 -12.649 3.400 1.00 0.00 706 ARG A CA 17
ATOM 23183 C C . ARG A 1 63 ? 7.204 -12.370 2.498 1.00 0.00 706 ARG A C 17
ATOM 23184 O O . ARG A 1 63 ? 7.209 -12.718 1.318 1.00 0.00 706 ARG A O 17
ATOM 23205 N N . ALA A 1 64 ? 6.178 -11.742 3.063 1.00 0.00 707 ALA A N 17
ATOM 23206 C CA . ALA A 1 64 ? 4.973 -11.415 2.310 1.00 0.00 707 ALA A CA 17
ATOM 23207 C C . ALA A 1 64 ? 5.313 -11.014 0.879 1.00 0.00 707 ALA A C 17
ATOM 23208 O O . ALA A 1 64 ? 4.797 -11.594 -0.077 1.00 0.00 707 ALA A O 17
ATOM 23215 N N . CYS A 1 65 ? 6.182 -10.020 0.738 1.00 0.00 708 CYS A N 17
ATOM 23216 C CA . CYS A 1 65 ? 6.589 -9.540 -0.577 1.00 0.00 708 CYS A CA 17
ATOM 23217 C C . CYS A 1 65 ? 6.905 -10.707 -1.508 1.00 0.00 708 CYS A C 17
ATOM 23218 O O . CYS A 1 65 ? 6.397 -10.776 -2.627 1.00 0.00 708 CYS A O 17
ATOM 23226 N N . ARG A 1 66 ? 7.748 -11.620 -1.038 1.00 0.00 709 ARG A N 17
ATOM 23227 C CA . ARG A 1 66 ? 8.134 -12.782 -1.828 1.00 0.00 709 ARG A CA 17
ATOM 23228 C C . ARG A 1 66 ? 6.944 -13.711 -2.047 1.00 0.00 709 ARG A C 17
ATOM 23229 O O . ARG A 1 66 ? 6.820 -14.342 -3.096 1.00 0.00 709 ARG A O 17
ATOM 23250 N N . MET A 1 67 ? 6.070 -13.790 -1.048 1.00 0.00 710 MET A N 17
ATOM 23251 C CA . MET A 1 67 ? 4.889 -14.641 -1.132 1.00 0.00 710 MET A CA 17
ATOM 23252 C C . MET A 1 67 ? 3.852 -14.041 -2.076 1.00 0.00 710 MET A C 17
ATOM 23253 O O . MET A 1 67 ? 2.990 -14.749 -2.595 1.00 0.00 710 MET A O 17
ATOM 23267 N N . MET A 1 68 ? 3.943 -12.733 -2.293 1.00 0.00 711 MET A N 17
ATOM 23268 C CA . MET A 1 68 ? 3.012 -12.039 -3.176 1.00 0.00 711 MET A CA 17
ATOM 23269 C C . MET A 1 68 ? 3.702 -11.618 -4.469 1.00 0.00 711 MET A C 17
ATOM 23270 O O . MET A 1 68 ? 3.044 -11.265 -5.447 1.00 0.00 711 MET A O 17
ATOM 23284 N N . ASN A 1 69 ? 5.030 -11.656 -4.466 1.00 0.00 712 ASN A N 17
ATOM 23285 C CA . ASN A 1 69 ? 5.808 -11.277 -5.640 1.00 0.00 712 ASN A CA 17
ATOM 23286 C C . ASN A 1 69 ? 5.298 -11.994 -6.886 1.00 0.00 712 ASN A C 17
ATOM 23287 O O . ASN A 1 69 ? 5.276 -13.223 -6.943 1.00 0.00 712 ASN A O 17
ATOM 23298 N N . GLY A 1 70 ? 4.888 -11.217 -7.884 1.00 0.00 713 GLY A N 17
ATOM 23299 C CA . GLY A 1 70 ? 4.384 -11.795 -9.116 1.00 0.00 713 GLY A CA 17
ATOM 23300 C C . GLY A 1 70 ? 3.033 -12.459 -8.934 1.00 0.00 713 GLY A C 17
ATOM 23301 O O . GLY A 1 70 ? 2.684 -13.380 -9.671 1.00 0.00 713 GLY A O 17
ATOM 23305 N N . MET A 1 71 ? 2.274 -11.993 -7.948 1.00 0.00 714 MET A N 17
ATOM 23306 C CA . MET A 1 71 ? 0.954 -12.549 -7.672 1.00 0.00 714 MET A CA 17
ATOM 23307 C C . MET A 1 71 ? -0.028 -12.197 -8.785 1.00 0.00 714 MET A C 17
ATOM 23308 O O . MET A 1 71 ? -0.513 -11.068 -8.864 1.00 0.00 714 MET A O 17
ATOM 23322 N N . LYS A 1 72 ? -0.317 -13.170 -9.643 1.00 0.00 715 LYS A N 17
ATOM 23323 C CA . LYS A 1 72 ? -1.242 -12.964 -10.750 1.00 0.00 715 LYS A CA 17
ATOM 23324 C C . LYS A 1 72 ? -2.623 -12.565 -10.239 1.00 0.00 715 LYS A C 17
ATOM 23325 O O . LYS A 1 72 ? -3.398 -13.410 -9.790 1.00 0.00 715 LYS A O 17
ATOM 23344 N N . LEU A 1 73 ? -2.925 -11.273 -10.312 1.00 0.00 716 LEU A N 17
ATOM 23345 C CA . LEU A 1 73 ? -4.214 -10.762 -9.858 1.00 0.00 716 LEU A CA 17
ATOM 23346 C C . LEU A 1 73 ? -5.154 -10.532 -11.037 1.00 0.00 716 LEU A C 17
ATOM 23347 O O . LEU A 1 73 ? -4.812 -9.833 -11.990 1.00 0.00 716 LEU A O 17
ATOM 23363 N N . SER A 1 74 ? -6.342 -11.124 -10.963 1.00 0.00 717 SER A N 17
ATOM 23364 C CA . SER A 1 74 ? -7.332 -10.986 -12.025 1.00 0.00 717 SER A CA 17
ATOM 23365 C C . SER A 1 74 ? -6.660 -10.956 -13.394 1.00 0.00 717 SER A C 17
ATOM 23366 O O . SER A 1 74 ? -7.055 -10.194 -14.276 1.00 0.00 717 SER A O 17
ATOM 23374 N N . GLY A 1 75 ? -5.639 -11.791 -13.564 1.00 0.00 718 GLY A N 17
ATOM 23375 C CA . GLY A 1 75 ? -4.927 -11.845 -14.827 1.00 0.00 718 GLY A CA 17
ATOM 23376 C C . GLY A 1 75 ? -3.946 -10.701 -14.989 1.00 0.00 718 GLY A C 17
ATOM 23377 O O . GLY A 1 75 ? -3.747 -10.197 -16.095 1.00 0.00 718 GLY A O 17
ATOM 23381 N N . ARG A 1 76 ? -3.332 -10.290 -13.885 1.00 0.00 719 ARG A N 17
ATOM 23382 C CA . ARG A 1 76 ? -2.368 -9.196 -13.909 1.00 0.00 719 ARG A CA 17
ATOM 23383 C C . ARG A 1 76 ? -1.268 -9.418 -12.875 1.00 0.00 719 ARG A C 17
ATOM 23384 O O . ARG A 1 76 ? -1.513 -9.349 -11.671 1.00 0.00 719 ARG A O 17
ATOM 23405 N N . GLU A 1 77 ? -0.057 -9.684 -13.355 1.00 0.00 720 GLU A N 17
ATOM 23406 C CA . GLU A 1 77 ? 1.079 -9.917 -12.471 1.00 0.00 720 GLU A CA 17
ATOM 23407 C C . GLU A 1 77 ? 1.461 -8.640 -11.728 1.00 0.00 720 GLU A C 17
ATOM 23408 O O . GLU A 1 77 ? 1.750 -7.614 -12.344 1.00 0.00 720 GLU A O 17
ATOM 23420 N N . ILE A 1 78 ? 1.461 -8.712 -10.401 1.00 0.00 721 ILE A N 17
ATOM 23421 C CA . ILE A 1 78 ? 1.807 -7.563 -9.574 1.00 0.00 721 ILE A CA 17
ATOM 23422 C C . ILE A 1 78 ? 3.253 -7.647 -9.095 1.00 0.00 721 ILE A C 17
ATOM 23423 O O . ILE A 1 78 ? 3.791 -8.738 -8.901 1.00 0.00 721 ILE A O 17
ATOM 23439 N N . ASP A 1 79 ? 3.875 -6.489 -8.904 1.00 0.00 722 ASP A N 17
ATOM 23440 C CA . ASP A 1 79 ? 5.258 -6.431 -8.444 1.00 0.00 722 ASP A CA 17
ATOM 23441 C C . ASP A 1 79 ? 5.326 -5.995 -6.983 1.00 0.00 722 ASP A C 17
ATOM 23442 O O . ASP A 1 79 ? 5.002 -4.855 -6.649 1.00 0.00 722 ASP A O 17
ATOM 23451 N N . VAL A 1 80 ? 5.750 -6.910 -6.117 1.00 0.00 723 VAL A N 17
ATOM 23452 C CA . VAL A 1 80 ? 5.861 -6.620 -4.693 1.00 0.00 723 VAL A CA 17
ATOM 23453 C C . VAL A 1 80 ? 7.319 -6.450 -4.279 1.00 0.00 723 VAL A C 17
ATOM 23454 O O . VAL A 1 80 ? 8.191 -7.200 -4.718 1.00 0.00 723 VAL A O 17
ATOM 23467 N N . ARG A 1 81 ? 7.576 -5.460 -3.431 1.00 0.00 724 ARG A N 17
ATOM 23468 C CA . ARG A 1 81 ? 8.928 -5.190 -2.958 1.00 0.00 724 ARG A CA 17
ATOM 23469 C C . ARG A 1 81 ? 8.901 -4.497 -1.599 1.00 0.00 724 ARG A C 17
ATOM 23470 O O . ARG A 1 81 ? 7.841 -4.098 -1.116 1.00 0.00 724 ARG A O 17
ATOM 23491 N N . ILE A 1 82 ? 10.073 -4.357 -0.988 1.00 0.00 725 ILE A N 17
ATOM 23492 C CA . ILE A 1 82 ? 10.183 -3.711 0.314 1.00 0.00 725 ILE A CA 17
ATOM 23493 C C . ILE A 1 82 ? 10.407 -2.210 0.166 1.00 0.00 725 ILE A C 17
ATOM 23494 O O . ILE A 1 82 ? 11.195 -1.769 -0.671 1.00 0.00 725 ILE A O 17
ATOM 23510 N N . ASP A 1 83 ? 9.710 -1.430 0.985 1.00 0.00 726 ASP A N 17
ATOM 23511 C CA . ASP A 1 83 ? 9.835 0.023 0.948 1.00 0.00 726 ASP A CA 17
ATOM 23512 C C . ASP A 1 83 ? 10.884 0.504 1.945 1.00 0.00 726 ASP A C 17
ATOM 23513 O O . ASP A 1 83 ? 10.579 0.749 3.113 1.00 0.00 726 ASP A O 17
ATOM 23522 N N . ARG A 1 84 ? 12.122 0.635 1.478 1.00 0.00 727 ARG A N 17
ATOM 23523 C CA . ARG A 1 84 ? 13.216 1.084 2.330 1.00 0.00 727 ARG A CA 17
ATOM 23524 C C . ARG A 1 84 ? 12.861 2.395 3.026 1.00 0.00 727 ARG A C 17
ATOM 23525 O O . ARG A 1 84 ? 13.124 2.568 4.215 1.00 0.00 727 ARG A O 17
ATOM 23546 N N . ASN A 1 85 ? 12.262 3.314 2.276 1.00 0.00 728 ASN A N 17
ATOM 23547 C CA . ASN A 1 85 ? 11.871 4.609 2.821 1.00 0.00 728 ASN A CA 17
ATOM 23548 C C . ASN A 1 85 ? 10.487 4.537 3.458 1.00 0.00 728 ASN A C 17
ATOM 23549 O O . ASN A 1 85 ? 9.508 5.030 2.898 1.00 0.00 728 ASN A O 17
ATOM 23560 N N . ALA A 1 86 ? 10.414 3.918 4.632 1.00 0.00 729 ALA A N 17
ATOM 23561 C CA . ALA A 1 86 ? 9.150 3.783 5.346 1.00 0.00 729 ALA A CA 17
ATOM 23562 C C . ALA A 1 86 ? 9.125 4.666 6.589 1.00 0.00 729 ALA A C 17
ATOM 23563 O O . ALA A 1 86 ? 9.960 4.521 7.482 1.00 0.00 729 ALA A O 17
ATOM 23570 N N . SER A 1 87 ? 8.163 5.582 6.640 1.00 0.00 730 SER A N 17
ATOM 23571 C CA . SER A 1 87 ? 8.033 6.492 7.772 1.00 0.00 730 SER A CA 17
ATOM 23572 C C . SER A 1 87 ? 7.215 5.854 8.890 1.00 0.00 730 SER A C 17
ATOM 23573 O O . SER A 1 87 ? 6.084 5.417 8.677 1.00 0.00 730 SER A O 17
ATOM 23581 N N . GLY A 1 88 ? 7.795 5.803 10.086 1.00 0.00 731 GLY A N 17
ATOM 23582 C CA . GLY A 1 88 ? 7.107 5.217 11.221 1.00 0.00 731 GLY A CA 17
ATOM 23583 C C . GLY A 1 88 ? 7.501 5.862 12.534 1.00 0.00 731 GLY A C 17
ATOM 23584 O O . GLY A 1 88 ? 8.378 6.725 12.588 1.00 0.00 731 GLY A O 17
ATOM 23588 N N . PRO A 1 89 ? 6.843 5.442 13.625 1.00 0.00 732 PRO A N 17
ATOM 23589 C CA . PRO A 1 89 ? 7.112 5.973 14.965 1.00 0.00 732 PRO A CA 17
ATOM 23590 C C . PRO A 1 89 ? 8.473 5.538 15.498 1.00 0.00 732 PRO A C 17
ATOM 23591 O O . PRO A 1 89 ? 8.899 5.972 16.569 1.00 0.00 732 PRO A O 17
ATOM 23602 N N . SER A 1 90 ? 9.152 4.678 14.745 1.00 0.00 733 SER A N 17
ATOM 23603 C CA . SER A 1 90 ? 10.463 4.182 15.144 1.00 0.00 733 SER A CA 17
ATOM 23604 C C . SER A 1 90 ? 11.253 5.262 15.878 1.00 0.00 733 SER A C 17
ATOM 23605 O O . SER A 1 90 ? 11.524 6.329 15.328 1.00 0.00 733 SER A O 17
ATOM 23613 N N . SER A 1 91 ? 11.618 4.975 17.123 1.00 0.00 734 SER A N 17
ATOM 23614 C CA . SER A 1 91 ? 12.373 5.922 17.935 1.00 0.00 734 SER A CA 17
ATOM 23615 C C . SER A 1 91 ? 13.310 5.191 18.892 1.00 0.00 734 SER A C 17
ATOM 23616 O O . SER A 1 91 ? 12.869 4.580 19.864 1.00 0.00 734 SER A O 17
ATOM 23624 N N . GLY A 1 92 ? 14.607 5.260 18.608 1.00 0.00 735 GLY A N 17
ATOM 23625 C CA . GLY A 1 92 ? 15.587 4.601 19.451 1.00 0.00 735 GLY A CA 17
ATOM 23626 C C . GLY A 1 92 ? 16.217 3.398 18.778 1.00 0.00 735 GLY A C 17
ATOM 23627 O O . GLY A 1 92 ? 16.328 2.329 19.378 1.00 0.00 735 GLY A O 17
ATOM 23631 N N . GLY A 1 1 ? 18.211 -12.818 10.545 1.00 0.00 644 GLY A N 18
ATOM 23632 C CA . GLY A 1 1 ? 19.209 -11.764 10.548 1.00 0.00 644 GLY A CA 18
ATOM 23633 C C . GLY A 1 1 ? 18.931 -10.706 11.597 1.00 0.00 644 GLY A C 18
ATOM 23634 O O . GLY A 1 1 ? 17.966 -9.951 11.487 1.00 0.00 644 GLY A O 18
ATOM 23638 N N . SER A 1 2 ? 19.780 -10.652 12.619 1.00 0.00 645 SER A N 18
ATOM 23639 C CA . SER A 1 2 ? 19.618 -9.682 13.696 1.00 0.00 645 SER A CA 18
ATOM 23640 C C . SER A 1 2 ? 19.959 -8.274 13.215 1.00 0.00 645 SER A C 18
ATOM 23641 O O . SER A 1 2 ? 19.156 -7.351 13.344 1.00 0.00 645 SER A O 18
ATOM 23649 N N . SER A 1 3 ? 21.157 -8.120 12.660 1.00 0.00 646 SER A N 18
ATOM 23650 C CA . SER A 1 3 ? 21.608 -6.825 12.163 1.00 0.00 646 SER A CA 18
ATOM 23651 C C . SER A 1 3 ? 20.537 -6.175 11.293 1.00 0.00 646 SER A C 18
ATOM 23652 O O . SER A 1 3 ? 20.041 -6.779 10.343 1.00 0.00 646 SER A O 18
ATOM 23660 N N . GLY A 1 4 ? 20.186 -4.936 11.625 1.00 0.00 647 GLY A N 18
ATOM 23661 C CA . GLY A 1 4 ? 19.176 -4.223 10.865 1.00 0.00 647 GLY A CA 18
ATOM 23662 C C . GLY A 1 4 ? 18.330 -3.314 11.735 1.00 0.00 647 GLY A C 18
ATOM 23663 O O . GLY A 1 4 ? 17.234 -3.687 12.153 1.00 0.00 647 GLY A O 18
ATOM 23667 N N . SER A 1 5 ? 18.841 -2.118 12.011 1.00 0.00 648 SER A N 18
ATOM 23668 C CA . SER A 1 5 ? 18.127 -1.155 12.842 1.00 0.00 648 SER A CA 18
ATOM 23669 C C . SER A 1 5 ? 16.752 -0.848 12.258 1.00 0.00 648 SER A C 18
ATOM 23670 O O . SER A 1 5 ? 15.739 -0.922 12.955 1.00 0.00 648 SER A O 18
ATOM 23678 N N . SER A 1 6 ? 16.724 -0.504 10.975 1.00 0.00 649 SER A N 18
ATOM 23679 C CA . SER A 1 6 ? 15.473 -0.182 10.297 1.00 0.00 649 SER A CA 18
ATOM 23680 C C . SER A 1 6 ? 14.823 -1.440 9.729 1.00 0.00 649 SER A C 18
ATOM 23681 O O . SER A 1 6 ? 15.247 -1.960 8.698 1.00 0.00 649 SER A O 18
ATOM 23689 N N . GLY A 1 7 ? 13.790 -1.924 10.412 1.00 0.00 650 GLY A N 18
ATOM 23690 C CA . GLY A 1 7 ? 13.097 -3.117 9.962 1.00 0.00 650 GLY A CA 18
ATOM 23691 C C . GLY A 1 7 ? 12.165 -2.842 8.798 1.00 0.00 650 GLY A C 18
ATOM 23692 O O . GLY A 1 7 ? 11.555 -1.776 8.721 1.00 0.00 650 GLY A O 18
ATOM 23696 N N . ALA A 1 8 ? 12.057 -3.806 7.889 1.00 0.00 651 ALA A N 18
ATOM 23697 C CA . ALA A 1 8 ? 11.194 -3.663 6.724 1.00 0.00 651 ALA A CA 18
ATOM 23698 C C . ALA A 1 8 ? 9.799 -4.213 7.002 1.00 0.00 651 ALA A C 18
ATOM 23699 O O . ALA A 1 8 ? 9.532 -5.395 6.782 1.00 0.00 651 ALA A O 18
ATOM 23706 N N . CYS A 1 9 ? 8.914 -3.351 7.489 1.00 0.00 652 CYS A N 18
ATOM 23707 C CA . CYS A 1 9 ? 7.546 -3.752 7.800 1.00 0.00 652 CYS A CA 18
ATOM 23708 C C . CYS A 1 9 ? 6.578 -3.253 6.732 1.00 0.00 652 CYS A C 18
ATOM 23709 O O . CYS A 1 9 ? 5.414 -3.653 6.702 1.00 0.00 652 CYS A O 18
ATOM 23717 N N . GLN A 1 10 ? 7.067 -2.379 5.859 1.00 0.00 653 GLN A N 18
ATOM 23718 C CA . GLN A 1 10 ? 6.243 -1.824 4.791 1.00 0.00 653 GLN A CA 18
ATOM 23719 C C . GLN A 1 10 ? 6.677 -2.364 3.433 1.00 0.00 653 GLN A C 18
ATOM 23720 O O . GLN A 1 10 ? 7.846 -2.695 3.230 1.00 0.00 653 GLN A O 18
ATOM 23734 N N . ILE A 1 11 ? 5.729 -2.452 2.506 1.00 0.00 654 ILE A N 18
ATOM 23735 C CA . ILE A 1 11 ? 6.014 -2.951 1.167 1.00 0.00 654 ILE A CA 18
ATOM 23736 C C . ILE A 1 11 ? 5.276 -2.139 0.108 1.00 0.00 654 ILE A C 18
ATOM 23737 O O . ILE A 1 11 ? 4.336 -1.406 0.416 1.00 0.00 654 ILE A O 18
ATOM 23753 N N . PHE A 1 12 ? 5.706 -2.276 -1.142 1.00 0.00 655 PHE A N 18
ATOM 23754 C CA . PHE A 1 12 ? 5.086 -1.556 -2.247 1.00 0.00 655 PHE A CA 18
ATOM 23755 C C . PHE A 1 12 ? 4.473 -2.526 -3.253 1.00 0.00 655 PHE A C 18
ATOM 23756 O O . PHE A 1 12 ? 5.008 -3.608 -3.495 1.00 0.00 655 PHE A O 18
ATOM 23773 N N . VAL A 1 13 ? 3.346 -2.131 -3.836 1.00 0.00 656 VAL A N 18
ATOM 23774 C CA . VAL A 1 13 ? 2.659 -2.964 -4.816 1.00 0.00 656 VAL A CA 18
ATOM 23775 C C . VAL A 1 13 ? 2.289 -2.161 -6.058 1.00 0.00 656 VAL A C 18
ATOM 23776 O O . VAL A 1 13 ? 2.060 -0.954 -5.983 1.00 0.00 656 VAL A O 18
ATOM 23789 N N . ARG A 1 14 ? 2.233 -2.839 -7.200 1.00 0.00 657 ARG A N 18
ATOM 23790 C CA . ARG A 1 14 ? 1.891 -2.188 -8.459 1.00 0.00 657 ARG A CA 18
ATOM 23791 C C . ARG A 1 14 ? 1.116 -3.137 -9.368 1.00 0.00 657 ARG A C 18
ATOM 23792 O O . ARG A 1 14 ? 1.159 -4.354 -9.193 1.00 0.00 657 ARG A O 18
ATOM 23813 N N . ASN A 1 15 ? 0.408 -2.570 -10.340 1.00 0.00 658 ASN A N 18
ATOM 23814 C CA . ASN A 1 15 ? -0.378 -3.365 -11.276 1.00 0.00 658 ASN A CA 18
ATOM 23815 C C . ASN A 1 15 ? -1.527 -4.069 -10.562 1.00 0.00 658 ASN A C 18
ATOM 23816 O O . ASN A 1 15 ? -1.681 -5.287 -10.659 1.00 0.00 658 ASN A O 18
ATOM 23827 N N . LEU A 1 16 ? -2.334 -3.294 -9.844 1.00 0.00 659 LEU A N 18
ATOM 23828 C CA . LEU A 1 16 ? -3.471 -3.842 -9.113 1.00 0.00 659 LEU A CA 18
ATOM 23829 C C . LEU A 1 16 ? -4.777 -3.568 -9.852 1.00 0.00 659 LEU A C 18
ATOM 23830 O O . LEU A 1 16 ? -4.964 -2.515 -10.462 1.00 0.00 659 LEU A O 18
ATOM 23846 N N . PRO A 1 17 ? -5.704 -4.535 -9.795 1.00 0.00 660 PRO A N 18
ATOM 23847 C CA . PRO A 1 17 ? -7.010 -4.420 -10.451 1.00 0.00 660 PRO A CA 18
ATOM 23848 C C . PRO A 1 17 ? -7.688 -3.086 -10.161 1.00 0.00 660 PRO A C 18
ATOM 23849 O O . PRO A 1 17 ? -7.875 -2.711 -9.003 1.00 0.00 660 PRO A O 18
ATOM 23860 N N . PHE A 1 18 ? -8.056 -2.372 -11.220 1.00 0.00 661 PHE A N 18
ATOM 23861 C CA . PHE A 1 18 ? -8.714 -1.078 -11.078 1.00 0.00 661 PHE A CA 18
ATOM 23862 C C . PHE A 1 18 ? -9.735 -1.108 -9.945 1.00 0.00 661 PHE A C 18
ATOM 23863 O O . PHE A 1 18 ? -9.888 -0.134 -9.207 1.00 0.00 661 PHE A O 18
ATOM 23880 N N . ASP A 1 19 ? -10.431 -2.232 -9.813 1.00 0.00 662 ASP A N 18
ATOM 23881 C CA . ASP A 1 19 ? -11.437 -2.390 -8.770 1.00 0.00 662 ASP A CA 18
ATOM 23882 C C . ASP A 1 19 ? -10.781 -2.602 -7.409 1.00 0.00 662 ASP A C 18
ATOM 23883 O O . ASP A 1 19 ? -11.289 -2.145 -6.385 1.00 0.00 662 ASP A O 18
ATOM 23892 N N . PHE A 1 20 ? -9.650 -3.299 -7.406 1.00 0.00 663 PHE A N 18
ATOM 23893 C CA . PHE A 1 20 ? -8.924 -3.573 -6.171 1.00 0.00 663 PHE A CA 18
ATOM 23894 C C . PHE A 1 20 ? -8.985 -2.376 -5.227 1.00 0.00 663 PHE A C 18
ATOM 23895 O O . PHE A 1 20 ? -8.460 -1.304 -5.529 1.00 0.00 663 PHE A O 18
ATOM 23912 N N . THR A 1 21 ? -9.632 -2.566 -4.080 1.00 0.00 664 THR A N 18
ATOM 23913 C CA . THR A 1 21 ? -9.764 -1.503 -3.092 1.00 0.00 664 THR A CA 18
ATOM 23914 C C . THR A 1 21 ? -8.794 -1.706 -1.933 1.00 0.00 664 THR A C 18
ATOM 23915 O O . THR A 1 21 ? -8.056 -2.690 -1.895 1.00 0.00 664 THR A O 18
ATOM 23926 N N . TRP A 1 22 ? -8.802 -0.770 -0.991 1.00 0.00 665 TRP A N 18
ATOM 23927 C CA . TRP A 1 22 ? -7.923 -0.847 0.170 1.00 0.00 665 TRP A CA 18
ATOM 23928 C C . TRP A 1 22 ? -8.261 -2.061 1.029 1.00 0.00 665 TRP A C 18
ATOM 23929 O O . TRP A 1 22 ? -7.377 -2.825 1.417 1.00 0.00 665 TRP A O 18
ATOM 23950 N N . LYS A 1 23 ? -9.545 -2.233 1.322 1.00 0.00 666 LYS A N 18
ATOM 23951 C CA . LYS A 1 23 ? -10.001 -3.355 2.134 1.00 0.00 666 LYS A CA 18
ATOM 23952 C C . LYS A 1 23 ? -9.413 -4.668 1.627 1.00 0.00 666 LYS A C 18
ATOM 23953 O O . LYS A 1 23 ? -8.751 -5.391 2.372 1.00 0.00 666 LYS A O 18
ATOM 23972 N N . MET A 1 24 ? -9.658 -4.970 0.356 1.00 0.00 667 MET A N 18
ATOM 23973 C CA . MET A 1 24 ? -9.150 -6.195 -0.250 1.00 0.00 667 MET A CA 18
ATOM 23974 C C . MET A 1 24 ? -7.634 -6.282 -0.109 1.00 0.00 667 MET A C 18
ATOM 23975 O O . MET A 1 24 ? -7.100 -7.291 0.354 1.00 0.00 667 MET A O 18
ATOM 23989 N N . LEU A 1 25 ? -6.944 -5.220 -0.512 1.00 0.00 668 LEU A N 18
ATOM 23990 C CA . LEU A 1 25 ? -5.488 -5.178 -0.431 1.00 0.00 668 LEU A CA 18
ATOM 23991 C C . LEU A 1 25 ? -5.003 -5.690 0.922 1.00 0.00 668 LEU A C 18
ATOM 23992 O O . LEU A 1 25 ? -4.035 -6.447 1.000 1.00 0.00 668 LEU A O 18
ATOM 24008 N N . LYS A 1 26 ? -5.683 -5.273 1.985 1.00 0.00 669 LYS A N 18
ATOM 24009 C CA . LYS A 1 26 ? -5.324 -5.692 3.335 1.00 0.00 669 LYS A CA 18
ATOM 24010 C C . LYS A 1 26 ? -5.562 -7.187 3.522 1.00 0.00 669 LYS A C 18
ATOM 24011 O O . LYS A 1 26 ? -4.616 -7.968 3.622 1.00 0.00 669 LYS A O 18
ATOM 24030 N N . ASP A 1 27 ? -6.831 -7.578 3.567 1.00 0.00 670 ASP A N 18
ATOM 24031 C CA . ASP A 1 27 ? -7.193 -8.980 3.740 1.00 0.00 670 ASP A CA 18
ATOM 24032 C C . ASP A 1 27 ? -6.410 -9.866 2.776 1.00 0.00 670 ASP A C 18
ATOM 24033 O O . ASP A 1 27 ? -6.206 -11.053 3.033 1.00 0.00 670 ASP A O 18
ATOM 24042 N N . LYS A 1 28 ? -5.974 -9.282 1.665 1.00 0.00 671 LYS A N 18
ATOM 24043 C CA . LYS A 1 28 ? -5.213 -10.017 0.662 1.00 0.00 671 LYS A CA 18
ATOM 24044 C C . LYS A 1 28 ? -3.830 -10.387 1.190 1.00 0.00 671 LYS A C 18
ATOM 24045 O O . LYS A 1 28 ? -3.381 -11.524 1.042 1.00 0.00 671 LYS A O 18
ATOM 24064 N N . PHE A 1 29 ? -3.160 -9.420 1.808 1.00 0.00 672 PHE A N 18
ATOM 24065 C CA . PHE A 1 29 ? -1.829 -9.644 2.359 1.00 0.00 672 PHE A CA 18
ATOM 24066 C C . PHE A 1 29 ? -1.914 -10.273 3.747 1.00 0.00 672 PHE A C 18
ATOM 24067 O O . PHE A 1 29 ? -0.927 -10.795 4.264 1.00 0.00 672 PHE A O 18
ATOM 24084 N N . ASN A 1 30 ? -3.100 -10.217 4.344 1.00 0.00 673 ASN A N 18
ATOM 24085 C CA . ASN A 1 30 ? -3.314 -10.780 5.672 1.00 0.00 673 ASN A CA 18
ATOM 24086 C C . ASN A 1 30 ? -2.770 -12.203 5.754 1.00 0.00 673 ASN A C 18
ATOM 24087 O O . ASN A 1 30 ? -2.158 -12.587 6.750 1.00 0.00 673 ASN A O 18
ATOM 24098 N N . GLU A 1 31 ? -2.998 -12.980 4.700 1.00 0.00 674 GLU A N 18
ATOM 24099 C CA . GLU A 1 31 ? -2.531 -14.360 4.653 1.00 0.00 674 GLU A CA 18
ATOM 24100 C C . GLU A 1 31 ? -1.084 -14.461 5.125 1.00 0.00 674 GLU A C 18
ATOM 24101 O O . GLU A 1 31 ? -0.702 -15.425 5.790 1.00 0.00 674 GLU A O 18
ATOM 24113 N N . CYS A 1 32 ? -0.283 -13.460 4.776 1.00 0.00 675 CYS A N 18
ATOM 24114 C CA . CYS A 1 32 ? 1.124 -13.436 5.162 1.00 0.00 675 CYS A CA 18
ATOM 24115 C C . CYS A 1 32 ? 1.275 -13.116 6.645 1.00 0.00 675 CYS A C 18
ATOM 24116 O O . CYS A 1 32 ? 2.004 -13.795 7.366 1.00 0.00 675 CYS A O 18
ATOM 24124 N N . GLY A 1 33 ? 0.580 -12.075 7.095 1.00 0.00 676 GLY A N 18
ATOM 24125 C CA . GLY A 1 33 ? 0.652 -11.681 8.490 1.00 0.00 676 GLY A CA 18
ATOM 24126 C C . GLY A 1 33 ? -0.467 -10.738 8.885 1.00 0.00 676 GLY A C 18
ATOM 24127 O O . GLY A 1 33 ? -1.463 -10.611 8.171 1.00 0.00 676 GLY A O 18
ATOM 24131 N N . HIS A 1 34 ? -0.306 -10.076 10.026 1.00 0.00 677 HIS A N 18
ATOM 24132 C CA . HIS A 1 34 ? -1.312 -9.141 10.516 1.00 0.00 677 HIS A CA 18
ATOM 24133 C C . HIS A 1 34 ? -1.111 -7.757 9.905 1.00 0.00 677 HIS A C 18
ATOM 24134 O O . HIS A 1 34 ? -0.340 -6.947 10.419 1.00 0.00 677 HIS A O 18
ATOM 24149 N N . VAL A 1 35 ? -1.808 -7.495 8.804 1.00 0.00 678 VAL A N 18
ATOM 24150 C CA . VAL A 1 35 ? -1.706 -6.209 8.123 1.00 0.00 678 VAL A CA 18
ATOM 24151 C C . VAL A 1 35 ? -2.335 -5.096 8.954 1.00 0.00 678 VAL A C 18
ATOM 24152 O O . VAL A 1 35 ? -3.442 -5.243 9.473 1.00 0.00 678 VAL A O 18
ATOM 24165 N N . LEU A 1 36 ? -1.622 -3.982 9.076 1.00 0.00 679 LEU A N 18
ATOM 24166 C CA . LEU A 1 36 ? -2.109 -2.841 9.843 1.00 0.00 679 LEU A CA 18
ATOM 24167 C C . LEU A 1 36 ? -2.495 -1.689 8.921 1.00 0.00 679 LEU A C 18
ATOM 24168 O O . LEU A 1 36 ? -3.647 -1.254 8.902 1.00 0.00 679 LEU A O 18
ATOM 24184 N N . TYR A 1 37 ? -1.525 -1.201 8.156 1.00 0.00 680 TYR A N 18
ATOM 24185 C CA . TYR A 1 37 ? -1.762 -0.099 7.231 1.00 0.00 680 TYR A CA 18
ATOM 24186 C C . TYR A 1 37 ? -1.956 -0.614 5.809 1.00 0.00 680 TYR A C 18
ATOM 24187 O O . TYR A 1 37 ? -1.157 -1.405 5.309 1.00 0.00 680 TYR A O 18
ATOM 24205 N N . ALA A 1 38 ? -3.023 -0.158 5.161 1.00 0.00 681 ALA A N 18
ATOM 24206 C CA . ALA A 1 38 ? -3.321 -0.569 3.795 1.00 0.00 681 ALA A CA 18
ATOM 24207 C C . ALA A 1 38 ? -4.183 0.469 3.085 1.00 0.00 681 ALA A C 18
ATOM 24208 O O . ALA A 1 38 ? -5.246 0.849 3.576 1.00 0.00 681 ALA A O 18
ATOM 24215 N N . ASP A 1 39 ? -3.718 0.926 1.927 1.00 0.00 682 ASP A N 18
ATOM 24216 C CA . ASP A 1 39 ? -4.447 1.921 1.149 1.00 0.00 682 ASP A CA 18
ATOM 24217 C C . ASP A 1 39 ? -4.087 1.823 -0.330 1.00 0.00 682 ASP A C 18
ATOM 24218 O O . ASP A 1 39 ? -3.019 1.325 -0.688 1.00 0.00 682 ASP A O 18
ATOM 24227 N N . ILE A 1 40 ? -4.986 2.301 -1.185 1.00 0.00 683 ILE A N 18
ATOM 24228 C CA . ILE A 1 40 ? -4.762 2.268 -2.625 1.00 0.00 683 ILE A CA 18
ATOM 24229 C C . ILE A 1 40 ? -4.414 3.653 -3.160 1.00 0.00 683 ILE A C 18
ATOM 24230 O O . ILE A 1 40 ? -5.268 4.537 -3.229 1.00 0.00 683 ILE A O 18
ATOM 24246 N N . LYS A 1 41 ? -3.154 3.835 -3.539 1.00 0.00 684 LYS A N 18
ATOM 24247 C CA . LYS A 1 41 ? -2.691 5.111 -4.071 1.00 0.00 684 LYS A CA 18
ATOM 24248 C C . LYS A 1 41 ? -3.449 5.477 -5.343 1.00 0.00 684 LYS A C 18
ATOM 24249 O O . LYS A 1 41 ? -3.762 4.611 -6.161 1.00 0.00 684 LYS A O 18
ATOM 24268 N N . MET A 1 42 ? -3.739 6.763 -5.504 1.00 0.00 685 MET A N 18
ATOM 24269 C CA . MET A 1 42 ? -4.457 7.243 -6.679 1.00 0.00 685 MET A CA 18
ATOM 24270 C C . MET A 1 42 ? -3.846 8.541 -7.198 1.00 0.00 685 MET A C 18
ATOM 24271 O O . MET A 1 42 ? -3.323 9.343 -6.425 1.00 0.00 685 MET A O 18
ATOM 24285 N N . GLU A 1 43 ? -3.915 8.739 -8.511 1.00 0.00 686 GLU A N 18
ATOM 24286 C CA . GLU A 1 43 ? -3.367 9.940 -9.131 1.00 0.00 686 GLU A CA 18
ATOM 24287 C C . GLU A 1 43 ? -4.473 10.777 -9.767 1.00 0.00 686 GLU A C 18
ATOM 24288 O O . GLU A 1 43 ? -4.917 10.496 -10.880 1.00 0.00 686 GLU A O 18
ATOM 24300 N N . ASN A 1 44 ? -4.913 11.807 -9.052 1.00 0.00 687 ASN A N 18
ATOM 24301 C CA . ASN A 1 44 ? -5.968 12.685 -9.545 1.00 0.00 687 ASN A CA 18
ATOM 24302 C C . ASN A 1 44 ? -7.316 11.969 -9.546 1.00 0.00 687 ASN A C 18
ATOM 24303 O O . ASN A 1 44 ? -8.120 12.140 -10.460 1.00 0.00 687 ASN A O 18
ATOM 24314 N N . GLY A 1 45 ? -7.554 11.167 -8.513 1.00 0.00 688 GLY A N 18
ATOM 24315 C CA . GLY A 1 45 ? -8.805 10.438 -8.413 1.00 0.00 688 GLY A CA 18
ATOM 24316 C C . GLY A 1 45 ? -8.911 9.326 -9.438 1.00 0.00 688 GLY A C 18
ATOM 24317 O O . GLY A 1 45 ? -10.006 8.986 -9.886 1.00 0.00 688 GLY A O 18
ATOM 24321 N N . LYS A 1 46 ? -7.770 8.758 -9.813 1.00 0.00 689 LYS A N 18
ATOM 24322 C CA . LYS A 1 46 ? -7.737 7.678 -10.792 1.00 0.00 689 LYS A CA 18
ATOM 24323 C C . LYS A 1 46 ? -6.821 6.550 -10.327 1.00 0.00 689 LYS A C 18
ATOM 24324 O O . LYS A 1 46 ? -5.604 6.716 -10.255 1.00 0.00 689 LYS A O 18
ATOM 24343 N N . SER A 1 47 ? -7.415 5.403 -10.014 1.00 0.00 690 SER A N 18
ATOM 24344 C CA . SER A 1 47 ? -6.653 4.248 -9.554 1.00 0.00 690 SER A CA 18
ATOM 24345 C C . SER A 1 47 ? -5.442 4.004 -10.450 1.00 0.00 690 SER A C 18
ATOM 24346 O O . SER A 1 47 ? -5.555 3.989 -11.676 1.00 0.00 690 SER A O 18
ATOM 24354 N N . LYS A 1 48 ? -4.284 3.814 -9.828 1.00 0.00 691 LYS A N 18
ATOM 24355 C CA . LYS A 1 48 ? -3.050 3.570 -10.566 1.00 0.00 691 LYS A CA 18
ATOM 24356 C C . LYS A 1 48 ? -2.633 2.106 -10.460 1.00 0.00 691 LYS A C 18
ATOM 24357 O O . LYS A 1 48 ? -1.717 1.660 -11.150 1.00 0.00 691 LYS A O 18
ATOM 24376 N N . GLY A 1 49 ? -3.313 1.363 -9.593 1.00 0.00 692 GLY A N 18
ATOM 24377 C CA . GLY A 1 49 ? -2.999 -0.042 -9.414 1.00 0.00 692 GLY A CA 18
ATOM 24378 C C . GLY A 1 49 ? -1.823 -0.260 -8.483 1.00 0.00 692 GLY A C 18
ATOM 24379 O O . GLY A 1 49 ? -1.293 -1.368 -8.391 1.00 0.00 692 GLY A O 18
ATOM 24383 N N . CYS A 1 50 ? -1.414 0.798 -7.792 1.00 0.00 693 CYS A N 18
ATOM 24384 C CA . CYS A 1 50 ? -0.291 0.718 -6.865 1.00 0.00 693 CYS A CA 18
ATOM 24385 C C . CYS A 1 50 ? -0.728 1.080 -5.449 1.00 0.00 693 CYS A C 18
ATOM 24386 O O . CYS A 1 50 ? -1.511 2.007 -5.248 1.00 0.00 693 CYS A O 18
ATOM 24394 N N . GLY A 1 51 ? -0.217 0.340 -4.470 1.00 0.00 694 GLY A N 18
ATOM 24395 C CA . GLY A 1 51 ? -0.568 0.597 -3.085 1.00 0.00 694 GLY A CA 18
ATOM 24396 C C . GLY A 1 51 ? 0.562 0.267 -2.130 1.00 0.00 694 GLY A C 18
ATOM 24397 O O . GLY A 1 51 ? 1.727 0.223 -2.526 1.00 0.00 694 GLY A O 18
ATOM 24401 N N . VAL A 1 52 ? 0.219 0.034 -0.867 1.00 0.00 695 VAL A N 18
ATOM 24402 C CA . VAL A 1 52 ? 1.213 -0.293 0.147 1.00 0.00 695 VAL A CA 18
ATOM 24403 C C . VAL A 1 52 ? 0.614 -1.171 1.241 1.00 0.00 695 VAL A C 18
ATOM 24404 O O . VAL A 1 52 ? -0.599 -1.179 1.451 1.00 0.00 695 VAL A O 18
ATOM 24417 N N . VAL A 1 53 ? 1.473 -1.910 1.936 1.00 0.00 696 VAL A N 18
ATOM 24418 C CA . VAL A 1 53 ? 1.030 -2.791 3.009 1.00 0.00 696 VAL A CA 18
ATOM 24419 C C . VAL A 1 53 ? 2.053 -2.840 4.138 1.00 0.00 696 VAL A C 18
ATOM 24420 O O . VAL A 1 53 ? 3.208 -3.211 3.929 1.00 0.00 696 VAL A O 18
ATOM 24433 N N . LYS A 1 54 ? 1.622 -2.462 5.337 1.00 0.00 697 LYS A N 18
ATOM 24434 C CA . LYS A 1 54 ? 2.499 -2.464 6.502 1.00 0.00 697 LYS A CA 18
ATOM 24435 C C . LYS A 1 54 ? 2.182 -3.640 7.420 1.00 0.00 697 LYS A C 18
ATOM 24436 O O . LYS A 1 54 ? 1.031 -4.064 7.527 1.00 0.00 697 LYS A O 18
ATOM 24455 N N . PHE A 1 55 ? 3.209 -4.162 8.083 1.00 0.00 698 PHE A N 18
ATOM 24456 C CA . PHE A 1 55 ? 3.039 -5.288 8.993 1.00 0.00 698 PHE A CA 18
ATOM 24457 C C . PHE A 1 55 ? 3.550 -4.942 10.388 1.00 0.00 698 PHE A C 18
ATOM 24458 O O . PHE A 1 55 ? 4.215 -3.925 10.582 1.00 0.00 698 PHE A O 18
ATOM 24475 N N . GLU A 1 56 ? 3.233 -5.796 11.357 1.00 0.00 699 GLU A N 18
ATOM 24476 C CA . GLU A 1 56 ? 3.658 -5.579 12.735 1.00 0.00 699 GLU A CA 18
ATOM 24477 C C . GLU A 1 56 ? 5.170 -5.739 12.869 1.00 0.00 699 GLU A C 18
ATOM 24478 O O . GLU A 1 56 ? 5.844 -4.897 13.462 1.00 0.00 699 GLU A O 18
ATOM 24490 N N . SER A 1 57 ? 5.696 -6.826 12.313 1.00 0.00 700 SER A N 18
ATOM 24491 C CA . SER A 1 57 ? 7.127 -7.100 12.374 1.00 0.00 700 SER A CA 18
ATOM 24492 C C . SER A 1 57 ? 7.763 -6.972 10.993 1.00 0.00 700 SER A C 18
ATOM 24493 O O . SER A 1 57 ? 7.141 -7.248 9.967 1.00 0.00 700 SER A O 18
ATOM 24501 N N . PRO A 1 58 ? 9.034 -6.544 10.966 1.00 0.00 701 PRO A N 18
ATOM 24502 C CA . PRO A 1 58 ? 9.784 -6.370 9.718 1.00 0.00 701 PRO A CA 18
ATOM 24503 C C . PRO A 1 58 ? 10.115 -7.700 9.050 1.00 0.00 701 PRO A C 18
ATOM 24504 O O . PRO A 1 58 ? 10.339 -7.759 7.842 1.00 0.00 701 PRO A O 18
ATOM 24515 N N . GLU A 1 59 ? 10.144 -8.765 9.846 1.00 0.00 702 GLU A N 18
ATOM 24516 C CA . GLU A 1 59 ? 10.448 -10.095 9.330 1.00 0.00 702 GLU A CA 18
ATOM 24517 C C . GLU A 1 59 ? 9.316 -10.607 8.443 1.00 0.00 702 GLU A C 18
ATOM 24518 O O . GLU A 1 59 ? 9.552 -11.312 7.462 1.00 0.00 702 GLU A O 18
ATOM 24530 N N . VAL A 1 60 ? 8.087 -10.247 8.797 1.00 0.00 703 VAL A N 18
ATOM 24531 C CA . VAL A 1 60 ? 6.918 -10.668 8.034 1.00 0.00 703 VAL A CA 18
ATOM 24532 C C . VAL A 1 60 ? 6.978 -10.146 6.603 1.00 0.00 703 VAL A C 18
ATOM 24533 O O . VAL A 1 60 ? 6.979 -10.922 5.648 1.00 0.00 703 VAL A O 18
ATOM 24546 N N . ALA A 1 61 ? 7.027 -8.825 6.462 1.00 0.00 704 ALA A N 18
ATOM 24547 C CA . ALA A 1 61 ? 7.090 -8.199 5.148 1.00 0.00 704 ALA A CA 18
ATOM 24548 C C . ALA A 1 61 ? 8.034 -8.959 4.222 1.00 0.00 704 ALA A C 18
ATOM 24549 O O . ALA A 1 61 ? 7.619 -9.470 3.183 1.00 0.00 704 ALA A O 18
ATOM 24556 N N . GLU A 1 62 ? 9.304 -9.027 4.606 1.00 0.00 705 GLU A N 18
ATOM 24557 C CA . GLU A 1 62 ? 10.307 -9.723 3.808 1.00 0.00 705 GLU A CA 18
ATOM 24558 C C . GLU A 1 62 ? 9.750 -11.033 3.257 1.00 0.00 705 GLU A C 18
ATOM 24559 O O . GLU A 1 62 ? 10.129 -11.473 2.172 1.00 0.00 705 GLU A O 18
ATOM 24571 N N . ARG A 1 63 ? 8.848 -11.650 4.014 1.00 0.00 706 ARG A N 18
ATOM 24572 C CA . ARG A 1 63 ? 8.240 -12.910 3.603 1.00 0.00 706 ARG A CA 18
ATOM 24573 C C . ARG A 1 63 ? 7.116 -12.669 2.600 1.00 0.00 706 ARG A C 18
ATOM 24574 O O . ARG A 1 63 ? 7.059 -13.311 1.551 1.00 0.00 706 ARG A O 18
ATOM 24595 N N . ALA A 1 64 ? 6.224 -11.741 2.930 1.00 0.00 707 ALA A N 18
ATOM 24596 C CA . ALA A 1 64 ? 5.103 -11.415 2.057 1.00 0.00 707 ALA A CA 18
ATOM 24597 C C . ALA A 1 64 ? 5.590 -10.911 0.703 1.00 0.00 707 ALA A C 18
ATOM 24598 O O . ALA A 1 64 ? 5.186 -11.424 -0.342 1.00 0.00 707 ALA A O 18
ATOM 24605 N N . CYS A 1 65 ? 6.457 -9.905 0.728 1.00 0.00 708 CYS A N 18
ATOM 24606 C CA . CYS A 1 65 ? 6.998 -9.331 -0.499 1.00 0.00 708 CYS A CA 18
ATOM 24607 C C . CYS A 1 65 ? 7.286 -10.420 -1.528 1.00 0.00 708 CYS A C 18
ATOM 24608 O O . CYS A 1 65 ? 7.012 -10.253 -2.716 1.00 0.00 708 CYS A O 18
ATOM 24616 N N . ARG A 1 66 ? 7.842 -11.533 -1.063 1.00 0.00 709 ARG A N 18
ATOM 24617 C CA . ARG A 1 66 ? 8.171 -12.648 -1.943 1.00 0.00 709 ARG A CA 18
ATOM 24618 C C . ARG A 1 66 ? 6.956 -13.546 -2.159 1.00 0.00 709 ARG A C 18
ATOM 24619 O O . ARG A 1 66 ? 6.718 -14.028 -3.266 1.00 0.00 709 ARG A O 18
ATOM 24640 N N . MET A 1 67 ? 6.192 -13.766 -1.094 1.00 0.00 710 MET A N 18
ATOM 24641 C CA . MET A 1 67 ? 5.002 -14.606 -1.168 1.00 0.00 710 MET A CA 18
ATOM 24642 C C . MET A 1 67 ? 3.922 -13.944 -2.018 1.00 0.00 710 MET A C 18
ATOM 24643 O O . MET A 1 67 ? 2.896 -14.553 -2.319 1.00 0.00 710 MET A O 18
ATOM 24657 N N . MET A 1 68 ? 4.160 -12.694 -2.401 1.00 0.00 711 MET A N 18
ATOM 24658 C CA . MET A 1 68 ? 3.207 -11.950 -3.217 1.00 0.00 711 MET A CA 18
ATOM 24659 C C . MET A 1 68 ? 3.849 -11.494 -4.523 1.00 0.00 711 MET A C 18
ATOM 24660 O O . MET A 1 68 ? 3.175 -11.364 -5.544 1.00 0.00 711 MET A O 18
ATOM 24674 N N . ASN A 1 69 ? 5.155 -11.252 -4.482 1.00 0.00 712 ASN A N 18
ATOM 24675 C CA . ASN A 1 69 ? 5.888 -10.810 -5.663 1.00 0.00 712 ASN A CA 18
ATOM 24676 C C . ASN A 1 69 ? 5.506 -11.641 -6.884 1.00 0.00 712 ASN A C 18
ATOM 24677 O O . ASN A 1 69 ? 5.890 -12.804 -7.000 1.00 0.00 712 ASN A O 18
ATOM 24688 N N . GLY A 1 70 ? 4.747 -11.036 -7.792 1.00 0.00 713 GLY A N 18
ATOM 24689 C CA . GLY A 1 70 ? 4.326 -11.735 -8.992 1.00 0.00 713 GLY A CA 18
ATOM 24690 C C . GLY A 1 70 ? 3.008 -12.460 -8.808 1.00 0.00 713 GLY A C 18
ATOM 24691 O O . GLY A 1 70 ? 2.735 -13.448 -9.490 1.00 0.00 713 GLY A O 18
ATOM 24695 N N . MET A 1 71 ? 2.189 -11.971 -7.883 1.00 0.00 714 MET A N 18
ATOM 24696 C CA . MET A 1 71 ? 0.892 -12.581 -7.611 1.00 0.00 714 MET A CA 18
ATOM 24697 C C . MET A 1 71 ? -0.109 -12.242 -8.710 1.00 0.00 714 MET A C 18
ATOM 24698 O O . MET A 1 71 ? -0.681 -11.152 -8.729 1.00 0.00 714 MET A O 18
ATOM 24712 N N . LYS A 1 72 ? -0.318 -13.183 -9.625 1.00 0.00 715 LYS A N 18
ATOM 24713 C CA . LYS A 1 72 ? -1.251 -12.985 -10.728 1.00 0.00 715 LYS A CA 18
ATOM 24714 C C . LYS A 1 72 ? -2.642 -12.634 -10.208 1.00 0.00 715 LYS A C 18
ATOM 24715 O O . LYS A 1 72 ? -3.386 -13.507 -9.759 1.00 0.00 715 LYS A O 18
ATOM 24734 N N . LEU A 1 73 ? -2.987 -11.353 -10.272 1.00 0.00 716 LEU A N 18
ATOM 24735 C CA . LEU A 1 73 ? -4.289 -10.887 -9.808 1.00 0.00 716 LEU A CA 18
ATOM 24736 C C . LEU A 1 73 ? -5.246 -10.692 -10.980 1.00 0.00 716 LEU A C 18
ATOM 24737 O O . LEU A 1 73 ? -4.967 -9.923 -11.900 1.00 0.00 716 LEU A O 18
ATOM 24753 N N . SER A 1 74 ? -6.376 -11.390 -10.938 1.00 0.00 717 SER A N 18
ATOM 24754 C CA . SER A 1 74 ? -7.374 -11.295 -11.997 1.00 0.00 717 SER A CA 18
ATOM 24755 C C . SER A 1 74 ? -6.706 -11.171 -13.363 1.00 0.00 717 SER A C 18
ATOM 24756 O O . SER A 1 74 ? -7.136 -10.388 -14.209 1.00 0.00 717 SER A O 18
ATOM 24764 N N . GLY A 1 75 ? -5.649 -11.951 -13.571 1.00 0.00 718 GLY A N 18
ATOM 24765 C CA . GLY A 1 75 ? -4.938 -11.914 -14.836 1.00 0.00 718 GLY A CA 18
ATOM 24766 C C . GLY A 1 75 ? -4.024 -10.711 -14.952 1.00 0.00 718 GLY A C 18
ATOM 24767 O O . GLY A 1 75 ? -3.846 -10.161 -16.039 1.00 0.00 718 GLY A O 18
ATOM 24771 N N . ARG A 1 76 ? -3.443 -10.300 -13.829 1.00 0.00 719 ARG A N 18
ATOM 24772 C CA . ARG A 1 76 ? -2.545 -9.152 -13.809 1.00 0.00 719 ARG A CA 18
ATOM 24773 C C . ARG A 1 76 ? -1.433 -9.349 -12.783 1.00 0.00 719 ARG A C 18
ATOM 24774 O O . ARG A 1 76 ? -1.676 -9.317 -11.577 1.00 0.00 719 ARG A O 18
ATOM 24795 N N . GLU A 1 77 ? -0.214 -9.554 -13.271 1.00 0.00 720 GLU A N 18
ATOM 24796 C CA . GLU A 1 77 ? 0.934 -9.758 -12.396 1.00 0.00 720 GLU A CA 18
ATOM 24797 C C . GLU A 1 77 ? 1.300 -8.467 -11.668 1.00 0.00 720 GLU A C 18
ATOM 24798 O O . GLU A 1 77 ? 1.527 -7.432 -12.294 1.00 0.00 720 GLU A O 18
ATOM 24810 N N . ILE A 1 78 ? 1.353 -8.538 -10.342 1.00 0.00 721 ILE A N 18
ATOM 24811 C CA . ILE A 1 78 ? 1.691 -7.376 -9.529 1.00 0.00 721 ILE A CA 18
ATOM 24812 C C . ILE A 1 78 ? 3.158 -7.404 -9.113 1.00 0.00 721 ILE A C 18
ATOM 24813 O O . ILE A 1 78 ? 3.760 -8.471 -8.994 1.00 0.00 721 ILE A O 18
ATOM 24829 N N . ASP A 1 79 ? 3.726 -6.224 -8.891 1.00 0.00 722 ASP A N 18
ATOM 24830 C CA . ASP A 1 79 ? 5.122 -6.113 -8.485 1.00 0.00 722 ASP A CA 18
ATOM 24831 C C . ASP A 1 79 ? 5.231 -5.744 -7.008 1.00 0.00 722 ASP A C 18
ATOM 24832 O O . ASP A 1 79 ? 5.117 -4.575 -6.640 1.00 0.00 722 ASP A O 18
ATOM 24841 N N . VAL A 1 80 ? 5.452 -6.749 -6.167 1.00 0.00 723 VAL A N 18
ATOM 24842 C CA . VAL A 1 80 ? 5.576 -6.530 -4.731 1.00 0.00 723 VAL A CA 18
ATOM 24843 C C . VAL A 1 80 ? 7.037 -6.550 -4.296 1.00 0.00 723 VAL A C 18
ATOM 24844 O O . VAL A 1 80 ? 7.792 -7.450 -4.663 1.00 0.00 723 VAL A O 18
ATOM 24857 N N . ARG A 1 81 ? 7.428 -5.551 -3.512 1.00 0.00 724 ARG A N 18
ATOM 24858 C CA . ARG A 1 81 ? 8.800 -5.452 -3.028 1.00 0.00 724 ARG A CA 18
ATOM 24859 C C . ARG A 1 81 ? 8.865 -4.631 -1.743 1.00 0.00 724 ARG A C 18
ATOM 24860 O O . ARG A 1 81 ? 7.898 -3.965 -1.371 1.00 0.00 724 ARG A O 18
ATOM 24881 N N . ILE A 1 82 ? 10.010 -4.683 -1.071 1.00 0.00 725 ILE A N 18
ATOM 24882 C CA . ILE A 1 82 ? 10.201 -3.944 0.171 1.00 0.00 725 ILE A CA 18
ATOM 24883 C C . ILE A 1 82 ? 10.371 -2.453 -0.098 1.00 0.00 725 ILE A C 18
ATOM 24884 O O . ILE A 1 82 ? 11.156 -2.052 -0.958 1.00 0.00 725 ILE A O 18
ATOM 24900 N N . ASP A 1 83 ? 9.632 -1.635 0.644 1.00 0.00 726 ASP A N 18
ATOM 24901 C CA . ASP A 1 83 ? 9.703 -0.187 0.488 1.00 0.00 726 ASP A CA 18
ATOM 24902 C C . ASP A 1 83 ? 10.945 0.373 1.175 1.00 0.00 726 ASP A C 18
ATOM 24903 O O . ASP A 1 83 ? 11.263 0.001 2.304 1.00 0.00 726 ASP A O 18
ATOM 24912 N N . ARG A 1 84 ? 11.643 1.269 0.484 1.00 0.00 727 ARG A N 18
ATOM 24913 C CA . ARG A 1 84 ? 12.851 1.878 1.027 1.00 0.00 727 ARG A CA 18
ATOM 24914 C C . ARG A 1 84 ? 12.557 3.270 1.580 1.00 0.00 727 ARG A C 18
ATOM 24915 O O . ARG A 1 84 ? 13.015 3.627 2.665 1.00 0.00 727 ARG A O 18
ATOM 24936 N N . ASN A 1 85 ? 11.791 4.051 0.825 1.00 0.00 728 ASN A N 18
ATOM 24937 C CA . ASN A 1 85 ? 11.436 5.404 1.240 1.00 0.00 728 ASN A CA 18
ATOM 24938 C C . ASN A 1 85 ? 10.076 5.422 1.929 1.00 0.00 728 ASN A C 18
ATOM 24939 O O . ASN A 1 85 ? 9.267 6.322 1.705 1.00 0.00 728 ASN A O 18
ATOM 24950 N N . ALA A 1 86 ? 9.830 4.423 2.770 1.00 0.00 729 ALA A N 18
ATOM 24951 C CA . ALA A 1 86 ? 8.569 4.326 3.494 1.00 0.00 729 ALA A CA 18
ATOM 24952 C C . ALA A 1 86 ? 8.362 5.535 4.400 1.00 0.00 729 ALA A C 18
ATOM 24953 O O . ALA A 1 86 ? 7.270 6.100 4.456 1.00 0.00 729 ALA A O 18
ATOM 24960 N N . SER A 1 87 ? 9.417 5.926 5.108 1.00 0.00 730 SER A N 18
ATOM 24961 C CA . SER A 1 87 ? 9.349 7.066 6.015 1.00 0.00 730 SER A CA 18
ATOM 24962 C C . SER A 1 87 ? 10.742 7.621 6.295 1.00 0.00 730 SER A C 18
ATOM 24963 O O . SER A 1 87 ? 11.738 6.907 6.197 1.00 0.00 730 SER A O 18
ATOM 24971 N N . GLY A 1 88 ? 10.802 8.903 6.644 1.00 0.00 731 GLY A N 18
ATOM 24972 C CA . GLY A 1 88 ? 12.076 9.534 6.933 1.00 0.00 731 GLY A CA 18
ATOM 24973 C C . GLY A 1 88 ? 12.881 8.769 7.965 1.00 0.00 731 GLY A C 18
ATOM 24974 O O . GLY A 1 88 ? 12.430 8.535 9.086 1.00 0.00 731 GLY A O 18
ATOM 24978 N N . PRO A 1 89 ? 14.103 8.365 7.588 1.00 0.00 732 PRO A N 18
ATOM 24979 C CA . PRO A 1 89 ? 14.998 7.616 8.474 1.00 0.00 732 PRO A CA 18
ATOM 24980 C C . PRO A 1 89 ? 15.527 8.470 9.621 1.00 0.00 732 PRO A C 18
ATOM 24981 O O . PRO A 1 89 ? 15.283 9.675 9.674 1.00 0.00 732 PRO A O 18
ATOM 24992 N N . SER A 1 90 ? 16.253 7.838 10.538 1.00 0.00 733 SER A N 18
ATOM 24993 C CA . SER A 1 90 ? 16.815 8.540 11.686 1.00 0.00 733 SER A CA 18
ATOM 24994 C C . SER A 1 90 ? 17.636 9.745 11.237 1.00 0.00 733 SER A C 18
ATOM 24995 O O . SER A 1 90 ? 18.210 9.748 10.148 1.00 0.00 733 SER A O 18
ATOM 25003 N N . SER A 1 91 ? 17.688 10.767 12.086 1.00 0.00 734 SER A N 18
ATOM 25004 C CA . SER A 1 91 ? 18.436 11.980 11.777 1.00 0.00 734 SER A CA 18
ATOM 25005 C C . SER A 1 91 ? 19.784 11.983 12.491 1.00 0.00 734 SER A C 18
ATOM 25006 O O . SER A 1 91 ? 20.822 12.241 11.882 1.00 0.00 734 SER A O 18
ATOM 25014 N N . GLY A 1 92 ? 19.760 11.696 13.789 1.00 0.00 735 GLY A N 18
ATOM 25015 C CA . GLY A 1 92 ? 20.985 11.672 14.566 1.00 0.00 735 GLY A CA 18
ATOM 25016 C C . GLY A 1 92 ? 21.056 10.480 15.501 1.00 0.00 735 GLY A C 18
ATOM 25017 O O . GLY A 1 92 ? 20.211 10.324 16.382 1.00 0.00 735 GLY A O 18
ATOM 25021 N N . GLY A 1 1 ? 27.237 6.313 -0.614 1.00 0.00 644 GLY A N 19
ATOM 25022 C CA . GLY A 1 1 ? 26.599 5.761 0.567 1.00 0.00 644 GLY A CA 19
ATOM 25023 C C . GLY A 1 1 ? 25.101 5.607 0.398 1.00 0.00 644 GLY A C 19
ATOM 25024 O O . GLY A 1 1 ? 24.494 6.263 -0.448 1.00 0.00 644 GLY A O 19
ATOM 25028 N N . SER A 1 2 ? 24.502 4.737 1.205 1.00 0.00 645 SER A N 19
ATOM 25029 C CA . SER A 1 2 ? 23.066 4.494 1.137 1.00 0.00 645 SER A CA 19
ATOM 25030 C C . SER A 1 2 ? 22.497 4.207 2.523 1.00 0.00 645 SER A C 19
ATOM 25031 O O . SER A 1 2 ? 23.239 4.089 3.498 1.00 0.00 645 SER A O 19
ATOM 25039 N N . SER A 1 3 ? 21.175 4.096 2.603 1.00 0.00 646 SER A N 19
ATOM 25040 C CA . SER A 1 3 ? 20.505 3.827 3.869 1.00 0.00 646 SER A CA 19
ATOM 25041 C C . SER A 1 3 ? 19.243 2.997 3.651 1.00 0.00 646 SER A C 19
ATOM 25042 O O . SER A 1 3 ? 18.315 3.426 2.968 1.00 0.00 646 SER A O 19
ATOM 25050 N N . GLY A 1 4 ? 19.218 1.804 4.238 1.00 0.00 647 GLY A N 19
ATOM 25051 C CA . GLY A 1 4 ? 18.067 0.932 4.096 1.00 0.00 647 GLY A CA 19
ATOM 25052 C C . GLY A 1 4 ? 18.375 -0.502 4.478 1.00 0.00 647 GLY A C 19
ATOM 25053 O O . GLY A 1 4 ? 19.230 -0.756 5.327 1.00 0.00 647 GLY A O 19
ATOM 25057 N N . SER A 1 5 ? 17.677 -1.444 3.852 1.00 0.00 648 SER A N 19
ATOM 25058 C CA . SER A 1 5 ? 17.877 -2.860 4.135 1.00 0.00 648 SER A CA 19
ATOM 25059 C C . SER A 1 5 ? 17.961 -3.107 5.638 1.00 0.00 648 SER A C 19
ATOM 25060 O O . SER A 1 5 ? 18.811 -3.864 6.107 1.00 0.00 648 SER A O 19
ATOM 25068 N N . SER A 1 6 ? 17.073 -2.462 6.388 1.00 0.00 649 SER A N 19
ATOM 25069 C CA . SER A 1 6 ? 17.049 -2.607 7.839 1.00 0.00 649 SER A CA 19
ATOM 25070 C C . SER A 1 6 ? 15.619 -2.544 8.367 1.00 0.00 649 SER A C 19
ATOM 25071 O O . SER A 1 6 ? 14.894 -1.583 8.114 1.00 0.00 649 SER A O 19
ATOM 25079 N N . GLY A 1 7 ? 15.221 -3.576 9.105 1.00 0.00 650 GLY A N 19
ATOM 25080 C CA . GLY A 1 7 ? 13.880 -3.620 9.658 1.00 0.00 650 GLY A CA 19
ATOM 25081 C C . GLY A 1 7 ? 12.830 -3.156 8.668 1.00 0.00 650 GLY A C 19
ATOM 25082 O O . GLY A 1 7 ? 12.238 -2.090 8.835 1.00 0.00 650 GLY A O 19
ATOM 25086 N N . ALA A 1 8 ? 12.599 -3.957 7.634 1.00 0.00 651 ALA A N 19
ATOM 25087 C CA . ALA A 1 8 ? 11.612 -3.623 6.614 1.00 0.00 651 ALA A CA 19
ATOM 25088 C C . ALA A 1 8 ? 10.253 -4.231 6.944 1.00 0.00 651 ALA A C 19
ATOM 25089 O O . ALA A 1 8 ? 10.070 -5.446 6.863 1.00 0.00 651 ALA A O 19
ATOM 25096 N N . CYS A 1 9 ? 9.305 -3.379 7.318 1.00 0.00 652 CYS A N 19
ATOM 25097 C CA . CYS A 1 9 ? 7.962 -3.833 7.662 1.00 0.00 652 CYS A CA 19
ATOM 25098 C C . CYS A 1 9 ? 6.955 -3.406 6.600 1.00 0.00 652 CYS A C 19
ATOM 25099 O O . CYS A 1 9 ? 5.991 -4.120 6.324 1.00 0.00 652 CYS A O 19
ATOM 25107 N N . GLN A 1 10 ? 7.185 -2.238 6.009 1.00 0.00 653 GLN A N 19
ATOM 25108 C CA . GLN A 1 10 ? 6.295 -1.716 4.978 1.00 0.00 653 GLN A CA 19
ATOM 25109 C C . GLN A 1 10 ? 6.736 -2.178 3.593 1.00 0.00 653 GLN A C 19
ATOM 25110 O O . GLN A 1 10 ? 7.930 -2.332 3.331 1.00 0.00 653 GLN A O 19
ATOM 25124 N N . ILE A 1 11 ? 5.767 -2.397 2.711 1.00 0.00 654 ILE A N 19
ATOM 25125 C CA . ILE A 1 11 ? 6.056 -2.841 1.353 1.00 0.00 654 ILE A CA 19
ATOM 25126 C C . ILE A 1 11 ? 5.277 -2.022 0.330 1.00 0.00 654 ILE A C 19
ATOM 25127 O O . ILE A 1 11 ? 4.467 -1.167 0.689 1.00 0.00 654 ILE A O 19
ATOM 25143 N N . PHE A 1 12 ? 5.527 -2.289 -0.948 1.00 0.00 655 PHE A N 19
ATOM 25144 C CA . PHE A 1 12 ? 4.848 -1.578 -2.025 1.00 0.00 655 PHE A CA 19
ATOM 25145 C C . PHE A 1 12 ? 4.216 -2.557 -3.010 1.00 0.00 655 PHE A C 19
ATOM 25146 O O . PHE A 1 12 ? 4.600 -3.725 -3.074 1.00 0.00 655 PHE A O 19
ATOM 25163 N N . VAL A 1 13 ? 3.244 -2.072 -3.776 1.00 0.00 656 VAL A N 19
ATOM 25164 C CA . VAL A 1 13 ? 2.559 -2.903 -4.759 1.00 0.00 656 VAL A CA 19
ATOM 25165 C C . VAL A 1 13 ? 2.163 -2.089 -5.986 1.00 0.00 656 VAL A C 19
ATOM 25166 O O . VAL A 1 13 ? 1.879 -0.895 -5.886 1.00 0.00 656 VAL A O 19
ATOM 25179 N N . ARG A 1 14 ? 2.144 -2.744 -7.142 1.00 0.00 657 ARG A N 19
ATOM 25180 C CA . ARG A 1 14 ? 1.783 -2.081 -8.389 1.00 0.00 657 ARG A CA 19
ATOM 25181 C C . ARG A 1 14 ? 1.062 -3.044 -9.328 1.00 0.00 657 ARG A C 19
ATOM 25182 O O . ARG A 1 14 ? 1.121 -4.260 -9.150 1.00 0.00 657 ARG A O 19
ATOM 25203 N N . ASN A 1 15 ? 0.382 -2.491 -10.327 1.00 0.00 658 ASN A N 19
ATOM 25204 C CA . ASN A 1 15 ? -0.352 -3.301 -11.293 1.00 0.00 658 ASN A CA 19
ATOM 25205 C C . ASN A 1 15 ? -1.516 -4.025 -10.624 1.00 0.00 658 ASN A C 19
ATOM 25206 O O . ASN A 1 15 ? -1.721 -5.221 -10.834 1.00 0.00 658 ASN A O 19
ATOM 25217 N N . LEU A 1 16 ? -2.276 -3.292 -9.817 1.00 0.00 659 LEU A N 19
ATOM 25218 C CA . LEU A 1 16 ? -3.421 -3.863 -9.117 1.00 0.00 659 LEU A CA 19
ATOM 25219 C C . LEU A 1 16 ? -4.717 -3.574 -9.866 1.00 0.00 659 LEU A C 19
ATOM 25220 O O . LEU A 1 16 ? -4.911 -2.496 -10.429 1.00 0.00 659 LEU A O 19
ATOM 25236 N N . PRO A 1 17 ? -5.629 -4.558 -9.873 1.00 0.00 660 PRO A N 19
ATOM 25237 C CA . PRO A 1 17 ? -6.924 -4.432 -10.548 1.00 0.00 660 PRO A CA 19
ATOM 25238 C C . PRO A 1 17 ? -7.630 -3.124 -10.208 1.00 0.00 660 PRO A C 19
ATOM 25239 O O . PRO A 1 17 ? -7.799 -2.784 -9.037 1.00 0.00 660 PRO A O 19
ATOM 25250 N N . PHE A 1 18 ? -8.041 -2.393 -11.239 1.00 0.00 661 PHE A N 19
ATOM 25251 C CA . PHE A 1 18 ? -8.729 -1.121 -11.049 1.00 0.00 661 PHE A CA 19
ATOM 25252 C C . PHE A 1 18 ? -9.710 -1.202 -9.883 1.00 0.00 661 PHE A C 19
ATOM 25253 O O . PHE A 1 18 ? -9.703 -0.352 -8.993 1.00 0.00 661 PHE A O 19
ATOM 25270 N N . ASP A 1 19 ? -10.552 -2.229 -9.897 1.00 0.00 662 ASP A N 19
ATOM 25271 C CA . ASP A 1 19 ? -11.540 -2.422 -8.842 1.00 0.00 662 ASP A CA 19
ATOM 25272 C C . ASP A 1 19 ? -10.859 -2.624 -7.491 1.00 0.00 662 ASP A C 19
ATOM 25273 O O . ASP A 1 19 ? -11.337 -2.140 -6.465 1.00 0.00 662 ASP A O 19
ATOM 25282 N N . PHE A 1 20 ? -9.742 -3.343 -7.499 1.00 0.00 663 PHE A N 19
ATOM 25283 C CA . PHE A 1 20 ? -8.996 -3.611 -6.275 1.00 0.00 663 PHE A CA 19
ATOM 25284 C C . PHE A 1 20 ? -9.057 -2.415 -5.329 1.00 0.00 663 PHE A C 19
ATOM 25285 O O . PHE A 1 20 ? -8.562 -1.332 -5.645 1.00 0.00 663 PHE A O 19
ATOM 25302 N N . THR A 1 21 ? -9.667 -2.618 -4.165 1.00 0.00 664 THR A N 19
ATOM 25303 C CA . THR A 1 21 ? -9.794 -1.558 -3.173 1.00 0.00 664 THR A CA 19
ATOM 25304 C C . THR A 1 21 ? -8.846 -1.785 -2.002 1.00 0.00 664 THR A C 19
ATOM 25305 O O . THR A 1 21 ? -8.170 -2.811 -1.927 1.00 0.00 664 THR A O 19
ATOM 25316 N N . TRP A 1 22 ? -8.801 -0.822 -1.088 1.00 0.00 665 TRP A N 19
ATOM 25317 C CA . TRP A 1 22 ? -7.935 -0.917 0.081 1.00 0.00 665 TRP A CA 19
ATOM 25318 C C . TRP A 1 22 ? -8.320 -2.111 0.948 1.00 0.00 665 TRP A C 19
ATOM 25319 O O . TRP A 1 22 ? -7.476 -2.936 1.297 1.00 0.00 665 TRP A O 19
ATOM 25340 N N . LYS A 1 23 ? -9.601 -2.198 1.292 1.00 0.00 666 LYS A N 19
ATOM 25341 C CA . LYS A 1 23 ? -10.099 -3.292 2.117 1.00 0.00 666 LYS A CA 19
ATOM 25342 C C . LYS A 1 23 ? -9.545 -4.630 1.638 1.00 0.00 666 LYS A C 19
ATOM 25343 O O . LYS A 1 23 ? -9.042 -5.424 2.432 1.00 0.00 666 LYS A O 19
ATOM 25362 N N . MET A 1 24 ? -9.641 -4.873 0.335 1.00 0.00 667 MET A N 19
ATOM 25363 C CA . MET A 1 24 ? -9.147 -6.114 -0.249 1.00 0.00 667 MET A CA 19
ATOM 25364 C C . MET A 1 24 ? -7.633 -6.224 -0.094 1.00 0.00 667 MET A C 19
ATOM 25365 O O . MET A 1 24 ? -7.120 -7.229 0.400 1.00 0.00 667 MET A O 19
ATOM 25379 N N . LEU A 1 25 ? -6.923 -5.184 -0.518 1.00 0.00 668 LEU A N 19
ATOM 25380 C CA . LEU A 1 25 ? -5.467 -5.163 -0.426 1.00 0.00 668 LEU A CA 19
ATOM 25381 C C . LEU A 1 25 ? -5.000 -5.690 0.927 1.00 0.00 668 LEU A C 19
ATOM 25382 O O . LEU A 1 25 ? -4.072 -6.496 1.005 1.00 0.00 668 LEU A O 19
ATOM 25398 N N . LYS A 1 26 ? -5.649 -5.232 1.991 1.00 0.00 669 LYS A N 19
ATOM 25399 C CA . LYS A 1 26 ? -5.303 -5.659 3.342 1.00 0.00 669 LYS A CA 19
ATOM 25400 C C . LYS A 1 26 ? -5.572 -7.149 3.527 1.00 0.00 669 LYS A C 19
ATOM 25401 O O . LYS A 1 26 ? -4.642 -7.949 3.630 1.00 0.00 669 LYS A O 19
ATOM 25420 N N . ASP A 1 27 ? -6.848 -7.515 3.568 1.00 0.00 670 ASP A N 19
ATOM 25421 C CA . ASP A 1 27 ? -7.239 -8.909 3.738 1.00 0.00 670 ASP A CA 19
ATOM 25422 C C . ASP A 1 27 ? -6.471 -9.810 2.775 1.00 0.00 670 ASP A C 19
ATOM 25423 O O . ASP A 1 27 ? -6.347 -11.014 2.999 1.00 0.00 670 ASP A O 19
ATOM 25432 N N . LYS A 1 28 ? -5.959 -9.218 1.701 1.00 0.00 671 LYS A N 19
ATOM 25433 C CA . LYS A 1 28 ? -5.204 -9.966 0.702 1.00 0.00 671 LYS A CA 19
ATOM 25434 C C . LYS A 1 28 ? -3.828 -10.351 1.237 1.00 0.00 671 LYS A C 19
ATOM 25435 O O . LYS A 1 28 ? -3.374 -11.481 1.053 1.00 0.00 671 LYS A O 19
ATOM 25454 N N . PHE A 1 29 ? -3.170 -9.406 1.900 1.00 0.00 672 PHE A N 19
ATOM 25455 C CA . PHE A 1 29 ? -1.847 -9.647 2.462 1.00 0.00 672 PHE A CA 19
ATOM 25456 C C . PHE A 1 29 ? -1.951 -10.254 3.859 1.00 0.00 672 PHE A C 19
ATOM 25457 O O . PHE A 1 29 ? -0.980 -10.796 4.386 1.00 0.00 672 PHE A O 19
ATOM 25474 N N . ASN A 1 30 ? -3.136 -10.157 4.452 1.00 0.00 673 ASN A N 19
ATOM 25475 C CA . ASN A 1 30 ? -3.368 -10.695 5.788 1.00 0.00 673 ASN A CA 19
ATOM 25476 C C . ASN A 1 30 ? -2.890 -12.141 5.883 1.00 0.00 673 ASN A C 19
ATOM 25477 O O . ASN A 1 30 ? -2.332 -12.554 6.899 1.00 0.00 673 ASN A O 19
ATOM 25488 N N . GLU A 1 31 ? -3.112 -12.903 4.817 1.00 0.00 674 GLU A N 19
ATOM 25489 C CA . GLU A 1 31 ? -2.703 -14.303 4.781 1.00 0.00 674 GLU A CA 19
ATOM 25490 C C . GLU A 1 31 ? -1.270 -14.464 5.279 1.00 0.00 674 GLU A C 19
ATOM 25491 O O . GLU A 1 31 ? -0.954 -15.415 5.996 1.00 0.00 674 GLU A O 19
ATOM 25503 N N . CYS A 1 32 ? -0.408 -13.530 4.894 1.00 0.00 675 CYS A N 19
ATOM 25504 C CA . CYS A 1 32 ? 0.993 -13.568 5.300 1.00 0.00 675 CYS A CA 19
ATOM 25505 C C . CYS A 1 32 ? 1.131 -13.328 6.800 1.00 0.00 675 CYS A C 19
ATOM 25506 O O . CYS A 1 32 ? 1.639 -14.177 7.531 1.00 0.00 675 CYS A O 19
ATOM 25514 N N . GLY A 1 33 ? 0.677 -12.163 7.252 1.00 0.00 676 GLY A N 19
ATOM 25515 C CA . GLY A 1 33 ? 0.760 -11.831 8.662 1.00 0.00 676 GLY A CA 19
ATOM 25516 C C . GLY A 1 33 ? -0.322 -10.861 9.095 1.00 0.00 676 GLY A C 19
ATOM 25517 O O . GLY A 1 33 ? -1.364 -10.753 8.448 1.00 0.00 676 GLY A O 19
ATOM 25521 N N . HIS A 1 34 ? -0.076 -10.154 10.193 1.00 0.00 677 HIS A N 19
ATOM 25522 C CA . HIS A 1 34 ? -1.038 -9.188 10.712 1.00 0.00 677 HIS A CA 19
ATOM 25523 C C . HIS A 1 34 ? -0.833 -7.818 10.072 1.00 0.00 677 HIS A C 19
ATOM 25524 O O . HIS A 1 34 ? 0.066 -7.070 10.458 1.00 0.00 677 HIS A O 19
ATOM 25539 N N . VAL A 1 35 ? -1.671 -7.497 9.092 1.00 0.00 678 VAL A N 19
ATOM 25540 C CA . VAL A 1 35 ? -1.582 -6.217 8.399 1.00 0.00 678 VAL A CA 19
ATOM 25541 C C . VAL A 1 35 ? -2.222 -5.102 9.218 1.00 0.00 678 VAL A C 19
ATOM 25542 O O . VAL A 1 35 ? -3.261 -5.300 9.850 1.00 0.00 678 VAL A O 19
ATOM 25555 N N . LEU A 1 36 ? -1.597 -3.930 9.202 1.00 0.00 679 LEU A N 19
ATOM 25556 C CA . LEU A 1 36 ? -2.107 -2.782 9.944 1.00 0.00 679 LEU A CA 19
ATOM 25557 C C . LEU A 1 36 ? -2.477 -1.644 8.998 1.00 0.00 679 LEU A C 19
ATOM 25558 O O . LEU A 1 36 ? -3.630 -1.213 8.949 1.00 0.00 679 LEU A O 19
ATOM 25574 N N . TYR A 1 37 ? -1.493 -1.162 8.246 1.00 0.00 680 TYR A N 19
ATOM 25575 C CA . TYR A 1 37 ? -1.715 -0.075 7.301 1.00 0.00 680 TYR A CA 19
ATOM 25576 C C . TYR A 1 37 ? -1.881 -0.610 5.883 1.00 0.00 680 TYR A C 19
ATOM 25577 O O . TYR A 1 37 ? -1.037 -1.355 5.386 1.00 0.00 680 TYR A O 19
ATOM 25595 N N . ALA A 1 38 ? -2.976 -0.225 5.236 1.00 0.00 681 ALA A N 19
ATOM 25596 C CA . ALA A 1 38 ? -3.253 -0.663 3.873 1.00 0.00 681 ALA A CA 19
ATOM 25597 C C . ALA A 1 38 ? -4.127 0.347 3.139 1.00 0.00 681 ALA A C 19
ATOM 25598 O O . ALA A 1 38 ? -5.229 0.669 3.584 1.00 0.00 681 ALA A O 19
ATOM 25605 N N . ASP A 1 39 ? -3.629 0.845 2.012 1.00 0.00 682 ASP A N 19
ATOM 25606 C CA . ASP A 1 39 ? -4.365 1.819 1.215 1.00 0.00 682 ASP A CA 19
ATOM 25607 C C . ASP A 1 39 ? -4.021 1.682 -0.265 1.00 0.00 682 ASP A C 19
ATOM 25608 O O . ASP A 1 39 ? -3.033 1.042 -0.625 1.00 0.00 682 ASP A O 19
ATOM 25617 N N . ILE A 1 40 ? -4.842 2.286 -1.117 1.00 0.00 683 ILE A N 19
ATOM 25618 C CA . ILE A 1 40 ? -4.624 2.231 -2.557 1.00 0.00 683 ILE A CA 19
ATOM 25619 C C . ILE A 1 40 ? -4.310 3.613 -3.118 1.00 0.00 683 ILE A C 19
ATOM 25620 O O . ILE A 1 40 ? -5.207 4.432 -3.322 1.00 0.00 683 ILE A O 19
ATOM 25636 N N . LYS A 1 41 ? -3.031 3.867 -3.370 1.00 0.00 684 LYS A N 19
ATOM 25637 C CA . LYS A 1 41 ? -2.596 5.149 -3.911 1.00 0.00 684 LYS A CA 19
ATOM 25638 C C . LYS A 1 41 ? -3.345 5.478 -5.199 1.00 0.00 684 LYS A C 19
ATOM 25639 O O . LYS A 1 41 ? -3.612 4.596 -6.015 1.00 0.00 684 LYS A O 19
ATOM 25658 N N . MET A 1 42 ? -3.680 6.752 -5.375 1.00 0.00 685 MET A N 19
ATOM 25659 C CA . MET A 1 42 ? -4.396 7.196 -6.565 1.00 0.00 685 MET A CA 19
ATOM 25660 C C . MET A 1 42 ? -3.792 8.485 -7.114 1.00 0.00 685 MET A C 19
ATOM 25661 O O . MET A 1 42 ? -2.973 9.126 -6.455 1.00 0.00 685 MET A O 19
ATOM 25675 N N . GLU A 1 43 ? -4.202 8.858 -8.322 1.00 0.00 686 GLU A N 19
ATOM 25676 C CA . GLU A 1 43 ? -3.699 10.071 -8.958 1.00 0.00 686 GLU A CA 19
ATOM 25677 C C . GLU A 1 43 ? -4.849 10.936 -9.464 1.00 0.00 686 GLU A C 19
ATOM 25678 O O . GLU A 1 43 ? -5.345 10.741 -10.573 1.00 0.00 686 GLU A O 19
ATOM 25690 N N . ASN A 1 44 ? -5.267 11.894 -8.643 1.00 0.00 687 ASN A N 19
ATOM 25691 C CA . ASN A 1 44 ? -6.360 12.789 -9.006 1.00 0.00 687 ASN A CA 19
ATOM 25692 C C . ASN A 1 44 ? -7.681 12.030 -9.088 1.00 0.00 687 ASN A C 19
ATOM 25693 O O . ASN A 1 44 ? -8.496 12.277 -9.976 1.00 0.00 687 ASN A O 19
ATOM 25704 N N . GLY A 1 45 ? -7.885 11.106 -8.155 1.00 0.00 688 GLY A N 19
ATOM 25705 C CA . GLY A 1 45 ? -9.108 10.325 -8.139 1.00 0.00 688 GLY A CA 19
ATOM 25706 C C . GLY A 1 45 ? -9.084 9.189 -9.142 1.00 0.00 688 GLY A C 19
ATOM 25707 O O . GLY A 1 45 ? -10.129 8.769 -9.642 1.00 0.00 688 GLY A O 19
ATOM 25711 N N . LYS A 1 46 ? -7.890 8.690 -9.440 1.00 0.00 689 LYS A N 19
ATOM 25712 C CA . LYS A 1 46 ? -7.732 7.596 -10.391 1.00 0.00 689 LYS A CA 19
ATOM 25713 C C . LYS A 1 46 ? -6.873 6.482 -9.801 1.00 0.00 689 LYS A C 19
ATOM 25714 O O . LYS A 1 46 ? -5.776 6.730 -9.301 1.00 0.00 689 LYS A O 19
ATOM 25733 N N . SER A 1 47 ? -7.379 5.255 -9.864 1.00 0.00 690 SER A N 19
ATOM 25734 C CA . SER A 1 47 ? -6.659 4.103 -9.333 1.00 0.00 690 SER A CA 19
ATOM 25735 C C . SER A 1 47 ? -5.469 3.751 -10.221 1.00 0.00 690 SER A C 19
ATOM 25736 O O . SER A 1 47 ? -5.629 3.451 -11.404 1.00 0.00 690 SER A O 19
ATOM 25744 N N . LYS A 1 48 ? -4.274 3.790 -9.640 1.00 0.00 691 LYS A N 19
ATOM 25745 C CA . LYS A 1 48 ? -3.055 3.474 -10.376 1.00 0.00 691 LYS A CA 19
ATOM 25746 C C . LYS A 1 48 ? -2.564 2.070 -10.038 1.00 0.00 691 LYS A C 19
ATOM 25747 O O . LYS A 1 48 ? -1.365 1.796 -10.071 1.00 0.00 691 LYS A O 19
ATOM 25766 N N . GLY A 1 49 ? -3.500 1.182 -9.714 1.00 0.00 692 GLY A N 19
ATOM 25767 C CA . GLY A 1 49 ? -3.142 -0.183 -9.376 1.00 0.00 692 GLY A CA 19
ATOM 25768 C C . GLY A 1 49 ? -1.875 -0.262 -8.548 1.00 0.00 692 GLY A C 19
ATOM 25769 O O . GLY A 1 49 ? -1.053 -1.158 -8.743 1.00 0.00 692 GLY A O 19
ATOM 25773 N N . CYS A 1 50 ? -1.717 0.677 -7.621 1.00 0.00 693 CYS A N 19
ATOM 25774 C CA . CYS A 1 50 ? -0.539 0.711 -6.761 1.00 0.00 693 CYS A CA 19
ATOM 25775 C C . CYS A 1 50 ? -0.926 1.037 -5.323 1.00 0.00 693 CYS A C 19
ATOM 25776 O O . CYS A 1 50 ? -1.780 1.887 -5.076 1.00 0.00 693 CYS A O 19
ATOM 25784 N N . GLY A 1 51 ? -0.290 0.354 -4.375 1.00 0.00 694 GLY A N 19
ATOM 25785 C CA . GLY A 1 51 ? -0.583 0.585 -2.972 1.00 0.00 694 GLY A CA 19
ATOM 25786 C C . GLY A 1 51 ? 0.543 0.133 -2.064 1.00 0.00 694 GLY A C 19
ATOM 25787 O O . GLY A 1 51 ? 1.612 -0.257 -2.534 1.00 0.00 694 GLY A O 19
ATOM 25791 N N . VAL A 1 52 ? 0.305 0.187 -0.757 1.00 0.00 695 VAL A N 19
ATOM 25792 C CA . VAL A 1 52 ? 1.308 -0.219 0.221 1.00 0.00 695 VAL A CA 19
ATOM 25793 C C . VAL A 1 52 ? 0.697 -1.109 1.297 1.00 0.00 695 VAL A C 19
ATOM 25794 O O . VAL A 1 52 ? -0.523 -1.172 1.447 1.00 0.00 695 VAL A O 19
ATOM 25807 N N . VAL A 1 53 ? 1.555 -1.797 2.045 1.00 0.00 696 VAL A N 19
ATOM 25808 C CA . VAL A 1 53 ? 1.100 -2.684 3.109 1.00 0.00 696 VAL A CA 19
ATOM 25809 C C . VAL A 1 53 ? 2.116 -2.745 4.244 1.00 0.00 696 VAL A C 19
ATOM 25810 O O . VAL A 1 53 ? 3.248 -3.193 4.056 1.00 0.00 696 VAL A O 19
ATOM 25823 N N . LYS A 1 54 ? 1.705 -2.293 5.424 1.00 0.00 697 LYS A N 19
ATOM 25824 C CA . LYS A 1 54 ? 2.578 -2.298 6.592 1.00 0.00 697 LYS A CA 19
ATOM 25825 C C . LYS A 1 54 ? 2.248 -3.468 7.513 1.00 0.00 697 LYS A C 19
ATOM 25826 O O . LYS A 1 54 ? 1.080 -3.801 7.717 1.00 0.00 697 LYS A O 19
ATOM 25845 N N . PHE A 1 55 ? 3.283 -4.089 8.069 1.00 0.00 698 PHE A N 19
ATOM 25846 C CA . PHE A 1 55 ? 3.103 -5.222 8.969 1.00 0.00 698 PHE A CA 19
ATOM 25847 C C . PHE A 1 55 ? 3.608 -4.889 10.370 1.00 0.00 698 PHE A C 19
ATOM 25848 O O . PHE A 1 55 ? 4.190 -3.829 10.595 1.00 0.00 698 PHE A O 19
ATOM 25865 N N . GLU A 1 56 ? 3.378 -5.803 11.308 1.00 0.00 699 GLU A N 19
ATOM 25866 C CA . GLU A 1 56 ? 3.808 -5.606 12.687 1.00 0.00 699 GLU A CA 19
ATOM 25867 C C . GLU A 1 56 ? 5.321 -5.761 12.813 1.00 0.00 699 GLU A C 19
ATOM 25868 O O . GLU A 1 56 ? 5.994 -4.923 13.413 1.00 0.00 699 GLU A O 19
ATOM 25880 N N . SER A 1 57 ? 5.849 -6.839 12.242 1.00 0.00 700 SER A N 19
ATOM 25881 C CA . SER A 1 57 ? 7.281 -7.108 12.294 1.00 0.00 700 SER A CA 19
ATOM 25882 C C . SER A 1 57 ? 7.921 -6.907 10.923 1.00 0.00 700 SER A C 19
ATOM 25883 O O . SER A 1 57 ? 7.295 -7.107 9.882 1.00 0.00 700 SER A O 19
ATOM 25891 N N . PRO A 1 58 ? 9.199 -6.500 10.922 1.00 0.00 701 PRO A N 19
ATOM 25892 C CA . PRO A 1 58 ? 9.953 -6.263 9.687 1.00 0.00 701 PRO A CA 19
ATOM 25893 C C . PRO A 1 58 ? 10.261 -7.556 8.939 1.00 0.00 701 PRO A C 19
ATOM 25894 O O . PRO A 1 58 ? 10.776 -7.529 7.822 1.00 0.00 701 PRO A O 19
ATOM 25905 N N . GLU A 1 59 ? 9.942 -8.686 9.563 1.00 0.00 702 GLU A N 19
ATOM 25906 C CA . GLU A 1 59 ? 10.186 -9.988 8.954 1.00 0.00 702 GLU A CA 19
ATOM 25907 C C . GLU A 1 59 ? 9.022 -10.395 8.055 1.00 0.00 702 GLU A C 19
ATOM 25908 O O . GLU A 1 59 ? 9.222 -10.837 6.924 1.00 0.00 702 GLU A O 19
ATOM 25920 N N . VAL A 1 60 ? 7.804 -10.242 8.567 1.00 0.00 703 VAL A N 19
ATOM 25921 C CA . VAL A 1 60 ? 6.608 -10.592 7.811 1.00 0.00 703 VAL A CA 19
ATOM 25922 C C . VAL A 1 60 ? 6.625 -9.954 6.427 1.00 0.00 703 VAL A C 19
ATOM 25923 O O . VAL A 1 60 ? 6.273 -10.590 5.434 1.00 0.00 703 VAL A O 19
ATOM 25936 N N . ALA A 1 61 ? 7.040 -8.692 6.368 1.00 0.00 704 ALA A N 19
ATOM 25937 C CA . ALA A 1 61 ? 7.106 -7.968 5.105 1.00 0.00 704 ALA A CA 19
ATOM 25938 C C . ALA A 1 61 ? 7.983 -8.703 4.096 1.00 0.00 704 ALA A C 19
ATOM 25939 O O . ALA A 1 61 ? 7.525 -9.071 3.015 1.00 0.00 704 ALA A O 19
ATOM 25946 N N . GLU A 1 62 ? 9.245 -8.911 4.458 1.00 0.00 705 GLU A N 19
ATOM 25947 C CA . GLU A 1 62 ? 10.186 -9.601 3.582 1.00 0.00 705 GLU A CA 19
ATOM 25948 C C . GLU A 1 62 ? 9.570 -10.880 3.022 1.00 0.00 705 GLU A C 19
ATOM 25949 O O . GLU A 1 62 ? 9.778 -11.223 1.858 1.00 0.00 705 GLU A O 19
ATOM 25961 N N . ARG A 1 63 ? 8.812 -11.580 3.859 1.00 0.00 706 ARG A N 19
ATOM 25962 C CA . ARG A 1 63 ? 8.167 -12.822 3.449 1.00 0.00 706 ARG A CA 19
ATOM 25963 C C . ARG A 1 63 ? 7.033 -12.546 2.466 1.00 0.00 706 ARG A C 19
ATOM 25964 O O . ARG A 1 63 ? 6.983 -13.126 1.382 1.00 0.00 706 ARG A O 19
ATOM 25985 N N . ALA A 1 64 ? 6.123 -11.658 2.854 1.00 0.00 707 ALA A N 19
ATOM 25986 C CA . ALA A 1 64 ? 4.990 -11.305 2.008 1.00 0.00 707 ALA A CA 19
ATOM 25987 C C . ALA A 1 64 ? 5.455 -10.868 0.623 1.00 0.00 707 ALA A C 19
ATOM 25988 O O . ALA A 1 64 ? 4.861 -11.243 -0.389 1.00 0.00 707 ALA A O 19
ATOM 25995 N N . CYS A 1 65 ? 6.519 -10.073 0.585 1.00 0.00 708 CYS A N 19
ATOM 25996 C CA . CYS A 1 65 ? 7.062 -9.583 -0.677 1.00 0.00 708 CYS A CA 19
ATOM 25997 C C . CYS A 1 65 ? 7.206 -10.719 -1.684 1.00 0.00 708 CYS A C 19
ATOM 25998 O O . CYS A 1 65 ? 6.862 -10.569 -2.857 1.00 0.00 708 CYS A O 19
ATOM 26006 N N . ARG A 1 66 ? 7.718 -11.854 -1.220 1.00 0.00 709 ARG A N 19
ATOM 26007 C CA . ARG A 1 66 ? 7.910 -13.014 -2.081 1.00 0.00 709 ARG A CA 19
ATOM 26008 C C . ARG A 1 66 ? 6.610 -13.798 -2.236 1.00 0.00 709 ARG A C 19
ATOM 26009 O O . ARG A 1 66 ? 6.236 -14.186 -3.342 1.00 0.00 709 ARG A O 19
ATOM 26030 N N . MET A 1 67 ? 5.926 -14.026 -1.119 1.00 0.00 710 MET A N 19
ATOM 26031 C CA . MET A 1 67 ? 4.668 -14.763 -1.132 1.00 0.00 710 MET A CA 19
ATOM 26032 C C . MET A 1 67 ? 3.658 -14.098 -2.062 1.00 0.00 710 MET A C 19
ATOM 26033 O O . MET A 1 67 ? 2.669 -14.713 -2.461 1.00 0.00 710 MET A O 19
ATOM 26047 N N . MET A 1 68 ? 3.914 -12.840 -2.404 1.00 0.00 711 MET A N 19
ATOM 26048 C CA . MET A 1 68 ? 3.027 -12.093 -3.289 1.00 0.00 711 MET A CA 19
ATOM 26049 C C . MET A 1 68 ? 3.719 -11.775 -4.610 1.00 0.00 711 MET A C 19
ATOM 26050 O O . MET A 1 68 ? 3.084 -11.749 -5.663 1.00 0.00 711 MET A O 19
ATOM 26064 N N . ASN A 1 69 ? 5.024 -11.533 -4.547 1.00 0.00 712 ASN A N 19
ATOM 26065 C CA . ASN A 1 69 ? 5.802 -11.216 -5.739 1.00 0.00 712 ASN A CA 19
ATOM 26066 C C . ASN A 1 69 ? 5.282 -11.987 -6.948 1.00 0.00 712 ASN A C 19
ATOM 26067 O O . ASN A 1 69 ? 5.318 -13.216 -6.976 1.00 0.00 712 ASN A O 19
ATOM 26078 N N . GLY A 1 70 ? 4.800 -11.255 -7.948 1.00 0.00 713 GLY A N 19
ATOM 26079 C CA . GLY A 1 70 ? 4.280 -11.886 -9.147 1.00 0.00 713 GLY A CA 19
ATOM 26080 C C . GLY A 1 70 ? 2.946 -12.566 -8.912 1.00 0.00 713 GLY A C 19
ATOM 26081 O O . GLY A 1 70 ? 2.639 -13.579 -9.540 1.00 0.00 713 GLY A O 19
ATOM 26085 N N . MET A 1 71 ? 2.151 -12.009 -8.003 1.00 0.00 714 MET A N 19
ATOM 26086 C CA . MET A 1 71 ? 0.843 -12.570 -7.687 1.00 0.00 714 MET A CA 19
ATOM 26087 C C . MET A 1 71 ? -0.155 -12.284 -8.804 1.00 0.00 714 MET A C 19
ATOM 26088 O O . MET A 1 71 ? -0.822 -11.249 -8.806 1.00 0.00 714 MET A O 19
ATOM 26102 N N . LYS A 1 72 ? -0.254 -13.209 -9.754 1.00 0.00 715 LYS A N 19
ATOM 26103 C CA . LYS A 1 72 ? -1.171 -13.057 -10.877 1.00 0.00 715 LYS A CA 19
ATOM 26104 C C . LYS A 1 72 ? -2.576 -12.716 -10.390 1.00 0.00 715 LYS A C 19
ATOM 26105 O O . LYS A 1 72 ? -3.330 -13.596 -9.972 1.00 0.00 715 LYS A O 19
ATOM 26124 N N . LEU A 1 73 ? -2.922 -11.435 -10.448 1.00 0.00 716 LEU A N 19
ATOM 26125 C CA . LEU A 1 73 ? -4.238 -10.978 -10.014 1.00 0.00 716 LEU A CA 19
ATOM 26126 C C . LEU A 1 73 ? -5.167 -10.781 -11.208 1.00 0.00 716 LEU A C 19
ATOM 26127 O O . LEU A 1 73 ? -4.906 -9.952 -12.080 1.00 0.00 716 LEU A O 19
ATOM 26143 N N . SER A 1 74 ? -6.253 -11.548 -11.240 1.00 0.00 717 SER A N 19
ATOM 26144 C CA . SER A 1 74 ? -7.220 -11.459 -12.327 1.00 0.00 717 SER A CA 19
ATOM 26145 C C . SER A 1 74 ? -6.514 -11.309 -13.671 1.00 0.00 717 SER A C 19
ATOM 26146 O O . SER A 1 74 ? -6.979 -10.589 -14.553 1.00 0.00 717 SER A O 19
ATOM 26154 N N . GLY A 1 75 ? -5.386 -11.997 -13.820 1.00 0.00 718 GLY A N 19
ATOM 26155 C CA . GLY A 1 75 ? -4.632 -11.928 -15.058 1.00 0.00 718 GLY A CA 19
ATOM 26156 C C . GLY A 1 75 ? -3.704 -10.731 -15.106 1.00 0.00 718 GLY A C 19
ATOM 26157 O O . GLY A 1 75 ? -3.353 -10.252 -16.185 1.00 0.00 718 GLY A O 19
ATOM 26161 N N . ARG A 1 76 ? -3.305 -10.246 -13.935 1.00 0.00 719 ARG A N 19
ATOM 26162 C CA . ARG A 1 76 ? -2.414 -9.095 -13.848 1.00 0.00 719 ARG A CA 19
ATOM 26163 C C . ARG A 1 76 ? -1.363 -9.303 -12.761 1.00 0.00 719 ARG A C 19
ATOM 26164 O O . ARG A 1 76 ? -1.665 -9.228 -11.571 1.00 0.00 719 ARG A O 19
ATOM 26185 N N . GLU A 1 77 ? -0.129 -9.564 -13.181 1.00 0.00 720 GLU A N 19
ATOM 26186 C CA . GLU A 1 77 ? 0.966 -9.784 -12.244 1.00 0.00 720 GLU A CA 19
ATOM 26187 C C . GLU A 1 77 ? 1.382 -8.476 -11.577 1.00 0.00 720 GLU A C 19
ATOM 26188 O O . GLU A 1 77 ? 1.649 -7.481 -12.251 1.00 0.00 720 GLU A O 19
ATOM 26200 N N . ILE A 1 78 ? 1.434 -8.486 -10.249 1.00 0.00 721 ILE A N 19
ATOM 26201 C CA . ILE A 1 78 ? 1.817 -7.301 -9.491 1.00 0.00 721 ILE A CA 19
ATOM 26202 C C . ILE A 1 78 ? 3.288 -7.357 -9.091 1.00 0.00 721 ILE A C 19
ATOM 26203 O O . ILE A 1 78 ? 3.894 -8.428 -9.064 1.00 0.00 721 ILE A O 19
ATOM 26219 N N . ASP A 1 79 ? 3.854 -6.197 -8.778 1.00 0.00 722 ASP A N 19
ATOM 26220 C CA . ASP A 1 79 ? 5.254 -6.114 -8.376 1.00 0.00 722 ASP A CA 19
ATOM 26221 C C . ASP A 1 79 ? 5.374 -5.739 -6.902 1.00 0.00 722 ASP A C 19
ATOM 26222 O O . ASP A 1 79 ? 5.264 -4.568 -6.537 1.00 0.00 722 ASP A O 19
ATOM 26231 N N . VAL A 1 80 ? 5.599 -6.741 -6.058 1.00 0.00 723 VAL A N 19
ATOM 26232 C CA . VAL A 1 80 ? 5.734 -6.517 -4.624 1.00 0.00 723 VAL A CA 19
ATOM 26233 C C . VAL A 1 80 ? 7.200 -6.472 -4.210 1.00 0.00 723 VAL A C 19
ATOM 26234 O O . VAL A 1 80 ? 7.997 -7.317 -4.619 1.00 0.00 723 VAL A O 19
ATOM 26247 N N . ARG A 1 81 ? 7.550 -5.481 -3.397 1.00 0.00 724 ARG A N 19
ATOM 26248 C CA . ARG A 1 81 ? 8.922 -5.325 -2.928 1.00 0.00 724 ARG A CA 19
ATOM 26249 C C . ARG A 1 81 ? 8.964 -4.527 -1.628 1.00 0.00 724 ARG A C 19
ATOM 26250 O O . ARG A 1 81 ? 7.940 -4.030 -1.160 1.00 0.00 724 ARG A O 19
ATOM 26271 N N . ILE A 1 82 ? 10.155 -4.411 -1.050 1.00 0.00 725 ILE A N 19
ATOM 26272 C CA . ILE A 1 82 ? 10.331 -3.674 0.195 1.00 0.00 725 ILE A CA 19
ATOM 26273 C C . ILE A 1 82 ? 10.328 -2.169 -0.052 1.00 0.00 725 ILE A C 19
ATOM 26274 O O . ILE A 1 82 ? 10.908 -1.688 -1.026 1.00 0.00 725 ILE A O 19
ATOM 26290 N N . ASP A 1 83 ? 9.674 -1.430 0.837 1.00 0.00 726 ASP A N 19
ATOM 26291 C CA . ASP A 1 83 ? 9.598 0.021 0.718 1.00 0.00 726 ASP A CA 19
ATOM 26292 C C . ASP A 1 83 ? 10.750 0.688 1.463 1.00 0.00 726 ASP A C 19
ATOM 26293 O O . ASP A 1 83 ? 10.710 0.835 2.685 1.00 0.00 726 ASP A O 19
ATOM 26302 N N . ARG A 1 84 ? 11.776 1.089 0.719 1.00 0.00 727 ARG A N 19
ATOM 26303 C CA . ARG A 1 84 ? 12.940 1.739 1.309 1.00 0.00 727 ARG A CA 19
ATOM 26304 C C . ARG A 1 84 ? 12.584 3.131 1.823 1.00 0.00 727 ARG A C 19
ATOM 26305 O O . ARG A 1 84 ? 11.630 3.751 1.355 1.00 0.00 727 ARG A O 19
ATOM 26326 N N . ASN A 1 85 ? 13.358 3.616 2.788 1.00 0.00 728 ASN A N 19
ATOM 26327 C CA . ASN A 1 85 ? 13.124 4.934 3.366 1.00 0.00 728 ASN A CA 19
ATOM 26328 C C . ASN A 1 85 ? 11.659 5.104 3.757 1.00 0.00 728 ASN A C 19
ATOM 26329 O O . ASN A 1 85 ? 11.058 6.150 3.513 1.00 0.00 728 ASN A O 19
ATOM 26340 N N . ALA A 1 86 ? 11.091 4.068 4.367 1.00 0.00 729 ALA A N 19
ATOM 26341 C CA . ALA A 1 86 ? 9.698 4.104 4.794 1.00 0.00 729 ALA A CA 19
ATOM 26342 C C . ALA A 1 86 ? 9.581 4.540 6.251 1.00 0.00 729 ALA A C 19
ATOM 26343 O O . ALA A 1 86 ? 8.954 5.554 6.556 1.00 0.00 729 ALA A O 19
ATOM 26350 N N . SER A 1 87 ? 10.189 3.768 7.145 1.00 0.00 730 SER A N 19
ATOM 26351 C CA . SER A 1 87 ? 10.149 4.073 8.571 1.00 0.00 730 SER A CA 19
ATOM 26352 C C . SER A 1 87 ? 11.355 3.474 9.288 1.00 0.00 730 SER A C 19
ATOM 26353 O O . SER A 1 87 ? 11.743 2.335 9.030 1.00 0.00 730 SER A O 19
ATOM 26361 N N . GLY A 1 88 ? 11.945 4.252 10.191 1.00 0.00 731 GLY A N 19
ATOM 26362 C CA . GLY A 1 88 ? 13.102 3.783 10.932 1.00 0.00 731 GLY A CA 19
ATOM 26363 C C . GLY A 1 88 ? 13.356 4.596 12.186 1.00 0.00 731 GLY A C 19
ATOM 26364 O O . GLY A 1 88 ? 14.166 5.523 12.196 1.00 0.00 731 GLY A O 19
ATOM 26368 N N . PRO A 1 89 ? 12.651 4.250 13.273 1.00 0.00 732 PRO A N 19
ATOM 26369 C CA . PRO A 1 89 ? 12.787 4.943 14.558 1.00 0.00 732 PRO A CA 19
ATOM 26370 C C . PRO A 1 89 ? 14.132 4.673 15.223 1.00 0.00 732 PRO A C 19
ATOM 26371 O O . PRO A 1 89 ? 14.797 5.595 15.696 1.00 0.00 732 PRO A O 19
ATOM 26382 N N . SER A 1 90 ? 14.527 3.405 15.255 1.00 0.00 733 SER A N 19
ATOM 26383 C CA . SER A 1 90 ? 15.792 3.013 15.866 1.00 0.00 733 SER A CA 19
ATOM 26384 C C . SER A 1 90 ? 16.907 2.972 14.826 1.00 0.00 733 SER A C 19
ATOM 26385 O O . SER A 1 90 ? 16.841 2.214 13.858 1.00 0.00 733 SER A O 19
ATOM 26393 N N . SER A 1 91 ? 17.932 3.793 15.033 1.00 0.00 734 SER A N 19
ATOM 26394 C CA . SER A 1 91 ? 19.061 3.854 14.112 1.00 0.00 734 SER A CA 19
ATOM 26395 C C . SER A 1 91 ? 19.380 2.472 13.552 1.00 0.00 734 SER A C 19
ATOM 26396 O O . SER A 1 91 ? 19.143 1.455 14.203 1.00 0.00 734 SER A O 19
ATOM 26404 N N . GLY A 1 92 ? 19.921 2.443 12.337 1.00 0.00 735 GLY A N 19
ATOM 26405 C CA . GLY A 1 92 ? 20.264 1.181 11.708 1.00 0.00 735 GLY A CA 19
ATOM 26406 C C . GLY A 1 92 ? 19.041 0.357 11.355 1.00 0.00 735 GLY A C 19
ATOM 26407 O O . GLY A 1 92 ? 17.966 0.558 11.919 1.00 0.00 735 GLY A O 19
ATOM 26411 N N . GLY A 1 1 ? 28.252 0.274 -0.228 1.00 0.00 644 GLY A N 20
ATOM 26412 C CA . GLY A 1 1 ? 27.334 -0.287 0.746 1.00 0.00 644 GLY A CA 20
ATOM 26413 C C . GLY A 1 1 ? 27.077 -1.763 0.518 1.00 0.00 644 GLY A C 20
ATOM 26414 O O . GLY A 1 1 ? 27.637 -2.363 -0.400 1.00 0.00 644 GLY A O 20
ATOM 26418 N N . SER A 1 2 ? 26.230 -2.352 1.356 1.00 0.00 645 SER A N 20
ATOM 26419 C CA . SER A 1 2 ? 25.904 -3.769 1.244 1.00 0.00 645 SER A CA 20
ATOM 26420 C C . SER A 1 2 ? 24.414 -4.003 1.472 1.00 0.00 645 SER A C 20
ATOM 26421 O O . SER A 1 2 ? 23.746 -3.218 2.144 1.00 0.00 645 SER A O 20
ATOM 26429 N N . SER A 1 3 ? 23.899 -5.090 0.906 1.00 0.00 646 SER A N 20
ATOM 26430 C CA . SER A 1 3 ? 22.487 -5.428 1.043 1.00 0.00 646 SER A CA 20
ATOM 26431 C C . SER A 1 3 ? 22.110 -5.598 2.511 1.00 0.00 646 SER A C 20
ATOM 26432 O O . SER A 1 3 ? 22.745 -6.355 3.244 1.00 0.00 646 SER A O 20
ATOM 26440 N N . GLY A 1 4 ? 21.069 -4.886 2.934 1.00 0.00 647 GLY A N 20
ATOM 26441 C CA . GLY A 1 4 ? 20.623 -4.972 4.313 1.00 0.00 647 GLY A CA 20
ATOM 26442 C C . GLY A 1 4 ? 19.604 -3.905 4.660 1.00 0.00 647 GLY A C 20
ATOM 26443 O O . GLY A 1 4 ? 19.948 -2.732 4.808 1.00 0.00 647 GLY A O 20
ATOM 26447 N N . SER A 1 5 ? 18.345 -4.311 4.787 1.00 0.00 648 SER A N 20
ATOM 26448 C CA . SER A 1 5 ? 17.271 -3.380 5.113 1.00 0.00 648 SER A CA 20
ATOM 26449 C C . SER A 1 5 ? 17.039 -3.325 6.620 1.00 0.00 648 SER A C 20
ATOM 26450 O O . SER A 1 5 ? 16.909 -4.357 7.278 1.00 0.00 648 SER A O 20
ATOM 26458 N N . SER A 1 6 ? 16.988 -2.111 7.160 1.00 0.00 649 SER A N 20
ATOM 26459 C CA . SER A 1 6 ? 16.775 -1.919 8.590 1.00 0.00 649 SER A CA 20
ATOM 26460 C C . SER A 1 6 ? 15.307 -1.630 8.887 1.00 0.00 649 SER A C 20
ATOM 26461 O O . SER A 1 6 ? 14.746 -0.648 8.403 1.00 0.00 649 SER A O 20
ATOM 26469 N N . GLY A 1 7 ? 14.690 -2.493 9.688 1.00 0.00 650 GLY A N 20
ATOM 26470 C CA . GLY A 1 7 ? 13.293 -2.314 10.037 1.00 0.00 650 GLY A CA 20
ATOM 26471 C C . GLY A 1 7 ? 12.418 -2.078 8.822 1.00 0.00 650 GLY A C 20
ATOM 26472 O O . GLY A 1 7 ? 11.813 -1.016 8.682 1.00 0.00 650 GLY A O 20
ATOM 26476 N N . ALA A 1 8 ? 12.352 -3.070 7.940 1.00 0.00 651 ALA A N 20
ATOM 26477 C CA . ALA A 1 8 ? 11.545 -2.966 6.731 1.00 0.00 651 ALA A CA 20
ATOM 26478 C C . ALA A 1 8 ? 10.299 -3.839 6.826 1.00 0.00 651 ALA A C 20
ATOM 26479 O O . ALA A 1 8 ? 10.301 -4.990 6.386 1.00 0.00 651 ALA A O 20
ATOM 26486 N N . CYS A 1 9 ? 9.237 -3.287 7.402 1.00 0.00 652 CYS A N 20
ATOM 26487 C CA . CYS A 1 9 ? 7.984 -4.017 7.556 1.00 0.00 652 CYS A CA 20
ATOM 26488 C C . CYS A 1 9 ? 6.968 -3.582 6.504 1.00 0.00 652 CYS A C 20
ATOM 26489 O O . CYS A 1 9 ? 6.038 -4.321 6.183 1.00 0.00 652 CYS A O 20
ATOM 26497 N N . GLN A 1 10 ? 7.153 -2.377 5.974 1.00 0.00 653 GLN A N 20
ATOM 26498 C CA . GLN A 1 10 ? 6.252 -1.843 4.960 1.00 0.00 653 GLN A CA 20
ATOM 26499 C C . GLN A 1 10 ? 6.665 -2.305 3.566 1.00 0.00 653 GLN A C 20
ATOM 26500 O O . GLN A 1 10 ? 7.853 -2.441 3.274 1.00 0.00 653 GLN A O 20
ATOM 26514 N N . ILE A 1 11 ? 5.676 -2.544 2.711 1.00 0.00 654 ILE A N 20
ATOM 26515 C CA . ILE A 1 11 ? 5.938 -2.990 1.348 1.00 0.00 654 ILE A CA 20
ATOM 26516 C C . ILE A 1 11 ? 5.146 -2.165 0.339 1.00 0.00 654 ILE A C 20
ATOM 26517 O O . ILE A 1 11 ? 4.329 -1.323 0.713 1.00 0.00 654 ILE A O 20
ATOM 26533 N N . PHE A 1 12 ? 5.393 -2.413 -0.943 1.00 0.00 655 PHE A N 20
ATOM 26534 C CA . PHE A 1 12 ? 4.703 -1.694 -2.008 1.00 0.00 655 PHE A CA 20
ATOM 26535 C C . PHE A 1 12 ? 4.156 -2.663 -3.052 1.00 0.00 655 PHE A C 20
ATOM 26536 O O . PHE A 1 12 ? 4.733 -3.723 -3.295 1.00 0.00 655 PHE A O 20
ATOM 26553 N N . VAL A 1 13 ? 3.038 -2.291 -3.668 1.00 0.00 656 VAL A N 20
ATOM 26554 C CA . VAL A 1 13 ? 2.412 -3.125 -4.686 1.00 0.00 656 VAL A CA 20
ATOM 26555 C C . VAL A 1 13 ? 2.075 -2.312 -5.932 1.00 0.00 656 VAL A C 20
ATOM 26556 O O . VAL A 1 13 ? 1.776 -1.121 -5.846 1.00 0.00 656 VAL A O 20
ATOM 26569 N N . ARG A 1 14 ? 2.126 -2.965 -7.088 1.00 0.00 657 ARG A N 20
ATOM 26570 C CA . ARG A 1 14 ? 1.827 -2.302 -8.352 1.00 0.00 657 ARG A CA 20
ATOM 26571 C C . ARG A 1 14 ? 1.102 -3.249 -9.305 1.00 0.00 657 ARG A C 20
ATOM 26572 O O . ARG A 1 14 ? 1.191 -4.469 -9.169 1.00 0.00 657 ARG A O 20
ATOM 26593 N N . ASN A 1 15 ? 0.386 -2.678 -10.267 1.00 0.00 658 ASN A N 20
ATOM 26594 C CA . ASN A 1 15 ? -0.355 -3.472 -11.241 1.00 0.00 658 ASN A CA 20
ATOM 26595 C C . ASN A 1 15 ? -1.563 -4.141 -10.592 1.00 0.00 658 ASN A C 20
ATOM 26596 O O . ASN A 1 15 ? -1.812 -5.330 -10.796 1.00 0.00 658 ASN A O 20
ATOM 26607 N N . LEU A 1 16 ? -2.311 -3.369 -9.811 1.00 0.00 659 LEU A N 20
ATOM 26608 C CA . LEU A 1 16 ? -3.494 -3.886 -9.131 1.00 0.00 659 LEU A CA 20
ATOM 26609 C C . LEU A 1 16 ? -4.753 -3.616 -9.949 1.00 0.00 659 LEU A C 20
ATOM 26610 O O . LEU A 1 16 ? -4.900 -2.570 -10.581 1.00 0.00 659 LEU A O 20
ATOM 26626 N N . PRO A 1 17 ? -5.685 -4.581 -9.937 1.00 0.00 660 PRO A N 20
ATOM 26627 C CA . PRO A 1 17 ? -6.949 -4.469 -10.670 1.00 0.00 660 PRO A CA 20
ATOM 26628 C C . PRO A 1 17 ? -7.639 -3.129 -10.435 1.00 0.00 660 PRO A C 20
ATOM 26629 O O . PRO A 1 17 ? -7.848 -2.719 -9.293 1.00 0.00 660 PRO A O 20
ATOM 26640 N N . PHE A 1 18 ? -7.991 -2.452 -11.523 1.00 0.00 661 PHE A N 20
ATOM 26641 C CA . PHE A 1 18 ? -8.657 -1.157 -11.435 1.00 0.00 661 PHE A CA 20
ATOM 26642 C C . PHE A 1 18 ? -9.758 -1.183 -10.378 1.00 0.00 661 PHE A C 20
ATOM 26643 O O . PHE A 1 18 ? -9.971 -0.203 -9.665 1.00 0.00 661 PHE A O 20
ATOM 26660 N N . ASP A 1 19 ? -10.454 -2.310 -10.285 1.00 0.00 662 ASP A N 20
ATOM 26661 C CA . ASP A 1 19 ? -11.533 -2.465 -9.316 1.00 0.00 662 ASP A CA 20
ATOM 26662 C C . ASP A 1 19 ? -10.976 -2.665 -7.910 1.00 0.00 662 ASP A C 20
ATOM 26663 O O . ASP A 1 19 ? -11.554 -2.196 -6.930 1.00 0.00 662 ASP A O 20
ATOM 26672 N N . PHE A 1 20 ? -9.851 -3.366 -7.820 1.00 0.00 663 PHE A N 20
ATOM 26673 C CA . PHE A 1 20 ? -9.216 -3.631 -6.533 1.00 0.00 663 PHE A CA 20
ATOM 26674 C C . PHE A 1 20 ? -9.400 -2.451 -5.583 1.00 0.00 663 PHE A C 20
ATOM 26675 O O . PHE A 1 20 ? -9.367 -1.292 -5.999 1.00 0.00 663 PHE A O 20
ATOM 26692 N N . THR A 1 21 ? -9.596 -2.754 -4.304 1.00 0.00 664 THR A N 20
ATOM 26693 C CA . THR A 1 21 ? -9.787 -1.721 -3.294 1.00 0.00 664 THR A CA 20
ATOM 26694 C C . THR A 1 21 ? -8.824 -1.907 -2.127 1.00 0.00 664 THR A C 20
ATOM 26695 O O . THR A 1 21 ? -8.115 -2.910 -2.050 1.00 0.00 664 THR A O 20
ATOM 26706 N N . TRP A 1 22 ? -8.804 -0.935 -1.222 1.00 0.00 665 TRP A N 20
ATOM 26707 C CA . TRP A 1 22 ? -7.927 -0.993 -0.059 1.00 0.00 665 TRP A CA 20
ATOM 26708 C C . TRP A 1 22 ? -8.289 -2.172 0.838 1.00 0.00 665 TRP A C 20
ATOM 26709 O O . TRP A 1 22 ? -7.426 -2.963 1.220 1.00 0.00 665 TRP A O 20
ATOM 26730 N N . LYS A 1 23 ? -9.570 -2.286 1.170 1.00 0.00 666 LYS A N 20
ATOM 26731 C CA . LYS A 1 23 ? -10.048 -3.370 2.020 1.00 0.00 666 LYS A CA 20
ATOM 26732 C C . LYS A 1 23 ? -9.476 -4.709 1.566 1.00 0.00 666 LYS A C 20
ATOM 26733 O O . LYS A 1 23 ? -8.924 -5.462 2.368 1.00 0.00 666 LYS A O 20
ATOM 26752 N N . MET A 1 24 ? -9.612 -4.999 0.276 1.00 0.00 667 MET A N 20
ATOM 26753 C CA . MET A 1 24 ? -9.106 -6.247 -0.284 1.00 0.00 667 MET A CA 20
ATOM 26754 C C . MET A 1 24 ? -7.591 -6.337 -0.131 1.00 0.00 667 MET A C 20
ATOM 26755 O O . MET A 1 24 ? -7.060 -7.364 0.293 1.00 0.00 667 MET A O 20
ATOM 26769 N N . LEU A 1 25 ? -6.901 -5.256 -0.478 1.00 0.00 668 LEU A N 20
ATOM 26770 C CA . LEU A 1 25 ? -5.446 -5.213 -0.379 1.00 0.00 668 LEU A CA 20
ATOM 26771 C C . LEU A 1 25 ? -4.978 -5.702 0.988 1.00 0.00 668 LEU A C 20
ATOM 26772 O O . LEU A 1 25 ? -4.050 -6.504 1.089 1.00 0.00 668 LEU A O 20
ATOM 26788 N N . LYS A 1 26 ? -5.629 -5.214 2.039 1.00 0.00 669 LYS A N 20
ATOM 26789 C CA . LYS A 1 26 ? -5.283 -5.603 3.401 1.00 0.00 669 LYS A CA 20
ATOM 26790 C C . LYS A 1 26 ? -5.560 -7.085 3.631 1.00 0.00 669 LYS A C 20
ATOM 26791 O O . LYS A 1 26 ? -4.635 -7.893 3.714 1.00 0.00 669 LYS A O 20
ATOM 26810 N N . ASP A 1 27 ? -6.837 -7.435 3.731 1.00 0.00 670 ASP A N 20
ATOM 26811 C CA . ASP A 1 27 ? -7.235 -8.821 3.949 1.00 0.00 670 ASP A CA 20
ATOM 26812 C C . ASP A 1 27 ? -6.473 -9.758 3.017 1.00 0.00 670 ASP A C 20
ATOM 26813 O O . ASP A 1 27 ? -6.288 -10.937 3.320 1.00 0.00 670 ASP A O 20
ATOM 26822 N N . LYS A 1 28 ? -6.034 -9.226 1.881 1.00 0.00 671 LYS A N 20
ATOM 26823 C CA . LYS A 1 28 ? -5.292 -10.013 0.904 1.00 0.00 671 LYS A CA 20
ATOM 26824 C C . LYS A 1 28 ? -3.922 -10.406 1.449 1.00 0.00 671 LYS A C 20
ATOM 26825 O O . LYS A 1 28 ? -3.548 -11.579 1.430 1.00 0.00 671 LYS A O 20
ATOM 26844 N N . PHE A 1 29 ? -3.179 -9.418 1.936 1.00 0.00 672 PHE A N 20
ATOM 26845 C CA . PHE A 1 29 ? -1.850 -9.661 2.487 1.00 0.00 672 PHE A CA 20
ATOM 26846 C C . PHE A 1 29 ? -1.944 -10.247 3.893 1.00 0.00 672 PHE A C 20
ATOM 26847 O O . PHE A 1 29 ? -0.977 -10.805 4.409 1.00 0.00 672 PHE A O 20
ATOM 26864 N N . ASN A 1 30 ? -3.115 -10.114 4.506 1.00 0.00 673 ASN A N 20
ATOM 26865 C CA . ASN A 1 30 ? -3.335 -10.629 5.853 1.00 0.00 673 ASN A CA 20
ATOM 26866 C C . ASN A 1 30 ? -2.857 -12.073 5.968 1.00 0.00 673 ASN A C 20
ATOM 26867 O O . ASN A 1 30 ? -2.379 -12.496 7.020 1.00 0.00 673 ASN A O 20
ATOM 26878 N N . GLU A 1 31 ? -2.989 -12.823 4.879 1.00 0.00 674 GLU A N 20
ATOM 26879 C CA . GLU A 1 31 ? -2.570 -14.220 4.858 1.00 0.00 674 GLU A CA 20
ATOM 26880 C C . GLU A 1 31 ? -1.104 -14.354 5.257 1.00 0.00 674 GLU A C 20
ATOM 26881 O O . GLU A 1 31 ? -0.726 -15.285 5.970 1.00 0.00 674 GLU A O 20
ATOM 26893 N N . CYS A 1 32 ? -0.283 -13.418 4.793 1.00 0.00 675 CYS A N 20
ATOM 26894 C CA . CYS A 1 32 ? 1.143 -13.432 5.100 1.00 0.00 675 CYS A CA 20
ATOM 26895 C C . CYS A 1 32 ? 1.389 -13.064 6.560 1.00 0.00 675 CYS A C 20
ATOM 26896 O O . CYS A 1 32 ? 2.223 -13.670 7.231 1.00 0.00 675 CYS A O 20
ATOM 26904 N N . GLY A 1 33 ? 0.657 -12.065 7.044 1.00 0.00 676 GLY A N 20
ATOM 26905 C CA . GLY A 1 33 ? 0.812 -11.632 8.421 1.00 0.00 676 GLY A CA 20
ATOM 26906 C C . GLY A 1 33 ? -0.198 -10.571 8.811 1.00 0.00 676 GLY A C 20
ATOM 26907 O O . GLY A 1 33 ? -0.918 -10.046 7.962 1.00 0.00 676 GLY A O 20
ATOM 26911 N N . HIS A 1 34 ? -0.252 -10.254 10.101 1.00 0.00 677 HIS A N 20
ATOM 26912 C CA . HIS A 1 34 ? -1.182 -9.249 10.603 1.00 0.00 677 HIS A CA 20
ATOM 26913 C C . HIS A 1 34 ? -0.892 -7.884 9.986 1.00 0.00 677 HIS A C 20
ATOM 26914 O O . HIS A 1 34 ? 0.062 -7.208 10.371 1.00 0.00 677 HIS A O 20
ATOM 26929 N N . VAL A 1 35 ? -1.721 -7.486 9.027 1.00 0.00 678 VAL A N 20
ATOM 26930 C CA . VAL A 1 35 ? -1.553 -6.202 8.356 1.00 0.00 678 VAL A CA 20
ATOM 26931 C C . VAL A 1 35 ? -2.117 -5.064 9.200 1.00 0.00 678 VAL A C 20
ATOM 26932 O O . VAL A 1 35 ? -3.093 -5.242 9.931 1.00 0.00 678 VAL A O 20
ATOM 26945 N N . LEU A 1 36 ? -1.498 -3.894 9.095 1.00 0.00 679 LEU A N 20
ATOM 26946 C CA . LEU A 1 36 ? -1.938 -2.724 9.848 1.00 0.00 679 LEU A CA 20
ATOM 26947 C C . LEU A 1 36 ? -2.322 -1.585 8.909 1.00 0.00 679 LEU A C 20
ATOM 26948 O O . LEU A 1 36 ? -3.480 -1.169 8.864 1.00 0.00 679 LEU A O 20
ATOM 26964 N N . TYR A 1 37 ? -1.345 -1.087 8.161 1.00 0.00 680 TYR A N 20
ATOM 26965 C CA . TYR A 1 37 ? -1.581 0.005 7.223 1.00 0.00 680 TYR A CA 20
ATOM 26966 C C . TYR A 1 37 ? -1.761 -0.526 5.804 1.00 0.00 680 TYR A C 20
ATOM 26967 O O . TYR A 1 37 ? -0.908 -1.246 5.286 1.00 0.00 680 TYR A O 20
ATOM 26985 N N . ALA A 1 38 ? -2.877 -0.163 5.181 1.00 0.00 681 ALA A N 20
ATOM 26986 C CA . ALA A 1 38 ? -3.169 -0.599 3.821 1.00 0.00 681 ALA A CA 20
ATOM 26987 C C . ALA A 1 38 ? -4.069 0.402 3.104 1.00 0.00 681 ALA A C 20
ATOM 26988 O O . ALA A 1 38 ? -5.151 0.736 3.588 1.00 0.00 681 ALA A O 20
ATOM 26995 N N . ASP A 1 39 ? -3.614 0.878 1.951 1.00 0.00 682 ASP A N 20
ATOM 26996 C CA . ASP A 1 39 ? -4.378 1.842 1.167 1.00 0.00 682 ASP A CA 20
ATOM 26997 C C . ASP A 1 39 ? -3.954 1.809 -0.298 1.00 0.00 682 ASP A C 20
ATOM 26998 O O . ASP A 1 39 ? -2.842 1.391 -0.623 1.00 0.00 682 ASP A O 20
ATOM 27007 N N . ILE A 1 40 ? -4.847 2.250 -1.177 1.00 0.00 683 ILE A N 20
ATOM 27008 C CA . ILE A 1 40 ? -4.565 2.271 -2.607 1.00 0.00 683 ILE A CA 20
ATOM 27009 C C . ILE A 1 40 ? -4.074 3.645 -3.051 1.00 0.00 683 ILE A C 20
ATOM 27010 O O . ILE A 1 40 ? -4.868 4.561 -3.265 1.00 0.00 683 ILE A O 20
ATOM 27026 N N . LYS A 1 41 ? -2.760 3.781 -3.188 1.00 0.00 684 LYS A N 20
ATOM 27027 C CA . LYS A 1 41 ? -2.160 5.042 -3.610 1.00 0.00 684 LYS A CA 20
ATOM 27028 C C . LYS A 1 41 ? -2.802 5.545 -4.899 1.00 0.00 684 LYS A C 20
ATOM 27029 O O . LYS A 1 41 ? -3.118 4.761 -5.793 1.00 0.00 684 LYS A O 20
ATOM 27048 N N . MET A 1 42 ? -2.991 6.858 -4.987 1.00 0.00 685 MET A N 20
ATOM 27049 C CA . MET A 1 42 ? -3.593 7.465 -6.168 1.00 0.00 685 MET A CA 20
ATOM 27050 C C . MET A 1 42 ? -2.850 8.737 -6.563 1.00 0.00 685 MET A C 20
ATOM 27051 O O . MET A 1 42 ? -2.160 9.343 -5.744 1.00 0.00 685 MET A O 20
ATOM 27065 N N . GLU A 1 43 ? -2.997 9.136 -7.823 1.00 0.00 686 GLU A N 20
ATOM 27066 C CA . GLU A 1 43 ? -2.338 10.336 -8.326 1.00 0.00 686 GLU A CA 20
ATOM 27067 C C . GLU A 1 43 ? -3.352 11.297 -8.939 1.00 0.00 686 GLU A C 20
ATOM 27068 O O . GLU A 1 43 ? -3.863 11.061 -10.033 1.00 0.00 686 GLU A O 20
ATOM 27080 N N . ASN A 1 44 ? -3.638 12.381 -8.225 1.00 0.00 687 ASN A N 20
ATOM 27081 C CA . ASN A 1 44 ? -4.592 13.378 -8.698 1.00 0.00 687 ASN A CA 20
ATOM 27082 C C . ASN A 1 44 ? -5.986 12.774 -8.836 1.00 0.00 687 ASN A C 20
ATOM 27083 O O . ASN A 1 44 ? -6.707 13.062 -9.790 1.00 0.00 687 ASN A O 20
ATOM 27094 N N . GLY A 1 45 ? -6.359 11.934 -7.875 1.00 0.00 688 GLY A N 20
ATOM 27095 C CA . GLY A 1 45 ? -7.666 11.303 -7.907 1.00 0.00 688 GLY A CA 20
ATOM 27096 C C . GLY A 1 45 ? -7.802 10.310 -9.044 1.00 0.00 688 GLY A C 20
ATOM 27097 O O . GLY A 1 45 ? -8.851 10.226 -9.683 1.00 0.00 688 GLY A O 20
ATOM 27101 N N . LYS A 1 46 ? -6.739 9.556 -9.299 1.00 0.00 689 LYS A N 20
ATOM 27102 C CA . LYS A 1 46 ? -6.743 8.563 -10.367 1.00 0.00 689 LYS A CA 20
ATOM 27103 C C . LYS A 1 46 ? -6.081 7.268 -9.908 1.00 0.00 689 LYS A C 20
ATOM 27104 O O . LYS A 1 46 ? -4.934 7.270 -9.461 1.00 0.00 689 LYS A O 20
ATOM 27123 N N . SER A 1 47 ? -6.811 6.163 -10.022 1.00 0.00 690 SER A N 20
ATOM 27124 C CA . SER A 1 47 ? -6.295 4.860 -9.617 1.00 0.00 690 SER A CA 20
ATOM 27125 C C . SER A 1 47 ? -5.035 4.507 -10.401 1.00 0.00 690 SER A C 20
ATOM 27126 O O . SER A 1 47 ? -5.055 4.431 -11.630 1.00 0.00 690 SER A O 20
ATOM 27134 N N . LYS A 1 48 ? -3.939 4.291 -9.682 1.00 0.00 691 LYS A N 20
ATOM 27135 C CA . LYS A 1 48 ? -2.669 3.944 -10.307 1.00 0.00 691 LYS A CA 20
ATOM 27136 C C . LYS A 1 48 ? -2.361 2.461 -10.127 1.00 0.00 691 LYS A C 20
ATOM 27137 O O . LYS A 1 48 ? -1.238 2.017 -10.362 1.00 0.00 691 LYS A O 20
ATOM 27156 N N . GLY A 1 49 ? -3.367 1.698 -9.710 1.00 0.00 692 GLY A N 20
ATOM 27157 C CA . GLY A 1 49 ? -3.184 0.273 -9.508 1.00 0.00 692 GLY A CA 20
ATOM 27158 C C . GLY A 1 49 ? -1.992 -0.038 -8.625 1.00 0.00 692 GLY A C 20
ATOM 27159 O O . GLY A 1 49 ? -1.281 -1.018 -8.852 1.00 0.00 692 GLY A O 20
ATOM 27163 N N . CYS A 1 50 ? -1.771 0.797 -7.616 1.00 0.00 693 CYS A N 20
ATOM 27164 C CA . CYS A 1 50 ? -0.654 0.608 -6.696 1.00 0.00 693 CYS A CA 20
ATOM 27165 C C . CYS A 1 50 ? -1.086 0.866 -5.256 1.00 0.00 693 CYS A C 20
ATOM 27166 O O . CYS A 1 50 ? -1.982 1.669 -5.000 1.00 0.00 693 CYS A O 20
ATOM 27174 N N . GLY A 1 51 ? -0.443 0.176 -4.319 1.00 0.00 694 GLY A N 20
ATOM 27175 C CA . GLY A 1 51 ? -0.775 0.343 -2.916 1.00 0.00 694 GLY A CA 20
ATOM 27176 C C . GLY A 1 51 ? 0.374 -0.026 -2.000 1.00 0.00 694 GLY A C 20
ATOM 27177 O O . GLY A 1 51 ? 1.470 -0.342 -2.463 1.00 0.00 694 GLY A O 20
ATOM 27181 N N . VAL A 1 52 ? 0.125 0.014 -0.695 1.00 0.00 695 VAL A N 20
ATOM 27182 C CA . VAL A 1 52 ? 1.148 -0.318 0.289 1.00 0.00 695 VAL A CA 20
ATOM 27183 C C . VAL A 1 52 ? 0.571 -1.164 1.419 1.00 0.00 695 VAL A C 20
ATOM 27184 O O . VAL A 1 52 ? -0.632 -1.133 1.679 1.00 0.00 695 VAL A O 20
ATOM 27197 N N . VAL A 1 53 ? 1.436 -1.920 2.087 1.00 0.00 696 VAL A N 20
ATOM 27198 C CA . VAL A 1 53 ? 1.013 -2.775 3.190 1.00 0.00 696 VAL A CA 20
ATOM 27199 C C . VAL A 1 53 ? 2.061 -2.803 4.296 1.00 0.00 696 VAL A C 20
ATOM 27200 O O . VAL A 1 53 ? 3.193 -3.239 4.083 1.00 0.00 696 VAL A O 20
ATOM 27213 N N . LYS A 1 54 ? 1.677 -2.337 5.480 1.00 0.00 697 LYS A N 20
ATOM 27214 C CA . LYS A 1 54 ? 2.582 -2.310 6.622 1.00 0.00 697 LYS A CA 20
ATOM 27215 C C . LYS A 1 54 ? 2.283 -3.459 7.580 1.00 0.00 697 LYS A C 20
ATOM 27216 O O . LYS A 1 54 ? 1.123 -3.756 7.867 1.00 0.00 697 LYS A O 20
ATOM 27235 N N . PHE A 1 55 ? 3.337 -4.102 8.074 1.00 0.00 698 PHE A N 20
ATOM 27236 C CA . PHE A 1 55 ? 3.187 -5.218 9.000 1.00 0.00 698 PHE A CA 20
ATOM 27237 C C . PHE A 1 55 ? 3.731 -4.857 10.379 1.00 0.00 698 PHE A C 20
ATOM 27238 O O . PHE A 1 55 ? 4.429 -3.856 10.539 1.00 0.00 698 PHE A O 20
ATOM 27255 N N . GLU A 1 56 ? 3.406 -5.680 11.371 1.00 0.00 699 GLU A N 20
ATOM 27256 C CA . GLU A 1 56 ? 3.861 -5.447 12.737 1.00 0.00 699 GLU A CA 20
ATOM 27257 C C . GLU A 1 56 ? 5.369 -5.649 12.849 1.00 0.00 699 GLU A C 20
ATOM 27258 O O . GLU A 1 56 ? 6.069 -4.846 13.467 1.00 0.00 699 GLU A O 20
ATOM 27270 N N . SER A 1 57 ? 5.863 -6.727 12.249 1.00 0.00 700 SER A N 20
ATOM 27271 C CA . SER A 1 57 ? 7.287 -7.038 12.285 1.00 0.00 700 SER A CA 20
ATOM 27272 C C . SER A 1 57 ? 7.902 -6.931 10.893 1.00 0.00 700 SER A C 20
ATOM 27273 O O . SER A 1 57 ? 7.240 -7.141 9.876 1.00 0.00 700 SER A O 20
ATOM 27281 N N . PRO A 1 58 ? 9.200 -6.596 10.845 1.00 0.00 701 PRO A N 20
ATOM 27282 C CA . PRO A 1 58 ? 9.934 -6.453 9.584 1.00 0.00 701 PRO A CA 20
ATOM 27283 C C . PRO A 1 58 ? 10.153 -7.791 8.886 1.00 0.00 701 PRO A C 20
ATOM 27284 O O . PRO A 1 58 ? 10.105 -7.876 7.660 1.00 0.00 701 PRO A O 20
ATOM 27295 N N . GLU A 1 59 ? 10.392 -8.833 9.676 1.00 0.00 702 GLU A N 20
ATOM 27296 C CA . GLU A 1 59 ? 10.618 -10.167 9.132 1.00 0.00 702 GLU A CA 20
ATOM 27297 C C . GLU A 1 59 ? 9.442 -10.609 8.266 1.00 0.00 702 GLU A C 20
ATOM 27298 O O . GLU A 1 59 ? 9.627 -11.212 7.209 1.00 0.00 702 GLU A O 20
ATOM 27310 N N . VAL A 1 60 ? 8.232 -10.303 8.722 1.00 0.00 703 VAL A N 20
ATOM 27311 C CA . VAL A 1 60 ? 7.024 -10.667 7.990 1.00 0.00 703 VAL A CA 20
ATOM 27312 C C . VAL A 1 60 ? 7.080 -10.161 6.553 1.00 0.00 703 VAL A C 20
ATOM 27313 O O . VAL A 1 60 ? 6.967 -10.939 5.606 1.00 0.00 703 VAL A O 20
ATOM 27326 N N . ALA A 1 61 ? 7.255 -8.853 6.398 1.00 0.00 704 ALA A N 20
ATOM 27327 C CA . ALA A 1 61 ? 7.328 -8.243 5.076 1.00 0.00 704 ALA A CA 20
ATOM 27328 C C . ALA A 1 61 ? 8.193 -9.075 4.135 1.00 0.00 704 ALA A C 20
ATOM 27329 O O . ALA A 1 61 ? 7.710 -9.593 3.129 1.00 0.00 704 ALA A O 20
ATOM 27336 N N . GLU A 1 62 ? 9.474 -9.197 4.469 1.00 0.00 705 GLU A N 20
ATOM 27337 C CA . GLU A 1 62 ? 10.406 -9.964 3.651 1.00 0.00 705 GLU A CA 20
ATOM 27338 C C . GLU A 1 62 ? 9.761 -11.256 3.158 1.00 0.00 705 GLU A C 20
ATOM 27339 O O . GLU A 1 62 ? 10.095 -11.759 2.086 1.00 0.00 705 GLU A O 20
ATOM 27351 N N . ARG A 1 63 ? 8.834 -11.787 3.949 1.00 0.00 706 ARG A N 20
ATOM 27352 C CA . ARG A 1 63 ? 8.143 -13.021 3.594 1.00 0.00 706 ARG A CA 20
ATOM 27353 C C . ARG A 1 63 ? 6.985 -12.740 2.641 1.00 0.00 706 ARG A C 20
ATOM 27354 O O . ARG A 1 63 ? 6.831 -13.410 1.621 1.00 0.00 706 ARG A O 20
ATOM 27375 N N . ALA A 1 64 ? 6.172 -11.745 2.982 1.00 0.00 707 ALA A N 20
ATOM 27376 C CA . ALA A 1 64 ? 5.029 -11.375 2.157 1.00 0.00 707 ALA A CA 20
ATOM 27377 C C . ALA A 1 64 ? 5.479 -10.890 0.783 1.00 0.00 707 ALA A C 20
ATOM 27378 O O . ALA A 1 64 ? 5.102 -11.461 -0.241 1.00 0.00 707 ALA A O 20
ATOM 27385 N N . CYS A 1 65 ? 6.285 -9.835 0.768 1.00 0.00 708 CYS A N 20
ATOM 27386 C CA . CYS A 1 65 ? 6.785 -9.272 -0.482 1.00 0.00 708 CYS A CA 20
ATOM 27387 C C . CYS A 1 65 ? 7.062 -10.372 -1.501 1.00 0.00 708 CYS A C 20
ATOM 27388 O O . CYS A 1 65 ? 6.837 -10.194 -2.698 1.00 0.00 708 CYS A O 20
ATOM 27396 N N . ARG A 1 66 ? 7.552 -11.509 -1.018 1.00 0.00 709 ARG A N 20
ATOM 27397 C CA . ARG A 1 66 ? 7.863 -12.637 -1.888 1.00 0.00 709 ARG A CA 20
ATOM 27398 C C . ARG A 1 66 ? 6.623 -13.492 -2.134 1.00 0.00 709 ARG A C 20
ATOM 27399 O O . ARG A 1 66 ? 6.334 -13.871 -3.268 1.00 0.00 709 ARG A O 20
ATOM 27420 N N . MET A 1 67 ? 5.895 -13.791 -1.063 1.00 0.00 710 MET A N 20
ATOM 27421 C CA . MET A 1 67 ? 4.686 -14.600 -1.163 1.00 0.00 710 MET A CA 20
ATOM 27422 C C . MET A 1 67 ? 3.642 -13.912 -2.037 1.00 0.00 710 MET A C 20
ATOM 27423 O O . MET A 1 67 ? 2.623 -14.507 -2.386 1.00 0.00 710 MET A O 20
ATOM 27437 N N . MET A 1 68 ? 3.904 -12.657 -2.386 1.00 0.00 711 MET A N 20
ATOM 27438 C CA . MET A 1 68 ? 2.986 -11.890 -3.221 1.00 0.00 711 MET A CA 20
ATOM 27439 C C . MET A 1 68 ? 3.668 -11.443 -4.510 1.00 0.00 711 MET A C 20
ATOM 27440 O O . MET A 1 68 ? 3.005 -11.076 -5.479 1.00 0.00 711 MET A O 20
ATOM 27454 N N . ASN A 1 69 ? 4.997 -11.477 -4.514 1.00 0.00 712 ASN A N 20
ATOM 27455 C CA . ASN A 1 69 ? 5.768 -11.075 -5.684 1.00 0.00 712 ASN A CA 20
ATOM 27456 C C . ASN A 1 69 ? 5.308 -11.833 -6.926 1.00 0.00 712 ASN A C 20
ATOM 27457 O O . ASN A 1 69 ? 5.411 -13.057 -6.993 1.00 0.00 712 ASN A O 20
ATOM 27468 N N . GLY A 1 70 ? 4.799 -11.095 -7.908 1.00 0.00 713 GLY A N 20
ATOM 27469 C CA . GLY A 1 70 ? 4.330 -11.714 -9.134 1.00 0.00 713 GLY A CA 20
ATOM 27470 C C . GLY A 1 70 ? 2.939 -12.299 -8.994 1.00 0.00 713 GLY A C 20
ATOM 27471 O O . GLY A 1 70 ? 2.471 -13.023 -9.872 1.00 0.00 713 GLY A O 20
ATOM 27475 N N . MET A 1 71 ? 2.276 -11.986 -7.885 1.00 0.00 714 MET A N 20
ATOM 27476 C CA . MET A 1 71 ? 0.930 -12.486 -7.633 1.00 0.00 714 MET A CA 20
ATOM 27477 C C . MET A 1 71 ? -0.040 -12.002 -8.706 1.00 0.00 714 MET A C 20
ATOM 27478 O O . MET A 1 71 ? -0.625 -10.925 -8.589 1.00 0.00 714 MET A O 20
ATOM 27492 N N . LYS A 1 72 ? -0.206 -12.804 -9.752 1.00 0.00 715 LYS A N 20
ATOM 27493 C CA . LYS A 1 72 ? -1.106 -12.459 -10.846 1.00 0.00 715 LYS A CA 20
ATOM 27494 C C . LYS A 1 72 ? -2.529 -12.255 -10.336 1.00 0.00 715 LYS A C 20
ATOM 27495 O O . LYS A 1 72 ? -3.187 -13.202 -9.904 1.00 0.00 715 LYS A O 20
ATOM 27514 N N . LEU A 1 73 ? -3.000 -11.014 -10.392 1.00 0.00 716 LEU A N 20
ATOM 27515 C CA . LEU A 1 73 ? -4.347 -10.686 -9.937 1.00 0.00 716 LEU A CA 20
ATOM 27516 C C . LEU A 1 73 ? -5.307 -10.568 -11.117 1.00 0.00 716 LEU A C 20
ATOM 27517 O O . LEU A 1 73 ? -5.046 -9.836 -12.072 1.00 0.00 716 LEU A O 20
ATOM 27533 N N . SER A 1 74 ? -6.419 -11.292 -11.043 1.00 0.00 717 SER A N 20
ATOM 27534 C CA . SER A 1 74 ? -7.417 -11.271 -12.106 1.00 0.00 717 SER A CA 20
ATOM 27535 C C . SER A 1 74 ? -6.750 -11.194 -13.476 1.00 0.00 717 SER A C 20
ATOM 27536 O O . SER A 1 74 ? -7.299 -10.619 -14.415 1.00 0.00 717 SER A O 20
ATOM 27544 N N . GLY A 1 75 ? -5.561 -11.779 -13.582 1.00 0.00 718 GLY A N 20
ATOM 27545 C CA . GLY A 1 75 ? -4.838 -11.767 -14.840 1.00 0.00 718 GLY A CA 20
ATOM 27546 C C . GLY A 1 75 ? -3.939 -10.554 -14.980 1.00 0.00 718 GLY A C 20
ATOM 27547 O O . GLY A 1 75 ? -3.882 -9.934 -16.042 1.00 0.00 718 GLY A O 20
ATOM 27551 N N . ARG A 1 76 ? -3.235 -10.215 -13.905 1.00 0.00 719 ARG A N 20
ATOM 27552 C CA . ARG A 1 76 ? -2.336 -9.067 -13.911 1.00 0.00 719 ARG A CA 20
ATOM 27553 C C . ARG A 1 76 ? -1.194 -9.265 -12.918 1.00 0.00 719 ARG A C 20
ATOM 27554 O O . ARG A 1 76 ? -1.394 -9.192 -11.706 1.00 0.00 719 ARG A O 20
ATOM 27575 N N . GLU A 1 77 ? 0.002 -9.516 -13.442 1.00 0.00 720 GLU A N 20
ATOM 27576 C CA . GLU A 1 77 ? 1.174 -9.726 -12.601 1.00 0.00 720 GLU A CA 20
ATOM 27577 C C . GLU A 1 77 ? 1.490 -8.475 -11.786 1.00 0.00 720 GLU A C 20
ATOM 27578 O O . GLU A 1 77 ? 1.670 -7.390 -12.340 1.00 0.00 720 GLU A O 20
ATOM 27590 N N . ILE A 1 78 ? 1.555 -8.635 -10.469 1.00 0.00 721 ILE A N 20
ATOM 27591 C CA . ILE A 1 78 ? 1.850 -7.520 -9.578 1.00 0.00 721 ILE A CA 20
ATOM 27592 C C . ILE A 1 78 ? 3.312 -7.532 -9.147 1.00 0.00 721 ILE A C 20
ATOM 27593 O O . ILE A 1 78 ? 3.939 -8.589 -9.070 1.00 0.00 721 ILE A O 20
ATOM 27609 N N . ASP A 1 79 ? 3.850 -6.351 -8.864 1.00 0.00 722 ASP A N 20
ATOM 27610 C CA . ASP A 1 79 ? 5.239 -6.225 -8.437 1.00 0.00 722 ASP A CA 20
ATOM 27611 C C . ASP A 1 79 ? 5.321 -5.801 -6.974 1.00 0.00 722 ASP A C 20
ATOM 27612 O O . ASP A 1 79 ? 5.210 -4.618 -6.652 1.00 0.00 722 ASP A O 20
ATOM 27621 N N . VAL A 1 80 ? 5.516 -6.776 -6.091 1.00 0.00 723 VAL A N 20
ATOM 27622 C CA . VAL A 1 80 ? 5.613 -6.504 -4.662 1.00 0.00 723 VAL A CA 20
ATOM 27623 C C . VAL A 1 80 ? 7.068 -6.414 -4.217 1.00 0.00 723 VAL A C 20
ATOM 27624 O O . VAL A 1 80 ? 7.900 -7.232 -4.611 1.00 0.00 723 VAL A O 20
ATOM 27637 N N . ARG A 1 81 ? 7.369 -5.415 -3.394 1.00 0.00 724 ARG A N 20
ATOM 27638 C CA . ARG A 1 81 ? 8.725 -5.217 -2.896 1.00 0.00 724 ARG A CA 20
ATOM 27639 C C . ARG A 1 81 ? 8.714 -4.438 -1.584 1.00 0.00 724 ARG A C 20
ATOM 27640 O O . ARG A 1 81 ? 7.726 -3.786 -1.247 1.00 0.00 724 ARG A O 20
ATOM 27661 N N . ILE A 1 82 ? 9.819 -4.512 -0.849 1.00 0.00 725 ILE A N 20
ATOM 27662 C CA . ILE A 1 82 ? 9.936 -3.814 0.425 1.00 0.00 725 ILE A CA 20
ATOM 27663 C C . ILE A 1 82 ? 10.027 -2.306 0.219 1.00 0.00 725 ILE A C 20
ATOM 27664 O O . ILE A 1 82 ? 10.807 -1.828 -0.604 1.00 0.00 725 ILE A O 20
ATOM 27680 N N . ASP A 1 83 ? 9.225 -1.562 0.974 1.00 0.00 726 ASP A N 20
ATOM 27681 C CA . ASP A 1 83 ? 9.217 -0.107 0.876 1.00 0.00 726 ASP A CA 20
ATOM 27682 C C . ASP A 1 83 ? 10.215 0.508 1.853 1.00 0.00 726 ASP A C 20
ATOM 27683 O O . ASP A 1 83 ? 9.849 0.912 2.957 1.00 0.00 726 ASP A O 20
ATOM 27692 N N . ARG A 1 84 ? 11.476 0.576 1.438 1.00 0.00 727 ARG A N 20
ATOM 27693 C CA . ARG A 1 84 ? 12.526 1.140 2.277 1.00 0.00 727 ARG A CA 20
ATOM 27694 C C . ARG A 1 84 ? 12.510 2.665 2.217 1.00 0.00 727 ARG A C 20
ATOM 27695 O O . ARG A 1 84 ? 12.759 3.338 3.216 1.00 0.00 727 ARG A O 20
ATOM 27716 N N . ASN A 1 85 ? 12.215 3.203 1.038 1.00 0.00 728 ASN A N 20
ATOM 27717 C CA . ASN A 1 85 ? 12.167 4.648 0.847 1.00 0.00 728 ASN A CA 20
ATOM 27718 C C . ASN A 1 85 ? 10.792 5.199 1.212 1.00 0.00 728 ASN A C 20
ATOM 27719 O O . ASN A 1 85 ? 10.252 6.058 0.515 1.00 0.00 728 ASN A O 20
ATOM 27730 N N . ALA A 1 86 ? 10.233 4.700 2.309 1.00 0.00 729 ALA A N 20
ATOM 27731 C CA . ALA A 1 86 ? 8.922 5.145 2.768 1.00 0.00 729 ALA A CA 20
ATOM 27732 C C . ALA A 1 86 ? 9.041 6.379 3.656 1.00 0.00 729 ALA A C 20
ATOM 27733 O O . ALA A 1 86 ? 8.400 7.399 3.406 1.00 0.00 729 ALA A O 20
ATOM 27740 N N . SER A 1 87 ? 9.865 6.277 4.695 1.00 0.00 730 SER A N 20
ATOM 27741 C CA . SER A 1 87 ? 10.064 7.384 5.623 1.00 0.00 730 SER A CA 20
ATOM 27742 C C . SER A 1 87 ? 11.550 7.670 5.817 1.00 0.00 730 SER A C 20
ATOM 27743 O O . SER A 1 87 ? 12.405 6.927 5.336 1.00 0.00 730 SER A O 20
ATOM 27751 N N . GLY A 1 88 ? 11.851 8.753 6.527 1.00 0.00 731 GLY A N 20
ATOM 27752 C CA . GLY A 1 88 ? 13.233 9.119 6.773 1.00 0.00 731 GLY A CA 20
ATOM 27753 C C . GLY A 1 88 ? 13.414 9.851 8.088 1.00 0.00 731 GLY A C 20
ATOM 27754 O O . GLY A 1 88 ? 12.474 10.017 8.865 1.00 0.00 731 GLY A O 20
ATOM 27758 N N . PRO A 1 89 ? 14.649 10.302 8.354 1.00 0.00 732 PRO A N 20
ATOM 27759 C CA . PRO A 1 89 ? 14.980 11.026 9.584 1.00 0.00 732 PRO A CA 20
ATOM 27760 C C . PRO A 1 89 ? 14.358 12.418 9.623 1.00 0.00 732 PRO A C 20
ATOM 27761 O O . PRO A 1 89 ? 14.871 13.354 9.010 1.00 0.00 732 PRO A O 20
ATOM 27772 N N . SER A 1 90 ? 13.250 12.547 10.346 1.00 0.00 733 SER A N 20
ATOM 27773 C CA . SER A 1 90 ? 12.556 13.824 10.461 1.00 0.00 733 SER A CA 20
ATOM 27774 C C . SER A 1 90 ? 13.480 14.894 11.035 1.00 0.00 733 SER A C 20
ATOM 27775 O O . SER A 1 90 ? 13.880 14.827 12.197 1.00 0.00 733 SER A O 20
ATOM 27783 N N . SER A 1 91 ? 13.816 15.881 10.210 1.00 0.00 734 SER A N 20
ATOM 27784 C CA . SER A 1 91 ? 14.695 16.965 10.633 1.00 0.00 734 SER A CA 20
ATOM 27785 C C . SER A 1 91 ? 13.917 18.268 10.786 1.00 0.00 734 SER A C 20
ATOM 27786 O O . SER A 1 91 ? 12.885 18.467 10.146 1.00 0.00 734 SER A O 20
ATOM 27794 N N . GLY A 1 92 ? 14.421 19.154 11.640 1.00 0.00 735 GLY A N 20
ATOM 27795 C CA . GLY A 1 92 ? 13.761 20.427 11.863 1.00 0.00 735 GLY A CA 20
ATOM 27796 C C . GLY A 1 92 ? 12.610 20.320 12.843 1.00 0.00 735 GLY A C 20
ATOM 27797 O O . GLY A 1 92 ? 12.549 19.383 13.638 1.00 0.00 735 GLY A O 20
#

InterPro domains:
  IPR000504 RNA recognition motif domain [PF00076] (74-143)
  IPR000504 RNA recognition motif domain [PF00076] (206-274)
  IPR000504 RNA recognition motif domain [PF00076] (655-722)
  IPR000504 RNA recognition motif domain [PS50102] (71-149)
  IPR000504 RNA recognition motif domain [PS50102] (204-281)
  IPR000504 RNA recognition motif domain [PS50102] (653-729)
  IPR000504 RNA recognition motif domain [SM00360] (72-145)
  IPR000504 RNA recognition motif domain [SM00360] (205-277)
  IPR000504 RNA recognition motif domain [SM00360] (654-725)
  IPR012677 Nucleotide-binding alpha-beta plait domain superfamily [G3DSA:3.30.70.330] (67-166)
  IPR012677 Nucleotide-binding alpha-beta plait domain superfamily [G3DSA:3.30.70.330] (204-279)
  IPR012677 Nucleotide-binding alpha-beta plait domain superfamily [G3DSA:3.30.70.330] (651-730)
  IPR024666 HnRNP M, nuclear localisation sign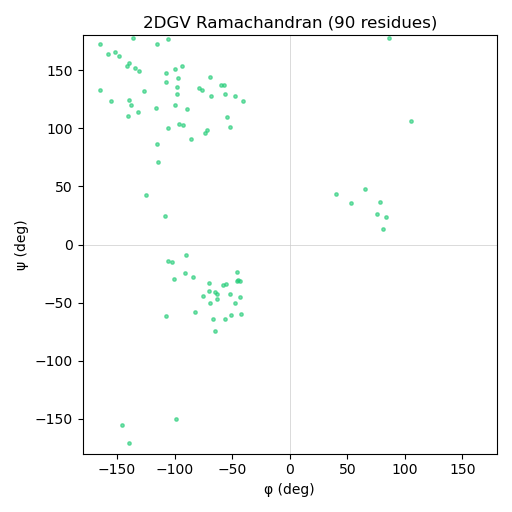al [PF11532] (41-70)
  IPR034990 hnRNPM, RNA recognition motif 3 [cd12661] (654-730)
  IPR035979 RNA-binding domain superfamily [SSF54928] (68-175)
  IPR035979 RNA-binding domain superfamily [SSF54928] (174-283)
  IPR035979 RNA-binding domain superfamily [SSF54928] (649-728)
  IPR050374 RRT5/SRSF/Splicing Factor SR [PTHR23003] (203-729)

Radius of gyration: 12.67 Å; Cα contacts (8 Å, |Δi|>4): 180; chains: 1; bounding box: 35×30×28 Å

CATH classification: 3.30.70.330

Organism: Homo sapiens (NCBI:txid9606)

Foldseek 3Di:
DDDDADFFQKKKKAFADQPDFFVCQQVVLCVLHNWDDTGQDDDPPHGRRMIMTGHPGRVSLVVSLVVCQLVQDVRTGMHMDTPRVPDDDDDD

Sequence (92 aa):
GSSGSSGACQIFVRNLPFDFTWKMLKDKFNECGHVLYADIKMENGKSKGCGVVKFESPEVAERACRMMNGMKLSGREIDVRIDRNASGPSSGGSSGSSGACQIFVRNLPFDFTWKMLKDKFNECGHVLYADIKMENGKSKGCGVVKFESPEVAERACRMMNGMKLSGREIDVRIDRNASGPSSGGSSGSSGACQIFVRNLPFDFTWKMLKDKFNECGHVLYADIKMENGKSKGCGVVKFESPEVAERACRMMNGMKLSGREIDVRIDRNASGPSSGGSSGSSGACQIFVRNLPFDFTWKMLKDKFNECGHVLYADIKMENGKSKGCGVVKFESPEVAERACRMMNGMKLSGREIDVRIDRNASGPSSGGSSGSSGACQIFVRNLPFDFTWKMLKDKFNECGHVLYADIKMENGKSKGCGVVKFESPEVAERACRMMNGMKLSGREIDVRIDRNASGPSSGGSSGSSGACQIFVRNLPFDFTWKMLKDKFNECGHVLYADIKMENGKSKGCGVVKFESPEVAERACRMMNGMKLSGREIDVRIDRNASGPSSGGSSGSSGACQIFVRNLPFDFTWKMLKDKFNECGHVLYADIKMENGKSKGCGVVKFESPEVAERACRMMNGMKLSGREIDVRIDRNASGPSSGGSSGSSGACQIFVRNLPFDFTWKMLKDKFNECGHVLYADIKMENGKSKGCGVVKFESPEVAERACRMMNGMKLSGREIDVRIDRNASGPSSGGSSGSSGACQIFVRNLPFDFTWKMLKDKFNECGHVLYADIKMENGKSKGCGVVKFESPEVAERACRMMNGMKLSGREIDVRIDRNASGPSSGGSSGSSGACQIFVRNLPFDFTWKMLKDKFNECGHVLYADIKMENGKSKGCGVVKFESPEVAERACRMMNGMKLSGREIDVRIDRNASGPSSGGSSGSSGACQIFVRNLPFDFTWKMLKDKFNECGHVLYADIKMENGKSKGCGVVKFESPEVAERACRMMNGMKLSGREIDVRIDRNASGPSSGGSSGSSGACQIFVRNLPFDFTWKMLKDKFNECGHVLYADIKMENGKSKGCGVVKFESPEVAERACRMMNGMKLSGREIDVRIDRNASGPSSGGSSGSSGACQIFVRNLPFDFTWKMLKDKFNECGHVLYADIKMENGKSKGCGVVKFESPEVAERACRMMNGMKLSGREIDVRIDRNASGPSSGGSSGSSGACQIFVRNLPFDFTWKMLKDKFNECGHVLYADIKMENGKSKGCGVVKFESPEVAERACRMMNGMKLSGREIDVRIDRNASGPSSGGSSGSSGACQIFVRNLPFDFTWKMLKDKFNECGHVLYADIKMENGKSKGCGVVKFESPEVAERACRMMNGMKLSGREIDVRIDRNASGPSSGGSSGSSGACQIFVRNLPFDFTWKMLKDKFNECGHVLYADIKMENGKSKGCGVVKFESPEVAERACRMMNGMKLSGREIDVRIDRNASGPSSGGSSGSSGACQIFVRNLPFDFTWKMLKDKFNECGHVLYADIKMENGKSKGCGVVKFESPEVAERACRMMNGMKLSGREIDVRIDRNASGPSSGGSSGSSGACQIFVRNLPFDFTWKMLKDKFNECGHVLYADIKMENGKSKGCGVVKFESPEVAERACRMMNGMKLSGREIDVRIDRNASGPSSGGSSGSSGACQIFVRNLPFDFTWKMLKDKFNECGHVLYADIKMENGKSKGCGVVKFESPEVAERACRMMNGMKLSGREIDVRIDRNASGPSSGGSSGSSGACQIFVRNLPFDFTWKMLKDKFNECGHVLYADIKMENGKSKGCGVVKFESPEVAERACRMMNGMKLSGREIDVRIDRNASGPSSG

GO terms:
  GO:0005681 spliceosomal complex (C, IDA)
  GO:0000398 mRNA splicing, via spliceosome (P, IC)
  GO:0071013 catalytic step 2 spliceosome (C, IDA)
  GO:0005515 protein binding (F, IPI)
  GO:0005654 nucleoplasm (C, TAS)
  GO:0042382 paraspeckles (C, IDA)
  GO:0005654 nucleoplasm (C, IDA)
  GO:0016363 nuclear matrix (C, IDA)
  GO:0000380 alternative mRNA splicing, via spliceosome (P, IMP)
  GO:0070062 extracellular exosome (C, HDA)
  GO:0016020 membrane (C, HDA)
  GO:0003723 RNA binding (F, HDA)
  GO:0019904 protein domain specific binding (F, IPI)

Secondary structure (DSSP, 8-state):
---SSSS--EEEE-S--TT--HHHHHHHHHTTS-EEEEEEEESSS-EEEEEEEEESSHHHHHHHHHHHTT--BTTB----EE-S--SS----